Protein AF-0000000078808191 (afdb_homodimer)

Organism: NCBI:txid997884

Sequence (2114 aa):
MYYLKSNYYIRGILFLRLLFIFCFLCGVTLVQAQNAVTVKGTVTSPEGELLIGVSVTVKGDKNIGTVTDMDGHFLLRVPSAKTTLRFSYIGYRDCDVVVGDNKELLVEMTEDIHSLDELVVVGYGTQKKATLTGAVSSVNNSQIITSTNSNLQQNIAGKMAGVKVITNSSEPGAFKSHIDIRGMGEPLVVIDGVVSDMATFNRLSANEIESVSALKDASAAVYGMRAGNGVLLITTKNGKTTGKAKIEYSGTYGWSHQTDLPEMMNAFEWASMINEVGLARYANPKGTYTPEQLEVFRNTPDFDLYSQYIKDFVPQTNHTIGVSGSVGKNQEVNYFINGSYFNEEGMFKSGSMDYERFNFRTNLTAKLGYGLTANVNIGYIKDEKNAPFQDAWNQIKWMWFTPPVNRETNEPLTSIYANGNPDYPAYMGAELNPVINSDSENGGGYKKNKSDRTSIQTSLNWDIPFVKGLSAKFMYNYSRYNALYKGWNPAYTLYTYKDEQYIPKTYMSPSTLVQDVHWATTNGLQLSVNYKRQFGQHTIDVLGLFEQSQNRTEYQGAQRYYTFDLDELAAGNNDKTQVIGASFPDIIRRQGYVGRLNYNFAERYLLELAFRYDGSSMYTGSGQFGLFPGGSVGWRLSEESFFKSIKALSFIDNLKLRASYGVTADDGVAAYQWVSGYTYPSGYYYFGNDKMNAISDRGATNPKLTWIENKLMNFGLDWDMWNGLFGGTVETFVRNRTGIPARRNASIPGVTGMDLPQENLNSTRTSGWEITLTHSNKIGSVKYDFTGNFMYSNTKNIYTERAPSSSSYRNWRENVNNRNSGLWWAMEWGGVITPGMDISTLPNEEGTFQNSILTPGDFYHTDLNGDGYVDGEDIYPFFHKGYPKIQYGFTINLEWNNFDINLHFMGAGKKNVVYSEFLKTPYAFDGSAGALKFHTDRWRQDESGNWIAGTYPRYRDNSYSFNYRDDTWRIMDASYLRLKSVEIGYTIPQRLTRKAGVSHARIFANGFNLLTFSKLKNMDPEYPGWDVDNPETGSDTNWGYVYPTSQNFNIGLNLTFMYYLKSNYYIRGILFLRLLFIFCFLCGVTLVQAQNAVTVKGTVTSPEGELLIGVSVTVKGDKNIGTVTDMDGHFLLRVPSAKTTLRFSYIGYRDCDVVVGDNKELLVEMTEDIHSLDELVVVGYGTQKKATLTGAVSSVNNSQIITSTNSNLQQNIAGKMAGVKVITNSSEPGAFKSHIDIRGMGEPLVVIDGVVSDMATFNRLSANEIESVSALKDASAAVYGMRAGNGVLLITTKNGKTTGKAKIEYSGTYGWSHQTDLPEMMNAFEWASMINEVGLARYANPKGTYTPEQLEVFRNTPDFDLYSQYIKDFVPQTNHTIGVSGSVGKNQEVNYFINGSYFNEEGMFKSGSMDYERFNFRTNLTAKLGYGLTANVNIGYIKDEKNAPFQDAWNQIKWMWFTPPVNRETNEPLTSIYANGNPDYPAYMGAELNPVINSDSENGGGYKKNKSDRTSIQTSLNWDIPFVKGLSAKFMYNYSRYNALYKGWNPAYTLYTYKDEQYIPKTYMSPSTLVQDVHWATTNGLQLSVNYKRQFGQHTIDVLGLFEQSQNRTEYQGAQRYYTFDLDELAAGNNDKTQVIGASFPDIIRRQGYVGRLNYNFAERYLLELAFRYDGSSMYTGSGQFGLFPGGSVGWRLSEESFFKSIKALSFIDNLKLRASYGVTADDGVAAYQWVSGYTYPSGYYYFGNDKMNAISDRGATNPKLTWIENKLMNFGLDWDMWNGLFGGTVETFVRNRTGIPARRNASIPGVTGMDLPQENLNSTRTSGWEITLTHSNKIGSVKYDFTGNFMYSNTKNIYTERAPSSSSYRNWRENVNNRNSGLWWAMEWGGVITPGMDISTLPNEEGTFQNSILTPGDFYHTDLNGDGYVDGEDIYPFFHKGYPKIQYGFTINLEWNNFDINLHFMGAGKKNVVYSEFLKTPYAFDGSAGALKFHTDRWRQDESGNWIAGTYPRYRDNSYSFNYRDDTWRIMDASYLRLKSVEIGYTIPQRLTRKAGVSHARIFANGFNLLTFSKLKNMDPEYPGWDVDNPETGSDTNWGYVYPTSQNFNIGLNLTF

InterPro domains:
  IPR000531 TonB-dependent receptor-like, beta-barrel [PF00593] (415-830)
  IPR008969 Carboxypeptidase-like, regulatory domain superfamily [SSF49464] (37-118)
  IPR012910 TonB-dependent receptor, plug domain [PF07715] (129-231)
  IPR018247 EF-Hand 1, calcium-binding site [PS00018] (863-875)
  IPR023996 TonB-dependent outer membrane protein, SusC/RagA [TIGR04056] (38-1057)
  IPR023997 TonB-dependent outer membrane protein SusC/RagA, conserved site [TIGR04057] (208-237)
  IPR037066 TonB-dependent receptor, plug domain superfamily [G3DSA:2.170.130.10] (110-236)
  IPR039426 TonB-dependent receptor-like [PS52016] (128-1057)
  IPR039426 TonB-dependent receptor-like [PTHR30069] (17-899)

Secondary structure (DSSP, 8-state):
---S-----S-THHHHHHHHHHTT-----------PEEEEEEEE-TTS-B-TT-EEEETTEEEEEEE--TTSEEEEEES-TTPEEEEEETTEEEEEEE-TT-SEEEEEPPB-SS-TT-EEEETTEEEEGGG--S-EEEEEHHHHTTS--SSHHHHHTTTSTTEEEEE----TTT--EEEEETTS-PPEEEETTEEE-HHHHHTS-GGGEEEEEEE-SGGGGGG-TTGGG-EEEEEE-----BSSPEEEEEEEEEEEEE---PPBP-HHHHHHHHHHHHHT-SSS---SS-HHHHHHHHHSPPP-HHHHHB-S-EEEEEEEEEEEEEETTTT-EEEEEEEEEEEEE-SBTT---EEEEEEEEEEEEEEEETTEEEEEEEEEEEEEEEE-SS-HHHHHHHHHH--SEETTTTEE---SBGGG-TTSBBP-SSS--HHHHT-TTTTS-EEEEEEEEEEEEEEEEEE-TTSTTEEEEEEEEEEEEEEEEEEEE--EEEEEEETTEEEEEEESPSEEEEEEEEEEEEEEEEEEEEEEEEETTEEEEEEEEEEEEEEEEEEEEEEEEESS----GGGS-STT-B---BPPPEEEEEEEEEEEEEEEETTTEEEEEEEEEEEETTS-GGGGEEEEEEEEEEEEGGGSHHHHH-GGGTTEEEEEEEEEEEEEEE--S-TTTT--SEESS-SEEEETTEEEE--EE-----TT---EEEEEEEEEEEEEETTTTEEEEEEEEEEEEEEEEEEGGGTS-GGGSSPPPEEEEEEEEEEEEEEEEEEEEEETTEEEEEEEEEEEEEEEEEE---PPPSSHHHHHHH--TTEESSEEEEBPEEEE--TT--GGGSPEETTSTTTTT--TT-EEE--SSSSSEESGGG-EEEEE-SS-SEEEEEEEEEEETTEEEEEEEEEEES-EE---GGGT-SSGGGGTS--BGGGGSB-EE-TTS-EE--SBPPP--TT-GGGGS-BTTTSEE--EEEEEEEEEEEEPPHHHHGGGT-SEEEEEEEEEEEEEEES--SS-TT---B-TT-GGGT-BSGGG-SPPPEEEEEEEEEEE-/---S-----STTHHHHHHHHHHTT-----------PEEEEEEEE-TTS-B-TT-EEEETTEEEEEEE--TTSEEEEEES-TTPEEEEE-TTB--EEEE-TT-SEEEEEPPB-SS-TT-EEEETTEEEEGGG--S-EEEEEHHHHTTS--SSHHHHHTTTSTTEEEEE----TTT--EEEEETTS-PPEEEETTEEE-HHHHHTS-GGGEEEEEEE-SGGGGGG-TTGGG-EEEEEE-----BSSPEEEEEEEEEEEEE---PPBP-HHHHHHHHHHHHHT-SSS---SS-HHHHHHHHHSPPP-HHHHHB-S-EEEEEEEEEEEEEETTTT-EEEEEEEEEEEEE-SBTT---EEEEEEEEEEEEEEEETTEEEEEEEEEEEEEEEE-SS-HHHHHHHHHHS-SEETTTTEE---SBGGG-TTSBBP-SSS--HHHHT-TTTTS-EEEEEEEEEEEEEEEEEE-TTSTTEEEEEEEEEEEEEEEEEEEE--EEEEEEETTEEEEEEESPSEEEEEEEEEEEEEEEEEEEEEEEEETTEEEEEEEEEEEEEEEEEEEEEEEEESS----GGGS-STT-B---BPPPEEEEEEEEEEEEEEEETTTEEEEEEEEEEEETTS-GGGGEEEEEEEEEEEEGGGSHHHHH-GGGTTEEEEEEEEEEEEEEE--S-TTTT--SEESS-SEEEETTEEEE--EE-----TT---EEEEEEEEEEEEEETTTTEEEEEEEEEEEEEEEEEEGGGTS-GGGSSPPPEEEEEEEEEEEEEEEEEEEEEETTEEEEEEEEEEEEEEEEEE---PPPSSHHHHHHH--TTEESSEEEEBPEEEE--TT--GGGS-EETTSTTTTT--TT-EEE--SSSSSEESGGG-EEEEE-SS-SEEEEEEEEEEETTEEEEEEEEEEES-EE---GGGT-SSGGGGTS--BGGGGSB-EE-TTS-EE--SBPPP--TT-GGGGS-BTTTSEE--EEEEEEEEEEEEPPHHHHGGGT-SEEEEEEEEEEEEEEES--SS-TT---B-TTSGGGT-BSGGG-SPPPEEEEEEEEEEE-

Solvent-accessible surface area (backbone atoms only — not comparable to full-atom values): 105468 Å² total; per-residue (Å²): 145,86,66,91,69,76,74,64,70,87,60,78,61,64,64,56,56,57,59,62,61,62,41,55,69,79,72,87,84,90,84,86,84,76,60,65,41,70,37,33,31,38,33,22,35,81,85,64,43,61,35,55,54,29,35,37,22,37,65,98,40,75,86,44,59,36,50,19,38,92,76,3,35,34,70,41,68,35,62,43,48,82,38,33,33,30,36,42,37,93,65,30,36,70,42,78,44,66,45,47,98,49,56,64,43,80,45,69,37,47,67,38,82,74,50,61,71,42,71,39,74,48,72,98,48,71,40,36,55,67,76,51,44,56,53,69,34,65,46,43,33,81,60,33,58,62,36,85,58,78,40,38,60,64,27,49,47,38,70,32,61,47,43,46,56,43,56,53,38,53,47,51,75,61,74,43,60,48,53,23,36,62,79,56,36,62,45,32,33,24,52,71,84,36,82,51,54,66,72,59,54,34,64,43,59,61,86,51,34,42,34,40,27,36,28,69,36,38,54,16,36,74,70,28,68,44,16,64,16,10,25,38,38,36,34,60,55,48,24,77,46,63,60,69,36,36,40,38,38,42,36,38,45,32,39,32,30,71,71,46,73,72,55,64,37,42,36,30,60,45,50,50,52,51,21,45,26,28,48,61,35,84,76,77,53,42,54,81,63,50,74,68,53,46,51,50,33,60,70,46,79,74,59,65,65,61,73,70,34,44,45,72,65,27,56,34,40,39,40,37,43,35,38,28,19,16,37,50,97,78,53,35,32,20,29,21,43,37,42,35,42,40,40,33,48,34,54,44,61,65,60,31,26,28,21,40,39,40,41,39,38,39,25,38,36,37,52,50,54,88,46,30,34,40,36,41,41,40,39,41,39,39,36,39,29,38,28,23,44,58,52,61,35,56,39,47,43,38,53,47,36,36,34,37,45,37,80,90,76,71,39,69,44,80,55,74,19,29,90,66,36,83,90,33,40,21,54,50,84,49,97,52,44,46,62,42,34,42,17,36,88,64,48,15,13,27,29,39,42,38,38,38,40,40,38,44,35,41,34,42,36,34,39,44,82,90,41,86,43,33,32,36,37,42,38,42,37,43,35,41,38,40,36,40,37,41,36,32,40,44,46,40,66,29,17,44,66,54,96,93,37,77,48,78,48,77,40,62,72,67,21,36,40,38,42,37,41,37,41,33,42,35,44,35,42,37,42,34,40,37,42,41,49,72,58,89,56,37,35,41,40,38,41,42,36,40,39,39,38,40,38,39,38,41,40,44,34,42,38,29,36,35,92,58,100,52,97,40,73,39,49,29,29,60,66,65,24,53,64,37,58,38,49,63,75,46,73,47,43,39,39,33,41,35,41,37,40,38,38,32,43,70,80,28,44,36,40,35,40,36,37,34,44,38,35,40,64,58,33,45,79,82,46,19,50,49,79,32,46,31,34,30,35,25,41,32,51,48,70,36,68,71,48,65,66,36,71,91,50,63,51,47,68,36,35,33,43,29,34,33,36,18,34,22,37,31,74,91,60,73,70,56,50,49,58,72,51,65,38,66,54,42,64,69,44,69,59,82,92,43,50,36,59,26,74,34,76,64,60,56,51,35,61,74,36,53,61,24,37,29,41,29,38,38,41,37,41,39,41,26,24,62,84,52,34,37,32,37,38,40,36,40,39,38,34,44,37,36,26,39,72,41,45,59,52,51,56,42,71,78,73,69,84,57,72,58,41,55,34,62,64,19,29,36,36,37,37,39,40,36,38,36,42,37,36,42,54,68,59,90,70,33,37,39,38,39,40,38,28,36,29,40,35,49,50,28,28,54,39,63,81,55,49,84,59,93,40,72,64,49,32,66,73,65,54,53,55,68,28,68,59,42,64,33,72,28,30,45,59,61,47,63,39,47,87,87,59,68,65,85,78,48,54,30,41,62,92,31,72,77,43,67,72,64,48,65,24,32,53,47,55,43,46,73,77,69,78,51,47,31,52,87,80,25,54,43,76,81,47,47,45,49,72,55,33,26,42,32,16,35,37,40,37,38,35,44,83,53,36,36,38,39,42,32,35,32,32,38,31,71,22,41,46,67,66,37,60,60,70,58,35,51,57,27,80,81,54,66,31,18,34,39,38,76,58,71,42,24,20,42,59,50,98,88,65,47,78,39,87,40,88,37,56,39,66,58,54,82,87,57,49,68,72,68,51,68,21,60,72,53,49,35,56,28,32,35,41,26,40,42,26,37,32,44,35,40,44,57,58,46,89,73,30,46,69,41,55,28,69,40,40,34,44,35,41,37,37,29,54,73,44,75,49,53,81,43,73,74,45,57,59,65,41,61,35,45,31,80,89,49,48,84,60,60,45,74,24,58,57,67,22,52,46,46,53,54,26,36,43,35,40,36,42,38,40,29,64,140,73,67,93,63,78,78,74,74,72,74,71,61,59,59,60,57,58,59,63,63,62,40,57,69,80,71,83,89,84,83,87,84,75,63,66,40,71,38,32,30,37,34,21,35,81,84,62,42,61,36,56,54,29,34,36,25,37,65,97,40,76,86,44,59,38,49,19,37,91,75,3,36,34,69,40,70,35,63,44,49,80,39,33,33,32,35,43,38,95,67,30,36,69,42,77,42,65,45,47,97,49,55,66,43,80,43,69,36,48,69,38,82,74,51,59,71,40,73,40,75,45,72,98,48,71,38,37,56,69,76,51,43,57,53,68,34,66,46,43,34,81,60,33,59,63,37,86,60,78,40,38,62,65,26,49,47,37,68,32,63,47,42,46,56,42,57,56,38,53,46,52,75,60,74,44,61,46,54,23,35,63,80,56,37,61,44,33,33,25,52,72,84,37,82,52,54,67,71,59,54,34,64,44,59,59,86,48,35,41,33,42,27,36,26,69,36,37,54,14,34,74,68,29,67,44,17,64,18,11,26,40,39,37,34,59,54,47,25,77,45,64,60,69,38,37,39,38,38,42,38,37,45,33,39,32,32,72,72,46,73,72,55,64,36,43,36,31,61,46,52,50,51,52,20,46,27,28,47,62,34,83,76,77,54,42,53,83,63,51,75,68,52,47,52,49,33,61,70,45,80,75,60,66,66,62,74,70,34,44,44,71,64,27,56,34,40,39,38,36,44,35,38,28,20,16,38,50,96,78,52,35,31,19,31,21,41,36,41,35,44,39,39,33,48,35,54,45,62,67,59,31,25,29,20,40,38,39,40,39,36,39,25,40,37,38,52,50,52,87,47,30,33,41,36,40,40,39,39,38,39,40,38,40,31,39,28,24,46,56,51,61,34,56,40,47,43,42,54,48,37,34,33,36,44,36,81,89,75,71,40,70,45,79,52,73,19,30,89,64,36,82,90,32,40,21,56,48,82,52,99,52,43,47,63,43,36,42,16,35,87,65,48,14,14,26,30,38,40,38,37,38,41,40,37,44,36,41,34,41,35,32,40,44,80,90,41,86,44,34,30,38,36,42,36,42,37,43,35,41,38,42,34,40,39,40,36,32,40,46,47,40,65,30,17,44,66,55,96,92,36,77,48,77,48,77,39,61,74,64,21,36,40,38,40,36,42,37,42,35,41,38,44,36,42,37,44,34,39,36,40,42,48,71,58,90,55,37,34,42,39,38,38,41,37,41,39,40,40,38,39,39,39,42,41,44,32,40,35,27,36,35,93,59,99,52,99,41,73,39,50,30,30,51,66,67,27,49,62,34,60,39,48,64,74,47,74,48,44,39,39,34,41,37,42,36,40,38,38,31,42,69,80,27,45,36,38,35,42,37,38,35,43,39,36,40,65,60,32,44,79,81,45,20,51,50,77,33,49,29,35,29,35,27,39,30,53,46,68,34,69,72,47,64,68,36,68,91,51,64,50,48,68,35,36,34,43,28,34,30,36,18,34,23,37,32,76,92,62,74,70,57,50,48,59,72,52,66,38,66,54,44,65,70,44,70,59,81,91,43,51,36,60,25,73,35,77,63,59,56,51,34,62,75,35,53,64,24,37,27,40,31,39,37,41,38,41,38,40,28,23,62,86,53,35,38,32,37,37,40,36,38,40,38,35,43,36,37,25,40,72,40,44,59,52,54,56,43,73,79,74,71,83,58,71,59,40,56,34,59,63,19,29,37,37,38,38,40,40,38,37,37,40,37,35,42,54,68,59,89,69,35,38,39,38,39,41,37,28,35,28,39,36,51,47,29,29,54,37,61,81,56,48,82,60,91,41,72,65,49,34,65,72,67,53,55,54,68,27,69,58,42,66,33,72,27,30,45,60,60,48,65,39,49,85,88,60,68,67,86,78,48,55,30,39,62,93,30,74,76,44,67,71,66,51,65,26,32,54,46,55,43,45,72,77,69,79,50,49,29,52,86,81,25,55,44,74,80,48,48,44,48,71,57,33,26,41,31,18,36,36,40,38,40,36,46,84,51,34,37,37,38,42,32,34,31,32,37,30,72,22,40,45,69,66,36,60,60,72,57,34,49,58,28,80,82,54,66,30,19,32,40,40,78,57,72,43,25,19,41,59,49,98,88,66,48,78,38,87,40,88,37,56,40,65,56,54,82,86,58,50,68,72,66,52,67,21,59,71,52,50,35,57,29,30,35,42,24,40,42,26,35,31,44,33,39,45,57,58,46,87,76,29,46,66,40,55,28,68,40,40,32,44,34,40,36,37,29,52,74,45,75,50,51,80,42,73,75,46,58,59,66,38,62,31,47,30,79,89,48,50,84,60,61,45,74,20,59,56,65,21,53,45,45,54,53,27,37,41,34,40,36,43,37,40,29,64

pLDDT: mean 84.88, std 15.26, range [19.44, 98.0]

Structure (mmCIF, N/CA/C/O backbone):
data_AF-0000000078808191-model_v1
#
loop_
_entity.id
_entity.type
_entity.pdbx_description
1 polymer 'SusC/RagA family TonB-linked outer membrane protein'
#
loop_
_atom_site.group_PDB
_atom_site.id
_atom_site.type_symbol
_atom_site.label_atom_id
_atom_site.label_alt_id
_atom_site.label_comp_id
_atom_site.label_asym_id
_atom_site.label_entity_id
_atom_site.label_seq_id
_atom_site.pdbx_PDB_ins_code
_atom_site.Cartn_x
_atom_site.Cartn_y
_atom_site.Cartn_z
_atom_site.occupancy
_atom_site.B_iso_or_equiv
_atom_site.auth_seq_id
_atom_site.auth_comp_id
_atom_site.auth_asym_id
_atom_site.auth_atom_id
_atom_site.pdbx_PDB_model_num
ATOM 1 N N . MET A 1 1 ? -21.016 12.461 -26.781 1 19.44 1 MET A N 1
ATOM 2 C CA . MET A 1 1 ? -20.281 13.531 -26.109 1 19.44 1 MET A CA 1
ATOM 3 C C . MET A 1 1 ? -19.344 12.969 -25.047 1 19.44 1 MET A C 1
ATOM 5 O O . MET A 1 1 ? -19.734 12.781 -23.891 1 19.44 1 MET A O 1
ATOM 9 N N . TYR A 1 2 ? -18.406 12.18 -25.594 1 22.31 2 TYR A N 1
ATOM 10 C CA . TYR A 1 2 ? -17.156 11.484 -25.875 1 22.31 2 TYR A CA 1
ATOM 11 C C . TYR A 1 2 ? -15.961 12.414 -25.688 1 22.31 2 TYR A C 1
ATOM 13 O O . TYR A 1 2 ? -15.758 13.336 -26.484 1 22.31 2 TYR A O 1
ATOM 21 N N . TYR A 1 3 ? -15.523 12.703 -24.328 1 23.77 3 TYR A N 1
ATOM 22 C CA . TYR A 1 3 ? -14.516 13.086 -23.344 1 23.77 3 TYR A CA 1
ATOM 23 C C . TYR A 1 3 ? -13.125 12.664 -23.797 1 23.77 3 TYR A C 1
ATOM 25 O O . TYR A 1 3 ? -12.984 11.805 -24.672 1 23.77 3 TYR A O 1
ATOM 33 N N . LEU A 1 4 ? -12.07 13.391 -23.203 1 25.61 4 LEU A N 1
ATOM 34 C CA . LEU A 1 4 ? -10.648 13.219 -23.5 1 25.61 4 LEU A CA 1
ATOM 35 C C . LEU A 1 4 ? -10.305 11.75 -23.672 1 25.61 4 LEU A C 1
ATOM 37 O O . LEU A 1 4 ? -10.508 10.945 -22.75 1 25.61 4 LEU A O 1
ATOM 41 N N . LYS A 1 5 ? -10.609 11.125 -24.719 1 26.95 5 LYS A N 1
ATOM 42 C CA . LYS A 1 5 ? -10.258 9.758 -25.094 1 26.95 5 LYS A CA 1
ATOM 43 C C . LYS A 1 5 ? -8.844 9.406 -24.656 1 26.95 5 LYS A C 1
ATOM 45 O O . LYS A 1 5 ? -7.941 10.25 -24.719 1 26.95 5 LYS A O 1
ATOM 50 N N . SER A 1 6 ? -8.859 8.43 -23.859 1 28.42 6 SER A N 1
ATOM 51 C CA . SER A 1 6 ? -7.738 7.707 -23.266 1 28.42 6 SER A CA 1
ATOM 52 C C . SER A 1 6 ? -6.727 7.289 -24.312 1 28.42 6 SER A C 1
ATOM 54 O O . SER A 1 6 ? -6.758 6.152 -24.797 1 28.42 6 SER A O 1
ATOM 56 N N . ASN A 1 7 ? -6.496 8.211 -25.328 1 24.7 7 ASN A N 1
ATOM 57 C CA . ASN A 1 7 ? -5.492 7.613 -26.203 1 24.7 7 ASN A CA 1
ATOM 58 C C . ASN A 1 7 ? -4.281 7.125 -25.406 1 24.7 7 ASN A C 1
ATOM 60 O O . ASN A 1 7 ? -3.375 7.906 -25.109 1 24.7 7 ASN A O 1
ATOM 64 N N . TYR A 1 8 ? -4.594 6.359 -24.531 1 24.47 8 TYR A N 1
ATOM 65 C CA . TYR A 1 8 ? -3.496 5.742 -23.797 1 24.47 8 TYR A CA 1
ATOM 66 C C . TYR A 1 8 ? -2.486 5.113 -24.75 1 24.47 8 TYR A C 1
ATOM 68 O O . TYR A 1 8 ? -1.46 4.582 -24.312 1 24.47 8 TYR A O 1
ATOM 76 N N . TYR A 1 9 ? -2.863 4.793 -26.047 1 23.08 9 TYR A N 1
ATOM 77 C CA . TYR A 1 9 ? -2.01 3.811 -26.703 1 23.08 9 TYR A CA 1
ATOM 78 C C . TYR A 1 9 ? -0.671 4.426 -27.094 1 23.08 9 TYR A C 1
ATOM 80 O O . TYR A 1 9 ? 0.089 3.836 -27.859 1 23.08 9 TYR A O 1
ATOM 88 N N . ILE A 1 10 ? -0.546 5.684 -27.141 1 24.61 10 ILE A N 1
ATOM 89 C CA . ILE A 1 10 ? 0.774 6.02 -27.672 1 24.61 10 ILE A CA 1
ATOM 90 C C . ILE A 1 10 ? 1.852 5.469 -26.734 1 24.61 10 ILE A C 1
ATOM 92 O O . ILE A 1 10 ? 2.15 6.066 -25.703 1 24.61 10 ILE A O 1
ATOM 96 N N . ARG A 1 11 ? 2.053 4.191 -26.359 1 26.77 11 ARG A N 1
ATOM 97 C CA . ARG A 1 11 ? 2.682 3.082 -25.641 1 26.77 11 ARG A CA 1
ATOM 98 C C . ARG A 1 11 ? 4.199 3.131 -25.781 1 26.77 11 ARG A C 1
ATOM 100 O O . ARG A 1 11 ? 4.727 3.854 -26.641 1 26.77 11 ARG A O 1
ATOM 107 N N . GLY A 1 12 ? 4.977 1.916 -25.672 1 25.23 12 GLY A N 1
ATOM 108 C CA . GLY A 1 12 ? 6.254 1.308 -25.344 1 25.23 12 GLY A CA 1
ATOM 109 C C . GLY A 1 12 ? 7.297 1.488 -26.422 1 25.23 12 GLY A C 1
ATOM 110 O O . GLY A 1 12 ? 8.492 1.334 -26.172 1 25.23 12 GLY A O 1
ATOM 111 N N . ILE A 1 13 ? 6.855 1.775 -27.703 1 28.16 13 ILE A N 1
ATOM 112 C CA . ILE A 1 13 ? 7.84 1.6 -28.766 1 28.16 13 ILE A CA 1
ATOM 113 C C . ILE A 1 13 ? 8.742 2.826 -28.844 1 28.16 13 ILE A C 1
ATOM 115 O O . ILE A 1 13 ? 9.93 2.713 -29.156 1 28.16 13 ILE A O 1
ATOM 119 N N . LEU A 1 14 ? 8.141 3.957 -28.703 1 26.98 14 LEU A N 1
ATOM 120 C CA . LEU A 1 14 ? 9.023 5.062 -29.062 1 26.98 14 LEU A CA 1
ATOM 121 C C . LEU A 1 14 ? 10.18 5.18 -28.078 1 26.98 14 LEU A C 1
ATOM 123 O O . LEU A 1 14 ? 11.266 5.641 -28.438 1 26.98 14 LEU A O 1
ATOM 127 N N . PHE A 1 15 ? 9.922 4.77 -26.938 1 27.09 15 PHE A N 1
ATOM 128 C CA . PHE A 1 15 ? 11.008 4.945 -25.969 1 27.09 15 PHE A CA 1
ATOM 129 C C . PHE A 1 15 ? 12.203 4.078 -26.344 1 27.09 15 PHE A C 1
ATOM 131 O O . PHE A 1 15 ? 13.352 4.496 -26.188 1 27.09 15 PHE A O 1
ATOM 138 N N . LEU A 1 16 ? 11.984 2.891 -27.031 1 28.64 16 LEU A N 1
ATOM 139 C CA . LEU A 1 16 ? 13.125 2.059 -27.391 1 28.64 16 LEU A CA 1
ATOM 140 C C . LEU A 1 16 ? 13.953 2.721 -28.484 1 28.64 16 LEU A C 1
ATOM 142 O O . LEU A 1 16 ? 15.172 2.537 -28.562 1 28.64 16 LEU A O 1
ATOM 146 N N . ARG A 1 17 ? 13.336 3.525 -29.375 1 28.33 17 ARG A N 1
ATOM 147 C CA . ARG A 1 17 ? 14.156 4.078 -30.453 1 28.33 17 ARG A CA 1
ATOM 148 C C . ARG A 1 17 ? 15.141 5.109 -29.906 1 28.33 17 ARG A C 1
ATOM 150 O O . ARG A 1 17 ? 16.297 5.148 -30.328 1 28.33 17 ARG A O 1
ATOM 157 N N . LEU A 1 18 ? 14.617 5.883 -29.031 1 27.89 18 LEU A N 1
ATOM 158 C CA . LEU A 1 18 ? 15.531 6.973 -28.703 1 27.89 18 LEU A CA 1
ATOM 159 C C . LEU A 1 18 ? 16.688 6.465 -27.859 1 27.89 18 LEU A C 1
ATOM 161 O O . LEU A 1 18 ? 17.812 6.953 -27.984 1 27.89 18 LEU A O 1
ATOM 165 N N . LEU A 1 19 ? 16.438 5.418 -27.125 1 28.42 19 LEU A N 1
ATOM 166 C CA . LEU A 1 19 ? 17.578 4.977 -26.344 1 28.42 19 LEU A CA 1
ATOM 167 C C . LEU A 1 19 ? 18.656 4.371 -27.25 1 28.42 19 LEU A C 1
ATOM 169 O O . LEU A 1 19 ? 19.844 4.438 -26.938 1 28.42 19 LEU A O 1
ATOM 173 N N . PHE A 1 20 ? 18.266 3.865 -28.422 1 29.42 20 PHE A N 1
ATOM 174 C CA . PHE A 1 20 ? 19.297 3.303 -29.297 1 29.42 20 PHE A CA 1
ATOM 175 C C . PHE A 1 20 ? 20.234 4.395 -29.781 1 29.42 20 PHE A C 1
ATOM 177 O O . PHE A 1 20 ? 21.406 4.129 -30.062 1 29.42 20 PHE A O 1
ATOM 184 N N . ILE A 1 21 ? 19.688 5.566 -29.953 1 26.8 21 ILE A N 1
ATOM 185 C CA . ILE A 1 21 ? 20.594 6.512 -30.609 1 26.8 21 ILE A CA 1
ATOM 186 C C . ILE A 1 21 ? 21.719 6.906 -29.656 1 26.8 21 ILE A C 1
ATOM 188 O O . ILE A 1 21 ? 22.859 7.098 -30.062 1 26.8 21 ILE A O 1
ATOM 192 N N . PHE A 1 22 ? 21.391 6.836 -28.391 1 25.86 22 PHE A N 1
ATOM 193 C CA . PHE A 1 22 ? 22.297 7.586 -27.531 1 25.86 22 PHE A CA 1
ATOM 194 C C . PHE A 1 22 ? 23.562 6.785 -27.266 1 25.86 22 PHE A C 1
ATOM 196 O O . PHE A 1 22 ? 24.562 7.332 -26.781 1 25.86 22 PHE A O 1
ATOM 203 N N . CYS A 1 23 ? 23.562 5.512 -27.344 1 25.69 23 CYS A N 1
ATOM 204 C CA . CYS A 1 23 ? 24.75 4.816 -26.891 1 25.69 23 CYS A CA 1
ATOM 205 C C . CYS A 1 23 ? 25.938 5.109 -27.781 1 25.69 23 CYS A C 1
ATOM 207 O O . CYS A 1 23 ? 27.062 4.66 -27.516 1 25.69 23 CYS A O 1
ATOM 209 N N . PHE A 1 24 ? 25.828 5.625 -28.984 1 23.69 24 PHE A N 1
ATOM 210 C CA . PHE A 1 24 ? 26.984 5.555 -29.859 1 23.69 24 PHE A CA 1
ATOM 211 C C . PHE A 1 24 ? 28.031 6.59 -29.453 1 23.69 24 PHE A C 1
ATOM 213 O O . PHE A 1 24 ? 29.141 6.602 -30 1 23.69 24 PHE A O 1
ATOM 220 N N . LEU A 1 25 ? 27.719 7.691 -28.75 1 21.44 25 LEU A N 1
ATOM 221 C CA . LEU A 1 25 ? 28.672 8.766 -29.047 1 21.44 25 LEU A CA 1
ATOM 222 C C . LEU A 1 25 ? 29.828 8.758 -28.047 1 21.44 25 LEU A C 1
ATOM 224 O O . LEU A 1 25 ? 30.641 9.688 -28.031 1 21.44 25 LEU A O 1
ATOM 228 N N . CYS A 1 26 ? 29.984 8 -27 1 24.64 26 CYS A N 1
ATOM 229 C CA . CYS A 1 26 ? 30.875 8.5 -25.953 1 24.64 26 CYS A CA 1
ATOM 230 C C . CYS A 1 26 ? 32.312 8.117 -26.234 1 24.64 26 CYS A C 1
ATOM 232 O O . CYS A 1 26 ? 32.812 7.094 -25.75 1 24.64 26 CYS A O 1
ATOM 234 N N . GLY A 1 27 ? 33.031 8.281 -27.312 1 21.56 27 GLY A N 1
ATOM 235 C CA . GLY A 1 27 ? 34.406 7.859 -27.484 1 21.56 27 GLY A CA 1
ATOM 236 C C . GLY A 1 27 ? 35.375 8.711 -26.703 1 21.56 27 GLY A C 1
ATOM 237 O O . GLY A 1 27 ? 36.562 8.375 -26.594 1 21.56 27 GLY A O 1
ATOM 238 N N . VAL A 1 28 ? 35.312 10.023 -26.203 1 22.06 28 VAL A N 1
ATOM 239 C CA . VAL A 1 28 ? 36.531 10.75 -26.531 1 22.06 28 VAL A CA 1
ATOM 240 C C . VAL A 1 28 ? 37.625 10.43 -25.516 1 22.06 28 VAL A C 1
ATOM 242 O O . VAL A 1 28 ? 37.344 9.812 -24.484 1 22.06 28 VAL A O 1
ATOM 245 N N . THR A 1 29 ? 38.344 11.586 -24.578 1 22.33 29 THR A N 1
ATOM 246 C CA . THR A 1 29 ? 39.688 12.188 -24.609 1 22.33 29 THR A CA 1
ATOM 247 C C . THR A 1 29 ? 40.5 11.75 -23.406 1 22.33 29 THR A C 1
ATOM 249 O O . THR A 1 29 ? 40.031 11.852 -22.266 1 22.33 29 THR A O 1
ATOM 252 N N . LEU A 1 30 ? 41.5 10.922 -23.391 1 24.86 30 LEU A N 1
ATOM 253 C CA . LEU A 1 30 ? 42.562 10.43 -22.547 1 24.86 30 LEU A CA 1
ATOM 254 C C . LEU A 1 30 ? 43.5 11.562 -22.141 1 24.86 30 LEU A C 1
ATOM 256 O O . LEU A 1 30 ? 44.25 12.102 -22.984 1 24.86 30 LEU A O 1
ATOM 260 N N . VAL A 1 31 ? 43.281 12.508 -21.219 1 27.41 31 VAL A N 1
ATOM 261 C CA . VAL A 1 31 ? 44.25 13.547 -20.906 1 27.41 31 VAL A CA 1
ATOM 262 C C . VAL A 1 31 ? 45.375 12.953 -20.078 1 27.41 31 VAL A C 1
ATOM 264 O O . VAL A 1 31 ? 45.156 12.047 -19.266 1 27.41 31 VAL A O 1
ATOM 267 N N . GLN A 1 32 ? 46.719 13.484 -20.078 1 27.56 32 GLN A N 1
ATOM 268 C CA . GLN A 1 32 ? 48.125 13.32 -19.781 1 27.56 32 GLN A CA 1
ATOM 269 C C . GLN A 1 32 ? 48.438 13.586 -18.312 1 27.56 32 GLN A C 1
ATOM 271 O O . GLN A 1 32 ? 48.031 14.617 -17.766 1 27.56 32 GLN A O 1
ATOM 276 N N . ALA A 1 33 ? 48.875 12.672 -17.438 1 32 33 ALA A N 1
ATOM 277 C CA . ALA A 1 33 ? 49.188 12.523 -16.016 1 32 33 ALA A CA 1
ATOM 278 C C . ALA A 1 33 ? 50.5 13.211 -15.68 1 32 33 ALA A C 1
ATOM 280 O O . ALA A 1 33 ? 51.562 12.594 -15.773 1 32 33 ALA A O 1
ATOM 281 N N . GLN A 1 34 ? 50.938 14.359 -16.062 1 35.5 34 GLN A N 1
ATOM 282 C CA . GLN A 1 34 ? 52.312 14.688 -15.758 1 35.5 34 GLN A CA 1
ATOM 283 C C . GLN A 1 34 ? 52.531 14.805 -14.258 1 35.5 34 GLN A C 1
ATOM 285 O O . GLN A 1 34 ? 53.312 14.031 -13.672 1 35.5 34 GLN A O 1
ATOM 290 N N . ASN A 1 35 ? 53.125 15.969 -13.68 1 45.12 35 ASN A N 1
ATOM 291 C CA . ASN A 1 35 ? 53.969 16.359 -12.57 1 45.12 35 ASN A CA 1
ATOM 292 C C . ASN A 1 35 ? 53.188 16.531 -11.281 1 45.12 35 ASN A C 1
ATOM 294 O O . ASN A 1 35 ? 52.75 17.641 -10.961 1 45.12 35 ASN A O 1
ATOM 298 N N . ALA A 1 36 ? 52.906 15.516 -10.578 1 58.91 36 ALA A N 1
ATOM 299 C CA . ALA A 1 36 ? 52 15.555 -9.445 1 58.91 36 ALA A CA 1
ATOM 300 C C . ALA A 1 36 ? 52.75 15.703 -8.125 1 58.91 36 ALA A C 1
ATOM 302 O O . ALA A 1 36 ? 53.844 15.125 -7.957 1 58.91 36 ALA A O 1
ATOM 303 N N . VAL A 1 37 ? 52.562 16.703 -7.234 1 74.75 37 VAL A N 1
ATOM 304 C CA . VAL A 1 37 ? 53.156 16.938 -5.914 1 74.75 37 VAL A CA 1
ATOM 305 C C . VAL A 1 37 ? 52.156 16.531 -4.832 1 74.75 37 VAL A C 1
ATOM 307 O O . VAL A 1 37 ? 50.938 16.781 -4.961 1 74.75 37 VAL A O 1
ATOM 310 N N . THR A 1 38 ? 52.75 15.961 -3.736 1 78.69 38 THR A N 1
ATOM 311 C CA . THR A 1 38 ? 51.938 15.547 -2.615 1 78.69 38 THR A CA 1
ATOM 312 C C . THR A 1 38 ? 51.875 16.641 -1.55 1 78.69 38 THR A C 1
ATOM 314 O O . THR A 1 38 ? 52.906 17.109 -1.078 1 78.69 38 THR A O 1
ATOM 317 N N . VAL A 1 39 ? 50.812 17.109 -1.193 1 79.81 39 VAL A N 1
ATOM 318 C CA . VAL A 1 39 ? 50.594 18.141 -0.191 1 79.81 39 VAL A CA 1
ATOM 319 C C . VAL A 1 39 ? 49.906 17.531 1.037 1 79.81 39 VAL A C 1
ATOM 321 O O . VAL A 1 39 ? 48.938 16.781 0.913 1 79.81 39 VAL A O 1
ATOM 324 N N . LYS A 1 40 ? 50.562 17.844 2.242 1 82.38 40 LYS A N 1
ATOM 325 C CA . LYS A 1 40 ? 49.938 17.484 3.521 1 82.38 40 LYS A CA 1
ATOM 326 C C . LYS A 1 40 ? 49.469 18.734 4.27 1 82.38 40 LYS A C 1
ATOM 328 O O . LYS A 1 40 ? 50.094 19.797 4.137 1 82.38 40 LYS A O 1
ATOM 333 N N . GLY A 1 41 ? 48.344 18.641 5.004 1 81.94 41 GLY A N 1
ATOM 334 C CA . GLY A 1 41 ? 47.875 19.781 5.781 1 81.94 41 GLY A CA 1
ATOM 335 C C . GLY A 1 41 ? 46.906 19.406 6.863 1 81.94 41 GLY A C 1
ATOM 336 O O . GLY A 1 41 ? 46.5 18.25 6.977 1 81.94 41 GLY A O 1
ATOM 337 N N . THR A 1 42 ? 46.688 20.391 7.73 1 83.19 42 THR A N 1
ATOM 338 C CA . THR A 1 42 ? 45.719 20.328 8.82 1 83.19 42 THR A CA 1
ATOM 339 C C . THR A 1 42 ? 44.656 21.422 8.664 1 83.19 42 THR A C 1
ATOM 341 O O . THR A 1 42 ? 45 22.578 8.375 1 83.19 42 THR A O 1
ATOM 344 N N . VAL A 1 43 ? 43.469 21.062 8.734 1 82.75 43 VAL A N 1
ATOM 345 C CA . VAL A 1 43 ? 42.375 22.031 8.633 1 82.75 43 VAL A CA 1
ATOM 346 C C . VAL A 1 43 ? 41.719 22.234 10 1 82.75 43 VAL A C 1
ATOM 348 O O . VAL A 1 43 ? 41.344 21.266 10.664 1 82.75 43 VAL A O 1
ATOM 351 N N . THR A 1 44 ? 41.625 23.406 10.422 1 78.19 44 THR A N 1
ATOM 352 C CA . THR A 1 44 ? 41.094 23.734 11.742 1 78.19 44 THR A CA 1
ATOM 353 C C . THR A 1 44 ? 39.969 24.766 11.633 1 78.19 44 THR A C 1
ATOM 355 O O . THR A 1 44 ? 39.875 25.469 10.633 1 78.19 44 THR A O 1
ATOM 358 N N . SER A 1 45 ? 39.031 24.734 12.594 1 71.25 45 SER A N 1
ATOM 359 C CA . SER A 1 45 ? 38.062 25.812 12.797 1 71.25 45 SER A CA 1
ATOM 360 C C . SER A 1 45 ? 38.75 27.062 13.359 1 71.25 45 SER A C 1
ATOM 362 O O . SER A 1 45 ? 39.906 27.016 13.75 1 71.25 45 SER A O 1
ATOM 364 N N . PRO A 1 46 ? 38.031 28.172 13.273 1 65.19 46 PRO A N 1
ATOM 365 C CA . PRO A 1 46 ? 38.625 29.375 13.859 1 65.19 46 PRO A CA 1
ATOM 366 C C . PRO A 1 46 ? 38.969 29.203 15.328 1 65.19 46 PRO A C 1
ATOM 368 O O . PRO A 1 46 ? 39.875 29.891 15.836 1 65.19 46 PRO A O 1
ATOM 371 N N . GLU A 1 47 ? 38.312 28.328 15.914 1 60.28 47 GLU A N 1
ATOM 372 C CA . GLU A 1 47 ? 38.562 28.078 17.328 1 60.28 47 GLU A CA 1
ATOM 373 C C . GLU A 1 47 ? 39.719 27.078 17.5 1 60.28 47 GLU A C 1
ATOM 375 O O . GLU A 1 47 ? 40.031 26.688 18.625 1 60.28 47 GLU A O 1
ATOM 380 N N . GLY A 1 48 ? 40.25 26.656 16.516 1 64.75 48 GLY A N 1
ATOM 381 C CA . GLY A 1 48 ? 41.406 25.766 16.578 1 64.75 48 GLY A CA 1
ATOM 382 C C . GLY A 1 48 ? 41.031 24.297 16.594 1 64.75 48 GLY A C 1
ATOM 383 O O . GLY A 1 48 ? 41.875 23.438 16.828 1 64.75 48 GLY A O 1
ATOM 384 N N . GLU A 1 49 ? 39.906 24.094 16.516 1 68.12 49 GLU A N 1
ATOM 385 C CA . GLU A 1 49 ? 39.469 22.703 16.516 1 68.12 49 GLU A CA 1
ATOM 386 C C . GLU A 1 49 ? 39.75 22.031 15.164 1 68.12 49 GLU A C 1
ATOM 388 O O . GLU A 1 49 ? 39.531 22.641 14.109 1 68.12 49 GLU A O 1
ATOM 393 N N . LEU A 1 50 ? 40.25 20.781 15.273 1 71.94 50 LEU A N 1
ATOM 394 C CA . LEU A 1 50 ? 40.531 20.016 14.062 1 71.94 50 LEU A CA 1
ATOM 395 C C . LEU A 1 50 ? 39.219 19.641 13.359 1 71.94 50 LEU A C 1
ATOM 397 O O . LEU A 1 50 ? 38.281 19.156 13.992 1 71.94 50 LEU A O 1
ATOM 401 N N . LEU A 1 51 ? 39.094 20.078 12.133 1 72.06 51 LEU A N 1
ATOM 402 C CA . LEU A 1 51 ? 37.875 19.797 11.359 1 72.06 51 LEU A CA 1
ATOM 403 C C . LEU A 1 51 ? 38 18.484 10.609 1 72.06 51 LEU A C 1
ATOM 405 O O . LEU A 1 51 ? 38.875 18.328 9.742 1 72.06 51 LEU A O 1
ATOM 409 N N . ILE A 1 52 ? 37.188 17.641 11.047 1 68.25 52 ILE A N 1
ATOM 410 C CA . ILE A 1 52 ? 37.125 16.312 10.438 1 68.25 52 ILE A CA 1
ATOM 411 C C . ILE A 1 52 ? 36.188 16.328 9.25 1 68.25 52 ILE A C 1
ATOM 413 O O . ILE A 1 52 ? 35.094 16.922 9.312 1 68.25 52 ILE A O 1
ATOM 417 N N . GLY A 1 53 ? 36.562 15.719 8.102 1 68.31 53 GLY A N 1
ATOM 418 C CA . GLY A 1 53 ? 35.656 15.516 6.977 1 68.31 53 GLY A CA 1
ATOM 419 C C . GLY A 1 53 ? 35.594 16.703 6.047 1 68.31 53 GLY A C 1
ATOM 420 O O . GLY A 1 53 ? 34.625 16.844 5.277 1 68.31 53 GLY A O 1
ATOM 421 N N . VAL A 1 54 ? 36.562 17.656 6.168 1 75.38 54 VAL A N 1
ATOM 422 C CA . VAL A 1 54 ? 36.625 18.797 5.25 1 75.38 54 VAL A CA 1
ATOM 423 C C . VAL A 1 54 ? 37 18.297 3.854 1 75.38 54 VAL A C 1
ATOM 425 O O . VAL A 1 54 ? 38.031 17.625 3.688 1 75.38 54 VAL A O 1
ATOM 428 N N . SER A 1 55 ? 36.25 18.625 2.945 1 78.31 55 SER A N 1
ATOM 429 C CA . SER A 1 55 ? 36.594 18.312 1.563 1 78.31 55 SER A CA 1
ATOM 430 C C . SER A 1 55 ? 37.719 19.203 1.053 1 78.31 55 SER A C 1
ATOM 432 O O . SER A 1 55 ? 37.594 20.422 1.068 1 78.31 55 SER A O 1
ATOM 434 N N . VAL A 1 56 ? 38.844 18.609 0.686 1 80.5 56 VAL A N 1
ATOM 435 C CA . VAL A 1 56 ? 40 19.297 0.093 1 80.5 56 VAL A CA 1
ATOM 436 C C . VAL A 1 56 ? 40.125 18.891 -1.372 1 80.5 56 VAL A C 1
ATOM 438 O O . VAL A 1 56 ? 40.469 17.75 -1.675 1 80.5 56 VAL A O 1
ATOM 441 N N . THR A 1 57 ? 39.812 19.734 -2.266 1 79.44 57 THR A N 1
ATOM 442 C CA . THR A 1 57 ? 39.844 19.438 -3.691 1 79.44 57 THR A CA 1
ATOM 443 C C . THR A 1 57 ? 40.719 20.469 -4.434 1 79.44 57 THR A C 1
ATOM 445 O O . THR A 1 57 ? 40.938 21.562 -3.934 1 79.44 57 THR A O 1
ATOM 448 N N . VAL A 1 58 ? 41.438 20.078 -5.598 1 77.62 58 VAL A N 1
ATOM 449 C CA . VAL A 1 58 ? 42.125 21.031 -6.473 1 77.62 58 VAL A CA 1
ATOM 450 C C . VAL A 1 58 ? 41.125 21.953 -7.141 1 77.62 58 VAL A C 1
ATOM 452 O O . VAL A 1 58 ? 40.125 21.484 -7.723 1 77.62 58 VAL A O 1
ATOM 455 N N . LYS A 1 59 ? 41.312 23.281 -6.938 1 73.56 59 LYS A N 1
ATOM 456 C CA . LYS A 1 59 ? 40.406 24.25 -7.543 1 73.56 59 LYS A CA 1
ATOM 457 C C . LYS A 1 59 ? 40.375 24.094 -9.062 1 73.56 59 LYS A C 1
ATOM 459 O O . LYS A 1 59 ? 41.406 24.141 -9.727 1 73.56 59 LYS A O 1
ATOM 464 N N . GLY A 1 60 ? 39.188 23.828 -9.695 1 64.38 60 GLY A N 1
ATOM 465 C CA . GLY A 1 60 ? 39 23.656 -11.125 1 64.38 60 GLY A CA 1
ATOM 466 C C . GLY A 1 60 ? 38.969 22.188 -11.539 1 64.38 60 GLY A C 1
ATOM 467 O O . GLY A 1 60 ? 38.656 21.875 -12.688 1 64.38 60 GLY A O 1
ATOM 468 N N . ASP A 1 61 ? 39.5 21.281 -10.688 1 60.5 61 ASP A N 1
ATOM 469 C CA . ASP A 1 61 ? 39.5 19.844 -10.953 1 60.5 61 ASP A CA 1
ATOM 470 C C . ASP A 1 61 ? 39.031 19.047 -9.727 1 60.5 61 ASP A C 1
ATOM 472 O O . ASP A 1 61 ? 39.844 18.656 -8.898 1 60.5 61 ASP A O 1
ATOM 476 N N . LYS A 1 62 ? 37.812 18.797 -9.617 1 58.25 62 LYS A N 1
ATOM 477 C CA . LYS A 1 62 ? 37.188 18.188 -8.445 1 58.25 62 LYS A CA 1
ATOM 478 C C . LYS A 1 62 ? 37.5 16.688 -8.375 1 58.25 62 LYS A C 1
ATOM 480 O O . LYS A 1 62 ? 37.219 16.031 -7.375 1 58.25 62 LYS A O 1
ATOM 485 N N . ASN A 1 63 ? 38.125 16.219 -9.461 1 60.81 63 ASN A N 1
ATOM 486 C CA . ASN A 1 63 ? 38.438 14.789 -9.461 1 60.81 63 ASN A CA 1
ATOM 487 C C . ASN A 1 63 ? 39.688 14.5 -8.602 1 60.81 63 ASN A C 1
ATOM 489 O O . ASN A 1 63 ? 39.938 13.352 -8.234 1 60.81 63 ASN A O 1
ATOM 493 N N . ILE A 1 64 ? 40.469 15.531 -8.375 1 72.94 64 ILE A N 1
ATOM 494 C CA . ILE A 1 64 ? 41.625 15.414 -7.492 1 72.94 64 ILE A CA 1
ATOM 495 C C . ILE A 1 64 ? 41.281 16.031 -6.129 1 72.94 64 ILE A C 1
ATOM 497 O O . ILE A 1 64 ? 41.25 17.25 -5.988 1 72.94 64 ILE A O 1
ATOM 501 N N . GLY A 1 65 ? 40.938 15.219 -5.191 1 74.75 65 GLY A N 1
ATOM 502 C CA . GLY A 1 65 ? 40.594 15.711 -3.869 1 74.75 65 GLY A CA 1
ATOM 503 C C . GLY A 1 65 ? 40.656 14.641 -2.793 1 74.75 65 GLY A C 1
ATOM 504 O O . GLY A 1 65 ? 40.906 13.469 -3.092 1 74.75 65 GLY A O 1
ATOM 505 N N . THR A 1 66 ? 40.688 15.148 -1.52 1 75.94 66 THR A N 1
ATOM 506 C CA . THR A 1 66 ? 40.656 14.328 -0.316 1 75.94 66 THR A CA 1
ATOM 507 C C . THR A 1 66 ? 39.781 14.953 0.758 1 75.94 66 THR A C 1
ATOM 509 O O . THR A 1 66 ? 39.219 16.031 0.547 1 75.94 66 THR A O 1
ATOM 512 N N . VAL A 1 67 ? 39.562 14.281 1.758 1 76.25 67 VAL A N 1
ATOM 513 C CA . VAL A 1 67 ? 38.875 14.812 2.936 1 76.25 67 VAL A CA 1
ATOM 514 C C . VAL A 1 67 ? 39.812 14.703 4.152 1 76.25 67 VAL A C 1
ATOM 516 O O . VAL A 1 67 ? 40.656 13.828 4.211 1 76.25 67 VAL A O 1
ATOM 519 N N . THR A 1 68 ? 39.625 15.672 5.07 1 78.38 68 THR A N 1
ATOM 520 C CA . THR A 1 68 ? 40.438 15.617 6.277 1 78.38 68 THR A CA 1
ATOM 521 C C . THR A 1 68 ? 40.062 14.406 7.129 1 78.38 68 THR A C 1
ATOM 523 O O . THR A 1 68 ? 38.906 13.992 7.156 1 78.38 68 THR A O 1
ATOM 526 N N . ASP A 1 69 ? 41.062 13.82 7.73 1 70.75 69 ASP A N 1
ATOM 527 C CA . ASP A 1 69 ? 40.875 12.641 8.578 1 70.75 69 ASP A CA 1
ATOM 528 C C . ASP A 1 69 ? 40.406 13.039 9.969 1 70.75 69 ASP A C 1
ATOM 530 O O . ASP A 1 69 ? 40.031 14.195 10.203 1 70.75 69 ASP A O 1
ATOM 534 N N . MET A 1 70 ? 40.375 12.109 10.898 1 66.75 70 MET A N 1
ATOM 535 C CA . MET A 1 70 ? 39.844 12.281 12.242 1 66.75 70 MET A CA 1
ATOM 536 C C . MET A 1 70 ? 40.656 13.312 13.023 1 66.75 70 MET A C 1
ATOM 538 O O . MET A 1 70 ? 40.156 13.859 14.016 1 66.75 70 MET A O 1
ATOM 542 N N . ASP A 1 71 ? 41.812 13.477 12.648 1 69.44 71 ASP A N 1
ATOM 543 C CA . ASP A 1 71 ? 42.688 14.453 13.305 1 69.44 71 ASP A CA 1
ATOM 544 C C . ASP A 1 71 ? 42.75 15.75 12.508 1 69.44 71 ASP A C 1
ATOM 546 O O . ASP A 1 71 ? 43.656 16.578 12.727 1 69.44 71 ASP A O 1
ATOM 550 N N . GLY A 1 72 ? 41.906 15.891 11.523 1 72.81 72 GLY A N 1
ATOM 551 C CA . GLY A 1 72 ? 41.812 17.094 10.711 1 72.81 72 GLY A CA 1
ATOM 552 C C . GLY A 1 72 ? 42.938 17.188 9.68 1 72.81 72 GLY A C 1
ATOM 553 O O . GLY A 1 72 ? 43.156 18.25 9.102 1 72.81 72 GLY A O 1
ATOM 554 N N . HIS A 1 73 ? 43.688 16.141 9.516 1 78.56 73 HIS A N 1
ATOM 555 C CA . HIS A 1 73 ? 44.781 16.141 8.562 1 78.56 73 HIS A CA 1
ATOM 556 C C . HIS A 1 73 ? 44.312 15.695 7.18 1 78.56 73 HIS A C 1
ATOM 558 O O . HIS A 1 73 ? 43.375 14.93 7.055 1 78.56 73 HIS A O 1
ATOM 564 N N . PHE A 1 74 ? 44.969 16.359 6.098 1 79.19 74 PHE A N 1
ATOM 565 C CA . PHE A 1 74 ? 44.719 15.859 4.746 1 79.19 74 PHE A CA 1
ATOM 566 C C . PHE A 1 74 ? 46.031 15.641 4.004 1 79.19 74 PHE A C 1
ATOM 568 O O . PHE A 1 74 ? 47.031 16.25 4.34 1 79.19 74 PHE A O 1
ATOM 575 N N . LEU A 1 75 ? 46.031 14.57 3.182 1 79.56 75 LEU A N 1
ATOM 576 C CA . LEU A 1 75 ? 47.125 14.273 2.234 1 79.56 75 LEU A CA 1
ATOM 577 C C . LEU A 1 75 ? 46.562 14.188 0.812 1 79.56 75 LEU A C 1
ATOM 579 O O . LEU A 1 75 ? 45.625 13.438 0.553 1 79.56 75 LEU A O 1
ATOM 583 N N . LEU A 1 76 ? 47.031 15.07 -0.114 1 77.19 76 LEU A N 1
ATOM 584 C CA . LEU A 1 76 ? 46.5 15.117 -1.479 1 77.19 76 LEU A CA 1
ATOM 585 C C . LEU A 1 76 ? 47.625 15.328 -2.477 1 77.19 76 LEU A C 1
ATOM 587 O O . LEU A 1 76 ? 48.469 16.219 -2.305 1 77.19 76 LEU A O 1
ATOM 591 N N . ARG A 1 77 ? 47.656 14.469 -3.451 1 75.38 77 ARG A N 1
ATOM 592 C CA . ARG A 1 77 ? 48.562 14.664 -4.559 1 75.38 77 ARG A CA 1
ATOM 593 C C . ARG A 1 77 ? 48 15.609 -5.602 1 75.38 77 ARG A C 1
ATOM 595 O O . ARG A 1 77 ? 46.938 15.344 -6.168 1 75.38 77 ARG A O 1
ATOM 602 N N . VAL A 1 78 ? 48.656 16.672 -5.824 1 76.44 78 VAL A N 1
ATOM 603 C CA . VAL A 1 78 ? 48.156 17.703 -6.719 1 76.44 78 VAL A CA 1
ATOM 604 C C . VAL A 1 78 ? 49.094 17.844 -7.922 1 76.44 78 VAL A C 1
ATOM 606 O O . VAL A 1 78 ? 50.281 17.516 -7.836 1 76.44 78 VAL A O 1
ATOM 609 N N . PRO A 1 79 ? 48.656 18.188 -9.094 1 75.19 79 PRO A N 1
ATOM 610 C CA . PRO A 1 79 ? 49.438 18.234 -10.328 1 75.19 79 PRO A CA 1
ATOM 611 C C . PRO A 1 79 ? 50.656 19.156 -10.211 1 75.19 79 PRO A C 1
ATOM 613 O O . PRO A 1 79 ? 51.719 18.875 -10.812 1 75.19 79 PRO A O 1
ATOM 616 N N . SER A 1 80 ? 50.688 20.328 -9.508 1 76.69 80 SER A N 1
ATOM 617 C CA . SER A 1 80 ? 51.812 21.234 -9.359 1 76.69 80 SER A CA 1
ATOM 618 C C . SER A 1 80 ? 51.719 22.047 -8.078 1 76.69 80 SER A C 1
ATOM 620 O O . SER A 1 80 ? 50.625 22.125 -7.469 1 76.69 80 SER A O 1
ATOM 622 N N . ALA A 1 81 ? 52.781 22.609 -7.688 1 72.88 81 ALA A N 1
ATOM 623 C CA . ALA A 1 81 ? 52.844 23.469 -6.508 1 72.88 81 ALA A CA 1
ATOM 624 C C . ALA A 1 81 ? 52 24.719 -6.695 1 72.88 81 ALA A C 1
ATOM 626 O O . ALA A 1 81 ? 51.656 25.406 -5.723 1 72.88 81 ALA A O 1
ATOM 627 N N . LYS A 1 82 ? 51.656 24.969 -7.832 1 74.5 82 LYS A N 1
ATOM 628 C CA . LYS A 1 82 ? 50.844 26.141 -8.125 1 74.5 82 LYS A CA 1
ATOM 629 C C . LYS A 1 82 ? 49.344 25.828 -8.016 1 74.5 82 LYS A C 1
ATOM 631 O O . LYS A 1 82 ? 48.5 26.688 -8.227 1 74.5 82 LYS A O 1
ATOM 636 N N . THR A 1 83 ? 49.188 24.688 -7.582 1 77.06 83 THR A N 1
ATOM 637 C CA . THR A 1 83 ? 47.781 24.234 -7.516 1 77.06 83 THR A CA 1
ATOM 638 C C . THR A 1 83 ? 47.062 24.891 -6.352 1 77.06 83 THR A C 1
ATOM 640 O O . THR A 1 83 ? 47.625 25.094 -5.281 1 77.06 83 THR A O 1
ATOM 643 N N . THR A 1 84 ? 45.875 25.328 -6.523 1 81.06 84 THR A N 1
ATOM 644 C CA . THR A 1 84 ? 45 25.859 -5.48 1 81.06 84 THR A CA 1
ATOM 645 C C . THR A 1 84 ? 44.031 24.766 -4.988 1 81.06 84 THR A C 1
ATOM 647 O O . THR A 1 84 ? 43.344 24.141 -5.789 1 81.06 84 THR A O 1
ATOM 650 N N . LEU A 1 85 ? 44.125 24.656 -3.639 1 81.5 85 LEU A N 1
ATOM 651 C CA . LEU A 1 85 ? 43.219 23.703 -3.002 1 81.5 85 LEU A CA 1
ATOM 652 C C . LEU A 1 85 ? 42 24.406 -2.463 1 81.5 85 LEU A C 1
ATOM 654 O O . LEU A 1 85 ? 42.094 25.5 -1.904 1 81.5 85 LEU A O 1
ATOM 658 N N . ARG A 1 86 ? 40.906 23.828 -2.674 1 79.88 86 ARG A N 1
ATOM 659 C CA . ARG A 1 86 ? 39.656 24.312 -2.074 1 79.88 86 ARG A CA 1
ATOM 660 C C . ARG A 1 86 ? 39.25 23.406 -0.915 1 79.88 86 ARG A C 1
ATOM 662 O O . ARG A 1 86 ? 39.125 22.188 -1.071 1 79.88 86 ARG A O 1
ATOM 669 N N . PHE A 1 87 ? 39 24.047 0.211 1 79.12 87 PHE A N 1
ATOM 670 C CA . PHE A 1 87 ? 38.5 23.406 1.42 1 79.12 87 PHE A CA 1
ATOM 671 C C . PHE A 1 87 ? 37.031 23.719 1.628 1 79.12 87 PHE A C 1
ATOM 673 O O . PHE A 1 87 ? 36.625 24.891 1.694 1 79.12 87 PHE A O 1
ATOM 680 N N . SER A 1 88 ? 36.219 22.703 1.578 1 73.69 88 SER A N 1
ATOM 681 C CA . SER A 1 88 ? 34.781 22.875 1.734 1 73.69 88 SER A CA 1
ATOM 682 C C . SER A 1 88 ? 34.219 22.016 2.869 1 73.69 88 SER A C 1
ATOM 684 O O . SER A 1 88 ? 34.594 20.844 2.986 1 73.69 88 SER A O 1
ATOM 686 N N . TYR A 1 89 ? 33.594 22.672 3.799 1 67.69 89 TYR A N 1
ATOM 687 C CA . TYR A 1 89 ? 33 22 4.945 1 67.69 89 TYR A CA 1
ATOM 688 C C . TYR A 1 89 ? 31.672 22.641 5.328 1 67.69 89 TYR A C 1
ATOM 690 O O . TYR A 1 89 ? 31.562 23.859 5.348 1 67.69 89 TYR A O 1
ATOM 698 N N . ILE A 1 90 ? 30.641 21.844 5.5 1 56.09 90 ILE A N 1
ATOM 699 C CA . ILE A 1 90 ? 29.328 22.344 5.855 1 56.09 90 ILE A CA 1
ATOM 700 C C . ILE A 1 90 ? 29.422 23.25 7.078 1 56.09 90 ILE A C 1
ATOM 702 O O . ILE A 1 90 ? 30.031 22.875 8.086 1 56.09 90 ILE A O 1
ATOM 706 N N . GLY A 1 91 ? 28.875 24.438 7.133 1 56.56 91 GLY A N 1
ATOM 707 C CA . GLY A 1 91 ? 28.906 25.438 8.188 1 56.56 91 GLY A CA 1
ATOM 708 C C . GLY A 1 91 ? 30.094 26.375 8.094 1 56.56 91 GLY A C 1
ATOM 709 O O . GLY A 1 91 ? 30.234 27.297 8.898 1 56.56 91 GLY A O 1
ATOM 710 N N . TYR A 1 92 ? 31.078 26.047 7.152 1 64.31 92 TYR A N 1
ATOM 711 C CA . TYR A 1 92 ? 32.25 26.891 7.008 1 64.31 92 TYR A CA 1
ATOM 712 C C . TYR A 1 92 ? 32.375 27.453 5.594 1 64.31 92 TYR A C 1
ATOM 714 O O . TYR A 1 92 ? 31.875 26.844 4.641 1 64.31 92 TYR A O 1
ATOM 722 N N . ARG A 1 93 ? 32.938 28.594 5.406 1 64.88 93 ARG A N 1
ATOM 723 C CA . ARG A 1 93 ? 33.219 29.203 4.105 1 64.88 93 ARG A CA 1
ATOM 724 C C . ARG A 1 93 ? 34.312 28.453 3.367 1 64.88 93 ARG A C 1
ATOM 726 O O . ARG A 1 93 ? 35.344 28.094 3.963 1 64.88 93 ARG A O 1
ATOM 733 N N . ASP A 1 94 ? 33.969 28.125 2.113 1 69 94 ASP A N 1
ATOM 734 C CA . ASP A 1 94 ? 35.062 27.547 1.323 1 69 94 ASP A CA 1
ATOM 735 C C . ASP A 1 94 ? 36.312 28.391 1.394 1 69 94 ASP A C 1
ATOM 737 O O . ASP A 1 94 ? 36.219 29.625 1.418 1 69 94 ASP A O 1
ATOM 741 N N . CYS A 1 95 ? 37.438 27.812 1.651 1 71.81 95 CYS A N 1
ATOM 742 C CA . CYS A 1 95 ? 38.719 28.469 1.7 1 71.81 95 CYS A CA 1
ATOM 743 C C . CYS A 1 95 ? 39.656 27.938 0.609 1 71.81 95 CYS A C 1
ATOM 745 O O . CYS A 1 95 ? 39.781 26.734 0.451 1 71.81 95 CYS A O 1
ATOM 747 N N . ASP A 1 96 ? 40.062 28.766 -0.334 1 76.94 96 ASP A N 1
ATOM 748 C CA . ASP A 1 96 ? 41.062 28.422 -1.351 1 76.94 96 ASP A CA 1
ATOM 749 C C . ASP A 1 96 ? 42.469 28.719 -0.872 1 76.94 96 ASP A C 1
ATOM 751 O O . ASP A 1 96 ? 42.75 29.828 -0.429 1 76.94 96 ASP A O 1
ATOM 755 N N . VAL A 1 97 ? 43.312 27.734 -0.879 1 79.75 97 VAL A N 1
ATOM 756 C CA . VAL A 1 97 ? 44.719 27.906 -0.455 1 79.75 97 VAL A CA 1
ATOM 757 C C . VAL A 1 97 ? 45.656 27.422 -1.561 1 79.75 97 VAL A C 1
ATOM 759 O O . VAL A 1 97 ? 45.531 26.297 -2.049 1 79.75 97 VAL A O 1
ATOM 762 N N . VAL A 1 98 ? 46.5 28.266 -2.053 1 77.75 98 VAL A N 1
ATOM 763 C CA . VAL A 1 98 ? 47.531 27.859 -3.016 1 77.75 98 VAL A CA 1
ATOM 764 C C . VAL A 1 98 ? 48.562 27 -2.324 1 77.75 98 VAL A C 1
ATOM 766 O O . VAL A 1 98 ? 49.062 27.359 -1.259 1 77.75 98 VAL A O 1
ATOM 769 N N . VAL A 1 99 ? 48.875 25.828 -2.76 1 78.81 99 VAL A N 1
ATOM 770 C CA . VAL A 1 99 ? 49.812 24.859 -2.186 1 78.81 99 VAL A CA 1
ATOM 771 C C . VAL A 1 99 ? 51.188 25.516 -2.035 1 78.81 99 VAL A C 1
ATOM 773 O O . VAL A 1 99 ? 51.781 25.453 -0.962 1 78.81 99 VAL A O 1
ATOM 776 N N . GLY A 1 100 ? 51.656 26.375 -2.885 1 72.12 100 GLY A N 1
ATOM 777 C CA . GLY A 1 100 ? 52.969 26.984 -2.865 1 72.12 100 GLY A CA 1
ATOM 778 C C . GLY A 1 100 ? 54.062 26 -2.576 1 72.12 100 GLY A C 1
ATOM 779 O O . GLY A 1 100 ? 53.906 24.797 -2.809 1 72.12 100 GLY A O 1
ATOM 780 N N . ASP A 1 101 ? 55.25 26.391 -2.115 1 67.19 101 ASP A N 1
ATOM 781 C CA . ASP A 1 101 ? 56.406 25.562 -1.811 1 67.19 101 ASP A CA 1
ATOM 782 C C . ASP A 1 101 ? 56.281 24.922 -0.429 1 67.19 101 ASP 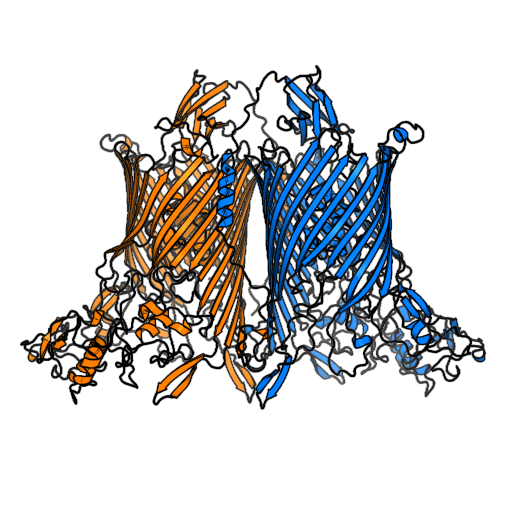A C 1
ATOM 784 O O . ASP A 1 101 ? 57.188 24.25 0.042 1 67.19 101 ASP A O 1
ATOM 788 N N . ASN A 1 102 ? 55.094 24.953 0.094 1 62.41 102 ASN A N 1
ATOM 789 C CA . ASN A 1 102 ? 54.938 24.422 1.44 1 62.41 102 ASN A CA 1
ATOM 790 C C . ASN A 1 102 ? 54.375 23 1.412 1 62.41 102 ASN A C 1
ATOM 792 O O . ASN A 1 102 ? 53.344 22.734 0.788 1 62.41 102 ASN A O 1
ATOM 796 N N . LYS A 1 103 ? 54.969 22.078 2.004 1 65.25 103 LYS A N 1
ATOM 797 C CA . LYS A 1 103 ? 54.594 20.656 2.062 1 65.25 103 LYS A CA 1
ATOM 798 C C . LYS A 1 103 ? 53.562 20.391 3.15 1 65.25 103 LYS A C 1
ATOM 800 O O . LYS A 1 103 ? 52.938 19.328 3.182 1 65.25 103 LYS A O 1
ATOM 805 N N . GLU A 1 104 ? 53.469 21.297 4.055 1 74.62 104 GLU A N 1
ATOM 806 C CA . GLU A 1 104 ? 52.5 21.172 5.121 1 74.62 104 GLU A CA 1
ATOM 807 C C . GLU A 1 104 ? 51.594 22.391 5.195 1 74.62 104 GLU A C 1
ATOM 809 O O . GLU A 1 104 ? 52.031 23.5 5.484 1 74.62 104 GLU A O 1
ATOM 814 N N . LEU A 1 105 ? 50.375 22.328 4.875 1 78.69 105 LEU A N 1
ATOM 815 C CA . LEU A 1 105 ? 49.406 23.422 4.863 1 78.69 105 LEU A CA 1
ATOM 816 C C . LEU A 1 105 ? 48.594 23.438 6.152 1 78.69 105 LEU A C 1
ATOM 818 O O . LEU A 1 105 ? 48.125 22.391 6.613 1 78.69 105 LEU A O 1
ATOM 822 N N . LEU A 1 106 ? 48.562 24.547 6.898 1 77.94 106 LEU A N 1
ATOM 823 C CA . LEU A 1 106 ? 47.594 24.797 7.973 1 77.94 106 LEU A CA 1
ATOM 824 C C . LEU A 1 106 ? 46.438 25.688 7.488 1 77.94 106 LEU A C 1
ATOM 826 O O . LEU A 1 106 ? 46.656 26.859 7.148 1 77.94 106 LEU A O 1
ATOM 830 N N . VAL A 1 107 ? 45.312 25.172 7.336 1 78.69 107 VAL A N 1
ATOM 831 C CA . VAL A 1 107 ? 44.188 25.891 6.797 1 78.69 107 VAL A CA 1
ATOM 832 C C . VAL A 1 107 ? 43.156 26.109 7.902 1 78.69 107 VAL A C 1
ATOM 834 O O . VAL A 1 107 ? 42.688 25.156 8.539 1 78.69 107 VAL A O 1
ATOM 837 N N . GLU A 1 108 ? 42.75 27.266 8.242 1 74.31 108 GLU A N 1
ATOM 838 C CA . GLU A 1 108 ? 41.688 27.656 9.148 1 74.31 108 GLU A CA 1
ATOM 839 C C . GLU A 1 108 ? 40.406 28.016 8.375 1 74.31 108 GLU A C 1
ATOM 841 O O . GLU A 1 108 ? 40.438 28.938 7.555 1 74.31 108 GLU A O 1
ATOM 846 N N . MET A 1 109 ? 39.344 27.25 8.594 1 71.12 109 MET A N 1
ATOM 847 C CA . MET A 1 109 ? 38.094 27.531 7.875 1 71.12 109 MET A CA 1
ATOM 848 C C . MET A 1 109 ? 37.219 28.469 8.68 1 71.12 109 MET A C 1
ATOM 850 O O . MET A 1 109 ? 37.156 28.391 9.914 1 71.12 109 MET A O 1
ATOM 854 N N . THR A 1 110 ? 36.656 29.453 8.055 1 63.09 110 THR A N 1
ATOM 855 C CA . THR A 1 110 ? 35.75 30.406 8.695 1 63.09 110 THR A CA 1
ATOM 856 C C . THR A 1 110 ? 34.312 29.938 8.586 1 63.09 110 THR A C 1
ATOM 858 O O . THR A 1 110 ? 33.875 29.438 7.535 1 63.09 110 THR A O 1
ATOM 861 N N . GLU A 1 111 ? 33.562 29.891 9.625 1 54 111 GLU A N 1
ATOM 862 C CA . GLU A 1 111 ? 32.156 29.484 9.648 1 54 111 GLU A CA 1
ATOM 863 C C . GLU A 1 111 ? 31.328 30.328 8.695 1 54 111 GLU A C 1
ATOM 865 O O . GLU A 1 111 ? 31.562 31.531 8.555 1 54 111 GLU A O 1
ATOM 870 N N . ASP A 1 112 ? 30.578 29.672 7.801 1 48.97 112 ASP A N 1
ATOM 871 C CA . ASP A 1 112 ? 29.703 30.344 6.832 1 48.97 112 ASP A CA 1
ATOM 872 C C . ASP A 1 112 ? 28.422 30.828 7.484 1 48.97 112 ASP A C 1
ATOM 874 O O . ASP A 1 112 ? 27.438 30.094 7.562 1 48.97 112 ASP A O 1
ATOM 878 N N . ILE A 1 113 ? 28.391 31.641 8.344 1 45.53 113 ILE A N 1
ATOM 879 C CA . ILE A 1 113 ? 27.156 32.062 9.008 1 45.53 113 ILE A CA 1
ATOM 880 C C . ILE A 1 113 ? 26.125 32.469 7.961 1 45.53 113 ILE A C 1
ATOM 882 O O . ILE A 1 113 ? 24.938 32.188 8.109 1 45.53 113 ILE A O 1
ATOM 886 N N . HIS A 1 114 ? 26.203 33.5 7.125 1 52.47 114 HIS A N 1
ATOM 887 C CA . HIS A 1 114 ? 25.219 34.094 6.227 1 52.47 114 HIS A CA 1
ATOM 888 C C . HIS A 1 114 ? 25.75 34.188 4.805 1 52.47 114 HIS A C 1
ATOM 890 O O . HIS A 1 114 ? 26.172 35.281 4.379 1 52.47 114 HIS A O 1
ATOM 896 N N . SER A 1 115 ? 26.016 33.031 4.316 1 57.78 115 SER A N 1
ATOM 897 C CA . SER A 1 115 ? 26.812 33.188 3.107 1 57.78 115 SER A CA 1
ATOM 898 C C . SER A 1 115 ? 25.938 33.469 1.89 1 57.78 115 SER A C 1
ATOM 900 O O . SER A 1 115 ? 24.891 32.844 1.718 1 57.78 115 SER A O 1
ATOM 902 N N . LEU A 1 116 ? 25.969 34.625 1.338 1 64.88 116 LEU A N 1
ATOM 903 C CA . LEU A 1 116 ? 25.422 34.969 0.026 1 64.88 116 LEU A CA 1
ATOM 904 C C . LEU A 1 116 ? 25.594 33.812 -0.954 1 64.88 116 LEU A C 1
ATOM 906 O O . LEU A 1 116 ? 24.922 33.75 -1.986 1 64.88 116 LEU A O 1
ATOM 910 N N . ASP A 1 117 ? 26.25 32.781 -0.531 1 67.12 117 ASP A N 1
ATOM 911 C CA . ASP A 1 117 ? 26.5 31.641 -1.415 1 67.12 117 ASP A CA 1
ATOM 912 C C . ASP A 1 117 ? 25.656 30.422 -1.03 1 67.12 117 ASP A C 1
ATOM 914 O O . ASP A 1 117 ? 25.797 29.359 -1.619 1 67.12 117 ASP A O 1
ATOM 918 N N . GLU A 1 118 ? 24.781 30.719 -0.144 1 77.75 118 GLU A N 1
ATOM 919 C CA . GLU A 1 118 ? 23.859 29.641 0.232 1 77.75 118 GLU A CA 1
ATOM 920 C C . GLU A 1 118 ? 22.953 29.266 -0.929 1 77.75 118 GLU A C 1
ATOM 922 O O . GLU A 1 118 ? 22.484 30.141 -1.663 1 77.75 118 GLU A O 1
ATOM 927 N N . LEU A 1 119 ? 22.828 27.984 -1.128 1 76.88 119 LEU A N 1
ATOM 928 C CA . LEU A 1 119 ? 21.953 27.516 -2.195 1 76.88 119 LEU A CA 1
ATOM 929 C C . LEU A 1 119 ? 20.531 27.328 -1.691 1 76.88 119 LEU A C 1
ATOM 931 O O . LEU A 1 119 ? 20.312 26.797 -0.595 1 76.88 119 LEU A O 1
ATOM 935 N N . VAL A 1 120 ? 19.672 27.828 -2.418 1 81.75 120 VAL A N 1
ATOM 936 C CA . VAL A 1 120 ? 18.25 27.688 -2.107 1 81.75 120 VAL A CA 1
ATOM 937 C C . VAL A 1 120 ? 17.547 26.922 -3.225 1 81.75 120 VAL A C 1
ATOM 939 O O . VAL A 1 120 ? 17.844 27.125 -4.406 1 81.75 120 VAL A O 1
ATOM 942 N N . VAL A 1 121 ? 16.766 26 -2.768 1 79.56 121 VAL A N 1
ATOM 943 C CA . VAL A 1 121 ? 16.031 25.203 -3.75 1 79.56 121 VAL A CA 1
ATOM 944 C C . VAL A 1 121 ? 14.867 26.031 -4.309 1 79.56 121 VAL A C 1
ATOM 946 O O . VAL A 1 121 ? 14.07 26.578 -3.549 1 79.56 121 VAL A O 1
ATOM 949 N N . VAL A 1 122 ? 14.875 26.062 -5.523 1 79.38 122 VAL A N 1
ATOM 950 C CA . VAL A 1 122 ? 13.797 26.75 -6.215 1 79.38 122 VAL A CA 1
ATOM 951 C C . VAL A 1 122 ? 13.188 25.844 -7.273 1 79.38 122 VAL A C 1
ATOM 953 O O . VAL A 1 122 ? 13.367 24.625 -7.227 1 79.38 122 VAL A O 1
ATOM 956 N N . GLY A 1 123 ? 12.445 26.219 -8.164 1 68.81 123 GLY A N 1
ATOM 957 C CA . GLY A 1 123 ? 11.797 25.469 -9.242 1 68.81 123 GLY A CA 1
ATOM 958 C C . GLY A 1 123 ? 12.391 24.094 -9.453 1 68.81 123 GLY A C 1
ATOM 959 O O . GLY A 1 123 ? 12.375 23.25 -8.547 1 68.81 123 GLY A O 1
ATOM 960 N N . TYR A 1 124 ? 12.883 23.797 -10.406 1 75.19 124 TYR A N 1
ATOM 961 C CA . TYR A 1 124 ? 13.469 22.516 -10.805 1 75.19 124 TYR A CA 1
ATOM 962 C C . TYR A 1 124 ? 14.992 22.578 -10.758 1 75.19 124 TYR A C 1
ATOM 964 O O . TYR A 1 124 ? 15.672 22.047 -11.633 1 75.19 124 TYR A O 1
ATOM 972 N N . GLY A 1 125 ? 15.43 23.406 -9.531 1 76.12 125 GLY A N 1
ATOM 973 C CA . GLY A 1 125 ? 16.875 23.5 -9.328 1 76.12 125 GLY A CA 1
ATOM 974 C C . GLY A 1 125 ? 17.25 24.281 -8.078 1 76.12 125 GLY A C 1
ATOM 975 O O . GLY A 1 125 ? 16.438 24.422 -7.164 1 76.12 125 GLY A O 1
ATOM 976 N N . THR A 1 126 ? 18.516 24.5 -7.996 1 80.12 126 THR A N 1
ATOM 977 C CA . THR A 1 126 ? 19.047 25.312 -6.891 1 80.12 126 THR A CA 1
ATOM 978 C C . THR A 1 126 ? 19.688 26.594 -7.41 1 80.12 126 THR A C 1
ATOM 980 O O . THR A 1 126 ? 20.156 26.641 -8.555 1 80.12 126 THR A O 1
ATOM 983 N N . GLN A 1 127 ? 19.578 27.594 -6.645 1 84.25 127 GLN A N 1
ATOM 984 C CA . GLN A 1 127 ? 20.203 28.875 -6.953 1 84.25 127 GLN A CA 1
ATOM 985 C C . GLN A 1 127 ? 20.844 29.484 -5.715 1 84.25 127 GLN A C 1
ATOM 987 O O . GLN A 1 127 ? 20.422 29.219 -4.59 1 84.25 127 GLN A O 1
ATOM 992 N N . LYS A 1 128 ? 21.812 30.25 -6.012 1 85.69 128 LYS A N 1
ATOM 993 C CA . LYS A 1 128 ? 22.406 31.016 -4.922 1 85.69 128 LYS A CA 1
ATOM 994 C C . LYS A 1 128 ? 21.484 32.125 -4.453 1 85.69 128 LYS A C 1
ATOM 996 O O . LYS A 1 128 ? 20.797 32.75 -5.27 1 85.69 128 LYS A O 1
ATOM 1001 N N . LYS A 1 129 ? 21.531 32.375 -3.26 1 85.56 129 LYS A N 1
ATOM 1002 C CA . LYS A 1 129 ? 20.719 33.438 -2.686 1 85.56 129 LYS A CA 1
ATOM 1003 C C . LYS A 1 129 ? 21.062 34.781 -3.299 1 85.56 129 LYS A C 1
ATOM 1005 O O . LYS A 1 129 ? 20.172 35.594 -3.541 1 85.56 129 LYS A O 1
ATOM 1010 N N . ALA A 1 130 ? 22.312 35 -3.57 1 86.69 130 ALA A N 1
ATOM 1011 C CA . ALA A 1 130 ? 22.766 36.281 -4.09 1 86.69 130 ALA A CA 1
ATOM 1012 C C . ALA A 1 130 ? 22.188 36.562 -5.477 1 86.69 130 ALA A C 1
ATOM 1014 O O . ALA A 1 130 ? 21.953 37.688 -5.844 1 86.69 130 ALA A O 1
ATOM 1015 N N . THR A 1 131 ? 21.984 35.562 -6.27 1 88.44 131 THR A N 1
ATOM 1016 C CA . THR A 1 131 ? 21.547 35.781 -7.648 1 88.44 131 THR A CA 1
ATOM 1017 C C . THR A 1 131 ? 20.078 35.375 -7.82 1 88.44 131 THR A C 1
ATOM 1019 O O . THR A 1 131 ? 19.594 35.25 -8.945 1 88.44 131 THR A O 1
ATOM 1022 N N . LEU A 1 132 ? 19.5 35.125 -6.742 1 89.75 132 LEU A N 1
ATOM 1023 C CA . LEU A 1 132 ? 18.078 34.781 -6.781 1 89.75 132 LEU A CA 1
ATOM 1024 C C . LEU A 1 132 ? 17.219 36 -7.016 1 89.75 132 LEU A C 1
ATOM 1026 O O . LEU A 1 132 ? 17.359 37 -6.316 1 89.75 132 LEU A O 1
ATOM 1030 N N . THR A 1 133 ? 16.344 35.969 -7.977 1 92.06 133 THR A N 1
ATOM 1031 C CA . THR A 1 133 ? 15.5 37.125 -8.266 1 92.06 133 THR A CA 1
ATOM 1032 C C . THR A 1 133 ? 14.102 36.906 -7.695 1 92.06 133 THR A C 1
ATOM 1034 O O . THR A 1 133 ? 13.344 37.875 -7.512 1 92.06 133 THR A O 1
ATOM 1037 N N . GLY A 1 134 ? 13.719 35.719 -7.402 1 90.62 134 GLY A N 1
ATOM 1038 C CA . GLY A 1 134 ? 12.398 35.438 -6.863 1 90.62 134 GLY A CA 1
ATOM 1039 C C . GLY A 1 134 ? 12.305 35.656 -5.367 1 90.62 134 GLY A C 1
ATOM 1040 O O . GLY A 1 134 ? 13.32 35.75 -4.68 1 90.62 134 GLY A O 1
ATOM 1041 N N . ALA A 1 135 ? 11.086 35.812 -4.906 1 93.75 135 ALA A N 1
ATOM 1042 C CA . ALA A 1 135 ? 10.836 35.938 -3.471 1 93.75 135 ALA A CA 1
ATOM 1043 C C . ALA A 1 135 ? 10.758 34.562 -2.816 1 93.75 135 ALA A C 1
ATOM 1045 O O . ALA A 1 135 ? 9.789 33.812 -3.029 1 93.75 135 ALA A O 1
ATOM 1046 N N . VAL A 1 136 ? 11.703 34.25 -2.021 1 92.12 136 VAL A N 1
ATOM 1047 C CA . VAL A 1 136 ? 11.773 32.906 -1.404 1 92.12 136 VAL A CA 1
ATOM 1048 C C . VAL A 1 136 ? 12.156 33.062 0.067 1 92.12 136 VAL A C 1
ATOM 1050 O O . VAL A 1 136 ? 13.016 33.875 0.418 1 92.12 136 VAL A O 1
ATOM 1053 N N . SER A 1 137 ? 11.469 32.406 0.903 1 93.25 137 SER A N 1
ATOM 1054 C CA . SER A 1 137 ? 11.867 32.219 2.289 1 93.25 137 SER A CA 1
ATOM 1055 C C . SER A 1 137 ? 12.148 30.734 2.561 1 93.25 137 SER A C 1
ATOM 1057 O O . SER A 1 137 ? 11.469 29.859 2.025 1 93.25 137 SER A O 1
ATOM 1059 N N . SER A 1 138 ? 13.125 30.453 3.326 1 91.75 138 SER A N 1
ATOM 1060 C CA . SER A 1 138 ? 13.492 29.062 3.543 1 91.75 138 SER A CA 1
ATOM 1061 C C . SER A 1 138 ? 13.953 28.828 4.98 1 91.75 138 SER A C 1
ATOM 1063 O O . SER A 1 138 ? 14.422 29.75 5.645 1 91.75 138 SER A O 1
ATOM 1065 N N . VAL A 1 139 ? 13.727 27.578 5.43 1 92.56 139 VAL A N 1
ATOM 1066 C CA . VAL A 1 139 ? 14.258 27.094 6.699 1 92.56 139 VAL A CA 1
ATOM 1067 C C . VAL A 1 139 ? 14.992 25.766 6.488 1 92.56 139 VAL A C 1
ATOM 1069 O O . VAL A 1 139 ? 14.625 24.984 5.613 1 92.56 139 VAL A O 1
ATOM 1072 N N . ASN A 1 140 ? 15.977 25.625 7.289 1 91.56 140 ASN A N 1
ATOM 1073 C CA . ASN A 1 140 ? 16.734 24.375 7.219 1 91.56 140 ASN A CA 1
ATOM 1074 C C . ASN A 1 140 ? 16.391 23.438 8.367 1 91.56 140 ASN A C 1
ATOM 1076 O O . ASN A 1 140 ? 15.578 23.781 9.234 1 91.56 140 ASN A O 1
ATOM 1080 N N . ASN A 1 141 ? 16.969 22.312 8.352 1 89.69 141 ASN A N 1
ATOM 1081 C CA . ASN A 1 141 ? 16.656 21.281 9.328 1 89.69 141 ASN A CA 1
ATOM 1082 C C . ASN A 1 141 ? 16.906 21.766 10.758 1 89.69 141 ASN A C 1
ATOM 1084 O O . ASN A 1 141 ? 16.125 21.469 11.656 1 89.69 141 ASN A O 1
ATOM 1088 N N . SER A 1 142 ? 18 22.422 11 1 86.31 142 SER A N 1
ATOM 1089 C CA . SER A 1 142 ? 18.359 22.859 12.344 1 86.31 142 SER A CA 1
ATOM 1090 C C . SER A 1 142 ? 17.297 23.797 12.914 1 86.31 142 SER A C 1
ATOM 1092 O O . SER A 1 142 ? 17.094 23.844 14.133 1 86.31 142 SER A O 1
ATOM 1094 N N . GLN A 1 143 ? 16.641 24.5 12.07 1 89.69 143 GLN A N 1
ATOM 1095 C CA . GLN A 1 143 ? 15.57 25.391 12.508 1 89.69 143 GLN A CA 1
ATOM 1096 C C . GLN A 1 143 ? 14.266 24.609 12.695 1 89.69 143 GLN A C 1
ATOM 1098 O O . GLN A 1 143 ? 13.477 24.922 13.594 1 89.69 143 GLN A O 1
ATOM 1103 N N . ILE A 1 144 ? 14.062 23.594 11.914 1 90.5 144 ILE A N 1
ATOM 1104 C CA . ILE A 1 144 ? 12.812 22.859 11.898 1 90.5 144 ILE A CA 1
ATOM 1105 C C . ILE A 1 144 ? 12.695 22 13.164 1 90.5 144 ILE A C 1
ATOM 1107 O O . ILE A 1 144 ? 11.625 21.938 13.773 1 90.5 144 ILE A O 1
ATOM 1111 N N . ILE A 1 145 ? 13.781 21.453 13.602 1 88.75 145 ILE A N 1
ATOM 1112 C CA . ILE A 1 145 ? 13.742 20.438 14.641 1 88.75 145 ILE A CA 1
ATOM 1113 C C . ILE A 1 145 ? 13.625 21.094 16.016 1 88.75 145 ILE A C 1
ATOM 1115 O O . ILE A 1 145 ? 13.375 20.422 17.016 1 88.75 145 ILE A O 1
ATOM 1119 N N . THR A 1 146 ? 13.773 22.469 16.109 1 84.56 146 THR A N 1
ATOM 1120 C CA . THR A 1 146 ? 13.734 23.156 17.391 1 84.56 146 THR A CA 1
ATOM 1121 C C . THR A 1 146 ? 12.312 23.219 17.938 1 84.56 146 THR A C 1
ATOM 1123 O O . THR A 1 146 ? 12.102 23.516 19.109 1 84.56 146 THR A O 1
ATOM 1126 N N . SER A 1 147 ? 11.391 22.953 17.094 1 81.88 147 SER A N 1
ATOM 1127 C CA . SER A 1 147 ? 10 22.797 17.516 1 81.88 147 SER A CA 1
ATOM 1128 C C . SER A 1 147 ? 9.547 21.344 17.391 1 81.88 147 SER A C 1
ATOM 1130 O O . SER A 1 147 ? 9.625 20.75 16.312 1 81.88 147 SER A O 1
ATOM 1132 N N . THR A 1 148 ? 9.164 20.828 18.484 1 77.25 148 THR A N 1
ATOM 1133 C CA . THR A 1 148 ? 8.766 19.422 18.484 1 77.25 148 THR A CA 1
ATOM 1134 C C . THR A 1 148 ? 7.25 19.297 18.438 1 77.25 148 THR A C 1
ATOM 1136 O O . THR A 1 148 ? 6.562 19.594 19.422 1 77.25 148 THR A O 1
ATOM 1139 N N . ASN A 1 149 ? 6.746 18.922 17.344 1 79.5 149 ASN A N 1
ATOM 1140 C CA . ASN A 1 149 ? 5.32 18.703 17.141 1 79.5 149 ASN A CA 1
ATOM 1141 C C . ASN A 1 149 ? 5.059 17.609 16.125 1 79.5 149 ASN A C 1
ATOM 1143 O O . ASN A 1 149 ? 5.906 17.328 15.273 1 79.5 149 ASN A O 1
ATOM 1147 N N . SER A 1 150 ? 3.916 16.969 16.344 1 77 150 SER A N 1
ATOM 1148 C CA . SER A 1 150 ? 3.539 15.93 15.398 1 77 150 SER A CA 1
ATOM 1149 C C . SER A 1 150 ? 3.217 16.516 14.023 1 77 150 SER A C 1
ATOM 1151 O O . SER A 1 150 ? 3.365 15.828 13.008 1 77 150 SER A O 1
ATOM 1153 N N . ASN A 1 151 ? 2.688 17.656 13.938 1 85.69 151 ASN A N 1
ATOM 1154 C CA . ASN A 1 151 ? 2.328 18.359 12.719 1 85.69 151 ASN A CA 1
ATOM 1155 C C . ASN A 1 151 ? 3.473 19.234 12.219 1 85.69 151 ASN A C 1
ATOM 1157 O O . ASN A 1 151 ? 3.803 20.25 12.836 1 85.69 151 ASN A O 1
ATOM 1161 N N . LEU A 1 152 ? 3.949 18.953 11.125 1 89.06 152 LEU A N 1
ATOM 1162 C CA . LEU A 1 152 ? 5.121 19.641 10.586 1 89.06 152 LEU A CA 1
ATOM 1163 C C . LEU A 1 152 ? 4.828 21.109 10.359 1 89.06 152 LEU A C 1
ATOM 1165 O O . LEU A 1 152 ? 5.734 21.953 10.43 1 89.06 152 LEU A O 1
ATOM 1169 N N . GLN A 1 153 ? 3.615 21.484 10.094 1 89 153 GLN A N 1
ATOM 1170 C CA . GLN A 1 153 ? 3.252 22.875 9.922 1 89 153 GLN A CA 1
ATOM 1171 C C . GLN A 1 153 ? 3.635 23.703 11.148 1 89 153 GLN A C 1
ATOM 1173 O O . GLN A 1 153 ? 4.062 24.859 11.023 1 89 153 GLN A O 1
ATOM 1178 N N . GLN A 1 154 ? 3.545 23.078 12.258 1 88.62 154 GLN A N 1
ATOM 1179 C CA . GLN A 1 154 ? 3.838 23.781 13.508 1 88.62 154 GLN A CA 1
ATOM 1180 C C . GLN A 1 154 ? 5.34 23.969 13.688 1 88.62 154 GLN A C 1
ATOM 1182 O O . GLN A 1 154 ? 5.773 24.922 14.352 1 88.62 154 GLN A O 1
ATOM 1187 N N . ASN A 1 155 ? 6.078 23.156 13.039 1 89.88 155 ASN A N 1
ATOM 1188 C CA . ASN A 1 155 ? 7.531 23.25 13.141 1 89.88 155 ASN A CA 1
ATOM 1189 C C . ASN A 1 155 ? 8.062 24.469 12.383 1 89.88 155 ASN A C 1
ATOM 1191 O O . ASN A 1 155 ? 9.148 24.969 12.68 1 89.88 155 ASN A O 1
ATOM 1195 N N . ILE A 1 156 ? 7.297 24.938 11.469 1 91.44 156 ILE A N 1
ATOM 1196 C CA . ILE A 1 156 ? 7.812 26.031 10.648 1 91.44 156 ILE A CA 1
ATOM 1197 C C . ILE A 1 156 ? 7.027 27.297 10.945 1 91.44 156 ILE A C 1
ATOM 1199 O O . ILE A 1 156 ? 7.332 28.359 10.398 1 91.44 156 ILE A O 1
ATOM 1203 N N . ALA A 1 157 ? 6.086 27.266 11.805 1 90.62 157 ALA A N 1
ATOM 1204 C CA . ALA A 1 157 ? 5.219 28.391 12.109 1 90.62 157 ALA A CA 1
ATOM 1205 C C . ALA A 1 157 ? 6.02 29.562 12.656 1 90.62 157 ALA A C 1
ATOM 1207 O O . ALA A 1 157 ? 6.766 29.422 13.625 1 90.62 157 ALA A O 1
ATOM 1208 N N . GLY A 1 158 ? 5.91 30.703 12 1 92.5 158 GLY A N 1
ATOM 1209 C CA . GLY A 1 158 ? 6.523 31.938 12.453 1 92.5 158 GLY A CA 1
ATOM 1210 C C . GLY A 1 158 ? 7.984 32.062 12.062 1 92.5 158 GLY A C 1
ATOM 1211 O O . GLY A 1 158 ? 8.625 33.062 12.344 1 92.5 158 GLY A O 1
ATOM 1212 N N . LYS A 1 159 ? 8.445 31.094 11.375 1 94.19 159 LYS A N 1
ATOM 1213 C CA . LYS A 1 159 ? 9.883 31.078 11.102 1 94.19 159 LYS A CA 1
ATOM 1214 C C . LYS A 1 159 ? 10.172 31.562 9.68 1 94.19 159 LYS A C 1
ATOM 1216 O O . LYS A 1 159 ? 11.312 31.906 9.352 1 94.19 159 LYS A O 1
ATOM 1221 N N . MET A 1 160 ? 9.211 31.594 8.906 1 93.5 160 MET A N 1
ATOM 1222 C CA . MET A 1 160 ? 9.367 32.031 7.52 1 93.5 160 MET A CA 1
ATOM 1223 C C . MET A 1 160 ? 8.484 33.219 7.223 1 93.5 160 MET A C 1
ATOM 1225 O O . MET A 1 160 ? 7.262 33.156 7.379 1 93.5 160 MET A O 1
ATOM 1229 N N . ALA A 1 161 ? 9.109 34.219 6.711 1 93.12 161 ALA A N 1
ATOM 1230 C CA . ALA A 1 161 ? 8.336 35.406 6.355 1 93.12 161 ALA A CA 1
ATOM 1231 C C . ALA A 1 161 ? 7.293 35.094 5.285 1 93.12 161 ALA A C 1
ATOM 1233 O O . ALA A 1 161 ? 7.582 34.375 4.328 1 93.12 161 ALA A O 1
ATOM 1234 N N . GLY A 1 162 ? 6.145 35.562 5.562 1 94.25 162 GLY A N 1
ATOM 1235 C CA . GLY A 1 162 ? 5.09 35.406 4.574 1 94.25 162 GLY A CA 1
ATOM 1236 C C . GLY A 1 162 ? 4.285 34.125 4.742 1 94.25 162 GLY A C 1
ATOM 1237 O O . GLY A 1 162 ? 3.244 33.969 4.102 1 94.25 162 GLY A O 1
ATOM 1238 N N . VAL A 1 163 ? 4.746 33.281 5.5 1 93.69 163 VAL A N 1
ATOM 1239 C CA . VAL A 1 163 ? 4.023 32.031 5.73 1 93.69 163 VAL A CA 1
ATOM 1240 C C . VAL A 1 163 ? 3.232 32.125 7.035 1 93.69 163 VAL A C 1
ATOM 1242 O O . VAL A 1 163 ? 3.811 32.344 8.102 1 93.69 163 VAL A O 1
ATOM 1245 N N . LYS A 1 164 ? 1.994 31.969 6.852 1 91.31 164 LYS A N 1
ATOM 1246 C CA . LYS A 1 164 ? 1.087 32.031 7.996 1 91.31 164 LYS A CA 1
ATOM 1247 C C . LYS A 1 164 ? 0.599 30.625 8.375 1 91.31 164 LYS A C 1
ATOM 1249 O O . LYS A 1 164 ? 0.04 29.906 7.539 1 91.31 164 LYS A O 1
ATOM 1254 N N . VAL A 1 165 ? 0.83 30.266 9.602 1 90.19 165 VAL A N 1
ATOM 1255 C CA . VAL A 1 165 ? 0.337 29 10.125 1 90.19 165 VAL A CA 1
ATOM 1256 C C . VAL A 1 165 ? -0.552 29.25 11.344 1 90.19 165 VAL A C 1
ATOM 1258 O O . VAL A 1 165 ? -0.154 29.953 12.273 1 90.19 165 VAL A O 1
ATOM 1261 N N . ILE A 1 166 ? -1.708 28.781 11.312 1 85.56 166 ILE A N 1
ATOM 1262 C CA . ILE A 1 166 ? -2.65 28.922 12.414 1 85.56 166 ILE A CA 1
ATOM 1263 C C . ILE A 1 166 ? -3.076 27.531 12.914 1 85.56 166 ILE A C 1
ATOM 1265 O O . ILE A 1 166 ? -3.525 26.703 12.125 1 85.56 166 ILE A O 1
ATOM 1269 N N . THR A 1 167 ? -2.896 27.266 14.188 1 81.69 167 THR A N 1
ATOM 1270 C CA . THR A 1 167 ? -3.318 26 14.773 1 81.69 167 THR A CA 1
ATOM 1271 C C . THR A 1 167 ? -4.746 26.109 15.305 1 81.69 167 THR A C 1
ATOM 1273 O O . THR A 1 167 ? -5.043 26.938 16.156 1 81.69 167 THR A O 1
ATOM 1276 N N . ASN A 1 168 ? -5.578 25.188 14.891 1 76.62 168 ASN A N 1
ATOM 1277 C CA . ASN A 1 168 ? -6.977 25.234 15.297 1 76.62 168 ASN A CA 1
ATOM 1278 C C . ASN A 1 168 ? -7.266 24.25 16.438 1 76.62 168 ASN A C 1
ATOM 1280 O O . ASN A 1 168 ? -8.258 24.391 17.156 1 76.62 168 ASN A O 1
ATOM 1284 N N . SER A 1 169 ? -6.496 23.266 16.516 1 84.06 169 SER A N 1
ATOM 1285 C CA . SER A 1 169 ? -6.711 22.25 17.547 1 84.06 169 SER A CA 1
ATOM 1286 C C . SER A 1 169 ? -5.449 21.422 17.781 1 84.06 169 SER A C 1
ATOM 1288 O O . SER A 1 169 ? -4.648 21.219 16.875 1 84.06 169 SER A O 1
ATOM 1290 N N . SER A 1 170 ? -5.305 21.078 18.984 1 88.19 170 SER A N 1
ATOM 1291 C CA . SER A 1 170 ? -4.195 20.188 19.312 1 88.19 170 SER A CA 1
ATOM 1292 C C . SER A 1 170 ? -4.672 18.75 19.453 1 88.19 170 SER A C 1
ATOM 1294 O O . SER A 1 170 ? -3.998 17.922 20.078 1 88.19 170 SER A O 1
ATOM 1296 N N . GLU A 1 171 ? -5.922 18.484 18.969 1 91 171 GLU A N 1
ATOM 1297 C CA . GLU A 1 171 ? -6.414 17.109 19.016 1 91 171 GLU A CA 1
ATOM 1298 C C . GLU A 1 171 ? -5.453 16.156 18.312 1 91 171 GLU A C 1
ATOM 1300 O O . GLU A 1 171 ? -5.074 16.375 17.156 1 91 171 GLU A O 1
ATOM 1305 N N . PRO A 1 172 ? -5.098 15.133 19.016 1 92.75 172 PRO A N 1
ATOM 1306 C CA . PRO A 1 172 ? -4.129 14.211 18.422 1 92.75 172 PRO A CA 1
ATOM 1307 C C . PRO A 1 172 ? -4.598 13.648 17.078 1 92.75 172 PRO A C 1
ATOM 1309 O O . PRO A 1 172 ? -5.707 13.117 16.984 1 92.75 172 PRO A O 1
ATOM 1312 N N . GLY A 1 173 ? -3.756 13.797 16.109 1 92.31 173 GLY A N 1
ATOM 1313 C CA . GLY A 1 173 ? -3.99 13.172 14.812 1 92.31 173 GLY A CA 1
ATOM 1314 C C . GLY A 1 173 ? -4.984 13.93 13.953 1 92.31 173 GLY A C 1
ATOM 1315 O O . GLY A 1 173 ? -5.344 13.477 12.867 1 92.31 173 GLY A O 1
ATOM 1316 N N . ALA A 1 174 ? -5.5 15.031 14.328 1 87.69 174 ALA A N 1
ATOM 1317 C CA . ALA A 1 174 ? -6.492 15.773 13.562 1 87.69 174 ALA A CA 1
ATOM 1318 C C . ALA A 1 174 ? -5.828 16.656 12.516 1 87.69 174 ALA A C 1
ATOM 1320 O O . ALA A 1 174 ? -6.414 16.938 11.469 1 87.69 174 ALA A O 1
ATOM 1321 N N . PHE A 1 175 ? -4.609 17.062 12.805 1 84.62 175 PHE A N 1
ATOM 1322 C CA . PHE A 1 175 ? -3.846 17.922 11.914 1 84.62 175 PHE A CA 1
ATOM 1323 C C . PHE A 1 175 ? -4.691 19.109 11.461 1 84.62 175 PHE A C 1
ATOM 1325 O O . PHE A 1 175 ? -4.73 19.422 10.266 1 84.62 175 PHE A O 1
ATOM 1332 N N . LYS A 1 176 ? -5.438 19.609 12.266 1 79.75 176 LYS A N 1
ATOM 1333 C CA . LYS A 1 176 ? -6.273 20.766 11.969 1 79.75 176 LYS A CA 1
ATOM 1334 C C . LYS A 1 176 ? -5.473 22.062 12.047 1 79.75 176 LYS A C 1
ATOM 1336 O O . LYS A 1 176 ? -5.43 22.703 13.102 1 79.75 176 LYS A O 1
ATOM 1341 N N . SER A 1 177 ? -4.828 22.438 11.055 1 82.19 177 SER A N 1
ATOM 1342 C CA . SER A 1 177 ? -4.066 23.672 10.906 1 82.19 177 SER A CA 1
ATOM 1343 C C . SER A 1 177 ? -4.281 24.281 9.523 1 82.19 177 SER A C 1
ATOM 1345 O O . SER A 1 177 ? -4.715 23.609 8.594 1 82.19 177 SER A O 1
ATOM 1347 N N . HIS A 1 178 ? -4.152 25.531 9.531 1 84.69 178 HIS A N 1
ATOM 1348 C CA . HIS A 1 178 ? -4.215 26.266 8.281 1 84.69 178 HIS A CA 1
ATOM 1349 C C . HIS A 1 178 ? -2.861 26.875 7.934 1 84.69 178 HIS A C 1
ATOM 1351 O O . HIS A 1 178 ? -2.182 27.422 8.805 1 84.69 178 HIS A O 1
ATOM 1357 N N . ILE A 1 179 ? -2.494 26.672 6.711 1 90.88 179 ILE A N 1
ATOM 1358 C CA . ILE A 1 179 ? -1.256 27.297 6.246 1 90.88 179 ILE A CA 1
ATOM 1359 C C . ILE A 1 179 ? -1.513 28.047 4.945 1 90.88 179 ILE A C 1
ATOM 1361 O O . ILE A 1 179 ? -2.242 27.562 4.074 1 90.88 179 ILE A O 1
ATOM 1365 N N . ASP A 1 180 ? -1.041 29.25 4.867 1 92.94 180 ASP A N 1
ATOM 1366 C CA . ASP A 1 180 ? -1.094 29.984 3.609 1 92.94 180 ASP A CA 1
ATOM 1367 C C . ASP A 1 180 ? 0.144 30.875 3.436 1 92.94 180 ASP A C 1
ATOM 1369 O O . ASP A 1 180 ? 0.946 31.016 4.359 1 92.94 180 ASP A O 1
ATOM 1373 N N . ILE A 1 181 ? 0.383 31.266 2.312 1 95.31 181 ILE A N 1
ATOM 1374 C CA . ILE A 1 181 ? 1.457 32.188 1.978 1 95.31 181 ILE A CA 1
ATOM 1375 C C . ILE A 1 181 ? 0.869 33.562 1.619 1 95.31 181 ILE A C 1
ATOM 1377 O O . ILE A 1 181 ? 0.112 33.688 0.653 1 95.31 181 ILE A O 1
ATOM 1381 N N . ARG A 1 182 ? 1.194 34.594 2.445 1 95.94 182 ARG A N 1
ATOM 1382 C CA . ARG A 1 182 ? 0.851 35.969 2.201 1 95.94 182 ARG A CA 1
ATOM 1383 C C . ARG A 1 182 ? -0.661 36.188 2.188 1 95.94 182 ARG A C 1
ATOM 1385 O O . ARG A 1 182 ? -1.173 37.031 1.474 1 95.94 182 ARG A O 1
ATOM 1392 N N . GLY A 1 183 ? -1.359 35.219 2.848 1 91.88 183 GLY A N 1
ATOM 1393 C CA . GLY A 1 183 ? -2.807 35.312 2.941 1 91.88 183 GLY A CA 1
ATOM 1394 C C . GLY A 1 183 ? -3.518 34.938 1.657 1 91.88 183 GLY A C 1
ATOM 1395 O O . GLY A 1 183 ? -4.691 35.25 1.469 1 91.88 183 GLY A O 1
ATOM 1396 N N . MET A 1 184 ? -2.889 34.25 0.808 1 93.25 184 MET A N 1
ATOM 1397 C CA . MET A 1 184 ? -3.414 34 -0.531 1 93.25 184 MET A CA 1
ATOM 1398 C C . MET A 1 184 ? -4.109 32.625 -0.602 1 93.25 184 MET A C 1
ATOM 1400 O O . MET A 1 184 ? -4.629 32.25 -1.651 1 93.25 184 MET A O 1
ATOM 1404 N N . GLY A 1 185 ? -4.121 31.938 0.48 1 90 185 GLY A N 1
ATOM 1405 C CA . GLY A 1 185 ? -4.727 30.609 0.501 1 90 185 GLY A CA 1
ATOM 1406 C C . GLY A 1 185 ? -3.721 29.5 0.681 1 90 185 GLY A C 1
ATOM 1407 O O . GLY A 1 185 ? -2.531 29.75 0.879 1 90 185 GLY A O 1
ATOM 1408 N N . GLU A 1 186 ? -4.215 28.266 0.591 1 90.62 186 GLU A N 1
ATOM 1409 C CA . GLU A 1 186 ? -3.355 27.109 0.804 1 90.62 186 GLU A CA 1
ATOM 1410 C C . GLU A 1 186 ? -2.354 26.953 -0.335 1 90.62 186 GLU A C 1
ATOM 1412 O O . GLU A 1 186 ? -2.732 26.938 -1.508 1 90.62 186 GLU A O 1
ATOM 1417 N N . PRO A 1 187 ? -1.161 26.781 -0.033 1 94.25 187 PRO A N 1
ATOM 1418 C CA . PRO A 1 187 ? -0.142 26.672 -1.078 1 94.25 187 PRO A CA 1
ATOM 1419 C C . PRO A 1 187 ? -0.07 25.266 -1.674 1 94.25 187 PRO A C 1
ATOM 1421 O O . PRO A 1 187 ? -0.576 24.312 -1.077 1 94.25 187 PRO A O 1
ATOM 1424 N N . LEU A 1 188 ? 0.52 25.188 -2.865 1 93.69 188 LEU A N 1
ATOM 1425 C CA . LEU A 1 188 ? 0.866 23.891 -3.447 1 93.69 188 LEU A CA 1
ATOM 1426 C C . LEU A 1 188 ? 2.033 23.25 -2.699 1 93.69 188 LEU A C 1
ATOM 1428 O O . LEU A 1 188 ? 2.994 23.938 -2.34 1 93.69 188 LEU A O 1
ATOM 1432 N N . VAL A 1 189 ? 1.99 22.016 -2.445 1 94.75 189 VAL A N 1
ATOM 1433 C CA . VAL A 1 189 ? 3.061 21.312 -1.755 1 94.75 189 VAL A CA 1
ATOM 1434 C C . VAL A 1 189 ? 3.85 20.469 -2.752 1 94.75 189 VAL A C 1
ATOM 1436 O O . VAL A 1 189 ? 3.27 19.672 -3.494 1 94.75 189 VAL A O 1
ATOM 1439 N N . VAL A 1 190 ? 5.105 20.656 -2.748 1 94.75 190 VAL A N 1
ATOM 1440 C CA . VAL A 1 190 ? 6.008 19.875 -3.602 1 94.75 190 VAL A CA 1
ATOM 1441 C C . VAL A 1 190 ? 7.074 19.203 -2.746 1 94.75 190 VAL A C 1
ATOM 1443 O O . VAL A 1 190 ? 7.789 19.859 -1.993 1 94.75 190 VAL A O 1
ATOM 1446 N N . ILE A 1 191 ? 7.223 17.938 -2.797 1 95.25 191 ILE A N 1
ATOM 1447 C CA . ILE A 1 191 ? 8.234 17.188 -2.062 1 95.25 191 ILE A CA 1
ATOM 1448 C C . ILE A 1 191 ? 9.234 16.578 -3.041 1 95.25 191 ILE A C 1
ATOM 1450 O O . ILE A 1 191 ? 8.875 15.75 -3.875 1 95.25 191 ILE A O 1
ATOM 1454 N N . ASP A 1 192 ? 10.414 16.984 -2.977 1 93.5 192 ASP A N 1
ATOM 1455 C CA . ASP A 1 192 ? 11.508 16.516 -3.828 1 93.5 192 ASP A CA 1
ATOM 1456 C C . ASP A 1 192 ? 11.148 16.656 -5.305 1 93.5 192 ASP A C 1
ATOM 1458 O O . ASP A 1 192 ? 11.336 15.727 -6.086 1 93.5 192 ASP A O 1
ATOM 1462 N N . GLY A 1 193 ? 10.5 17.75 -5.645 1 89.25 193 GLY A N 1
ATOM 1463 C CA . GLY A 1 193 ? 10.25 18.109 -7.031 1 89.25 193 GLY A CA 1
ATOM 1464 C C . GLY A 1 193 ? 8.938 17.562 -7.555 1 89.25 193 GLY A C 1
ATOM 1465 O O . GLY A 1 193 ? 8.578 17.781 -8.719 1 89.25 193 GLY A O 1
ATOM 1466 N N . VAL A 1 194 ? 8.211 16.922 -6.688 1 89.81 194 VAL A N 1
ATOM 1467 C CA . VAL A 1 194 ? 6.941 16.344 -7.113 1 89.81 194 VAL A CA 1
ATOM 1468 C C . VAL A 1 194 ? 5.797 16.953 -6.309 1 89.81 194 VAL A C 1
ATOM 1470 O O . VAL A 1 194 ? 5.891 17.078 -5.086 1 89.81 194 VAL A O 1
ATOM 1473 N N . VAL A 1 195 ? 4.715 17.266 -7.023 1 90.88 195 VAL A N 1
ATOM 1474 C CA . VAL A 1 195 ? 3.531 17.812 -6.359 1 90.88 195 VAL A CA 1
ATOM 1475 C C . VAL A 1 195 ? 2.926 16.75 -5.438 1 90.88 195 VAL A C 1
ATOM 1477 O O . VAL A 1 195 ? 2.74 15.602 -5.836 1 90.88 195 VAL A O 1
ATOM 1480 N N . SER A 1 196 ? 2.676 17.094 -4.262 1 92.44 196 SER A N 1
ATOM 1481 C CA . SER A 1 196 ? 2.098 16.234 -3.236 1 92.44 196 SER A CA 1
ATOM 1482 C C . SER A 1 196 ? 0.927 16.906 -2.537 1 92.44 196 SER A C 1
ATOM 1484 O O . SER A 1 196 ? 0.505 18 -2.938 1 92.44 196 SER A O 1
ATOM 1486 N N . ASP A 1 197 ? 0.351 16.234 -1.613 1 90.69 197 ASP A N 1
ATOM 1487 C CA . ASP A 1 197 ? -0.797 16.797 -0.913 1 90.69 197 ASP A CA 1
ATOM 1488 C C . ASP A 1 197 ? -0.411 17.266 0.489 1 90.69 197 ASP A C 1
ATOM 1490 O O . ASP A 1 197 ? 0.62 16.859 1.024 1 90.69 197 ASP A O 1
ATOM 1494 N N . MET A 1 198 ? -1.213 18.109 1.037 1 90.88 198 MET A N 1
ATOM 1495 C CA . MET A 1 198 ? -0.994 18.703 2.352 1 90.88 198 MET A CA 1
ATOM 1496 C C . MET A 1 198 ? -1.005 17.641 3.441 1 90.88 198 MET A C 1
ATOM 1498 O O . MET A 1 198 ? -0.264 17.734 4.422 1 90.88 198 MET A O 1
ATOM 1502 N N . ALA A 1 199 ? -1.792 16.641 3.307 1 92.19 199 ALA A N 1
ATOM 1503 C CA . ALA A 1 199 ? -1.889 15.586 4.312 1 92.19 199 ALA A CA 1
ATOM 1504 C C . ALA A 1 199 ? -0.56 14.852 4.465 1 92.19 199 ALA A C 1
ATOM 1506 O O . ALA A 1 199 ? -0.157 14.508 5.578 1 92.19 199 ALA A O 1
ATOM 1507 N N . THR A 1 200 ? 0.064 14.602 3.375 1 94.19 200 THR A N 1
ATOM 1508 C CA . THR A 1 200 ? 1.37 13.953 3.42 1 94.19 200 THR A CA 1
ATOM 1509 C C . THR A 1 200 ? 2.406 14.867 4.066 1 94.19 200 THR A C 1
ATOM 1511 O O . THR A 1 200 ? 3.17 14.438 4.93 1 94.19 200 THR A O 1
ATOM 1514 N N . PHE A 1 201 ? 2.334 16.062 3.686 1 93.5 201 PHE A N 1
ATOM 1515 C CA . PHE A 1 201 ? 3.27 17.031 4.238 1 93.5 201 PHE A CA 1
ATOM 1516 C C . PHE A 1 201 ? 3.148 17.109 5.754 1 93.5 201 PHE A C 1
ATOM 1518 O O . PHE A 1 201 ? 4.152 17.062 6.465 1 93.5 201 PHE A O 1
ATOM 1525 N N . ASN A 1 202 ? 2.02 17.188 6.223 1 94.06 202 ASN A N 1
ATOM 1526 C CA . ASN A 1 202 ? 1.771 17.328 7.652 1 94.06 202 ASN A CA 1
ATOM 1527 C C . ASN A 1 202 ? 2.318 16.125 8.43 1 94.06 202 ASN A C 1
ATOM 1529 O O . ASN A 1 202 ? 2.617 16.234 9.625 1 94.06 202 ASN A O 1
ATOM 1533 N N . ARG A 1 203 ? 2.539 15.039 7.781 1 95.62 203 ARG A N 1
ATOM 1534 C CA . ARG A 1 203 ? 2.854 13.797 8.484 1 95.62 203 ARG A CA 1
ATOM 1535 C C . ARG A 1 203 ? 4.316 13.414 8.289 1 95.62 203 ARG A C 1
ATOM 1537 O O . ARG A 1 203 ? 4.75 12.352 8.734 1 95.62 203 ARG A O 1
ATOM 1544 N N . LEU A 1 204 ? 5.055 14.25 7.641 1 95.56 204 LEU A N 1
ATOM 1545 C CA . LEU A 1 204 ? 6.488 14 7.535 1 95.56 204 LEU A CA 1
ATOM 1546 C C . LEU A 1 204 ? 7.172 14.195 8.883 1 95.56 204 LEU A C 1
ATOM 1548 O O . LEU A 1 204 ? 6.727 15 9.703 1 95.56 204 LEU A O 1
ATOM 1552 N N . SER A 1 205 ? 8.227 13.461 9.047 1 94.25 205 SER A N 1
ATOM 1553 C CA . SER A 1 205 ? 9.062 13.672 10.219 1 94.25 205 SER A CA 1
ATOM 1554 C C . SER A 1 205 ? 10.047 14.82 10 1 94.25 205 SER A C 1
ATOM 1556 O O . SER A 1 205 ? 10.633 14.945 8.922 1 94.25 205 SER A O 1
ATOM 1558 N N . ALA A 1 206 ? 10.203 15.594 10.953 1 92.81 206 ALA A N 1
ATOM 1559 C CA . ALA A 1 206 ? 11.109 16.734 10.859 1 92.81 206 ALA A CA 1
ATOM 1560 C C . ALA A 1 206 ? 12.531 16.266 10.555 1 92.81 206 ALA A C 1
ATOM 1562 O O . ALA A 1 206 ? 13.266 16.938 9.812 1 92.81 206 ALA A O 1
ATOM 1563 N N . ASN A 1 207 ? 12.891 15.148 11.047 1 91.88 207 ASN A N 1
ATOM 1564 C CA . ASN A 1 207 ? 14.266 14.672 10.945 1 91.88 207 ASN A CA 1
ATOM 1565 C C . ASN A 1 207 ? 14.586 14.164 9.547 1 91.88 207 ASN A C 1
ATOM 1567 O O . ASN A 1 207 ? 15.75 13.977 9.195 1 91.88 207 ASN A O 1
ATOM 1571 N N . GLU A 1 208 ? 13.68 13.984 8.75 1 93.62 208 GLU A N 1
ATOM 1572 C CA . GLU A 1 208 ? 13.977 13.523 7.398 1 93.62 208 GLU A CA 1
ATOM 1573 C C . GLU A 1 208 ? 14.016 14.695 6.418 1 93.62 208 GLU A C 1
ATOM 1575 O O . GLU A 1 208 ? 14.312 14.508 5.234 1 93.62 208 GLU A O 1
ATOM 1580 N N . ILE A 1 209 ? 13.719 15.859 6.879 1 95 209 ILE A N 1
ATOM 1581 C CA . ILE A 1 209 ? 13.641 17.047 6.031 1 95 209 ILE A CA 1
ATOM 1582 C C . ILE A 1 209 ? 14.977 17.781 6.062 1 95 209 ILE A C 1
ATOM 1584 O O . ILE A 1 209 ? 15.531 18.031 7.137 1 95 209 ILE A O 1
ATOM 1588 N N . GLU A 1 210 ? 15.469 18.094 4.965 1 93.19 210 GLU A N 1
ATOM 1589 C CA . GLU A 1 210 ? 16.672 18.922 4.844 1 93.19 210 GLU A CA 1
ATOM 1590 C C . GLU A 1 210 ? 16.328 20.406 4.906 1 93.19 210 GLU A C 1
ATOM 1592 O O . GLU A 1 210 ? 17 21.188 5.594 1 93.19 210 GLU A O 1
ATOM 1597 N N . SER A 1 211 ? 15.297 20.766 4.125 1 92.69 211 SER A N 1
ATOM 1598 C CA . SER A 1 211 ? 14.891 22.172 4.098 1 92.69 211 SER A CA 1
ATOM 1599 C C . SER A 1 211 ? 13.461 22.328 3.602 1 92.69 211 SER A C 1
ATOM 1601 O O . SER A 1 211 ? 12.906 21.406 2.996 1 92.69 211 SER A O 1
ATOM 1603 N N . VAL A 1 212 ? 12.828 23.391 3.93 1 94.06 212 VAL A N 1
ATOM 1604 C CA . VAL A 1 212 ? 11.531 23.828 3.42 1 94.06 212 VAL A CA 1
ATOM 1605 C C . VAL A 1 212 ? 11.648 25.234 2.852 1 94.06 212 VAL A C 1
ATOM 1607 O O . VAL A 1 212 ? 12.172 26.141 3.514 1 94.06 212 VAL A O 1
ATOM 1610 N N . SER A 1 213 ? 11.211 25.438 1.622 1 94 213 SER A N 1
ATOM 1611 C CA . SER A 1 213 ? 11.219 26.75 0.976 1 94 213 SER A CA 1
ATOM 1612 C C . SER A 1 213 ? 9.82 27.156 0.535 1 94 213 SER A C 1
ATOM 1614 O O . SER A 1 213 ? 9.047 26.328 0.066 1 94 213 SER A O 1
ATOM 1616 N N . ALA A 1 214 ? 9.531 28.344 0.726 1 94.88 214 ALA A N 1
ATOM 1617 C CA . ALA A 1 214 ? 8.273 28.906 0.24 1 94.88 214 ALA A CA 1
ATOM 1618 C C . ALA A 1 214 ? 8.516 29.859 -0.931 1 94.88 214 ALA A C 1
ATOM 1620 O O . ALA A 1 214 ? 9.227 30.859 -0.795 1 94.88 214 ALA A O 1
ATOM 1621 N N . LEU A 1 215 ? 8.008 29.484 -2.045 1 93.94 215 LEU A N 1
ATOM 1622 C CA . LEU A 1 215 ? 8.008 30.375 -3.199 1 93.94 215 LEU A CA 1
ATOM 1623 C C . LEU A 1 215 ? 6.766 31.266 -3.207 1 93.94 215 LEU A C 1
ATOM 1625 O O . LEU A 1 215 ? 5.641 30.75 -3.234 1 93.94 215 LEU A O 1
ATOM 1629 N N . LYS A 1 216 ? 6.926 32.625 -3.291 1 93.62 216 LYS A N 1
ATOM 1630 C CA . LYS A 1 216 ? 5.824 33.531 -2.924 1 93.62 216 LYS A CA 1
ATOM 1631 C C . LYS A 1 216 ? 5.398 34.375 -4.102 1 93.62 216 LYS A C 1
ATOM 1633 O O . LYS A 1 216 ? 4.363 35.062 -4.047 1 93.62 216 LYS A O 1
ATOM 1638 N N . ASP A 1 217 ? 6.234 34.344 -5.07 1 89.81 217 ASP A N 1
ATOM 1639 C CA . ASP A 1 217 ? 5.945 35.188 -6.219 1 89.81 217 ASP A CA 1
ATOM 1640 C C . ASP A 1 217 ? 5.961 34.375 -7.52 1 89.81 217 ASP A C 1
ATOM 1642 O O . ASP A 1 217 ? 5.578 33.219 -7.535 1 89.81 217 ASP A O 1
ATOM 1646 N N . ALA A 1 218 ? 6.297 35.062 -8.641 1 82.44 218 ALA A N 1
ATOM 1647 C CA . ALA A 1 218 ? 6.238 34.438 -9.961 1 82.44 218 ALA A CA 1
ATOM 1648 C C . ALA A 1 218 ? 7.168 33.25 -10.047 1 82.44 218 ALA A C 1
ATOM 1650 O O . ALA A 1 218 ? 7.016 32.375 -10.93 1 82.44 218 ALA A O 1
ATOM 1651 N N . SER A 1 219 ? 8.039 33.188 -9.148 1 80.38 219 SER A N 1
ATOM 1652 C CA . SER A 1 219 ? 8.922 32.031 -9.125 1 80.38 219 SER A CA 1
ATOM 1653 C C . SER A 1 219 ? 8.141 30.734 -8.891 1 80.38 219 SER A C 1
ATOM 1655 O O . SER A 1 219 ? 8.586 29.656 -9.273 1 80.38 219 SER A O 1
ATOM 1657 N N . ALA A 1 220 ? 7.043 30.766 -8.25 1 79.75 220 ALA A N 1
ATOM 1658 C CA . ALA A 1 220 ? 6.184 29.609 -7.996 1 79.75 220 ALA A CA 1
ATOM 1659 C C . ALA A 1 220 ? 5.5 29.156 -9.273 1 79.75 220 ALA A C 1
ATOM 1661 O O . ALA A 1 220 ? 5.043 28 -9.359 1 79.75 220 ALA A O 1
ATOM 1662 N N . ALA A 1 221 ? 5.516 30 -10.203 1 78.31 221 ALA A N 1
ATOM 1663 C CA . ALA A 1 221 ? 4.754 29.734 -11.414 1 78.31 221 ALA A CA 1
ATOM 1664 C C . ALA A 1 221 ? 5.348 28.562 -12.203 1 78.31 221 ALA A C 1
ATOM 1666 O O . ALA A 1 221 ? 4.664 27.938 -13.008 1 78.31 221 ALA A O 1
ATOM 1667 N N . VAL A 1 222 ? 6.512 28.297 -11.875 1 79.69 222 VAL A N 1
ATOM 1668 C CA . VAL A 1 222 ? 7.176 27.203 -12.594 1 79.69 222 VAL A CA 1
ATOM 1669 C C . VAL A 1 222 ? 6.496 25.875 -12.266 1 79.69 222 VAL A C 1
ATOM 1671 O O . VAL A 1 222 ? 6.566 24.938 -13.047 1 79.69 222 VAL A O 1
ATOM 1674 N N . TYR A 1 223 ? 5.801 25.875 -11.211 1 81.5 223 TYR A N 1
ATOM 1675 C CA . TYR A 1 223 ? 5.117 24.641 -10.828 1 81.5 223 TYR A CA 1
ATOM 1676 C C . TYR A 1 223 ? 3.686 24.625 -11.359 1 81.5 223 TYR A C 1
ATOM 1678 O O . TYR A 1 223 ? 2.988 23.609 -11.25 1 81.5 223 TYR A O 1
ATOM 1686 N N . GLY A 1 224 ? 3.375 25.703 -11.883 1 75.94 224 GLY A N 1
ATOM 1687 C CA . GLY A 1 224 ? 2.152 25.734 -12.664 1 75.94 224 GLY A CA 1
ATOM 1688 C C . GLY A 1 224 ? 0.9 25.859 -11.82 1 75.94 224 GLY A C 1
ATOM 1689 O O . GLY A 1 224 ? 0.814 26.734 -10.961 1 75.94 224 GLY A O 1
ATOM 1690 N N . MET A 1 225 ? -0.053 24.875 -12.148 1 78.81 225 MET A N 1
ATOM 1691 C CA . MET A 1 225 ? -1.418 24.953 -11.633 1 78.81 225 MET A CA 1
ATOM 1692 C C . MET A 1 225 ? -1.426 24.906 -10.102 1 78.81 225 MET A C 1
ATOM 1694 O O . MET A 1 225 ? -0.69 24.125 -9.5 1 78.81 225 MET A O 1
ATOM 1698 N N . ARG A 1 226 ? -2.188 25.75 -9.438 1 76.38 226 ARG A N 1
ATOM 1699 C CA . ARG A 1 226 ? -2.443 25.812 -8.008 1 76.38 226 ARG A CA 1
ATOM 1700 C C . ARG A 1 226 ? -1.296 26.5 -7.273 1 76.38 226 ARG A C 1
ATOM 1702 O O . ARG A 1 226 ? -1.281 26.562 -6.043 1 76.38 226 ARG A O 1
ATOM 1709 N N . ALA A 1 227 ? -0.316 26.969 -8.055 1 87 227 ALA A N 1
ATOM 1710 C CA . ALA A 1 227 ? 0.794 27.672 -7.422 1 87 227 ALA A CA 1
ATOM 1711 C C . ALA A 1 227 ? 0.454 29.141 -7.203 1 87 227 ALA A C 1
ATOM 1713 O O . ALA A 1 227 ? 1.301 29.922 -6.766 1 87 227 ALA A O 1
ATOM 1714 N N . GLY A 1 228 ? -0.695 29.5 -7.559 1 87.19 228 GLY A N 1
ATOM 1715 C CA . GLY A 1 228 ? -1.12 30.875 -7.383 1 87.19 228 GLY A CA 1
ATOM 1716 C C . GLY A 1 228 ? -1.117 31.328 -5.934 1 87.19 228 GLY A C 1
ATOM 1717 O O . GLY A 1 228 ? -0.995 32.5 -5.648 1 87.19 228 GLY A O 1
ATOM 1718 N N . ASN A 1 229 ? -1.21 30.375 -5.094 1 91.94 229 ASN A N 1
ATOM 1719 C CA . ASN A 1 229 ? -1.176 30.672 -3.666 1 91.94 229 ASN A CA 1
ATOM 1720 C C . ASN A 1 229 ? 0.229 30.516 -3.094 1 91.94 229 ASN A C 1
ATOM 1722 O O . ASN A 1 229 ? 0.428 30.641 -1.884 1 91.94 229 ASN A O 1
ATOM 1726 N N . GLY A 1 230 ? 1.189 30.25 -3.957 1 93.25 230 GLY A N 1
ATOM 1727 C CA . GLY A 1 230 ? 2.547 29.953 -3.521 1 93.25 230 GLY A CA 1
ATOM 1728 C C . GLY A 1 230 ? 2.852 28.469 -3.463 1 93.25 230 GLY A C 1
ATOM 1729 O O . GLY A 1 230 ? 1.959 27.641 -3.643 1 93.25 230 GLY A O 1
ATOM 1730 N N . VAL A 1 231 ? 4.098 28.188 -3.311 1 93.88 231 VAL A N 1
ATOM 1731 C CA . VAL A 1 231 ? 4.52 26.797 -3.275 1 93.88 231 VAL A CA 1
ATOM 1732 C C . VAL A 1 231 ? 5.375 26.547 -2.037 1 93.88 231 VAL A C 1
ATOM 1734 O O . VAL A 1 231 ? 6.219 27.359 -1.68 1 93.88 231 VAL A O 1
ATOM 1737 N N . LEU A 1 232 ? 5.09 25.469 -1.347 1 94.88 232 LEU A N 1
ATOM 1738 C CA . LEU A 1 232 ? 5.973 24.938 -0.314 1 94.88 232 LEU A CA 1
ATOM 1739 C C . LEU A 1 232 ? 6.805 23.781 -0.854 1 94.88 232 LEU A C 1
ATOM 1741 O O . LEU A 1 232 ? 6.266 22.719 -1.163 1 94.88 232 LEU A O 1
ATOM 1745 N N . LEU A 1 233 ? 8.055 24.016 -0.888 1 94.88 233 LEU A N 1
ATOM 1746 C CA . LEU A 1 233 ? 8.984 23.016 -1.39 1 94.88 233 LEU A CA 1
ATOM 1747 C C . LEU A 1 233 ? 9.688 22.297 -0.24 1 94.88 233 LEU A C 1
ATOM 1749 O O . LEU A 1 233 ? 10.375 22.938 0.561 1 94.88 233 LEU A O 1
ATOM 1753 N N . ILE A 1 234 ? 9.547 21.031 -0.176 1 95.75 234 ILE A N 1
ATOM 1754 C CA . ILE A 1 234 ? 10.219 20.219 0.838 1 95.75 234 ILE A CA 1
ATOM 1755 C C . ILE A 1 234 ? 11.328 19.391 0.19 1 95.75 234 ILE A C 1
ATOM 1757 O O . ILE A 1 234 ? 11.109 18.734 -0.828 1 95.75 234 ILE A O 1
ATOM 1761 N N . THR A 1 235 ? 12.422 19.516 0.703 1 94.25 235 THR A N 1
ATOM 1762 C CA . THR A 1 235 ? 13.547 18.688 0.301 1 94.25 235 THR A CA 1
ATOM 1763 C C . THR A 1 235 ? 13.922 17.703 1.409 1 94.25 235 THR A C 1
ATOM 1765 O O . THR A 1 235 ? 14.211 18.109 2.537 1 94.25 235 THR A O 1
ATOM 1768 N N . THR A 1 236 ? 13.953 16.469 1.146 1 95.19 236 THR A N 1
ATOM 1769 C CA . THR A 1 236 ? 14.312 15.469 2.145 1 95.19 236 THR A CA 1
ATOM 1770 C C . THR A 1 236 ? 15.82 15.203 2.121 1 95.19 236 THR A C 1
ATOM 1772 O O . THR A 1 236 ? 16.5 15.547 1.152 1 95.19 236 THR A O 1
ATOM 1775 N N . LYS A 1 237 ? 16.281 14.633 3.131 1 93.31 237 LYS A N 1
ATOM 1776 C CA . LYS A 1 237 ? 17.719 14.375 3.273 1 93.31 237 LYS A CA 1
ATOM 1777 C C . LYS A 1 237 ? 18.172 13.281 2.309 1 93.31 237 LYS A C 1
ATOM 1779 O O . LYS A 1 237 ? 17.422 12.359 2.002 1 93.31 237 LYS A O 1
ATOM 1784 N N . ASN A 1 238 ? 19.391 13.312 1.733 1 87.81 238 ASN A N 1
ATOM 1785 C CA . ASN A 1 238 ? 19.938 12.336 0.79 1 87.81 238 ASN A CA 1
ATOM 1786 C C . ASN A 1 238 ? 21.297 11.828 1.231 1 87.81 238 ASN A C 1
ATOM 1788 O O . ASN A 1 238 ? 21.891 10.961 0.58 1 87.81 238 ASN A O 1
ATOM 1792 N N . GLY A 1 239 ? 21.875 12 2.232 1 76.06 239 GLY A N 1
ATOM 1793 C CA . GLY A 1 239 ? 23.141 11.508 2.752 1 76.06 239 GLY A CA 1
ATOM 1794 C C . GLY A 1 239 ? 24.344 12.125 2.066 1 76.06 239 GLY A C 1
ATOM 1795 O O . GLY A 1 239 ? 24.766 11.68 0.995 1 76.06 239 GLY A O 1
ATOM 1796 N N . LYS A 1 240 ? 24.906 13.141 2.221 1 67.12 240 LYS A N 1
ATOM 1797 C CA . LYS A 1 240 ? 26 13.797 1.506 1 67.12 240 LYS A CA 1
ATOM 1798 C C . LYS A 1 240 ? 27.281 13.766 2.322 1 67.12 240 LYS A C 1
ATOM 1800 O O . LYS A 1 240 ? 28.328 14.227 1.859 1 67.12 240 LYS A O 1
ATOM 1805 N N . THR A 1 241 ? 27.109 13.164 3.375 1 58.19 241 THR A N 1
ATOM 1806 C CA . THR A 1 241 ? 28.297 13.234 4.223 1 58.19 241 THR A CA 1
ATOM 1807 C C . THR A 1 241 ? 29.344 12.234 3.756 1 58.19 241 THR A C 1
ATOM 1809 O O . THR A 1 241 ? 29.078 11.039 3.668 1 58.19 241 THR A O 1
ATOM 1812 N N . THR A 1 242 ? 30.406 12.867 3.303 1 60.94 242 THR A N 1
ATOM 1813 C CA . THR A 1 242 ? 31.516 12.047 2.832 1 60.94 242 THR A CA 1
ATOM 1814 C C . THR A 1 242 ? 32.25 11.398 4.004 1 60.94 242 THR A C 1
ATOM 1816 O O . THR A 1 242 ? 32.312 11.961 5.098 1 60.94 242 THR A O 1
ATOM 1819 N N . GLY A 1 243 ? 32.625 10.195 3.92 1 59.88 243 GLY A N 1
ATOM 1820 C CA . GLY A 1 243 ? 33.375 9.453 4.938 1 59.88 243 GLY A CA 1
ATOM 1821 C C . GLY A 1 243 ? 32.594 8.281 5.496 1 59.88 243 GLY A C 1
ATOM 1822 O O . GLY A 1 243 ? 31.922 7.547 4.746 1 59.88 243 GLY A O 1
ATOM 1823 N N . LYS A 1 244 ? 32.688 8.242 6.84 1 69.56 244 LYS A N 1
ATOM 1824 C CA . LYS A 1 244 ? 32.031 7.156 7.562 1 69.56 244 LYS A CA 1
ATOM 1825 C C . LYS A 1 244 ? 30.531 7.391 7.66 1 69.56 244 LYS A C 1
ATOM 1827 O O . LYS A 1 244 ? 30.078 8.531 7.641 1 69.56 244 LYS A O 1
ATOM 1832 N N . ALA A 1 245 ? 29.859 6.406 7.723 1 85.88 245 ALA A N 1
ATOM 1833 C CA . ALA A 1 245 ? 28.406 6.473 7.898 1 85.88 245 ALA A CA 1
ATOM 1834 C C . ALA A 1 245 ? 28.047 7.211 9.18 1 85.88 245 ALA A C 1
ATOM 1836 O O . ALA A 1 245 ? 28.719 7.062 10.203 1 85.88 245 ALA A O 1
ATOM 1837 N N . LYS A 1 246 ? 27.141 8.039 9.109 1 89.06 246 LYS A N 1
ATOM 1838 C CA . LYS A 1 246 ? 26.641 8.789 10.25 1 89.06 246 LYS A CA 1
ATOM 1839 C C . LYS A 1 246 ? 25.312 8.219 10.742 1 89.06 246 LYS A C 1
ATOM 1841 O O . LYS A 1 246 ? 24.359 8.117 9.977 1 89.06 246 LYS A O 1
ATOM 1846 N N . ILE A 1 247 ? 25.297 7.793 11.977 1 91.94 247 ILE A N 1
ATOM 1847 C CA . ILE A 1 247 ? 24.078 7.336 12.617 1 91.94 247 ILE A CA 1
ATOM 1848 C C . ILE A 1 247 ? 23.562 8.398 13.586 1 91.94 247 ILE A C 1
ATOM 1850 O O . ILE A 1 247 ? 24.297 8.805 14.5 1 91.94 247 ILE A O 1
ATOM 1854 N N . GLU A 1 248 ? 22.391 8.805 13.43 1 93.31 248 GLU A N 1
ATOM 1855 C CA . GLU A 1 248 ? 21.812 9.844 14.273 1 93.31 248 GLU A CA 1
ATOM 1856 C C . GLU A 1 248 ? 20.562 9.344 14.984 1 93.31 248 GLU A C 1
ATOM 1858 O O . GLU A 1 248 ? 19.719 8.695 14.367 1 93.31 248 GLU A O 1
ATOM 1863 N N . TYR A 1 249 ? 20.5 9.555 16.234 1 94.75 249 TYR A N 1
ATOM 1864 C CA . TYR A 1 249 ? 19.312 9.266 17.031 1 94.75 249 TYR A CA 1
ATOM 1865 C C . TYR A 1 249 ? 18.781 10.539 17.672 1 94.75 249 TYR A C 1
ATOM 1867 O O . TYR A 1 249 ? 19.531 11.336 18.219 1 94.75 249 TYR A O 1
ATOM 1875 N N . SER A 1 250 ? 17.484 10.711 17.547 1 95.88 250 SER A N 1
ATOM 1876 C CA . SER A 1 250 ? 16.766 11.781 18.234 1 95.88 250 SER A CA 1
ATOM 1877 C C . SER A 1 250 ? 15.555 11.242 18.969 1 95.88 250 SER A C 1
ATOM 1879 O O . SER A 1 250 ? 14.664 10.641 18.375 1 95.88 250 SER A O 1
ATOM 1881 N N . GLY A 1 251 ? 15.531 11.398 20.266 1 95.5 251 GLY A N 1
ATOM 1882 C CA . GLY A 1 251 ? 14.422 10.953 21.078 1 95.5 251 GLY A CA 1
ATOM 1883 C C . GLY A 1 251 ? 13.898 12.023 22.031 1 95.5 251 GLY A C 1
ATOM 1884 O O . GLY A 1 251 ? 14.68 12.797 22.578 1 95.5 251 GLY A O 1
ATOM 1885 N N . THR A 1 252 ? 12.617 12.117 22.109 1 95.31 252 THR A N 1
ATOM 1886 C CA . THR A 1 252 ? 12 13.039 23.047 1 95.31 252 THR A CA 1
ATOM 1887 C C . THR A 1 252 ? 10.883 12.344 23.828 1 95.31 252 THR A C 1
ATOM 1889 O O . THR A 1 252 ? 10.219 11.453 23.297 1 95.31 252 THR A O 1
ATOM 1892 N N . TYR A 1 253 ? 10.727 12.617 25.062 1 95.81 253 TYR A N 1
ATOM 1893 C CA . TYR A 1 253 ? 9.602 12.281 25.922 1 95.81 253 TYR A CA 1
ATOM 1894 C C . TYR A 1 253 ? 9.039 13.531 26.609 1 95.81 253 TYR A C 1
ATOM 1896 O O . TYR A 1 253 ? 9.805 14.383 27.062 1 95.81 253 TYR A O 1
ATOM 1904 N N . GLY A 1 254 ? 7.715 13.633 26.5 1 94.62 254 GLY A N 1
ATOM 1905 C CA . GLY A 1 254 ? 7.168 14.844 27.078 1 94.62 254 GLY A CA 1
ATOM 1906 C C . GLY A 1 254 ? 5.734 14.688 27.562 1 94.62 254 GLY A C 1
ATOM 1907 O O . GLY A 1 254 ? 5.199 13.578 27.578 1 94.62 254 GLY A O 1
ATOM 1908 N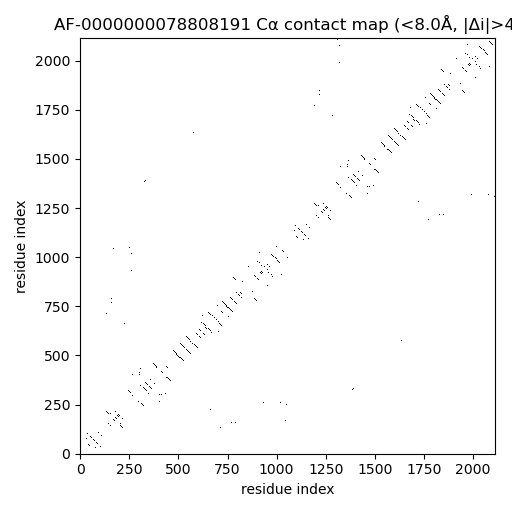 N . TRP A 1 255 ? 5.207 15.797 28.031 1 94.38 255 TRP A N 1
ATOM 1909 C CA . TRP A 1 255 ? 3.848 15.891 28.547 1 94.38 255 TRP A CA 1
ATOM 1910 C C . TRP A 1 255 ? 3.156 17.141 28.031 1 94.38 255 TRP A C 1
ATOM 1912 O O . TRP A 1 255 ? 3.777 18.203 27.922 1 94.38 255 TRP A O 1
ATOM 1922 N N . SER A 1 256 ? 1.917 16.953 27.719 1 92 256 SER A N 1
ATOM 1923 C CA . SER A 1 256 ? 1.128 18.094 27.25 1 92 256 SER A CA 1
ATOM 1924 C C . SER A 1 256 ? 0.039 18.453 28.266 1 92 256 SER A C 1
ATOM 1926 O O . SER A 1 256 ? -0.427 17.594 29.016 1 92 256 SER A O 1
ATOM 1928 N N . HIS A 1 257 ? -0.252 19.672 28.297 1 90.75 257 HIS A N 1
ATOM 1929 C CA . HIS A 1 257 ? -1.282 20.234 29.172 1 90.75 257 HIS A CA 1
ATOM 1930 C C . HIS A 1 257 ? -2.207 21.172 28.406 1 90.75 257 HIS A C 1
ATOM 1932 O O . HIS A 1 257 ? -1.741 22.016 27.641 1 90.75 257 HIS A O 1
ATOM 1938 N N . GLN A 1 258 ? -3.521 21.031 28.734 1 84.31 258 GLN A N 1
ATOM 1939 C CA . GLN A 1 258 ? -4.477 21.891 28.031 1 84.31 258 GLN A CA 1
ATOM 1940 C C . GLN A 1 258 ? -4.57 23.25 28.703 1 84.31 258 GLN A C 1
ATOM 1942 O O . GLN A 1 258 ? -4.609 23.344 29.938 1 84.31 258 GLN A O 1
ATOM 1947 N N . THR A 1 259 ? -4.527 24.359 28.062 1 75.94 259 THR A N 1
ATOM 1948 C CA . THR A 1 259 ? -4.426 25.672 28.688 1 75.94 259 THR A CA 1
ATOM 1949 C C . THR A 1 259 ? -5.785 26.359 28.703 1 75.94 259 THR A C 1
ATOM 1951 O O . THR A 1 259 ? -6.051 27.188 29.578 1 75.94 259 THR A O 1
ATOM 1954 N N . ASP A 1 260 ? -6.652 26.219 27.844 1 75.69 260 ASP A N 1
ATOM 1955 C CA . ASP A 1 260 ? -7.742 27.172 27.703 1 75.69 260 ASP A CA 1
ATOM 1956 C C . ASP A 1 260 ? -9.102 26.484 27.781 1 75.69 260 ASP A C 1
ATOM 1958 O O . ASP A 1 260 ? -9.906 26.578 26.844 1 75.69 260 ASP A O 1
ATOM 1962 N N . LEU A 1 261 ? -9.391 25.953 28.969 1 81.62 261 LEU A N 1
ATOM 1963 C CA . LEU A 1 261 ? -10.727 25.422 29.234 1 81.62 261 LEU A CA 1
ATOM 1964 C C . LEU A 1 261 ? -11.344 26.125 30.438 1 81.62 261 LEU A C 1
ATOM 1966 O O . LEU A 1 261 ? -10.992 25.812 31.578 1 81.62 261 LEU A O 1
ATOM 1970 N N . PRO A 1 262 ? -12.305 27 30.141 1 87.12 262 PRO A N 1
ATOM 1971 C CA . PRO A 1 262 ? -12.891 27.75 31.25 1 87.12 262 PRO A CA 1
ATOM 1972 C C . PRO A 1 262 ? -13.562 26.859 32.281 1 87.12 262 PRO A C 1
ATOM 1974 O O . PRO A 1 262 ? -14.148 25.828 31.922 1 87.12 262 PRO A O 1
ATOM 1977 N N . GLU A 1 263 ? -13.547 27.359 33.5 1 88.19 263 GLU A N 1
ATOM 1978 C CA . GLU A 1 263 ? -14.188 26.625 34.594 1 88.19 263 GLU A CA 1
ATOM 1979 C C . GLU A 1 263 ? -15.695 26.828 34.594 1 88.19 263 GLU A C 1
ATOM 1981 O O . GLU A 1 263 ? -16.188 27.828 34.094 1 88.19 263 GLU A O 1
ATOM 1986 N N . MET A 1 264 ? -16.391 25.875 35.156 1 91.31 264 MET A N 1
ATOM 1987 C CA . MET A 1 264 ? -17.859 25.953 35.25 1 91.31 264 MET A CA 1
ATOM 1988 C C . MET A 1 264 ? -18.281 26.531 36.594 1 91.31 264 MET A C 1
ATOM 1990 O O . MET A 1 264 ? -17.547 26.453 37.594 1 91.31 264 MET A O 1
ATOM 1994 N N . MET A 1 265 ? -19.531 27.062 36.562 1 93.44 265 MET A N 1
ATOM 1995 C CA . MET A 1 265 ? -20.109 27.547 37.812 1 93.44 265 MET A CA 1
ATOM 1996 C C . MET A 1 265 ? -20.438 26.391 38.75 1 93.44 265 MET A C 1
ATOM 1998 O O . MET A 1 265 ? -20.766 25.297 38.281 1 93.44 265 MET A O 1
ATOM 2002 N N . ASN A 1 266 ? -20.266 26.688 40.062 1 92.88 266 ASN A N 1
ATOM 2003 C CA . ASN A 1 266 ? -20.766 25.719 41.031 1 92.88 266 ASN A CA 1
ATOM 2004 C C . ASN A 1 266 ? -22.281 25.875 41.219 1 92.88 266 ASN A C 1
ATOM 2006 O O . ASN A 1 266 ? -22.922 26.672 40.562 1 92.88 266 ASN A O 1
ATOM 2010 N N . ALA A 1 267 ? -22.859 25.062 42.094 1 93.19 267 ALA A N 1
ATOM 2011 C CA . ALA A 1 267 ? -24.297 25 42.281 1 93.19 267 ALA A CA 1
ATOM 2012 C C . ALA A 1 267 ? -24.859 26.344 42.75 1 93.19 267 ALA A C 1
ATOM 2014 O O . ALA A 1 267 ? -25.891 26.812 42.25 1 93.19 267 ALA A O 1
ATOM 2015 N N . PHE A 1 268 ? -24.219 26.984 43.719 1 93.75 268 PHE A N 1
ATOM 2016 C CA . PHE A 1 268 ? -24.703 28.234 44.281 1 93.75 268 PHE A CA 1
ATOM 2017 C C . PHE A 1 268 ? -24.609 29.359 43.219 1 93.75 268 PHE A C 1
ATOM 2019 O O . PHE A 1 268 ? -25.562 30.109 43.062 1 93.75 268 PHE A O 1
ATOM 2026 N N . GLU A 1 269 ? -23.438 29.453 42.594 1 92.81 269 GLU A N 1
ATOM 2027 C CA . GLU A 1 269 ? -23.25 30.484 41.594 1 92.81 269 GLU A CA 1
ATOM 2028 C C . GLU A 1 269 ? -24.297 30.375 40.469 1 92.81 269 GLU A C 1
ATOM 2030 O O . GLU A 1 269 ? -24.875 31.375 40.062 1 92.81 269 GLU A O 1
ATOM 2035 N N . TRP A 1 270 ? -24.516 29.141 40.062 1 94.12 270 TRP A N 1
ATOM 2036 C CA . TRP A 1 270 ? -25.453 28.875 38.969 1 94.12 270 TRP A CA 1
ATOM 2037 C C . TRP A 1 270 ? -26.875 29.172 39.406 1 94.12 270 TRP A C 1
ATOM 2039 O O . TRP A 1 270 ? -27.609 29.859 38.688 1 94.12 270 TRP A O 1
ATOM 2049 N N . ALA A 1 271 ? -27.312 28.734 40.562 1 92.88 271 ALA A N 1
ATOM 2050 C CA . ALA A 1 271 ? -28.656 28.938 41.062 1 92.88 271 ALA A CA 1
ATOM 2051 C C . ALA A 1 271 ? -28.938 30.422 41.281 1 92.88 271 ALA A C 1
ATOM 2053 O O . ALA A 1 271 ? -30.047 30.906 41.031 1 92.88 271 ALA A O 1
ATOM 2054 N N . SER A 1 272 ? -27.938 31.078 41.781 1 91.31 272 SER A N 1
ATOM 2055 C CA . SER A 1 272 ? -28.062 32.531 42 1 91.31 272 SER A CA 1
ATOM 2056 C C . SER A 1 272 ? -28.281 33.25 40.688 1 91.31 272 SER A C 1
ATOM 2058 O O . SER A 1 272 ? -29.094 34.188 40.594 1 91.31 272 SER A O 1
ATOM 2060 N N . MET A 1 273 ? -27.516 32.844 39.75 1 91.88 273 MET A N 1
ATOM 2061 C CA . MET A 1 273 ? -27.656 33.469 38.438 1 91.88 273 MET A CA 1
ATOM 2062 C C . MET A 1 273 ? -29.047 33.188 37.875 1 91.88 273 MET A C 1
ATOM 2064 O O . MET A 1 273 ? -29.672 34.094 37.344 1 91.88 273 MET A O 1
ATOM 2068 N N . ILE A 1 274 ? -29.594 31.984 38.031 1 91.25 274 ILE A N 1
ATOM 2069 C CA . ILE A 1 274 ? -30.922 31.625 37.562 1 91.25 274 ILE A CA 1
ATOM 2070 C C . ILE A 1 274 ? -31.969 32.5 38.25 1 91.25 274 ILE A C 1
ATOM 2072 O O . ILE A 1 274 ? -32.906 32.969 37.625 1 91.25 274 ILE A O 1
ATOM 2076 N N . ASN A 1 275 ? -31.797 32.688 39.5 1 90.62 275 ASN A N 1
ATOM 2077 C CA . ASN A 1 275 ? -32.719 33.562 40.25 1 90.62 275 ASN A CA 1
ATOM 2078 C C . ASN A 1 275 ? -32.688 35 39.75 1 90.62 275 ASN A C 1
ATOM 2080 O O . ASN A 1 275 ? -33.719 35.625 39.625 1 90.62 275 ASN A O 1
ATOM 2084 N N . GLU A 1 276 ? -31.562 35.406 39.5 1 88.94 276 GLU A N 1
ATOM 2085 C CA . GLU A 1 276 ? -31.406 36.781 39.031 1 88.94 276 GLU A CA 1
ATOM 2086 C C . GLU A 1 276 ? -32.125 37 37.719 1 88.94 276 GLU A C 1
ATOM 2088 O O . GLU A 1 276 ? -32.781 38.031 37.5 1 88.94 276 GLU A O 1
ATOM 2093 N N . VAL A 1 277 ? -32 36.062 36.875 1 89.81 277 VAL A N 1
ATOM 2094 C CA . VAL A 1 277 ? -32.688 36.188 35.562 1 89.81 277 VAL A CA 1
ATOM 2095 C C . VAL A 1 277 ? -34.188 36.188 35.781 1 89.81 277 VAL A C 1
ATOM 2097 O O . VAL A 1 277 ? -34.906 36.969 35.125 1 89.81 277 VAL A O 1
ATOM 2100 N N . GLY A 1 278 ? -34.625 35.375 36.688 1 87.25 278 GLY A N 1
ATOM 2101 C CA . GLY A 1 278 ? -36.031 35.344 37 1 87.25 278 GLY A CA 1
ATOM 2102 C C . GLY A 1 278 ? -36.531 36.656 37.594 1 87.25 278 GLY A C 1
ATOM 2103 O O . GLY A 1 278 ? -37.656 37.094 37.281 1 87.25 278 GLY A O 1
ATOM 2104 N N . LEU A 1 279 ? -35.75 37.25 38.344 1 85.31 279 LEU A N 1
ATOM 2105 C CA . LEU A 1 279 ? -36.125 38.5 39.031 1 85.31 279 LEU A CA 1
ATOM 2106 C C . LEU A 1 279 ? -36.031 39.688 38.062 1 85.31 279 LEU A C 1
ATOM 2108 O O . LEU A 1 279 ? -36.656 40.719 38.312 1 85.31 279 LEU A O 1
ATOM 2112 N N . ALA A 1 280 ? -35.281 39.531 37.031 1 83.69 280 ALA A N 1
ATOM 2113 C CA . ALA A 1 280 ? -35.062 40.625 36.094 1 83.69 280 ALA A CA 1
ATOM 2114 C C . ALA A 1 280 ? -36.188 40.656 35.031 1 83.69 280 ALA A C 1
ATOM 2116 O O . ALA A 1 280 ? -36.281 41.562 34.25 1 83.69 280 ALA A O 1
ATOM 2117 N N . ARG A 1 281 ? -37.031 39.719 35.156 1 82.88 281 ARG A N 1
ATOM 2118 C CA . ARG A 1 281 ? -38.156 39.719 34.219 1 82.88 281 ARG A CA 1
ATOM 2119 C C . ARG A 1 281 ? -39.125 40.844 34.531 1 82.88 281 ARG A C 1
ATOM 2121 O O . ARG A 1 281 ? -39.344 41.219 35.688 1 82.88 281 ARG A O 1
ATOM 2128 N N . TYR A 1 282 ? -39.562 41.406 33.5 1 76.25 282 TYR A N 1
ATOM 2129 C CA . TYR A 1 282 ? -40.5 42.5 33.656 1 76.25 282 TYR A CA 1
ATOM 2130 C C . TYR A 1 282 ? -41.875 42 34.125 1 76.25 282 TYR A C 1
ATOM 2132 O O . TYR A 1 282 ? -42.469 42.594 35.031 1 76.25 282 TYR A O 1
ATOM 2140 N N . ALA A 1 283 ? -42.188 41 33.375 1 75.62 283 ALA A N 1
ATOM 2141 C CA . ALA A 1 283 ? -43.469 40.406 33.781 1 75.62 283 ALA A CA 1
ATOM 2142 C C . ALA A 1 283 ? -43.312 39.344 34.812 1 75.62 283 ALA A C 1
ATOM 2144 O O . ALA A 1 283 ? -42.562 38.375 34.594 1 75.62 283 ALA A O 1
ATOM 2145 N N . ASN A 1 284 ? -43.812 39.438 36 1 81.88 284 ASN A N 1
ATOM 2146 C CA . ASN A 1 284 ? -43.875 38.438 37.062 1 81.88 284 ASN A CA 1
ATOM 2147 C C . ASN A 1 284 ? -42.469 38.094 37.562 1 81.88 284 ASN A C 1
ATOM 2149 O O . ASN A 1 284 ? -42.062 36.938 37.5 1 81.88 284 ASN A O 1
ATOM 2153 N N . PRO A 1 285 ? -41.688 39.062 38.062 1 83.88 285 PRO A N 1
ATOM 2154 C CA . PRO A 1 285 ? -40.375 38.781 38.594 1 83.88 285 PRO A CA 1
ATOM 2155 C C . PRO A 1 285 ? -40.406 37.781 39.781 1 83.88 285 PRO A C 1
ATOM 2157 O O . PRO A 1 285 ? -41.062 38.062 40.781 1 83.88 285 PRO A O 1
ATOM 2160 N N . LYS A 1 286 ? -39.875 36.531 39.469 1 85.44 286 LYS A N 1
ATOM 2161 C CA . LYS A 1 286 ? -39.844 35.5 40.5 1 85.44 286 LYS A CA 1
ATOM 2162 C C . LYS A 1 286 ? -38.531 34.688 40.406 1 85.44 286 LYS A C 1
ATOM 2164 O O . LYS A 1 286 ? -38.125 34.344 39.312 1 85.44 286 LYS A O 1
ATOM 2169 N N . GLY A 1 287 ? -38 34.5 41.562 1 85.88 287 GLY A N 1
ATOM 2170 C CA . GLY A 1 287 ? -36.875 33.625 41.625 1 85.88 287 GLY A CA 1
ATOM 2171 C C . GLY A 1 287 ? -37.25 32.156 41.562 1 85.88 287 GLY A C 1
ATOM 2172 O O . GLY A 1 287 ? -38.312 31.766 42.125 1 85.88 287 GLY A O 1
ATOM 2173 N N . THR A 1 288 ? -36.438 31.359 40.906 1 88.06 288 THR A N 1
ATOM 2174 C CA . THR A 1 288 ? -36.719 29.938 40.781 1 88.06 288 THR A CA 1
ATOM 2175 C C . THR A 1 288 ? -36.438 29.203 42.094 1 88.06 288 THR A C 1
ATOM 2177 O O . THR A 1 288 ? -37.156 28.266 42.438 1 88.06 288 THR A O 1
ATOM 2180 N N . TYR A 1 289 ? -35.438 29.672 42.812 1 92 289 TYR A N 1
ATOM 2181 C CA . TYR A 1 289 ? -35.031 29 44.062 1 92 289 TYR A CA 1
ATOM 2182 C C . TYR A 1 289 ? -35.281 29.891 45.281 1 92 289 TYR A C 1
ATOM 2184 O O . TYR A 1 289 ? -35.094 31.109 45.219 1 92 289 TYR A O 1
ATOM 2192 N N . THR A 1 290 ? -35.594 29.219 46.344 1 90.06 290 THR A N 1
ATOM 2193 C CA . THR A 1 290 ? -35.844 29.938 47.594 1 90.06 290 THR A CA 1
ATOM 2194 C C . THR A 1 290 ? -34.531 30.234 48.312 1 90.06 290 THR A C 1
ATOM 2196 O O . THR A 1 290 ? -33.531 29.609 48.062 1 90.06 290 THR A O 1
ATOM 2199 N N . PRO A 1 291 ? -34.594 31.188 49.188 1 89.12 291 PRO A N 1
ATOM 2200 C CA . PRO A 1 291 ? -33.406 31.484 49.969 1 89.12 291 PRO A CA 1
ATOM 2201 C C . PRO A 1 291 ? -32.875 30.266 50.719 1 89.12 291 PRO A C 1
ATOM 2203 O O . PRO A 1 291 ? -31.656 30.094 50.875 1 89.12 291 PRO A O 1
ATOM 2206 N N . GLU A 1 292 ? -33.781 29.375 51.156 1 91.5 292 GLU A N 1
ATOM 2207 C CA . GLU A 1 292 ? -33.375 28.156 51.844 1 91.5 292 GLU A CA 1
ATOM 2208 C C . GLU A 1 292 ? -32.625 27.203 50.906 1 91.5 292 GLU A C 1
ATOM 2210 O O . GLU A 1 292 ? -31.625 26.609 51.281 1 91.5 292 GLU A O 1
ATOM 2215 N N . GLN A 1 293 ? -33.125 27.156 49.75 1 91.12 293 GLN A N 1
ATOM 2216 C CA . GLN A 1 293 ? -32.469 26.312 48.75 1 91.12 293 GLN A CA 1
ATOM 2217 C C . GLN A 1 293 ? -31.094 26.844 48.375 1 91.12 293 GLN A C 1
ATOM 2219 O O . GLN A 1 293 ? -30.156 26.078 48.219 1 91.12 293 GLN A O 1
ATOM 2224 N N . LEU A 1 294 ? -31.016 28.078 48.188 1 92.19 294 LEU A N 1
ATOM 2225 C CA . LEU A 1 294 ? -29.75 28.703 47.844 1 92.19 294 LEU A CA 1
ATOM 2226 C C . LEU A 1 294 ? -28.703 28.453 48.938 1 92.19 294 LEU A C 1
ATOM 2228 O O . LEU A 1 294 ? -27.516 28.281 48.656 1 92.19 294 LEU A O 1
ATOM 2232 N N . GLU A 1 295 ? -29.203 28.438 50.188 1 92.31 295 GLU A N 1
ATOM 2233 C CA . GLU A 1 295 ? -28.281 28.172 51.281 1 92.31 295 GLU A CA 1
ATOM 2234 C C . GLU A 1 295 ? -27.781 26.734 51.25 1 92.31 295 GLU A C 1
ATOM 2236 O O . GLU A 1 295 ? -26.641 26.469 51.625 1 92.31 295 GLU A O 1
ATOM 2241 N N . VAL A 1 296 ? -28.609 25.906 50.812 1 92.31 296 VAL A N 1
ATOM 2242 C CA . VAL A 1 296 ? -28.203 24.516 50.656 1 92.31 296 VAL A CA 1
ATOM 2243 C C . VAL A 1 296 ? -27.125 24.406 49.562 1 92.31 296 VAL A C 1
ATOM 2245 O O . VAL A 1 296 ? -26.125 23.703 49.75 1 92.31 296 VAL A O 1
ATOM 2248 N N . PHE A 1 297 ? -27.391 25.094 48.469 1 93.75 297 PHE A N 1
ATOM 2249 C CA . PHE A 1 297 ? -26.438 25.078 47.375 1 93.75 297 PHE A CA 1
ATOM 2250 C C . PHE A 1 297 ? -25.094 25.672 47.812 1 93.75 297 PHE A C 1
ATOM 2252 O O . PHE A 1 297 ? -24.031 25.188 47.406 1 93.75 297 PHE A O 1
ATOM 2259 N N . ARG A 1 298 ? -25.125 26.625 48.531 1 91.94 298 ARG A N 1
ATOM 2260 C CA . ARG A 1 298 ? -23.922 27.297 49.062 1 91.94 298 ARG A CA 1
ATOM 2261 C C . ARG A 1 298 ? -23.094 26.375 49.938 1 91.94 298 ARG A C 1
ATOM 2263 O O . ARG A 1 298 ? -21.875 26.422 49.906 1 91.94 298 ARG A O 1
ATOM 2270 N N . ASN A 1 299 ? -23.766 25.469 50.656 1 91.75 299 ASN A N 1
ATOM 2271 C CA . ASN A 1 299 ? -23.109 24.625 51.625 1 91.75 299 ASN A CA 1
ATOM 2272 C C . ASN A 1 299 ? -22.766 23.25 51.031 1 91.75 299 ASN A C 1
ATOM 2274 O O . ASN A 1 299 ? -22.156 22.422 51.719 1 91.75 299 ASN A O 1
ATOM 2278 N N . THR A 1 300 ? -23.156 23.078 49.844 1 89.44 300 THR A N 1
ATOM 2279 C CA . THR A 1 300 ? -22.828 21.828 49.156 1 89.44 300 THR A CA 1
ATOM 2280 C C . THR A 1 300 ? -21.469 21.922 48.5 1 89.44 300 THR A C 1
ATOM 2282 O O . THR A 1 300 ? -21.172 22.891 47.781 1 89.44 300 THR A O 1
ATOM 2285 N N . PRO A 1 301 ? -20.625 20.875 48.781 1 87.31 301 PRO A N 1
ATOM 2286 C CA . PRO A 1 301 ? -19.312 20.875 48.125 1 87.31 301 PRO A CA 1
ATOM 2287 C C . PRO A 1 301 ? -19.406 20.875 46.625 1 87.31 301 PRO A C 1
ATOM 2289 O O . PRO A 1 301 ? -20.266 20.203 46.062 1 87.31 301 PRO A O 1
ATOM 2292 N N . ASP A 1 302 ? -18.516 21.641 45.938 1 86.19 302 ASP A N 1
ATOM 2293 C CA . ASP A 1 302 ? -18.484 21.766 44.469 1 86.19 302 ASP A CA 1
ATOM 2294 C C . ASP A 1 302 ? -18.141 20.438 43.812 1 86.19 302 ASP A C 1
ATOM 2296 O O . ASP A 1 302 ? -17.203 19.75 44.25 1 86.19 302 ASP A O 1
ATOM 2300 N N . PHE A 1 303 ? -18.953 20 42.938 1 86.5 303 PHE A N 1
ATOM 2301 C CA . PHE A 1 303 ? -18.625 18.828 42.125 1 86.5 303 PHE A CA 1
ATOM 2302 C C . PHE A 1 303 ? -17.797 19.234 40.906 1 86.5 303 PHE A C 1
ATOM 2304 O O . PHE A 1 303 ? -18.281 19.953 40.031 1 86.5 303 PHE A O 1
ATOM 2311 N N . ASP A 1 304 ? -16.531 18.75 40.812 1 84.81 304 ASP A N 1
ATOM 2312 C CA . ASP A 1 304 ? -15.633 19.078 39.719 1 84.81 304 ASP A CA 1
ATOM 2313 C C . ASP A 1 304 ? -15.742 18.062 38.562 1 84.81 304 ASP A C 1
ATOM 2315 O O . ASP A 1 304 ? -14.969 17.109 38.5 1 84.81 304 ASP A O 1
ATOM 2319 N N . LEU A 1 305 ? -16.609 18.344 37.719 1 84.94 305 LEU A N 1
ATOM 2320 C CA . LEU A 1 305 ? -16.844 17.469 36.594 1 84.94 305 LEU A CA 1
ATOM 2321 C C . LEU A 1 305 ? -15.609 17.391 35.719 1 84.94 305 LEU A C 1
ATOM 2323 O O . LEU A 1 305 ? -15.312 16.344 35.125 1 84.94 305 LEU A O 1
ATOM 2327 N N . TYR A 1 306 ? -14.859 18.453 35.594 1 84.62 306 TYR A N 1
ATOM 2328 C CA . TYR A 1 306 ? -13.68 18.531 34.719 1 84.62 306 TYR A CA 1
ATOM 2329 C C . TYR A 1 306 ? -12.648 17.484 35.125 1 84.62 306 TYR A C 1
ATOM 2331 O O . TYR A 1 306 ? -12.125 16.766 34.281 1 84.62 306 TYR A O 1
ATOM 2339 N N . SER A 1 307 ? -12.383 17.375 36.281 1 86.06 307 SER A N 1
ATOM 2340 C CA . SER A 1 307 ? -11.336 16.484 36.781 1 86.06 307 SER A CA 1
ATOM 2341 C C . SER A 1 307 ? -11.742 15.023 36.656 1 86.06 307 SER A C 1
ATOM 2343 O O . SER A 1 307 ? -10.898 14.125 36.75 1 86.06 307 SER A O 1
ATOM 2345 N N . GLN A 1 308 ? -13.039 14.836 36.375 1 83.06 308 GLN A N 1
ATOM 2346 C CA . GLN A 1 308 ? -13.5 13.453 36.281 1 83.06 308 GLN A CA 1
ATOM 2347 C C . GLN A 1 308 ? -13.195 12.875 34.906 1 83.06 308 GLN A C 1
ATOM 2349 O O . GLN A 1 308 ? -13.109 11.656 34.719 1 83.06 308 GLN A O 1
ATOM 2354 N N . TYR A 1 309 ? -13.023 13.703 34 1 86.12 309 TYR A N 1
ATOM 2355 C CA . TYR A 1 309 ? -12.898 13.031 32.719 1 86.12 309 TYR A CA 1
ATOM 2356 C C . TYR A 1 309 ? -11.75 13.617 31.906 1 86.12 309 TYR A C 1
ATOM 2358 O O . TYR A 1 309 ? -11.305 13.023 30.922 1 86.12 309 TYR A O 1
ATOM 2366 N N . ILE A 1 310 ? -11.141 14.719 32.312 1 89.5 310 ILE A N 1
ATOM 2367 C CA . ILE A 1 310 ? -10.023 15.289 31.562 1 89.5 310 ILE A CA 1
ATOM 2368 C C . ILE A 1 310 ? -8.719 15.047 32.344 1 89.5 310 ILE A C 1
ATOM 2370 O O . ILE A 1 310 ? -8.664 15.219 33.562 1 89.5 310 ILE A O 1
ATOM 2374 N N . LYS A 1 311 ? -7.625 14.758 31.547 1 90.88 311 LYS A N 1
ATOM 2375 C CA . LYS A 1 311 ? -6.301 14.578 32.125 1 90.88 311 LYS A CA 1
ATOM 2376 C C . LYS A 1 311 ? -5.602 15.914 32.344 1 90.88 311 LYS A C 1
ATOM 2378 O O . LYS A 1 311 ? -5.766 16.844 31.547 1 90.88 311 LYS A O 1
ATOM 2383 N N . ASP A 1 312 ? -4.824 15.922 33.406 1 88.69 312 ASP A N 1
ATOM 2384 C CA . ASP A 1 312 ? -4.008 17.125 33.594 1 88.69 312 ASP A CA 1
ATOM 2385 C C . ASP A 1 312 ? -2.801 17.125 32.656 1 88.69 312 ASP A C 1
ATOM 2387 O O . ASP A 1 312 ? -2.432 18.156 32.125 1 88.69 312 ASP A O 1
ATOM 2391 N N . PHE A 1 313 ? -2.225 15.961 32.594 1 92.81 313 PHE A N 1
ATOM 2392 C CA . PHE A 1 313 ? -1.055 15.82 31.734 1 92.81 313 PHE A CA 1
ATOM 2393 C C . PHE A 1 313 ? -1.187 14.602 30.828 1 92.81 313 PHE A C 1
ATOM 2395 O O . PHE A 1 313 ? -1.675 13.555 31.266 1 92.81 313 PHE A O 1
ATOM 2402 N N . VAL A 1 314 ? -0.821 14.797 29.672 1 93.88 314 VAL A N 1
ATOM 2403 C CA . VAL A 1 314 ? -0.929 13.75 28.656 1 93.88 314 VAL A CA 1
ATOM 2404 C C . VAL A 1 314 ? 0.459 13.398 28.125 1 93.88 314 VAL A C 1
ATOM 2406 O O . VAL A 1 314 ? 1.174 14.266 27.609 1 93.88 314 VAL A O 1
ATOM 2409 N N . PRO A 1 315 ? 0.848 12.18 28.125 1 93.44 315 PRO A N 1
ATOM 2410 C CA . PRO A 1 315 ? 2.182 11.797 27.656 1 93.44 315 PRO A CA 1
ATOM 2411 C C . PRO A 1 315 ? 2.283 11.781 26.125 1 93.44 315 PRO A C 1
ATOM 2413 O O . PRO A 1 315 ? 1.289 11.531 25.438 1 93.44 315 PRO A O 1
ATOM 2416 N N . GLN A 1 316 ? 3.471 12.023 25.609 1 94.38 316 GLN A N 1
ATOM 2417 C CA . GLN A 1 316 ? 3.82 11.914 24.203 1 94.38 316 GLN A CA 1
ATOM 2418 C C . GLN A 1 316 ? 5.277 11.508 24.016 1 94.38 316 GLN A C 1
ATOM 2420 O O . GLN A 1 316 ? 6.117 11.789 24.875 1 94.38 316 GLN A O 1
ATOM 2425 N N . THR A 1 317 ? 5.609 10.844 22.984 1 95.44 317 THR A N 1
ATOM 2426 C CA . THR A 1 317 ? 6.984 10.445 22.703 1 95.44 317 THR A CA 1
ATOM 2427 C C . THR A 1 317 ? 7.262 10.477 21.203 1 95.44 317 THR A C 1
ATOM 2429 O O . THR A 1 317 ? 6.34 10.328 20.391 1 95.44 317 THR A O 1
ATOM 2432 N N . ASN A 1 318 ? 8.484 10.773 20.797 1 95.44 318 ASN A N 1
ATOM 2433 C CA . ASN A 1 318 ? 8.977 10.797 19.422 1 95.44 318 ASN A CA 1
ATOM 2434 C C . ASN A 1 318 ? 10.391 10.219 19.328 1 95.44 318 ASN A C 1
ATOM 2436 O O . ASN A 1 318 ? 11.289 10.633 20.047 1 95.44 318 ASN A O 1
ATOM 2440 N N . HIS A 1 319 ? 10.617 9.297 18.5 1 96.5 319 HIS A N 1
ATOM 2441 C CA . HIS A 1 319 ? 11.914 8.648 18.312 1 96.5 319 HIS A CA 1
ATOM 2442 C C . HIS A 1 319 ? 12.25 8.523 16.828 1 96.5 319 HIS A C 1
ATOM 2444 O O . HIS A 1 319 ? 11.414 8.102 16.031 1 96.5 319 HIS A O 1
ATOM 2450 N N . THR A 1 320 ? 13.43 8.945 16.453 1 96.25 320 THR A N 1
ATOM 2451 C CA . THR A 1 320 ? 13.906 8.836 15.078 1 96.25 320 THR A CA 1
ATOM 2452 C C . THR A 1 320 ? 15.32 8.273 15.039 1 96.25 320 THR A C 1
ATOM 2454 O O . THR A 1 320 ? 16.172 8.672 15.836 1 96.25 320 THR A O 1
ATOM 2457 N N . ILE A 1 321 ? 15.586 7.395 14.195 1 95.06 321 ILE A N 1
ATOM 2458 C CA . ILE A 1 321 ? 16.922 6.887 13.891 1 95.06 321 ILE A CA 1
ATOM 2459 C C . ILE A 1 321 ? 17.203 7.047 12.398 1 95.06 321 ILE A C 1
ATOM 2461 O O . ILE A 1 321 ? 16.391 6.664 11.562 1 95.06 321 ILE A O 1
ATOM 2465 N N . GLY A 1 322 ? 18.297 7.707 12.102 1 93.12 322 GLY A N 1
ATOM 2466 C CA . GLY A 1 322 ? 18.688 7.922 10.719 1 93.12 322 GLY A CA 1
ATOM 2467 C C . GLY A 1 322 ? 20.125 7.516 10.445 1 93.12 322 GLY A C 1
ATOM 2468 O O . GLY A 1 322 ? 21 7.699 11.297 1 93.12 322 GLY A O 1
ATOM 2469 N N . VAL A 1 323 ? 20.375 6.973 9.281 1 92.75 323 VAL A N 1
ATOM 2470 C CA . VAL A 1 323 ? 21.703 6.617 8.805 1 92.75 323 VAL A CA 1
ATOM 2471 C C . VAL A 1 323 ? 21.969 7.289 7.453 1 92.75 323 VAL A C 1
ATOM 2473 O O . VAL A 1 323 ? 21.109 7.238 6.555 1 92.75 323 VAL A O 1
ATOM 2476 N N . SER A 1 324 ? 23.016 7.941 7.363 1 92.06 324 SER A N 1
ATOM 2477 C CA . SER A 1 324 ? 23.391 8.578 6.102 1 92.06 324 SER A CA 1
ATOM 2478 C C . SER A 1 324 ? 24.875 8.391 5.809 1 92.06 324 SER A C 1
ATOM 2480 O O . SER A 1 324 ? 25.688 8.242 6.727 1 92.06 324 SER A O 1
ATOM 2482 N N . GLY A 1 325 ? 25.172 8.344 4.508 1 88.62 325 GLY A N 1
ATOM 2483 C CA . GLY A 1 325 ? 26.562 8.219 4.125 1 88.62 325 GLY A CA 1
ATOM 2484 C C . GLY A 1 325 ? 26.797 8.438 2.641 1 88.62 325 GLY A C 1
ATOM 2485 O O . GLY A 1 325 ? 25.844 8.5 1.859 1 88.62 325 GLY A O 1
ATOM 2486 N N . SER A 1 326 ? 27.969 8.703 2.344 1 87.25 326 SER A N 1
ATOM 2487 C CA . SER A 1 326 ? 28.469 8.82 0.979 1 87.25 326 SER A CA 1
ATOM 2488 C C . SER A 1 326 ? 29.75 8.008 0.78 1 87.25 326 SER A C 1
ATOM 2490 O O . SER A 1 326 ? 30.656 8.062 1.612 1 87.25 326 SER A O 1
ATOM 2492 N N . VAL A 1 327 ? 29.734 7.254 -0.229 1 82.56 327 VAL A N 1
ATOM 2493 C CA . VAL A 1 327 ? 30.875 6.375 -0.427 1 82.56 327 VAL A CA 1
ATOM 2494 C C . VAL A 1 327 ? 31.438 6.566 -1.834 1 82.56 327 VAL A C 1
ATOM 2496 O O . VAL A 1 327 ? 30.688 6.816 -2.781 1 82.56 327 VAL A O 1
ATOM 2499 N N . GLY A 1 328 ? 32.719 6.441 -1.892 1 76.31 328 GLY A N 1
ATOM 2500 C CA . GLY A 1 328 ? 33.406 6.57 -3.154 1 76.31 328 GLY A CA 1
ATOM 2501 C C . GLY A 1 328 ? 34.188 7.867 -3.271 1 76.31 328 GLY A C 1
ATOM 2502 O O . GLY A 1 328 ? 33.906 8.844 -2.574 1 76.31 328 GLY A O 1
ATOM 2503 N N . LYS A 1 329 ? 35.156 7.98 -4.168 1 64.5 329 LYS A N 1
ATOM 2504 C CA . LYS A 1 329 ? 36.062 9.133 -4.336 1 64.5 329 LYS A CA 1
ATOM 2505 C C . LYS A 1 329 ? 35.281 10.359 -4.801 1 64.5 329 LYS A C 1
ATOM 2507 O O . LYS A 1 329 ? 35.562 11.477 -4.375 1 64.5 329 LYS A O 1
ATOM 2512 N N . ASN A 1 330 ? 34.25 10.117 -5.641 1 67.69 330 ASN A N 1
ATOM 2513 C CA . ASN A 1 330 ? 33.438 11.219 -6.148 1 67.69 330 ASN A CA 1
ATOM 2514 C C . ASN A 1 330 ? 31.969 11.086 -5.727 1 67.69 330 ASN A C 1
ATOM 2516 O O . ASN A 1 330 ? 31.062 11.367 -6.512 1 67.69 330 ASN A O 1
ATOM 2520 N N . GLN A 1 331 ? 31.75 10.547 -4.449 1 76 331 GLN A N 1
ATOM 2521 C CA . GLN A 1 331 ? 30.391 10.367 -3.951 1 76 331 GLN A CA 1
ATOM 2522 C C . GLN A 1 331 ? 29.562 9.539 -4.926 1 76 331 GLN A C 1
ATOM 2524 O O . GLN A 1 331 ? 28.484 9.961 -5.34 1 76 331 GLN A O 1
ATOM 2529 N N . GLU A 1 332 ? 30.156 8.531 -5.27 1 82.56 332 GLU A N 1
ATOM 2530 C CA . GLU A 1 332 ? 29.531 7.664 -6.266 1 82.56 332 GLU A CA 1
ATOM 2531 C C . GLU A 1 332 ? 28.172 7.164 -5.797 1 82.56 332 GLU A C 1
ATOM 2533 O O . GLU A 1 332 ? 27.25 6.98 -6.602 1 82.56 332 GLU A O 1
ATOM 2538 N N . VAL A 1 333 ? 28.125 7.031 -4.418 1 89.31 333 VAL A N 1
ATOM 2539 C CA . VAL A 1 333 ? 26.844 6.602 -3.879 1 89.31 333 VAL A CA 1
ATOM 2540 C C . VAL A 1 333 ? 26.531 7.379 -2.6 1 89.31 333 VAL A C 1
ATOM 2542 O O . VAL A 1 333 ? 27.359 7.438 -1.688 1 89.31 333 VAL A O 1
ATOM 2545 N N . ASN A 1 334 ? 25.406 7.965 -2.57 1 92.19 334 ASN A N 1
ATOM 2546 C CA . ASN A 1 334 ? 24.828 8.57 -1.374 1 92.19 334 ASN A CA 1
ATOM 2547 C C . ASN A 1 334 ? 23.578 7.836 -0.917 1 92.19 334 ASN A C 1
ATOM 2549 O O . ASN A 1 334 ? 22.75 7.422 -1.741 1 92.19 334 ASN A O 1
ATOM 2553 N N . TYR A 1 335 ? 23.531 7.617 0.367 1 91.94 335 TYR A N 1
ATOM 2554 C CA . TYR A 1 335 ? 22.344 6.914 0.848 1 91.94 335 TYR A CA 1
ATOM 2555 C C . TYR A 1 335 ? 21.828 7.527 2.148 1 91.94 335 TYR A C 1
ATOM 2557 O O . TYR A 1 335 ? 22.609 8.102 2.914 1 91.94 335 TYR A O 1
ATOM 2565 N N . PHE A 1 336 ? 20.609 7.43 2.408 1 95 336 PHE A N 1
ATOM 2566 C CA . PHE A 1 336 ? 19.906 7.875 3.602 1 95 336 PHE A CA 1
ATOM 2567 C C . PHE A 1 336 ? 18.797 6.891 3.973 1 95 336 PHE A C 1
ATOM 2569 O O . PHE A 1 336 ? 17.953 6.559 3.139 1 95 336 PHE A O 1
ATOM 2576 N N . ILE A 1 337 ? 18.859 6.355 5.129 1 94.5 337 ILE A N 1
ATOM 2577 C CA . ILE A 1 337 ? 17.828 5.492 5.707 1 94.5 337 ILE A CA 1
ATOM 2578 C C . ILE A 1 337 ? 17.312 6.102 7.008 1 94.5 337 ILE A C 1
ATOM 2580 O O . ILE A 1 337 ? 18.094 6.441 7.898 1 94.5 337 ILE A O 1
ATOM 2584 N N . ASN A 1 338 ? 15.977 6.188 7.109 1 96.12 338 ASN A N 1
ATOM 2585 C CA . ASN A 1 338 ? 15.414 6.848 8.281 1 96.12 338 ASN A CA 1
ATOM 2586 C C . ASN A 1 338 ? 14.148 6.152 8.766 1 96.12 338 ASN A C 1
ATOM 2588 O O . ASN A 1 338 ? 13.328 5.711 7.953 1 96.12 338 ASN A O 1
ATOM 2592 N N . GLY A 1 339 ? 14.008 5.922 10.047 1 95.44 339 GLY A N 1
ATOM 2593 C CA . GLY A 1 339 ? 12.805 5.453 10.711 1 95.44 339 GLY A CA 1
ATOM 2594 C C . GLY A 1 339 ? 12.383 6.324 11.883 1 95.44 339 GLY A C 1
ATOM 2595 O O . GLY A 1 339 ? 13.227 6.758 12.672 1 95.44 339 GLY A O 1
ATOM 2596 N N . SER A 1 340 ? 11.078 6.621 11.938 1 96.62 340 SER A N 1
ATOM 2597 C CA . SER A 1 340 ? 10.57 7.457 13.023 1 96.62 340 SER A CA 1
ATOM 2598 C C . SER A 1 340 ? 9.281 6.879 13.602 1 96.62 340 SER A C 1
ATOM 2600 O O . SER A 1 340 ? 8.469 6.301 12.875 1 96.62 340 SER A O 1
ATOM 2602 N N . TYR A 1 341 ? 9.102 7.008 14.883 1 96.44 341 TYR A N 1
ATOM 2603 C CA . TYR A 1 341 ? 7.891 6.621 15.609 1 96.44 341 TYR A CA 1
ATOM 2604 C C . TYR A 1 341 ? 7.398 7.762 16.484 1 96.44 341 TYR A C 1
ATOM 2606 O O . TYR A 1 341 ? 8.172 8.352 17.25 1 96.44 341 TYR A O 1
ATOM 2614 N N . PHE A 1 342 ? 6.125 8.062 16.375 1 96.44 342 PHE A N 1
ATOM 2615 C CA . PHE A 1 342 ? 5.488 9.109 17.172 1 96.44 342 PHE A CA 1
ATOM 2616 C C . PHE A 1 342 ? 4.215 8.586 17.828 1 96.44 342 PHE A C 1
ATOM 2618 O O . PHE A 1 342 ? 3.457 7.832 17.203 1 96.44 342 PHE A O 1
ATOM 2625 N N . ASN A 1 343 ? 3.982 8.914 19.109 1 96.75 343 ASN A N 1
ATOM 2626 C CA . ASN A 1 343 ? 2.766 8.57 19.844 1 96.75 343 ASN A CA 1
ATOM 2627 C C . ASN A 1 343 ? 2.34 9.695 20.781 1 96.75 343 ASN A C 1
ATOM 2629 O O . ASN A 1 343 ? 3.182 10.32 21.438 1 96.75 343 ASN A O 1
ATOM 2633 N N . GLU A 1 344 ? 1.022 9.977 20.781 1 94 344 GLU A N 1
ATOM 2634 C CA . GLU A 1 344 ? 0.457 10.969 21.703 1 94 344 GLU A CA 1
ATOM 2635 C C . GLU A 1 344 ? -0.949 10.57 22.141 1 94 344 GLU A C 1
ATOM 2637 O O . GLU A 1 344 ? -1.751 10.102 21.328 1 94 344 GLU A O 1
ATOM 2642 N N . GLU A 1 345 ? -1.211 10.789 23.391 1 94.69 345 GLU A N 1
ATOM 2643 C CA . GLU A 1 345 ? -2.547 10.523 23.922 1 94.69 345 GLU A CA 1
ATOM 2644 C C . GLU A 1 345 ? -3.406 11.789 23.891 1 94.69 345 GLU A C 1
ATOM 2646 O O . GLU A 1 345 ? -2.908 12.875 23.609 1 94.69 345 GLU A O 1
ATOM 2651 N N . GLY A 1 346 ? -4.719 11.547 24.062 1 93.75 346 GLY A N 1
ATOM 2652 C CA . GLY A 1 346 ? -5.648 12.664 24.141 1 93.75 346 GLY A CA 1
ATOM 2653 C C . GLY A 1 346 ? -5.973 13.062 25.578 1 93.75 346 GLY A C 1
ATOM 2654 O O . GLY A 1 346 ? -5.473 12.453 26.531 1 93.75 346 GLY A O 1
ATOM 2655 N N . MET A 1 347 ? -6.773 13.977 25.719 1 91.88 347 MET A N 1
ATOM 2656 C CA . MET A 1 347 ? -6.98 14.625 27.016 1 91.88 347 MET A CA 1
ATOM 2657 C C . MET A 1 347 ? -7.938 13.805 27.875 1 91.88 347 MET A C 1
ATOM 2659 O O . MET A 1 347 ? -8.023 14.023 29.094 1 91.88 347 MET A O 1
ATOM 2663 N N . PHE A 1 348 ? -8.641 12.867 27.344 1 93.06 348 PHE A N 1
ATOM 2664 C CA . PHE A 1 348 ? -9.664 12.172 28.109 1 93.06 348 PHE A CA 1
ATOM 2665 C C . PHE A 1 348 ? -9.031 11.117 29.031 1 93.06 348 PHE A C 1
ATOM 2667 O O . PHE A 1 348 ? -8.133 10.383 28.594 1 93.06 348 PHE A O 1
ATOM 2674 N N . LYS A 1 349 ? -9.5 10.977 30.156 1 92.06 349 LYS A N 1
ATOM 2675 C CA . LYS A 1 349 ? -8.969 10.07 31.172 1 92.06 349 LYS A CA 1
ATOM 2676 C C . LYS A 1 349 ? -9.203 8.609 30.781 1 92.06 349 LYS A C 1
ATOM 2678 O O . LYS A 1 349 ? -8.492 7.719 31.234 1 92.06 349 LYS A O 1
ATOM 2683 N N . SER A 1 350 ? -10.234 8.391 29.938 1 90.94 350 SER A N 1
ATOM 2684 C CA . SER A 1 350 ? -10.547 7.031 29.516 1 90.94 350 SER A CA 1
ATOM 2685 C C . SER A 1 350 ? -9.406 6.43 28.703 1 90.94 350 SER A C 1
ATOM 2687 O O . SER A 1 350 ? -9.328 5.207 28.531 1 90.94 350 SER A O 1
ATOM 2689 N N . GLY A 1 351 ? -8.586 7.332 28.109 1 91.88 351 GLY A N 1
ATOM 2690 C CA . GLY A 1 351 ? -7.52 6.855 27.25 1 91.88 351 GLY A CA 1
ATOM 2691 C C . GLY A 1 351 ? -8 6.449 25.875 1 91.88 351 GLY A C 1
ATOM 2692 O O . GLY A 1 351 ? -7.258 5.84 25.109 1 91.88 351 GLY A O 1
ATOM 2693 N N . SER A 1 352 ? -9.219 6.789 25.594 1 94.62 352 SER A N 1
ATOM 2694 C CA . SER A 1 352 ? -9.852 6.336 24.359 1 94.62 352 SER A CA 1
ATOM 2695 C C . SER A 1 352 ? -9.398 7.172 23.172 1 94.62 352 SER A C 1
ATOM 2697 O O . SER A 1 352 ? -9.781 6.902 22.031 1 94.62 352 SER A O 1
ATOM 2699 N N . MET A 1 353 ? -8.586 8.141 23.359 1 95.19 353 MET A N 1
ATOM 2700 C CA . MET A 1 353 ? -8.078 8.969 22.266 1 95.19 353 MET A CA 1
ATOM 2701 C C . MET A 1 353 ? -6.559 8.914 22.203 1 95.19 353 MET A C 1
ATOM 2703 O O . MET A 1 353 ? -5.883 9.148 23.203 1 95.19 353 MET A O 1
ATOM 2707 N N . ASP A 1 354 ? -6.047 8.617 21.094 1 96.38 354 ASP A N 1
ATOM 2708 C CA . ASP A 1 354 ? -4.602 8.609 20.875 1 96.38 354 ASP A CA 1
ATOM 2709 C C . ASP A 1 354 ? -4.262 8.609 19.391 1 96.38 354 ASP A C 1
ATOM 2711 O O . ASP A 1 354 ? -5.145 8.453 18.547 1 96.38 354 ASP A O 1
ATOM 2715 N N . TYR A 1 355 ? -3.062 8.93 19.094 1 96.69 355 TYR A N 1
ATOM 2716 C CA . TYR A 1 355 ? -2.535 8.953 17.734 1 96.69 355 TYR A CA 1
ATOM 2717 C C . TYR A 1 355 ? -1.146 8.328 17.672 1 96.69 355 TYR A C 1
ATOM 2719 O O . TYR A 1 355 ? -0.29 8.625 18.516 1 96.69 355 TYR A O 1
ATOM 2727 N N . GLU A 1 356 ? -0.933 7.52 16.734 1 97 356 GLU A N 1
ATOM 2728 C CA . GLU A 1 356 ? 0.372 6.914 16.484 1 97 356 GLU A CA 1
ATOM 2729 C C . GLU A 1 356 ? 0.757 7.016 15.008 1 97 356 GLU A C 1
ATOM 2731 O O . GLU A 1 356 ? -0.104 6.934 14.133 1 97 356 GLU A O 1
ATOM 2736 N N . ARG A 1 357 ? 2.055 7.184 14.711 1 96.94 357 ARG A N 1
ATOM 2737 C CA . ARG A 1 357 ? 2.539 7.316 13.344 1 96.94 357 ARG A CA 1
ATOM 2738 C C . ARG A 1 357 ? 3.914 6.676 13.18 1 96.94 357 ARG A C 1
ATOM 2740 O O . ARG A 1 357 ? 4.781 6.832 14.047 1 96.94 357 ARG A O 1
ATOM 2747 N N . PHE A 1 358 ? 4.141 5.957 12.164 1 96.38 358 PHE A N 1
ATOM 2748 C CA . PHE A 1 358 ? 5.426 5.406 11.742 1 96.38 358 PHE A CA 1
ATOM 2749 C C . PHE A 1 358 ? 5.844 5.977 10.398 1 96.38 358 PHE A C 1
ATOM 2751 O O . PHE A 1 358 ? 5.051 6 9.453 1 96.38 358 PHE A O 1
ATOM 2758 N N . ASN A 1 359 ? 7.027 6.512 10.312 1 96.75 359 ASN A N 1
ATOM 2759 C CA . ASN A 1 359 ? 7.621 6.977 9.062 1 96.75 359 ASN A CA 1
ATOM 2760 C C . ASN A 1 359 ? 8.852 6.148 8.688 1 96.75 359 ASN A C 1
ATOM 2762 O O . ASN A 1 359 ? 9.672 5.828 9.547 1 96.75 359 ASN A O 1
ATOM 2766 N N . PHE A 1 360 ? 8.938 5.797 7.504 1 96.31 360 PHE A N 1
ATOM 2767 C CA . PHE A 1 360 ? 10.117 5.148 6.941 1 96.31 360 PHE A CA 1
ATOM 2768 C C . PHE A 1 360 ? 10.523 5.805 5.625 1 96.31 360 PHE A C 1
ATOM 2770 O O . PHE A 1 360 ? 9.664 6.109 4.789 1 96.31 360 PHE A O 1
ATOM 2777 N N . ARG A 1 361 ? 11.82 6.074 5.441 1 96.56 361 ARG A N 1
ATOM 2778 C CA . ARG A 1 361 ? 12.297 6.676 4.203 1 96.56 361 ARG A CA 1
ATOM 2779 C C . ARG A 1 361 ? 13.68 6.152 3.838 1 96.56 361 ARG A C 1
ATOM 2781 O O . ARG A 1 361 ? 14.539 5.992 4.707 1 96.56 361 ARG A O 1
ATOM 2788 N N . THR A 1 362 ? 13.914 5.945 2.615 1 95.88 362 THR A N 1
ATOM 2789 C CA . THR A 1 362 ? 15.227 5.648 2.061 1 95.88 362 THR A CA 1
ATOM 2790 C C . THR A 1 362 ? 15.453 6.414 0.76 1 95.88 362 THR A C 1
ATOM 2792 O O . THR A 1 362 ? 14.578 6.438 -0.111 1 95.88 362 THR A O 1
ATOM 2795 N N . ASN A 1 363 ? 16.5 7.094 0.675 1 96.06 363 ASN A N 1
ATOM 2796 C CA . ASN A 1 363 ? 16.953 7.789 -0.525 1 96.06 363 ASN A CA 1
ATOM 2797 C C . ASN A 1 363 ? 18.328 7.289 -0.983 1 96.06 363 ASN A C 1
ATOM 2799 O O . ASN A 1 363 ? 19.25 7.152 -0.174 1 96.06 363 ASN A O 1
ATOM 2803 N N . LEU A 1 364 ? 18.438 6.984 -2.217 1 94.38 364 LEU A N 1
ATOM 2804 C CA . LEU A 1 364 ? 19.656 6.441 -2.799 1 94.38 364 LEU A CA 1
ATOM 2805 C C . LEU A 1 364 ? 20.016 7.184 -4.082 1 94.38 364 LEU A C 1
ATOM 2807 O O . LEU A 1 364 ? 19.172 7.352 -4.965 1 94.38 364 LEU A O 1
ATOM 2811 N N . THR A 1 365 ? 21.203 7.711 -4.148 1 93.56 365 THR A N 1
ATOM 2812 C CA . THR A 1 365 ? 21.797 8.281 -5.355 1 93.56 365 THR A CA 1
ATOM 2813 C C . THR A 1 365 ? 23.016 7.496 -5.793 1 93.56 365 THR A C 1
ATOM 2815 O O . THR A 1 365 ? 23.953 7.309 -5.008 1 93.56 365 THR A O 1
ATOM 2818 N N . ALA A 1 366 ? 23.062 7.082 -7.012 1 91.38 366 ALA A N 1
ATOM 2819 C CA . ALA A 1 366 ? 24.188 6.301 -7.535 1 91.38 366 ALA A CA 1
ATOM 2820 C C . ALA A 1 366 ? 24.672 6.867 -8.867 1 91.38 366 ALA A C 1
ATOM 2822 O O . ALA A 1 366 ? 23.891 7.02 -9.805 1 91.38 366 ALA A O 1
ATOM 2823 N N . LYS A 1 367 ? 25.906 7.16 -8.914 1 89.88 367 LYS A N 1
ATOM 2824 C CA . LYS A 1 367 ? 26.516 7.523 -10.188 1 89.88 367 LYS A CA 1
ATOM 2825 C C . LYS A 1 367 ? 26.875 6.281 -10.992 1 89.88 367 LYS A C 1
ATOM 2827 O O . LYS A 1 367 ? 27.703 5.469 -10.562 1 89.88 367 LYS A O 1
ATOM 2832 N N . LEU A 1 368 ? 26.328 6.152 -12.164 1 88.12 368 LEU A N 1
ATOM 2833 C CA . LEU A 1 368 ? 26.406 4.914 -12.93 1 88.12 368 LEU A CA 1
ATOM 2834 C C . LEU A 1 368 ? 27.516 4.988 -13.969 1 88.12 368 LEU A C 1
ATOM 2836 O O . LEU A 1 368 ? 27.844 3.986 -14.617 1 88.12 368 LEU A O 1
ATOM 2840 N N . GLY A 1 369 ? 28.094 6.113 -14.188 1 81.31 369 GLY A N 1
ATOM 2841 C CA . GLY A 1 369 ? 29.094 6.305 -15.219 1 81.31 369 GLY A CA 1
ATOM 2842 C C . GLY A 1 369 ? 28.562 7.016 -16.453 1 81.31 369 GLY A C 1
ATOM 2843 O O . GLY A 1 369 ? 27.344 7.141 -16.609 1 81.31 369 GLY A O 1
ATOM 2844 N N . TYR A 1 370 ? 29.406 7.531 -17.219 1 81.69 370 TYR A N 1
ATOM 2845 C CA . TYR A 1 370 ? 29.094 8.211 -18.469 1 81.69 370 TYR A CA 1
ATOM 2846 C C . TYR A 1 370 ? 28.156 9.391 -18.234 1 81.69 370 TYR A C 1
ATOM 2848 O O . TYR A 1 370 ? 27.25 9.641 -19.047 1 81.69 370 TYR A O 1
ATOM 2856 N N . GLY A 1 371 ? 28.281 9.883 -17.078 1 88 371 GLY A N 1
ATOM 2857 C CA . GLY A 1 371 ? 27.484 11.055 -16.75 1 88 371 GLY A CA 1
ATOM 2858 C C . GLY A 1 371 ? 26.078 10.711 -16.266 1 88 371 GLY A C 1
ATOM 2859 O O . GLY A 1 371 ? 25.266 11.609 -16.016 1 88 371 GLY A O 1
ATOM 2860 N N . LEU A 1 372 ? 25.766 9.43 -16.094 1 91.81 372 LEU A N 1
ATOM 2861 C CA . LEU A 1 372 ? 24.422 9.008 -15.68 1 91.81 372 LEU A CA 1
ATOM 2862 C C . LEU A 1 372 ? 24.344 8.883 -14.156 1 91.81 372 LEU A C 1
ATOM 2864 O O . LEU A 1 372 ? 25.203 8.266 -13.539 1 91.81 372 LEU A O 1
ATOM 2868 N N . THR A 1 373 ? 23.328 9.531 -13.586 1 93.25 373 THR A N 1
ATOM 2869 C CA . THR A 1 373 ? 23.062 9.43 -12.156 1 93.25 373 THR A CA 1
ATOM 2870 C C . THR A 1 373 ? 21.641 8.961 -11.891 1 93.25 373 THR A C 1
ATOM 2872 O O . THR A 1 373 ? 20.688 9.562 -12.383 1 93.25 373 THR A O 1
ATOM 2875 N N . ALA A 1 374 ? 21.516 7.895 -11.102 1 93.94 374 ALA A N 1
ATOM 2876 C CA . ALA A 1 374 ? 20.188 7.387 -10.727 1 93.94 374 ALA A CA 1
ATOM 2877 C C . ALA A 1 374 ? 19.828 7.809 -9.312 1 93.94 374 ALA A C 1
ATOM 2879 O O . ALA A 1 374 ? 20.672 7.809 -8.414 1 93.94 374 ALA A O 1
ATOM 2880 N N . ASN A 1 375 ? 18.625 8.219 -9.148 1 94.88 375 ASN A N 1
ATOM 2881 C CA . ASN A 1 375 ? 18.094 8.555 -7.832 1 94.88 375 ASN A CA 1
ATOM 2882 C C . ASN A 1 375 ? 16.812 7.762 -7.535 1 94.88 375 ASN A C 1
ATOM 2884 O O . ASN A 1 375 ? 15.938 7.648 -8.391 1 94.88 375 ASN A O 1
ATOM 2888 N N . VAL A 1 376 ? 16.75 7.176 -6.375 1 95.81 376 VAL A N 1
ATOM 2889 C CA . VAL A 1 376 ? 15.562 6.48 -5.898 1 95.81 376 VAL A CA 1
ATOM 2890 C C . VAL A 1 376 ? 15.188 6.988 -4.512 1 95.81 376 VAL A C 1
ATOM 2892 O O . VAL A 1 376 ? 15.961 6.855 -3.562 1 95.81 376 VAL A O 1
ATOM 2895 N N . ASN A 1 377 ? 14.008 7.562 -4.383 1 96.69 377 ASN A N 1
ATOM 2896 C CA . ASN A 1 377 ? 13.453 8.023 -3.113 1 96.69 377 ASN A CA 1
ATOM 2897 C C . ASN A 1 377 ? 12.164 7.289 -2.764 1 96.69 377 ASN A C 1
ATOM 2899 O O . ASN A 1 377 ? 11.18 7.363 -3.508 1 96.69 377 ASN A O 1
ATOM 2903 N N . ILE A 1 378 ? 12.164 6.637 -1.665 1 96.25 378 ILE A N 1
ATOM 2904 C CA . ILE A 1 378 ? 10.984 5.895 -1.23 1 96.25 378 ILE A CA 1
ATOM 2905 C C . ILE A 1 378 ? 10.547 6.383 0.15 1 96.25 378 ILE A C 1
ATOM 2907 O O . ILE A 1 378 ? 11.367 6.5 1.062 1 96.25 378 ILE A O 1
ATOM 2911 N N . GLY A 1 379 ? 9.281 6.684 0.295 1 96.5 379 GLY A N 1
ATOM 2912 C CA . GLY A 1 379 ? 8.688 7.047 1.57 1 96.5 379 GLY A CA 1
ATOM 2913 C C . GLY A 1 379 ? 7.449 6.23 1.904 1 96.5 379 GLY A C 1
ATOM 2914 O O . GLY A 1 379 ? 6.648 5.918 1.022 1 96.5 379 GLY A O 1
ATOM 2915 N N . TYR A 1 380 ? 7.34 5.832 3.152 1 96.12 380 TYR A N 1
ATOM 2916 C CA . TYR A 1 380 ? 6.168 5.133 3.662 1 96.12 380 TYR A CA 1
ATOM 2917 C C . TYR A 1 380 ? 5.723 5.715 5 1 96.12 380 TYR A C 1
ATOM 2919 O O . TYR A 1 380 ? 6.523 5.816 5.934 1 96.12 380 TYR A O 1
ATOM 2927 N N . ILE A 1 381 ? 4.484 6.109 5.125 1 97.44 381 ILE A N 1
ATOM 2928 C CA . ILE A 1 381 ? 3.896 6.637 6.352 1 97.44 381 ILE A CA 1
ATOM 2929 C C . ILE A 1 381 ? 2.668 5.812 6.73 1 97.44 381 ILE A C 1
ATOM 2931 O O . ILE A 1 381 ? 1.778 5.598 5.902 1 97.44 381 ILE A O 1
ATOM 2935 N N . LYS A 1 382 ? 2.596 5.336 7.891 1 96.62 382 LYS A N 1
ATOM 2936 C CA . LYS A 1 382 ? 1.437 4.652 8.453 1 96.62 382 LYS A CA 1
ATOM 2937 C C . LYS A 1 382 ? 0.989 5.316 9.758 1 96.62 382 LYS A C 1
ATOM 2939 O O . LYS A 1 382 ? 1.803 5.547 10.656 1 96.62 382 LYS A O 1
ATOM 2944 N N . ASP A 1 383 ? -0.261 5.629 9.852 1 96.75 383 ASP A N 1
ATOM 2945 C CA . ASP A 1 383 ? -0.717 6.234 11.094 1 96.75 383 ASP A CA 1
ATOM 2946 C C . ASP A 1 383 ? -2.111 5.738 11.469 1 96.75 383 ASP A C 1
ATOM 2948 O O . ASP A 1 383 ? -2.826 5.188 10.633 1 96.75 383 ASP A O 1
ATOM 2952 N N . GLU A 1 384 ? -2.461 5.867 12.703 1 97.06 384 GLU A N 1
ATOM 2953 C CA . GLU A 1 384 ? -3.738 5.461 13.281 1 97.06 384 GLU A CA 1
ATOM 2954 C C . GLU A 1 384 ? -4.203 6.457 14.344 1 97.06 384 GLU A C 1
ATOM 2956 O O . GLU A 1 384 ? -3.441 6.812 15.242 1 97.06 384 GLU A O 1
ATOM 2961 N N . LYS A 1 385 ? -5.375 6.918 14.195 1 97.5 385 LYS A N 1
ATOM 2962 C CA . LYS A 1 385 ? -6.035 7.77 15.18 1 97.5 385 LYS A CA 1
ATOM 2963 C C . LYS A 1 385 ? -7.227 7.055 15.805 1 97.5 385 LYS A C 1
ATOM 2965 O O . LYS A 1 385 ? -8.109 6.559 15.102 1 97.5 385 LYS A O 1
ATOM 2970 N N . ASN A 1 386 ? -7.215 6.98 17.078 1 97.19 386 ASN A N 1
ATOM 2971 C CA . ASN A 1 386 ? -8.336 6.469 17.844 1 97.19 386 ASN A CA 1
ATOM 2972 C C . ASN A 1 386 ? -9.031 7.578 18.641 1 97.19 386 ASN A C 1
ATOM 2974 O O . ASN A 1 386 ? -8.367 8.461 19.188 1 97.19 386 ASN A O 1
ATOM 2978 N N . ALA A 1 387 ? -10.328 7.555 18.609 1 96.31 387 ALA A N 1
ATOM 2979 C CA . ALA A 1 387 ? -11.133 8.523 19.344 1 96.31 387 ALA A CA 1
ATOM 2980 C C . ALA A 1 387 ? -12.484 7.934 19.734 1 96.31 387 ALA A C 1
ATOM 2982 O O . ALA A 1 387 ? -12.922 6.938 19.156 1 96.31 387 ALA A O 1
ATOM 2983 N N . PRO A 1 388 ? -13.094 8.492 20.75 1 94.81 388 PRO A N 1
ATOM 2984 C CA . PRO A 1 388 ? -14.492 8.125 20.984 1 94.81 388 PRO A CA 1
ATOM 2985 C C . PRO A 1 388 ? -15.391 8.445 19.797 1 94.81 388 PRO A C 1
ATOM 2987 O O . PRO A 1 388 ? -15.008 9.242 18.922 1 94.81 388 PRO A O 1
ATOM 2990 N N . PHE A 1 389 ? -16.516 7.824 19.797 1 94.69 389 PHE A N 1
ATOM 2991 C CA . PHE A 1 389 ? -17.406 8.031 18.656 1 94.69 389 PHE A CA 1
ATOM 2992 C C . PHE A 1 389 ? -17.844 9.484 18.578 1 94.69 389 PHE A C 1
ATOM 2994 O O . PHE A 1 389 ? -17.891 10.07 17.484 1 94.69 389 PHE A O 1
ATOM 3001 N N . GLN A 1 390 ? -18.172 10.023 19.766 1 91.38 390 GLN A N 1
ATOM 3002 C CA . GLN A 1 390 ? -18.547 11.438 19.781 1 91.38 390 GLN A CA 1
ATOM 3003 C C . GLN A 1 390 ? -17.312 12.328 19.672 1 91.38 390 GLN A C 1
ATOM 3005 O O . GLN A 1 390 ? -16.328 12.125 20.391 1 91.38 390 GLN A O 1
ATOM 3010 N N . ASP A 1 391 ? -17.422 13.305 18.891 1 90.62 391 ASP A N 1
ATOM 3011 C CA . ASP A 1 391 ? -16.281 14.203 18.656 1 90.62 391 ASP A CA 1
ATOM 3012 C C . ASP A 1 391 ? -15.953 14.984 19.922 1 90.62 391 ASP A C 1
ATOM 3014 O O . ASP A 1 391 ? -16.812 15.18 20.797 1 90.62 391 ASP A O 1
ATOM 3018 N N . ALA A 1 392 ? -14.75 15.469 19.984 1 88.44 392 ALA A N 1
ATOM 3019 C CA . ALA A 1 392 ? -14.281 16.203 21.172 1 88.44 392 ALA A CA 1
ATOM 3020 C C . ALA A 1 392 ? -15.125 17.453 21.406 1 88.44 392 ALA A C 1
ATOM 3022 O O . ALA A 1 392 ? -15.391 17.812 22.547 1 88.44 392 ALA A O 1
ATOM 3023 N N . TRP A 1 393 ? -15.453 18.109 20.312 1 86.56 393 TRP A N 1
ATOM 3024 C CA . TRP A 1 393 ? -16.25 19.312 20.484 1 86.56 393 TRP A CA 1
ATOM 3025 C C . TRP A 1 393 ? -17.578 19 21.156 1 86.56 393 TRP A C 1
ATOM 3027 O O . TRP A 1 393 ? -18.047 19.781 22 1 86.56 393 TRP A O 1
ATOM 3037 N N . ASN A 1 394 ? -18.156 17.906 20.812 1 87.44 394 ASN A N 1
ATOM 3038 C CA . ASN A 1 394 ? -19.422 17.5 21.406 1 87.44 394 ASN A CA 1
ATOM 3039 C C . ASN A 1 394 ? -19.25 17.141 22.891 1 87.44 394 ASN A C 1
ATOM 3041 O O . ASN A 1 394 ? -20.141 17.422 23.703 1 87.44 394 ASN A O 1
ATOM 3045 N N . GLN A 1 395 ? -18.266 16.594 23.188 1 87.56 395 GLN A N 1
ATOM 3046 C CA . GLN A 1 395 ? -17.984 16.234 24.562 1 87.56 395 GLN A CA 1
ATOM 3047 C C . GLN A 1 395 ? -17.797 17.484 25.438 1 87.56 395 GLN A C 1
ATOM 3049 O O . GLN A 1 395 ? -18.281 17.547 26.562 1 87.56 395 GLN A O 1
ATOM 3054 N N . ILE A 1 396 ? -17.078 18.391 24.922 1 86.88 396 ILE A N 1
ATOM 3055 C CA . ILE A 1 396 ? -16.859 19.641 25.656 1 86.88 396 ILE A CA 1
ATOM 3056 C C . ILE A 1 396 ? -18.188 20.391 25.797 1 86.88 396 ILE A C 1
ATOM 3058 O O . ILE A 1 396 ? -18.484 20.938 26.859 1 86.88 396 ILE A O 1
ATOM 3062 N N . LYS A 1 397 ? -18.875 20.375 24.734 1 88.38 397 LYS A N 1
ATOM 3063 C CA . LYS A 1 397 ? -20.203 21 24.797 1 88.38 397 LYS A CA 1
ATOM 3064 C C . LYS A 1 397 ? -21.047 20.375 25.891 1 88.38 397 LYS A C 1
ATOM 3066 O O . LYS A 1 397 ? -21.688 21.078 26.672 1 88.38 397 LYS A O 1
ATOM 3071 N N . TRP A 1 398 ? -21.062 19.109 26 1 87.69 398 TRP A N 1
ATOM 3072 C CA . TRP A 1 398 ? -21.922 18.422 26.953 1 87.69 398 TRP A CA 1
ATOM 3073 C C . TRP A 1 398 ? -21.391 18.609 28.375 1 87.69 398 TRP A C 1
ATOM 3075 O O . TRP A 1 398 ? -22.172 18.641 29.328 1 87.69 398 TRP A O 1
ATOM 3085 N N . MET A 1 399 ? -20.156 18.734 28.5 1 87.75 399 MET A N 1
ATOM 3086 C CA . MET A 1 399 ? -19.609 19.094 29.812 1 87.75 399 MET A CA 1
ATOM 3087 C C . MET A 1 399 ? -20.141 20.453 30.266 1 87.75 399 MET A C 1
ATOM 3089 O O . MET A 1 399 ? -20.594 20.594 31.406 1 87.75 399 MET A O 1
ATOM 3093 N N . TRP A 1 400 ? -20.125 21.375 29.359 1 89.06 400 TRP A N 1
ATOM 3094 C CA . TRP A 1 400 ? -20.609 22.703 29.703 1 89.06 400 TRP A CA 1
ATOM 3095 C C . TRP A 1 400 ? -22.125 22.719 29.859 1 89.06 400 TRP A C 1
ATOM 3097 O O . TRP A 1 400 ? -22.672 23.531 30.609 1 89.06 400 TRP A O 1
ATOM 3107 N N . PHE A 1 401 ? -22.688 21.859 29.203 1 89.56 401 PHE A N 1
ATOM 3108 C CA . PHE A 1 401 ? -24.141 21.781 29.203 1 89.56 401 PHE A CA 1
ATOM 3109 C C . PHE A 1 401 ? -24.656 21.203 30.516 1 89.56 401 PHE A C 1
ATOM 3111 O O . PHE A 1 401 ? -25.812 21.406 30.891 1 89.56 401 PHE A O 1
ATOM 3118 N N . THR A 1 402 ? -23.875 20.531 31.219 1 88.69 402 THR A N 1
ATOM 3119 C CA . THR A 1 402 ? -24.281 19.875 32.438 1 88.69 402 THR A CA 1
ATOM 3120 C C . THR A 1 402 ? -24.453 20.906 33.562 1 88.69 402 THR A C 1
ATOM 3122 O O . THR A 1 402 ? -23.469 21.484 34.031 1 88.69 402 THR A O 1
ATOM 3125 N N . PRO A 1 403 ? -25.672 21.016 34.031 1 89 403 PRO A N 1
ATOM 3126 C CA . PRO A 1 403 ? -25.875 21.953 35.125 1 89 403 PRO A CA 1
ATOM 3127 C C . PRO A 1 403 ? -25.391 21.406 36.469 1 89 403 PRO A C 1
ATOM 3129 O O . PRO A 1 403 ? -25.469 20.203 36.719 1 89 403 PRO A O 1
ATOM 3132 N N . PRO A 1 404 ? -24.906 22.297 37.312 1 89.94 404 PRO A N 1
ATOM 3133 C CA . PRO A 1 404 ? -24.453 21.844 38.625 1 89.94 404 PRO A CA 1
ATOM 3134 C C . PRO A 1 404 ? -25.594 21.484 39.562 1 89.94 404 PRO A C 1
ATOM 3136 O O . PRO A 1 404 ? -25.391 20.875 40.625 1 89.94 404 PRO A O 1
ATOM 3139 N N . VAL A 1 405 ? -26.828 21.859 39.156 1 88.38 405 VAL A N 1
ATOM 3140 C CA . VAL A 1 405 ? -28.031 21.5 39.875 1 88.38 405 VAL A CA 1
ATOM 3141 C C . VAL A 1 405 ? -28.969 20.703 38.969 1 88.38 405 VAL A C 1
ATOM 3143 O O . VAL A 1 405 ? -29.297 21.156 37.875 1 88.38 405 VAL A O 1
ATOM 3146 N N . ASN A 1 406 ? -29.375 19.547 39.5 1 81.31 406 ASN A N 1
ATOM 3147 C CA . ASN A 1 406 ? -30.359 18.781 38.75 1 81.31 406 ASN A CA 1
ATOM 3148 C C . ASN A 1 406 ? -31.719 19.484 38.719 1 81.31 406 ASN A C 1
ATOM 3150 O O . ASN A 1 406 ? -32.344 19.719 39.75 1 81.31 406 ASN A O 1
ATOM 3154 N N . ARG A 1 407 ? -32.188 19.734 37.625 1 77.62 407 ARG A N 1
ATOM 3155 C CA . ARG A 1 407 ? -33.406 20.547 37.5 1 77.62 407 ARG A CA 1
ATOM 3156 C C . ARG A 1 407 ? -34.625 19.75 37.875 1 77.62 407 ARG A C 1
ATOM 3158 O O . ARG A 1 407 ? -35.656 20.328 38.219 1 77.62 407 ARG A O 1
ATOM 3165 N N . GLU A 1 408 ? -34.5 18.484 37.719 1 74.56 408 GLU A N 1
ATOM 3166 C CA . GLU A 1 408 ? -35.656 17.641 38.031 1 74.56 408 GLU A CA 1
ATOM 3167 C C . GLU A 1 408 ? -35.844 17.469 39.531 1 74.56 408 GLU A C 1
ATOM 3169 O O . GLU A 1 408 ? -36.969 17.438 40.031 1 74.56 408 GLU A O 1
ATOM 3174 N N . THR A 1 409 ? -34.75 17.344 40.219 1 77.62 409 THR A N 1
ATOM 3175 C CA . THR A 1 409 ? -34.812 17.062 41.656 1 77.62 409 THR A CA 1
ATOM 3176 C C . THR A 1 409 ? -34.469 18.312 42.469 1 77.62 409 THR A C 1
ATOM 3178 O O . THR A 1 409 ? -34.719 18.344 43.656 1 77.62 409 THR A O 1
ATOM 3181 N N . ASN A 1 410 ? -33.844 19.312 41.812 1 83.31 410 ASN A N 1
ATOM 3182 C CA . ASN A 1 410 ? -33.375 20.531 42.469 1 83.31 410 ASN A CA 1
ATOM 3183 C C . ASN A 1 410 ? -32.312 20.219 43.5 1 83.31 410 ASN A C 1
ATOM 3185 O O . ASN A 1 410 ? -32.281 20.812 44.594 1 83.31 410 ASN A O 1
ATOM 3189 N N . GLU A 1 411 ? -31.547 19.156 43.219 1 83.44 411 GLU A N 1
ATOM 3190 C CA . GLU A 1 411 ? -30.406 18.781 44.062 1 83.44 411 GLU A CA 1
ATOM 3191 C C . GLU A 1 411 ? -29.078 19.016 43.312 1 83.44 411 GLU A C 1
ATOM 3193 O O . GLU A 1 411 ? -29.016 18.906 42.094 1 83.44 411 GLU A O 1
ATOM 3198 N N . PRO A 1 412 ? -28.125 19.375 44.062 1 87.38 412 PRO A N 1
ATOM 3199 C CA . PRO A 1 412 ? -26.828 19.562 43.438 1 87.38 412 PRO A CA 1
ATOM 3200 C C . PRO A 1 412 ? -26.266 18.281 42.844 1 87.38 412 PRO A C 1
ATOM 3202 O O . PRO A 1 412 ? -26.5 17.188 43.375 1 87.38 412 PRO A O 1
ATOM 3205 N N . LEU A 1 413 ? -25.609 18.406 41.719 1 85.5 413 LEU A N 1
ATOM 3206 C CA . LEU A 1 413 ? -24.906 17.281 41.125 1 85.5 413 LEU A CA 1
ATOM 3207 C C . LEU A 1 413 ? -23.734 16.844 42 1 85.5 413 LEU A C 1
ATOM 3209 O O . LEU A 1 413 ? -22.906 17.656 42.375 1 85.5 413 LEU A O 1
ATOM 3213 N N . THR A 1 414 ? -23.688 15.547 42.312 1 82.38 414 THR A N 1
ATOM 3214 C CA . THR A 1 414 ? -22.625 15.094 43.219 1 82.38 414 THR A CA 1
ATOM 3215 C C . THR A 1 414 ? -21.812 13.961 42.562 1 82.38 414 THR A C 1
ATOM 3217 O O . THR A 1 414 ? -20.734 13.625 43.031 1 82.38 414 THR A O 1
ATOM 3220 N N . SER A 1 415 ? -22.375 13.438 41.5 1 85.88 415 SER A N 1
ATOM 3221 C CA . SER A 1 415 ? -21.719 12.297 40.875 1 85.88 415 SER A CA 1
ATOM 3222 C C . SER A 1 415 ? -22.125 12.164 39.406 1 85.88 415 SER A C 1
ATOM 3224 O O . SER A 1 415 ? -23.172 12.672 39 1 85.88 415 SER A O 1
ATOM 3226 N N . ILE A 1 416 ? -21.266 11.461 38.719 1 88 416 ILE A N 1
ATOM 3227 C CA . ILE A 1 416 ? -21.594 11.172 37.344 1 88 416 ILE A CA 1
ATOM 3228 C C . ILE A 1 416 ? -22.469 9.922 37.25 1 88 416 ILE A C 1
ATOM 3230 O O . ILE A 1 416 ? -22.891 9.531 36.156 1 88 416 ILE A O 1
ATOM 3234 N N . TYR A 1 417 ? -22.734 9.344 38.438 1 90.38 417 TYR A N 1
ATOM 3235 C CA . TYR A 1 417 ? -23.594 8.164 38.562 1 90.38 417 TYR A CA 1
ATOM 3236 C C . TYR A 1 417 ? -24.859 8.484 39.344 1 90.38 417 TYR A C 1
ATOM 3238 O O . TYR A 1 417 ? -24.844 9.32 40.25 1 90.38 417 TYR A O 1
ATOM 3246 N N . ALA A 1 418 ? -25.875 7.801 38.938 1 89.19 418 ALA A N 1
ATOM 3247 C CA . ALA A 1 418 ? -27.125 7.977 39.656 1 89.19 418 ALA A CA 1
ATOM 3248 C C . ALA A 1 418 ? -27 7.496 41.094 1 89.19 418 ALA A C 1
ATOM 3250 O O . ALA A 1 418 ? -26.656 6.34 41.344 1 89.19 418 ALA A O 1
ATOM 3251 N N . ASN A 1 419 ? -27.219 8.328 41.969 1 87.69 419 ASN A N 1
ATOM 3252 C CA . ASN A 1 419 ? -27.141 8.055 43.406 1 87.69 419 ASN A CA 1
ATOM 3253 C C . ASN A 1 419 ? -25.766 7.523 43.812 1 87.69 419 ASN A C 1
ATOM 3255 O O . ASN A 1 419 ? -25.656 6.727 44.75 1 87.69 419 ASN A O 1
ATOM 3259 N N . GLY A 1 420 ? -24.734 7.883 42.906 1 87.62 420 GLY A N 1
ATOM 3260 C CA . GLY A 1 420 ? -23.344 7.523 43.219 1 87.62 420 GLY A CA 1
ATOM 3261 C C . GLY A 1 420 ? -23.031 6.074 42.906 1 87.62 420 GLY A C 1
ATOM 3262 O O . GLY A 1 420 ? -21.922 5.605 43.156 1 87.62 420 GLY A O 1
ATOM 3263 N N . ASN A 1 421 ? -23.969 5.324 42.312 1 91.94 421 ASN A N 1
ATOM 3264 C CA . ASN A 1 421 ? -23.766 3.918 42 1 91.94 421 ASN A CA 1
ATOM 3265 C C . ASN A 1 421 ? -23.109 3.754 40.625 1 91.94 421 ASN A C 1
ATOM 3267 O O . ASN A 1 421 ? -23.719 4.047 39.594 1 91.94 421 ASN A O 1
ATOM 3271 N N . PRO A 1 422 ? -21.938 3.23 40.594 1 88.31 422 PRO A N 1
ATOM 3272 C CA . PRO A 1 422 ? -21.172 3.152 39.344 1 88.31 422 PRO A CA 1
ATOM 3273 C C . PRO A 1 422 ? -21.844 2.275 38.281 1 88.31 422 PRO A C 1
ATOM 3275 O O . PRO A 1 422 ? -21.5 2.35 37.094 1 88.31 422 PRO A O 1
ATOM 3278 N N . ASP A 1 423 ? -22.75 1.444 38.625 1 89.38 423 ASP A N 1
ATOM 3279 C CA . ASP A 1 423 ? -23.438 0.583 37.656 1 89.38 423 ASP A CA 1
ATOM 3280 C C . ASP A 1 423 ? -24.469 1.368 36.844 1 89.38 423 ASP A C 1
ATOM 3282 O O . ASP A 1 423 ? -24.938 0.894 35.812 1 89.38 423 ASP A O 1
ATOM 3286 N N . TYR A 1 424 ? -24.75 2.492 37.406 1 92 424 TYR A N 1
ATOM 3287 C CA . TYR A 1 424 ? -25.812 3.277 36.781 1 92 424 TYR A CA 1
ATOM 3288 C C . TYR A 1 424 ? -25.312 4.672 36.438 1 92 424 TYR A C 1
ATOM 3290 O O . TYR A 1 424 ? -25.469 5.617 37.188 1 92 424 TYR A O 1
ATOM 3298 N N . PRO A 1 425 ? -24.812 4.789 35.188 1 90.19 425 PRO A N 1
ATOM 3299 C CA . PRO A 1 425 ? -24.422 6.141 34.75 1 90.19 425 PRO A CA 1
ATOM 3300 C C . PRO A 1 425 ? -25.594 7.121 34.781 1 90.19 425 PRO A C 1
ATOM 3302 O O . PRO A 1 425 ? -26.703 6.773 34.406 1 90.19 425 PRO A O 1
ATOM 3305 N N . ALA A 1 426 ? -25.375 8.273 35.219 1 87.81 426 ALA A N 1
ATOM 3306 C CA . ALA A 1 426 ? -26.453 9.211 35.5 1 87.81 426 ALA A CA 1
ATOM 3307 C C . ALA A 1 426 ? -26.875 9.969 34.25 1 87.81 426 ALA A C 1
ATOM 3309 O O . ALA A 1 426 ? -26.031 10.258 33.375 1 87.81 426 ALA A O 1
ATOM 3310 N N . TYR A 1 427 ? -28.141 10.203 34.156 1 86.19 427 TYR A N 1
ATOM 3311 C CA . TYR A 1 427 ? -28.625 11.258 33.281 1 86.19 427 TYR A CA 1
ATOM 3312 C C . TYR A 1 427 ? -28.266 12.633 33.812 1 86.19 427 TYR A C 1
ATOM 3314 O O . TYR A 1 427 ? -28.672 12.992 34.938 1 86.19 427 TYR A O 1
ATOM 3322 N N . MET A 1 428 ? -27.547 13.406 33.156 1 79.12 428 MET A N 1
ATOM 3323 C CA . MET A 1 428 ? -27.031 14.656 33.719 1 79.12 428 MET A CA 1
ATOM 3324 C C . MET A 1 428 ? -27.641 15.852 33 1 79.12 428 MET A C 1
ATOM 3326 O O . MET A 1 428 ? -27.062 16.938 32.969 1 79.12 428 MET A O 1
ATOM 3330 N N . GLY A 1 429 ? -28.812 15.695 32.438 1 67.81 429 GLY A N 1
ATOM 3331 C CA . GLY A 1 429 ? -29.516 16.812 31.844 1 67.81 429 GLY A CA 1
ATOM 3332 C C . GLY A 1 429 ? -29.422 16.844 30.328 1 67.81 429 GLY A C 1
ATOM 3333 O O . GLY A 1 429 ? -30.078 17.656 29.672 1 67.81 429 GLY A O 1
ATOM 3334 N N . ALA A 1 430 ? -28.562 16.016 29.844 1 64.38 430 ALA A N 1
ATOM 3335 C CA . ALA A 1 430 ? -28.438 15.992 28.391 1 64.38 430 ALA A CA 1
ATOM 3336 C C . ALA A 1 430 ? -28.359 14.555 27.875 1 64.38 430 ALA A C 1
ATOM 3338 O O . ALA A 1 430 ? -28.297 13.609 28.656 1 64.38 430 ALA A O 1
ATOM 3339 N N . GLU A 1 431 ? -28.547 14.445 26.594 1 62.41 431 GLU A N 1
ATOM 3340 C CA . GLU A 1 431 ? -28.578 13.148 25.906 1 62.41 431 GLU A CA 1
ATOM 3341 C C . GLU A 1 431 ? -27.219 12.461 25.969 1 62.41 431 GLU A C 1
ATOM 3343 O O . GLU A 1 431 ? -27.078 11.289 25.594 1 62.41 431 GLU A O 1
ATOM 3348 N N . LEU A 1 432 ? -26.281 13.211 26.5 1 75.44 432 LEU A N 1
ATOM 3349 C CA . LEU A 1 432 ? -24.953 12.609 26.562 1 75.44 432 LEU A CA 1
ATOM 3350 C C . LEU A 1 432 ? -24.328 12.758 27.938 1 75.44 432 LEU A C 1
ATOM 3352 O O . LEU A 1 432 ? -24.469 13.805 28.578 1 75.44 432 LEU A O 1
ATOM 3356 N N . ASN A 1 433 ? -23.953 11.633 28.531 1 81.75 433 ASN A N 1
ATOM 3357 C CA . ASN A 1 433 ? -23.016 11.656 29.641 1 81.75 433 ASN A CA 1
ATOM 3358 C C . ASN A 1 433 ? -21.578 11.75 29.156 1 81.75 433 ASN A C 1
ATOM 3360 O O . ASN A 1 433 ? -21.031 10.781 28.625 1 81.75 433 ASN A O 1
ATOM 3364 N N . PRO A 1 434 ? -21 12.883 29.359 1 82.69 434 PRO A N 1
ATOM 3365 C CA . PRO A 1 434 ? -19.688 13.102 28.734 1 82.69 434 PRO A CA 1
ATOM 3366 C C . PRO A 1 434 ? -18.641 12.078 29.203 1 82.69 434 PRO A C 1
ATOM 3368 O O . PRO A 1 434 ? -17.75 11.719 28.438 1 82.69 434 PRO A O 1
ATOM 3371 N N . VAL A 1 435 ? -18.719 11.609 30.375 1 83.25 435 VAL A N 1
ATOM 3372 C CA . VAL A 1 435 ? -17.719 10.672 30.891 1 83.25 435 VAL A CA 1
ATOM 3373 C C . VAL A 1 435 ? -17.891 9.312 30.219 1 83.25 435 VAL A C 1
ATOM 3375 O O . VAL A 1 435 ? -16.922 8.703 29.766 1 83.25 435 VAL A O 1
ATOM 3378 N N . ILE A 1 436 ? -19.094 8.906 30.062 1 81.94 436 ILE A N 1
ATOM 3379 C CA . ILE A 1 436 ? -19.375 7.617 29.438 1 81.94 436 ILE A CA 1
ATOM 3380 C C . ILE A 1 436 ? -19.094 7.703 27.938 1 81.94 436 ILE A C 1
ATOM 3382 O O . ILE A 1 436 ? -18.5 6.793 27.359 1 81.94 436 ILE A O 1
ATOM 3386 N N . ASN A 1 437 ? -19.453 8.758 27.359 1 87.88 437 ASN A N 1
ATOM 3387 C CA . ASN A 1 437 ? -19.328 8.906 25.906 1 87.88 437 ASN A CA 1
ATOM 3388 C C . ASN A 1 437 ? -17.875 9.094 25.484 1 87.88 437 ASN A C 1
ATOM 3390 O O . ASN A 1 437 ? -17.531 8.906 24.328 1 87.88 437 ASN A O 1
ATOM 3394 N N . SER A 1 438 ? -17.062 9.477 26.484 1 90.88 438 SER A N 1
ATOM 3395 C CA . SER A 1 438 ? -15.648 9.648 26.156 1 90.88 438 SER A CA 1
ATOM 3396 C C . SER A 1 438 ? -14.883 8.344 26.328 1 90.88 438 SER A C 1
ATOM 3398 O O . SER A 1 438 ? -13.68 8.273 26.047 1 90.88 438 SER A O 1
ATOM 3400 N N . ASP A 1 439 ? -15.555 7.336 26.719 1 90.69 439 ASP A N 1
ATOM 3401 C CA . ASP A 1 439 ? -14.945 6.027 26.938 1 90.69 439 ASP A CA 1
ATOM 3402 C C . ASP A 1 439 ? -15.375 5.035 25.859 1 90.69 439 ASP A C 1
ATOM 3404 O O . ASP A 1 439 ? -16.484 4.5 25.922 1 90.69 439 ASP A O 1
ATOM 3408 N N . SER A 1 440 ? -14.492 4.676 25.062 1 90.88 440 SER A N 1
ATOM 3409 C CA . SER A 1 440 ? -14.797 3.807 23.922 1 90.88 440 SER A CA 1
ATOM 3410 C C . SER A 1 440 ? -15.117 2.389 24.391 1 90.88 440 SER A C 1
ATOM 3412 O O . SER A 1 440 ? -15.797 1.64 23.672 1 90.88 440 SER A O 1
ATOM 3414 N N . GLU A 1 441 ? -14.648 1.973 25.531 1 83.38 441 GLU A N 1
ATOM 3415 C CA . GLU A 1 441 ? -14.789 0.598 26 1 83.38 441 GLU A CA 1
ATOM 3416 C C . GLU A 1 441 ? -16.078 0.42 26.797 1 83.38 441 GLU A C 1
ATOM 3418 O O . GLU A 1 441 ? -16.594 -0.692 26.922 1 83.38 441 GLU A O 1
ATOM 3423 N N . ASN A 1 442 ? -16.547 1.517 27.344 1 81.69 442 ASN A N 1
ATOM 3424 C CA . ASN A 1 442 ? -17.688 1.404 28.234 1 81.69 442 ASN A CA 1
ATOM 3425 C C . ASN A 1 442 ? -18.875 2.232 27.734 1 81.69 442 ASN A C 1
ATOM 3427 O O . ASN A 1 442 ? -19.406 3.068 28.469 1 81.69 442 ASN A O 1
ATOM 3431 N N . GLY A 1 443 ? -19.203 1.968 26.484 1 79.62 443 GLY A N 1
ATOM 3432 C CA . GLY A 1 443 ? -20.469 2.518 26.016 1 79.62 443 GLY A CA 1
ATOM 3433 C C . GLY A 1 443 ? -20.312 3.682 25.062 1 79.62 443 GLY A C 1
ATOM 3434 O O . GLY A 1 443 ? -21.219 3.998 24.297 1 79.62 443 GLY A O 1
ATOM 3435 N N . GLY A 1 444 ? -19.203 4.379 25 1 88.06 444 GLY A N 1
ATOM 3436 C CA . GLY A 1 444 ? -19.062 5.566 24.172 1 88.06 444 GLY A CA 1
ATOM 3437 C C . GLY A 1 444 ? -18.781 5.25 22.719 1 88.06 444 GLY A C 1
ATOM 3438 O O . GLY A 1 444 ? -18.906 6.117 21.844 1 88.06 444 GLY A O 1
ATOM 3439 N N . GLY A 1 445 ? -18.438 3.984 22.453 1 94.56 445 GLY A N 1
ATOM 3440 C CA . GLY A 1 445 ? -18.078 3.652 21.078 1 94.56 445 GLY A CA 1
ATOM 3441 C C . GLY A 1 445 ? -16.75 4.254 20.656 1 94.56 445 GLY A C 1
ATOM 3442 O O . GLY A 1 445 ? -16.031 4.82 21.469 1 94.56 445 GLY A O 1
ATOM 3443 N N . TYR A 1 446 ? -16.406 4.09 19.391 1 96.56 446 TYR A N 1
ATOM 3444 C CA . TYR A 1 446 ? -15.102 4.594 18.953 1 96.56 446 TYR A CA 1
ATOM 3445 C C . TYR A 1 446 ? -15.148 4.977 17.469 1 96.56 446 TYR A C 1
ATOM 3447 O O . TYR A 1 446 ? -16.078 4.598 16.75 1 96.56 446 TYR A O 1
ATOM 3455 N N . LYS A 1 447 ? -14.227 5.781 17.078 1 96.56 447 LYS A N 1
ATOM 3456 C CA . LYS A 1 447 ? -13.805 6.047 15.711 1 96.56 447 LYS A CA 1
ATOM 3457 C C . LYS A 1 447 ? -12.328 5.695 15.516 1 96.56 447 LYS A C 1
ATOM 3459 O O . LYS A 1 447 ? -11.461 6.227 16.203 1 96.56 447 LYS A O 1
ATOM 3464 N N . LYS A 1 448 ? -12.094 4.852 14.656 1 96.25 448 LYS A N 1
ATOM 3465 C CA . LYS A 1 448 ? -10.734 4.469 14.312 1 96.25 448 LYS A CA 1
ATOM 3466 C C . LYS A 1 448 ? -10.406 4.84 12.867 1 96.25 448 LYS A C 1
ATOM 3468 O O . LYS A 1 448 ? -11.133 4.461 11.945 1 96.25 448 LYS A O 1
ATOM 3473 N N . ASN A 1 449 ? -9.352 5.629 12.695 1 96.5 449 ASN A N 1
ATOM 3474 C CA . ASN A 1 449 ? -8.859 6 11.375 1 96.5 449 ASN A CA 1
ATOM 3475 C C . ASN A 1 449 ? -7.449 5.461 11.133 1 96.5 449 ASN A C 1
ATOM 3477 O O . ASN A 1 449 ? -6.508 5.848 11.82 1 96.5 449 ASN A O 1
ATOM 3481 N N . LYS A 1 450 ? -7.34 4.598 10.203 1 95.94 450 LYS A N 1
ATOM 3482 C CA . LYS A 1 450 ? -6.043 4.062 9.797 1 95.94 450 LYS A CA 1
ATOM 3483 C C . LYS A 1 450 ? -5.703 4.473 8.367 1 95.94 450 LYS A C 1
ATOM 3485 O O . LYS A 1 450 ? -6.57 4.469 7.488 1 95.94 450 LYS A O 1
ATOM 3490 N N . SER A 1 451 ? -4.496 4.883 8.141 1 95.88 451 SER A N 1
ATOM 3491 C CA . SER A 1 451 ? -4.102 5.238 6.781 1 95.88 451 SER A CA 1
ATOM 3492 C C . SER A 1 451 ? -2.643 4.887 6.516 1 95.88 451 SER A C 1
ATOM 3494 O O . SER A 1 451 ? -1.857 4.73 7.457 1 95.88 451 SER A O 1
ATOM 3496 N N . ASP A 1 452 ? -2.311 4.672 5.344 1 95.38 452 ASP A N 1
ATOM 3497 C CA . ASP A 1 452 ? -0.923 4.527 4.914 1 95.38 452 ASP A CA 1
ATOM 3498 C C . ASP A 1 452 ? -0.684 5.234 3.582 1 95.38 452 ASP A C 1
ATOM 3500 O O . ASP A 1 452 ? -1.594 5.34 2.756 1 95.38 452 ASP A O 1
ATOM 3504 N N . ARG A 1 453 ? 0.508 5.746 3.381 1 96.06 453 ARG A N 1
ATOM 3505 C CA . ARG A 1 453 ? 0.934 6.48 2.195 1 96.06 453 ARG A CA 1
ATOM 3506 C C . ARG A 1 453 ? 2.277 5.969 1.687 1 96.06 453 ARG A C 1
ATOM 3508 O O . ARG A 1 453 ? 3.25 5.91 2.441 1 96.06 453 ARG A O 1
ATOM 3515 N N . THR A 1 454 ? 2.258 5.578 0.442 1 94.69 454 THR A N 1
ATOM 3516 C CA . THR A 1 454 ? 3.479 5.145 -0.226 1 94.69 454 THR A CA 1
ATOM 3517 C C . THR A 1 454 ? 3.889 6.137 -1.309 1 94.69 454 THR A C 1
ATOM 3519 O O . THR A 1 454 ? 3.047 6.613 -2.074 1 94.69 454 THR A O 1
ATOM 3522 N N . SER A 1 455 ? 5.156 6.477 -1.318 1 95.94 455 SER A N 1
ATOM 3523 C CA . SER A 1 455 ? 5.715 7.312 -2.377 1 95.94 455 SER A CA 1
ATOM 3524 C C . SER A 1 455 ? 6.98 6.695 -2.959 1 95.94 455 SER A C 1
ATOM 3526 O O . SER A 1 455 ? 7.938 6.422 -2.23 1 95.94 455 SER A O 1
ATOM 3528 N N . ILE A 1 456 ? 7.008 6.469 -4.215 1 95.56 456 ILE A N 1
ATOM 3529 C CA . ILE A 1 456 ? 8.172 5.965 -4.941 1 95.56 456 ILE A CA 1
ATOM 3530 C C . ILE A 1 456 ? 8.547 6.941 -6.055 1 95.56 456 ILE A C 1
ATOM 3532 O O . ILE A 1 456 ? 7.754 7.188 -6.965 1 95.56 456 ILE A O 1
ATOM 3536 N N . GLN A 1 457 ? 9.695 7.48 -5.941 1 96.62 457 GLN A N 1
ATOM 3537 C CA . GLN A 1 457 ? 10.219 8.398 -6.949 1 96.62 457 GLN A CA 1
ATOM 3538 C C . GLN A 1 457 ? 11.539 7.902 -7.527 1 96.62 457 GLN A C 1
ATOM 3540 O O . GLN A 1 457 ? 12.484 7.645 -6.785 1 96.62 457 GLN A O 1
ATOM 3545 N N . THR A 1 458 ? 11.641 7.785 -8.797 1 95.06 458 THR A N 1
ATOM 3546 C CA . THR A 1 458 ? 12.852 7.383 -9.492 1 95.06 458 THR A CA 1
ATOM 3547 C C . THR A 1 458 ? 13.234 8.406 -10.562 1 95.06 458 THR A C 1
ATOM 3549 O O . THR A 1 458 ? 12.359 8.945 -11.25 1 95.06 458 THR A O 1
ATOM 3552 N N . SER A 1 459 ? 14.469 8.711 -10.625 1 95.38 459 SER A N 1
ATOM 3553 C CA . SER A 1 459 ? 14.922 9.633 -11.656 1 95.38 459 SER A CA 1
ATOM 3554 C C . SER A 1 459 ? 16.266 9.195 -12.242 1 95.38 459 SER A C 1
ATOM 3556 O O . SER A 1 459 ? 17.031 8.5 -11.578 1 95.38 459 SER A O 1
ATOM 3558 N N . LEU A 1 460 ? 16.469 9.523 -13.445 1 95.06 460 LEU A N 1
ATOM 3559 C CA . LEU A 1 460 ? 17.719 9.352 -14.188 1 95.06 460 LEU A CA 1
ATOM 3560 C C . LEU A 1 460 ? 18.188 10.672 -14.781 1 95.06 460 LEU A C 1
ATOM 3562 O O . LEU A 1 460 ? 17.484 11.273 -15.594 1 95.06 460 LEU A O 1
ATOM 3566 N N . ASN A 1 461 ? 19.312 11.094 -14.297 1 95.12 461 ASN A N 1
ATOM 3567 C CA . ASN A 1 461 ? 19.938 12.305 -14.82 1 95.12 461 ASN A CA 1
ATOM 3568 C C . ASN A 1 461 ? 21.125 11.969 -15.719 1 95.12 461 ASN A C 1
ATOM 3570 O O . ASN A 1 461 ? 22 11.18 -15.344 1 95.12 461 ASN A O 1
ATOM 3574 N N . TRP A 1 462 ? 21.172 12.609 -16.859 1 96.25 462 TRP A N 1
ATOM 3575 C CA . TRP A 1 462 ? 22.25 12.367 -17.812 1 96.25 462 TRP A CA 1
ATOM 3576 C C . TRP A 1 462 ? 22.984 13.664 -18.141 1 96.25 462 TRP A C 1
ATOM 3578 O O . TRP A 1 462 ? 22.469 14.508 -18.891 1 96.25 462 TRP A O 1
ATOM 3588 N N . ASP A 1 463 ? 24.109 13.758 -17.562 1 94.69 463 ASP A N 1
ATOM 3589 C CA . ASP A 1 463 ? 25.016 14.805 -18.031 1 94.69 463 ASP A CA 1
ATOM 3590 C C . ASP A 1 463 ? 25.672 14.414 -19.344 1 94.69 463 ASP A C 1
ATOM 3592 O O . ASP A 1 463 ? 26.656 13.672 -19.359 1 94.69 463 ASP A O 1
ATOM 3596 N N . ILE A 1 464 ? 25.156 14.977 -20.359 1 93.88 464 ILE A N 1
ATOM 3597 C CA . ILE A 1 464 ? 25.578 14.562 -21.703 1 93.88 464 ILE A CA 1
ATOM 3598 C C . ILE A 1 464 ? 27.047 14.961 -21.922 1 93.88 464 ILE A C 1
ATOM 3600 O O . ILE A 1 464 ? 27.359 16.141 -21.969 1 93.88 464 ILE A O 1
ATOM 3604 N N . PRO A 1 465 ? 27.984 14.016 -22.047 1 87.81 465 PRO A N 1
ATOM 3605 C CA . PRO A 1 465 ? 29.422 14.289 -22.031 1 87.81 465 PRO A CA 1
ATOM 3606 C C . PRO A 1 465 ? 29.891 14.992 -23.297 1 87.81 465 PRO A C 1
ATOM 3608 O O . PRO A 1 465 ? 30.922 15.68 -23.281 1 87.81 465 PRO A O 1
ATOM 3611 N N . PHE A 1 466 ? 29.203 14.906 -24.391 1 88.38 466 PHE A N 1
ATOM 3612 C CA . PHE A 1 466 ? 29.719 15.43 -25.656 1 88.38 466 PHE A CA 1
ATOM 3613 C C . PHE A 1 466 ? 29.312 16.875 -25.844 1 88.38 466 PHE A C 1
ATOM 3615 O O . PHE A 1 466 ? 29.75 17.531 -26.781 1 88.38 466 PHE A O 1
ATOM 3622 N N . VAL A 1 467 ? 28.453 17.344 -25.094 1 93.25 467 VAL A N 1
ATOM 3623 C CA . VAL A 1 467 ? 28.062 18.75 -25.109 1 93.25 467 VAL A CA 1
ATOM 3624 C C . VAL A 1 467 ? 28.172 19.344 -23.719 1 93.25 467 VAL A C 1
ATOM 3626 O O . VAL A 1 467 ? 27.344 19.062 -22.844 1 93.25 467 VAL A O 1
ATOM 3629 N N . LYS A 1 468 ? 29.078 20.172 -23.547 1 92.25 468 LYS A N 1
ATOM 3630 C CA . LYS A 1 468 ? 29.312 20.75 -22.234 1 92.25 468 LYS A CA 1
ATOM 3631 C C . LYS A 1 468 ? 28.094 21.547 -21.766 1 92.25 468 LYS A C 1
ATOM 3633 O O . LYS A 1 468 ? 27.562 22.391 -22.484 1 92.25 468 LYS A O 1
ATOM 3638 N N . GLY A 1 469 ? 27.625 21.219 -20.594 1 94.19 469 GLY A N 1
ATOM 3639 C CA . GLY A 1 469 ? 26.562 21.953 -19.953 1 94.19 469 GLY A CA 1
ATOM 3640 C C . GLY A 1 469 ? 25.188 21.406 -20.25 1 94.19 469 GLY A C 1
ATOM 3641 O O . GLY A 1 469 ? 24.188 21.844 -19.656 1 94.19 469 GLY A O 1
ATOM 3642 N N . LEU A 1 470 ? 25.094 20.5 -21.141 1 96.31 470 LEU A N 1
ATOM 3643 C CA . LEU A 1 470 ? 23.797 19.922 -21.5 1 96.31 470 LEU A CA 1
ATOM 3644 C C . LEU A 1 470 ? 23.484 18.703 -20.656 1 96.31 470 LEU A C 1
ATOM 3646 O O . LEU A 1 470 ? 24.344 17.828 -20.469 1 96.31 470 LEU A O 1
ATOM 3650 N N . SER A 1 471 ? 22.328 18.672 -20.094 1 96.25 471 SER A N 1
ATOM 3651 C CA . SER A 1 471 ? 21.891 17.516 -19.328 1 96.25 471 SER A CA 1
ATOM 3652 C C . SER A 1 471 ? 20.422 17.203 -19.578 1 96.25 471 SER A C 1
ATOM 3654 O O . SER A 1 471 ? 19.656 18.062 -20 1 96.25 471 SER A O 1
ATOM 3656 N N . ALA A 1 472 ? 20.016 15.977 -19.422 1 97.06 472 ALA A N 1
ATOM 3657 C CA . ALA A 1 472 ? 18.625 15.5 -19.531 1 97.06 472 ALA A CA 1
ATOM 3658 C C . ALA A 1 472 ? 18.219 14.727 -18.281 1 97.06 472 ALA A C 1
ATOM 3660 O O . ALA A 1 472 ? 19.047 14.078 -17.641 1 97.06 472 ALA A O 1
ATOM 3661 N N . LYS A 1 473 ? 16.938 14.828 -17.922 1 96.06 473 LYS A N 1
ATOM 3662 C CA . LYS A 1 473 ? 16.453 14.156 -16.719 1 96.06 473 LYS A CA 1
ATOM 3663 C C . LYS A 1 473 ? 15.102 13.492 -16.969 1 96.06 473 LYS A C 1
ATOM 3665 O O . LYS A 1 473 ? 14.211 14.086 -17.594 1 96.06 473 LYS A O 1
ATOM 3670 N N . PHE A 1 474 ? 15.023 12.266 -16.641 1 96.25 474 PHE A N 1
ATOM 3671 C CA . PHE A 1 474 ? 13.781 11.516 -16.578 1 96.25 474 PHE A CA 1
ATOM 3672 C C . PHE A 1 474 ? 13.367 11.281 -15.133 1 96.25 474 PHE A C 1
ATOM 3674 O O . PHE A 1 474 ? 14.18 10.867 -14.305 1 96.25 474 PHE A O 1
ATOM 3681 N N . MET A 1 475 ? 12.086 11.578 -14.805 1 96.25 475 MET A N 1
ATOM 3682 C CA . MET A 1 475 ? 11.602 11.32 -13.453 1 96.25 475 MET A CA 1
ATOM 3683 C C . MET A 1 475 ? 10.195 10.727 -13.477 1 96.25 475 MET A C 1
ATOM 3685 O O . MET A 1 475 ? 9.336 11.195 -14.219 1 96.25 475 MET A O 1
ATOM 3689 N N . TYR A 1 476 ? 9.953 9.664 -12.766 1 96 476 TYR A N 1
ATOM 3690 C CA . TYR A 1 476 ? 8.648 9.047 -12.57 1 96 476 TYR A CA 1
ATOM 3691 C C . TYR A 1 476 ? 8.305 8.945 -11.094 1 96 476 TYR A C 1
ATOM 3693 O O . TYR A 1 476 ? 9.156 8.609 -10.266 1 96 476 TYR A O 1
ATOM 3701 N N . ASN A 1 477 ? 7.09 9.344 -10.805 1 96.38 477 ASN A N 1
ATOM 3702 C CA . ASN A 1 477 ? 6.625 9.281 -9.43 1 96.38 477 ASN A CA 1
ATOM 3703 C C . ASN A 1 477 ? 5.309 8.516 -9.312 1 96.38 477 ASN A C 1
ATOM 3705 O O . ASN A 1 477 ? 4.406 8.695 -10.133 1 96.38 477 ASN A O 1
ATOM 3709 N N . TYR A 1 478 ? 5.219 7.605 -8.383 1 95.56 478 TYR A N 1
ATOM 3710 C CA . TYR A 1 478 ? 4.012 6.855 -8.039 1 95.56 478 TYR A CA 1
ATOM 3711 C C . TYR A 1 478 ? 3.672 7.004 -6.566 1 95.56 478 TYR A C 1
ATOM 3713 O O . TYR A 1 478 ? 4.523 6.785 -5.699 1 95.56 478 TYR A O 1
ATOM 3721 N N . SER A 1 479 ? 2.465 7.391 -6.277 1 95.56 479 SER A N 1
ATOM 3722 C CA . SER A 1 479 ? 1.995 7.473 -4.898 1 95.56 479 SER A CA 1
ATOM 3723 C C . SER A 1 479 ? 0.704 6.684 -4.707 1 95.56 479 SER A C 1
ATOM 3725 O O . SER A 1 479 ? -0.154 6.664 -5.59 1 95.56 479 SER A O 1
ATOM 3727 N N . ARG A 1 480 ? 0.597 6.035 -3.584 1 95.44 480 ARG A N 1
ATOM 3728 C CA . ARG A 1 480 ? -0.575 5.246 -3.217 1 95.44 480 ARG A CA 1
ATOM 3729 C C . ARG A 1 480 ? -1.048 5.594 -1.809 1 95.44 480 ARG A C 1
ATOM 3731 O O . ARG A 1 480 ? -0.242 5.668 -0.878 1 95.44 480 ARG A O 1
ATOM 3738 N N . TYR A 1 481 ? -2.373 5.875 -1.702 1 95.06 481 TYR A N 1
ATOM 3739 C CA . TYR A 1 481 ? -3.018 6.184 -0.431 1 95.06 481 TYR A CA 1
ATOM 3740 C C . TYR A 1 481 ? -4.129 5.188 -0.127 1 95.06 481 TYR A C 1
ATOM 3742 O O . TYR A 1 481 ? -4.926 4.848 -1.007 1 95.06 481 TYR A O 1
ATOM 3750 N N . ASN A 1 482 ? -4.086 4.66 1.05 1 95.19 482 ASN A N 1
ATOM 3751 C CA . ASN A 1 482 ? -5.164 3.824 1.565 1 95.19 482 ASN A CA 1
ATOM 3752 C C . ASN A 1 482 ? -5.641 4.305 2.934 1 95.19 482 ASN A C 1
ATOM 3754 O O . ASN A 1 482 ? -4.832 4.723 3.766 1 95.19 482 ASN A O 1
ATOM 3758 N N . ALA A 1 483 ? -6.91 4.258 3.127 1 95.62 483 ALA A N 1
ATOM 3759 C CA . ALA A 1 483 ? -7.453 4.629 4.43 1 95.62 483 ALA A CA 1
ATOM 3760 C C . ALA A 1 483 ? -8.656 3.762 4.797 1 95.62 483 ALA A C 1
ATOM 3762 O O . ALA A 1 483 ? -9.43 3.363 3.924 1 95.62 483 ALA A O 1
ATOM 3763 N N . LEU A 1 484 ? -8.773 3.408 6.055 1 94.44 484 LEU A N 1
ATOM 3764 C CA . LEU A 1 484 ? -9.891 2.682 6.648 1 94.44 484 LEU A CA 1
ATOM 3765 C C . LEU A 1 484 ? -10.484 3.457 7.816 1 94.44 484 LEU A C 1
ATOM 3767 O O . LEU A 1 484 ? -9.766 3.848 8.742 1 94.44 484 LEU A O 1
ATOM 3771 N N . TYR A 1 485 ? -11.75 3.768 7.738 1 94.5 485 TYR A N 1
ATOM 3772 C CA . TYR A 1 485 ? -12.508 4.355 8.836 1 94.5 485 TYR A CA 1
ATOM 3773 C C . TYR A 1 485 ? -13.484 3.346 9.422 1 94.5 485 TYR A C 1
ATOM 3775 O O . TYR A 1 485 ? -14.25 2.715 8.695 1 94.5 485 TYR A O 1
ATOM 3783 N N . LYS A 1 486 ? -13.438 3.154 10.695 1 93.69 486 LYS A N 1
ATOM 3784 C CA . LYS A 1 486 ? -14.375 2.316 11.43 1 93.69 486 LYS A CA 1
ATOM 3785 C C . LYS A 1 486 ? -15.016 3.09 12.578 1 93.69 486 LYS A C 1
ATOM 3787 O O . LYS A 1 486 ? -14.32 3.527 13.5 1 93.69 486 LYS A O 1
ATOM 3792 N N . GLY A 1 487 ? -16.281 3.295 12.508 1 95 487 GLY A N 1
ATOM 3793 C CA . GLY A 1 487 ? -17.047 3.986 13.539 1 95 487 GLY A CA 1
ATOM 3794 C C . GLY A 1 487 ? -18.094 3.111 14.195 1 95 487 GLY A C 1
ATOM 3795 O O . GLY A 1 487 ? -19.047 2.682 13.547 1 95 487 GLY A O 1
ATOM 3796 N N . TRP A 1 488 ? -17.875 2.836 15.461 1 95.38 488 TRP A N 1
ATOM 3797 C CA . TRP A 1 488 ? -18.781 2.033 16.281 1 95.38 488 TRP A CA 1
ATOM 3798 C C . TRP A 1 488 ? -19.578 2.914 17.234 1 95.38 488 TRP A C 1
ATOM 3800 O O . TRP A 1 488 ? -19 3.617 18.062 1 95.38 488 TRP A O 1
ATOM 3810 N N . ASN A 1 489 ? -20.844 2.924 17.062 1 93.56 489 ASN A N 1
ATOM 3811 C CA . ASN A 1 489 ? -21.766 3.678 17.906 1 93.56 489 ASN A CA 1
ATOM 3812 C C . ASN A 1 489 ? -22.75 2.756 18.625 1 93.56 489 ASN A C 1
ATOM 3814 O O . ASN A 1 489 ? -23.891 2.576 18.188 1 93.56 489 ASN A O 1
ATOM 3818 N N . PRO A 1 490 ? -22.359 2.312 19.797 1 93.56 490 PRO A N 1
ATOM 3819 C CA . PRO A 1 490 ? -23.219 1.389 20.547 1 93.56 490 PRO A CA 1
ATOM 3820 C C . PRO A 1 490 ? -24.359 2.102 21.281 1 93.56 490 PRO A C 1
ATOM 3822 O O . PRO A 1 490 ? -24.203 3.248 21.703 1 93.56 490 PRO A O 1
ATOM 3825 N N . ALA A 1 491 ? -25.469 1.365 21.422 1 91.06 491 ALA A N 1
ATOM 3826 C CA . ALA A 1 491 ? -26.531 1.841 22.297 1 91.06 491 ALA A CA 1
ATOM 3827 C C . ALA A 1 491 ? -26.078 1.822 23.766 1 91.06 491 ALA A C 1
ATOM 3829 O O . ALA A 1 491 ? -25.328 0.938 24.172 1 91.06 491 ALA A O 1
ATOM 3830 N N . TYR A 1 492 ? -26.484 2.92 24.562 1 88.38 492 TYR A N 1
ATOM 3831 C CA . TYR A 1 492 ? -26.172 2.941 25.984 1 88.38 492 TYR A CA 1
ATOM 3832 C C . TYR A 1 492 ? -27.359 3.465 26.797 1 88.38 492 TYR A C 1
ATOM 3834 O O . TYR A 1 492 ? -28.25 4.129 26.25 1 88.38 492 TYR A O 1
ATOM 3842 N N . THR A 1 493 ? -27.375 3.186 28.031 1 89.75 493 THR A N 1
ATOM 3843 C CA . THR A 1 493 ? -28.5 3.559 28.891 1 89.75 493 THR A CA 1
ATOM 3844 C C . THR A 1 493 ? -28.016 4.438 30.031 1 89.75 493 THR A C 1
ATOM 3846 O O . THR A 1 493 ? -27 4.152 30.672 1 89.75 493 THR A O 1
ATOM 3849 N N . LEU A 1 494 ? -28.719 5.559 30.281 1 89.75 494 LEU A N 1
ATOM 3850 C CA . LEU A 1 494 ? -28.531 6.434 31.438 1 89.75 494 LEU A CA 1
ATOM 3851 C C . LEU A 1 494 ? -29.672 6.297 32.406 1 89.75 494 LEU A C 1
ATOM 3853 O O . LEU A 1 494 ? -30.781 5.895 32.031 1 89.75 494 LEU A O 1
ATOM 3857 N N . TYR A 1 495 ? -29.359 6.746 33.688 1 90.62 495 TYR A N 1
ATOM 3858 C CA . TYR A 1 495 ? -30.344 6.504 34.75 1 90.62 495 TYR A CA 1
ATOM 3859 C C . TYR A 1 495 ? -30.578 7.766 35.562 1 90.62 495 TYR A C 1
ATOM 3861 O O . TYR A 1 495 ? -29.656 8.531 35.844 1 90.62 495 TYR A O 1
ATOM 3869 N N . THR A 1 496 ? -31.812 8.016 35.875 1 88.12 496 THR A N 1
ATOM 3870 C CA . THR A 1 496 ? -32.219 8.977 36.906 1 88.12 496 THR A CA 1
ATOM 3871 C C . THR A 1 496 ? -32.688 8.258 38.156 1 88.12 496 THR A C 1
ATOM 3873 O O . THR A 1 496 ? -33.406 7.27 38.062 1 88.12 496 THR A O 1
ATOM 3876 N N . TYR A 1 497 ? -32.094 8.695 39.312 1 89.31 497 TYR A N 1
ATOM 3877 C CA . TYR A 1 497 ? -32.531 8.109 40.562 1 89.31 497 TYR A CA 1
ATOM 3878 C C . TYR A 1 497 ? -33.594 8.961 41.219 1 89.31 497 TYR A C 1
ATOM 3880 O O . TYR A 1 497 ? -33.344 10.117 41.594 1 89.31 497 TYR A O 1
ATOM 3888 N N . LYS A 1 498 ? -34.781 8.461 41.281 1 86.44 498 LYS A N 1
ATOM 3889 C CA . LYS A 1 498 ? -35.906 9.156 41.875 1 86.44 498 LYS A CA 1
ATOM 3890 C C . LYS A 1 498 ? -36.844 8.172 42.594 1 86.44 498 LYS A C 1
ATOM 3892 O O . LYS A 1 498 ? -37.125 7.09 42.094 1 86.44 498 LYS A O 1
ATOM 3897 N N . ASP A 1 499 ? -37.312 8.469 43.812 1 87.56 499 ASP A N 1
ATOM 3898 C CA . ASP A 1 499 ? -38.25 7.68 44.625 1 87.56 499 ASP A CA 1
ATOM 3899 C C . ASP A 1 499 ? -37.719 6.258 44.812 1 87.56 499 ASP A C 1
ATOM 3901 O O . ASP A 1 499 ? -38.469 5.293 44.656 1 87.56 499 ASP A O 1
ATOM 3905 N N . GLU A 1 500 ? -36.438 6.109 44.969 1 89.62 500 GLU A N 1
ATOM 3906 C CA . GLU A 1 500 ? -35.75 4.852 45.25 1 89.62 500 GLU A CA 1
ATOM 3907 C C . GLU A 1 500 ? -35.781 3.912 44.062 1 89.62 500 GLU A C 1
ATOM 3909 O O . GLU A 1 500 ? -35.781 2.689 44.219 1 89.62 500 GLU A O 1
ATOM 3914 N N . GLN A 1 501 ? -35.906 4.559 42.938 1 92.94 501 GLN A N 1
ATOM 3915 C CA . GLN A 1 501 ? -35.938 3.77 41.688 1 92.94 501 GLN A CA 1
ATOM 3916 C C . GLN A 1 501 ? -34.938 4.34 40.656 1 92.94 501 GLN A C 1
ATOM 3918 O O . GLN A 1 501 ? -34.75 5.555 40.594 1 92.94 501 GLN A O 1
ATOM 3923 N N . TYR A 1 502 ? -34.281 3.428 39.875 1 94.31 502 TYR A N 1
ATOM 3924 C CA . TYR A 1 502 ? -33.469 3.818 38.75 1 94.31 502 TYR A CA 1
ATOM 3925 C C . TYR A 1 502 ? -34.312 3.846 37.469 1 94.31 502 TYR A C 1
ATOM 3927 O O . TYR A 1 502 ? -34.781 2.805 37 1 94.31 502 TYR A O 1
ATOM 3935 N N . ILE A 1 503 ? -34.562 4.906 36.938 1 91.81 503 ILE A N 1
ATOM 3936 C CA . ILE A 1 503 ? -35.344 5.066 35.719 1 91.81 503 ILE A CA 1
ATOM 3937 C C . ILE A 1 503 ? -34.406 5.117 34.5 1 91.81 503 ILE A C 1
ATOM 3939 O O . ILE A 1 503 ? -33.625 6.07 34.344 1 91.81 503 ILE A O 1
ATOM 3943 N N . PRO A 1 504 ? -34.438 4.074 33.625 1 92.06 504 PRO A N 1
ATOM 3944 C CA . PRO A 1 504 ? -33.5 4.023 32.5 1 92.06 504 PRO A CA 1
ATOM 3945 C C . PRO A 1 504 ? -34 4.824 31.281 1 92.06 504 PRO A C 1
ATOM 3947 O O . PRO A 1 504 ? -35.219 4.91 31.062 1 92.06 504 PRO A O 1
ATOM 3950 N N . LYS A 1 505 ? -33.094 5.383 30.531 1 88.88 505 LYS A N 1
ATOM 3951 C CA . LYS A 1 505 ? -33.312 5.957 29.203 1 88.88 505 LYS A CA 1
ATOM 3952 C C . LYS A 1 505 ? -32.188 5.543 28.234 1 88.88 505 LYS A C 1
ATOM 3954 O O . LYS A 1 505 ? -31.016 5.824 28.469 1 88.88 505 LYS A O 1
ATOM 3959 N N . THR A 1 506 ? -32.625 4.914 27.109 1 90.12 506 THR A N 1
ATOM 3960 C CA . THR A 1 506 ? -31.641 4.395 26.172 1 90.12 506 THR A CA 1
ATOM 3961 C C . THR A 1 506 ? -31.422 5.379 25.031 1 90.12 506 THR A C 1
ATOM 3963 O O . THR A 1 506 ? -32.375 5.977 24.516 1 90.12 506 THR A O 1
ATOM 3966 N N . TYR A 1 507 ? -30.203 5.523 24.766 1 85.81 507 TYR A N 1
ATOM 3967 C CA . TYR A 1 507 ? -29.812 6.434 23.688 1 85.81 507 TYR A CA 1
ATOM 3968 C C . TYR A 1 507 ? -29.078 5.691 22.578 1 85.81 507 TYR A C 1
ATOM 3970 O O . TYR A 1 507 ? -28.547 4.598 22.812 1 85.81 507 TYR A O 1
ATOM 3978 N N . MET A 1 508 ? -29.016 6.203 21.281 1 86.31 508 MET A N 1
ATOM 3979 C CA . MET A 1 508 ? -28.297 5.719 20.109 1 86.31 508 MET A CA 1
ATOM 3980 C C . MET A 1 508 ? -28.703 4.293 19.766 1 86.31 508 MET A C 1
ATOM 3982 O O . MET A 1 508 ? -27.844 3.438 19.531 1 86.31 508 MET A O 1
ATOM 3986 N N . SER A 1 509 ? -29.828 3.887 19.922 1 87.88 509 SER A N 1
ATOM 3987 C CA . SER A 1 509 ? -30.375 2.568 19.609 1 87.88 509 SER A CA 1
ATOM 3988 C C . SER A 1 509 ? -31.094 2.576 18.266 1 87.88 509 SER A C 1
ATOM 3990 O O . SER A 1 509 ? -31.875 3.484 17.969 1 87.88 509 SER A O 1
ATOM 3992 N N . PRO A 1 510 ? -30.797 1.605 17.438 1 87.81 510 PRO A N 1
ATOM 3993 C CA . PRO A 1 510 ? -29.891 0.467 17.625 1 87.81 510 PRO A CA 1
ATOM 3994 C C . PRO A 1 510 ? -28.422 0.842 17.422 1 87.81 510 PRO A C 1
ATOM 3996 O O . PRO A 1 510 ? -28.125 1.873 16.812 1 87.81 510 PRO A O 1
ATOM 3999 N N . SER A 1 511 ? -27.531 0.014 17.953 1 91.44 511 SER A N 1
ATOM 4000 C CA . SER A 1 511 ? -26.109 0.189 17.719 1 91.44 511 SER A CA 1
ATOM 4001 C C . SER A 1 511 ? -25.797 0.17 16.219 1 91.44 511 SER A C 1
ATOM 4003 O O . SER A 1 511 ? -26.422 -0.558 15.461 1 91.44 511 SER A O 1
ATOM 4005 N N . THR A 1 512 ? -24.875 0.919 15.844 1 89.88 512 THR A N 1
ATOM 4006 C CA . THR A 1 512 ? -24.531 1.011 14.43 1 89.88 512 THR A CA 1
ATOM 4007 C C . THR A 1 512 ? -23.016 0.944 14.25 1 89.88 512 THR A C 1
ATOM 4009 O O . THR A 1 512 ? -22.266 1.367 15.125 1 89.88 512 THR A O 1
ATOM 4012 N N . LEU A 1 513 ? -22.547 0.373 13.141 1 90.38 513 LEU A N 1
ATOM 4013 C CA . LEU A 1 513 ? -21.156 0.382 12.734 1 90.38 513 LEU A CA 1
ATOM 4014 C C . LEU A 1 513 ? -21.016 0.875 11.297 1 90.38 513 LEU A C 1
ATOM 4016 O O . LEU A 1 513 ? -21.734 0.417 10.406 1 90.38 513 LEU A O 1
ATOM 4020 N N . VAL A 1 514 ? -20.219 1.878 11.117 1 89.94 514 VAL A N 1
ATOM 4021 C CA . VAL A 1 514 ? -19.891 2.377 9.789 1 89.94 514 VAL A CA 1
ATOM 4022 C C . VAL A 1 514 ? -18.438 2.035 9.469 1 89.94 514 VAL A C 1
ATOM 4024 O O . VAL A 1 514 ? -17.547 2.24 10.289 1 89.94 514 VAL A O 1
ATOM 4027 N N . GLN A 1 515 ? -18.156 1.474 8.32 1 89.81 515 GLN A N 1
ATOM 4028 C CA . GLN A 1 515 ? -16.812 1.192 7.852 1 89.81 515 GLN A CA 1
ATOM 4029 C C . GLN A 1 515 ? -16.609 1.697 6.426 1 89.81 515 GLN A C 1
ATOM 4031 O O . GLN A 1 515 ? -17.328 1.298 5.512 1 89.81 515 GLN A O 1
ATOM 4036 N N . ASP A 1 516 ? -15.617 2.631 6.246 1 90.88 516 ASP A N 1
ATOM 4037 C CA . ASP A 1 516 ? -15.289 3.215 4.949 1 90.88 516 ASP A CA 1
ATOM 4038 C C . ASP A 1 516 ? -13.859 2.859 4.535 1 90.88 516 ASP A C 1
ATOM 4040 O O . ASP A 1 516 ? -12.945 2.879 5.363 1 90.88 516 ASP A O 1
ATOM 4044 N N . VAL A 1 517 ? -13.766 2.479 3.283 1 91.12 517 VAL A N 1
ATOM 4045 C CA . VAL A 1 517 ? -12.445 2.256 2.707 1 91.12 517 VAL A CA 1
ATOM 4046 C C . VAL A 1 517 ? -12.195 3.268 1.591 1 91.12 517 VAL A C 1
ATOM 4048 O O . VAL A 1 517 ? -13.031 3.441 0.701 1 91.12 517 VAL A O 1
ATOM 4051 N N . HIS A 1 518 ? -11.047 3.973 1.632 1 93.25 518 HIS A N 1
ATOM 4052 C CA . HIS A 1 518 ? -10.625 4.953 0.635 1 93.25 518 HIS A CA 1
ATOM 4053 C C . HIS A 1 518 ? -9.297 4.559 -0.004 1 93.25 518 HIS A C 1
ATOM 4055 O O . HIS A 1 518 ? -8.398 4.062 0.679 1 93.25 518 HIS A O 1
ATOM 4061 N N . TRP A 1 519 ? -9.18 4.742 -1.258 1 92.62 519 TRP A N 1
ATOM 4062 C CA . TRP A 1 519 ? -7.883 4.551 -1.896 1 92.62 519 TRP A CA 1
ATOM 4063 C C . TRP A 1 519 ? -7.688 5.543 -3.041 1 92.62 519 TRP A C 1
ATOM 4065 O O . TRP A 1 519 ? -8.656 5.965 -3.674 1 92.62 519 TRP A O 1
ATOM 4075 N N . ALA A 1 520 ? -6.469 5.949 -3.275 1 95.06 520 ALA A N 1
ATOM 4076 C CA . ALA A 1 520 ? -6.098 6.895 -4.324 1 95.06 520 ALA A CA 1
ATOM 4077 C C . ALA A 1 520 ? -4.719 6.578 -4.891 1 95.06 520 ALA A C 1
ATOM 4079 O O . ALA A 1 520 ? -3.854 6.059 -4.18 1 95.06 520 ALA A O 1
ATOM 4080 N N . THR A 1 521 ? -4.547 6.789 -6.156 1 94.25 521 THR A N 1
ATOM 4081 C CA . THR A 1 521 ? -3.262 6.641 -6.828 1 94.25 521 THR A CA 1
ATOM 4082 C C . THR A 1 521 ? -2.904 7.902 -7.605 1 94.25 521 THR A C 1
ATOM 4084 O O . THR A 1 521 ? -3.779 8.547 -8.188 1 94.25 521 THR A O 1
ATOM 4087 N N . THR A 1 522 ? -1.651 8.266 -7.594 1 95.69 522 THR A N 1
ATOM 4088 C CA . THR A 1 522 ? -1.126 9.367 -8.398 1 95.69 522 THR A CA 1
ATOM 4089 C C . THR A 1 522 ? 0.067 8.898 -9.227 1 95.69 522 THR A C 1
ATOM 4091 O O . THR A 1 522 ? 1.016 8.32 -8.695 1 95.69 522 THR A O 1
ATOM 4094 N N . ASN A 1 523 ? 0.017 9.094 -10.477 1 95.44 523 ASN A N 1
ATOM 4095 C CA . ASN A 1 523 ? 1.118 8.875 -11.406 1 95.44 523 ASN A CA 1
ATOM 4096 C C . ASN A 1 523 ? 1.639 10.188 -11.992 1 95.44 523 ASN A C 1
ATOM 4098 O O . ASN A 1 523 ? 0.853 11.047 -12.383 1 95.44 523 ASN A O 1
ATOM 4102 N N . GLY A 1 524 ? 2.951 10.352 -11.953 1 95.56 524 GLY A N 1
ATOM 4103 C CA . GLY A 1 524 ? 3.57 11.539 -12.523 1 95.56 524 GLY A CA 1
ATOM 4104 C C . GLY A 1 524 ? 4.797 11.227 -13.359 1 95.56 524 GLY A C 1
ATOM 4105 O O . GLY A 1 524 ? 5.582 10.344 -13.023 1 95.56 524 GLY A O 1
ATOM 4106 N N . LEU A 1 525 ? 4.926 11.953 -14.477 1 96.44 525 LEU A N 1
ATOM 4107 C CA . LEU A 1 525 ? 6.059 11.828 -15.391 1 96.44 525 LEU A CA 1
ATOM 4108 C C . LEU A 1 525 ? 6.648 13.195 -15.711 1 96.44 525 LEU A C 1
ATOM 4110 O O . LEU A 1 525 ? 5.91 14.164 -15.938 1 96.44 525 LEU A O 1
ATOM 4114 N N . GLN A 1 526 ? 7.969 13.312 -15.68 1 96.06 526 GLN A N 1
ATOM 4115 C CA . GLN A 1 526 ? 8.688 14.516 -16.078 1 96.06 526 GLN A CA 1
ATOM 4116 C C . GLN A 1 526 ? 9.852 14.18 -17 1 96.06 526 GLN A C 1
ATOM 4118 O O . GLN A 1 526 ? 10.641 13.273 -16.719 1 96.06 526 GLN A O 1
ATOM 4123 N N . LEU A 1 527 ? 9.961 14.859 -18.078 1 97.06 527 LEU A N 1
ATOM 4124 C CA . LEU A 1 527 ? 11.094 14.844 -19 1 97.06 527 LEU A CA 1
ATOM 4125 C C . LEU A 1 527 ? 11.68 16.234 -19.172 1 97.06 527 LEU A C 1
ATOM 4127 O O . LEU A 1 527 ? 10.969 17.188 -19.516 1 97.06 527 LEU A O 1
ATOM 4131 N N . SER A 1 528 ? 12.93 16.359 -18.906 1 96 528 SER A N 1
ATOM 4132 C CA . SER A 1 528 ? 13.484 17.703 -19 1 96 528 SER A CA 1
ATOM 4133 C C . SER A 1 528 ? 14.852 17.688 -19.688 1 96 528 SER A C 1
ATOM 4135 O O . SER A 1 528 ? 15.547 16.672 -19.672 1 96 528 SER A O 1
ATOM 4137 N N . VAL A 1 529 ? 15.18 18.781 -20.266 1 96.94 529 VAL A N 1
ATOM 4138 C CA . VAL A 1 529 ? 16.484 19.094 -20.844 1 96.94 529 VAL A CA 1
ATOM 4139 C C . VAL A 1 529 ? 16.984 20.422 -20.297 1 96.94 529 VAL A C 1
ATOM 4141 O O . VAL A 1 529 ? 16.203 21.391 -20.172 1 96.94 529 VAL A O 1
ATOM 4144 N N . ASN A 1 530 ? 18.188 20.438 -19.859 1 95.88 530 ASN A N 1
ATOM 4145 C CA . ASN A 1 530 ? 18.781 21.625 -19.266 1 95.88 530 ASN A CA 1
ATOM 4146 C C . ASN A 1 530 ? 20.109 21.969 -19.922 1 95.88 530 ASN A C 1
ATOM 4148 O O . ASN A 1 530 ? 20.906 21.078 -20.234 1 95.88 530 ASN A O 1
ATOM 4152 N N . TYR A 1 531 ? 20.312 23.172 -20.219 1 96.38 531 TYR A N 1
ATOM 4153 C CA . TYR A 1 531 ? 21.578 23.688 -20.734 1 96.38 531 TYR A CA 1
ATOM 4154 C C . TYR A 1 531 ? 22.125 24.797 -19.844 1 96.38 531 TYR A C 1
ATOM 4156 O O . TYR A 1 531 ? 21.531 25.891 -19.766 1 96.38 531 TYR A O 1
ATOM 4164 N N . LYS A 1 532 ? 23.172 24.562 -19.172 1 94.75 532 LYS A N 1
ATOM 4165 C CA . LYS A 1 532 ? 23.812 25.516 -18.281 1 94.75 532 LYS A CA 1
ATOM 4166 C C . LYS A 1 532 ? 25.266 25.734 -18.656 1 94.75 532 LYS A C 1
ATOM 4168 O O . LYS A 1 532 ? 26.062 24.781 -18.641 1 94.75 532 LYS A O 1
ATOM 4173 N N . ARG A 1 533 ? 25.641 26.969 -18.938 1 94.44 533 ARG A N 1
ATOM 4174 C CA . ARG A 1 533 ? 27.016 27.25 -19.359 1 94.44 533 ARG A CA 1
ATOM 4175 C C . ARG A 1 533 ? 27.391 28.688 -19.062 1 94.44 533 ARG A C 1
ATOM 4177 O O . ARG A 1 533 ? 26.531 29.578 -19.031 1 94.44 533 ARG A O 1
ATOM 4184 N N . GLN A 1 534 ? 28.594 28.875 -18.797 1 93.38 534 GLN A N 1
ATOM 4185 C CA . GLN A 1 534 ? 29.141 30.203 -18.609 1 93.38 534 GLN A CA 1
ATOM 4186 C C . GLN A 1 534 ? 30.031 30.609 -19.766 1 93.38 534 GLN A C 1
ATOM 4188 O O . GLN A 1 534 ? 30.922 29.844 -20.156 1 93.38 534 GLN A O 1
ATOM 4193 N N . PHE A 1 535 ? 29.766 31.75 -20.391 1 94.19 535 PHE A N 1
ATOM 4194 C CA . PHE A 1 535 ? 30.562 32.344 -21.453 1 94.19 535 PHE A CA 1
ATOM 4195 C C . PHE A 1 535 ? 31.141 33.688 -21 1 94.19 535 PHE A C 1
ATOM 4197 O O . PHE A 1 535 ? 30.484 34.719 -21.094 1 94.19 535 PHE A O 1
ATOM 4204 N N . GLY A 1 536 ? 32.406 33.75 -20.641 1 93.31 536 GLY A N 1
ATOM 4205 C CA . GLY A 1 536 ? 32.906 34.969 -20.047 1 93.31 536 GLY A CA 1
ATOM 4206 C C . GLY A 1 536 ? 32.156 35.375 -18.797 1 93.31 536 GLY A C 1
ATOM 4207 O O . GLY A 1 536 ? 32.094 34.625 -17.828 1 93.31 536 GLY A O 1
ATOM 4208 N N . GLN A 1 537 ? 31.531 36.562 -19 1 93.88 537 GLN A N 1
ATOM 4209 C CA . GLN A 1 537 ? 30.781 37.062 -17.844 1 93.88 537 GLN A CA 1
ATOM 4210 C C . GLN A 1 537 ? 29.312 36.688 -17.938 1 93.88 537 GLN A C 1
ATOM 4212 O O . GLN A 1 537 ? 28.516 37.031 -17.062 1 93.88 537 GLN A O 1
ATOM 4217 N N . HIS A 1 538 ? 28.969 36 -19 1 95.81 538 HIS A N 1
ATOM 4218 C CA . HIS A 1 538 ? 27.594 35.562 -19.234 1 95.81 538 HIS A CA 1
ATOM 4219 C C . HIS A 1 538 ? 27.359 34.156 -18.703 1 95.81 538 HIS A C 1
ATOM 4221 O O . HIS A 1 538 ? 28.141 33.25 -18.984 1 95.81 538 HIS A O 1
ATOM 4227 N N . THR A 1 539 ? 26.406 34 -17.859 1 94.94 539 THR A N 1
ATOM 4228 C CA . THR A 1 539 ? 25.953 32.688 -17.453 1 94.94 539 THR A CA 1
ATOM 4229 C C . THR A 1 539 ? 24.531 32.438 -17.922 1 94.94 539 THR A C 1
ATOM 4231 O O . THR A 1 539 ? 23.641 33.281 -17.734 1 94.94 539 THR A O 1
ATOM 4234 N N . ILE A 1 540 ? 24.344 31.25 -18.578 1 95.44 540 ILE A N 1
ATOM 4235 C CA . ILE A 1 540 ? 23.031 30.906 -19.094 1 95.44 540 ILE A CA 1
ATOM 4236 C C . ILE A 1 540 ? 22.578 29.562 -18.531 1 95.44 540 ILE A C 1
ATOM 4238 O O . ILE A 1 540 ? 23.391 28.641 -18.422 1 95.44 540 ILE A O 1
ATOM 4242 N N . ASP A 1 541 ? 21.344 29.484 -18.078 1 94.56 541 ASP A N 1
ATOM 4243 C CA . ASP A 1 541 ? 20.688 28.266 -17.641 1 94.56 541 ASP A CA 1
ATOM 4244 C C . ASP A 1 541 ? 19.297 28.141 -18.25 1 94.56 541 ASP A C 1
ATOM 4246 O O . ASP A 1 541 ? 18.375 28.875 -17.875 1 94.56 541 ASP A O 1
ATOM 4250 N N . VAL A 1 542 ? 19.109 27.234 -19.203 1 95.31 542 VAL A N 1
ATOM 4251 C CA . VAL A 1 542 ? 17.859 27.062 -19.938 1 95.31 542 VAL A CA 1
ATOM 4252 C C . VAL A 1 542 ? 17.266 25.703 -19.625 1 95.31 542 VAL A C 1
ATOM 4254 O O . VAL A 1 542 ? 17.969 24.688 -19.688 1 95.31 542 VAL A O 1
ATOM 4257 N N . LEU A 1 543 ? 15.992 25.672 -19.328 1 95.5 543 LEU A N 1
ATOM 4258 C CA . LEU A 1 543 ? 15.305 24.438 -19.016 1 95.5 543 LEU A CA 1
ATOM 4259 C C . LEU A 1 543 ? 14.086 24.234 -19.906 1 95.5 543 LEU A C 1
ATOM 4261 O O . LEU A 1 543 ? 13.305 25.172 -20.109 1 95.5 543 LEU A O 1
ATOM 4265 N N . GLY A 1 544 ? 13.938 23.031 -20.531 1 96.19 544 GLY A N 1
ATOM 4266 C CA . GLY A 1 544 ? 12.703 22.516 -21.125 1 96.19 544 GLY A CA 1
ATOM 4267 C C . GLY A 1 544 ? 12.148 21.312 -20.375 1 96.19 544 GLY A C 1
ATOM 4268 O O . GLY A 1 544 ? 12.867 20.344 -20.125 1 96.19 544 GLY A O 1
ATOM 4269 N N . LEU A 1 545 ? 10.875 21.422 -19.969 1 95.81 545 LE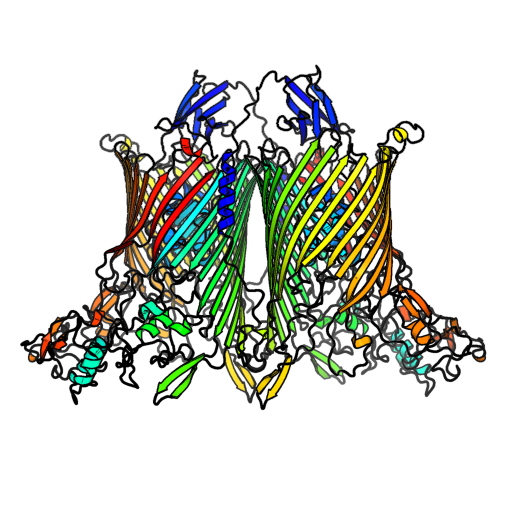U A N 1
ATOM 4270 C CA . LEU A 1 545 ? 10.289 20.375 -19.156 1 95.81 545 LEU A CA 1
ATOM 4271 C C . LEU A 1 545 ? 8.898 20 -19.656 1 95.81 545 LEU A C 1
ATOM 4273 O O . LEU A 1 545 ? 8.094 20.875 -19.969 1 95.81 545 LEU A O 1
ATOM 4277 N N . PHE A 1 546 ? 8.664 18.766 -19.891 1 96.31 546 PHE A N 1
ATOM 4278 C CA . PHE A 1 546 ? 7.352 18.172 -20.094 1 96.31 546 PHE A CA 1
ATOM 4279 C C . PHE A 1 546 ? 6.883 17.438 -18.844 1 96.31 546 PHE A C 1
ATOM 4281 O O . PHE A 1 546 ? 7.633 16.641 -18.266 1 96.31 546 PHE A O 1
ATOM 4288 N N . GLU A 1 547 ? 5.668 17.688 -18.453 1 94.56 547 GLU A N 1
ATOM 4289 C CA . GLU A 1 547 ? 5.148 17.016 -17.266 1 94.56 547 GLU A CA 1
ATOM 4290 C C . GLU A 1 547 ? 3.717 16.547 -17.484 1 94.56 547 GLU A C 1
ATOM 4292 O O . GLU A 1 547 ? 2.926 17.203 -18.156 1 94.56 547 GLU A O 1
ATOM 4297 N N . GLN A 1 548 ? 3.375 15.43 -16.922 1 95.56 548 GLN A N 1
ATOM 4298 C CA . GLN A 1 548 ? 2.037 14.844 -16.938 1 95.56 548 GLN A CA 1
ATOM 4299 C C . GLN A 1 548 ? 1.71 14.172 -15.609 1 95.56 548 GLN A C 1
ATOM 4301 O O . GLN A 1 548 ? 2.582 13.562 -14.984 1 95.56 548 GLN A O 1
ATOM 4306 N N . SER A 1 549 ? 0.445 14.297 -15.164 1 94.25 549 SER A N 1
ATOM 4307 C CA . SER A 1 549 ? 0.038 13.648 -13.914 1 94.25 549 SER A CA 1
ATOM 4308 C C . SER A 1 549 ? -1.413 13.188 -13.984 1 94.25 549 SER A C 1
ATOM 4310 O O . SER A 1 549 ? -2.223 13.766 -14.711 1 94.25 549 SER A O 1
ATOM 4312 N N . GLN A 1 550 ? -1.745 12.156 -13.281 1 95.56 550 GLN A N 1
ATOM 4313 C CA . GLN A 1 550 ? -3.1 11.641 -13.117 1 95.56 550 GLN A CA 1
ATOM 4314 C C . GLN A 1 550 ? -3.367 11.25 -11.664 1 95.56 550 GLN A C 1
ATOM 4316 O O . GLN A 1 550 ? -2.572 10.531 -11.055 1 95.56 550 GLN A O 1
ATOM 4321 N N . ASN A 1 551 ? -4.445 11.727 -11.172 1 93.44 551 ASN A N 1
ATOM 4322 C CA . ASN A 1 551 ? -4.918 11.344 -9.852 1 93.44 551 ASN A CA 1
ATOM 4323 C C . ASN A 1 551 ? -6.266 10.633 -9.922 1 93.44 551 ASN A C 1
ATOM 4325 O O . ASN A 1 551 ? -7.188 11.102 -10.586 1 93.44 551 ASN A O 1
ATOM 4329 N N . ARG A 1 552 ? -6.332 9.508 -9.297 1 93.56 552 ARG A N 1
ATOM 4330 C CA . ARG A 1 552 ? -7.57 8.742 -9.219 1 93.56 552 ARG A CA 1
ATOM 4331 C C . ARG A 1 552 ? -7.941 8.453 -7.77 1 93.56 552 ARG A C 1
ATOM 4333 O O . ARG A 1 552 ? -7.129 7.914 -7.012 1 93.56 552 ARG A O 1
ATOM 4340 N N . THR A 1 553 ? -9.125 8.836 -7.344 1 92.25 553 THR A N 1
ATOM 4341 C CA . THR A 1 553 ? -9.602 8.609 -5.984 1 92.25 553 THR A CA 1
ATOM 4342 C C . THR A 1 553 ? -10.945 7.891 -5.996 1 92.25 553 THR A C 1
ATOM 4344 O O . THR A 1 553 ? -11.812 8.188 -6.828 1 92.25 553 THR A O 1
ATOM 4347 N N . GLU A 1 554 ? -11.117 6.953 -5.094 1 89.88 554 GLU A N 1
ATOM 4348 C CA . GLU A 1 554 ? -12.352 6.191 -4.949 1 89.88 554 GLU A CA 1
ATOM 4349 C C . GLU A 1 554 ? -12.625 5.848 -3.486 1 89.88 554 GLU A C 1
ATOM 4351 O O . GLU A 1 554 ? -11.703 5.852 -2.664 1 89.88 554 GLU A O 1
ATOM 4356 N N . TYR A 1 555 ? -13.836 5.59 -3.074 1 87.12 555 TYR A N 1
ATOM 4357 C CA . TYR A 1 555 ? -14.172 5.109 -1.737 1 87.12 555 TYR A CA 1
ATOM 4358 C C . TYR A 1 555 ? -15.391 4.207 -1.774 1 87.12 555 TYR A C 1
ATOM 4360 O O . TYR A 1 555 ? -16.188 4.262 -2.717 1 87.12 555 TYR A O 1
ATOM 4368 N N . GLN A 1 556 ? -15.5 3.346 -0.842 1 85.69 556 GLN A N 1
ATOM 4369 C CA . GLN A 1 556 ? -16.625 2.441 -0.59 1 85.69 556 GLN A CA 1
ATOM 4370 C C . GLN A 1 556 ? -16.938 2.369 0.9 1 85.69 556 GLN A C 1
ATOM 4372 O O . GLN A 1 556 ? -16.047 2.23 1.73 1 85.69 556 GLN A O 1
ATOM 4377 N N . GLY A 1 557 ? -18.156 2.633 1.189 1 84.62 557 GLY A N 1
ATOM 4378 C CA . GLY A 1 557 ? -18.578 2.574 2.58 1 84.62 557 GLY A CA 1
ATOM 4379 C C . GLY A 1 557 ? -19.688 1.566 2.824 1 84.62 557 GLY A C 1
ATOM 4380 O O . GLY A 1 557 ? -20.438 1.219 1.906 1 84.62 557 GLY A O 1
ATOM 4381 N N . ALA A 1 558 ? -19.734 1.038 4.105 1 81.75 558 ALA A N 1
ATOM 4382 C CA . ALA A 1 558 ? -20.766 0.118 4.555 1 81.75 558 ALA A CA 1
ATOM 4383 C C . ALA A 1 558 ? -21.25 0.468 5.961 1 81.75 558 ALA A C 1
ATOM 4385 O O . ALA A 1 558 ? -20.453 0.935 6.789 1 81.75 558 ALA A O 1
ATOM 4386 N N . GLN A 1 559 ? -22.484 0.359 6.211 1 83.38 559 GLN A N 1
ATOM 4387 C CA . GLN A 1 559 ? -23.078 0.541 7.535 1 83.38 559 GLN A CA 1
ATOM 4388 C C . GLN A 1 559 ? -24.047 -0.583 7.863 1 83.38 559 GLN A C 1
ATOM 4390 O O . GLN A 1 559 ? -24.797 -1.03 6.996 1 83.38 559 GLN A O 1
ATOM 4395 N N . ARG A 1 560 ? -23.969 -1.043 9.055 1 82 560 ARG A N 1
ATOM 4396 C CA . ARG A 1 560 ? -24.922 -2.049 9.516 1 82 560 ARG A CA 1
ATOM 4397 C C . ARG A 1 560 ? -25.469 -1.699 10.898 1 82 560 ARG A C 1
ATOM 4399 O O . ARG A 1 560 ? -24.891 -0.866 11.602 1 82 560 ARG A O 1
ATOM 4406 N N . TYR A 1 561 ? -26.594 -2.293 11.219 1 83.31 561 TYR A N 1
ATOM 4407 C CA . TYR A 1 561 ? -27.234 -2.172 12.523 1 83.31 561 TYR A CA 1
ATOM 4408 C C . TYR A 1 561 ? -27.125 -3.473 13.312 1 83.31 561 TYR A C 1
ATOM 4410 O O . TYR A 1 561 ? -26.953 -4.547 12.727 1 83.31 561 TYR A O 1
ATOM 4418 N N . TYR A 1 562 ? -27.203 -3.352 14.617 1 83.44 562 TYR A N 1
ATOM 4419 C CA . TYR A 1 562 ? -26.844 -4.527 15.398 1 83.44 562 TYR A CA 1
ATOM 4420 C C . TYR A 1 562 ? -27.906 -4.848 16.438 1 83.44 562 TYR A C 1
ATOM 4422 O O . TYR A 1 562 ? -28.453 -3.945 17.078 1 83.44 562 TYR A O 1
ATOM 4430 N N . THR A 1 563 ? -28.109 -6.105 16.562 1 76.75 563 THR A N 1
ATOM 4431 C CA . THR A 1 563 ? -28.922 -6.637 17.656 1 76.75 563 THR A CA 1
ATOM 4432 C C . THR A 1 563 ? -28.047 -6.957 18.859 1 76.75 563 THR A C 1
ATOM 4434 O O . THR A 1 563 ? -28.453 -6.762 20 1 76.75 563 THR A O 1
ATOM 4437 N N . PHE A 1 564 ? -26.844 -7.496 18.516 1 80.81 564 PHE A N 1
ATOM 4438 C CA . PHE A 1 564 ? -25.812 -7.723 19.516 1 80.81 564 PHE A CA 1
ATOM 4439 C C . PHE A 1 564 ? -24.625 -6.805 19.281 1 80.81 564 PHE A C 1
ATOM 4441 O O . PHE A 1 564 ? -24.172 -6.645 18.141 1 80.81 564 PHE A O 1
ATOM 4448 N N . ASP A 1 565 ? -24.203 -6.336 20.344 1 82.19 565 ASP A N 1
ATOM 4449 C CA . ASP A 1 565 ? -23.141 -5.34 20.203 1 82.19 565 ASP A CA 1
ATOM 4450 C C . ASP A 1 565 ? -21.781 -6.004 19.969 1 82.19 565 ASP A C 1
ATOM 4452 O O . ASP A 1 565 ? -21.016 -6.18 20.922 1 82.19 565 ASP A O 1
ATOM 4456 N N . LEU A 1 566 ? -21.531 -6.359 18.797 1 84.56 566 LEU A N 1
ATOM 4457 C CA . LEU A 1 566 ? -20.234 -6.801 18.328 1 84.56 566 LEU A CA 1
ATOM 4458 C C . LEU A 1 566 ? -19.688 -5.852 17.266 1 84.56 566 LEU A C 1
ATOM 4460 O O . LEU A 1 566 ? -20.266 -5.738 16.172 1 84.56 566 LEU A O 1
ATOM 4464 N N . ASP A 1 567 ? -18.656 -5.215 17.469 1 87.88 567 ASP A N 1
ATOM 4465 C CA . ASP A 1 567 ? -18.188 -4.109 16.641 1 87.88 567 ASP A CA 1
ATOM 4466 C C . ASP A 1 567 ? -17.453 -4.625 15.398 1 87.88 567 ASP A C 1
ATOM 4468 O O . ASP A 1 567 ? -16.359 -4.176 15.086 1 87.88 567 ASP A O 1
ATOM 4472 N N . GLU A 1 568 ? -18.109 -5.566 14.695 1 87.62 568 GLU A N 1
ATOM 4473 C CA . GLU A 1 568 ? -17.625 -6.074 13.414 1 87.62 568 GLU A CA 1
ATOM 4474 C C . GLU A 1 568 ? -18.719 -6.043 12.352 1 87.62 568 GLU A C 1
ATOM 4476 O O . GLU A 1 568 ? -19.859 -6.43 12.625 1 87.62 568 GLU A O 1
ATOM 4481 N N . LEU A 1 569 ? -18.359 -5.629 11.211 1 83.88 569 LEU A N 1
ATOM 4482 C CA . LEU A 1 569 ? -19.328 -5.48 10.133 1 83.88 569 LEU A CA 1
ATOM 4483 C C . LEU A 1 569 ? -20.031 -6.805 9.852 1 83.88 569 LEU A C 1
ATOM 4485 O O . LEU A 1 569 ? -21.219 -6.816 9.508 1 83.88 569 LEU A O 1
ATOM 4489 N N . ALA A 1 570 ? -19.297 -7.898 9.93 1 78.88 570 ALA A N 1
ATOM 4490 C CA . ALA A 1 570 ? -19.828 -9.227 9.617 1 78.88 570 ALA A CA 1
ATOM 4491 C C . ALA A 1 570 ? -20.938 -9.609 10.586 1 78.88 570 ALA A C 1
ATOM 4493 O O . ALA A 1 570 ? -21.781 -10.461 10.281 1 78.88 570 ALA A O 1
ATOM 4494 N N . ALA A 1 571 ? -20.938 -8.945 11.672 1 80.69 571 ALA A N 1
ATOM 4495 C CA . ALA A 1 571 ? -21.906 -9.297 12.711 1 80.69 571 ALA A CA 1
ATOM 4496 C C . ALA A 1 571 ? -23.203 -8.508 12.547 1 80.69 571 ALA A C 1
ATOM 4498 O O . ALA A 1 571 ? -24.188 -8.75 13.258 1 80.69 571 ALA A O 1
ATOM 4499 N N . GLY A 1 572 ? -23.219 -7.562 11.664 1 78.44 572 GLY A N 1
ATOM 4500 C CA . GLY A 1 572 ? -24.391 -6.711 11.5 1 78.44 572 GLY A CA 1
ATOM 4501 C C . GLY A 1 572 ? -25.562 -7.422 10.852 1 78.44 572 GLY A C 1
ATOM 4502 O O . GLY A 1 572 ? -25.391 -8.438 10.172 1 78.44 572 GLY A O 1
ATOM 4503 N N . ASN A 1 573 ? -26.719 -6.871 11.109 1 74.38 573 ASN A N 1
ATOM 4504 C CA . ASN A 1 573 ? -27.938 -7.434 10.539 1 74.38 573 ASN A CA 1
ATOM 4505 C C . ASN A 1 573 ? -27.984 -7.254 9.023 1 74.38 573 ASN A C 1
ATOM 4507 O O . ASN A 1 573 ? -27.484 -6.262 8.5 1 74.38 573 ASN A O 1
ATOM 4511 N N . ASN A 1 574 ? -28.453 -8.281 8.227 1 63.22 574 ASN A N 1
ATOM 4512 C CA . ASN A 1 574 ? -28.453 -8.289 6.77 1 63.22 574 ASN A CA 1
ATOM 4513 C C . ASN A 1 574 ? -29.547 -7.402 6.203 1 63.22 574 ASN A C 1
ATOM 4515 O O . ASN A 1 574 ? -29.469 -6.945 5.062 1 63.22 574 ASN A O 1
ATOM 4519 N N . ASP A 1 575 ? -30.781 -7.379 6.727 1 54.72 575 ASP A N 1
ATOM 4520 C CA . ASP A 1 575 ? -31.922 -6.676 6.125 1 54.72 575 ASP A CA 1
ATOM 4521 C C . ASP A 1 575 ? -31.719 -5.164 6.176 1 54.72 575 ASP A C 1
ATOM 4523 O O . ASP A 1 575 ? -32.25 -4.43 5.352 1 54.72 575 ASP A O 1
ATOM 4527 N N . LYS A 1 576 ? -31.266 -4.664 7.188 1 52.62 576 LYS A N 1
ATOM 4528 C CA . LYS A 1 576 ? -31.266 -3.211 7.34 1 52.62 576 LYS A CA 1
ATOM 4529 C C . LYS A 1 576 ? -29.906 -2.625 6.941 1 52.62 576 LYS A C 1
ATOM 4531 O O . LYS A 1 576 ? -29.391 -1.725 7.605 1 52.62 576 LYS A O 1
ATOM 4536 N N . THR A 1 577 ? -29.359 -3.314 5.984 1 52.5 577 THR A N 1
ATOM 4537 C CA . THR A 1 577 ? -28.062 -2.828 5.527 1 52.5 577 THR A CA 1
ATOM 4538 C C . THR A 1 577 ? -28.234 -1.607 4.629 1 52.5 577 THR A C 1
ATOM 4540 O O . THR A 1 577 ? -29.047 -1.615 3.705 1 52.5 577 THR A O 1
ATOM 4543 N N . GLN A 1 578 ? -28.453 -0.417 5.141 1 49.59 578 GLN A N 1
ATOM 4544 C CA . GLN A 1 578 ? -28.484 0.777 4.305 1 49.59 578 GLN A CA 1
ATOM 4545 C C . GLN A 1 578 ? -27.219 0.87 3.436 1 49.59 578 GLN A C 1
ATOM 4547 O O . GLN A 1 578 ? -26.188 0.308 3.777 1 49.59 578 GLN A O 1
ATOM 4552 N N . VAL A 1 579 ? -27.594 1.483 2.217 1 49.09 579 VAL A N 1
ATOM 4553 C CA . VAL A 1 579 ? -26.703 1.861 1.128 1 49.09 579 VAL A CA 1
ATOM 4554 C C . VAL A 1 579 ? -25.438 2.506 1.696 1 49.09 579 VAL A C 1
ATOM 4556 O O . VAL A 1 579 ? -25.5 3.576 2.307 1 49.09 579 VAL A O 1
ATOM 4559 N N . ILE A 1 580 ? -24.5 1.772 1.85 1 54.59 580 ILE A N 1
ATOM 4560 C CA . ILE A 1 580 ? -23.094 2.152 2.02 1 54.59 580 ILE A CA 1
ATOM 4561 C C . ILE A 1 580 ? -22.641 2.975 0.82 1 54.59 580 ILE A C 1
ATOM 4563 O O . ILE A 1 580 ? -22.984 2.674 -0.322 1 54.59 580 ILE A O 1
ATOM 4567 N N . GLY A 1 581 ? -22.484 4.215 0.877 1 64.12 581 GLY A N 1
ATOM 4568 C CA . GLY A 1 581 ? -21.969 5.203 -0.056 1 64.12 581 GLY A CA 1
ATOM 4569 C C . GLY A 1 581 ? -20.781 4.707 -0.857 1 64.12 581 GLY A C 1
ATOM 4570 O O . GLY A 1 581 ? -19.969 3.928 -0.354 1 64.12 581 GLY A O 1
ATOM 4571 N N . ALA A 1 582 ? -20.906 4.652 -2.168 1 71 582 ALA A N 1
ATOM 4572 C CA . ALA A 1 582 ? -19.766 4.5 -3.068 1 71 582 ALA A CA 1
ATOM 4573 C C . ALA A 1 582 ? -19.625 5.703 -3.998 1 71 582 ALA A C 1
ATOM 4575 O O . ALA A 1 582 ? -20.625 6.371 -4.301 1 71 582 ALA A O 1
ATOM 4576 N N . SER A 1 583 ? -18.391 6.02 -4.234 1 67.94 583 SER A N 1
ATOM 4577 C CA . SER A 1 583 ? -18.172 7.133 -5.148 1 67.94 583 SER A CA 1
ATOM 4578 C C . SER A 1 583 ? -17.906 6.641 -6.57 1 67.94 583 SER A C 1
ATOM 4580 O O . SER A 1 583 ? -17.5 5.496 -6.773 1 67.94 583 SER A O 1
ATOM 4582 N N . PHE A 1 584 ? -18.297 7.48 -7.508 1 76.19 584 PHE A N 1
ATOM 4583 C CA . PHE A 1 584 ? -17.656 7.375 -8.812 1 76.19 584 PHE A CA 1
ATOM 4584 C C . PHE A 1 584 ? -16.172 7.691 -8.711 1 76.19 584 PHE A C 1
ATOM 4586 O O . PHE A 1 584 ? -15.75 8.484 -7.867 1 76.19 584 PHE A O 1
ATOM 4593 N N . PRO A 1 585 ? -15.414 7.023 -9.562 1 79 585 PRO A N 1
ATOM 4594 C CA . PRO A 1 585 ? -14.008 7.418 -9.57 1 79 585 PRO A CA 1
ATOM 4595 C C . PRO A 1 585 ? -13.805 8.875 -9.961 1 79 585 PRO A C 1
ATOM 4597 O O . PRO A 1 585 ? -14.406 9.352 -10.93 1 79 585 PRO A O 1
ATOM 4600 N N . ASP A 1 586 ? -13.07 9.562 -9.141 1 84.88 586 ASP A N 1
ATOM 4601 C CA . ASP A 1 586 ? -12.625 10.914 -9.469 1 84.88 586 ASP A CA 1
ATOM 4602 C C . ASP A 1 586 ? -11.242 10.891 -10.125 1 84.88 586 ASP A C 1
ATOM 4604 O O . ASP A 1 586 ? -10.242 10.602 -9.469 1 84.88 586 ASP A O 1
ATOM 4608 N N . ILE A 1 587 ? -11.227 11.172 -11.43 1 90.12 587 ILE A N 1
ATOM 4609 C CA . ILE A 1 587 ? -9.977 11.133 -12.18 1 90.12 587 ILE A CA 1
ATOM 4610 C C . ILE A 1 587 ? -9.625 12.531 -12.68 1 90.12 587 ILE A C 1
ATOM 4612 O O . ILE A 1 587 ? -10.406 13.156 -13.398 1 90.12 587 ILE A O 1
ATOM 4616 N N . ILE A 1 588 ? -8.516 13.039 -12.336 1 91.81 588 ILE A N 1
ATOM 4617 C CA . ILE A 1 588 ? -8.016 14.336 -12.797 1 91.81 588 ILE A CA 1
ATOM 4618 C C . ILE A 1 588 ? -6.691 14.148 -13.531 1 91.81 588 ILE A C 1
ATOM 4620 O O . ILE A 1 588 ? -5.762 13.531 -13.008 1 91.81 588 ILE A O 1
ATOM 4624 N N . ARG A 1 589 ? -6.625 14.664 -14.711 1 93.62 589 ARG A N 1
ATOM 4625 C CA . ARG A 1 589 ? -5.43 14.586 -15.547 1 93.62 589 ARG A CA 1
ATOM 4626 C C . ARG A 1 589 ? -4.898 15.977 -15.883 1 93.62 589 ARG A C 1
ATOM 4628 O O . ARG A 1 589 ? -5.68 16.906 -16.125 1 93.62 589 ARG A O 1
ATOM 4635 N N . ARG A 1 590 ? -3.639 16.141 -15.836 1 94.25 590 ARG A N 1
ATOM 4636 C CA . ARG A 1 590 ? -2.971 17.406 -16.141 1 94.25 590 ARG A CA 1
ATOM 4637 C C . ARG A 1 590 ? -1.74 17.172 -17.016 1 94.25 590 ARG A C 1
ATOM 4639 O O . ARG A 1 590 ? -1.085 16.141 -16.906 1 94.25 590 ARG A O 1
ATOM 4646 N N . GLN A 1 591 ? -1.462 18.094 -17.875 1 94.62 591 GLN A N 1
ATOM 4647 C CA . GLN A 1 591 ? -0.293 18.078 -18.75 1 94.62 591 GLN A CA 1
ATOM 4648 C C . GLN A 1 591 ? 0.3 19.484 -18.891 1 94.62 591 GLN A C 1
ATOM 4650 O O . GLN A 1 591 ? -0.43 20.469 -18.875 1 94.62 591 GLN A O 1
ATOM 4655 N N . GLY A 1 592 ? 1.665 19.609 -18.953 1 93.56 592 GLY A N 1
ATOM 4656 C CA . GLY A 1 592 ? 2.275 20.922 -19.047 1 93.56 592 GLY A CA 1
ATOM 4657 C C . GLY A 1 592 ? 3.594 20.922 -19.797 1 93.56 592 GLY A C 1
ATOM 4658 O O . GLY A 1 592 ? 4.34 19.938 -19.75 1 93.56 592 GLY A O 1
ATOM 4659 N N . TYR A 1 593 ? 3.834 21.969 -20.5 1 95.62 593 TYR A N 1
ATOM 4660 C CA . TYR A 1 593 ? 5.113 22.297 -21.125 1 95.62 593 TYR A CA 1
ATOM 4661 C C . TYR A 1 593 ? 5.719 23.547 -20.469 1 95.62 593 TYR A C 1
ATOM 4663 O O . TYR A 1 593 ? 5.074 24.594 -20.406 1 95.62 593 TYR A O 1
ATOM 4671 N N . VAL A 1 594 ? 6.914 23.422 -20.016 1 94.56 594 VAL A N 1
ATOM 4672 C CA . VAL A 1 594 ? 7.531 24.5 -19.25 1 94.56 594 VAL A CA 1
ATOM 4673 C C . VAL A 1 594 ? 8.844 24.922 -19.906 1 94.56 594 VAL A C 1
ATOM 4675 O O . VAL A 1 594 ? 9.609 24.062 -20.359 1 94.56 594 VAL A O 1
ATOM 4678 N N . GLY A 1 595 ? 9.07 26.156 -20.031 1 94.25 595 GLY A N 1
ATOM 4679 C CA . GLY A 1 595 ? 10.336 26.75 -20.422 1 94.25 595 GLY A CA 1
ATOM 4680 C C . GLY A 1 595 ? 10.836 27.781 -19.438 1 94.25 595 GLY A C 1
ATOM 4681 O O . GLY A 1 595 ? 10.047 28.562 -18.875 1 94.25 595 GLY A O 1
ATOM 4682 N N . ARG A 1 596 ? 12.133 27.781 -19.125 1 93.81 596 ARG A N 1
ATOM 4683 C CA . ARG A 1 596 ? 12.727 28.75 -18.219 1 93.81 596 ARG A CA 1
ATOM 4684 C C . ARG A 1 596 ? 14.117 29.172 -18.688 1 93.81 596 ARG A C 1
ATOM 4686 O O . ARG A 1 596 ? 14.898 28.328 -19.141 1 93.81 596 ARG A O 1
ATOM 4693 N N . LEU A 1 597 ? 14.414 30.406 -18.656 1 94.62 597 LEU A N 1
ATOM 4694 C CA . LEU A 1 597 ? 15.719 30.984 -18.969 1 94.62 597 LEU A CA 1
ATOM 4695 C C . LEU A 1 597 ? 16.234 31.828 -17.812 1 94.62 597 LEU A C 1
ATOM 4697 O O . LEU A 1 597 ? 15.57 32.75 -17.375 1 94.62 597 LEU A O 1
ATOM 4701 N N . ASN A 1 598 ? 17.297 31.484 -17.266 1 93.75 598 ASN A N 1
ATOM 4702 C CA . ASN A 1 598 ? 18.016 32.281 -16.297 1 93.75 598 ASN A CA 1
ATOM 4703 C C . ASN A 1 598 ? 19.297 32.875 -16.891 1 93.75 598 ASN A C 1
ATOM 4705 O O . ASN A 1 598 ? 20.156 32.125 -17.359 1 93.75 598 ASN A O 1
ATOM 4709 N N . TYR A 1 599 ? 19.375 34.125 -16.891 1 95.38 599 TYR A N 1
ATOM 4710 C CA . TYR A 1 599 ? 20.516 34.844 -17.453 1 95.38 599 TYR A CA 1
ATOM 4711 C C . TYR A 1 599 ? 21.156 35.75 -16.406 1 95.38 599 TYR A C 1
ATOM 4713 O O . TYR A 1 599 ? 20.469 36.5 -15.695 1 95.38 599 TYR A O 1
ATOM 4721 N N . ASN A 1 600 ? 22.422 35.594 -16.25 1 94.62 600 ASN A N 1
ATOM 4722 C CA . ASN A 1 600 ? 23.234 36.375 -15.312 1 94.62 600 ASN A CA 1
ATOM 4723 C C . ASN A 1 600 ? 24.438 37 -16.016 1 94.62 600 ASN A C 1
ATOM 4725 O O . ASN A 1 600 ? 25.203 36.281 -16.672 1 94.62 600 ASN A O 1
ATOM 4729 N N . PHE A 1 601 ? 24.562 38.312 -15.922 1 96.25 601 PHE A N 1
ATOM 4730 C CA . PHE A 1 601 ? 25.734 39 -16.438 1 96.25 601 PHE A CA 1
ATOM 4731 C C . PHE A 1 601 ? 26.594 39.531 -15.305 1 96.25 601 PHE A C 1
ATOM 4733 O O . PHE A 1 601 ? 26.219 40.469 -14.609 1 96.25 601 PHE A O 1
ATOM 4740 N N . ALA A 1 602 ? 27.766 38.906 -15.07 1 94 602 ALA A N 1
ATOM 4741 C CA . ALA A 1 602 ? 28.781 39.312 -14.102 1 94 602 ALA A CA 1
ATOM 4742 C C . ALA A 1 602 ? 28.234 39.281 -12.68 1 94 602 ALA A C 1
ATOM 4744 O O . ALA A 1 602 ? 28.672 40.062 -11.836 1 94 602 ALA A O 1
ATOM 4745 N N . GLU A 1 603 ? 27.109 38.594 -12.445 1 92 603 GLU A N 1
ATOM 4746 C CA . GLU A 1 603 ? 26.406 38.531 -11.164 1 92 603 GLU A CA 1
ATOM 4747 C C . GLU A 1 603 ? 25.906 39.906 -10.75 1 92 603 GLU A C 1
ATOM 4749 O O . GLU A 1 603 ? 25.875 40.219 -9.562 1 92 603 GLU A O 1
ATOM 4754 N N . ARG A 1 604 ? 25.688 40.75 -11.727 1 94.94 604 ARG A N 1
ATOM 4755 C CA . ARG A 1 604 ? 25.25 42.125 -11.523 1 94.94 604 ARG A CA 1
ATOM 4756 C C . ARG A 1 604 ? 23.844 42.312 -12.07 1 94.94 604 ARG A C 1
ATOM 4758 O O . ARG A 1 604 ? 22.984 42.906 -11.383 1 94.94 604 ARG A O 1
ATOM 4765 N N . TYR A 1 605 ? 23.625 41.906 -13.266 1 97.44 605 TYR A N 1
ATOM 4766 C CA . TYR A 1 605 ? 22.312 41.969 -13.906 1 97.44 605 TYR A CA 1
ATOM 4767 C C . TYR A 1 605 ? 21.703 40.562 -14.055 1 97.44 605 TYR A C 1
ATOM 4769 O O . TYR A 1 605 ? 22.297 39.688 -14.68 1 97.44 605 TYR A O 1
ATOM 4777 N N . LEU A 1 606 ? 20.594 40.438 -13.5 1 97.12 606 LEU A N 1
ATOM 4778 C CA . LEU A 1 606 ? 19.953 39.156 -13.445 1 97.12 606 LEU A CA 1
ATOM 4779 C C . LEU A 1 606 ? 18.609 39.188 -14.164 1 97.12 606 LEU A C 1
ATOM 4781 O O . LEU A 1 606 ? 17.859 40.156 -14.047 1 97.12 606 LEU A O 1
ATOM 4785 N N . LEU A 1 607 ? 18.312 38.125 -14.945 1 95.94 607 LEU A N 1
ATOM 4786 C CA . LEU A 1 607 ? 17.062 38 -15.68 1 95.94 607 LEU A CA 1
ATOM 4787 C C . LEU A 1 607 ? 16.562 36.562 -15.641 1 95.94 607 LEU A C 1
ATOM 4789 O O . LEU A 1 607 ? 17.328 35.625 -15.828 1 95.94 607 LEU A O 1
ATOM 4793 N N . GLU A 1 608 ? 15.344 36.406 -15.297 1 94 608 GLU A N 1
ATOM 4794 C CA . GLU A 1 608 ? 14.672 35.094 -15.398 1 94 608 GLU A CA 1
ATOM 4795 C C . GLU A 1 608 ? 13.383 35.219 -16.203 1 94 608 GLU A C 1
ATOM 4797 O O . GLU A 1 608 ? 12.539 36.062 -15.906 1 94 608 GLU A O 1
ATOM 4802 N N . LEU A 1 609 ? 13.25 34.406 -17.219 1 94.38 609 LEU A N 1
ATOM 4803 C CA . LEU A 1 609 ? 12.023 34.281 -18 1 94.38 609 LEU A CA 1
ATOM 4804 C C . LEU A 1 609 ? 11.5 32.844 -17.953 1 94.38 609 LEU A C 1
ATOM 4806 O O . LEU A 1 609 ? 12.273 31.906 -17.984 1 94.38 609 LEU A O 1
ATOM 4810 N N . ALA A 1 610 ? 10.195 32.75 -17.75 1 92.31 610 ALA A N 1
ATOM 4811 C CA . ALA A 1 610 ? 9.594 31.438 -17.734 1 92.31 610 ALA A CA 1
ATOM 4812 C C . ALA A 1 610 ? 8.188 31.453 -18.328 1 92.31 610 ALA A C 1
ATOM 4814 O O . ALA A 1 610 ? 7.543 32.5 -18.359 1 92.31 610 ALA A O 1
ATOM 4815 N N . PHE A 1 611 ? 7.715 30.359 -18.812 1 93.81 611 PHE A N 1
ATOM 4816 C CA . PHE A 1 611 ? 6.332 30.188 -19.25 1 93.81 611 PHE A CA 1
ATOM 4817 C C . PHE A 1 611 ? 5.871 28.75 -19.047 1 93.81 611 PHE A C 1
ATOM 4819 O O . PHE A 1 611 ? 6.688 27.844 -18.984 1 93.81 611 PHE A O 1
ATOM 4826 N N . ARG A 1 612 ? 4.621 28.562 -18.953 1 94.19 612 ARG A N 1
ATOM 4827 C CA . ARG A 1 612 ? 3.988 27.25 -18.922 1 94.19 612 ARG A CA 1
ATOM 4828 C C . ARG A 1 612 ? 2.781 27.188 -19.844 1 94.19 612 ARG A C 1
ATOM 4830 O O . ARG A 1 612 ? 2.029 28.156 -19.953 1 94.19 612 ARG A O 1
ATOM 4837 N N . TYR A 1 613 ? 2.697 26.188 -20.562 1 95.19 613 TYR A N 1
ATOM 4838 C CA . TYR A 1 613 ? 1.506 25.812 -21.312 1 95.19 613 TYR A CA 1
ATOM 4839 C C . TYR A 1 613 ? 0.847 24.578 -20.719 1 95.19 613 TYR A C 1
ATOM 4841 O O . TYR A 1 613 ? 1.253 23.453 -21.016 1 95.19 613 TYR A O 1
ATOM 4849 N N . ASP A 1 614 ? -0.305 24.844 -19.984 1 94.69 614 ASP A N 1
ATOM 4850 C CA . ASP A 1 614 ? -0.883 23.781 -19.156 1 94.69 614 ASP A CA 1
ATOM 4851 C C . ASP A 1 614 ? -2.252 23.359 -19.688 1 94.69 614 ASP A C 1
ATOM 4853 O O . ASP A 1 614 ? -3.014 24.188 -20.188 1 94.69 614 ASP A O 1
ATOM 4857 N N . GLY A 1 615 ? -2.514 22.078 -19.547 1 93.56 615 GLY A N 1
ATOM 4858 C CA . GLY A 1 615 ? -3.824 21.516 -19.828 1 93.56 615 GLY A CA 1
ATOM 4859 C C . GLY A 1 615 ? -4.418 20.781 -18.625 1 93.56 615 GLY A C 1
ATOM 4860 O O . GLY A 1 615 ? -3.693 20.188 -17.844 1 93.56 615 GLY A O 1
ATOM 4861 N N . SER A 1 616 ? -5.816 20.859 -18.5 1 92.5 616 SER A N 1
ATOM 4862 C CA . SER A 1 616 ? -6.539 20.203 -17.422 1 92.5 616 SER A CA 1
ATOM 4863 C C . SER A 1 616 ? -7.777 19.484 -17.953 1 92.5 616 SER A C 1
ATOM 4865 O O . SER A 1 616 ? -8.461 19.984 -18.828 1 92.5 616 SER A O 1
ATOM 4867 N N . SER A 1 617 ? -8.055 18.328 -17.391 1 90 617 SER A N 1
ATOM 4868 C CA . SER A 1 617 ? -9.25 17.578 -17.766 1 90 617 SER A CA 1
ATOM 4869 C C . SER A 1 617 ? -10.516 18.234 -17.234 1 90 617 SER A C 1
ATOM 4871 O O . SER A 1 617 ? -11.625 17.859 -17.594 1 90 617 SER A O 1
ATOM 4873 N N . MET A 1 618 ? -10.43 19.25 -16.438 1 87.69 618 MET A N 1
ATOM 4874 C CA . MET A 1 618 ? -11.578 19.938 -15.867 1 87.69 618 MET A CA 1
ATOM 4875 C C . MET A 1 618 ? -12.281 20.781 -16.922 1 87.69 618 MET A C 1
ATOM 4877 O O . MET A 1 618 ? -13.445 21.141 -16.766 1 87.69 618 MET A O 1
ATOM 4881 N N . TYR A 1 619 ? -11.5 21.062 -17.875 1 88.12 619 TYR A N 1
ATOM 4882 C CA . TYR A 1 619 ? -12.031 21.922 -18.938 1 88.12 619 TYR A CA 1
ATOM 4883 C C . TYR A 1 619 ? -12.07 21.188 -20.266 1 88.12 619 TYR A C 1
ATOM 4885 O O . TYR A 1 619 ? -11.531 20.078 -20.391 1 88.12 619 TYR A O 1
ATOM 4893 N N . THR A 1 620 ? -12.852 21.734 -21.219 1 85.81 620 THR A N 1
ATOM 4894 C CA . THR A 1 620 ? -12.945 21.125 -22.531 1 85.81 620 THR A CA 1
ATOM 4895 C C . THR A 1 620 ? -12.758 22.172 -23.625 1 85.81 620 THR A C 1
ATOM 4897 O O . THR A 1 620 ? -12.641 23.359 -23.344 1 85.81 620 THR A O 1
ATOM 4900 N N . GLY A 1 621 ? -12.508 21.609 -24.781 1 81.5 621 GLY A N 1
ATOM 4901 C CA . GLY A 1 621 ? -12.445 22.469 -25.953 1 81.5 621 GLY A CA 1
ATOM 4902 C C . GLY A 1 621 ? -11.234 23.391 -25.969 1 81.5 621 GLY A C 1
ATOM 4903 O O . GLY A 1 621 ? -10.141 22.969 -25.594 1 81.5 621 GLY A O 1
ATOM 4904 N N . SER A 1 622 ? -11.461 24.594 -26.344 1 78.81 622 SER A N 1
ATOM 4905 C CA . SER A 1 622 ? -10.383 25.547 -26.5 1 78.81 622 SER A CA 1
ATOM 4906 C C . SER A 1 622 ? -9.898 26.078 -25.156 1 78.81 622 SER A C 1
ATOM 4908 O O . SER A 1 622 ? -8.781 26.578 -25.047 1 78.81 622 SER A O 1
ATOM 4910 N N . GLY A 1 623 ? -10.688 25.984 -24.156 1 84.12 623 GLY A N 1
ATOM 4911 C CA . GLY A 1 623 ? -10.312 26.453 -22.828 1 84.12 623 GLY A CA 1
ATOM 4912 C C . GLY A 1 623 ? -9.547 25.422 -22.016 1 84.12 623 GLY A C 1
ATOM 4913 O O . GLY A 1 623 ? -9.094 25.719 -20.906 1 84.12 623 GLY A O 1
ATOM 4914 N N . GLN A 1 624 ? -9.305 24.328 -22.641 1 89.12 624 GLN A N 1
ATOM 4915 C CA . GLN A 1 624 ? -8.664 23.25 -21.922 1 89.12 624 GLN A CA 1
ATOM 4916 C C . GLN A 1 624 ? -7.191 23.562 -21.656 1 89.12 624 GLN A C 1
ATOM 4918 O O . GLN A 1 624 ? -6.641 23.156 -20.625 1 89.12 624 GLN A O 1
ATOM 4923 N N . PHE A 1 625 ? -6.535 24.234 -22.625 1 93 625 PHE A N 1
ATOM 4924 C CA . PHE A 1 625 ? -5.133 24.594 -22.469 1 93 625 PHE A CA 1
ATOM 4925 C C . PHE A 1 625 ? -4.973 26.109 -22.312 1 93 625 PHE A C 1
ATOM 4927 O O . PHE A 1 625 ? -5.762 26.875 -22.859 1 93 625 PHE A O 1
ATOM 4934 N N . GLY A 1 626 ? -3.98 26.609 -21.516 1 92.75 626 GLY A N 1
ATOM 4935 C CA . GLY A 1 626 ? -3.668 28.016 -21.328 1 92.75 626 GLY A CA 1
ATOM 4936 C C . GLY A 1 626 ? -2.18 28.297 -21.266 1 92.75 626 GLY A C 1
ATOM 4937 O O . GLY A 1 626 ? -1.396 27.438 -20.859 1 92.75 626 GLY A O 1
ATOM 4938 N N . LEU A 1 627 ? -1.783 29.438 -21.703 1 94.31 627 LEU A N 1
ATOM 4939 C CA . LEU A 1 627 ? -0.406 29.906 -21.625 1 94.31 627 LEU A CA 1
ATOM 4940 C C . LEU A 1 627 ? -0.23 30.891 -20.469 1 94.31 627 LEU A C 1
ATOM 4942 O O . LEU A 1 627 ? -0.961 31.875 -20.359 1 94.31 627 LEU A O 1
ATOM 4946 N N . PHE A 1 628 ? 0.738 30.734 -19.688 1 94.12 628 PHE A N 1
ATOM 4947 C CA . PHE A 1 628 ? 0.965 31.531 -18.484 1 94.12 628 PHE A CA 1
ATOM 4948 C C . PHE A 1 628 ? 2.43 31.938 -18.375 1 94.12 628 PHE A C 1
ATOM 4950 O O . PHE A 1 628 ? 3.246 31.188 -17.828 1 94.12 628 PHE A O 1
ATOM 4957 N N . PRO A 1 629 ? 2.803 33.062 -18.703 1 94 629 PRO A N 1
ATOM 4958 C CA . PRO A 1 629 ? 4.188 33.531 -18.703 1 94 629 PRO A CA 1
ATOM 4959 C C . PRO A 1 629 ? 4.559 34.25 -17.406 1 94 629 PRO A C 1
ATOM 4961 O O . PRO A 1 629 ? 3.676 34.656 -16.625 1 94 629 PRO A O 1
ATOM 4964 N N . GLY A 1 630 ? 5.789 34.406 -17.141 1 92.44 630 GLY A N 1
ATOM 4965 C CA . GLY A 1 630 ? 6.324 35.188 -16.031 1 92.44 630 GLY A CA 1
ATOM 4966 C C . GLY A 1 630 ? 7.793 35.531 -16.188 1 92.44 630 GLY A C 1
ATOM 4967 O O . GLY A 1 630 ? 8.477 34.938 -17.031 1 92.44 630 GLY A O 1
ATOM 4968 N N . GLY A 1 631 ? 8.242 36.469 -15.406 1 93.38 631 GLY A N 1
ATOM 4969 C CA . GLY A 1 631 ? 9.633 36.875 -15.43 1 93.38 631 GLY A CA 1
ATOM 4970 C C . GLY A 1 631 ? 10.031 37.688 -14.219 1 93.38 631 GLY A C 1
ATOM 4971 O O . GLY A 1 631 ? 9.18 38.156 -13.461 1 93.38 631 GLY A O 1
ATOM 4972 N N . SER A 1 632 ? 11.312 37.844 -14.031 1 95.25 632 SER A N 1
ATOM 4973 C CA . SER A 1 632 ? 11.867 38.625 -12.953 1 95.25 632 SER A CA 1
ATOM 4974 C C . SER A 1 632 ? 13.203 39.25 -13.352 1 95.25 632 SER A C 1
ATOM 4976 O O . SER A 1 632 ? 13.898 38.719 -14.219 1 95.25 632 SER A O 1
ATOM 4978 N N . VAL A 1 633 ? 13.539 40.375 -12.789 1 96.62 633 VAL A N 1
ATOM 4979 C CA . VAL A 1 633 ? 14.797 41.094 -13.008 1 96.62 633 VAL A CA 1
ATOM 4980 C C . VAL A 1 633 ? 15.445 41.406 -11.664 1 96.62 633 VAL A C 1
ATOM 4982 O O . VAL A 1 633 ? 14.75 41.562 -10.656 1 96.62 633 VAL A O 1
ATOM 4985 N N . GLY A 1 634 ? 16.672 41.375 -11.633 1 97.12 634 GLY A N 1
ATOM 4986 C CA . GLY A 1 634 ? 17.453 41.781 -10.469 1 97.12 634 GLY A CA 1
ATOM 4987 C C . GLY A 1 634 ? 18.672 42.594 -10.82 1 97.12 634 GLY A C 1
ATOM 4988 O O . GLY A 1 634 ? 19.297 42.406 -11.867 1 97.12 634 GLY A O 1
ATOM 4989 N N . TRP A 1 635 ? 18.984 43.562 -9.984 1 97.94 635 TRP A N 1
ATOM 4990 C CA . TRP A 1 635 ? 20.125 44.438 -10.117 1 97.94 635 TRP A CA 1
ATOM 4991 C C . TRP A 1 635 ? 20.906 44.562 -8.805 1 97.94 635 TRP A C 1
ATOM 4993 O O . TRP A 1 635 ? 20.391 45.094 -7.816 1 97.94 635 TRP A O 1
ATOM 5003 N N . ARG A 1 636 ? 22.062 43.969 -8.844 1 97.31 636 ARG A N 1
ATOM 5004 C CA . ARG A 1 636 ? 22.922 44.094 -7.676 1 97.31 636 ARG A CA 1
ATOM 5005 C C . ARG A 1 636 ? 23.766 45.344 -7.73 1 97.31 636 ARG A C 1
ATOM 5007 O O . ARG A 1 636 ? 24.891 45.344 -8.227 1 97.31 636 ARG A O 1
ATOM 5014 N N . LEU A 1 637 ? 23.359 46.375 -7.09 1 96.5 637 LEU A N 1
ATOM 5015 C CA . LEU A 1 637 ? 23.984 47.688 -7.094 1 96.5 637 LEU A CA 1
ATOM 5016 C C . LEU A 1 637 ? 25.359 47.625 -6.457 1 96.5 637 LEU A C 1
ATOM 5018 O O . LEU A 1 637 ? 26.266 48.344 -6.867 1 96.5 637 LEU A O 1
ATOM 5022 N N . SER A 1 638 ? 25.5 46.844 -5.508 1 94.38 638 SER A N 1
ATOM 5023 C CA . SER A 1 638 ? 26.766 46.75 -4.773 1 94.38 638 SER A CA 1
ATOM 5024 C C . SER A 1 638 ? 27.891 46.25 -5.676 1 94.38 638 SER A C 1
ATOM 5026 O O . SER A 1 638 ? 29.062 46.406 -5.355 1 94.38 638 SER A O 1
ATOM 5028 N N . GLU A 1 639 ? 27.547 45.594 -6.754 1 93.56 639 GLU A N 1
ATOM 5029 C CA . GLU A 1 639 ? 28.547 45.031 -7.645 1 93.56 639 GLU A CA 1
ATOM 5030 C C . GLU A 1 639 ? 28.953 46.031 -8.734 1 93.56 639 GLU A C 1
ATOM 5032 O O . GLU A 1 639 ? 29.875 45.781 -9.508 1 93.56 639 GLU A O 1
ATOM 5037 N N . GLU A 1 640 ? 28.344 47.219 -8.766 1 95.38 640 GLU A N 1
ATOM 5038 C CA . GLU A 1 640 ? 28.703 48.25 -9.727 1 95.38 640 GLU A CA 1
ATOM 5039 C C . GLU A 1 640 ? 30.031 48.906 -9.359 1 95.38 640 GLU A C 1
ATOM 5041 O O . GLU A 1 640 ? 30.328 49.125 -8.18 1 95.38 640 GLU A O 1
ATOM 5046 N N . SER A 1 641 ? 30.703 49.375 -10.398 1 93 641 SER A N 1
ATOM 5047 C CA . SER A 1 641 ? 32 50.031 -10.18 1 93 641 SER A CA 1
ATOM 5048 C C . SER A 1 641 ? 31.844 51.344 -9.43 1 93 641 SER A C 1
ATOM 5050 O O . SER A 1 641 ? 32.656 51.688 -8.562 1 93 641 SER A O 1
ATOM 5052 N N . PHE A 1 642 ? 30.906 52.031 -9.766 1 94.69 642 PHE A N 1
ATOM 5053 C CA . PHE A 1 642 ? 30.703 53.312 -9.102 1 94.69 642 PHE A CA 1
ATOM 5054 C C . PHE A 1 642 ? 30.359 53.125 -7.629 1 94.69 642 PHE A C 1
ATOM 5056 O O . PHE A 1 642 ? 30.766 53.906 -6.777 1 94.69 642 PHE A O 1
ATOM 5063 N N . PHE A 1 643 ? 29.656 52.094 -7.309 1 94.69 643 PHE A N 1
ATOM 5064 C CA . PHE A 1 643 ? 29.281 51.812 -5.93 1 94.69 643 PHE A CA 1
ATOM 5065 C C . PHE A 1 643 ? 30.5 51.375 -5.125 1 94.69 643 PHE A C 1
ATOM 5067 O O . PHE A 1 643 ? 30.688 51.812 -3.992 1 94.69 643 PHE A O 1
ATOM 5074 N N . LYS A 1 644 ? 31.266 50.562 -5.699 1 92 644 LYS A N 1
ATOM 5075 C CA . LYS A 1 644 ? 32.469 50.031 -5.035 1 92 644 LYS A CA 1
ATOM 5076 C C . LYS A 1 644 ? 33.5 51.125 -4.84 1 92 644 LYS A C 1
ATOM 5078 O O . LYS A 1 644 ? 34.344 51.031 -3.943 1 92 644 LYS A O 1
ATOM 5083 N N . SER A 1 645 ? 33.469 52.188 -5.672 1 92.19 645 SER A N 1
ATOM 5084 C CA . SER A 1 645 ? 34.438 53.281 -5.602 1 92.19 645 SER A CA 1
ATOM 5085 C C . SER A 1 645 ? 34.125 54.25 -4.461 1 92.19 645 SER A C 1
ATOM 5087 O O . SER A 1 645 ? 35 54.969 -4.012 1 92.19 645 SER A O 1
ATOM 5089 N N . ILE A 1 646 ? 32.938 54.188 -3.998 1 95.06 646 ILE A N 1
ATOM 5090 C CA . ILE A 1 646 ? 32.531 55.062 -2.916 1 95.06 646 ILE A CA 1
ATOM 5091 C C . ILE A 1 646 ? 32.906 54.438 -1.571 1 95.06 646 ILE A C 1
ATOM 5093 O O . ILE A 1 646 ? 32.188 53.562 -1.082 1 95.06 646 ILE A O 1
ATOM 5097 N N . LYS A 1 647 ? 33.875 54.938 -0.921 1 90.62 647 LYS A N 1
ATOM 5098 C CA . LYS A 1 647 ? 34.375 54.375 0.324 1 90.62 647 LYS A CA 1
ATOM 5099 C C . LYS A 1 647 ? 33.344 54.438 1.438 1 90.62 647 LYS A C 1
ATOM 5101 O O . LYS A 1 647 ? 33.312 53.594 2.32 1 90.62 647 LYS A O 1
ATOM 5106 N N . ALA A 1 648 ? 32.531 55.469 1.382 1 91.69 648 ALA A N 1
ATOM 5107 C CA . ALA A 1 648 ? 31.516 55.688 2.416 1 91.69 648 ALA A CA 1
ATOM 5108 C C . ALA A 1 648 ? 30.469 54.562 2.414 1 91.69 648 ALA A C 1
ATOM 5110 O O . ALA A 1 648 ? 29.781 54.344 3.412 1 91.69 648 ALA A O 1
ATOM 5111 N N . LEU A 1 649 ? 30.375 53.781 1.349 1 94.38 649 LEU A N 1
ATOM 5112 C CA . LEU A 1 649 ? 29.375 52.75 1.231 1 94.38 649 LEU A CA 1
ATOM 5113 C C . LEU A 1 649 ? 30 51.375 1.407 1 94.38 649 LEU A C 1
ATOM 5115 O O . LEU A 1 649 ? 29.344 50.344 1.188 1 94.38 649 LEU A O 1
ATOM 5119 N N . SER A 1 650 ? 31.172 51.312 1.913 1 92 650 SER A N 1
ATOM 5120 C CA . SER A 1 650 ? 31.891 50.031 2.027 1 92 650 SER A CA 1
ATOM 5121 C C . SER A 1 650 ? 31.281 49.156 3.096 1 92 650 SER A C 1
ATOM 5123 O O . SER A 1 650 ? 31.547 47.938 3.123 1 92 650 SER A O 1
ATOM 5125 N N . PHE A 1 651 ? 30.422 49.719 3.986 1 92.06 651 PHE A N 1
ATOM 5126 C CA . PHE A 1 651 ? 29.781 48.906 5.031 1 92.06 651 PHE A CA 1
ATOM 5127 C C . PHE A 1 651 ? 28.656 48.062 4.457 1 92.06 651 PHE A C 1
ATOM 5129 O O . PHE A 1 651 ? 28.188 47.125 5.109 1 92.06 651 PHE A O 1
ATOM 5136 N N . ILE A 1 652 ? 28.312 48.312 3.174 1 95.25 652 ILE A N 1
ATOM 5137 C CA . ILE A 1 652 ? 27.266 47.531 2.508 1 95.25 652 ILE A CA 1
ATOM 5138 C C . ILE A 1 652 ? 27.906 46.438 1.66 1 95.25 652 ILE A C 1
ATOM 5140 O O . ILE A 1 652 ? 28.578 46.719 0.666 1 95.25 652 ILE A O 1
ATOM 5144 N N . ASP A 1 653 ? 27.672 45.188 2.045 1 90.88 653 ASP A N 1
ATOM 5145 C CA . ASP A 1 653 ? 28.25 44.062 1.341 1 90.88 653 ASP A CA 1
ATOM 5146 C C . ASP A 1 653 ? 27.391 43.688 0.13 1 90.88 653 ASP A C 1
ATOM 5148 O O . ASP A 1 653 ? 27.922 43.156 -0.865 1 90.88 653 ASP A O 1
ATOM 5152 N N . ASN A 1 654 ? 26.188 43.844 0.29 1 94 654 ASN A N 1
ATOM 5153 C CA . ASN A 1 654 ? 25.25 43.5 -0.779 1 94 654 ASN A CA 1
ATOM 5154 C C . ASN A 1 654 ? 24.031 44.406 -0.781 1 94 654 ASN A C 1
ATOM 5156 O O . ASN A 1 654 ? 23.469 44.688 0.276 1 94 654 ASN A O 1
ATOM 5160 N N . LEU A 1 655 ? 23.703 44.906 -1.854 1 96.5 655 LEU A N 1
ATOM 5161 C CA . LEU A 1 655 ? 22.484 45.688 -2.096 1 96.5 655 LEU A CA 1
ATOM 5162 C C . LEU A 1 655 ? 21.875 45.312 -3.434 1 96.5 655 LEU A C 1
ATOM 5164 O O . LEU A 1 655 ? 22.438 45.594 -4.492 1 96.5 655 LEU A O 1
ATOM 5168 N N . LYS A 1 656 ? 20.719 44.688 -3.377 1 97.06 656 LYS A N 1
ATOM 5169 C CA . LYS A 1 656 ? 20.094 44.156 -4.582 1 97.06 656 LYS A CA 1
ATOM 5170 C C . LYS A 1 656 ? 18.641 44.594 -4.684 1 97.06 656 LYS A C 1
ATOM 5172 O O . LYS A 1 656 ? 17.891 44.531 -3.705 1 97.06 656 LYS A O 1
ATOM 5177 N N . LEU A 1 657 ? 18.281 45.125 -5.84 1 97.62 657 LEU A N 1
ATOM 5178 C CA . LEU A 1 657 ? 16.891 45.375 -6.184 1 97.62 657 LEU A CA 1
ATOM 5179 C C . LEU A 1 657 ? 16.328 44.312 -7.109 1 97.62 657 LEU A C 1
ATOM 5181 O O . LEU A 1 657 ? 17.031 43.844 -8.016 1 97.62 657 LEU A O 1
ATOM 5185 N N . ARG A 1 658 ? 15.164 43.906 -6.824 1 96.5 658 ARG A N 1
ATOM 5186 C CA . ARG A 1 658 ? 14.57 42.906 -7.711 1 96.5 658 ARG A CA 1
ATOM 5187 C C . ARG A 1 658 ? 13.078 43.188 -7.906 1 96.5 658 ARG A C 1
ATOM 5189 O O . ARG A 1 658 ? 12.43 43.781 -7.047 1 96.5 658 ARG A O 1
ATOM 5196 N N . ALA A 1 659 ? 12.531 42.688 -9 1 97.12 659 ALA A N 1
ATOM 5197 C CA . ALA A 1 659 ? 11.117 42.812 -9.359 1 97.12 659 ALA A CA 1
ATOM 5198 C C . ALA A 1 659 ? 10.672 41.594 -10.172 1 97.12 659 ALA A C 1
ATOM 5200 O O . ALA A 1 659 ? 11.453 41.031 -10.953 1 97.12 659 ALA A O 1
ATOM 5201 N N . SER A 1 660 ? 9.484 41.188 -9.93 1 96 660 SER A N 1
ATOM 5202 C CA . SER A 1 660 ? 8.961 40.031 -10.672 1 96 660 SER A CA 1
ATOM 5203 C C . SER A 1 660 ? 7.496 40.25 -11.047 1 96 660 SER A C 1
ATOM 5205 O O . SER A 1 660 ? 6.77 40.969 -10.352 1 96 660 SER A O 1
ATOM 5207 N N . TYR A 1 661 ? 7.094 39.625 -12.148 1 95.25 661 TYR A N 1
ATOM 5208 C CA . TYR A 1 661 ? 5.715 39.562 -12.625 1 95.25 661 TYR A CA 1
ATOM 5209 C C . TYR A 1 661 ? 5.426 38.219 -13.289 1 95.25 661 TYR A C 1
ATOM 5211 O O . TYR A 1 661 ? 6.266 37.688 -14.016 1 95.25 661 TYR A O 1
ATOM 5219 N N . GLY A 1 662 ? 4.301 37.688 -12.953 1 93.62 662 GLY A N 1
ATOM 5220 C CA . GLY A 1 662 ? 3.949 36.438 -13.586 1 93.62 662 GLY A CA 1
ATOM 5221 C C . GLY A 1 662 ? 2.477 36.094 -13.469 1 93.62 662 GLY A C 1
ATOM 5222 O O . GLY A 1 662 ? 1.774 36.625 -12.609 1 93.62 662 GLY A O 1
ATOM 5223 N N . VAL A 1 663 ? 2.012 35.156 -14.367 1 93.81 663 VAL A N 1
ATOM 5224 C CA . VAL A 1 663 ? 0.633 34.688 -14.391 1 93.81 663 VAL A CA 1
ATOM 5225 C C . VAL A 1 663 ? 0.597 33.188 -14.094 1 93.81 663 VAL A C 1
ATOM 5227 O O . VAL A 1 663 ? 1.393 32.438 -14.648 1 93.81 663 VAL A O 1
ATOM 5230 N N . THR A 1 664 ? -0.212 32.812 -13.188 1 91.88 664 THR A N 1
ATOM 5231 C CA . THR A 1 664 ? -0.452 31.406 -12.906 1 91.88 664 THR A CA 1
ATOM 5232 C C . THR A 1 664 ? -1.937 31.078 -13.031 1 91.88 664 THR A C 1
ATOM 5234 O O . THR A 1 664 ? -2.775 31.984 -13.102 1 91.88 664 THR A O 1
ATOM 5237 N N . ALA A 1 665 ? -2.17 29.75 -13.117 1 89.5 665 ALA A N 1
ATOM 5238 C CA . ALA A 1 665 ? -3.559 29.344 -13.297 1 89.5 665 ALA A CA 1
ATOM 5239 C C . ALA A 1 665 ? -3.984 28.359 -12.211 1 89.5 665 ALA A C 1
ATOM 5241 O O . ALA A 1 665 ? -3.139 27.734 -11.562 1 89.5 665 ALA A O 1
ATOM 5242 N N . ASP A 1 666 ? -5.301 28.281 -12 1 89.75 666 ASP A N 1
ATOM 5243 C CA . ASP A 1 666 ? -5.934 27.344 -11.086 1 89.75 666 ASP A CA 1
ATOM 5244 C C . ASP A 1 666 ? -7.117 26.641 -11.742 1 89.75 666 ASP A C 1
ATOM 5246 O O . ASP A 1 666 ? -7.949 27.281 -12.391 1 89.75 666 ASP A O 1
ATOM 5250 N N . ASP A 1 667 ? -7.148 25.344 -11.57 1 85.31 667 ASP A N 1
ATOM 5251 C CA . ASP A 1 667 ? -8.25 24.578 -12.141 1 85.31 667 ASP A CA 1
ATOM 5252 C C . ASP A 1 667 ? -9.195 24.078 -11.047 1 85.31 667 ASP A C 1
ATOM 5254 O O . ASP A 1 667 ? -9.828 23.031 -11.195 1 85.31 667 ASP A O 1
ATOM 5258 N N . GLY A 1 668 ? -9.141 24.672 -9.914 1 77.38 668 GLY A N 1
ATOM 5259 C CA . GLY A 1 668 ? -9.93 24.234 -8.773 1 77.38 668 GLY A CA 1
ATOM 5260 C C . GLY A 1 668 ? -11.422 24.453 -8.969 1 77.38 668 GLY A C 1
ATOM 5261 O O . GLY A 1 668 ? -12.062 25.141 -8.18 1 77.38 668 GLY A O 1
ATOM 5262 N N . VAL A 1 669 ? -12.086 23.953 -9.969 1 73.38 669 VAL A N 1
ATOM 5263 C CA . VAL A 1 669 ? -13.523 24 -10.211 1 73.38 669 VAL A CA 1
ATOM 5264 C C . VAL A 1 669 ? -14.102 22.578 -10.172 1 73.38 669 VAL A C 1
ATOM 5266 O O . VAL A 1 669 ? -13.352 21.594 -10.148 1 73.38 669 VAL A O 1
ATOM 5269 N N . ALA A 1 670 ? -15.398 22.594 -9.984 1 70.25 670 ALA A N 1
ATOM 5270 C CA . ALA A 1 670 ? -16.047 21.297 -10.008 1 70.25 670 ALA A CA 1
ATOM 5271 C C . ALA A 1 670 ? -15.852 20.609 -11.352 1 70.25 670 ALA A C 1
ATOM 5273 O O . ALA A 1 670 ? -15.867 21.266 -12.398 1 70.25 670 ALA A O 1
ATOM 5274 N N . ALA A 1 671 ? -15.719 19.406 -11.312 1 66.88 671 ALA A N 1
ATOM 5275 C CA . ALA A 1 671 ? -15.422 18.625 -12.516 1 66.88 671 ALA A CA 1
ATOM 5276 C C . ALA A 1 671 ? -16.656 18.516 -13.414 1 66.88 671 ALA A C 1
ATOM 5278 O O . ALA A 1 671 ? -17.781 18.484 -12.93 1 66.88 671 ALA A O 1
ATOM 5279 N N . TYR A 1 672 ? -16.5 18.484 -14.664 1 69.69 672 TYR A N 1
ATOM 5280 C CA . TYR A 1 672 ? -17.422 18.078 -15.719 1 69.69 672 TYR A CA 1
ATOM 5281 C C . TYR A 1 672 ? -18.594 19.047 -15.82 1 69.69 672 TYR A C 1
ATOM 5283 O O . TYR A 1 672 ? -19.734 18.641 -16.062 1 69.69 672 TYR A O 1
ATOM 5291 N N . GLN A 1 673 ? -18.375 20.266 -15.469 1 71.25 673 GLN A N 1
ATOM 5292 C CA . GLN A 1 673 ? -19.422 21.281 -15.586 1 71.25 673 GLN A CA 1
ATOM 5293 C C . GLN A 1 673 ? -19.828 21.469 -17.047 1 71.25 673 GLN A C 1
ATOM 5295 O O . GLN A 1 673 ? -20.891 22.031 -17.312 1 71.25 673 GLN A O 1
ATOM 5300 N N . TRP A 1 674 ? -19.125 20.922 -17.922 1 73.75 674 TRP A N 1
ATOM 5301 C CA . TRP A 1 674 ? -19.391 21.109 -19.344 1 73.75 674 TRP A CA 1
ATOM 5302 C C . TRP A 1 674 ? -20.172 19.922 -19.922 1 73.75 674 TRP A C 1
ATOM 5304 O O . TRP A 1 674 ? -20.594 19.953 -21.078 1 73.75 674 TRP A O 1
ATOM 5314 N N . VAL A 1 675 ? -20.219 18.891 -19.172 1 73.69 675 VAL A N 1
ATOM 5315 C CA . VAL A 1 675 ? -20.922 17.703 -19.656 1 73.69 675 VAL A CA 1
ATOM 5316 C C . VAL A 1 675 ? -22.422 17.859 -19.422 1 73.69 675 VAL A C 1
ATOM 5318 O O . VAL A 1 675 ? -22.859 18.078 -18.297 1 73.69 675 VAL A O 1
ATOM 5321 N N . SER A 1 676 ? -23.062 17.938 -20.594 1 67.31 676 SER A N 1
ATOM 5322 C CA . SER A 1 676 ? -24.516 17.922 -20.484 1 67.31 676 SER A CA 1
ATOM 5323 C C . SER A 1 676 ? -25.031 16.516 -20.172 1 67.31 676 SER A C 1
ATOM 5325 O O . SER A 1 676 ? -24.344 15.523 -20.438 1 67.31 676 SER A O 1
ATOM 5327 N N . GLY A 1 677 ? -25.828 16.422 -19.328 1 70.31 677 GLY A N 1
ATOM 5328 C CA . GLY A 1 677 ? -26.406 15.117 -19.078 1 70.31 677 GLY A CA 1
ATOM 5329 C C . GLY A 1 677 ? -27.234 15.062 -17.812 1 70.31 677 GLY A C 1
ATOM 5330 O O . GLY A 1 677 ? -27.922 16.031 -17.469 1 70.31 677 GLY A O 1
ATOM 5331 N N . TYR A 1 678 ? -27.297 13.852 -17.391 1 72.19 678 TYR A N 1
ATOM 5332 C CA . TYR A 1 678 ? -28.141 13.578 -16.234 1 72.19 678 TYR A CA 1
ATOM 5333 C C . TYR A 1 678 ? -27.281 13.195 -15.023 1 72.19 678 TYR A C 1
ATOM 5335 O O . TYR A 1 678 ? -26.188 12.648 -15.172 1 72.19 678 TYR A O 1
ATOM 5343 N N . THR A 1 679 ? -27.641 13.797 -13.906 1 71.88 679 THR A N 1
ATOM 5344 C CA . THR A 1 679 ? -27.078 13.336 -12.641 1 71.88 679 THR A CA 1
ATOM 5345 C C . THR A 1 679 ? -27.766 12.055 -12.18 1 71.88 679 THR A C 1
ATOM 5347 O O . THR A 1 679 ? -29 12 -12.109 1 71.88 679 THR A O 1
ATOM 5350 N N . TYR A 1 680 ? -27.047 11.109 -12.148 1 74.38 680 TYR A N 1
ATOM 5351 C CA . TYR A 1 680 ? -27.531 9.828 -11.648 1 74.38 680 TYR A CA 1
ATOM 5352 C C . TYR A 1 680 ? -26.547 9.227 -10.648 1 74.38 680 TYR A C 1
ATOM 5354 O O . TYR A 1 680 ? -25.344 9.156 -10.914 1 74.38 680 TYR A O 1
ATOM 5362 N N . PRO A 1 681 ? -27.031 8.742 -9.578 1 72.75 681 PRO A N 1
ATOM 5363 C CA . PRO A 1 681 ? -28.391 8.883 -9.047 1 72.75 681 PRO A CA 1
ATOM 5364 C C . PRO A 1 681 ? -28.672 10.281 -8.5 1 72.75 681 PRO A C 1
ATOM 5366 O O . PRO A 1 681 ? -27.75 10.945 -7.996 1 72.75 681 PRO A O 1
ATOM 5369 N N . SER A 1 682 ? -29.656 10.797 -8.797 1 72.81 682 SER A N 1
ATOM 5370 C CA . SER A 1 682 ? -30.125 12.055 -8.234 1 72.81 682 SER A CA 1
ATOM 5371 C C . SER A 1 682 ? -31.312 11.836 -7.301 1 72.81 682 SER A C 1
ATOM 5373 O O . SER A 1 682 ? -32.469 11.992 -7.703 1 72.81 682 SER A O 1
ATOM 5375 N N . GLY A 1 683 ? -31.078 11.508 -6.125 1 66.94 683 GLY A N 1
ATOM 5376 C CA . GLY A 1 683 ? -32.156 11.203 -5.199 1 66.94 683 GLY A CA 1
ATOM 5377 C C . GLY A 1 683 ? -32.875 9.898 -5.516 1 66.94 683 GLY A C 1
ATOM 5378 O O . GLY A 1 683 ? -32.281 9 -6.125 1 66.94 683 GLY A O 1
ATOM 5379 N N . TYR A 1 684 ? -34 9.539 -4.84 1 71.12 684 TYR A N 1
ATOM 5380 C CA . TYR A 1 684 ? -34.75 8.305 -5.082 1 71.12 684 TYR A CA 1
ATOM 5381 C C . TYR A 1 684 ? -36.25 8.555 -5.102 1 71.12 684 TYR A C 1
ATOM 5383 O O . TYR A 1 684 ? -36.719 9.578 -4.59 1 71.12 684 TYR A O 1
ATOM 5391 N N . TYR A 1 685 ? -36.906 7.852 -5.938 1 69.75 685 TYR A N 1
ATOM 5392 C CA . TYR A 1 685 ? -38.375 7.84 -5.922 1 69.75 685 TYR A CA 1
ATOM 5393 C C . TYR A 1 685 ? -38.906 6.441 -5.613 1 69.75 685 TYR A C 1
ATOM 5395 O O . TYR A 1 685 ? -38.25 5.445 -5.93 1 69.75 685 TYR A O 1
ATOM 5403 N N . TYR A 1 686 ? -39.906 6.332 -4.863 1 68.62 686 TYR A N 1
ATOM 5404 C CA . TYR A 1 686 ? -40.562 5.059 -4.578 1 68.62 686 TYR A CA 1
ATOM 5405 C C . TYR A 1 686 ? -41.594 4.703 -5.664 1 68.62 686 TYR A C 1
ATOM 5407 O O . TYR A 1 686 ? -42.469 5.496 -5.969 1 68.62 686 TYR A O 1
ATOM 5415 N N . PHE A 1 687 ? -41.281 3.775 -6.359 1 69.38 687 PHE A N 1
ATOM 5416 C CA . PHE A 1 687 ? -42.312 3.211 -7.242 1 69.38 687 PHE A CA 1
ATOM 5417 C C . PHE A 1 687 ? -42.906 1.947 -6.637 1 69.38 687 PHE A C 1
ATOM 5419 O O . PHE A 1 687 ? -42.312 0.872 -6.715 1 69.38 687 PHE A O 1
ATOM 5426 N N . GLY A 1 688 ? -44.031 2.096 -6.137 1 66.38 688 GLY A N 1
ATOM 5427 C CA . GLY A 1 688 ? -44.531 1.035 -5.277 1 66.38 688 GLY A CA 1
ATOM 5428 C C . GLY A 1 688 ? -43.688 0.831 -4.031 1 66.38 688 GLY A C 1
ATOM 5429 O O . GLY A 1 688 ? -43.469 1.771 -3.264 1 66.38 688 GLY A O 1
ATOM 5430 N N . ASN A 1 689 ? -43.281 -0.353 -3.906 1 63.84 689 ASN A N 1
ATOM 5431 C CA . ASN A 1 689 ? -42.469 -0.671 -2.736 1 63.84 689 ASN A CA 1
ATOM 5432 C C . ASN A 1 689 ? -41 -0.674 -3.07 1 63.84 689 ASN A C 1
ATOM 5434 O O . ASN A 1 689 ? -40.156 -0.926 -2.201 1 63.84 689 ASN A O 1
ATOM 5438 N N . ASP A 1 690 ? -40.781 -0.277 -4.379 1 62.41 690 ASP A N 1
ATOM 5439 C CA . ASP A 1 690 ? -39.406 -0.348 -4.766 1 62.41 690 ASP A CA 1
ATOM 5440 C C . ASP A 1 690 ? -38.75 1.041 -4.789 1 62.41 690 ASP A C 1
ATOM 5442 O O . ASP A 1 690 ? -39.312 1.971 -5.383 1 62.41 690 ASP A O 1
ATOM 5446 N N . LYS A 1 691 ? -37.719 1.271 -4.055 1 69.88 691 LYS A N 1
ATOM 5447 C CA . LYS A 1 691 ? -36.938 2.5 -4.062 1 69.88 691 LYS A CA 1
ATOM 5448 C C . LYS A 1 691 ? -35.969 2.533 -5.254 1 69.88 691 LYS A C 1
ATOM 5450 O O . LYS A 1 691 ? -35.062 1.696 -5.359 1 69.88 691 LYS A O 1
ATOM 5455 N N . MET A 1 692 ? -36.281 3.379 -6.238 1 69.69 692 MET A N 1
ATOM 5456 C CA . MET A 1 692 ? -35.469 3.469 -7.438 1 69.69 692 MET A CA 1
ATOM 5457 C C . MET A 1 692 ? -34.75 4.805 -7.496 1 69.69 692 MET A C 1
ATOM 5459 O O . MET A 1 692 ? -35.281 5.832 -7.09 1 69.69 692 MET A O 1
ATOM 5463 N N . ASN A 1 693 ? -33.438 4.734 -8 1 74 693 ASN A N 1
ATOM 5464 C CA . ASN A 1 693 ? -32.688 5.969 -8.18 1 74 693 ASN A CA 1
ATOM 5465 C C . ASN A 1 693 ? -33.344 6.887 -9.203 1 74 693 ASN A C 1
ATOM 5467 O O . ASN A 1 693 ? -33.938 6.414 -10.18 1 74 693 ASN A O 1
ATOM 5471 N N . ALA A 1 694 ? -33.344 8.055 -8.898 1 76.44 694 ALA A N 1
ATOM 5472 C CA . ALA A 1 694 ? -33.906 9.047 -9.812 1 76.44 694 ALA A CA 1
ATOM 5473 C C . ALA A 1 694 ? -32.812 9.648 -10.703 1 76.44 694 ALA A C 1
ATOM 5475 O O . ALA A 1 694 ? -31.625 9.531 -10.414 1 76.44 694 ALA A O 1
ATOM 5476 N N . ILE A 1 695 ? -33.156 10.047 -11.859 1 78.5 695 ILE A N 1
ATOM 5477 C CA . ILE A 1 695 ? -32.312 10.789 -12.789 1 78.5 695 ILE A CA 1
ATOM 5478 C C . ILE A 1 695 ? -32.781 12.234 -12.891 1 78.5 695 ILE A C 1
ATOM 5480 O O . ILE A 1 695 ? -34 12.484 -12.922 1 78.5 695 ILE A O 1
ATOM 5484 N N . SER A 1 696 ? -31.938 13.117 -12.641 1 76.25 696 SER A N 1
ATOM 5485 C CA . SER A 1 696 ? -32.312 14.523 -12.812 1 76.25 696 SER A CA 1
ATOM 5486 C C . SER A 1 696 ? -31.422 15.195 -13.859 1 76.25 696 SER A C 1
ATOM 5488 O O . SER A 1 696 ? -30.312 14.75 -14.125 1 76.25 696 SER A O 1
ATOM 5490 N N . ASP A 1 697 ? -32.031 16.172 -14.5 1 73.94 697 ASP A N 1
ATOM 5491 C CA . ASP A 1 697 ? -31.281 16.953 -15.461 1 73.94 697 ASP A CA 1
ATOM 5492 C C . ASP A 1 697 ? -30.219 17.812 -14.766 1 73.94 697 ASP A C 1
ATOM 5494 O O . ASP A 1 697 ? -30.469 18.359 -13.688 1 73.94 697 ASP A O 1
ATOM 5498 N N . ARG A 1 698 ? -28.953 17.766 -15.156 1 72.88 698 ARG A N 1
ATOM 5499 C CA . ARG A 1 698 ? -27.875 18.516 -14.539 1 72.88 698 ARG A CA 1
ATOM 5500 C C . ARG A 1 698 ? -28.031 20.016 -14.812 1 72.88 698 ARG A C 1
ATOM 5502 O O . ARG A 1 698 ? -27.391 20.844 -14.156 1 72.88 698 ARG A O 1
ATOM 5509 N N . GLY A 1 699 ? -29.047 20.438 -15.602 1 70.38 699 GLY A N 1
ATOM 5510 C CA . GLY A 1 699 ? -29.25 21.844 -15.914 1 70.38 699 GLY A CA 1
ATOM 5511 C C . GLY A 1 699 ? -28.375 22.328 -17.062 1 70.38 699 GLY A C 1
ATOM 5512 O O . GLY A 1 699 ? -27.891 21.516 -17.859 1 70.38 699 GLY A O 1
ATOM 5513 N N . ALA A 1 700 ? -28.141 23.672 -17.109 1 74.62 700 ALA A N 1
ATOM 5514 C CA . ALA A 1 700 ? -27.375 24.281 -18.188 1 74.62 700 ALA A CA 1
ATOM 5515 C C . ALA A 1 700 ? -25.875 24.062 -17.984 1 74.62 700 ALA A C 1
ATOM 5517 O O . ALA A 1 700 ? -25.391 24.141 -16.844 1 74.62 700 ALA A O 1
ATOM 5518 N N . THR A 1 701 ? -25.25 23.625 -18.969 1 79.81 701 THR A N 1
ATOM 5519 C CA . THR A 1 701 ? -23.812 23.422 -18.953 1 79.81 701 THR A CA 1
ATOM 5520 C C . THR A 1 701 ? -23.094 24.641 -19.547 1 79.81 701 THR A C 1
ATOM 5522 O O . THR A 1 701 ? -23.688 25.406 -20.297 1 79.81 701 THR A O 1
ATOM 5525 N N . ASN A 1 702 ? -21.906 24.969 -19.078 1 82.5 702 ASN A N 1
ATOM 5526 C CA . ASN A 1 702 ? -21.078 26.031 -19.609 1 82.5 702 ASN A CA 1
ATOM 5527 C C . ASN A 1 702 ? -19.75 25.5 -20.141 1 82.5 702 ASN A C 1
ATOM 5529 O O . ASN A 1 702 ? -18.75 25.438 -19.422 1 82.5 702 ASN A O 1
ATOM 5533 N N . PRO A 1 703 ? -19.656 25.156 -21.328 1 83.25 703 PRO A N 1
ATOM 5534 C CA . PRO A 1 703 ? -18.422 24.656 -21.922 1 83.25 703 PRO A CA 1
ATOM 5535 C C . PRO A 1 703 ? -17.344 25.734 -22.047 1 83.25 703 PRO A C 1
ATOM 5537 O O . PRO A 1 703 ? -16.203 25.438 -22.391 1 83.25 703 PRO A O 1
ATOM 5540 N N . LYS A 1 704 ? -17.656 26.953 -21.625 1 84.81 704 LYS A N 1
ATOM 5541 C CA . LYS A 1 704 ? -16.703 28.047 -21.766 1 84.81 704 LYS A CA 1
ATOM 5542 C C . LYS A 1 704 ? -15.977 28.328 -20.453 1 84.81 704 LYS A C 1
ATOM 5544 O O . LYS A 1 704 ? -15.086 29.172 -20.391 1 84.81 704 LYS A O 1
ATOM 5549 N N . LEU A 1 705 ? -16.406 27.641 -19.5 1 87.25 705 LEU A N 1
ATOM 5550 C CA . LEU A 1 705 ? -15.688 27.766 -18.234 1 87.25 705 LEU A CA 1
ATOM 5551 C C . LEU A 1 705 ? -14.211 27.438 -18.406 1 87.25 705 LEU A C 1
ATOM 5553 O O . LEU A 1 705 ? -13.867 26.453 -19.078 1 87.25 705 LEU A O 1
ATOM 5557 N N . THR A 1 706 ? -13.391 28.297 -17.875 1 88.25 706 THR A N 1
ATOM 5558 C CA . THR A 1 706 ? -11.961 28.109 -18.062 1 88.25 706 THR A CA 1
ATOM 5559 C C . THR A 1 706 ? -11.188 28.516 -16.812 1 88.25 706 THR A C 1
ATOM 5561 O O . THR A 1 706 ? -11.75 28.516 -15.711 1 88.25 706 THR A O 1
ATOM 5564 N N . TRP A 1 707 ? -9.953 28.875 -16.938 1 90.75 707 TRP A N 1
ATOM 5565 C CA . TRP A 1 707 ? -8.977 28.984 -15.867 1 90.75 707 TRP A CA 1
ATOM 5566 C C . TRP A 1 707 ? -9.266 30.203 -14.984 1 90.75 707 TRP A C 1
ATOM 5568 O O . TRP A 1 707 ? -9.68 31.25 -15.484 1 90.75 707 TRP A O 1
ATOM 5578 N N . ILE A 1 708 ? -9.07 30.016 -13.672 1 93.06 708 ILE A N 1
ATOM 5579 C CA . ILE A 1 708 ? -8.852 31.141 -12.773 1 93.06 708 ILE A CA 1
ATOM 5580 C C . ILE A 1 708 ? -7.422 31.656 -12.93 1 93.06 708 ILE A C 1
ATOM 5582 O O . ILE A 1 708 ? -6.461 30.891 -12.797 1 93.06 708 ILE A O 1
ATOM 5586 N N . GLU A 1 709 ? -7.234 32.875 -13.109 1 93.5 709 GLU A N 1
ATOM 5587 C CA . GLU A 1 709 ? -5.906 33.406 -13.367 1 93.5 709 GLU A CA 1
ATOM 5588 C C . GLU A 1 709 ? -5.426 34.281 -12.195 1 93.5 709 GLU A C 1
ATOM 5590 O O . GLU A 1 709 ? -6.195 35.062 -11.641 1 93.5 709 GLU A O 1
ATOM 5595 N N . ASN A 1 710 ? -4.219 34.094 -11.836 1 94.56 710 ASN A N 1
ATOM 5596 C CA . ASN A 1 710 ? -3.541 34.875 -10.82 1 94.56 710 ASN A CA 1
ATOM 5597 C C . ASN A 1 710 ? -2.393 35.688 -11.422 1 94.56 710 ASN A C 1
ATOM 5599 O O . ASN A 1 710 ? -1.438 35.125 -11.945 1 94.56 710 ASN A O 1
ATOM 5603 N N . LYS A 1 711 ? -2.486 36.906 -11.367 1 95.19 711 LYS A N 1
ATOM 5604 C CA . LYS A 1 711 ? -1.395 37.812 -11.766 1 95.19 711 LYS A CA 1
ATOM 5605 C C . LYS A 1 711 ? -0.631 38.312 -10.547 1 95.19 711 LYS A C 1
ATOM 5607 O O . LYS A 1 711 ? -1.174 39.062 -9.742 1 95.19 711 LYS A O 1
ATOM 5612 N N . LEU A 1 712 ? 0.582 37.969 -10.469 1 95.56 712 LEU A N 1
ATOM 5613 C CA . LEU A 1 712 ? 1.395 38.25 -9.289 1 95.56 712 LEU A CA 1
ATOM 5614 C C . LEU A 1 712 ? 2.482 39.25 -9.617 1 95.56 712 LEU A C 1
ATOM 5616 O O . LEU A 1 712 ? 3.203 39.125 -10.609 1 95.56 712 LEU A O 1
ATOM 5620 N N . MET A 1 713 ? 2.598 40.25 -8.844 1 96 713 MET A N 1
ATOM 5621 C CA . MET A 1 713 ? 3.67 41.219 -8.922 1 96 713 MET A CA 1
ATOM 5622 C C . MET A 1 713 ? 4.391 41.375 -7.582 1 96 713 MET A C 1
ATOM 5624 O O . MET A 1 713 ? 3.756 41.344 -6.523 1 96 713 MET A O 1
ATOM 5628 N N . ASN A 1 714 ? 5.699 41.5 -7.629 1 97.38 714 ASN A N 1
ATOM 5629 C CA . ASN A 1 714 ? 6.512 41.594 -6.422 1 97.38 714 ASN A CA 1
ATOM 5630 C C . ASN A 1 714 ? 7.699 42.531 -6.625 1 97.38 714 ASN A C 1
ATOM 5632 O O . ASN A 1 714 ? 8.328 42.531 -7.684 1 97.38 714 ASN A O 1
ATOM 5636 N N . PHE A 1 715 ? 7.996 43.406 -5.656 1 98 715 PHE A N 1
ATOM 5637 C CA . PHE A 1 715 ? 9.188 44.25 -5.59 1 98 715 PHE A CA 1
ATOM 5638 C C . PHE A 1 715 ? 9.953 44 -4.297 1 98 715 PHE A C 1
ATOM 5640 O O . PHE A 1 715 ? 9.352 43.875 -3.229 1 98 715 PHE A O 1
ATOM 5647 N N . GLY A 1 716 ? 11.234 43.844 -4.441 1 97.38 716 GLY A N 1
ATOM 5648 C CA . GLY A 1 716 ? 12.016 43.531 -3.258 1 97.38 716 GLY A CA 1
ATOM 5649 C C . GLY A 1 716 ? 13.336 44.281 -3.193 1 97.38 716 GLY A C 1
ATOM 5650 O O . GLY A 1 716 ? 13.93 44.594 -4.23 1 97.38 716 GLY A O 1
ATOM 5651 N N . LEU A 1 717 ? 13.805 44.5 -2.006 1 97.62 717 LEU A N 1
ATOM 5652 C CA . LEU A 1 717 ? 15.117 45.062 -1.67 1 97.62 717 LEU A CA 1
ATOM 5653 C C . LEU A 1 717 ? 15.844 44.188 -0.671 1 97.62 717 LEU A C 1
ATOM 5655 O O . LEU A 1 717 ? 15.305 43.875 0.393 1 97.62 717 LEU A O 1
ATOM 5659 N N . ASP A 1 718 ? 16.984 43.75 -1.078 1 96.88 718 ASP A N 1
ATOM 5660 C CA . ASP A 1 718 ? 17.828 42.938 -0.205 1 96.88 718 ASP A CA 1
ATOM 5661 C C . ASP A 1 718 ? 19.109 43.688 0.168 1 96.88 718 ASP A C 1
ATOM 5663 O O . ASP A 1 718 ? 19.703 44.375 -0.677 1 96.88 718 ASP A O 1
ATOM 5667 N N . TRP A 1 719 ? 19.516 43.562 1.435 1 95.69 719 TRP A N 1
ATOM 5668 C CA . TRP A 1 719 ? 20.766 44.219 1.817 1 95.69 719 TRP A CA 1
ATOM 5669 C C . TRP A 1 719 ? 21.516 43.375 2.861 1 95.69 719 TRP A C 1
ATOM 5671 O O . TRP A 1 719 ? 20.891 42.594 3.588 1 95.69 719 TRP A O 1
ATOM 5681 N N . ASP A 1 720 ? 22.719 43.406 2.848 1 94.69 720 ASP A N 1
ATOM 5682 C CA . ASP A 1 720 ? 23.641 42.906 3.855 1 94.69 720 ASP A CA 1
ATOM 5683 C C . ASP A 1 720 ? 24.688 43.938 4.215 1 94.69 720 ASP A C 1
ATOM 5685 O O . ASP A 1 720 ? 25.297 44.562 3.328 1 94.69 720 ASP A O 1
ATOM 5689 N N . MET A 1 721 ? 24.906 44.094 5.555 1 95.25 721 MET A N 1
ATOM 5690 C CA . MET A 1 721 ? 25.812 45.156 5.992 1 95.25 721 MET A CA 1
ATOM 5691 C C . MET A 1 721 ? 26.797 44.656 7.039 1 95.25 721 MET A C 1
ATOM 5693 O O . MET A 1 721 ? 26.469 43.75 7.809 1 95.25 721 MET A O 1
ATOM 5697 N N . TRP A 1 722 ? 28 45.281 7.078 1 92.75 722 TRP A N 1
ATOM 5698 C CA . TRP A 1 722 ? 29.062 45.031 8.047 1 92.75 722 TRP A CA 1
ATOM 5699 C C . TRP A 1 722 ? 29.422 43.531 8.094 1 92.75 722 TRP A C 1
ATOM 5701 O O . TRP A 1 722 ? 29.469 42.938 9.164 1 92.75 722 TRP A O 1
ATOM 5711 N N . ASN A 1 723 ? 29.531 42.969 6.91 1 84.06 723 ASN A N 1
ATOM 5712 C CA . ASN A 1 723 ? 29.953 41.594 6.707 1 84.06 723 ASN A CA 1
ATOM 5713 C C . ASN A 1 723 ? 29 40.625 7.371 1 84.06 723 ASN A C 1
ATOM 5715 O O . ASN A 1 723 ? 29.438 39.75 8.125 1 84.06 723 ASN A O 1
ATOM 5719 N N . GLY A 1 724 ? 27.75 40.906 7.152 1 79.88 724 GLY A N 1
ATOM 5720 C CA . GLY A 1 724 ? 26.766 39.938 7.605 1 79.88 724 GLY A CA 1
ATOM 5721 C C . GLY A 1 724 ? 26.219 40.281 8.984 1 79.88 724 GLY A C 1
ATOM 5722 O O . GLY A 1 724 ? 25.344 39.562 9.492 1 79.88 724 GLY A O 1
ATOM 5723 N N . LEU A 1 725 ? 26.688 41.312 9.68 1 89.62 725 LEU A N 1
ATOM 5724 C CA . LEU A 1 725 ? 26.203 41.688 11.008 1 89.62 725 LEU A CA 1
ATOM 5725 C C . LEU A 1 725 ? 24.719 42 10.977 1 89.62 725 LEU A C 1
ATOM 5727 O O . LEU A 1 725 ? 23.969 41.625 11.875 1 89.62 725 LEU A O 1
ATOM 5731 N N . PHE A 1 726 ? 24.375 42.688 9.945 1 94.31 726 PHE A N 1
ATOM 5732 C CA . PHE A 1 726 ? 22.984 43.125 9.82 1 94.31 726 PHE A CA 1
ATOM 5733 C C . PHE A 1 726 ? 22.5 42.969 8.383 1 94.31 726 PHE A C 1
ATOM 5735 O O . PHE A 1 726 ? 23.156 43.469 7.453 1 94.31 726 PHE A O 1
ATOM 5742 N N . GLY A 1 727 ? 21.453 42.25 8.203 1 94.62 727 GLY A N 1
ATOM 5743 C CA . GLY A 1 727 ? 20.859 42.062 6.891 1 94.62 727 GLY A CA 1
ATOM 5744 C C . GLY A 1 727 ? 19.344 42.031 6.922 1 94.62 727 GLY A C 1
ATOM 5745 O O . GLY A 1 727 ? 18.734 42.031 7.996 1 94.62 727 GLY A O 1
ATOM 5746 N N . GLY A 1 728 ? 18.766 42.094 5.715 1 94.62 728 GLY A N 1
ATOM 5747 C CA . GLY A 1 728 ? 17.312 42.031 5.676 1 94.62 728 GLY A CA 1
ATOM 5748 C C . GLY A 1 728 ? 16.75 42.094 4.27 1 94.62 728 GLY A C 1
ATOM 5749 O O . GLY A 1 728 ? 17.516 42.188 3.299 1 94.62 728 GLY A O 1
ATOM 5750 N N . THR A 1 729 ? 15.508 41.844 4.199 1 96.19 729 THR A N 1
ATOM 5751 C CA . THR A 1 729 ? 14.734 41.906 2.965 1 96.19 729 THR A CA 1
ATOM 5752 C C . THR A 1 729 ? 13.398 42.625 3.209 1 96.19 729 THR A C 1
ATOM 5754 O O . THR A 1 729 ? 12.734 42.375 4.219 1 96.19 729 THR A O 1
ATOM 5757 N N . VAL A 1 730 ? 13.078 43.562 2.367 1 97.12 730 VAL A N 1
ATOM 5758 C CA . VAL A 1 730 ? 11.75 44.188 2.361 1 97.12 730 VAL A CA 1
ATOM 5759 C C . VAL A 1 730 ? 11.086 43.969 1.007 1 97.12 730 VAL A C 1
ATOM 5761 O O . VAL A 1 730 ? 11.734 44.062 -0.038 1 97.12 730 VAL A O 1
ATOM 5764 N N . GLU A 1 731 ? 9.867 43.531 1.082 1 97.56 731 GLU A N 1
ATOM 5765 C CA . GLU A 1 731 ? 9.141 43.25 -0.155 1 97.56 731 GLU A CA 1
ATOM 5766 C C . GLU A 1 731 ? 7.715 43.781 -0.087 1 97.56 731 GLU A C 1
ATOM 5768 O O . GLU A 1 731 ? 7.117 43.844 0.991 1 97.56 731 GLU A O 1
ATOM 5773 N N . THR A 1 732 ? 7.234 44.188 -1.222 1 97.69 732 THR A N 1
ATOM 5774 C CA . THR A 1 732 ? 5.816 44.469 -1.411 1 97.69 732 THR A CA 1
ATOM 5775 C C . THR A 1 732 ? 5.246 43.656 -2.561 1 97.69 732 THR A C 1
ATOM 5777 O O . THR A 1 732 ? 5.949 43.344 -3.527 1 97.69 732 THR A O 1
ATOM 5780 N N . PHE A 1 733 ? 4.027 43.219 -2.424 1 97.31 733 PHE A N 1
ATOM 5781 C CA . PHE A 1 733 ? 3.461 42.312 -3.398 1 97.31 733 PHE A CA 1
ATOM 5782 C C . PHE A 1 733 ? 2 42.656 -3.678 1 97.31 733 PHE A C 1
ATOM 5784 O O . PHE A 1 733 ? 1.335 43.281 -2.852 1 97.31 733 PHE A O 1
ATOM 5791 N N . VAL A 1 734 ? 1.492 42.188 -4.852 1 97.38 734 VAL A N 1
ATOM 5792 C CA . VAL A 1 734 ? 0.097 42.281 -5.262 1 97.38 734 VAL A CA 1
ATOM 5793 C C . VAL A 1 734 ? -0.288 41.062 -6.102 1 97.38 734 VAL A C 1
ATOM 5795 O O . VAL A 1 734 ? 0.467 40.656 -6.984 1 97.38 734 VAL A O 1
ATOM 5798 N N . ARG A 1 735 ? -1.386 40.438 -5.773 1 96.25 735 ARG A N 1
ATOM 5799 C CA . ARG A 1 735 ? -1.979 39.406 -6.598 1 96.25 735 ARG A CA 1
ATOM 5800 C C . ARG A 1 735 ? -3.375 39.781 -7.07 1 96.25 735 ARG A C 1
ATOM 5802 O O . ARG A 1 735 ? -4.254 40.062 -6.25 1 96.25 735 ARG A O 1
ATOM 5809 N N . ASN A 1 736 ? -3.541 39.844 -8.305 1 96.75 736 ASN A N 1
ATOM 5810 C CA . ASN A 1 736 ? -4.871 39.969 -8.891 1 96.75 736 ASN A CA 1
ATOM 5811 C C . ASN A 1 736 ? -5.406 38.625 -9.367 1 96.75 736 ASN A C 1
ATOM 5813 O O . ASN A 1 736 ? -4.859 38.031 -10.297 1 96.75 736 ASN A O 1
ATOM 5817 N N . ARG A 1 737 ? -6.371 38.094 -8.727 1 94.5 737 ARG A N 1
ATOM 5818 C CA . ARG A 1 737 ? -7.016 36.812 -9.078 1 94.5 737 ARG A CA 1
ATOM 5819 C C . ARG A 1 737 ? -8.312 37.062 -9.844 1 94.5 737 ARG A C 1
ATOM 5821 O O . ARG A 1 737 ? -9.234 37.688 -9.328 1 94.5 737 ARG A O 1
ATOM 5828 N N . THR A 1 738 ? -8.43 36.625 -11.016 1 95.62 738 THR A N 1
ATOM 5829 C CA . THR A 1 738 ? -9.602 36.844 -11.859 1 95.62 738 THR A CA 1
ATOM 5830 C C . THR A 1 738 ? -10.188 35.531 -12.344 1 95.62 738 THR A C 1
ATOM 5832 O O . THR A 1 738 ? -9.492 34.5 -12.375 1 95.62 738 THR A O 1
ATOM 5835 N N . GLY A 1 739 ? -11.461 35.594 -12.688 1 93.81 739 GLY A N 1
ATOM 5836 C CA . GLY A 1 739 ? -12.148 34.438 -13.234 1 93.81 739 GLY A CA 1
ATOM 5837 C C . GLY A 1 739 ? -12.602 33.438 -12.18 1 93.81 739 GLY A C 1
ATOM 5838 O O . GLY A 1 739 ? -12.695 32.25 -12.438 1 93.81 739 GLY A O 1
ATOM 5839 N N . ILE A 1 740 ? -12.82 33.875 -10.984 1 93.06 740 ILE A N 1
ATOM 5840 C CA . ILE A 1 740 ? -13.367 33 -9.945 1 93.06 740 ILE A CA 1
ATOM 5841 C C . ILE A 1 740 ? -14.797 32.594 -10.305 1 93.06 740 ILE A C 1
ATOM 5843 O O . ILE A 1 740 ? -15.648 33.438 -10.539 1 93.06 740 ILE A O 1
ATOM 5847 N N . PRO A 1 741 ? -15.039 31.328 -10.336 1 90.25 741 PRO A N 1
ATOM 5848 C CA . PRO A 1 741 ? -16.344 30.875 -10.805 1 90.25 741 PRO A CA 1
ATOM 5849 C C . PRO A 1 741 ? -17.5 31.391 -9.938 1 90.25 741 PRO A C 1
ATOM 5851 O O . PRO A 1 741 ? -17.375 31.422 -8.711 1 90.25 741 PRO A O 1
ATOM 5854 N N . ALA A 1 742 ? -18.453 31.859 -10.484 1 89.38 742 ALA A N 1
ATOM 5855 C CA . ALA A 1 742 ? -19.703 32.281 -9.844 1 89.38 742 ALA A CA 1
ATOM 5856 C C . ALA A 1 742 ? -20.891 32.125 -10.781 1 89.38 742 ALA A C 1
ATOM 5858 O O . ALA A 1 742 ? -20.719 31.891 -11.984 1 89.38 742 ALA A O 1
ATOM 5859 N N . ARG A 1 743 ? -22.156 32.125 -10.258 1 84.44 743 ARG A N 1
ATOM 5860 C CA . ARG A 1 743 ? -23.391 32 -11.023 1 84.44 743 ARG A CA 1
ATOM 5861 C C . ARG A 1 743 ? -24.062 33.375 -11.164 1 84.44 743 ARG A C 1
ATOM 5863 O O . ARG A 1 743 ? -24.062 34.156 -10.227 1 84.44 743 ARG A O 1
ATOM 5870 N N . ARG A 1 744 ? -24.641 33.594 -12.258 1 79.12 744 ARG A N 1
ATOM 5871 C CA . ARG A 1 744 ? -25.312 34.844 -12.516 1 79.12 744 ARG A CA 1
ATOM 5872 C C . ARG A 1 744 ? -26.656 34.906 -11.781 1 79.12 744 ARG A C 1
ATOM 5874 O O . ARG A 1 744 ? -27.312 35.969 -11.766 1 79.12 744 ARG A O 1
ATOM 5881 N N . ASN A 1 745 ? -27.078 33.75 -11.242 1 65.31 745 ASN A N 1
ATOM 5882 C CA . ASN A 1 745 ? -28.344 33.719 -10.531 1 65.31 745 ASN A CA 1
ATOM 5883 C C . ASN A 1 745 ? -28.422 34.812 -9.477 1 65.31 745 ASN A C 1
ATOM 5885 O O . ASN A 1 745 ? -29.5 35.25 -9.102 1 65.31 745 ASN A O 1
ATOM 5889 N N . ALA A 1 746 ? -27.344 35.219 -9.055 1 59.06 746 ALA A N 1
ATOM 5890 C CA . ALA A 1 746 ? -27.359 36.281 -8.055 1 59.06 746 ALA A CA 1
ATOM 5891 C C . ALA A 1 746 ? -27.953 37.594 -8.625 1 59.06 746 ALA A C 1
ATOM 5893 O O . ALA A 1 746 ? -28.562 38.375 -7.898 1 59.06 746 ALA A O 1
ATOM 5894 N N . SER A 1 747 ? -27.75 37.812 -9.984 1 56.81 747 SER A N 1
ATOM 5895 C CA . SER A 1 747 ? -28.203 39.062 -10.625 1 56.81 747 SER A CA 1
ATOM 5896 C C . SER A 1 747 ? -29.531 38.844 -11.344 1 56.81 747 SER A C 1
ATOM 5898 O O . SER A 1 747 ? -30.219 39.812 -11.664 1 56.81 747 SER A O 1
ATOM 5900 N N . ILE A 1 748 ? -29.734 37.438 -11.734 1 59.34 748 ILE A N 1
ATOM 5901 C CA . ILE A 1 748 ? -30.984 37.219 -12.477 1 59.34 748 ILE A CA 1
ATOM 5902 C C . ILE A 1 748 ? -32.031 36.656 -11.539 1 59.34 748 ILE A C 1
ATOM 5904 O O . ILE A 1 748 ? -31.828 35.594 -10.914 1 59.34 748 ILE A O 1
ATOM 5908 N N . PRO A 1 749 ? -32.969 37.375 -11.125 1 52.44 749 PRO A N 1
ATOM 5909 C CA . PRO A 1 749 ? -34.031 36.906 -10.242 1 52.44 749 PRO A CA 1
ATOM 5910 C C . PRO A 1 749 ? -34.469 35.469 -10.547 1 52.44 749 PRO A C 1
ATOM 5912 O O . PRO A 1 749 ? -34.312 35 -11.68 1 52.44 749 PRO A O 1
ATOM 5915 N N . GLY A 1 750 ? -34.594 34.562 -9.531 1 52.09 750 GLY A N 1
ATOM 5916 C CA . GLY A 1 750 ? -35 33.188 -9.391 1 52.09 750 GLY A CA 1
ATOM 5917 C C . GLY A 1 750 ? -36.031 32.75 -10.422 1 52.09 750 GLY A C 1
ATOM 5918 O O . GLY A 1 750 ? -36.688 31.719 -10.242 1 52.09 750 GLY A O 1
ATOM 5919 N N . VAL A 1 751 ? -36.281 33.531 -11.367 1 50.38 751 VAL A N 1
ATOM 5920 C CA . VAL A 1 751 ? -37.406 33.125 -12.195 1 50.38 751 VAL A CA 1
ATOM 5921 C C . VAL A 1 751 ? -37.062 31.891 -13.016 1 50.38 751 VAL A C 1
ATOM 5923 O O . VAL A 1 751 ? -37.938 31.203 -13.523 1 50.38 751 VAL A O 1
ATOM 5926 N N . THR A 1 752 ? -35.906 31.766 -13.25 1 51.41 752 THR A N 1
ATOM 5927 C CA . THR A 1 752 ? -35.688 30.719 -14.258 1 51.41 752 THR A CA 1
ATOM 5928 C C . THR A 1 752 ? -35.688 29.344 -13.602 1 51.41 752 THR A C 1
ATOM 5930 O O . THR A 1 752 ? -35.688 28.328 -14.297 1 51.41 752 THR A O 1
ATOM 5933 N N . GLY A 1 753 ? -36.281 29.141 -12.453 1 58.19 753 GLY A N 1
ATOM 5934 C CA . GLY A 1 753 ? -36.438 27.844 -11.805 1 58.19 753 GLY A CA 1
ATOM 5935 C C . GLY A 1 753 ? -35.219 26.969 -11.938 1 58.19 753 GLY A C 1
ATOM 5936 O O . GLY A 1 753 ? -35.188 25.828 -11.469 1 58.19 753 GLY A O 1
ATOM 5937 N N . MET A 1 754 ? -34.219 27.328 -12.867 1 61.47 754 MET A N 1
ATOM 5938 C CA . MET A 1 754 ? -33.062 26.453 -13.039 1 61.47 754 MET A CA 1
ATOM 5939 C C . MET A 1 754 ? -31.781 27.125 -12.547 1 61.47 754 MET A C 1
ATOM 5941 O O . MET A 1 754 ? -31.656 28.344 -12.641 1 61.47 754 MET A O 1
ATOM 5945 N N . ASP A 1 755 ? -30.938 26.453 -11.898 1 67.69 755 ASP A N 1
ATOM 5946 C CA . ASP A 1 755 ? -29.625 26.969 -11.516 1 67.69 755 ASP A CA 1
ATOM 5947 C C . ASP A 1 755 ? -28.75 27.219 -12.742 1 67.69 755 ASP A C 1
ATOM 5949 O O . ASP A 1 755 ? -28.641 26.359 -13.617 1 67.69 755 ASP A O 1
ATOM 5953 N N . LEU A 1 756 ? -28.328 28.5 -13 1 76.69 756 LEU A N 1
ATOM 5954 C CA . LEU A 1 756 ? -27.438 28.844 -14.102 1 76.69 756 LEU A CA 1
ATOM 5955 C C . LEU A 1 756 ? -26.047 28.25 -13.867 1 76.69 756 LEU A C 1
ATOM 5957 O O . LEU A 1 756 ? -25.641 28.047 -12.727 1 76.69 756 LEU A O 1
ATOM 5961 N N . PRO A 1 757 ? -25.391 27.938 -14.922 1 81 757 PRO A N 1
ATOM 5962 C CA . PRO A 1 757 ? -24.047 27.375 -14.766 1 81 757 PRO A CA 1
ATOM 5963 C C . PRO A 1 757 ? -23.031 28.391 -14.242 1 81 757 PRO A C 1
ATOM 5965 O O . PRO A 1 757 ? -23.266 29.594 -14.336 1 81 757 PRO A O 1
ATOM 5968 N N . GLN A 1 758 ? -21.953 27.969 -13.695 1 85.81 758 GLN A N 1
ATOM 5969 C CA . GLN A 1 758 ? -20.875 28.844 -13.242 1 85.81 758 GLN A CA 1
ATOM 5970 C C . GLN A 1 758 ? -20.141 29.469 -14.422 1 85.81 758 GLN A C 1
ATOM 5972 O O . GLN A 1 758 ? -20 28.859 -15.477 1 85.81 758 GLN A O 1
ATOM 5977 N N . GLU A 1 759 ? -19.75 30.719 -14.258 1 88.75 759 GLU A N 1
ATOM 5978 C CA . GLU A 1 759 ? -18.938 31.484 -15.195 1 88.75 759 GLU A CA 1
ATOM 5979 C C . GLU A 1 759 ? -17.75 32.125 -14.492 1 88.75 759 GLU A C 1
ATOM 5981 O O . GLU A 1 759 ? -17.734 32.25 -13.266 1 88.75 759 GLU A O 1
ATOM 5986 N N . ASN A 1 760 ? -16.781 32.438 -15.312 1 91.75 760 ASN A N 1
ATOM 5987 C CA . ASN A 1 760 ? -15.625 33.156 -14.766 1 91.75 760 ASN A CA 1
ATOM 5988 C C . ASN A 1 760 ? -15.953 34.625 -14.492 1 91.75 760 ASN A C 1
ATOM 5990 O O . ASN A 1 760 ? -15.633 35.5 -15.305 1 91.75 760 ASN A O 1
ATOM 5994 N N . LEU A 1 761 ? -16.406 34.906 -13.32 1 92.62 761 LEU A N 1
ATOM 5995 C CA . LEU A 1 761 ? -16.969 36.25 -13.141 1 92.62 761 LEU A CA 1
ATOM 5996 C C . LEU A 1 761 ? -16.219 37 -12.062 1 92.62 761 LEU A C 1
ATOM 5998 O O . LEU A 1 761 ? -15.766 38.125 -12.297 1 92.62 761 LEU A O 1
ATOM 6002 N N . ASN A 1 762 ? -15.961 36.5 -10.93 1 94.62 762 ASN A N 1
ATOM 6003 C CA . ASN A 1 762 ? -15.492 37.25 -9.758 1 94.62 762 ASN A CA 1
ATOM 6004 C C . ASN A 1 762 ? -13.992 37.5 -9.828 1 94.62 762 ASN A C 1
ATOM 6006 O O . ASN A 1 762 ? -13.273 36.844 -10.57 1 94.62 762 ASN A O 1
ATOM 6010 N N . SER A 1 763 ? -13.594 38.469 -9.078 1 96.75 763 SER A N 1
ATOM 6011 C CA . SER A 1 763 ? -12.188 38.812 -9.016 1 96.75 763 SER A CA 1
ATOM 6012 C C . SER A 1 763 ? -11.828 39.406 -7.656 1 96.75 763 SER A C 1
ATOM 6014 O O . SER A 1 763 ? -12.664 40.062 -7.02 1 96.75 763 SER A O 1
ATOM 6016 N N . THR A 1 764 ? -10.633 39.219 -7.191 1 96.5 764 THR A N 1
ATOM 6017 C CA . THR A 1 764 ? -10.109 39.719 -5.934 1 96.5 764 THR A CA 1
ATOM 6018 C C . THR A 1 764 ? -8.672 40.219 -6.109 1 96.5 764 THR A C 1
ATOM 6020 O O . THR A 1 764 ? -8 39.875 -7.078 1 96.5 764 THR A O 1
ATOM 6023 N N . ARG A 1 765 ? -8.273 41.094 -5.234 1 97.62 765 ARG A N 1
ATOM 6024 C CA . ARG A 1 765 ? -6.91 41.594 -5.168 1 97.62 765 ARG A CA 1
ATOM 6025 C C . ARG A 1 765 ? -6.336 41.438 -3.764 1 97.62 765 ARG A C 1
ATOM 6027 O O . ARG A 1 765 ? -6.945 41.906 -2.789 1 97.62 765 ARG A O 1
ATOM 6034 N N . THR A 1 766 ? -5.262 40.781 -3.59 1 96.69 766 THR A N 1
ATOM 6035 C CA . THR A 1 766 ? -4.531 40.688 -2.332 1 96.69 766 THR A CA 1
ATOM 6036 C C . THR A 1 766 ? -3.209 41.438 -2.408 1 96.69 766 THR A C 1
ATOM 6038 O O . THR A 1 766 ? -2.43 41.25 -3.344 1 96.69 766 THR A O 1
ATOM 6041 N N . SER A 1 767 ? -2.957 42.312 -1.468 1 97.31 767 SER A N 1
ATOM 6042 C CA . SER A 1 767 ? -1.725 43.094 -1.456 1 97.31 767 SER A CA 1
ATOM 6043 C C . SER A 1 767 ? -1.187 43.25 -0.039 1 97.31 767 SER A C 1
ATOM 6045 O O . SER A 1 767 ? -1.924 43.094 0.934 1 97.31 767 SER A O 1
ATOM 6047 N N . GLY A 1 768 ? 0.117 43.5 0.052 1 97.31 768 GLY A N 1
ATOM 6048 C CA . GLY A 1 768 ? 0.75 43.688 1.351 1 97.31 768 GLY A CA 1
ATOM 6049 C C . GLY A 1 768 ? 2.248 43.906 1.259 1 97.31 768 GLY A C 1
ATOM 6050 O O . GLY A 1 768 ? 2.758 44.281 0.207 1 97.31 768 GLY A O 1
ATOM 6051 N N . TRP A 1 769 ? 2.906 43.906 2.369 1 96.56 769 TRP A N 1
ATOM 6052 C CA . TRP A 1 769 ? 4.359 44 2.432 1 96.56 769 TRP A CA 1
ATOM 6053 C C . TRP A 1 769 ? 4.93 43.094 3.523 1 96.56 769 TRP A C 1
ATOM 6055 O O . TRP A 1 769 ? 4.199 42.656 4.418 1 96.56 769 TRP A O 1
ATOM 6065 N N . GLU A 1 770 ? 6.148 42.781 3.42 1 97.31 770 GLU A N 1
ATOM 6066 C CA . GLU A 1 770 ? 6.832 41.906 4.383 1 97.31 770 GLU A CA 1
ATOM 6067 C C . GLU A 1 770 ? 8.266 42.375 4.605 1 97.31 770 GLU A C 1
ATOM 6069 O O . GLU A 1 770 ? 8.883 42.969 3.721 1 97.31 770 GLU A O 1
ATOM 6074 N N . ILE A 1 771 ? 8.773 42.094 5.773 1 97.12 771 ILE A N 1
ATOM 6075 C CA . ILE A 1 771 ? 10.133 42.469 6.16 1 97.12 771 ILE A CA 1
ATOM 6076 C C . ILE A 1 771 ? 10.789 41.312 6.918 1 97.12 771 ILE A C 1
ATOM 6078 O O . ILE A 1 771 ? 10.133 40.625 7.711 1 97.12 771 ILE A O 1
ATOM 6082 N N . THR A 1 772 ? 11.953 41 6.598 1 97.44 772 THR A N 1
ATOM 6083 C CA . THR A 1 772 ? 12.797 40.094 7.352 1 97.44 772 THR A CA 1
ATOM 6084 C C . THR A 1 772 ? 14.102 40.781 7.762 1 97.44 772 THR A C 1
ATOM 6086 O O . THR A 1 772 ? 14.773 41.375 6.934 1 97.44 772 THR A O 1
ATOM 6089 N N . LEU A 1 773 ? 14.445 40.688 8.984 1 97 773 LEU A N 1
ATOM 6090 C CA . LEU A 1 773 ? 15.688 41.25 9.508 1 97 773 LEU A CA 1
ATOM 6091 C C . LEU A 1 773 ? 16.547 40.156 10.156 1 97 773 LEU A C 1
ATOM 6093 O O . LEU A 1 773 ? 16.016 39.281 10.82 1 97 773 LEU A O 1
ATOM 6097 N N . THR A 1 774 ? 17.766 40.25 9.938 1 94.94 774 THR A N 1
ATOM 6098 C CA . THR A 1 774 ? 18.703 39.312 10.539 1 94.94 774 THR A CA 1
ATOM 6099 C C . THR A 1 774 ? 19.875 40.062 11.188 1 94.94 774 THR A C 1
ATOM 6101 O O . THR A 1 774 ? 20.328 41.062 10.68 1 94.94 774 THR A O 1
ATOM 6104 N N . HIS A 1 775 ? 20.297 39.625 12.305 1 95.38 775 HIS A N 1
ATOM 6105 C CA . HIS A 1 775 ? 21.453 40.125 13.031 1 95.38 775 HIS A CA 1
ATOM 6106 C C . HIS A 1 775 ? 22.25 39 13.672 1 95.38 775 HIS A C 1
ATOM 6108 O O . HIS A 1 775 ? 21.688 38.188 14.414 1 95.38 775 HIS A O 1
ATOM 6114 N N . SER A 1 776 ? 23.406 38.875 13.352 1 92.75 776 SER A N 1
ATOM 6115 C CA . SER A 1 776 ? 24.266 37.875 13.93 1 92.75 776 SER A CA 1
ATOM 6116 C C . SER A 1 776 ? 25.578 38.469 14.43 1 92.75 776 SER A C 1
ATOM 6118 O O . SER A 1 776 ? 26.172 39.312 13.758 1 92.75 776 SER A O 1
ATOM 6120 N N . ASN A 1 777 ? 25.969 38.062 15.617 1 91.31 777 ASN A N 1
ATOM 6121 C CA . ASN A 1 777 ? 27.203 38.594 16.188 1 91.31 777 ASN A CA 1
ATOM 6122 C C . ASN A 1 777 ? 27.766 37.688 17.266 1 91.31 777 ASN A C 1
ATOM 6124 O O . ASN A 1 777 ? 27.125 36.719 17.656 1 91.31 777 ASN A O 1
ATOM 6128 N N . LYS A 1 778 ? 28.953 37.875 17.594 1 90.56 778 LYS A N 1
ATOM 6129 C CA . LYS A 1 778 ? 29.641 37.156 18.672 1 90.56 778 LYS A CA 1
ATOM 6130 C C . LYS A 1 778 ? 30.266 38.125 19.656 1 90.56 778 LYS A C 1
ATOM 6132 O O . LYS A 1 778 ? 30.953 39.062 19.266 1 90.56 778 LYS A O 1
ATOM 6137 N N . ILE A 1 779 ? 29.984 38.062 20.906 1 92.25 779 ILE A N 1
ATOM 6138 C CA . ILE A 1 779 ? 30.578 38.844 21.984 1 92.25 779 ILE A CA 1
ATOM 6139 C C . ILE A 1 779 ? 31.312 37.938 22.953 1 92.25 779 ILE A C 1
ATOM 6141 O O . ILE A 1 779 ? 30.688 37.188 23.719 1 92.25 779 ILE A O 1
ATOM 6145 N N . GLY A 1 780 ? 32.5 38 23.062 1 89.12 780 GLY A N 1
ATOM 6146 C CA . GLY A 1 780 ? 33.281 37.031 23.844 1 89.12 780 GLY A CA 1
ATOM 6147 C C . GLY A 1 780 ? 33.062 35.594 23.391 1 89.12 780 GLY A C 1
ATOM 6148 O O . GLY A 1 780 ? 33.25 35.281 22.219 1 89.12 780 GLY A O 1
ATOM 6149 N N . SER A 1 781 ? 32.531 34.875 24.375 1 88.69 781 SER A N 1
ATOM 6150 C CA . SER A 1 781 ? 32.312 33.469 24.062 1 88.69 781 SER A CA 1
ATOM 6151 C C . SER A 1 781 ? 30.844 33.219 23.719 1 88.69 781 SER A C 1
ATOM 6153 O O . SER A 1 781 ? 30.453 32.062 23.438 1 88.69 781 SER A O 1
ATOM 6155 N N . VAL A 1 782 ? 30.125 34.281 23.656 1 92.69 782 VAL A N 1
ATOM 6156 C CA . VAL A 1 782 ? 28.703 34.125 23.406 1 92.69 782 VAL A CA 1
ATOM 6157 C C . VAL A 1 782 ? 28.391 34.469 21.953 1 92.69 782 VAL A C 1
ATOM 6159 O O . VAL A 1 782 ? 28.656 35.594 21.5 1 92.69 782 VAL A O 1
ATOM 6162 N N . LYS A 1 783 ? 28.016 33.562 21.25 1 92.75 783 LYS A N 1
ATOM 6163 C CA . LYS A 1 783 ? 27.484 33.781 19.906 1 92.75 783 LYS A CA 1
ATOM 6164 C C . LYS A 1 783 ? 25.953 33.938 19.938 1 92.75 783 LYS A C 1
ATOM 6166 O O . LYS A 1 783 ? 25.266 33.156 20.625 1 92.75 783 LYS A O 1
ATOM 6171 N N . TYR A 1 784 ? 25.438 34.906 19.297 1 92.38 784 TYR A N 1
ATOM 6172 C CA . TYR A 1 784 ? 23.984 35.062 19.266 1 92.38 784 TYR A CA 1
ATOM 6173 C C . TYR A 1 784 ? 23.5 35.438 17.875 1 92.38 784 TYR A C 1
ATOM 6175 O O . TYR A 1 784 ? 24.234 36.062 17.109 1 92.38 784 TYR A O 1
ATOM 6183 N N . ASP A 1 785 ? 22.406 35 17.531 1 93.88 785 ASP A N 1
ATOM 6184 C CA . ASP A 1 785 ? 21.734 35.25 16.266 1 93.88 785 ASP A CA 1
ATOM 6185 C C . ASP A 1 785 ? 20.281 35.688 16.516 1 93.88 785 ASP A C 1
ATOM 6187 O O . ASP A 1 785 ? 19.594 35.125 17.359 1 93.88 785 ASP A O 1
ATOM 6191 N N . PHE A 1 786 ? 19.891 36.75 15.789 1 95 786 PHE A N 1
ATOM 6192 C CA . PHE A 1 786 ? 18.516 37.219 15.828 1 95 786 PHE A CA 1
ATOM 6193 C C . PHE A 1 786 ? 17.922 37.25 14.43 1 95 786 PHE A C 1
ATOM 6195 O O . PHE A 1 786 ? 18.547 37.781 13.5 1 95 786 PHE A O 1
ATOM 6202 N N . THR A 1 787 ? 16.797 36.656 14.25 1 96 787 THR A N 1
ATOM 6203 C CA . THR A 1 787 ? 16.016 36.75 13.016 1 96 787 THR A CA 1
ATOM 6204 C C . THR A 1 787 ? 14.586 37.156 13.305 1 96 787 THR A C 1
ATOM 6206 O O . THR A 1 787 ? 13.898 36.562 14.125 1 96 787 THR A O 1
ATOM 6209 N N . GLY A 1 788 ? 14.117 38.219 12.68 1 96.12 788 GLY A N 1
ATOM 6210 C CA . GLY A 1 788 ? 12.75 38.688 12.82 1 96.12 788 GLY A CA 1
ATOM 6211 C C . GLY A 1 788 ? 12.039 38.844 11.484 1 96.12 788 GLY A C 1
ATOM 6212 O O . GLY A 1 788 ? 12.656 39.25 10.492 1 96.12 788 GLY A O 1
ATOM 6213 N N . ASN A 1 789 ? 10.789 38.531 11.492 1 97 789 ASN A N 1
ATOM 6214 C CA . ASN A 1 789 ? 9.984 38.75 10.289 1 97 789 ASN A CA 1
ATOM 6215 C C . ASN A 1 789 ? 8.625 39.344 10.625 1 97 789 ASN A C 1
ATOM 6217 O O . ASN A 1 789 ? 8.125 39.156 11.742 1 97 789 ASN A O 1
ATOM 6221 N N . PHE A 1 790 ? 8.102 40.062 9.695 1 97.12 790 PHE A N 1
ATOM 6222 C CA . PHE A 1 790 ? 6.82 40.75 9.805 1 97.12 790 PHE A CA 1
ATOM 6223 C C . PHE A 1 790 ? 6.113 40.781 8.453 1 97.12 790 PHE A C 1
ATOM 6225 O O . PHE A 1 790 ? 6.75 41 7.422 1 97.12 790 PHE A O 1
ATOM 6232 N N . MET A 1 791 ? 4.785 40.562 8.508 1 97.25 791 MET A N 1
ATOM 6233 C CA . MET A 1 791 ? 4.02 40.625 7.266 1 97.25 791 MET A CA 1
ATOM 6234 C C . MET A 1 791 ? 2.645 41.25 7.504 1 97.25 791 MET A C 1
ATOM 6236 O O . MET A 1 791 ? 2 40.969 8.516 1 97.25 791 MET A O 1
ATOM 6240 N N . TYR A 1 792 ? 2.234 42.031 6.609 1 97 792 TYR A N 1
ATOM 6241 C CA . TYR A 1 792 ? 0.871 42.562 6.512 1 97 792 TYR A CA 1
ATOM 6242 C C . TYR A 1 792 ? 0.265 42.219 5.152 1 97 792 TYR A C 1
ATOM 6244 O O . TYR A 1 792 ? 0.914 42.406 4.121 1 97 792 TYR A O 1
ATOM 6252 N N . SER A 1 793 ? -0.903 41.719 5.145 1 96.12 793 SER A N 1
ATOM 6253 C CA . SER A 1 793 ? -1.599 41.406 3.902 1 96.12 793 SER A CA 1
ATOM 6254 C C . SER A 1 793 ? -3.1 41.625 4.031 1 96.12 793 SER A C 1
ATOM 6256 O O . SER A 1 793 ? -3.686 41.375 5.086 1 96.12 793 SER A O 1
ATOM 6258 N N . ASN A 1 794 ? -3.672 42.094 3.008 1 94.81 794 ASN A N 1
ATOM 6259 C CA . ASN A 1 794 ? -5.109 42.344 2.947 1 94.81 794 ASN A CA 1
ATOM 6260 C C . ASN A 1 794 ? -5.684 41.969 1.581 1 94.81 794 ASN A C 1
ATOM 6262 O O . ASN A 1 794 ? -4.984 42.062 0.57 1 94.81 794 ASN A O 1
ATOM 6266 N N . THR A 1 795 ? -6.914 41.531 1.59 1 95.44 795 THR A N 1
ATOM 6267 C CA . THR A 1 795 ? -7.59 41.156 0.355 1 95.44 795 THR A CA 1
ATOM 6268 C C . THR A 1 795 ? -8.805 42.062 0.108 1 95.44 795 THR A C 1
ATOM 6270 O O . THR A 1 795 ? -9.594 42.312 1.02 1 95.44 795 THR A O 1
ATOM 6273 N N . LYS A 1 796 ? -8.938 42.531 -1.067 1 96.12 796 LYS A N 1
ATOM 6274 C CA . LYS A 1 796 ? -10.055 43.344 -1.531 1 96.12 796 LYS A CA 1
ATOM 6275 C C . LYS A 1 796 ? -10.852 42.625 -2.611 1 96.12 796 LYS A C 1
ATOM 6277 O O . LYS A 1 796 ? -10.273 41.969 -3.496 1 96.12 796 LYS A O 1
ATOM 6282 N N . ASN A 1 797 ? -12.172 42.719 -2.471 1 95.69 797 ASN A N 1
ATOM 6283 C CA . ASN A 1 797 ? -13.016 42.281 -3.578 1 95.69 797 ASN A CA 1
ATOM 6284 C C . ASN A 1 797 ? -13.062 43.312 -4.691 1 95.69 797 ASN A C 1
ATOM 6286 O O . ASN A 1 797 ? -13.344 44.5 -4.441 1 95.69 797 ASN A O 1
ATOM 6290 N N . ILE A 1 798 ? -12.773 42.906 -5.832 1 97.19 798 ILE A N 1
ATOM 6291 C CA . ILE A 1 798 ? -12.812 43.812 -6.957 1 97.19 798 ILE A CA 1
ATOM 6292 C C . ILE A 1 798 ? -14.172 43.719 -7.66 1 97.19 798 ILE A C 1
ATOM 6294 O O . ILE A 1 798 ? -14.836 44.75 -7.871 1 97.19 798 ILE A O 1
ATOM 6298 N N . TYR A 1 799 ? -14.547 42.5 -7.988 1 95.44 799 TYR A N 1
ATOM 6299 C CA . TYR A 1 799 ? -15.867 42.25 -8.562 1 95.44 799 TYR A CA 1
ATOM 6300 C C . TYR A 1 799 ? -16.484 41 -7.992 1 95.44 799 TYR A C 1
ATOM 6302 O O . TYR A 1 799 ? -15.859 39.906 -8.008 1 95.44 799 TYR A O 1
ATOM 6310 N N . THR A 1 800 ? -17.609 41.125 -7.516 1 93.19 800 THR A N 1
ATOM 6311 C CA . THR A 1 800 ? -18.453 40 -7.066 1 93.19 800 THR A CA 1
ATOM 6312 C C . THR A 1 800 ? -19.844 40.094 -7.695 1 93.19 800 THR A C 1
ATOM 6314 O O . THR A 1 800 ? -20.516 41.125 -7.582 1 93.19 800 THR A O 1
ATOM 6317 N N . GLU A 1 801 ? -20.188 39 -8.344 1 91 801 GLU A N 1
ATOM 6318 C CA . GLU A 1 801 ? -21.5 38.969 -8.961 1 91 801 GLU A CA 1
ATOM 6319 C C . GLU A 1 801 ? -22.609 39.062 -7.91 1 91 801 GLU A C 1
ATOM 6321 O O . GLU A 1 801 ? -22.641 38.281 -6.965 1 91 801 GLU A O 1
ATOM 6326 N N . ARG A 1 802 ? -23.438 40.094 -8.039 1 88.25 802 ARG A N 1
ATOM 6327 C CA . ARG A 1 802 ? -24.516 40.281 -7.078 1 88.25 802 ARG A CA 1
ATOM 6328 C C . ARG A 1 802 ? -25.688 41.031 -7.715 1 88.25 802 ARG A C 1
ATOM 6330 O O . ARG A 1 802 ? -25.516 41.719 -8.727 1 88.25 802 ARG A O 1
ATOM 6337 N N . ALA A 1 803 ? -26.859 41.031 -7.113 1 84.06 803 ALA A N 1
ATOM 6338 C CA . ALA A 1 803 ? -28.047 41.781 -7.527 1 84.06 803 ALA A CA 1
ATOM 6339 C C . ALA A 1 803 ? -27.938 43.25 -7.07 1 84.06 803 ALA A C 1
ATOM 6341 O O . ALA A 1 803 ? -27.297 43.531 -6.066 1 84.06 803 ALA A O 1
ATOM 6342 N N . PRO A 1 804 ? -28.547 44.062 -7.836 1 83.25 804 PRO A N 1
ATOM 6343 C CA . PRO A 1 804 ? -28.562 45.469 -7.375 1 83.25 804 PRO A CA 1
ATOM 6344 C C . PRO A 1 804 ? -29.312 45.625 -6.055 1 83.25 804 PRO A C 1
ATOM 6346 O O . PRO A 1 804 ? -30.312 44.938 -5.809 1 83.25 804 PRO A O 1
ATOM 6349 N N . SER A 1 805 ? -28.688 46.5 -5.273 1 86.5 805 SER A N 1
ATOM 6350 C CA . SER A 1 805 ? -29.312 46.75 -3.98 1 86.5 805 SER A CA 1
ATOM 6351 C C . SER A 1 805 ? -30.594 47.562 -4.133 1 86.5 805 SER A C 1
ATOM 6353 O O . SER A 1 805 ? -30.719 48.344 -5.07 1 86.5 805 SER A O 1
ATOM 6355 N N . SER A 1 806 ? -31.516 47.469 -3.225 1 86.25 806 SER A N 1
ATOM 6356 C CA . SER A 1 806 ? -32.844 48.094 -3.275 1 86.25 806 SER A CA 1
ATOM 6357 C C . SER A 1 806 ? -32.781 49.562 -2.793 1 86.25 806 SER A C 1
ATOM 6359 O O . SER A 1 806 ? -33.688 50.344 -3.053 1 86.25 806 SER A O 1
ATOM 6361 N N . SER A 1 807 ? -31.781 49.875 -2.016 1 87.62 807 SER A N 1
ATOM 6362 C CA . SER A 1 807 ? -31.609 51.25 -1.493 1 87.62 807 SER A CA 1
ATOM 6363 C C . SER A 1 807 ? -30.141 51.625 -1.4 1 87.62 807 SER A C 1
ATOM 6365 O O . SER A 1 807 ? -29.266 50.781 -1.521 1 87.62 807 SER A O 1
ATOM 6367 N N . SER A 1 808 ? -30.016 52.906 -1.244 1 87.69 808 SER A N 1
ATOM 6368 C CA . SER A 1 808 ? -28.656 53.406 -1.107 1 87.69 808 SER A CA 1
ATOM 6369 C C . SER A 1 808 ? -28 52.906 0.17 1 87.69 808 SER A C 1
ATOM 6371 O O . SER A 1 808 ? -26.797 52.594 0.19 1 87.69 808 SER A O 1
ATOM 6373 N N . TYR A 1 809 ? -28.75 52.781 1.146 1 84.56 809 TYR A N 1
ATOM 6374 C CA . TYR A 1 809 ? -28.203 52.281 2.402 1 84.56 809 TYR A CA 1
ATOM 6375 C C . TYR A 1 809 ? -27.812 50.812 2.273 1 84.56 809 TYR A C 1
ATOM 6377 O O . TYR A 1 809 ? -26.75 50.406 2.727 1 84.56 809 TYR A O 1
ATOM 6385 N N . ARG A 1 810 ? -28.641 50.094 1.712 1 86.94 810 ARG A N 1
ATOM 6386 C CA . ARG A 1 810 ? -28.344 48.688 1.526 1 86.94 810 ARG A CA 1
ATOM 6387 C C . ARG A 1 810 ? -27.141 48.5 0.615 1 86.94 810 ARG A C 1
ATOM 6389 O O . ARG A 1 810 ? -26.359 47.562 0.797 1 86.94 810 ARG A O 1
ATOM 6396 N N . ASN A 1 811 ? -27.109 49.312 -0.365 1 90.69 811 ASN A N 1
ATOM 6397 C CA . ASN A 1 811 ? -25.938 49.25 -1.231 1 90.69 811 ASN A CA 1
ATOM 6398 C C . ASN A 1 811 ? -24.641 49.531 -0.46 1 90.69 811 ASN A C 1
ATOM 6400 O O . ASN A 1 811 ? -23.625 48.875 -0.692 1 90.69 811 ASN A O 1
ATOM 6404 N N . TRP A 1 812 ? -24.781 50.469 0.328 1 90.19 812 TRP A N 1
ATOM 6405 C CA . TRP A 1 812 ? -23.609 50.812 1.139 1 90.19 812 TRP A CA 1
ATOM 6406 C C . TRP A 1 812 ? -23.234 49.656 2.064 1 90.19 812 TRP A C 1
ATOM 6408 O O . TRP A 1 812 ? -22.062 49.344 2.232 1 90.19 812 TRP A O 1
ATOM 6418 N N . ARG A 1 813 ? -24.125 48.969 2.621 1 88.56 813 ARG A N 1
ATOM 6419 C CA . ARG A 1 813 ? -23.906 47.938 3.611 1 88.56 813 ARG A CA 1
ATOM 6420 C C . ARG A 1 813 ? -23.547 46.625 2.941 1 88.56 813 ARG A C 1
ATOM 6422 O O . ARG A 1 813 ? -22.641 45.906 3.393 1 88.56 813 ARG A O 1
ATOM 6429 N N . GLU A 1 814 ? -24.172 46.344 1.878 1 87.81 814 GLU A N 1
ATOM 6430 C CA . GLU A 1 814 ? -24.125 45 1.352 1 87.81 814 GLU A CA 1
ATOM 6431 C C . GLU A 1 814 ? -23.219 44.906 0.129 1 87.81 814 GLU A C 1
ATOM 6433 O O . GLU A 1 814 ? -22.812 43.812 -0.269 1 87.81 814 GLU A O 1
ATOM 6438 N N . ASN A 1 815 ? -22.984 46.031 -0.493 1 90.56 815 ASN A N 1
ATOM 6439 C CA . ASN A 1 815 ? -22.125 46.031 -1.671 1 90.56 815 ASN A CA 1
ATOM 6440 C C . ASN A 1 815 ? -20.672 45.75 -1.297 1 90.56 815 ASN A C 1
ATOM 6442 O O . ASN A 1 815 ? -20.016 46.562 -0.665 1 90.56 815 ASN A O 1
ATOM 6446 N N . VAL A 1 816 ? -20.172 44.594 -1.754 1 91.44 816 VAL A N 1
ATOM 6447 C CA . VAL A 1 816 ? -18.828 44.188 -1.374 1 91.44 816 VAL A CA 1
ATOM 6448 C C . VAL A 1 816 ? -17.844 44.5 -2.492 1 91.44 816 VAL A C 1
ATOM 6450 O O . VAL A 1 816 ? -16.641 44.344 -2.34 1 91.44 816 VAL A O 1
ATOM 6453 N N . ASN A 1 817 ? -18.312 45 -3.637 1 93.88 817 ASN A N 1
ATOM 6454 C CA . ASN A 1 817 ? -17.453 45.281 -4.773 1 93.88 817 ASN A CA 1
ATOM 6455 C C . ASN A 1 817 ? -16.516 46.469 -4.488 1 93.88 817 ASN A C 1
ATOM 6457 O O . ASN A 1 817 ? -16.953 47.5 -3.969 1 93.88 817 ASN A O 1
ATOM 6461 N N . ASN A 1 818 ? -15.312 46.25 -4.816 1 95.12 818 ASN A N 1
ATOM 6462 C CA . ASN A 1 818 ? -14.25 47.25 -4.613 1 95.12 818 ASN A CA 1
ATOM 6463 C C . ASN A 1 818 ? -14.125 47.625 -3.143 1 95.12 818 ASN A C 1
ATOM 6465 O O . ASN A 1 818 ? -14.023 48.812 -2.816 1 95.12 818 ASN A O 1
ATOM 6469 N N . ARG A 1 819 ? -14.227 46.625 -2.346 1 94.12 819 ARG A N 1
ATOM 6470 C CA . ARG A 1 819 ? -14.125 46.812 -0.901 1 94.12 819 ARG A CA 1
ATOM 6471 C C . ARG A 1 819 ? -13.289 45.719 -0.268 1 94.12 819 ARG A C 1
ATOM 6473 O O . ARG A 1 819 ? -13.219 44.594 -0.791 1 94.12 819 ARG A O 1
ATOM 6480 N N . ASN A 1 820 ? -12.719 46.156 0.882 1 92.69 820 ASN A N 1
ATOM 6481 C CA . ASN A 1 820 ? -11.938 45.156 1.609 1 92.69 820 ASN A CA 1
ATOM 6482 C C . ASN A 1 820 ? -12.812 44 2.062 1 92.69 820 ASN A C 1
ATOM 6484 O O . ASN A 1 820 ? -13.961 44.188 2.457 1 92.69 820 ASN A O 1
ATOM 6488 N N . SER A 1 821 ? -12.281 42.812 1.954 1 88.69 821 SER A N 1
ATOM 6489 C CA . SER A 1 821 ? -12.984 41.625 2.432 1 88.69 821 SER A CA 1
ATOM 6490 C C . SER A 1 821 ? -12.891 41.5 3.947 1 88.69 821 SER A C 1
ATOM 6492 O O . SER A 1 821 ? -11.984 42.062 4.566 1 88.69 821 SER A O 1
ATOM 6494 N N . GLY A 1 822 ? -13.836 40.875 4.523 1 85.19 822 GLY A N 1
ATOM 6495 C CA . GLY A 1 822 ? -13.797 40.5 5.93 1 85.19 822 GLY A CA 1
ATOM 6496 C C . GLY A 1 822 ? -14.172 41.656 6.859 1 85.19 822 GLY A C 1
ATOM 6497 O O . GLY A 1 822 ? -13.633 41.75 7.961 1 85.19 822 GLY A O 1
ATOM 6498 N N . LEU A 1 823 ? -14.938 42.562 6.43 1 88.31 823 LEU A N 1
ATOM 6499 C CA . LEU A 1 823 ? -15.414 43.625 7.309 1 88.31 823 LEU A CA 1
ATOM 6500 C C . LEU A 1 823 ? -16.453 43.094 8.289 1 88.31 823 LEU A C 1
ATOM 6502 O O . LEU A 1 823 ? -17.312 42.312 7.914 1 88.31 823 LEU A O 1
ATOM 6506 N N . TRP A 1 824 ? -16.297 43.531 9.523 1 89.12 824 TRP A N 1
ATOM 6507 C CA . TRP A 1 824 ? -17.266 43.156 10.562 1 89.12 824 TRP A CA 1
ATOM 6508 C C . TRP A 1 824 ? -18.172 44.312 10.906 1 89.12 824 TRP A C 1
ATOM 6510 O O . TRP A 1 824 ? -17.719 45.344 11.453 1 89.12 824 TRP A O 1
ATOM 6520 N N . TRP A 1 825 ? -19.422 44.188 10.539 1 90.81 825 TRP A N 1
ATOM 6521 C CA . TRP A 1 825 ? -20.438 45.188 10.797 1 90.81 825 TRP A CA 1
ATOM 6522 C C . TRP A 1 825 ? -21.062 45 12.172 1 90.81 825 TRP A C 1
ATOM 6524 O O . TRP A 1 825 ? -21.516 43.906 12.516 1 90.81 825 TRP A O 1
ATOM 6534 N N . ALA A 1 826 ? -21.016 46.125 12.977 1 92.38 826 ALA A N 1
ATOM 6535 C CA . ALA A 1 826 ? -21.516 46.062 14.344 1 92.38 826 ALA A CA 1
ATOM 6536 C C . ALA A 1 826 ? -22.078 47.406 14.797 1 92.38 826 ALA A C 1
ATOM 6538 O O . ALA A 1 826 ? -21.891 48.406 14.125 1 92.38 826 ALA A O 1
ATOM 6539 N N . MET A 1 827 ? -22.844 47.281 15.891 1 93.62 827 MET A N 1
ATOM 6540 C CA . MET A 1 827 ? -23.297 48.5 16.562 1 93.62 827 MET A CA 1
ATOM 6541 C C . MET A 1 827 ? -22.203 49.031 17.484 1 93.62 827 MET A C 1
ATOM 6543 O O . MET A 1 827 ? -21.312 48.281 17.906 1 93.62 827 MET A O 1
ATOM 6547 N N . GLU A 1 828 ? -22.297 50.281 17.656 1 95.25 828 GLU A N 1
ATOM 6548 C CA . GLU A 1 828 ? -21.312 50.875 18.547 1 95.25 828 GLU A CA 1
ATOM 6549 C C . GLU A 1 828 ? -21.797 50.875 20 1 95.25 828 GLU A C 1
ATOM 6551 O O . GLU A 1 828 ? -22.859 51.438 20.297 1 95.25 828 GLU A O 1
ATOM 6556 N N . TRP A 1 829 ? -21.047 50.219 20.812 1 95.19 829 TRP A N 1
ATOM 6557 C CA . TRP A 1 829 ? -21.359 50.188 22.25 1 95.19 829 TRP A CA 1
ATOM 6558 C C . TRP A 1 829 ? -21.234 51.562 22.891 1 95.19 829 TRP A C 1
ATOM 6560 O O . TRP A 1 829 ? -20.188 52.219 22.75 1 95.19 829 TRP A O 1
ATOM 6570 N N . GLY A 1 830 ? -22.234 52 23.484 1 93.5 830 GLY A N 1
ATOM 6571 C CA . GLY A 1 830 ? -22.25 53.312 24.125 1 93.5 830 GLY A CA 1
ATOM 6572 C C . GLY A 1 830 ? -21.875 53.25 25.594 1 93.5 830 GLY A C 1
ATOM 6573 O O . GLY A 1 830 ? -21.453 54.25 26.172 1 93.5 830 GLY A O 1
ATOM 6574 N N . GLY A 1 831 ? -22.109 52.125 26.156 1 93.25 831 GLY A N 1
ATOM 6575 C CA . GLY A 1 831 ? -21.797 51.969 27.578 1 93.25 831 GLY A CA 1
ATOM 6576 C C . GLY A 1 831 ? -22.812 51.125 28.328 1 93.25 831 GLY A C 1
ATOM 6577 O O . GLY A 1 831 ? -23.641 50.469 27.719 1 93.25 831 GLY A O 1
ATOM 6578 N N . VAL A 1 832 ? -22.672 51.062 29.656 1 94.56 832 VAL A N 1
ATOM 6579 C CA . VAL A 1 832 ? -23.578 50.375 30.562 1 94.56 832 VAL A CA 1
ATOM 6580 C C . VAL A 1 832 ? -24.406 51.375 31.359 1 94.56 832 VAL A C 1
ATOM 6582 O O . VAL A 1 832 ? -23.875 52.375 31.812 1 94.56 832 VAL A O 1
ATOM 6585 N N . ILE A 1 833 ? -25.656 51.062 31.5 1 95.12 833 ILE A N 1
ATOM 6586 C CA . ILE A 1 833 ? -26.531 51.906 32.312 1 95.12 833 ILE A CA 1
ATOM 6587 C C . ILE A 1 833 ? -26.156 51.75 33.781 1 95.12 833 ILE A C 1
ATOM 6589 O O . ILE A 1 833 ? -26.125 50.625 34.312 1 95.12 833 ILE A O 1
ATOM 6593 N N . THR A 1 834 ? -25.844 52.844 34.438 1 94.62 834 THR A N 1
ATOM 6594 C CA . THR A 1 834 ? -25.469 52.844 35.844 1 94.62 834 THR A CA 1
ATOM 6595 C C . THR A 1 834 ? -26.594 53.406 36.719 1 94.62 834 THR A C 1
ATOM 6597 O O . THR A 1 834 ? -27.469 54.125 36.219 1 94.62 834 THR A O 1
ATOM 6600 N N . PRO A 1 835 ? -26.562 53 38 1 92.94 835 PRO A N 1
ATOM 6601 C CA . PRO A 1 835 ? -27.594 53.594 38.875 1 92.94 835 PRO A CA 1
ATOM 6602 C C . PRO A 1 835 ? -27.578 55.094 38.875 1 92.94 835 PRO A C 1
ATOM 6604 O O . PRO A 1 835 ? -26.516 55.719 38.969 1 92.94 835 PRO A O 1
ATOM 6607 N N . GLY A 1 836 ? -28.719 55.812 38.719 1 90.88 836 GLY A N 1
ATOM 6608 C CA . GLY A 1 836 ? -28.844 57.25 38.75 1 90.88 836 GLY A CA 1
ATOM 6609 C C . GLY A 1 836 ? -28.781 57.875 37.344 1 90.88 836 GLY A C 1
ATOM 6610 O O . GLY A 1 836 ? -29.078 59.031 37.188 1 90.88 836 GLY A O 1
ATOM 6611 N N . MET A 1 837 ? -28.391 57.031 36.438 1 93.81 837 MET A N 1
ATOM 6612 C CA . MET A 1 837 ? -28.344 57.531 35.062 1 93.81 837 MET A CA 1
ATOM 6613 C C . MET A 1 837 ? -29.75 57.812 34.531 1 93.81 837 MET A C 1
ATOM 6615 O O . MET A 1 837 ? -30.672 57.062 34.781 1 93.81 837 MET A O 1
ATOM 6619 N N . ASP A 1 838 ? -29.906 58.969 33.812 1 92.88 838 ASP A N 1
ATOM 6620 C CA . ASP A 1 838 ? -31.188 59.312 33.188 1 92.88 838 ASP A CA 1
ATOM 6621 C C . ASP A 1 838 ? -31.375 58.594 31.859 1 92.88 838 ASP A C 1
ATOM 6623 O O . ASP A 1 838 ? -30.906 59.031 30.828 1 92.88 838 ASP A O 1
ATOM 6627 N N . ILE A 1 839 ? -32.094 57.531 31.859 1 93.06 839 ILE A N 1
ATOM 6628 C CA . ILE A 1 839 ? -32.312 56.625 30.734 1 93.06 839 ILE A CA 1
ATOM 6629 C C . ILE A 1 839 ? -33.125 57.312 29.641 1 93.06 839 ILE A C 1
ATOM 6631 O O . ILE A 1 839 ? -33 56.969 28.469 1 93.06 839 ILE A O 1
ATOM 6635 N N . SER A 1 840 ? -33.875 58.375 30.016 1 88.5 840 SER A N 1
ATOM 6636 C CA . SER A 1 840 ? -34.75 59.062 29.062 1 88.5 840 SER A CA 1
ATOM 6637 C C . SER A 1 840 ? -33.906 59.875 28.062 1 88.5 840 SER A C 1
ATOM 6639 O O . SER A 1 840 ? -34.406 60.219 26.984 1 88.5 840 SER A O 1
ATOM 6641 N N . THR A 1 841 ? -32.688 60.125 28.422 1 89.81 841 THR A N 1
ATOM 6642 C CA . THR A 1 841 ? -31.828 60.938 27.547 1 89.81 841 THR A CA 1
ATOM 6643 C C . THR A 1 841 ? -31.109 60.031 26.547 1 89.81 841 THR A C 1
ATOM 6645 O O . THR A 1 841 ? -30.5 60.531 25.594 1 89.81 841 THR A O 1
ATOM 6648 N N . LEU A 1 842 ? -31.203 58.75 26.734 1 93.5 842 LEU A N 1
ATOM 6649 C CA . LEU A 1 842 ? -30.531 57.781 25.844 1 93.5 842 LEU A CA 1
ATOM 6650 C C . LEU A 1 842 ? -31.391 57.531 24.594 1 93.5 842 LEU A C 1
ATOM 6652 O O . LEU A 1 842 ? -32.625 57.625 24.656 1 93.5 842 LEU A O 1
ATOM 6656 N N . PRO A 1 843 ? -30.688 57.281 23.469 1 93.38 843 PRO A N 1
ATOM 6657 C CA . PRO A 1 843 ? -31.469 56.875 22.312 1 93.38 843 PRO A CA 1
ATOM 6658 C C . PRO A 1 843 ? -32.312 55.625 22.578 1 93.38 843 PRO A C 1
ATOM 6660 O O . PRO A 1 843 ? -31.906 54.75 23.359 1 93.38 843 PRO A O 1
ATOM 6663 N N . ASN A 1 844 ? -33.469 55.594 21.844 1 92.44 844 ASN A N 1
ATOM 6664 C CA . ASN A 1 844 ? -34.375 54.469 22.016 1 92.44 844 ASN A CA 1
ATOM 6665 C C . ASN A 1 844 ? -33.781 53.188 21.406 1 92.44 844 ASN A C 1
ATOM 6667 O O . ASN A 1 844 ? -33.594 53.125 20.203 1 92.44 844 ASN A O 1
ATOM 6671 N N . GLU A 1 845 ? -33.531 52.219 22.312 1 90.44 845 GLU A N 1
ATOM 6672 C CA . GLU A 1 845 ? -33.031 50.938 21.859 1 90.44 845 GLU A CA 1
ATOM 6673 C C . GLU A 1 845 ? -34.156 50.094 21.281 1 90.44 845 GLU A C 1
ATOM 6675 O O . GLU A 1 845 ? -35.188 49.906 21.906 1 90.44 845 GLU A O 1
ATOM 6680 N N . GLU A 1 846 ? -33.906 49.625 20.094 1 85.12 846 GLU A N 1
ATOM 6681 C CA . GLU A 1 846 ? -34.938 48.75 19.484 1 85.12 846 GLU A CA 1
ATOM 6682 C C . GLU A 1 846 ? -35.25 47.562 20.391 1 85.12 846 GLU A C 1
ATOM 6684 O O . GLU A 1 846 ? -34.344 46.906 20.922 1 85.12 846 GLU A O 1
ATOM 6689 N N . GLY A 1 847 ? -36.438 47.281 20.562 1 78.38 847 GLY A N 1
ATOM 6690 C CA . GLY A 1 847 ? -36.875 46.125 21.328 1 78.38 847 GLY A CA 1
ATOM 6691 C C . GLY A 1 847 ? -37.031 46.438 22.797 1 78.38 847 GLY A C 1
ATOM 6692 O O . GLY A 1 847 ? -37.375 45.531 23.594 1 78.38 847 GLY A O 1
ATOM 6693 N N . THR A 1 848 ? -36.875 47.75 23.312 1 81.69 848 THR A N 1
ATOM 6694 C CA . THR A 1 848 ? -36.906 48.031 24.75 1 81.69 848 THR A CA 1
ATOM 6695 C C . THR A 1 848 ? -38.125 48.875 25.109 1 81.69 848 THR A C 1
ATOM 6697 O O . THR A 1 848 ? -38.219 49.406 26.219 1 81.69 848 THR A O 1
ATOM 6700 N N . PHE A 1 849 ? -39.125 49.062 24.234 1 79.31 849 PHE A N 1
ATOM 6701 C CA . PHE A 1 849 ? -40.312 49.875 24.469 1 79.31 849 PHE A CA 1
ATOM 6702 C C . PHE A 1 849 ? -39.938 51.25 24.938 1 79.31 849 PHE A C 1
ATOM 6704 O O . PHE A 1 849 ? -40.375 51.688 26.016 1 79.31 849 PHE A O 1
ATOM 6711 N N . GLN A 1 850 ? -39.281 51.969 24.094 1 83.75 850 GLN A N 1
ATOM 6712 C CA . GLN A 1 850 ? -38.812 53.312 24.359 1 83.75 850 GLN A CA 1
ATOM 6713 C C . GLN A 1 850 ? -37.969 53.375 25.641 1 83.75 850 GLN A C 1
ATOM 6715 O O . GLN A 1 850 ? -38.219 54.188 26.516 1 83.75 850 GLN A O 1
ATOM 6720 N N . ASN A 1 851 ? -37.156 52.312 25.906 1 90.44 851 ASN A N 1
ATOM 6721 C CA . ASN A 1 851 ? -36.188 52.219 26.984 1 90.44 851 ASN A CA 1
ATOM 6722 C C . ASN A 1 851 ? -36.844 51.938 28.328 1 90.44 851 ASN A C 1
ATOM 6724 O O . ASN A 1 851 ? -36.219 52.094 29.391 1 90.44 851 ASN A O 1
ATOM 6728 N N . SER A 1 852 ? -38.125 51.594 28.266 1 85.19 852 SER A N 1
ATOM 6729 C CA . SER A 1 852 ? -38.875 51.469 29.516 1 85.19 852 SER A CA 1
ATOM 6730 C C . SER A 1 852 ? -38.438 50.25 30.312 1 85.19 852 SER A C 1
ATOM 6732 O O . SER A 1 852 ? -38.594 50.219 31.531 1 85.19 852 SER A O 1
ATOM 6734 N N . ILE A 1 853 ? -37.844 49.344 29.656 1 86.12 853 ILE A N 1
ATOM 6735 C CA . ILE A 1 853 ? -37.531 48.125 30.375 1 86.12 853 ILE A CA 1
ATOM 6736 C C . ILE A 1 853 ? -36.031 48.125 30.766 1 86.12 853 ILE A C 1
ATOM 6738 O O . ILE A 1 853 ? -35.562 47.156 31.375 1 86.12 853 ILE A O 1
ATOM 6742 N N . LEU A 1 854 ? -35.281 49.062 30.406 1 90.69 854 LEU A N 1
ATOM 6743 C CA . LEU A 1 854 ? -33.844 49.125 30.703 1 90.69 854 LEU A CA 1
ATOM 6744 C C . LEU A 1 854 ? -33.594 49.438 32.188 1 90.69 854 LEU A C 1
ATOM 6746 O O . LEU A 1 854 ? -34.344 50.219 32.781 1 90.69 854 LEU A O 1
ATOM 6750 N N . THR A 1 855 ? -32.688 48.719 32.781 1 88.5 855 THR A N 1
ATOM 6751 C CA . THR A 1 855 ? -32.281 48.906 34.156 1 88.5 855 THR A CA 1
ATOM 6752 C C . THR A 1 855 ? -30.75 49 34.25 1 88.5 855 THR A C 1
ATOM 6754 O O . THR A 1 855 ? -30.047 48.719 33.281 1 88.5 855 THR A O 1
ATOM 6757 N N . PRO A 1 856 ? -30.266 49.469 35.469 1 91.38 856 PRO A N 1
ATOM 6758 C CA . PRO A 1 856 ? -28.812 49.406 35.625 1 91.38 856 PRO A CA 1
ATOM 6759 C C . PRO A 1 856 ? -28.219 48.062 35.281 1 91.38 856 PRO A C 1
ATOM 6761 O O . PRO A 1 856 ? -28.797 47.031 35.625 1 91.38 856 PRO A O 1
ATOM 6764 N N . GLY A 1 857 ? -27.062 48.094 34.562 1 92.62 857 GLY A N 1
ATOM 6765 C CA . GLY A 1 857 ? -26.422 46.875 34.156 1 92.62 857 GLY A CA 1
ATOM 6766 C C . GLY A 1 857 ? -26.688 46.531 32.688 1 92.62 857 GLY A C 1
ATOM 6767 O O . GLY A 1 857 ? -25.984 45.719 32.094 1 92.62 857 GLY A O 1
ATOM 6768 N N . ASP A 1 858 ? -27.734 47.094 32.125 1 92.25 858 ASP A N 1
ATOM 6769 C CA . ASP A 1 858 ? -28.016 46.906 30.703 1 92.25 858 ASP A CA 1
ATOM 6770 C C . ASP A 1 858 ? -27.125 47.781 29.812 1 92.25 858 ASP A C 1
ATOM 6772 O O . ASP A 1 858 ? -26.672 48.844 30.25 1 92.25 858 ASP A O 1
ATOM 6776 N N . PHE A 1 859 ? -26.938 47.281 28.609 1 92.38 859 PHE A N 1
ATOM 6777 C CA . PHE A 1 859 ? -26.125 48.031 27.656 1 92.38 859 PHE A CA 1
ATOM 6778 C C . PHE A 1 859 ? -26.984 49 26.859 1 92.38 859 PHE A C 1
ATOM 6780 O O . PHE A 1 859 ? -28.188 48.781 26.688 1 92.38 859 PHE A O 1
ATOM 6787 N N . TYR A 1 860 ? -26.438 50.094 26.531 1 92.69 860 TYR A N 1
ATOM 6788 C CA . TYR A 1 860 ? -27.016 50.969 25.516 1 92.69 860 TYR A CA 1
ATOM 6789 C C . TYR A 1 860 ? -26.031 51.219 24.391 1 92.69 860 TYR A C 1
ATOM 6791 O O . TYR A 1 860 ? -24.828 50.969 24.531 1 92.69 860 TYR A O 1
ATOM 6799 N N . HIS A 1 861 ? -26.562 51.625 23.25 1 94.75 861 HIS A N 1
ATOM 6800 C CA . HIS A 1 861 ? -25.75 51.781 22.047 1 94.75 861 HIS A CA 1
ATOM 6801 C C . HIS A 1 861 ? -25.844 53.188 21.5 1 94.75 861 HIS A C 1
ATOM 6803 O O . HIS A 1 861 ? -26.75 53.938 21.844 1 94.75 861 HIS A O 1
ATOM 6809 N N . THR A 1 862 ? -24.844 53.469 20.625 1 94.81 862 THR A N 1
ATOM 6810 C CA . THR A 1 862 ? -24.766 54.812 20.047 1 94.81 862 THR A CA 1
ATOM 6811 C C . THR A 1 862 ? -25.672 54.906 18.828 1 94.81 862 THR A C 1
ATOM 6813 O O . THR A 1 862 ? -25.688 54.031 17.969 1 94.81 862 THR A O 1
ATOM 6816 N N . ASP A 1 863 ? -26.422 55.875 18.828 1 95.06 863 ASP A N 1
ATOM 6817 C CA . ASP A 1 863 ? -27.188 56.219 17.625 1 95.06 863 ASP A CA 1
ATOM 6818 C C . ASP A 1 863 ? -26.297 56.875 16.562 1 95.06 863 ASP A C 1
ATOM 6820 O O . ASP A 1 863 ? -26.031 58.062 16.625 1 95.06 863 ASP A O 1
ATOM 6824 N N . LEU A 1 864 ? -25.938 56.188 15.656 1 92.94 864 LEU A N 1
ATOM 6825 C CA . LEU A 1 864 ? -24.922 56.625 14.703 1 92.94 864 LEU A CA 1
ATOM 6826 C C . LEU A 1 864 ? -25.516 57.5 13.609 1 92.94 864 LEU A C 1
ATOM 6828 O O . LEU A 1 864 ? -24.844 58.375 13.07 1 92.94 864 LEU A O 1
ATOM 6832 N N . ASN A 1 865 ? -26.781 57.281 13.289 1 90.12 865 ASN A N 1
ATOM 6833 C CA . ASN A 1 865 ? -27.375 58.062 12.211 1 90.12 865 ASN A CA 1
ATOM 6834 C C . ASN A 1 865 ? -28.109 59.281 12.75 1 90.12 865 ASN A C 1
ATOM 6836 O O . ASN A 1 865 ? -28.562 60.125 11.969 1 90.12 865 ASN A O 1
ATOM 6840 N N . GLY A 1 866 ? -28.391 59.438 14.031 1 91.19 866 GLY A N 1
ATOM 6841 C CA . GLY A 1 866 ? -28.875 60.656 14.68 1 91.19 866 GLY A CA 1
ATOM 6842 C C . GLY A 1 866 ? -30.391 60.75 14.688 1 91.19 866 GLY A C 1
ATOM 6843 O O . GLY A 1 866 ? -30.953 61.812 14.906 1 91.19 866 GLY A O 1
ATOM 6844 N N . ASP A 1 867 ? -31.078 59.656 14.453 1 91.31 867 ASP A N 1
ATOM 6845 C CA . ASP A 1 867 ? -32.531 59.75 14.344 1 91.31 867 ASP A CA 1
ATOM 6846 C C . ASP A 1 867 ? -33.188 59.469 15.695 1 91.31 867 ASP A C 1
ATOM 6848 O O . ASP A 1 867 ? -34.438 59.406 15.781 1 91.31 867 ASP A O 1
ATOM 6852 N N . GLY A 1 868 ? -32.375 59.219 16.688 1 92 868 GLY A N 1
ATOM 6853 C CA . GLY A 1 868 ? -32.906 59.031 18.031 1 92 868 GLY A CA 1
ATOM 6854 C C . GLY A 1 868 ? -33.188 57.562 18.359 1 92 868 GLY A C 1
ATOM 6855 O O . GLY A 1 868 ? -33.5 57.219 19.5 1 92 868 GLY A O 1
ATOM 6856 N N . TYR A 1 869 ? -33.031 56.656 17.297 1 92.06 869 TYR A N 1
ATOM 6857 C CA . TYR A 1 869 ? -33.25 55.219 17.484 1 92.06 869 TYR A CA 1
ATOM 6858 C C . TYR A 1 869 ? -31.984 54.438 17.203 1 92.06 869 TYR A C 1
ATOM 6860 O O . TYR A 1 869 ? -31.188 54.812 16.328 1 92.06 869 TYR A O 1
ATOM 6868 N N . VAL A 1 870 ? -31.766 53.438 18.062 1 93.44 870 VAL A N 1
ATOM 6869 C CA . VAL A 1 870 ? -30.719 52.469 17.766 1 93.44 870 VAL A CA 1
ATOM 6870 C C . VAL A 1 870 ? -31.328 51.219 17.156 1 93.44 870 VAL A C 1
ATOM 6872 O O . VAL A 1 870 ? -31.984 50.438 17.859 1 93.44 870 VAL A O 1
ATOM 6875 N N . ASP A 1 871 ? -31.141 50.969 15.883 1 89.19 871 ASP A N 1
ATOM 6876 C CA . ASP A 1 871 ? -31.719 49.844 15.156 1 89.19 871 ASP A CA 1
ATOM 6877 C C . ASP A 1 871 ? -30.781 49.375 14.039 1 89.19 871 ASP A C 1
ATOM 6879 O O . ASP A 1 871 ? -29.562 49.531 14.125 1 89.19 871 ASP A O 1
ATOM 6883 N N . GLY A 1 872 ? -31.25 48.656 13.086 1 87.62 872 GLY A N 1
ATOM 6884 C CA . GLY A 1 872 ? -30.469 48.062 12.008 1 87.62 872 GLY A CA 1
ATOM 6885 C C . GLY A 1 872 ? -29.766 49.094 11.148 1 87.62 872 GLY A C 1
ATOM 6886 O O . GLY A 1 872 ? -28.844 48.75 10.398 1 87.62 872 GLY A O 1
ATOM 6887 N N . GLU A 1 873 ? -30.172 50.25 11.258 1 88.12 873 GLU A N 1
ATOM 6888 C CA . GLU A 1 873 ? -29.562 51.312 10.461 1 88.12 873 GLU A CA 1
ATOM 6889 C C . GLU A 1 873 ? -28.359 51.938 11.18 1 88.12 873 GLU A C 1
ATOM 6891 O O . GLU A 1 873 ? -27.672 52.781 10.633 1 88.12 873 GLU A O 1
ATOM 6896 N N . ASP A 1 874 ? -28.078 51.5 12.406 1 91.94 874 ASP A N 1
ATOM 6897 C CA . ASP A 1 874 ? -26.938 51.969 13.18 1 91.94 874 ASP A CA 1
ATOM 6898 C C . ASP A 1 874 ? -25.812 50.969 13.172 1 91.94 874 ASP A C 1
ATOM 6900 O O . ASP A 1 874 ? -25.109 50.781 14.172 1 91.94 874 ASP A O 1
ATOM 6904 N N . ILE A 1 875 ? -25.641 50.219 12.141 1 92.31 875 ILE A N 1
ATOM 6905 C CA . ILE A 1 875 ? -24.594 49.188 11.992 1 92.31 875 ILE A CA 1
ATOM 6906 C C . ILE A 1 875 ? -23.5 49.719 11.062 1 92.31 875 ILE A C 1
ATOM 6908 O O . ILE A 1 875 ? -23.781 50.125 9.93 1 92.3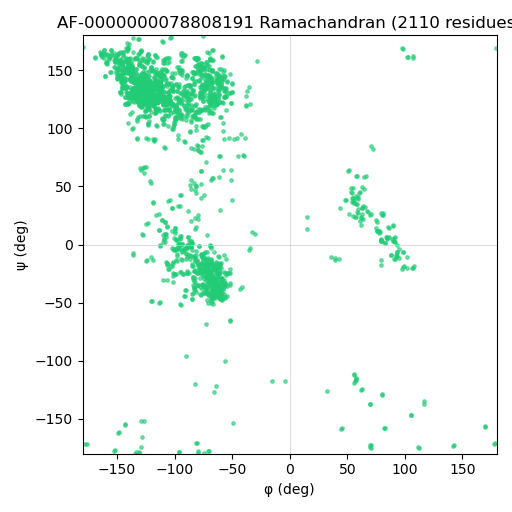1 875 ILE A O 1
ATOM 6912 N N . TYR A 1 876 ? -22.219 49.781 11.539 1 92.38 876 TYR A N 1
ATOM 6913 C CA . TYR A 1 876 ? -21.078 50.25 10.781 1 92.38 876 TYR A CA 1
ATOM 6914 C C . TYR A 1 876 ? -19.953 49.219 10.797 1 92.38 876 TYR A C 1
ATOM 6916 O O . TYR A 1 876 ? -19.922 48.344 11.648 1 92.38 876 TYR A O 1
ATOM 6924 N N . PRO A 1 877 ? -19.031 49.312 9.812 1 91.94 877 PRO A N 1
ATOM 6925 C CA . PRO A 1 877 ? -17.891 48.406 9.82 1 91.94 877 PRO A CA 1
ATOM 6926 C C . PRO A 1 877 ? -16.766 48.875 10.742 1 91.94 877 PRO A C 1
ATOM 6928 O O . PRO A 1 877 ? -16.141 49.906 10.484 1 91.94 877 PRO A O 1
ATOM 6931 N N . PHE A 1 878 ? -16.516 48.156 11.891 1 89.69 878 PHE A N 1
ATOM 6932 C CA . PHE A 1 878 ? -15.555 48.625 12.891 1 89.69 878 PHE A CA 1
ATOM 6933 C C . PHE A 1 878 ? -14.32 47.719 12.891 1 89.69 878 PHE A C 1
ATOM 6935 O O . PHE A 1 878 ? -13.234 48.125 13.281 1 89.69 878 PHE A O 1
ATOM 6942 N N . PHE A 1 879 ? -14.5 46.5 12.57 1 89.38 879 PHE A N 1
ATOM 6943 C CA . PHE A 1 879 ? -13.445 45.531 12.789 1 89.38 879 PHE A CA 1
ATOM 6944 C C . PHE A 1 879 ? -13.266 44.656 11.555 1 89.38 879 PHE A C 1
ATOM 6946 O O . PHE A 1 879 ? -13.891 44.875 10.523 1 89.38 879 PHE A O 1
ATOM 6953 N N . HIS A 1 880 ? -12.305 43.719 11.75 1 84.62 880 HIS A N 1
ATOM 6954 C CA . HIS A 1 880 ? -12 42.781 10.688 1 84.62 880 HIS A CA 1
ATOM 6955 C C . HIS A 1 880 ? -12.367 41.344 11.117 1 84.62 880 HIS A C 1
ATOM 6957 O O . HIS A 1 880 ? -12.141 40.969 12.266 1 84.62 880 HIS A O 1
ATOM 6963 N N . LYS A 1 881 ? -12.938 40.625 10.148 1 81.81 881 LYS A N 1
ATOM 6964 C CA . LYS A 1 881 ? -13.281 39.219 10.367 1 81.81 881 LYS A CA 1
ATOM 6965 C C . LYS A 1 881 ? -12.344 38.281 9.602 1 81.81 881 LYS A C 1
ATOM 6967 O O . LYS A 1 881 ? -11.789 38.688 8.57 1 81.81 881 LYS A O 1
ATOM 6972 N N . GLY A 1 882 ? -12.102 37.062 10.156 1 79.81 882 GLY A N 1
ATOM 6973 C CA . GLY A 1 882 ? -11.305 36.062 9.445 1 79.81 882 GLY A CA 1
ATOM 6974 C C . GLY A 1 882 ? -9.898 35.906 10.008 1 79.81 882 GLY A C 1
ATOM 6975 O O . GLY A 1 882 ? -9.68 36.094 11.203 1 79.81 882 GLY A O 1
ATOM 6976 N N . TYR A 1 883 ? -8.992 35.625 9.141 1 84.38 883 TYR A N 1
ATOM 6977 C CA . TYR A 1 883 ? -7.613 35.375 9.539 1 84.38 883 TYR A CA 1
ATOM 6978 C C . TYR A 1 883 ? -6.898 36.688 9.844 1 84.38 883 TYR A C 1
ATOM 6980 O O . TYR A 1 883 ? -7.277 37.75 9.32 1 84.38 883 TYR A O 1
ATOM 6988 N N . PRO A 1 884 ? -5.863 36.531 10.672 1 90.12 884 PRO A N 1
ATOM 6989 C CA . PRO A 1 884 ? -5.125 37.781 10.992 1 90.12 884 PRO A CA 1
ATOM 6990 C C . PRO A 1 884 ? -4.5 38.406 9.758 1 90.12 884 PRO A C 1
ATOM 6992 O O . PRO A 1 884 ? -4.012 37.719 8.867 1 90.12 884 PRO A O 1
ATOM 6995 N N . LYS A 1 885 ? -4.477 39.688 9.711 1 93.75 885 LYS A N 1
ATOM 6996 C CA . LYS A 1 885 ? -3.877 40.438 8.602 1 93.75 885 LYS A CA 1
ATOM 6997 C C . LYS A 1 885 ? -2.389 40.656 8.836 1 93.75 885 LYS A C 1
ATOM 6999 O O . LYS A 1 885 ? -1.646 40.969 7.902 1 93.75 885 LYS A O 1
ATOM 7004 N N . ILE A 1 886 ? -2.043 40.625 10.125 1 95.19 886 ILE A N 1
ATOM 7005 C CA . ILE A 1 886 ? -0.642 40.812 10.492 1 95.19 886 ILE A CA 1
ATOM 7006 C C . ILE A 1 886 ? -0.111 39.5 11.125 1 95.19 886 ILE A C 1
ATOM 7008 O O . ILE A 1 886 ? -0.785 38.906 11.945 1 95.19 886 ILE A O 1
ATOM 7012 N N . GLN A 1 887 ? 0.989 39.125 10.742 1 94.69 887 GLN A N 1
ATOM 7013 C CA . GLN A 1 887 ? 1.731 38.031 11.359 1 94.69 887 GLN A CA 1
ATOM 7014 C C . GLN A 1 887 ? 3.203 38.406 11.539 1 94.69 887 GLN A C 1
ATOM 7016 O O . GLN A 1 887 ? 3.799 39.031 10.664 1 94.69 887 GLN A O 1
ATOM 7021 N N . TYR A 1 888 ? 3.795 38.031 12.609 1 95.5 888 TYR A N 1
ATOM 7022 C CA . TYR A 1 888 ? 5.207 38.281 12.844 1 95.5 888 TYR A CA 1
ATOM 7023 C C . TYR A 1 888 ? 5.828 37.25 13.75 1 95.5 888 TYR A C 1
ATOM 7025 O O . TYR A 1 888 ? 5.113 36.469 14.383 1 95.5 888 TYR A O 1
ATOM 7033 N N . GLY A 1 889 ? 7.035 37.125 13.703 1 96.25 889 GLY A N 1
ATOM 7034 C CA . GLY A 1 889 ? 7.797 36.219 14.531 1 96.25 889 GLY A CA 1
ATOM 7035 C C . GLY A 1 889 ? 9.258 36.594 14.664 1 96.25 889 GLY A C 1
ATOM 7036 O O . GLY A 1 889 ? 9.789 37.312 13.828 1 96.25 889 GLY A O 1
ATOM 7037 N N . PHE A 1 890 ? 9.883 36.188 15.688 1 96.38 890 PHE A N 1
ATOM 7038 C CA . PHE A 1 890 ? 11.32 36.375 15.797 1 96.38 890 PHE A CA 1
ATOM 7039 C C . PHE A 1 890 ? 11.961 35.219 16.578 1 96.38 890 PHE A C 1
ATOM 7041 O O . PHE A 1 890 ? 11.328 34.656 17.469 1 96.38 890 PHE A O 1
ATOM 7048 N N . THR A 1 891 ? 13.109 34.875 16.25 1 97 891 THR A N 1
ATOM 7049 C CA . THR A 1 891 ? 13.891 33.781 16.828 1 97 891 THR A CA 1
ATOM 7050 C C . THR A 1 891 ? 15.227 34.312 17.359 1 97 891 THR A C 1
ATOM 7052 O O . THR A 1 891 ? 15.891 35.125 16.703 1 97 891 THR A O 1
ATOM 7055 N N . ILE A 1 892 ? 15.586 33.938 18.531 1 96.81 892 ILE A N 1
ATOM 7056 C CA . ILE A 1 892 ? 16.859 34.25 19.156 1 96.81 892 ILE A CA 1
ATOM 7057 C C . ILE A 1 892 ? 17.625 32.969 19.453 1 96.81 892 ILE A C 1
ATOM 7059 O O . ILE A 1 892 ? 17.109 32.062 20.094 1 96.81 892 ILE A O 1
ATOM 7063 N N . ASN A 1 893 ? 18.766 32.875 18.969 1 95.94 893 ASN A N 1
ATOM 7064 C CA . ASN A 1 893 ? 19.672 31.781 19.281 1 95.94 893 ASN A CA 1
ATOM 7065 C C . ASN A 1 893 ? 20.891 32.281 20.062 1 95.94 893 ASN A C 1
ATOM 7067 O O . ASN A 1 893 ? 21.516 33.281 19.688 1 95.94 893 ASN A O 1
ATOM 7071 N N . LEU A 1 894 ? 21.188 31.609 21.109 1 96.06 894 LEU A N 1
ATOM 7072 C CA . LEU A 1 894 ? 22.359 31.891 21.938 1 96.06 894 LEU A CA 1
ATOM 7073 C C . LEU A 1 894 ? 23.203 30.641 22.141 1 96.06 894 LEU A C 1
ATOM 7075 O O . LEU A 1 894 ? 22.656 29.562 22.391 1 96.06 894 LEU A O 1
ATOM 7079 N N . GLU A 1 895 ? 24.406 30.812 21.891 1 94.06 895 GLU A N 1
ATOM 7080 C CA . GLU A 1 895 ? 25.344 29.734 22.172 1 94.06 895 GLU A CA 1
ATOM 7081 C C . GLU A 1 895 ? 26.453 30.219 23.109 1 94.06 895 GLU A C 1
ATOM 7083 O O . GLU A 1 895 ? 27.062 31.25 22.875 1 94.06 895 GLU A O 1
ATOM 7088 N N . TRP A 1 896 ? 26.703 29.547 24.203 1 93.56 896 TRP A N 1
ATOM 7089 C CA . TRP A 1 896 ? 27.75 29.875 25.188 1 93.56 896 TRP A CA 1
ATOM 7090 C C . TRP A 1 896 ? 28.422 28.625 25.703 1 93.56 896 TRP A C 1
ATOM 7092 O O . TRP A 1 896 ? 27.844 27.875 26.5 1 93.56 896 TRP A O 1
ATOM 7102 N N . ASN A 1 897 ? 29.797 28.734 25.562 1 76.69 897 ASN A N 1
ATOM 7103 C CA . ASN A 1 897 ? 30.547 27.547 25.953 1 76.69 897 ASN A CA 1
ATOM 7104 C C . ASN A 1 897 ? 29.766 26.266 25.688 1 76.69 897 ASN A C 1
ATOM 7106 O O . ASN A 1 897 ? 29.188 26.109 24.625 1 76.69 897 ASN A O 1
ATOM 7110 N N . ASN A 1 898 ? 29.125 25.141 25.609 1 90.56 898 ASN A N 1
ATOM 7111 C CA . ASN A 1 898 ? 28.422 23.906 25.281 1 90.56 898 ASN A CA 1
ATOM 7112 C C . ASN A 1 898 ? 26.922 24.031 25.562 1 90.56 898 ASN A C 1
ATOM 7114 O O . ASN A 1 898 ? 26.172 23.078 25.359 1 90.56 898 ASN A O 1
ATOM 7118 N N . PHE A 1 899 ? 26.5 25.234 25.906 1 95.56 899 PHE A N 1
ATOM 7119 C CA . PHE A 1 899 ? 25.078 25.484 26.094 1 95.56 899 PHE A CA 1
ATOM 7120 C C . PHE A 1 899 ? 24.5 26.219 24.891 1 95.56 899 PHE A C 1
ATOM 7122 O O . PHE A 1 899 ? 25.141 27.094 24.297 1 95.56 899 PHE A O 1
ATOM 7129 N N . ASP A 1 900 ? 23.375 25.812 24.547 1 95.06 900 ASP A N 1
ATOM 7130 C CA . ASP A 1 900 ? 22.656 26.547 23.5 1 95.06 900 ASP A CA 1
ATOM 7131 C C . ASP A 1 900 ? 21.219 26.828 23.922 1 95.06 900 ASP A C 1
ATOM 7133 O O . ASP A 1 900 ? 20.594 26.016 24.625 1 95.06 900 ASP A O 1
ATOM 7137 N N . ILE A 1 901 ? 20.719 27.984 23.578 1 96.75 901 ILE A N 1
ATOM 7138 C CA . ILE A 1 901 ? 19.344 28.406 23.875 1 96.75 901 ILE A CA 1
ATOM 7139 C C . ILE A 1 901 ? 18.672 28.906 22.594 1 96.75 901 ILE A C 1
ATOM 7141 O O . ILE A 1 901 ? 19.266 29.703 21.844 1 96.75 901 ILE A O 1
ATOM 7145 N N . ASN A 1 902 ? 17.547 28.359 22.328 1 96.75 902 ASN A N 1
ATOM 7146 C CA . ASN A 1 902 ? 16.703 28.828 21.234 1 96.75 902 ASN A CA 1
ATOM 7147 C C . ASN A 1 902 ? 15.359 29.344 21.734 1 96.75 902 ASN A C 1
ATOM 7149 O O . ASN A 1 902 ? 14.617 28.625 22.406 1 96.75 902 ASN A O 1
ATOM 7153 N N . LEU A 1 903 ? 15.078 30.609 21.484 1 97.25 903 LEU A N 1
ATOM 7154 C CA . LEU A 1 903 ? 13.805 31.234 21.812 1 97.25 903 LEU A CA 1
ATOM 7155 C C . LEU A 1 903 ? 13.062 31.641 20.531 1 97.25 903 LEU A C 1
ATOM 7157 O O . LEU A 1 903 ? 13.586 32.406 19.734 1 97.25 903 LEU A O 1
ATOM 7161 N N . HIS A 1 904 ? 11.891 31.141 20.391 1 96.88 904 HIS A N 1
ATOM 7162 C CA . HIS A 1 904 ? 11.094 31.484 19.219 1 96.88 904 HIS A CA 1
ATOM 7163 C C . HIS A 1 904 ? 9.75 32.094 19.641 1 96.88 904 HIS A C 1
ATOM 7165 O O . HIS A 1 904 ? 8.984 31.453 20.375 1 96.88 904 HIS A O 1
ATOM 7171 N N . PHE A 1 905 ? 9.484 33.281 19.172 1 96.88 905 PHE A N 1
ATOM 7172 C CA . PHE A 1 905 ? 8.227 34 19.406 1 96.88 905 PHE A CA 1
ATOM 7173 C C . PHE A 1 905 ? 7.422 34.125 18.125 1 96.88 905 PHE A C 1
ATOM 7175 O O . PHE A 1 905 ? 7.988 34.281 17.047 1 96.88 905 PHE A O 1
ATOM 7182 N N . MET A 1 906 ? 6.137 34.031 18.234 1 95.38 906 MET A N 1
ATOM 7183 C CA . MET A 1 906 ? 5.223 34.25 17.109 1 95.38 906 MET A CA 1
ATOM 7184 C C . MET A 1 906 ? 4.008 35.062 17.531 1 95.38 906 MET A C 1
ATOM 7186 O O . MET A 1 906 ? 3.518 34.906 18.656 1 95.38 906 MET A O 1
ATOM 7190 N N . GLY A 1 907 ? 3.557 35.906 16.672 1 94.81 907 GLY A N 1
ATOM 7191 C CA . GLY A 1 907 ? 2.387 36.688 17 1 94.81 907 GLY A CA 1
ATOM 7192 C C . GLY A 1 907 ? 1.524 37 15.789 1 94.81 907 GLY A C 1
ATOM 7193 O O . GLY A 1 907 ? 1.915 36.719 14.656 1 94.81 907 GLY A O 1
ATOM 7194 N N . ALA A 1 908 ? 0.334 37.438 16.047 1 93.88 908 ALA A N 1
ATOM 7195 C CA . ALA A 1 908 ? -0.629 37.875 15.039 1 93.88 908 ALA A CA 1
ATOM 7196 C C . ALA A 1 908 ? -1.352 39.156 15.484 1 93.88 908 ALA A C 1
ATOM 7198 O O . ALA A 1 908 ? -1.521 39.375 16.688 1 93.88 908 ALA A O 1
ATOM 7199 N N . GLY A 1 909 ? -1.666 40 14.516 1 93.44 909 GLY A N 1
ATOM 7200 C CA . GLY A 1 909 ? -2.393 41.219 14.773 1 93.44 909 GLY A CA 1
ATOM 7201 C C . GLY A 1 909 ? -3.529 41.469 13.797 1 93.44 909 GLY A C 1
ATOM 7202 O O . GLY A 1 909 ? -3.605 40.812 12.75 1 93.44 909 GLY A O 1
ATOM 7203 N N . LYS A 1 910 ? -4.469 42.344 14.242 1 92.06 910 LYS A N 1
ATOM 7204 C CA . LYS A 1 910 ? -5.656 42.688 13.469 1 92.06 910 LYS A CA 1
ATOM 7205 C C . LYS A 1 910 ? -6.559 41.5 13.266 1 92.06 910 LYS A C 1
ATOM 7207 O O . LYS A 1 910 ? -6.922 41.156 12.133 1 92.06 910 LYS A O 1
ATOM 7212 N N . LYS A 1 911 ? -6.766 40.875 14.305 1 89.56 911 LYS A N 1
ATOM 7213 C CA . LYS A 1 911 ? -7.668 39.75 14.398 1 89.56 911 LYS A CA 1
ATOM 7214 C C . LYS A 1 911 ? -8.719 39.969 15.484 1 89.56 911 LYS A C 1
ATOM 7216 O O . LYS A 1 911 ? -8.398 40.438 16.578 1 89.56 911 LYS A O 1
ATOM 7221 N N . ASN A 1 912 ? -9.906 39.688 15.133 1 89.44 912 ASN A N 1
ATOM 7222 C CA . ASN A 1 912 ? -11 39.844 16.094 1 89.44 912 ASN A CA 1
ATOM 7223 C C . ASN A 1 912 ? -11.836 38.562 16.188 1 89.44 912 ASN A C 1
ATOM 7225 O O . ASN A 1 912 ? -11.844 37.75 15.273 1 89.44 912 ASN A O 1
ATOM 7229 N N . VAL A 1 913 ? -12.445 38.406 17.359 1 85.69 913 VAL A N 1
ATOM 7230 C CA . VAL A 1 913 ? -13.289 37.25 17.594 1 85.69 913 VAL A CA 1
ATOM 7231 C C . VAL A 1 913 ? -14.523 37.656 18.391 1 85.69 913 VAL A C 1
ATOM 7233 O O . VAL A 1 913 ? -14.539 38.688 19.031 1 85.69 913 VAL A O 1
ATOM 7236 N N . VAL A 1 914 ? -15.578 36.875 18.25 1 84.56 914 VAL A N 1
ATOM 7237 C CA . VAL A 1 914 ? -16.766 37 19.078 1 84.56 914 VAL A CA 1
ATOM 7238 C C . VAL A 1 914 ? -17.109 35.688 19.734 1 84.56 914 VAL A C 1
ATOM 7240 O O . VAL A 1 914 ? -16.953 34.625 19.125 1 84.56 914 VAL A O 1
ATOM 7243 N N . TYR A 1 915 ? -17.516 35.75 21.016 1 82.88 915 TYR A N 1
ATOM 7244 C CA . TYR A 1 915 ? -17.922 34.562 21.75 1 82.88 915 TYR A CA 1
ATOM 7245 C C . TYR A 1 915 ? -19.344 34.188 21.422 1 82.88 915 TYR A C 1
ATOM 7247 O O . TYR A 1 915 ? -20.172 35.031 21.109 1 82.88 915 TYR A O 1
ATOM 7255 N N . SER A 1 916 ? -19.594 32.875 21.453 1 82.5 916 SER A N 1
ATOM 7256 C CA . SER A 1 916 ? -20.938 32.375 21.188 1 82.5 916 SER A CA 1
ATOM 7257 C C . SER A 1 916 ? -21.391 31.391 22.266 1 82.5 916 SER A C 1
ATOM 7259 O O . SER A 1 916 ? -20.562 30.859 23.016 1 82.5 916 SER A O 1
ATOM 7261 N N . GLU A 1 917 ? -22.688 31.266 22.375 1 85.38 917 GLU A N 1
ATOM 7262 C CA . GLU A 1 917 ? -23.359 30.297 23.234 1 85.38 917 GLU A CA 1
ATOM 7263 C C . GLU A 1 917 ? -22.906 30.438 24.688 1 85.38 917 GLU A C 1
ATOM 7265 O O . GLU A 1 917 ? -22.969 31.516 25.266 1 85.38 917 GLU A O 1
ATOM 7270 N N . PHE A 1 918 ? -22.172 29.422 25.203 1 88.12 918 PHE A N 1
ATOM 7271 C CA . PHE A 1 918 ? -21.812 29.438 26.625 1 88.12 918 PHE A CA 1
ATOM 7272 C C . PHE A 1 918 ? -20.844 30.562 26.922 1 88.12 918 PHE A C 1
ATOM 7274 O O . PHE A 1 918 ? -20.828 31.109 28.031 1 88.12 918 PHE A O 1
ATOM 7281 N N . LEU A 1 919 ? -20.125 30.891 25.969 1 88 919 LEU A N 1
ATOM 7282 C CA . LEU A 1 919 ? -19.141 31.953 26.172 1 88 919 LEU A CA 1
ATOM 7283 C C . LEU A 1 919 ? -19.812 33.312 26.125 1 88 919 LEU A C 1
ATOM 7285 O O . LEU A 1 919 ? -19.297 34.281 26.688 1 88 919 LEU A O 1
ATOM 7289 N N . LYS A 1 920 ? -20.859 33.344 25.5 1 86.5 920 LYS A N 1
ATOM 7290 C CA . LYS A 1 920 ? -21.578 34.594 25.297 1 86.5 920 LYS A CA 1
ATOM 7291 C C . LYS A 1 920 ? -22.484 34.875 26.5 1 86.5 920 LYS A C 1
ATOM 7293 O O . LYS A 1 920 ? -22.562 36.031 26.938 1 86.5 920 LYS A O 1
ATOM 7298 N N . THR A 1 921 ? -23.141 33.844 26.969 1 86.81 921 THR A N 1
ATOM 7299 C CA . THR A 1 921 ? -24.109 34.062 28.047 1 86.81 921 THR A CA 1
ATOM 7300 C C . THR A 1 921 ? -24.125 32.875 29 1 86.81 921 THR A C 1
ATOM 7302 O O . THR A 1 921 ? -23.984 31.719 28.562 1 86.81 921 THR A O 1
ATOM 7305 N N . PRO A 1 922 ? -24.281 33.188 30.25 1 83.06 922 PRO A N 1
ATOM 7306 C CA . PRO A 1 922 ? -24.422 32.062 31.188 1 83.06 922 PRO A CA 1
ATOM 7307 C C . PRO A 1 922 ? -25.812 31.438 31.156 1 83.06 922 PRO A C 1
ATOM 7309 O O . PRO A 1 922 ? -26.016 30.344 31.703 1 83.06 922 PRO A O 1
ATOM 7312 N N . TYR A 1 923 ? -26.766 32.094 30.625 1 84.12 923 TYR A N 1
ATOM 7313 C CA . TYR A 1 923 ? -28.125 31.578 30.516 1 84.12 923 TYR A CA 1
ATOM 7314 C C . TYR A 1 923 ? -28.359 30.906 29.172 1 84.12 923 TYR A C 1
ATOM 7316 O O . TYR A 1 923 ? -29.344 31.172 28.5 1 84.12 923 TYR A O 1
ATOM 7324 N N . ALA A 1 924 ? -27.359 30.172 28.812 1 83.06 924 ALA A N 1
ATOM 7325 C CA . ALA A 1 924 ? -27.438 29.469 27.531 1 83.06 924 ALA A CA 1
ATOM 7326 C C . ALA A 1 924 ? -28.562 28.438 27.547 1 83.06 924 ALA A C 1
ATOM 7328 O O . ALA A 1 924 ? -28.812 27.781 28.562 1 83.06 924 ALA A O 1
ATOM 7329 N N . PHE A 1 925 ? -29.266 28.281 26.484 1 84 925 PHE A N 1
ATOM 7330 C CA . PHE A 1 925 ? -30.328 27.297 26.266 1 84 925 PHE A CA 1
ATOM 7331 C C . PHE A 1 925 ? -31.438 27.469 27.297 1 84 925 PHE A C 1
ATOM 7333 O O . PHE A 1 925 ? -31.891 26.5 27.906 1 84 925 PHE A O 1
ATOM 7340 N N . ASP A 1 926 ? -31.75 28.625 27.609 1 79.44 926 ASP A N 1
ATOM 7341 C CA . ASP A 1 926 ? -32.844 29.062 28.453 1 79.44 926 ASP A CA 1
ATOM 7342 C C . ASP A 1 926 ? -32.656 28.594 29.891 1 79.44 926 ASP A C 1
ATOM 7344 O O . ASP A 1 926 ? -33.625 28.156 30.547 1 79.44 926 ASP A O 1
ATOM 7348 N N . GLY A 1 927 ? -31.422 28.516 30.25 1 79 927 GLY A N 1
ATOM 7349 C CA . GLY A 1 927 ? -31.109 28.203 31.641 1 79 927 GLY A CA 1
ATOM 7350 C C . GLY A 1 927 ? -31.125 26.719 31.938 1 79 927 GLY A C 1
ATOM 7351 O O . GLY A 1 927 ? -31.016 26.312 33.094 1 79 927 GLY A O 1
ATOM 7352 N N . SER A 1 928 ? -31.281 25.969 30.922 1 82.81 928 SER A N 1
ATOM 7353 C CA . SER A 1 928 ? -31.328 24.516 31.125 1 82.81 928 SER A CA 1
ATOM 7354 C C . SER A 1 928 ? -29.922 23.922 31.203 1 82.81 928 SER A C 1
ATOM 7356 O O . SER A 1 928 ? -29.75 22.781 31.625 1 82.81 928 SER A O 1
ATOM 7358 N N . ALA A 1 929 ? -28.969 24.719 30.875 1 90.38 929 ALA A N 1
ATOM 7359 C CA . ALA A 1 929 ? -27.594 24.234 30.797 1 90.38 929 ALA A CA 1
ATOM 7360 C C . ALA A 1 929 ? -26.734 24.812 31.922 1 90.38 929 ALA A C 1
ATOM 7362 O O . ALA A 1 929 ? -27.219 25.594 32.75 1 90.38 929 ALA A O 1
ATOM 7363 N N . GLY A 1 930 ? -25.516 24.312 31.953 1 90.75 930 GLY A N 1
ATOM 7364 C CA . GLY A 1 930 ? -24.547 24.891 32.875 1 90.75 930 GLY A CA 1
ATOM 7365 C C . GLY A 1 930 ? -24.109 26.281 32.469 1 90.75 930 GLY A C 1
ATOM 7366 O O . GLY A 1 930 ? -24.688 26.891 31.562 1 90.75 930 GLY A O 1
ATOM 7367 N N . ALA A 1 931 ? -23.219 26.812 33.219 1 92.5 931 ALA A N 1
ATOM 7368 C CA . ALA A 1 931 ? -22.672 28.125 32.906 1 92.5 931 ALA A CA 1
ATOM 7369 C C . ALA A 1 931 ? -21.203 28.219 33.312 1 92.5 931 ALA A C 1
ATOM 7371 O O . ALA A 1 931 ? -20.734 27.453 34.156 1 92.5 931 ALA A O 1
ATOM 7372 N N . LEU A 1 932 ? -20.578 29.141 32.688 1 93.81 932 LEU A N 1
ATOM 7373 C CA . LEU A 1 932 ? -19.156 29.281 32.938 1 93.81 932 LEU A CA 1
ATOM 7374 C C . LEU A 1 932 ? -18.875 30.297 34.031 1 93.81 932 LEU A C 1
ATOM 7376 O O . LEU A 1 932 ? -19.562 31.312 34.125 1 93.81 932 LEU A O 1
ATOM 7380 N N . LYS A 1 933 ? -17.844 30.078 34.75 1 93.31 933 LYS A N 1
ATOM 7381 C CA . LYS A 1 933 ? -17.562 30.781 36 1 93.31 933 LYS A CA 1
ATOM 7382 C C . LYS A 1 933 ? -17.219 32.25 35.719 1 93.31 933 LYS A C 1
ATOM 7384 O O . LYS A 1 933 ? -17.531 33.125 36.531 1 93.31 933 LYS A O 1
ATOM 7389 N N . PHE A 1 934 ? -16.641 32.562 34.625 1 92.94 934 PHE A N 1
ATOM 7390 C CA . PHE A 1 934 ? -16.203 33.938 34.406 1 92.94 934 PHE A CA 1
ATOM 7391 C C . PHE A 1 934 ? -17.391 34.875 34.25 1 92.94 934 PHE A C 1
ATOM 7393 O O . PHE A 1 934 ? -17.25 36.094 34.406 1 92.94 934 PHE A O 1
ATOM 7400 N N . HIS A 1 935 ? -18.562 34.344 34.062 1 94.06 935 HIS A N 1
ATOM 7401 C CA . HIS A 1 935 ? -19.781 35.156 34 1 94.06 935 HIS A CA 1
ATOM 7402 C C . HIS A 1 935 ? -20.203 35.656 35.375 1 94.06 935 HIS A C 1
ATOM 7404 O O . HIS A 1 935 ? -21.109 36.5 35.5 1 94.06 935 HIS A O 1
ATOM 7410 N N . THR A 1 936 ? -19.625 35.156 36.375 1 94.38 936 THR A N 1
ATOM 7411 C CA . THR A 1 936 ? -19.938 35.688 37.688 1 94.38 936 THR A CA 1
ATOM 7412 C C . THR A 1 936 ? -19.547 37.156 37.812 1 94.38 936 THR A C 1
ATOM 7414 O O . THR A 1 936 ? -20.047 37.844 38.688 1 94.38 936 THR A O 1
ATOM 7417 N N . ASP A 1 937 ? -18.703 37.562 36.906 1 94.62 937 ASP A N 1
ATOM 7418 C CA . ASP A 1 937 ? -18.328 38.969 36.875 1 94.62 937 ASP A CA 1
ATOM 7419 C C . ASP A 1 937 ? -19.328 39.781 36.062 1 94.62 937 ASP A C 1
ATOM 7421 O O . ASP A 1 937 ? -18.969 40.531 35.156 1 94.62 937 ASP A O 1
ATOM 7425 N N . ARG A 1 938 ? -20.594 39.656 36.469 1 93.5 938 ARG A N 1
ATOM 7426 C CA . ARG A 1 938 ? -21.703 40.375 35.812 1 93.5 938 ARG A CA 1
ATOM 7427 C C . ARG A 1 938 ? -22.266 41.469 36.719 1 93.5 938 ARG A C 1
ATOM 7429 O O . ARG A 1 938 ? -22.078 41.406 37.938 1 93.5 938 ARG A O 1
ATOM 7436 N N . TRP A 1 939 ? -22.922 42.375 35.969 1 93.62 939 TRP A N 1
ATOM 7437 C CA . TRP A 1 939 ? -23.734 43.312 36.75 1 93.62 939 TRP A CA 1
ATOM 7438 C C . TRP A 1 939 ? -24.859 42.594 37.469 1 93.62 939 TRP A C 1
ATOM 7440 O O . TRP A 1 939 ? -25.562 41.781 36.875 1 93.62 939 TRP A O 1
ATOM 7450 N N . ARG A 1 940 ? -24.953 42.844 38.75 1 91.81 940 ARG A N 1
ATOM 7451 C CA . ARG A 1 940 ? -25.953 42.156 39.562 1 91.81 940 ARG A CA 1
ATOM 7452 C C . ARG A 1 940 ? -26.312 42.969 40.812 1 91.81 940 ARG A C 1
ATOM 7454 O O . ARG A 1 940 ? -25.672 43.969 41.094 1 91.81 940 ARG A O 1
ATOM 7461 N N . GLN A 1 941 ? -27.391 42.5 41.406 1 88 941 GLN A N 1
ATOM 7462 C CA . GLN A 1 941 ? -27.781 43.094 42.688 1 88 941 GLN A CA 1
ATOM 7463 C C . GLN A 1 941 ? -27.453 42.156 43.844 1 88 941 GLN A C 1
ATOM 7465 O O . GLN A 1 941 ? -27.562 40.938 43.719 1 88 941 GLN A O 1
ATOM 7470 N N . ASP A 1 942 ? -26.969 42.719 44.844 1 83.31 942 ASP A N 1
ATOM 7471 C CA . ASP A 1 942 ? -26.734 41.906 46.031 1 83.31 942 ASP A CA 1
ATOM 7472 C C . ASP A 1 942 ? -28.047 41.594 46.75 1 83.31 942 ASP A C 1
ATOM 7474 O O . ASP A 1 942 ? -29.125 41.906 46.25 1 83.31 942 ASP A O 1
ATOM 7478 N N . GLU A 1 943 ? -27.984 40.875 47.812 1 73.62 943 GLU A N 1
ATOM 7479 C CA . GLU A 1 943 ? -29.156 40.406 48.531 1 73.62 943 GLU A CA 1
ATOM 7480 C C . GLU A 1 943 ? -29.969 41.562 49.094 1 73.62 943 GLU A C 1
ATOM 7482 O O . GLU A 1 943 ? -31.172 41.438 49.312 1 73.62 943 GLU A O 1
ATOM 7487 N N . SER A 1 944 ? -29.312 42.812 49.25 1 80.94 944 SER A N 1
ATOM 7488 C CA . SER A 1 944 ? -29.984 43.969 49.812 1 80.94 944 SER A CA 1
ATOM 7489 C C . SER A 1 944 ? -30.531 44.844 48.688 1 80.94 944 SER A C 1
ATOM 7491 O O . SER A 1 944 ? -31.156 45.906 48.938 1 80.94 944 SER A O 1
ATOM 7493 N N . GLY A 1 945 ? -30.328 44.438 47.469 1 80.25 945 GLY A N 1
ATOM 7494 C CA . GLY A 1 945 ? -30.859 45.156 46.312 1 80.25 945 GLY A CA 1
ATOM 7495 C C . GLY A 1 945 ? -29.906 46.188 45.75 1 80.25 945 GLY A C 1
ATOM 7496 O O . GLY A 1 945 ? -30.234 46.938 44.844 1 80.25 945 GLY A O 1
ATOM 7497 N N . ASN A 1 946 ? -28.688 46.219 46.281 1 89.69 946 ASN A N 1
ATOM 7498 C CA . ASN A 1 946 ? -27.688 47.156 45.781 1 89.69 946 ASN A CA 1
ATOM 7499 C C . ASN A 1 946 ? -27.016 46.625 44.531 1 89.69 946 ASN A C 1
ATOM 7501 O O . ASN A 1 946 ? -26.75 45.406 44.438 1 89.69 946 ASN A O 1
ATOM 7505 N N . TRP A 1 947 ? -26.797 47.469 43.656 1 92.88 947 TRP A N 1
ATOM 7506 C CA . TRP A 1 947 ? -26.188 47.094 42.406 1 92.88 947 TRP A CA 1
ATOM 7507 C C . TRP A 1 947 ? -24.688 46.875 42.562 1 92.88 947 TRP A C 1
ATOM 7509 O O . TRP A 1 947 ? -24.016 47.688 43.219 1 92.88 947 TRP A O 1
ATOM 7519 N N . ILE A 1 948 ? -24.188 45.812 42.031 1 93.88 948 ILE A N 1
ATOM 7520 C CA . ILE A 1 948 ? -22.766 45.531 41.969 1 93.88 948 ILE A CA 1
ATOM 7521 C C . ILE A 1 948 ? -22.328 45.531 40.5 1 93.88 948 ILE A C 1
ATOM 7523 O O . ILE A 1 948 ? -22.875 44.781 39.688 1 93.88 948 ILE A O 1
ATOM 7527 N N . ALA A 1 949 ? -21.344 46.375 40.219 1 94.06 949 ALA A N 1
ATOM 7528 C CA . ALA A 1 949 ? -20.844 46.5 38.844 1 94.06 949 ALA A CA 1
ATOM 7529 C C . ALA A 1 949 ? -20.047 45.25 38.438 1 94.06 949 ALA A C 1
ATOM 7531 O O . ALA A 1 949 ? -19.359 44.656 39.281 1 94.06 949 ALA A O 1
ATOM 7532 N N . GLY A 1 950 ? -20.141 44.844 37.188 1 93.81 950 GLY A N 1
ATOM 7533 C CA . GLY A 1 950 ? -19.359 43.781 36.594 1 93.81 950 GLY A CA 1
ATOM 7534 C C . GLY A 1 950 ? -18.906 44.062 35.188 1 93.81 950 GLY A C 1
ATOM 7535 O O . GLY A 1 950 ? -19.281 45.094 34.594 1 93.81 950 GLY A O 1
ATOM 7536 N N . THR A 1 951 ? -17.984 43.219 34.719 1 92.19 951 THR A N 1
ATOM 7537 C CA . THR A 1 951 ? -17.484 43.312 33.344 1 92.19 951 THR A CA 1
ATOM 7538 C C . THR A 1 951 ? -18.594 43.031 32.344 1 92.19 951 THR A C 1
ATOM 7540 O O . THR A 1 951 ? -18.672 43.656 31.297 1 92.19 951 THR A O 1
ATOM 7543 N N . TYR A 1 952 ? -19.422 42.031 32.688 1 92.44 952 TYR A N 1
ATOM 7544 C CA . TYR A 1 952 ? -20.5 41.594 31.812 1 92.44 952 TYR A CA 1
ATOM 7545 C C . TYR A 1 952 ? -21.812 42.281 32.219 1 92.44 952 TYR A C 1
ATOM 7547 O O . TYR A 1 952 ? -22 42.656 33.375 1 92.44 952 TYR A O 1
ATOM 7555 N N . PRO A 1 953 ? -22.719 42.438 31.203 1 91.69 953 PRO A N 1
ATOM 7556 C CA . PRO A 1 953 ? -24.016 43.062 31.531 1 91.69 953 PRO A CA 1
ATOM 7557 C C . PRO A 1 953 ? -24.859 42.156 32.438 1 91.69 953 PRO A C 1
ATOM 7559 O O . PRO A 1 953 ? -24.547 41 32.656 1 91.69 953 PRO A O 1
ATOM 7562 N N . ARG A 1 954 ? -25.891 42.844 32.938 1 90.38 954 ARG A N 1
ATOM 7563 C CA . ARG A 1 954 ? -26.875 42.031 33.656 1 90.38 954 ARG A CA 1
ATOM 7564 C C . ARG A 1 954 ? -27.516 41 32.75 1 90.38 954 ARG A C 1
ATOM 7566 O O . ARG A 1 954 ? -27.828 41.281 31.578 1 90.38 954 ARG A O 1
ATOM 7573 N N . TYR A 1 955 ? -27.672 39.812 33.312 1 86.56 955 TYR A N 1
ATOM 7574 C CA . TYR A 1 955 ? -28.234 38.75 32.469 1 86.56 955 TYR A CA 1
ATOM 7575 C C . TYR A 1 955 ? -29.766 38.75 32.562 1 86.56 955 TYR A C 1
ATOM 7577 O O . TYR A 1 955 ? -30.328 39 33.625 1 86.56 955 TYR A O 1
ATOM 7585 N N . ARG A 1 956 ? -30.297 38.594 31.391 1 83.62 956 ARG A N 1
ATOM 7586 C CA . ARG A 1 956 ? -31.734 38.5 31.203 1 83.62 956 ARG A CA 1
ATOM 7587 C C . ARG A 1 956 ? -32.125 37.281 30.375 1 83.62 956 ARG A C 1
ATOM 7589 O O . ARG A 1 956 ? -31.25 36.594 29.828 1 83.62 956 ARG A O 1
ATOM 7596 N N . ASP A 1 957 ? -33.438 37.062 30.453 1 79.12 957 ASP A N 1
ATOM 7597 C CA . ASP A 1 957 ? -33.906 36 29.578 1 79.12 957 ASP A CA 1
ATOM 7598 C C . ASP A 1 957 ? -33.594 36.312 28.125 1 79.12 957 ASP A C 1
ATOM 7600 O O . ASP A 1 957 ? -33.406 37.469 27.75 1 79.12 957 ASP A O 1
ATOM 7604 N N . ASN A 1 958 ? -33.281 35.312 27.328 1 68.88 958 ASN A N 1
ATOM 7605 C CA . ASN A 1 958 ? -32.781 35.438 25.953 1 68.88 958 ASN A CA 1
ATOM 7606 C C . ASN A 1 958 ? -33.75 36.219 25.078 1 68.88 958 ASN A C 1
ATOM 7608 O O . ASN A 1 958 ? -33.406 36.656 23.984 1 68.88 958 ASN A O 1
ATOM 7612 N N . SER A 1 959 ? -34.875 36.469 25.609 1 65.31 959 SER A N 1
ATOM 7613 C CA . SER A 1 959 ? -35.875 37.25 24.859 1 65.31 959 SER A CA 1
ATOM 7614 C C . SER A 1 959 ? -35.469 38.719 24.828 1 65.31 959 SER A C 1
ATOM 7616 O O . SER A 1 959 ? -35.969 39.469 23.953 1 65.31 959 SER A O 1
ATOM 7618 N N . TYR A 1 960 ? -34.594 39.062 25.719 1 73.19 960 TYR A N 1
ATOM 7619 C CA . TYR A 1 960 ? -34.094 40.438 25.734 1 73.19 960 TYR A CA 1
ATOM 7620 C C . TYR A 1 960 ? -32.75 40.531 24.984 1 73.19 960 TYR A C 1
ATOM 7622 O O . TYR A 1 960 ? -31.703 40.281 25.578 1 73.19 960 TYR A O 1
ATOM 7630 N N . SER A 1 961 ? -32.688 40.844 23.797 1 71.31 961 SER A N 1
ATOM 7631 C CA . SER A 1 961 ? -31.562 40.688 22.891 1 71.31 961 SER A CA 1
ATOM 7632 C C . SER A 1 961 ? -30.609 41.875 22.953 1 71.31 961 SER A C 1
ATOM 7634 O O . SER A 1 961 ? -29.469 41.781 22.516 1 71.31 961 SER A O 1
ATOM 7636 N N . PHE A 1 962 ? -31.031 43 23.609 1 78.94 962 PHE A N 1
ATOM 7637 C CA . PHE A 1 962 ? -30.25 44.25 23.5 1 78.94 962 PHE A CA 1
ATOM 7638 C C . PHE A 1 962 ? -28.922 44.094 24.219 1 78.94 962 PHE A C 1
ATOM 7640 O O . PHE A 1 962 ? -27.938 44.75 23.859 1 78.94 962 PHE A O 1
ATOM 7647 N N . ASN A 1 963 ? -28.828 43.188 25.25 1 86.25 963 ASN A N 1
ATOM 7648 C CA . ASN A 1 963 ? -27.578 42.938 25.938 1 86.25 963 ASN A CA 1
ATOM 7649 C C . ASN A 1 963 ? -26.688 41.969 25.188 1 86.25 963 ASN A C 1
ATOM 7651 O O . ASN A 1 963 ? -25.516 41.781 25.531 1 86.25 963 ASN A O 1
ATOM 7655 N N . TYR A 1 964 ? -27.203 41.406 24.109 1 82.81 964 TYR A N 1
ATOM 7656 C CA . TYR A 1 964 ? -26.469 40.312 23.438 1 82.81 964 TYR A CA 1
ATOM 7657 C C . TYR A 1 964 ? -26.25 40.656 21.969 1 82.81 964 TYR A C 1
ATOM 7659 O O . TYR A 1 964 ? -25.891 39.781 21.172 1 82.81 964 TYR A O 1
ATOM 7667 N N . ARG A 1 965 ? -26.375 41.844 21.609 1 83.12 965 ARG A N 1
ATOM 7668 C CA . ARG A 1 965 ? -26.156 42.25 20.219 1 83.12 965 ARG A CA 1
ATOM 7669 C C . ARG A 1 965 ? -24.672 42.281 19.875 1 83.12 965 ARG A C 1
ATOM 7671 O O . ARG A 1 965 ? -23.828 42.375 20.766 1 83.12 965 ARG A O 1
ATOM 7678 N N . ASP A 1 966 ? -24.422 42.125 18.594 1 83.56 966 ASP A N 1
ATOM 7679 C CA . ASP A 1 966 ? -23.047 42.281 18.125 1 83.56 966 ASP A CA 1
ATOM 7680 C C . ASP A 1 966 ? -22.641 43.75 18.141 1 83.56 966 ASP A C 1
ATOM 7682 O O . ASP A 1 966 ? -23.141 44.562 17.344 1 83.56 966 ASP A O 1
ATOM 7686 N N . ASP A 1 967 ? -21.906 44.125 19.078 1 91.56 967 ASP A N 1
ATOM 7687 C CA . ASP A 1 967 ? -21.469 45.531 19.219 1 91.56 967 ASP A CA 1
ATOM 7688 C C . ASP A 1 967 ? -19.953 45.594 19.438 1 91.56 967 ASP A C 1
ATOM 7690 O O . ASP A 1 967 ? -19.266 44.562 19.422 1 91.56 967 ASP A O 1
ATOM 7694 N N . THR A 1 968 ? -19.422 46.719 19.516 1 94.12 968 THR A N 1
ATOM 7695 C CA . THR A 1 968 ? -17.984 46.938 19.562 1 94.12 968 THR A CA 1
ATOM 7696 C C . THR A 1 968 ? -17.406 46.406 20.891 1 94.12 968 THR A C 1
ATOM 7698 O O . THR A 1 968 ? -16.203 46.219 21.016 1 94.12 968 THR A O 1
ATOM 7701 N N . TRP A 1 969 ? -18.312 46.156 21.875 1 92.56 969 TRP A N 1
ATOM 7702 C CA . TRP A 1 969 ? -17.844 45.562 23.109 1 92.56 969 TRP A CA 1
ATOM 7703 C C . TRP A 1 969 ? -17.734 44.031 22.969 1 92.56 969 TRP A C 1
ATOM 7705 O O . TRP A 1 969 ? -16.812 43.438 23.516 1 92.56 969 TRP A O 1
ATOM 7715 N N . ARG A 1 970 ? -18.578 43.438 22.297 1 89.44 970 ARG A N 1
ATOM 7716 C CA . ARG A 1 970 ? -18.641 42 22.156 1 89.44 970 ARG A CA 1
ATOM 7717 C C . ARG A 1 970 ? -17.547 41.5 21.219 1 89.44 970 ARG A C 1
ATOM 7719 O O . ARG A 1 970 ? -17.062 40.375 21.359 1 89.44 970 ARG A O 1
ATOM 7726 N N . ILE A 1 971 ? -17.25 42.25 20.219 1 90 971 ILE A N 1
ATOM 7727 C CA . ILE A 1 971 ? -16.156 41.906 19.312 1 90 971 ILE A CA 1
ATOM 7728 C C . ILE A 1 971 ? -14.82 42.219 19.969 1 90 971 ILE A C 1
ATOM 7730 O O . ILE A 1 971 ? -14.516 43.375 20.281 1 90 971 ILE A O 1
ATOM 7734 N N . MET A 1 972 ? -14.039 41.188 20.203 1 89.44 972 MET A N 1
ATOM 7735 C CA . MET A 1 972 ? -12.836 41.344 21.016 1 89.44 972 MET A CA 1
ATOM 7736 C C . MET A 1 972 ? -11.586 41.25 20.156 1 89.44 972 MET A C 1
ATOM 7738 O O . MET A 1 972 ? -11.57 40.562 19.125 1 89.44 972 MET A O 1
ATOM 7742 N N . ASP A 1 973 ? -10.602 41.906 20.578 1 91.94 973 ASP A N 1
ATOM 7743 C CA . ASP A 1 973 ? -9.297 41.844 19.938 1 91.94 973 ASP A CA 1
ATOM 7744 C C . ASP A 1 973 ? -8.578 40.531 20.281 1 91.94 973 ASP A C 1
ATOM 7746 O O . ASP A 1 973 ? -8.375 40.25 21.453 1 91.94 973 ASP A O 1
ATOM 7750 N N . ALA A 1 974 ? -8.211 39.812 19.312 1 91.12 974 ALA A N 1
ATOM 7751 C CA . ALA A 1 974 ? -7.543 38.531 19.5 1 91.12 974 ALA A CA 1
ATOM 7752 C C . ALA A 1 974 ? -6.086 38.594 19.062 1 91.12 974 ALA A C 1
ATOM 7754 O O . ALA A 1 974 ? -5.492 37.562 18.703 1 91.12 974 ALA A O 1
ATOM 7755 N N . SER A 1 975 ? -5.477 39.719 18.984 1 94.38 975 SER A N 1
ATOM 7756 C CA . SER A 1 975 ? -4.043 39.844 18.75 1 94.38 975 SER A CA 1
ATOM 7757 C C . SER A 1 975 ? -3.238 39.219 19.875 1 94.38 975 SER A C 1
ATOM 7759 O O . SER A 1 975 ? -3.672 39.219 21.031 1 94.38 975 SER A O 1
ATOM 7761 N N . TYR A 1 976 ? -2.102 38.656 19.531 1 94.56 976 TYR A N 1
ATOM 7762 C CA . TYR A 1 976 ? -1.326 38.031 20.594 1 94.56 976 TYR A CA 1
ATOM 7763 C C . TYR A 1 976 ? 0.146 37.938 20.203 1 94.56 976 TYR A C 1
ATOM 7765 O O . TYR A 1 976 ? 0.507 38.156 19.047 1 94.56 976 TYR A O 1
ATOM 7773 N N . LEU A 1 977 ? 0.963 37.75 21.109 1 96.88 977 LEU A N 1
ATOM 7774 C CA . LEU A 1 977 ? 2.355 37.344 21.031 1 96.88 977 LEU A CA 1
ATOM 7775 C C . LEU A 1 977 ? 2.592 36.094 21.906 1 96.88 977 LEU A C 1
ATOM 7777 O O . LEU A 1 977 ? 2.234 36.094 23.094 1 96.88 977 LEU A O 1
ATOM 7781 N N . ARG A 1 978 ? 3.127 35.094 21.359 1 95.62 978 ARG A N 1
ATOM 7782 C CA . ARG A 1 978 ? 3.305 33.812 22.078 1 95.62 978 ARG A CA 1
ATOM 7783 C C . ARG A 1 978 ? 4.758 33.375 22.031 1 95.62 978 ARG A C 1
ATOM 7785 O O . ARG A 1 978 ? 5.406 33.469 20.984 1 95.62 978 ARG A O 1
ATOM 7792 N N . LEU A 1 979 ? 5.273 33 23.188 1 96.38 979 LEU A N 1
ATOM 7793 C CA . LEU A 1 979 ? 6.496 32.219 23.188 1 96.38 979 LEU A CA 1
ATOM 7794 C C . LEU A 1 979 ? 6.215 30.797 22.719 1 96.38 979 LEU A C 1
ATOM 7796 O O . LEU A 1 979 ? 5.902 29.922 23.531 1 96.38 979 LEU A O 1
ATOM 7800 N N . LYS A 1 980 ? 6.375 30.625 21.484 1 94.38 980 LYS A N 1
ATOM 7801 C CA . LYS A 1 980 ? 5.945 29.406 20.812 1 94.38 980 LYS A CA 1
ATOM 7802 C C . LYS A 1 980 ? 6.848 28.234 21.172 1 94.38 980 LYS A C 1
ATOM 7804 O O . LYS A 1 980 ? 6.387 27.094 21.25 1 94.38 980 LYS A O 1
ATOM 7809 N N . SER A 1 981 ? 8.133 28.5 21.234 1 95.06 981 SER A N 1
ATOM 7810 C CA . SER A 1 981 ? 9.047 27.422 21.562 1 95.06 981 SER A CA 1
ATOM 7811 C C . SER A 1 981 ? 10.281 27.938 22.297 1 95.06 981 SER A C 1
ATOM 7813 O O . SER A 1 981 ? 10.75 29.047 22.031 1 95.06 981 SER A O 1
ATOM 7815 N N . VAL A 1 982 ? 10.703 27.188 23.203 1 96.06 982 VAL A N 1
ATOM 7816 C CA . VAL A 1 982 ? 11.961 27.391 23.922 1 96.06 982 VAL A CA 1
ATOM 7817 C C . VAL A 1 982 ? 12.742 26.078 23.984 1 96.06 982 VAL A C 1
ATOM 7819 O O . VAL A 1 982 ? 12.164 25.016 24.25 1 96.06 982 VAL A O 1
ATOM 7822 N N . GLU A 1 983 ? 13.953 26.141 23.641 1 96.5 983 GLU A N 1
ATOM 7823 C CA . GLU A 1 983 ? 14.805 24.969 23.766 1 96.5 983 GLU A CA 1
ATOM 7824 C C . GLU A 1 983 ? 16.141 25.312 24.438 1 96.5 983 GLU A C 1
ATOM 7826 O O . GLU A 1 983 ? 16.797 26.281 24.047 1 96.5 983 GLU A O 1
ATOM 7831 N N . ILE A 1 984 ? 16.5 24.609 25.469 1 97.12 984 ILE A N 1
ATOM 7832 C CA . ILE A 1 984 ? 17.797 24.719 26.125 1 97.12 984 ILE A CA 1
ATOM 7833 C C . ILE A 1 984 ? 18.547 23.391 26.016 1 97.12 984 ILE A C 1
ATOM 7835 O O . ILE A 1 984 ? 18.031 22.344 26.391 1 97.12 984 ILE A O 1
ATOM 7839 N N . GLY A 1 985 ? 19.703 23.531 25.484 1 96.75 985 GLY A N 1
ATOM 7840 C CA . GLY A 1 985 ? 20.469 22.312 25.281 1 96.75 985 GLY A CA 1
ATOM 7841 C C . GLY A 1 985 ? 21.891 22.406 25.797 1 96.75 985 GLY A C 1
ATOM 7842 O O . GLY A 1 985 ? 22.422 23.5 25.984 1 96.75 985 GLY A O 1
ATOM 7843 N N . TYR A 1 986 ? 22.422 21.25 26.109 1 97.12 986 TYR A N 1
ATOM 7844 C CA . TYR A 1 986 ? 23.812 21.094 26.5 1 97.12 986 TYR A CA 1
ATOM 7845 C C . TYR A 1 986 ? 24.484 19.969 25.703 1 97.12 986 TYR A C 1
ATOM 7847 O O . TYR A 1 986 ? 24.031 18.828 25.734 1 97.12 986 TYR A O 1
ATOM 7855 N N . THR A 1 987 ? 25.5 20.375 25.078 1 95.38 987 THR A N 1
ATOM 7856 C CA . THR A 1 987 ? 26.281 19.391 24.328 1 95.38 987 THR A CA 1
ATOM 7857 C C . THR A 1 987 ? 27.406 18.828 25.188 1 95.38 987 THR A C 1
ATOM 7859 O O . THR A 1 987 ? 28.328 19.562 25.594 1 95.38 987 THR A O 1
ATOM 7862 N N . ILE A 1 988 ? 27.391 17.594 25.391 1 94.88 988 ILE A N 1
ATOM 7863 C CA . ILE A 1 988 ? 28.422 16.938 26.188 1 94.88 988 ILE A CA 1
ATOM 7864 C C . ILE A 1 988 ? 29.75 16.969 25.438 1 94.88 988 ILE A C 1
ATOM 7866 O O . ILE A 1 988 ? 29.828 16.594 24.266 1 94.88 988 ILE A O 1
ATOM 7870 N N . PRO A 1 989 ? 30.781 17.453 26.078 1 91.06 989 PRO A N 1
ATOM 7871 C CA . PRO A 1 989 ? 32.094 17.516 25.406 1 91.06 989 PRO A CA 1
ATOM 7872 C C . PRO A 1 989 ? 32.531 16.156 24.859 1 91.06 989 PRO A C 1
ATOM 7874 O O . PRO A 1 989 ? 32.344 15.133 25.5 1 91.06 989 PRO A O 1
ATOM 7877 N N . GLN A 1 990 ? 33.094 16.25 23.75 1 86.38 990 GLN A N 1
ATOM 7878 C CA . GLN A 1 990 ? 33.469 15.055 23.016 1 86.38 990 GLN A CA 1
ATOM 7879 C C . GLN A 1 990 ? 34.438 14.203 23.828 1 86.38 990 GLN A C 1
ATOM 7881 O O . GLN A 1 990 ? 34.5 12.984 23.672 1 86.38 990 GLN A O 1
ATOM 7886 N N . ARG A 1 991 ? 35.312 14.844 24.656 1 83.69 991 ARG A N 1
ATOM 7887 C CA . ARG A 1 991 ? 36.281 14.117 25.469 1 83.69 991 ARG A CA 1
ATOM 7888 C C . ARG A 1 991 ? 35.594 13.07 26.344 1 83.69 991 ARG A C 1
ATOM 7890 O O . ARG A 1 991 ? 36.188 12.023 26.625 1 83.69 991 ARG A O 1
ATOM 7897 N N . LEU A 1 992 ? 34.375 13.289 26.609 1 87.25 992 LEU A N 1
ATOM 7898 C CA . LEU A 1 992 ? 33.625 12.398 27.5 1 87.25 992 LEU A CA 1
ATOM 7899 C C . LEU A 1 992 ? 32.875 11.336 26.719 1 87.25 992 LEU A C 1
ATOM 7901 O O . LEU A 1 992 ? 32.562 10.273 27.25 1 87.25 992 LEU A O 1
ATOM 7905 N N . THR A 1 993 ? 32.625 11.695 25.453 1 87 993 THR A N 1
ATOM 7906 C CA . THR A 1 993 ? 31.703 10.805 24.734 1 87 993 THR A CA 1
ATOM 7907 C C . THR A 1 993 ? 32.469 9.969 23.703 1 87 993 THR A C 1
ATOM 7909 O O . THR A 1 993 ? 31.969 8.945 23.234 1 87 993 THR A O 1
ATOM 7912 N N . ARG A 1 994 ? 33.625 10.328 23.406 1 80.94 994 ARG A N 1
ATOM 7913 C CA . ARG A 1 994 ? 34.406 9.688 22.359 1 80.94 994 ARG A CA 1
ATOM 7914 C C . ARG A 1 994 ? 34.656 8.227 22.688 1 80.94 994 ARG A C 1
ATOM 7916 O O . ARG A 1 994 ? 34.688 7.375 21.797 1 80.94 994 ARG A O 1
ATOM 7923 N N . LYS A 1 995 ? 34.906 8.016 23.984 1 79.69 995 LYS A N 1
ATOM 7924 C CA . LYS A 1 995 ? 35.188 6.645 24.391 1 79.69 995 LYS A CA 1
ATOM 7925 C C . LYS A 1 995 ? 34 5.723 24.109 1 79.69 995 LYS A C 1
ATOM 7927 O O . LYS A 1 995 ? 34.188 4.523 23.891 1 79.69 995 LYS A O 1
ATOM 7932 N N . ALA A 1 996 ? 32.906 6.359 24.062 1 81.69 996 ALA A N 1
ATOM 7933 C CA . ALA A 1 996 ? 31.719 5.562 23.828 1 81.69 996 ALA A CA 1
ATOM 7934 C C . ALA A 1 996 ? 31.359 5.543 22.344 1 81.69 996 ALA A C 1
ATOM 7936 O O . ALA A 1 996 ? 30.312 5.016 21.969 1 81.69 996 ALA A O 1
ATOM 7937 N N . GLY A 1 997 ? 32.188 6.074 21.516 1 80.56 997 GLY A N 1
ATOM 7938 C CA . GLY A 1 997 ? 31.938 6.098 20.078 1 80.56 997 GLY A CA 1
ATOM 7939 C C . GLY A 1 997 ? 30.906 7.129 19.672 1 80.56 997 GLY A C 1
ATOM 7940 O O . GLY A 1 997 ? 30.391 7.098 18.547 1 80.56 997 GLY A O 1
ATOM 7941 N N . VAL A 1 998 ? 30.578 7.992 20.625 1 88.94 998 VAL A N 1
ATOM 7942 C CA . VAL A 1 998 ? 29.594 9.039 20.359 1 88.94 998 VAL A CA 1
ATOM 7943 C C . VAL A 1 998 ? 30.312 10.336 19.969 1 88.94 998 VAL A C 1
ATOM 7945 O O . VAL A 1 998 ? 31.062 10.891 20.766 1 88.94 998 VAL A O 1
ATOM 7948 N N . SER A 1 999 ? 30.078 10.719 18.766 1 84.62 999 SER A N 1
ATOM 7949 C CA . SER A 1 999 ? 30.75 11.93 18.281 1 84.62 999 SER A CA 1
ATOM 7950 C C . SER A 1 999 ? 30.047 13.188 18.781 1 84.62 999 SER A C 1
ATOM 7952 O O . SER A 1 999 ? 30.672 14.234 18.922 1 84.62 999 SER A O 1
ATOM 7954 N N . HIS A 1 1000 ? 28.75 13.07 18.875 1 90.25 1000 HIS A N 1
ATOM 7955 C CA . HIS A 1 1000 ? 27.953 14.211 19.328 1 90.25 1000 HIS A CA 1
ATOM 7956 C C . HIS A 1 1000 ? 26.812 13.758 20.25 1 90.25 1000 HIS A C 1
ATOM 7958 O O . HIS A 1 1000 ? 26.062 12.844 19.906 1 90.25 1000 HIS A O 1
ATOM 7964 N N . ALA A 1 1001 ? 26.797 14.234 21.375 1 94.31 1001 ALA A N 1
ATOM 7965 C CA . ALA A 1 1001 ? 25.719 13.961 22.344 1 94.31 1001 ALA A CA 1
ATOM 7966 C C . ALA A 1 1001 ? 25.172 15.258 22.922 1 94.31 1001 ALA A C 1
ATOM 7968 O O . ALA A 1 1001 ? 25.906 16.047 23.5 1 94.31 1001 ALA A O 1
ATOM 7969 N N . ARG A 1 1002 ? 23.922 15.469 22.766 1 95.75 1002 ARG A N 1
ATOM 7970 C CA . ARG A 1 1002 ? 23.266 16.672 23.25 1 95.75 1002 ARG A CA 1
ATOM 7971 C C . ARG A 1 1002 ? 22 16.328 24.031 1 95.75 1002 ARG A C 1
ATOM 7973 O O . ARG A 1 1002 ? 21.156 15.57 23.562 1 95.75 1002 ARG A O 1
ATOM 7980 N N . ILE A 1 1003 ? 21.922 16.766 25.281 1 96.56 1003 ILE A N 1
ATOM 7981 C CA . ILE A 1 1003 ? 20.688 16.688 26.062 1 96.56 1003 ILE A CA 1
ATOM 7982 C C . ILE A 1 1003 ? 19.969 18.031 26.047 1 96.56 1003 ILE A C 1
ATOM 7984 O O . ILE A 1 1003 ? 20.625 19.078 26.094 1 96.56 1003 ILE A O 1
ATOM 7988 N N . PHE A 1 1004 ? 18.688 17.938 25.906 1 96.38 1004 PHE A N 1
ATOM 7989 C CA . PHE A 1 1004 ? 18 19.219 25.828 1 96.38 1004 PHE A CA 1
ATOM 7990 C C . PHE A 1 1004 ? 16.609 19.141 26.453 1 96.38 1004 PHE A C 1
ATOM 7992 O O . PHE A 1 1004 ? 16.094 18.047 26.672 1 96.38 1004 PHE A O 1
ATOM 7999 N N . ALA A 1 1005 ? 16.078 20.266 26.828 1 96.75 1005 ALA A N 1
ATOM 8000 C CA . ALA A 1 1005 ? 14.695 20.484 27.25 1 96.75 1005 ALA A CA 1
ATOM 8001 C C . ALA A 1 1005 ? 13.992 21.453 26.312 1 96.75 1005 ALA A C 1
ATOM 8003 O O . ALA A 1 1005 ? 14.594 22.438 25.859 1 96.75 1005 ALA A O 1
ATOM 8004 N N . ASN A 1 1006 ? 12.805 21.141 26.016 1 95.56 1006 ASN A N 1
ATOM 8005 C CA . ASN A 1 1006 ? 12.047 21.953 25.078 1 95.56 1006 ASN A CA 1
ATOM 8006 C C . ASN A 1 1006 ? 10.641 22.25 25.594 1 95.56 1006 ASN A C 1
ATOM 8008 O O . ASN A 1 1006 ? 10 21.391 26.188 1 95.56 1006 ASN A O 1
ATOM 8012 N N . GLY A 1 1007 ? 10.164 23.453 25.438 1 94.75 1007 GLY A N 1
ATOM 8013 C CA . GLY A 1 1007 ? 8.805 23.875 25.734 1 94.75 1007 GLY A CA 1
ATOM 8014 C C . GLY A 1 1007 ? 8.102 24.469 24.531 1 94.75 1007 GLY A C 1
ATOM 8015 O O . GLY A 1 1007 ? 8.719 25.188 23.719 1 94.75 1007 GLY A O 1
ATOM 8016 N N . PHE A 1 1008 ? 6.836 24.156 24.375 1 93.12 1008 PHE A N 1
ATOM 8017 C CA . PHE A 1 1008 ? 6.043 24.656 23.25 1 93.12 1008 PHE A CA 1
ATOM 8018 C C . PHE A 1 1008 ? 4.762 25.312 23.75 1 93.12 1008 PHE A C 1
ATOM 8020 O O . PHE A 1 1008 ? 4.051 24.766 24.594 1 93.12 1008 PHE A O 1
ATOM 8027 N N . ASN A 1 1009 ? 4.426 26.469 23.234 1 91.62 1009 ASN A N 1
ATOM 8028 C CA . ASN A 1 1009 ? 3.26 27.266 23.609 1 91.62 1009 ASN A CA 1
ATOM 8029 C C . ASN A 1 1009 ? 3.273 27.594 25.109 1 91.62 1009 ASN A C 1
ATOM 8031 O O . ASN A 1 1009 ? 2.299 27.344 25.812 1 91.62 1009 ASN A O 1
ATOM 8035 N N . LEU A 1 1010 ? 4.285 28.25 25.562 1 92 1010 LEU A N 1
ATOM 8036 C CA . LEU A 1 1010 ? 4.52 28.359 27 1 92 1010 LEU A CA 1
ATOM 8037 C C . LEU A 1 1010 ? 3.836 29.609 27.562 1 92 1010 LEU A C 1
ATOM 8039 O O . LEU A 1 1010 ? 3.299 29.578 28.672 1 92 1010 LEU A O 1
ATOM 8043 N N . LEU A 1 1011 ? 4.004 30.719 26.797 1 93 1011 LEU A N 1
ATOM 8044 C CA . LEU A 1 1011 ? 3.484 31.984 27.281 1 93 1011 LEU A CA 1
ATOM 8045 C C . LEU A 1 1011 ? 2.764 32.75 26.172 1 93 1011 LEU A C 1
ATOM 8047 O O . LEU A 1 1011 ? 3.291 32.875 25.062 1 93 1011 LEU A O 1
ATOM 8051 N N . THR A 1 1012 ? 1.576 33.156 26.422 1 93.31 1012 THR A N 1
ATOM 8052 C CA . THR A 1 1012 ? 0.807 33.906 25.438 1 93.31 1012 THR A CA 1
ATOM 8053 C C . THR A 1 1012 ? 0.405 35.281 26.016 1 93.31 1012 THR A C 1
ATOM 8055 O O . THR A 1 1012 ? -0.233 35.344 27.062 1 93.31 1012 THR A O 1
ATOM 8058 N N . PHE A 1 1013 ? 0.829 36.312 25.375 1 96.06 1013 PHE A N 1
ATOM 8059 C CA . PHE A 1 1013 ? 0.408 37.656 25.688 1 96.06 1013 PHE A CA 1
ATOM 8060 C C . PHE A 1 1013 ? -0.731 38.125 24.781 1 96.06 1013 PHE A C 1
ATOM 8062 O O . PHE A 1 1013 ? -0.543 38.25 23.578 1 96.06 1013 PHE A O 1
ATOM 8069 N N . SER A 1 1014 ? -1.905 38.25 25.312 1 94.69 1014 SER A N 1
ATOM 8070 C CA . SER A 1 1014 ? -3.09 38.625 24.547 1 94.69 1014 SER A CA 1
ATOM 8071 C C . SER A 1 1014 ? -4.105 39.344 25.438 1 94.69 1014 SER A C 1
ATOM 8073 O O . SER A 1 1014 ? -4.125 39.125 26.641 1 94.69 1014 SER A O 1
ATOM 8075 N N . LYS A 1 1015 ? -4.898 40.188 24.844 1 92.38 1015 LYS A N 1
ATOM 8076 C CA . LYS A 1 1015 ? -6.004 40.812 25.547 1 92.38 1015 LYS A CA 1
ATOM 8077 C C . LYS A 1 1015 ? -7.211 39.875 25.641 1 92.38 1015 LYS A C 1
ATOM 8079 O O . LYS A 1 1015 ? -8.133 40.125 26.438 1 92.38 1015 LYS A O 1
ATOM 8084 N N . LEU A 1 1016 ? -7.223 38.906 24.859 1 89.81 1016 LEU A N 1
ATOM 8085 C CA . LEU A 1 1016 ? -8.328 37.969 24.875 1 89.81 1016 LEU A CA 1
ATOM 8086 C C . LEU A 1 1016 ? -8.242 37.062 26.109 1 89.81 1016 LEU A C 1
ATOM 8088 O O . LEU A 1 1016 ? -7.215 36.438 26.344 1 89.81 1016 LEU A O 1
ATOM 8092 N N . LYS A 1 1017 ? -9.352 36.969 26.781 1 86.94 1017 LYS A N 1
ATOM 8093 C CA . LYS A 1 1017 ? -9.391 36.188 28 1 86.94 1017 LYS A CA 1
ATOM 8094 C C . LYS A 1 1017 ? -10.242 34.938 27.812 1 86.94 1017 LYS A C 1
ATOM 8096 O O . LYS A 1 1017 ? -11.125 34.906 26.953 1 86.94 1017 LYS A O 1
ATOM 8101 N N . ASN A 1 1018 ? -9.93 33.844 28.531 1 86.06 1018 ASN A N 1
ATOM 8102 C CA . ASN A 1 1018 ? -10.727 32.625 28.688 1 86.06 1018 ASN A CA 1
ATOM 8103 C C . ASN A 1 1018 ? -10.594 31.719 27.484 1 86.06 1018 ASN A C 1
ATOM 8105 O O . ASN A 1 1018 ? -11.008 30.562 27.531 1 86.06 1018 ASN A O 1
ATOM 8109 N N . MET A 1 1019 ? -10.141 32.219 26.391 1 85.25 1019 MET A N 1
ATOM 8110 C CA . MET A 1 1019 ? -9.914 31.391 25.219 1 85.25 1019 MET A CA 1
ATOM 8111 C C . MET A 1 1019 ? -8.539 31.656 24.609 1 85.25 1019 MET A C 1
ATOM 8113 O O . MET A 1 1019 ? -7.969 32.719 24.812 1 85.25 1019 MET A O 1
ATOM 8117 N N . ASP A 1 1020 ? -8.102 30.734 23.859 1 88.12 1020 ASP A N 1
ATOM 8118 C CA . ASP A 1 1020 ? -6.84 30.906 23.141 1 88.12 1020 ASP A CA 1
ATOM 8119 C C . ASP A 1 1020 ? -7.031 31.797 21.906 1 88.12 1020 ASP A C 1
ATOM 8121 O O . ASP A 1 1020 ? -7.926 31.547 21.094 1 88.12 1020 ASP A O 1
ATOM 8125 N N . PRO A 1 1021 ? -6.25 32.781 21.75 1 88.06 1021 PRO A N 1
ATOM 8126 C CA . PRO A 1 1021 ? -6.441 33.719 20.641 1 88.06 1021 PRO A CA 1
ATOM 8127 C C . PRO A 1 1021 ? -6.148 33.094 19.281 1 88.06 1021 PRO A C 1
ATOM 8129 O O . PRO A 1 1021 ? -6.574 33.625 18.25 1 88.06 1021 PRO A O 1
ATOM 8132 N N . GLU A 1 1022 ? -5.367 32.031 19.125 1 80.31 1022 GLU A N 1
ATOM 8133 C CA . GLU A 1 1022 ? -5.102 31.375 17.844 1 80.31 1022 GLU A CA 1
ATOM 8134 C C . GLU A 1 1022 ? -6.328 30.625 17.344 1 80.31 1022 GLU A C 1
ATOM 8136 O O . GLU A 1 1022 ? -6.469 30.375 16.141 1 80.31 1022 GLU A O 1
ATOM 8141 N N . TYR A 1 1023 ? -7.172 30.047 18.281 1 63.16 1023 TYR A N 1
ATOM 8142 C CA . TYR A 1 1023 ? -8.273 29.125 18.078 1 63.16 1023 TYR A CA 1
ATOM 8143 C C . TYR A 1 1023 ? -9.445 29.797 17.375 1 63.16 1023 TYR A C 1
ATOM 8145 O O . TYR A 1 1023 ? -10.477 30.062 18 1 63.16 1023 TYR A O 1
ATOM 8153 N N . PRO A 1 1024 ? -9.234 30.359 16.266 1 51.28 1024 PRO A N 1
ATOM 8154 C CA . PRO A 1 1024 ? -10.523 31.016 16.047 1 51.28 1024 PRO A CA 1
ATOM 8155 C C . PRO A 1 1024 ? -11.641 30.047 15.68 1 51.28 1024 PRO A C 1
ATOM 8157 O O . PRO A 1 1024 ? -11.469 29.219 14.781 1 51.28 1024 PRO A O 1
ATOM 8160 N N . GLY A 1 1025 ? -12.156 29.234 16.484 1 48.84 1025 GLY A N 1
ATOM 8161 C CA . GLY A 1 1025 ? -13.438 28.578 16.297 1 48.84 1025 GLY A CA 1
ATOM 8162 C C . GLY A 1 1025 ? -13.953 28.672 14.875 1 48.84 1025 GLY A C 1
ATOM 8163 O O . GLY A 1 1025 ? -15.156 28.516 14.633 1 48.84 1025 GLY A O 1
ATOM 8164 N N . TRP A 1 1026 ? -13.078 29.078 13.977 1 48.06 1026 TRP A N 1
ATOM 8165 C CA . TRP A 1 1026 ? -13.57 29.375 12.633 1 48.06 1026 TRP A CA 1
ATOM 8166 C C . TRP A 1 1026 ? -13.703 28.109 11.805 1 48.06 1026 TRP A C 1
ATOM 8168 O O . TRP A 1 1026 ? -12.914 27.172 11.961 1 48.06 1026 TRP A O 1
ATOM 8178 N N . ASP A 1 1027 ? -14.703 27.844 11.227 1 46.09 1027 ASP A N 1
ATOM 8179 C CA . ASP A 1 1027 ? -14.828 26.797 10.219 1 46.09 1027 ASP A CA 1
ATOM 8180 C C . ASP A 1 1027 ? -13.703 26.891 9.188 1 46.09 1027 ASP A C 1
ATOM 8182 O O . ASP A 1 1027 ? -13.625 27.844 8.422 1 46.09 1027 ASP A O 1
ATOM 8186 N N . VAL A 1 1028 ? -12.672 26.281 9.367 1 41.25 1028 VAL A N 1
ATOM 8187 C CA . VAL A 1 1028 ? -11.547 26.266 8.438 1 41.25 1028 VAL A CA 1
ATOM 8188 C C . VAL A 1 1028 ? -12.062 26.156 7.004 1 41.25 1028 VAL A C 1
ATOM 8190 O O . VAL A 1 1028 ? -11.359 26.516 6.055 1 41.25 1028 VAL A O 1
ATOM 8193 N N . ASP A 1 1029 ? -13.094 25.438 6.73 1 42.19 1029 ASP A N 1
ATOM 8194 C CA . ASP A 1 1029 ? -13.477 25.125 5.355 1 42.19 1029 ASP A CA 1
ATOM 8195 C C . ASP A 1 1029 ? -14.18 26.312 4.699 1 42.19 1029 ASP A C 1
ATOM 8197 O O . ASP A 1 1029 ? -14.25 26.391 3.473 1 42.19 1029 ASP A O 1
ATOM 8201 N N . ASN A 1 1030 ? -14.898 27.188 5.488 1 43.31 1030 ASN A N 1
ATOM 8202 C CA . ASN A 1 1030 ? -15.508 28.391 4.914 1 43.31 1030 ASN A CA 1
ATOM 8203 C C . ASN A 1 1030 ? -15.117 29.641 5.688 1 43.31 1030 ASN A C 1
ATOM 8205 O O . ASN A 1 1030 ? -15.938 30.219 6.395 1 43.31 1030 ASN A O 1
ATOM 8209 N N . PRO A 1 1031 ? -13.844 30 5.66 1 43.53 1031 PRO A N 1
ATOM 8210 C CA . PRO A 1 1031 ? -13.328 31.094 6.508 1 43.53 1031 PRO A CA 1
ATOM 8211 C C . PRO A 1 1031 ? -14.141 32.375 6.375 1 43.53 1031 PRO A C 1
ATOM 8213 O O . PRO A 1 1031 ? -14.117 33.219 7.273 1 43.53 1031 PRO A O 1
ATOM 8216 N N . GLU A 1 1032 ? -14.625 32.562 5.195 1 42.38 1032 GLU A N 1
ATOM 8217 C CA . GLU A 1 1032 ? -15.328 33.844 4.973 1 42.38 1032 GLU A CA 1
ATOM 8218 C C . GLU A 1 1032 ? -16.578 33.938 5.844 1 42.38 1032 GLU A C 1
ATOM 8220 O O . GLU A 1 1032 ? -17.141 35.031 6.027 1 42.38 1032 GLU A O 1
ATOM 8225 N N . THR A 1 1033 ? -17.062 32.812 5.941 1 41.91 1033 THR A N 1
ATOM 8226 C CA . THR A 1 1033 ? -18.344 33 6.621 1 41.91 1033 THR A CA 1
ATOM 8227 C C . THR A 1 1033 ? -18.125 33.156 8.125 1 41.91 1033 THR A C 1
ATOM 8229 O O . THR A 1 1033 ? -19.062 33.531 8.844 1 41.91 1033 THR A O 1
ATOM 8232 N N . GLY A 1 1034 ? -17.062 33.5 8.578 1 40.66 1034 GLY A N 1
ATOM 8233 C CA . GLY A 1 1034 ? -16.938 33.719 10.016 1 40.66 1034 GLY A CA 1
ATOM 8234 C C . GLY A 1 1034 ? -17.703 32.688 10.828 1 40.66 1034 GLY A C 1
ATOM 8235 O O . GLY A 1 1034 ? -17.984 32.906 12.008 1 40.66 1034 GLY A O 1
ATOM 8236 N N . SER A 1 1035 ? -18.531 31.922 10.133 1 41.41 1035 SER A N 1
ATOM 8237 C CA . SER A 1 1035 ? -19.453 31.141 10.961 1 41.41 1035 SER A CA 1
ATOM 8238 C C . SER A 1 1035 ? -18.688 30.219 11.906 1 41.41 1035 SER A C 1
ATOM 8240 O O . SER A 1 1035 ? -17.547 29.828 11.633 1 41.41 1035 SER A O 1
ATOM 8242 N N . ASP A 1 1036 ? -19.312 30.172 13.078 1 46.44 1036 ASP A N 1
ATOM 8243 C CA . ASP A 1 1036 ? -18.891 29.625 14.359 1 46.44 1036 ASP A CA 1
ATOM 8244 C C . ASP A 1 1036 ? -18.547 28.141 14.234 1 46.44 1036 ASP A C 1
ATOM 8246 O O . ASP A 1 1036 ? -19.359 27.344 13.758 1 46.44 1036 ASP A O 1
ATOM 8250 N N . THR A 1 1037 ? -17.109 27.812 14.086 1 52.03 1037 THR A N 1
ATOM 8251 C CA . THR A 1 1037 ? -16.25 26.656 14.289 1 52.03 1037 THR A CA 1
ATOM 8252 C C . THR A 1 1037 ? -16.562 25.969 15.617 1 52.03 1037 THR A C 1
ATOM 8254 O O . THR A 1 1037 ? -15.688 25.828 16.469 1 52.03 1037 THR A O 1
ATOM 8257 N N . ASN A 1 1038 ? -17.25 25.422 15.883 1 63.22 1038 ASN A N 1
ATOM 8258 C CA . ASN A 1 1038 ? -17.844 24.594 16.922 1 63.22 1038 ASN A CA 1
ATOM 8259 C C . ASN A 1 1038 ? -18.125 25.391 18.188 1 63.22 1038 ASN A C 1
ATOM 8261 O O . ASN A 1 1038 ? -17.906 24.922 19.297 1 63.22 1038 ASN A O 1
ATOM 8265 N N . TRP A 1 1039 ? -18.453 26.812 18.031 1 70.12 1039 TRP A N 1
ATOM 8266 C CA . TRP A 1 1039 ? -18.969 27.688 19.078 1 70.12 1039 TRP A CA 1
ATOM 8267 C C . TRP A 1 1039 ? -18.062 27.672 20.297 1 70.12 1039 TRP A C 1
ATOM 8269 O O . TRP A 1 1039 ? -18.547 27.734 21.438 1 70.12 1039 TRP A O 1
ATOM 8279 N N . GLY A 1 1040 ? -16.766 27.328 20.047 1 75.19 1040 GLY A N 1
ATOM 8280 C CA . GLY A 1 1040 ? -15.82 27.375 21.141 1 75.19 1040 GLY A CA 1
ATOM 8281 C C . GLY A 1 1040 ? -15.57 26.016 21.766 1 75.19 1040 GLY A C 1
ATOM 8282 O O . GLY A 1 1040 ? -14.664 25.859 22.594 1 75.19 1040 GLY A O 1
ATOM 8283 N N . TYR A 1 1041 ? -16.375 25 21.297 1 82.25 1041 TYR A N 1
ATOM 8284 C CA . TYR A 1 1041 ? -16.234 23.656 21.844 1 82.25 1041 TYR A CA 1
ATOM 8285 C C . TYR A 1 1041 ? -15.078 22.922 21.188 1 82.25 1041 TYR A C 1
ATOM 8287 O O . TYR A 1 1041 ? -15.18 21.734 20.891 1 82.25 1041 TYR A O 1
ATOM 8295 N N . VAL A 1 1042 ? -14 23.516 21.016 1 81.06 1042 VAL A N 1
ATOM 8296 C CA . VAL A 1 1042 ? -12.938 22.844 20.266 1 81.06 1042 VAL A CA 1
ATOM 8297 C C . VAL A 1 1042 ? -11.922 22.234 21.234 1 81.06 1042 VAL A C 1
ATOM 8299 O O . VAL A 1 1042 ? -11.734 22.75 22.344 1 81.06 1042 VAL A O 1
ATOM 8302 N N . TYR A 1 1043 ? -11.32 21.109 20.859 1 88.88 1043 TYR A N 1
ATOM 8303 C CA . TYR A 1 1043 ? -10.188 20.578 21.609 1 88.88 1043 TYR A CA 1
ATOM 8304 C C . TYR A 1 1043 ? -9.125 21.641 21.828 1 88.88 1043 TYR A C 1
ATOM 8306 O O . TYR A 1 1043 ? -8.641 22.234 20.859 1 88.88 1043 TYR A O 1
ATOM 8314 N N . PRO A 1 1044 ? -8.758 21.953 22.953 1 87.44 1044 PRO A N 1
ATOM 8315 C CA . PRO A 1 1044 ? -7.914 23.109 23.25 1 87.44 1044 PRO A CA 1
ATOM 8316 C C . PRO A 1 1044 ? -6.484 22.938 22.734 1 87.44 1044 PRO A C 1
ATOM 8318 O O . PRO A 1 1044 ? -6.043 21.812 22.484 1 87.44 1044 PRO A O 1
ATOM 8321 N N . THR A 1 1045 ? -5.855 24.125 22.594 1 86.75 1045 THR A N 1
ATOM 8322 C CA . THR A 1 1045 ? -4.422 24.109 22.328 1 86.75 1045 THR A CA 1
ATOM 8323 C C . THR A 1 1045 ? -3.648 23.594 23.531 1 86.75 1045 THR A C 1
ATOM 8325 O O . THR A 1 1045 ? -4.078 23.797 24.672 1 86.75 1045 THR A O 1
ATOM 8328 N N . SER A 1 1046 ? -2.539 22.984 23.234 1 88.62 1046 SER A N 1
ATOM 8329 C CA . SER A 1 1046 ? -1.807 22.375 24.344 1 88.62 1046 SER A CA 1
ATOM 8330 C C . SER A 1 1046 ? -0.43 23 24.516 1 88.62 1046 SER A C 1
ATOM 8332 O O . SER A 1 1046 ? 0.183 23.438 23.531 1 88.62 1046 SER A O 1
ATOM 8334 N N . GLN A 1 1047 ? -0.078 23.094 25.781 1 91.81 1047 GLN A N 1
ATOM 8335 C CA . GLN A 1 1047 ? 1.315 23.344 26.141 1 91.81 1047 GLN A CA 1
ATOM 8336 C C . GLN A 1 1047 ? 2.088 22.031 26.25 1 91.81 1047 GLN A C 1
ATOM 8338 O O . GLN A 1 1047 ? 1.559 21.031 26.75 1 91.81 1047 GLN A O 1
ATOM 8343 N N . ASN A 1 1048 ? 3.271 22.109 25.703 1 93.12 1048 ASN A N 1
ATOM 8344 C CA . ASN A 1 1048 ? 4.078 20.891 25.734 1 93.12 1048 ASN A CA 1
ATOM 8345 C C . ASN A 1 1048 ? 5.414 21.141 26.438 1 93.12 1048 ASN A C 1
ATOM 8347 O O . ASN A 1 1048 ? 6.031 22.188 26.266 1 93.12 1048 ASN A O 1
ATOM 8351 N N . PHE A 1 1049 ? 5.844 20.109 27.219 1 95.19 1049 PHE A N 1
ATOM 8352 C CA . PHE A 1 1049 ? 7.156 20.047 27.844 1 95.19 1049 PHE A CA 1
ATOM 8353 C C . PHE A 1 1049 ? 7.875 18.766 27.469 1 95.19 1049 PHE A C 1
ATOM 8355 O O . PHE A 1 1049 ? 7.379 17.656 27.734 1 95.19 1049 PHE A O 1
ATOM 8362 N N . ASN A 1 1050 ? 8.984 18.953 26.922 1 95.88 1050 ASN A N 1
ATOM 8363 C CA . ASN A 1 1050 ? 9.703 17.781 26.422 1 95.88 1050 ASN A CA 1
ATOM 8364 C C . ASN A 1 1050 ? 11.133 17.75 26.938 1 95.88 1050 ASN A C 1
ATOM 8366 O O . ASN A 1 1050 ? 11.758 18.797 27.141 1 95.88 1050 ASN A O 1
ATOM 8370 N N . ILE A 1 1051 ? 11.648 16.531 27.156 1 97 1051 ILE A N 1
ATOM 8371 C CA . ILE A 1 1051 ? 13.062 16.234 27.359 1 97 1051 ILE A CA 1
ATOM 8372 C C . ILE A 1 1051 ? 13.562 15.328 26.234 1 97 1051 ILE A C 1
ATOM 8374 O O . ILE A 1 1051 ? 12.844 14.43 25.781 1 97 1051 ILE A O 1
ATOM 8378 N N . GLY A 1 1052 ? 14.727 15.727 25.828 1 96.25 1052 GLY A N 1
ATOM 8379 C CA . GLY A 1 1052 ? 15.164 14.961 24.656 1 96.25 1052 GLY A CA 1
ATOM 8380 C C . GLY A 1 1052 ? 16.656 14.664 24.688 1 96.25 1052 GLY A C 1
ATOM 8381 O O . GLY A 1 1052 ? 17.391 15.195 25.516 1 96.25 1052 GLY A O 1
ATOM 8382 N N . LEU A 1 1053 ? 17.031 13.773 23.812 1 96.12 1053 LEU A N 1
ATOM 8383 C CA . LEU A 1 1053 ? 18.391 13.297 23.625 1 96.12 1053 LEU A CA 1
ATOM 8384 C C . LEU A 1 1053 ? 18.719 13.164 22.141 1 96.12 1053 LEU A C 1
ATOM 8386 O O . LEU A 1 1053 ? 17.938 12.609 21.375 1 96.12 1053 LEU A O 1
ATOM 8390 N N . ASN A 1 1054 ? 19.859 13.82 21.75 1 95.25 1054 ASN A N 1
ATOM 8391 C CA . ASN A 1 1054 ? 20.422 13.641 20.422 1 95.25 1054 ASN A CA 1
ATOM 8392 C C . ASN A 1 1054 ? 21.781 12.922 20.469 1 95.25 1054 ASN A C 1
ATOM 8394 O O . ASN A 1 1054 ? 22.688 13.352 21.188 1 95.25 1054 ASN A O 1
ATOM 8398 N N . LEU A 1 1055 ? 21.875 11.914 19.719 1 95.12 1055 LEU A N 1
ATOM 8399 C CA . LEU A 1 1055 ? 23.125 11.164 19.641 1 95.12 1055 LEU A CA 1
ATOM 8400 C C . LEU A 1 1055 ? 23.562 11 18.188 1 95.12 1055 LEU A C 1
ATOM 8402 O O . LEU A 1 1055 ? 22.734 10.781 17.297 1 95.12 1055 LEU A O 1
ATOM 8406 N N . THR A 1 1056 ? 24.781 11.219 17.953 1 91.06 1056 THR A N 1
ATOM 8407 C CA . THR A 1 1056 ? 25.391 10.922 16.672 1 91.06 1056 THR A CA 1
ATOM 8408 C C . THR A 1 1056 ? 26.594 9.984 16.844 1 91.06 1056 THR A C 1
ATOM 8410 O O . THR A 1 1056 ? 27.422 10.195 17.734 1 91.06 1056 THR A O 1
ATOM 8413 N N . PHE A 1 1057 ? 26.656 9.117 16.078 1 90 1057 PHE A N 1
ATOM 8414 C CA . PHE A 1 1057 ? 27.75 8.156 16.109 1 90 1057 PHE A CA 1
ATOM 8415 C C . PHE A 1 1057 ? 28.547 8.195 14.812 1 90 1057 PHE A C 1
ATOM 8417 O O . PHE A 1 1057 ? 27.984 8.469 13.75 1 90 1057 PHE A O 1
ATOM 8424 N N . MET B 1 1 ? -15.312 -14.133 26.859 1 20.09 1 MET B N 1
ATOM 8425 C CA . MET B 1 1 ? -14.133 -14.945 27.172 1 20.09 1 MET B CA 1
ATOM 8426 C C . MET B 1 1 ? -12.859 -14.242 26.734 1 20.09 1 MET B C 1
ATOM 8428 O O . MET B 1 1 ? -12.68 -13.953 25.547 1 20.09 1 MET B O 1
ATOM 8432 N N . TYR B 1 2 ? -12.047 -13.594 27.672 1 21.52 2 TYR B N 1
ATOM 8433 C CA . TYR B 1 2 ? -11.102 -12.5 27.797 1 21.52 2 TYR B CA 1
ATOM 8434 C C . TYR B 1 2 ? -9.695 -12.945 27.406 1 21.52 2 TYR B C 1
ATOM 8436 O O . TYR B 1 2 ? -8.75 -12.141 27.438 1 21.52 2 TYR B O 1
ATOM 8444 N N . TYR B 1 3 ? -9.312 -14.188 27.312 1 22.59 3 TYR B N 1
ATOM 8445 C CA . TYR B 1 3 ? -8.016 -14.453 27.922 1 22.59 3 TYR B CA 1
ATOM 8446 C C . TYR B 1 3 ? -6.883 -13.867 27.078 1 22.59 3 TYR B C 1
ATOM 8448 O O . TYR B 1 3 ? -5.82 -13.531 27.609 1 22.59 3 TYR B O 1
ATOM 8456 N N . LEU B 1 4 ? -6.555 -14.344 25.875 1 25.31 4 LEU B N 1
ATOM 8457 C CA . LEU B 1 4 ? -5.164 -13.938 25.672 1 25.31 4 LEU B CA 1
ATOM 8458 C C . LEU B 1 4 ? -5.023 -12.422 25.766 1 25.31 4 LEU B C 1
ATOM 8460 O O . LEU B 1 4 ? -5.539 -11.695 24.922 1 25.31 4 LEU B O 1
ATOM 8464 N N . LYS B 1 5 ? -5.258 -11.703 26.875 1 26.67 5 LYS B N 1
ATOM 8465 C CA . LYS B 1 5 ? -5.102 -10.281 27.172 1 26.67 5 LYS B CA 1
ATOM 8466 C C . LYS B 1 5 ? -3.855 -9.711 26.516 1 26.67 5 LYS B C 1
ATOM 8468 O O . LYS B 1 5 ? -2.816 -10.375 26.453 1 26.67 5 LYS B O 1
ATOM 8473 N N . SER B 1 6 ? -4.086 -8.664 25.828 1 28.25 6 SER B N 1
ATOM 8474 C CA . SER B 1 6 ? -3.336 -7.746 24.984 1 28.25 6 SER B CA 1
ATOM 8475 C C . SER B 1 6 ? -2.217 -7.062 25.766 1 28.25 6 SER B C 1
ATOM 8477 O O . SER B 1 6 ? -2.326 -5.887 26.109 1 28.25 6 SER B O 1
ATOM 8479 N N . ASN B 1 7 ? -1.641 -7.781 26.844 1 24.98 7 ASN B N 1
ATOM 8480 C CA . ASN B 1 7 ? -0.654 -6.953 27.531 1 24.98 7 ASN B CA 1
ATOM 8481 C C . ASN B 1 7 ? 0.355 -6.355 26.547 1 24.98 7 ASN B C 1
ATOM 8483 O O . ASN B 1 7 ? 1.303 -7.027 26.141 1 24.98 7 ASN B O 1
ATOM 8487 N N . TYR B 1 8 ? -0.08 -5.594 25.75 1 25.19 8 TYR B N 1
ATOM 8488 C CA . TYR B 1 8 ? 0.759 -4.855 24.812 1 25.19 8 TYR B CA 1
ATOM 8489 C C . TYR B 1 8 ? 1.832 -4.062 25.547 1 25.19 8 TYR B C 1
ATOM 8491 O O . TYR B 1 8 ? 2.684 -3.428 24.922 1 25.19 8 TYR B O 1
ATOM 8499 N N . TYR B 1 9 ? 1.659 -3.627 26.859 1 25.09 9 TYR B N 1
ATOM 8500 C CA . TYR B 1 9 ? 2.4 -2.465 27.328 1 25.09 9 TYR B CA 1
ATOM 8501 C C . TYR B 1 9 ? 3.865 -2.811 27.578 1 25.09 9 TYR B C 1
ATOM 8503 O O . TYR B 1 9 ? 4.625 -1.997 28.109 1 25.09 9 TYR B O 1
ATOM 8511 N N . ILE B 1 10 ? 4.262 -4 27.797 1 23.91 10 ILE B N 1
ATOM 8512 C CA . ILE B 1 10 ? 5.523 -4.047 28.531 1 23.91 10 ILE B CA 1
ATOM 8513 C C . ILE B 1 10 ? 6.586 -3.246 27.781 1 23.91 10 ILE B C 1
ATOM 8515 O O . ILE B 1 10 ? 7.254 -2.391 28.359 1 23.91 10 ILE B O 1
ATOM 8519 N N . ARG B 1 11 ? 7.605 -3.881 26.938 1 26.81 11 ARG B N 1
ATOM 8520 C CA . ARG B 1 11 ? 9.055 -3.834 26.766 1 26.81 11 ARG B CA 1
ATOM 8521 C C . ARG B 1 11 ? 9.453 -2.75 25.766 1 26.81 11 ARG B C 1
ATOM 8523 O O . ARG B 1 11 ? 9.688 -3.037 24.594 1 26.81 11 ARG B O 1
ATOM 8530 N N . GLY B 1 12 ? 8.805 -1.816 25.641 1 26.61 12 GLY B N 1
ATOM 8531 C CA . GLY B 1 12 ? 9.547 -0.764 24.969 1 26.61 12 GLY B CA 1
ATOM 8532 C C . GLY B 1 12 ? 10.805 -0.36 25.719 1 26.61 12 GLY B C 1
ATOM 8533 O O . GLY B 1 12 ? 11.734 0.2 25.125 1 26.61 12 GLY B O 1
ATOM 8534 N N . ILE B 1 13 ? 10.805 -0.513 27.078 1 29.36 13 ILE B N 1
ATOM 8535 C CA . ILE B 1 13 ? 11.883 0 27.906 1 29.36 13 ILE B CA 1
ATOM 8536 C C . ILE B 1 13 ? 13.109 -0.906 27.781 1 29.36 13 ILE B C 1
ATOM 8538 O O . ILE B 1 13 ? 14.242 -0.454 27.953 1 29.36 13 ILE B O 1
ATOM 8542 N N . LEU B 1 14 ? 12.891 -2.189 27.641 1 27.62 14 LEU B N 1
ATOM 8543 C CA . LEU B 1 14 ? 14.086 -3.027 27.734 1 27.62 14 LEU B CA 1
ATOM 8544 C C . LEU B 1 14 ? 15.016 -2.768 26.547 1 27.62 14 LEU B C 1
ATOM 8546 O O . LEU B 1 14 ? 16.234 -2.895 26.688 1 27.62 14 LEU B O 1
ATOM 8550 N N . PHE B 1 15 ? 14.5 -2.359 25.5 1 27.62 15 PHE B N 1
ATOM 8551 C CA . PHE B 1 15 ? 15.383 -2.188 24.359 1 27.62 15 PHE B CA 1
ATOM 8552 C C . PHE B 1 15 ? 16.344 -1.021 24.578 1 27.62 15 PHE B C 1
ATOM 8554 O O . PHE B 1 15 ? 17.516 -1.097 24.219 1 27.62 15 PHE B O 1
ATOM 8561 N N . LEU B 1 16 ? 15.969 0.005 25.359 1 29.25 16 LEU B N 1
ATOM 8562 C CA . LEU B 1 16 ? 16.891 1.114 25.578 1 29.25 16 LEU B CA 1
ATOM 8563 C C . LEU B 1 16 ? 18.047 0.685 26.469 1 29.25 16 LEU B C 1
ATOM 8565 O O . LEU B 1 16 ? 19.156 1.197 26.328 1 29.25 16 LEU B O 1
ATOM 8569 N N . ARG B 1 17 ? 17.859 -0.232 27.406 1 28.78 17 ARG B N 1
ATOM 8570 C CA . ARG B 1 17 ? 18.953 -0.594 28.297 1 28.78 17 ARG B CA 1
ATOM 8571 C C . ARG B 1 17 ? 20.062 -1.326 27.531 1 28.78 17 ARG B C 1
ATOM 8573 O O . ARG B 1 17 ? 21.25 -1.101 27.781 1 28.78 17 ARG B O 1
ATOM 8580 N N . LEU B 1 18 ? 19.625 -2.186 26.672 1 28.41 18 LEU B N 1
ATOM 8581 C CA . LEU B 1 18 ? 20.703 -3 26.109 1 28.41 18 LEU B CA 1
ATOM 8582 C C . LEU B 1 18 ? 21.562 -2.182 25.156 1 28.41 18 LEU B C 1
ATOM 8584 O O . LEU B 1 18 ? 22.781 -2.381 25.094 1 28.41 18 LEU B O 1
ATOM 8588 N N . LEU B 1 19 ? 20.969 -1.185 24.562 1 28.83 19 LEU B N 1
ATOM 8589 C CA . LEU B 1 19 ? 21.828 -0.448 23.656 1 28.83 19 LEU B CA 1
ATOM 8590 C C . LEU B 1 19 ? 22.859 0.375 24.422 1 28.83 19 LEU B C 1
ATOM 8592 O O . LEU B 1 19 ? 23.969 0.607 23.938 1 28.83 19 LEU B O 1
ATOM 8596 N N . PHE B 1 20 ? 22.578 0.744 25.656 1 29.78 20 PHE B N 1
ATOM 8597 C CA . PHE B 1 20 ? 23.578 1.508 26.391 1 29.78 20 PHE B CA 1
ATOM 8598 C C . PHE B 1 20 ? 24.812 0.66 26.672 1 29.78 20 PHE B C 1
ATOM 8600 O O . PHE B 1 20 ? 25.922 1.19 26.828 1 29.78 20 PHE B O 1
ATOM 8607 N N . ILE B 1 21 ? 24.609 -0.616 26.828 1 26.94 21 ILE B N 1
ATOM 8608 C CA . ILE B 1 21 ? 25.797 -1.349 27.266 1 26.94 21 ILE B CA 1
ATOM 8609 C C . ILE B 1 21 ? 26.812 -1.425 26.125 1 26.94 21 ILE B C 1
ATOM 8611 O O . ILE B 1 21 ? 28.016 -1.402 26.375 1 26.94 21 ILE B O 1
ATOM 8615 N N . PHE B 1 22 ? 26.297 -1.354 24.938 1 26.02 22 PHE B N 1
ATOM 8616 C CA . PHE B 1 22 ? 27.203 -1.837 23.906 1 26.02 22 PHE B CA 1
ATOM 8617 C C . PHE B 1 22 ? 28.219 -0.768 23.547 1 26.02 22 PHE B C 1
ATOM 8619 O O . PHE B 1 22 ? 29.25 -1.065 22.922 1 26.02 22 PHE B O 1
ATOM 8626 N N . CYS B 1 23 ? 27.953 0.465 23.734 1 25.91 23 CYS B N 1
ATOM 8627 C CA . CYS B 1 23 ? 28.891 1.432 23.156 1 25.91 23 CYS B CA 1
ATOM 8628 C C . CYS B 1 23 ? 30.234 1.38 23.859 1 25.91 23 CYS B C 1
ATOM 8630 O O . CYS B 1 23 ? 31.172 2.09 23.469 1 25.91 23 CYS B O 1
ATOM 8632 N N . PHE B 1 24 ? 30.422 0.783 25 1 23.66 24 PHE B N 1
ATOM 8633 C CA . PHE B 1 24 ? 31.656 1.079 25.719 1 23.66 24 PHE B CA 1
ATOM 8634 C C . PHE B 1 24 ? 32.844 0.343 25.094 1 23.66 24 PHE B C 1
ATOM 8636 O O . PHE B 1 24 ? 34 0.569 25.469 1 23.66 24 PHE B O 1
ATOM 8643 N N . LEU B 1 25 ? 32.688 -0.787 24.375 1 21.62 25 LEU B N 1
ATOM 8644 C CA . LEU B 1 25 ? 33.875 -1.633 24.453 1 21.62 25 LEU B CA 1
ATOM 8645 C C . LEU B 1 25 ? 34.844 -1.331 23.297 1 21.62 25 LEU B C 1
ATOM 8647 O O . LEU B 1 25 ? 35.812 -2.057 23.094 1 21.62 25 LEU B O 1
ATOM 8651 N N . CYS B 1 26 ? 34.656 -0.518 22.312 1 25.42 26 CYS B N 1
ATOM 8652 C CA . CYS B 1 26 ? 35.469 -0.755 21.109 1 25.42 26 CYS B CA 1
ATOM 8653 C C . CYS B 1 26 ? 36.812 -0.074 21.219 1 25.42 26 CYS B C 1
ATOM 8655 O O . CYS B 1 26 ? 37.031 0.976 20.625 1 25.42 26 CYS B O 1
ATOM 8657 N N . GLY B 1 27 ? 37.656 -0.104 22.234 1 21.09 27 GLY B N 1
ATOM 8658 C CA . GLY B 1 27 ? 38.906 0.63 22.25 1 21.09 27 GLY B CA 1
ATOM 8659 C C . GLY B 1 27 ? 39.938 0.088 21.25 1 21.09 27 GLY B C 1
ATOM 8660 O O . GLY B 1 27 ? 40.688 0.849 20.672 1 21.09 27 GLY B O 1
ATOM 8661 N N . VAL B 1 28 ? 40.406 -1.204 21.016 1 21.86 28 VAL B N 1
ATOM 8662 C CA . VAL B 1 28 ? 41.844 -1.345 21.219 1 21.86 28 VAL B CA 1
ATOM 8663 C C . VAL B 1 28 ? 42.594 -1.067 19.922 1 21.86 28 VAL B C 1
ATOM 8665 O O . VAL B 1 28 ? 43.531 -0.26 19.891 1 21.86 28 VAL B O 1
ATOM 8668 N N . THR B 1 29 ? 43.094 -2.125 18.859 1 22.84 29 THR B N 1
ATOM 8669 C CA . THR B 1 29 ? 44.469 -2.506 18.656 1 22.84 29 THR B CA 1
ATOM 8670 C C . THR B 1 29 ? 45.031 -1.899 17.375 1 22.84 29 THR B C 1
ATOM 8672 O O . THR B 1 29 ? 44.438 -2.062 16.297 1 22.84 29 THR B O 1
ATOM 8675 N N . LEU B 1 30 ? 45.812 -0.874 17.266 1 25.31 30 LEU B N 1
ATOM 8676 C CA . LEU B 1 30 ? 46.625 -0.176 16.266 1 25.31 30 LEU B CA 1
ATOM 8677 C C . LEU B 1 30 ? 47.719 -1.087 15.734 1 25.31 30 LEU B C 1
ATOM 8679 O O . LEU B 1 30 ? 48.656 -1.427 16.453 1 25.31 30 LEU B O 1
ATOM 8683 N N . VAL B 1 31 ? 47.562 -2.084 14.852 1 27.3 31 VAL B N 1
ATOM 8684 C CA . VAL B 1 31 ? 48.719 -2.889 14.391 1 27.3 31 VAL B CA 1
ATOM 8685 C C . VAL B 1 31 ? 49.562 -2.08 13.414 1 27.3 31 VAL B C 1
ATOM 8687 O O . VAL B 1 31 ? 49.031 -1.27 12.648 1 27.3 31 VAL B O 1
ATOM 8690 N N . GLN B 1 32 ? 50.969 -2.26 13.219 1 27.81 32 GLN B N 1
ATOM 8691 C CA . GLN B 1 32 ? 52.25 -1.792 12.727 1 27.81 32 GLN B CA 1
ATOM 8692 C C . GLN B 1 32 ? 52.375 -2.02 11.227 1 27.81 32 GLN B C 1
ATOM 8694 O O . GLN B 1 32 ? 52.156 -3.129 10.734 1 27.81 32 GLN B O 1
ATOM 8699 N N . ALA B 1 33 ? 52.5 -1.051 10.289 1 32 33 ALA B N 1
ATOM 8700 C CA . ALA B 1 33 ? 52.562 -0.866 8.844 1 32 33 ALA B CA 1
ATOM 8701 C C . ALA B 1 33 ? 53.938 -1.242 8.305 1 32 33 ALA B C 1
ATOM 8703 O O . ALA B 1 33 ? 54.812 -0.388 8.195 1 32 33 ALA B O 1
ATOM 8704 N N . GLN B 1 34 ? 54.688 -2.203 8.641 1 36.03 34 GLN B N 1
ATOM 8705 C CA . GLN B 1 34 ? 56.031 -2.191 8.133 1 36.03 34 GLN B CA 1
ATOM 8706 C C . GLN B 1 34 ? 56.062 -2.318 6.617 1 36.03 34 GLN B C 1
ATOM 8708 O O . GLN B 1 34 ? 56.594 -1.438 5.926 1 36.03 34 GLN B O 1
ATOM 8713 N N . ASN B 1 35 ? 56.75 -3.365 5.973 1 45.47 35 ASN B N 1
ATOM 8714 C CA . ASN B 1 35 ? 57.531 -3.59 4.75 1 45.47 35 ASN B CA 1
ATOM 8715 C C . ASN B 1 35 ? 56.594 -3.936 3.576 1 45.47 35 ASN B C 1
ATOM 8717 O O . ASN B 1 35 ? 56.375 -5.113 3.285 1 45.47 35 ASN B O 1
ATOM 8721 N N . ALA B 1 36 ? 56 -3 2.891 1 59.94 36 ALA B N 1
ATOM 8722 C CA . ALA B 1 36 ? 54.969 -3.238 1.888 1 59.94 36 ALA B CA 1
ATOM 8723 C C . ALA B 1 36 ? 55.562 -3.246 0.48 1 59.94 36 ALA B C 1
ATOM 8725 O O . ALA B 1 36 ? 56.438 -2.447 0.168 1 59.94 36 ALA B O 1
ATOM 8726 N N . VAL B 1 37 ? 55.469 -4.266 -0.406 1 75.56 37 VAL B N 1
ATOM 8727 C CA . VAL B 1 37 ? 55.906 -4.398 -1.794 1 75.56 37 VAL B CA 1
ATOM 8728 C C . VAL B 1 37 ? 54.688 -4.23 -2.725 1 75.56 37 VAL B C 1
ATOM 8730 O O . VAL B 1 37 ? 53.594 -4.723 -2.436 1 75.56 37 VAL B O 1
ATOM 8733 N N . THR B 1 38 ? 55.031 -3.564 -3.891 1 79.06 38 THR B N 1
ATOM 8734 C CA . THR B 1 38 ? 54 -3.363 -4.887 1 79.06 38 THR B CA 1
ATOM 8735 C C . THR B 1 38 ? 54.031 -4.465 -5.941 1 79.06 38 THR B C 1
ATOM 8737 O O . THR B 1 38 ? 55.062 -4.703 -6.555 1 79.06 38 THR B O 1
ATOM 8740 N N . VAL B 1 39 ? 53.062 -5.156 -6.148 1 80.12 39 VAL B N 1
ATOM 8741 C CA . VAL B 1 39 ? 52.906 -6.242 -7.117 1 80.12 39 VAL B CA 1
ATOM 8742 C C . VAL B 1 39 ? 51.969 -5.824 -8.234 1 80.12 39 VAL B C 1
ATOM 8744 O O . VAL B 1 39 ? 50.875 -5.293 -7.977 1 80.12 39 VAL B O 1
ATOM 8747 N N . LYS B 1 40 ? 52.5 -6 -9.523 1 82.81 40 LYS B N 1
ATOM 8748 C CA . LYS B 1 40 ? 51.656 -5.824 -10.703 1 82.81 40 LYS B CA 1
ATOM 8749 C C . LYS B 1 40 ? 51.375 -7.16 -11.398 1 82.81 40 LYS B C 1
ATOM 8751 O O . LYS B 1 40 ? 52.219 -8.062 -11.359 1 82.81 40 LYS B O 1
ATOM 8756 N N . GLY B 1 41 ? 50.156 -7.332 -11.961 1 82.31 41 GLY B N 1
ATOM 8757 C CA . GLY B 1 41 ? 49.875 -8.562 -12.68 1 82.31 41 GLY B CA 1
ATOM 8758 C C . GLY B 1 41 ? 48.688 -8.445 -13.609 1 82.31 41 GLY B C 1
ATOM 8759 O O . GLY B 1 41 ? 48.031 -7.402 -13.664 1 82.31 41 GLY B O 1
ATOM 8760 N N . THR B 1 42 ? 48.594 -9.453 -14.453 1 83.56 42 THR B N 1
ATOM 8761 C CA . THR B 1 42 ? 47.5 -9.633 -15.398 1 83.56 42 TH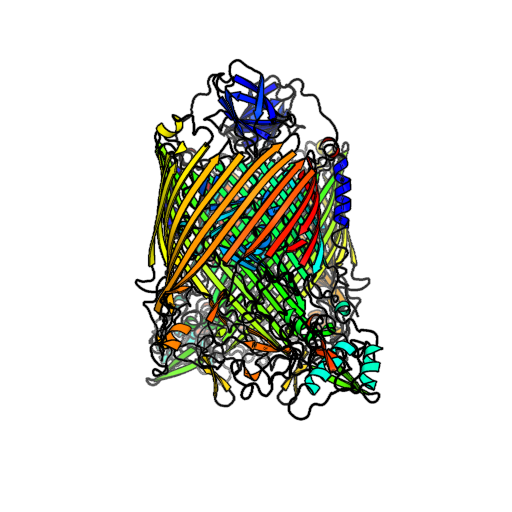R B CA 1
ATOM 8762 C C . THR B 1 42 ? 46.75 -10.93 -15.109 1 83.56 42 THR B C 1
ATOM 8764 O O . THR B 1 42 ? 47.344 -11.969 -14.867 1 83.56 42 THR B O 1
ATOM 8767 N N . VAL B 1 43 ? 45.5 -10.844 -15.016 1 83 43 VAL B N 1
ATOM 8768 C CA . VAL B 1 43 ? 44.656 -12.016 -14.773 1 83 43 VAL B CA 1
ATOM 8769 C C . VAL B 1 43 ? 43.906 -12.391 -16.047 1 83 43 VAL B C 1
ATOM 8771 O O . VAL B 1 43 ? 43.219 -11.547 -16.641 1 83 43 VAL B O 1
ATOM 8774 N N . THR B 1 44 ? 44 -13.578 -16.453 1 78.44 44 THR B N 1
ATOM 8775 C CA . THR B 1 44 ? 43.375 -14.031 -17.688 1 78.44 44 THR B CA 1
ATOM 8776 C C . THR B 1 44 ? 42.531 -15.273 -17.438 1 78.44 44 THR B C 1
ATOM 8778 O O . THR B 1 44 ? 42.719 -15.977 -16.438 1 78.44 44 THR B O 1
ATOM 8781 N N . SER B 1 45 ? 41.5 -15.477 -18.281 1 71.25 45 SER B N 1
ATOM 8782 C CA . SER B 1 45 ? 40.781 -16.75 -18.344 1 71.25 45 SER B CA 1
ATOM 8783 C C . SER B 1 45 ? 41.656 -17.828 -19 1 71.25 45 SER B C 1
ATOM 8785 O O . SER B 1 45 ? 42.719 -17.531 -19.547 1 71.25 45 SER B O 1
ATOM 8787 N N . PRO B 1 46 ? 41.188 -19.062 -18.812 1 65.31 46 PRO B N 1
ATOM 8788 C CA . PRO B 1 46 ? 41.938 -20.109 -19.484 1 65.31 46 PRO B CA 1
ATOM 8789 C C . PRO B 1 46 ? 42.062 -19.906 -20.984 1 65.31 46 PRO B C 1
ATOM 8791 O O . PRO B 1 46 ? 43 -20.391 -21.625 1 65.31 46 PRO B O 1
ATOM 8794 N N . GLU B 1 47 ? 41.156 -19.203 -21.469 1 60.22 47 GLU B N 1
ATOM 8795 C CA . GLU B 1 47 ? 41.188 -18.938 -22.906 1 60.22 47 GLU B CA 1
ATOM 8796 C C . GLU B 1 47 ? 42.031 -17.719 -23.234 1 60.22 47 GLU B C 1
ATOM 8798 O O . GLU B 1 47 ? 42.094 -17.297 -24.391 1 60.22 47 GLU B O 1
ATOM 8803 N N . GLY B 1 48 ? 42.594 -17.172 -22.312 1 64.81 48 GLY B N 1
ATOM 8804 C CA . GLY B 1 48 ? 43.5 -16.062 -22.516 1 64.81 48 GLY B CA 1
ATOM 8805 C C . GLY B 1 48 ? 42.812 -14.703 -22.484 1 64.81 48 GLY B C 1
ATOM 8806 O O . GLY B 1 48 ? 43.438 -13.688 -22.828 1 64.81 48 GLY B O 1
ATOM 8807 N N . GLU B 1 49 ? 41.688 -14.75 -22.25 1 68.25 49 GLU B N 1
ATOM 8808 C CA . GLU B 1 49 ? 40.969 -13.477 -22.188 1 68.25 49 GLU B CA 1
ATOM 8809 C C . GLU B 1 49 ? 41.25 -12.734 -20.891 1 68.25 49 GLU B C 1
ATOM 8811 O O . GLU B 1 49 ? 41.312 -13.352 -19.828 1 68.25 49 GLU B O 1
ATOM 8816 N N . LEU B 1 50 ? 41.438 -11.414 -21.062 1 72 50 LEU B N 1
ATOM 8817 C CA . LEU B 1 50 ? 41.688 -10.578 -19.891 1 72 50 LEU B CA 1
ATOM 8818 C C . LEU B 1 50 ? 40.469 -10.477 -19.016 1 72 50 LEU B C 1
ATOM 8820 O O . LEU B 1 50 ? 39.344 -10.227 -19.516 1 72 50 LEU B O 1
ATOM 8824 N N . LEU B 1 51 ? 40.562 -10.906 -17.781 1 72.12 51 LEU B N 1
ATOM 8825 C CA . LEU B 1 51 ? 39.438 -10.891 -16.859 1 72.12 51 LEU B CA 1
ATOM 8826 C C . LEU B 1 51 ? 39.375 -9.555 -16.109 1 72.12 51 LEU B C 1
ATOM 8828 O O . LEU B 1 51 ? 40.312 -9.203 -15.375 1 72.12 51 LEU B O 1
ATOM 8832 N N . ILE B 1 52 ? 38.344 -8.914 -16.438 1 68.06 52 ILE B N 1
ATOM 8833 C CA . ILE B 1 52 ? 38.094 -7.617 -15.82 1 68.06 52 ILE B CA 1
ATOM 8834 C C . ILE B 1 52 ? 37.344 -7.809 -14.508 1 68.06 52 ILE B C 1
ATOM 8836 O O . ILE B 1 52 ? 36.406 -8.633 -14.43 1 68.06 52 ILE B O 1
ATOM 8840 N N . GLY B 1 53 ? 37.719 -7.105 -13.422 1 68.25 53 GLY B N 1
ATOM 8841 C CA . GLY B 1 53 ? 36.938 -7.074 -12.188 1 68.25 53 GLY B CA 1
ATOM 8842 C C . GLY B 1 53 ? 37.25 -8.234 -11.258 1 68.25 53 GLY B C 1
ATOM 8843 O O . GLY B 1 53 ? 36.469 -8.562 -10.367 1 68.25 53 GLY B O 1
ATOM 8844 N N . VAL B 1 54 ? 38.406 -8.945 -11.516 1 75.5 54 VAL B N 1
ATOM 8845 C CA . VAL B 1 54 ? 38.844 -10.016 -10.625 1 75.5 54 VAL B CA 1
ATOM 8846 C C . VAL B 1 54 ? 39.281 -9.43 -9.297 1 75.5 54 VAL B C 1
ATOM 8848 O O . VAL B 1 54 ? 40.125 -8.531 -9.258 1 75.5 54 VAL B O 1
ATOM 8851 N N . SER B 1 55 ? 38.719 -9.891 -8.289 1 78.38 55 SER B N 1
ATOM 8852 C CA . SER B 1 55 ? 39.188 -9.477 -6.965 1 78.38 55 SER B CA 1
ATOM 8853 C C . SER B 1 55 ? 40.531 -10.086 -6.621 1 78.38 55 SER B C 1
ATOM 8855 O O . SER B 1 55 ? 40.688 -11.305 -6.625 1 78.38 55 SER B O 1
ATOM 8857 N N . VAL B 1 56 ? 41.562 -9.25 -6.402 1 80.56 56 VAL B N 1
ATOM 8858 C CA . VAL B 1 56 ? 42.875 -9.656 -5.977 1 80.56 56 VAL B CA 1
ATOM 8859 C C . VAL B 1 56 ? 43.125 -9.188 -4.543 1 80.56 56 VAL B C 1
ATOM 8861 O O . VAL B 1 56 ? 43.25 -7.988 -4.281 1 80.56 56 VAL B O 1
ATOM 8864 N N . THR B 1 57 ? 43.156 -10.07 -3.611 1 79.62 57 THR B N 1
ATOM 8865 C CA . THR B 1 57 ? 43.312 -9.727 -2.203 1 79.62 57 THR B CA 1
ATOM 8866 C C . THR B 1 57 ? 44.469 -10.523 -1.591 1 79.62 57 THR B C 1
ATOM 8868 O O . THR B 1 57 ? 44.875 -11.562 -2.125 1 79.62 57 THR B O 1
ATOM 8871 N N . VAL B 1 58 ? 45.25 -9.961 -0.538 1 77.75 58 VAL B N 1
ATOM 8872 C CA . VAL B 1 58 ? 46.25 -10.711 0.23 1 77.75 58 VAL B CA 1
ATOM 8873 C C . VAL B 1 58 ? 45.562 -11.812 1.021 1 77.75 58 VAL B C 1
ATOM 8875 O O . VAL B 1 58 ? 44.594 -11.562 1.736 1 77.75 58 VAL B O 1
ATOM 8878 N N . LYS B 1 59 ? 46 -13.07 0.792 1 73.75 59 LYS B N 1
ATOM 8879 C CA . LYS B 1 59 ? 45.406 -14.203 1.508 1 73.75 59 LYS B CA 1
ATOM 8880 C C . LYS B 1 59 ? 45.562 -14.023 3.018 1 73.75 59 LYS B C 1
ATOM 8882 O O . LYS B 1 59 ? 46.656 -13.836 3.533 1 73.75 59 LYS B O 1
ATOM 8887 N N . GLY B 1 60 ? 44.438 -14.023 3.797 1 64.44 60 GLY B N 1
ATOM 8888 C CA . GLY B 1 60 ? 44.406 -13.852 5.242 1 64.44 60 GLY B CA 1
ATOM 8889 C C . GLY B 1 60 ? 44.094 -12.422 5.668 1 64.44 60 GLY B C 1
ATOM 8890 O O . GLY B 1 60 ? 43.875 -12.156 6.852 1 64.44 60 GLY B O 1
ATOM 8891 N N . ASP B 1 61 ? 44.312 -11.445 4.766 1 61.12 61 ASP B N 1
ATOM 8892 C CA . ASP B 1 61 ? 44.031 -10.039 5.043 1 61.12 61 ASP B CA 1
ATOM 8893 C C . ASP B 1 61 ? 43.25 -9.398 3.896 1 61.12 61 ASP B C 1
ATOM 8895 O O . ASP B 1 61 ? 43.844 -8.836 2.973 1 61.12 61 ASP B O 1
ATOM 8899 N N . LYS B 1 62 ? 42 -9.406 3.943 1 58.94 62 LYS B N 1
ATOM 8900 C CA . LYS B 1 62 ? 41.094 -8.977 2.861 1 58.94 62 LYS B CA 1
ATOM 8901 C C . LYS B 1 62 ? 41.062 -7.449 2.768 1 58.94 62 LYS B C 1
ATOM 8903 O O . LYS B 1 62 ? 40.5 -6.898 1.813 1 58.94 62 LYS B O 1
ATOM 8908 N N . ASN B 1 63 ? 41.688 -6.832 3.771 1 61.62 63 ASN B N 1
ATOM 8909 C CA . ASN B 1 63 ? 41.688 -5.375 3.74 1 61.62 63 ASN B CA 1
ATOM 8910 C C . ASN B 1 63 ? 42.688 -4.844 2.723 1 61.62 63 ASN B C 1
ATOM 8912 O O . ASN B 1 63 ? 42.625 -3.676 2.328 1 61.62 63 ASN B O 1
ATOM 8916 N N . ILE B 1 64 ? 43.656 -5.68 2.383 1 73.44 64 ILE B N 1
ATOM 8917 C CA . ILE B 1 64 ? 44.625 -5.328 1.351 1 73.44 64 ILE B CA 1
ATOM 8918 C C . ILE B 1 64 ? 44.25 -6.023 0.042 1 73.44 64 ILE B C 1
ATOM 8920 O O . ILE B 1 64 ? 44.469 -7.234 -0.104 1 73.44 64 ILE B O 1
ATOM 8924 N N . GLY B 1 65 ? 43.625 -5.324 -0.832 1 74.94 65 GLY B N 1
ATOM 8925 C CA . GLY B 1 65 ? 43.188 -5.914 -2.094 1 74.94 65 GLY B CA 1
ATOM 8926 C C . GLY B 1 65 ? 42.906 -4.883 -3.164 1 74.94 65 GLY B C 1
ATOM 8927 O O . GLY B 1 65 ? 42.906 -3.68 -2.896 1 74.94 65 GLY B O 1
ATOM 8928 N N . THR B 1 66 ? 42.844 -5.418 -4.438 1 76.31 66 THR B N 1
ATOM 8929 C CA . THR B 1 66 ? 42.5 -4.645 -5.621 1 76.31 66 THR B CA 1
ATOM 8930 C C . THR B 1 66 ? 41.625 -5.477 -6.566 1 76.31 66 THR B C 1
ATOM 8932 O O . THR B 1 66 ? 41.344 -6.641 -6.289 1 76.31 66 THR B O 1
ATOM 8935 N N . VAL B 1 67 ? 41.156 -4.895 -7.547 1 76.44 67 VAL B N 1
ATOM 8936 C CA . VAL B 1 67 ? 40.469 -5.594 -8.625 1 76.44 67 VAL B CA 1
ATOM 8937 C C . VAL B 1 67 ? 41.156 -5.316 -9.953 1 76.44 67 VAL B C 1
ATOM 8939 O O . VAL B 1 67 ? 41.781 -4.27 -10.125 1 76.44 67 VAL B O 1
ATOM 8942 N N . THR B 1 68 ? 41.062 -6.32 -10.836 1 78.56 68 THR B N 1
ATOM 8943 C CA . THR B 1 68 ? 41.688 -6.117 -12.141 1 78.56 68 THR B CA 1
ATOM 8944 C C . THR B 1 68 ? 40.938 -5.039 -12.93 1 78.56 68 THR B C 1
ATOM 8946 O O . THR B 1 68 ? 39.719 -4.887 -12.797 1 78.56 68 THR B O 1
ATOM 8949 N N . ASP B 1 69 ? 41.719 -4.25 -13.664 1 70.81 69 ASP B N 1
ATOM 8950 C CA . ASP B 1 69 ? 41.156 -3.164 -14.461 1 70.81 69 ASP B CA 1
ATOM 8951 C C . ASP B 1 69 ? 40.594 -3.688 -15.781 1 70.81 69 ASP B C 1
ATOM 8953 O O . ASP B 1 69 ? 40.469 -4.898 -15.969 1 70.81 69 ASP B O 1
ATOM 8957 N N . MET B 1 70 ? 40.219 -2.809 -16.688 1 66.69 70 MET B N 1
ATOM 8958 C CA . MET B 1 70 ? 39.562 -3.127 -17.953 1 66.69 70 MET B CA 1
ATOM 8959 C C . MET B 1 70 ? 40.469 -3.971 -18.844 1 66.69 70 MET B C 1
ATOM 8961 O O . MET B 1 70 ? 40 -4.633 -19.766 1 66.69 70 MET B O 1
ATOM 8965 N N . ASP B 1 71 ? 41.688 -3.859 -18.625 1 69.88 71 ASP B N 1
ATOM 8966 C CA . ASP B 1 71 ? 42.656 -4.641 -19.406 1 69.88 71 ASP B CA 1
ATOM 8967 C C . ASP B 1 71 ? 43.125 -5.875 -18.625 1 69.88 71 ASP B C 1
ATOM 8969 O O . ASP B 1 71 ? 44.125 -6.488 -18.969 1 69.88 71 ASP B O 1
ATOM 8973 N N . GLY B 1 72 ? 42.469 -6.176 -17.547 1 73.06 72 GLY B N 1
ATOM 8974 C CA . GLY B 1 72 ? 42.75 -7.352 -16.734 1 73.06 72 GLY B CA 1
ATOM 8975 C C . GLY B 1 72 ? 44 -7.18 -15.867 1 73.06 72 GLY B C 1
ATOM 8976 O O . GLY B 1 72 ? 44.531 -8.156 -15.328 1 73.06 72 GLY B O 1
ATOM 8977 N N . HIS B 1 73 ? 44.5 -5.984 -15.781 1 78.75 73 HIS B N 1
ATOM 8978 C CA . HIS B 1 73 ? 45.688 -5.719 -15 1 78.75 73 HIS B CA 1
ATOM 8979 C C . HIS B 1 73 ? 45.344 -5.352 -13.562 1 78.75 73 HIS B C 1
ATOM 8981 O O . HIS B 1 73 ? 44.281 -4.805 -13.305 1 78.75 73 HIS B O 1
ATOM 8987 N N . PHE B 1 74 ? 46.25 -5.84 -12.586 1 79.5 74 PHE B N 1
ATOM 8988 C CA . PHE B 1 74 ? 46.062 -5.379 -11.211 1 79.5 74 PHE B CA 1
ATOM 8989 C C . PHE B 1 74 ? 47.406 -4.855 -10.656 1 79.5 74 PHE B C 1
ATOM 8991 O O . PHE B 1 74 ? 48.469 -5.234 -11.133 1 79.5 74 PHE B O 1
ATOM 8998 N N . LEU B 1 75 ? 47.281 -3.789 -9.82 1 79.75 75 LEU B N 1
ATOM 8999 C CA . LEU B 1 75 ? 48.375 -3.238 -9.031 1 79.75 75 LEU B CA 1
ATOM 9000 C C . LEU B 1 75 ? 48.031 -3.234 -7.547 1 79.75 75 LEU B C 1
ATOM 9002 O O . LEU B 1 75 ? 46.969 -2.707 -7.156 1 79.75 75 LEU B O 1
ATOM 9006 N N . LEU B 1 76 ? 48.781 -3.98 -6.691 1 77.56 76 LEU B N 1
ATOM 9007 C CA . LEU B 1 76 ? 48.5 -4.109 -5.27 1 77.56 76 LEU B CA 1
ATOM 9008 C C . LEU B 1 76 ? 49.781 -4.035 -4.434 1 77.56 76 LEU B C 1
ATOM 9010 O O . LEU B 1 76 ? 50.75 -4.73 -4.723 1 77.56 76 LEU B O 1
ATOM 9014 N N . ARG B 1 77 ? 49.719 -3.186 -3.455 1 75.81 77 ARG B N 1
ATOM 9015 C CA . ARG B 1 77 ? 50.812 -3.145 -2.482 1 75.81 77 ARG B CA 1
ATOM 9016 C C . ARG B 1 77 ? 50.594 -4.172 -1.376 1 75.81 77 ARG B C 1
ATOM 9018 O O . ARG B 1 77 ? 49.562 -4.133 -0.675 1 75.81 77 ARG B O 1
ATOM 9025 N N . VAL B 1 78 ? 51.5 -5.059 -1.262 1 76.81 78 VAL B N 1
ATOM 9026 C CA . VAL B 1 78 ? 51.344 -6.156 -0.311 1 76.81 78 VAL B CA 1
ATOM 9027 C C . VAL B 1 78 ? 52.438 -6.062 0.753 1 76.81 78 VAL B C 1
ATOM 9029 O O . VAL B 1 78 ? 53.5 -5.496 0.51 1 76.81 78 VAL B O 1
ATOM 9032 N N . PRO B 1 79 ? 52.25 -6.5 1.967 1 75.5 79 PRO B N 1
ATOM 9033 C CA . PRO B 1 79 ? 53.188 -6.344 3.084 1 75.5 79 PRO B CA 1
ATOM 9034 C C . PRO B 1 79 ? 54.562 -6.965 2.799 1 75.5 79 PRO B C 1
ATOM 9036 O O . PRO B 1 79 ? 55.562 -6.449 3.26 1 75.5 79 PRO B O 1
ATOM 9039 N N . SER B 1 80 ? 54.75 -8.117 2.076 1 77 80 SER B N 1
ATOM 9040 C CA . SER B 1 80 ? 56.031 -8.75 1.763 1 77 80 SER B CA 1
ATOM 9041 C C . SER B 1 80 ? 55.938 -9.602 0.503 1 77 80 SER B C 1
ATOM 9043 O O . SER B 1 80 ? 54.812 -9.906 0.04 1 77 80 SER B O 1
ATOM 9045 N N . ALA B 1 81 ? 57.062 -9.93 -0.017 1 73.25 81 ALA B N 1
ATOM 9046 C CA . ALA B 1 81 ? 57.156 -10.789 -1.2 1 73.25 81 ALA B CA 1
ATOM 9047 C C . ALA B 1 81 ? 56.625 -12.188 -0.906 1 73.25 81 ALA B C 1
ATOM 9049 O O . ALA B 1 81 ? 56.281 -12.945 -1.826 1 73.25 81 ALA B O 1
ATOM 9050 N N . LYS B 1 82 ? 56.5 -12.461 0.268 1 74.94 82 LYS B N 1
ATOM 9051 C CA . LYS B 1 82 ? 56 -13.781 0.663 1 74.94 82 LYS B CA 1
ATOM 9052 C C . LYS B 1 82 ? 54.469 -13.789 0.753 1 74.94 82 LYS B C 1
ATOM 9054 O O . LYS B 1 82 ? 53.875 -14.82 1.065 1 74.94 82 LYS B O 1
ATOM 9059 N N . THR B 1 83 ? 54 -12.742 0.361 1 77.38 83 THR B N 1
ATOM 9060 C CA . THR B 1 83 ? 52.531 -12.602 0.485 1 77.38 83 THR B CA 1
ATOM 9061 C C . THR B 1 83 ? 51.812 -13.43 -0.578 1 77.38 83 THR B C 1
ATOM 9063 O O . THR B 1 83 ? 52.281 -13.523 -1.718 1 77.38 83 THR B O 1
ATOM 9066 N N . THR B 1 84 ? 50.781 -14.109 -0.262 1 81.19 84 THR B N 1
ATOM 9067 C CA . THR B 1 84 ? 49.938 -14.836 -1.184 1 81.19 84 THR B CA 1
ATOM 9068 C C . THR B 1 84 ? 48.688 -14 -1.533 1 81.19 84 THR B C 1
ATOM 9070 O O . THR B 1 84 ? 48 -13.516 -0.643 1 81.19 84 THR B O 1
ATOM 9073 N N . LEU B 1 85 ? 48.594 -13.898 -2.867 1 81.56 85 LEU B N 1
ATOM 9074 C CA . LEU B 1 85 ? 47.406 -13.188 -3.369 1 81.56 85 LEU B CA 1
ATOM 9075 C C . LEU B 1 85 ? 46.312 -14.164 -3.736 1 81.56 85 LEU B C 1
ATOM 9077 O O . LEU B 1 85 ? 46.562 -15.219 -4.309 1 81.56 85 LEU B O 1
ATOM 9081 N N . ARG B 1 86 ? 45.156 -13.828 -3.385 1 80.12 86 ARG B N 1
ATOM 9082 C CA . ARG B 1 86 ? 43.969 -14.578 -3.811 1 80.12 86 ARG B CA 1
ATOM 9083 C C . ARG B 1 86 ? 43.219 -13.828 -4.898 1 80.12 86 ARG B C 1
ATOM 9085 O O . ARG B 1 86 ? 42.844 -12.656 -4.723 1 80.12 86 ARG B O 1
ATOM 9092 N N . PHE B 1 87 ? 42.969 -14.523 -5.984 1 79.12 87 PHE B N 1
ATOM 9093 C CA . PHE B 1 87 ? 42.188 -14.039 -7.109 1 79.12 87 PHE B CA 1
ATOM 9094 C C . PHE B 1 87 ? 40.781 -14.672 -7.117 1 79.12 87 PHE B C 1
ATOM 9096 O O . PHE B 1 87 ? 40.656 -15.898 -7.137 1 79.12 87 PHE B O 1
ATOM 9103 N N . SER B 1 88 ? 39.781 -13.852 -6.957 1 73.81 88 SER B N 1
ATOM 9104 C CA . SER B 1 88 ? 38.406 -14.336 -6.918 1 73.81 88 SER B CA 1
ATOM 9105 C C . SER B 1 88 ? 37.562 -13.641 -7.965 1 73.81 88 SER B C 1
ATOM 9107 O O . SER B 1 88 ? 37.625 -12.422 -8.117 1 73.81 88 SER B O 1
ATOM 9109 N N . TYR B 1 89 ? 36.969 -14.453 -8.805 1 67.5 89 TYR B N 1
ATOM 9110 C CA . TYR B 1 89 ? 36.094 -13.945 -9.859 1 67.5 89 TYR B CA 1
ATOM 9111 C C . TYR B 1 89 ? 34.906 -14.867 -10.07 1 67.5 89 TYR B C 1
ATOM 9113 O O . TYR B 1 89 ? 35.062 -16.094 -10.078 1 67.5 89 TYR B O 1
ATOM 9121 N N . ILE B 1 90 ? 33.719 -14.32 -10.102 1 56.16 90 ILE B N 1
ATOM 9122 C CA . ILE B 1 90 ? 32.5 -15.102 -10.281 1 56.16 90 ILE B CA 1
ATOM 9123 C C . ILE B 1 90 ? 32.625 -15.992 -11.516 1 56.16 90 ILE B C 1
ATOM 9125 O O . ILE B 1 90 ? 33.031 -15.523 -12.586 1 56.16 90 ILE B O 1
ATOM 9129 N N . GLY B 1 91 ? 32.344 -17.297 -11.508 1 56.81 91 GLY B N 1
ATOM 9130 C CA . GLY B 1 91 ? 32.469 -18.281 -12.562 1 56.81 91 GLY B CA 1
ATOM 9131 C C . GLY B 1 91 ? 33.844 -18.938 -12.633 1 56.81 91 GLY B C 1
ATOM 9132 O O . GLY B 1 91 ? 34.062 -19.828 -13.461 1 56.81 91 GLY B O 1
ATOM 9133 N N . TYR B 1 92 ? 34.844 -18.375 -11.812 1 64.56 92 TYR B N 1
ATOM 9134 C CA . TYR B 1 92 ? 36.188 -18.938 -11.828 1 64.56 92 TYR B CA 1
ATOM 9135 C C . TYR B 1 92 ? 36.594 -19.438 -10.445 1 64.56 92 TYR B C 1
ATOM 9137 O O . TYR B 1 92 ? 36.094 -18.922 -9.43 1 64.56 92 TYR B O 1
ATOM 9145 N N . ARG B 1 93 ? 37.438 -20.406 -10.344 1 65.31 93 ARG B N 1
ATOM 9146 C CA . ARG B 1 93 ? 38 -20.906 -9.094 1 65.31 93 ARG B CA 1
ATOM 9147 C C . ARG B 1 93 ? 39 -19.922 -8.508 1 65.31 93 ARG B C 1
ATOM 9149 O O . ARG B 1 93 ? 39.812 -19.359 -9.234 1 65.31 93 ARG B O 1
ATOM 9156 N N . ASP B 1 94 ? 38.75 -19.641 -7.215 1 69.12 94 ASP B N 1
ATOM 9157 C CA . ASP B 1 94 ? 39.781 -18.812 -6.578 1 69.12 94 ASP B CA 1
ATOM 9158 C C . ASP B 1 94 ? 41.188 -19.375 -6.824 1 69.12 94 ASP B C 1
ATOM 9160 O O . ASP B 1 94 ? 41.375 -20.594 -6.852 1 69.12 94 ASP B O 1
ATOM 9164 N N . CYS B 1 95 ? 42.094 -18.578 -7.234 1 71.88 95 CYS B N 1
ATOM 9165 C CA . CYS B 1 95 ? 43.469 -18.938 -7.461 1 71.88 95 CYS B CA 1
ATOM 9166 C C . CYS B 1 95 ? 44.406 -18.188 -6.508 1 71.88 95 CYS B C 1
ATOM 9168 O O . CYS B 1 95 ? 44.281 -16.969 -6.363 1 71.88 95 CYS B O 1
ATOM 9170 N N . ASP B 1 96 ? 45.125 -18.891 -5.633 1 77.12 96 ASP B N 1
ATOM 9171 C CA . ASP B 1 96 ? 46.125 -18.297 -4.754 1 77.12 96 ASP B CA 1
ATOM 9172 C C . ASP B 1 96 ? 47.5 -18.297 -5.422 1 77.12 96 ASP B C 1
ATOM 9174 O O . ASP B 1 96 ? 47.969 -19.328 -5.906 1 77.12 96 ASP B O 1
ATOM 9178 N N . VAL B 1 97 ? 48.094 -17.156 -5.52 1 79.81 97 VAL B N 1
ATOM 9179 C CA . VAL B 1 97 ? 49.406 -17.031 -6.129 1 79.81 97 VAL B CA 1
ATOM 9180 C C . VAL B 1 97 ? 50.375 -16.328 -5.156 1 79.81 97 VAL B C 1
ATOM 9182 O O . VAL B 1 97 ? 50.062 -15.25 -4.648 1 79.81 97 VAL B O 1
ATOM 9185 N N . VAL B 1 98 ? 51.469 -16.938 -4.789 1 77.88 98 VAL B N 1
ATOM 9186 C CA . VAL B 1 98 ? 52.469 -16.297 -3.971 1 77.88 98 VAL B CA 1
ATOM 9187 C C . VAL B 1 98 ? 53.219 -15.242 -4.793 1 77.88 98 VAL B C 1
ATOM 9189 O O . VAL B 1 98 ? 53.625 -15.508 -5.918 1 77.88 98 VAL B O 1
ATOM 9192 N N . VAL B 1 99 ? 53.281 -14.039 -4.383 1 79.12 99 VAL B N 1
ATOM 9193 C CA . VAL B 1 99 ? 53.906 -12.914 -5.074 1 79.12 99 VAL B CA 1
ATOM 9194 C C . VAL B 1 99 ? 55.344 -13.242 -5.414 1 79.12 99 VAL B C 1
ATOM 9196 O O . VAL B 1 99 ? 55.781 -13.078 -6.559 1 79.12 99 VAL B O 1
ATOM 9199 N N . GLY B 1 100 ? 56.094 -13.953 -4.637 1 72.31 100 GLY B N 1
ATOM 9200 C CA . GLY B 1 100 ? 57.5 -14.266 -4.84 1 72.31 100 GLY B CA 1
ATOM 9201 C C . GLY B 1 100 ? 58.344 -13.062 -5.266 1 72.31 100 GLY B C 1
ATOM 9202 O O . GLY B 1 100 ? 57.938 -11.922 -5.008 1 72.31 100 GLY B O 1
ATOM 9203 N N . ASP B 1 101 ? 59.5 -13.195 -5.895 1 67.31 101 ASP B N 1
ATOM 9204 C CA . ASP B 1 101 ? 60.406 -12.141 -6.348 1 67.31 101 ASP B CA 1
ATOM 9205 C C . ASP B 1 101 ? 59.938 -11.578 -7.695 1 67.31 101 ASP B C 1
ATOM 9207 O O . ASP B 1 101 ? 60.625 -10.742 -8.281 1 67.31 101 ASP B O 1
ATOM 9211 N N . ASN B 1 102 ? 58.719 -11.906 -8.062 1 62.59 102 ASN B N 1
ATOM 9212 C CA . ASN B 1 102 ? 58.281 -11.453 -9.375 1 62.59 102 ASN B CA 1
ATOM 9213 C C . ASN B 1 102 ? 57.438 -10.18 -9.273 1 62.59 102 ASN B C 1
ATOM 9215 O O . ASN B 1 102 ? 56.469 -10.125 -8.508 1 62.59 102 ASN B O 1
ATOM 9219 N N . LYS B 1 103 ? 57.719 -9.172 -9.938 1 65.12 103 LYS B N 1
ATOM 9220 C CA . LYS B 1 103 ? 57.062 -7.867 -9.938 1 65.12 103 LYS B CA 1
ATOM 9221 C C . LYS B 1 103 ? 55.875 -7.863 -10.875 1 65.12 103 LYS B C 1
ATOM 9223 O O . LYS B 1 103 ? 55.031 -6.957 -10.812 1 65.12 103 LYS B O 1
ATOM 9228 N N . GLU B 1 104 ? 55.844 -8.781 -11.758 1 74.94 104 GLU B N 1
ATOM 9229 C CA . GLU B 1 104 ? 54.719 -8.891 -12.68 1 74.94 104 GLU B CA 1
ATOM 9230 C C . GLU B 1 104 ? 54.094 -10.289 -12.633 1 74.94 104 GLU B C 1
ATOM 9232 O O . GLU B 1 104 ? 54.75 -11.273 -12.992 1 74.94 104 GLU B O 1
ATOM 9237 N N . LEU B 1 105 ? 52.938 -10.477 -12.141 1 79.12 105 LEU B N 1
ATOM 9238 C CA . LEU B 1 105 ? 52.25 -11.75 -12 1 79.12 105 LEU B CA 1
ATOM 9239 C C . LEU B 1 105 ? 51.312 -11.977 -13.164 1 79.12 105 LEU B C 1
ATOM 9241 O O . LEU B 1 105 ? 50.562 -11.07 -13.555 1 79.12 105 LEU B O 1
ATOM 9245 N N . LEU B 1 106 ? 51.406 -13.086 -13.906 1 78.19 106 LEU B N 1
ATOM 9246 C CA . LEU B 1 106 ? 50.406 -13.562 -14.844 1 78.19 106 LEU B CA 1
ATOM 9247 C C . LEU B 1 106 ? 49.562 -14.664 -14.219 1 78.19 106 LEU B C 1
ATOM 9249 O O . LEU B 1 106 ? 50.062 -15.75 -13.922 1 78.19 106 LEU B O 1
ATOM 9253 N N . VAL B 1 107 ? 48.375 -14.398 -13.906 1 78.94 107 VAL B N 1
ATOM 9254 C CA . VAL B 1 107 ? 47.5 -15.344 -13.227 1 78.94 107 VAL B CA 1
ATOM 9255 C C . VAL B 1 107 ? 46.406 -15.812 -14.18 1 78.94 107 VAL B C 1
ATOM 9257 O O . VAL B 1 107 ? 45.688 -15 -14.75 1 78.94 107 VAL B O 1
ATOM 9260 N N . GLU B 1 108 ? 46.25 -17.031 -14.484 1 74.44 108 GLU B N 1
ATOM 9261 C CA . GLU B 1 108 ? 45.156 -17.656 -15.234 1 74.44 108 GLU B CA 1
ATOM 9262 C C . GLU B 1 108 ? 44.125 -18.281 -14.305 1 74.44 108 GLU B C 1
ATOM 9264 O O . GLU B 1 108 ? 44.469 -19.156 -13.5 1 74.44 108 GLU B O 1
ATOM 9269 N N . MET B 1 109 ? 42.906 -17.766 -14.359 1 71.25 109 MET B N 1
ATOM 9270 C CA . MET B 1 109 ? 41.875 -18.297 -13.477 1 71.25 109 MET B CA 1
ATOM 9271 C C . MET B 1 109 ? 41.125 -19.438 -14.164 1 71.25 109 MET B C 1
ATOM 9273 O O . MET B 1 109 ? 40.875 -19.391 -15.375 1 71.25 109 MET B O 1
ATOM 9277 N N . THR B 1 110 ? 40.875 -20.5 -13.477 1 63.38 110 THR B N 1
ATOM 9278 C CA . THR B 1 110 ? 40.125 -21.641 -13.992 1 63.38 110 THR B CA 1
ATOM 9279 C C . THR B 1 110 ? 38.625 -21.5 -13.688 1 63.38 110 THR B C 1
ATOM 9281 O O . THR B 1 110 ? 38.25 -21.078 -12.586 1 63.38 110 THR B O 1
ATOM 9284 N N . GLU B 1 111 ? 37.781 -21.641 -14.625 1 54.31 111 GLU B N 1
ATOM 9285 C CA . GLU B 1 111 ? 36.312 -21.547 -14.461 1 54.31 111 GLU B CA 1
ATOM 9286 C C . GLU B 1 111 ? 35.812 -22.531 -13.406 1 54.31 111 GLU B C 1
ATOM 9288 O O . GLU B 1 111 ? 36.344 -23.656 -13.305 1 54.31 111 GLU B O 1
ATOM 9293 N N . ASP B 1 112 ? 35.062 -22.047 -12.422 1 49.31 112 ASP B N 1
ATOM 9294 C CA . ASP B 1 112 ? 34.5 -22.859 -11.352 1 49.31 112 ASP B CA 1
ATOM 9295 C C . ASP B 1 112 ? 33.281 -23.641 -11.836 1 49.31 112 ASP B C 1
ATOM 9297 O O . ASP B 1 112 ? 32.156 -23.141 -11.789 1 49.31 112 ASP B O 1
ATOM 9301 N N . ILE B 1 113 ? 33.312 -24.469 -12.688 1 45.94 113 ILE B N 1
ATOM 9302 C CA . ILE B 1 113 ? 32.156 -25.172 -13.188 1 45.94 113 ILE B CA 1
ATOM 9303 C C . ILE B 1 113 ? 31.375 -25.781 -12.023 1 45.94 113 ILE B C 1
ATOM 9305 O O . ILE B 1 113 ? 30.141 -25.766 -12.023 1 45.94 113 ILE B O 1
ATOM 9309 N N . HIS B 1 114 ? 31.781 -26.719 -11.203 1 52.66 114 HIS B N 1
ATOM 9310 C CA . HIS B 1 114 ? 31.078 -27.484 -10.188 1 52.66 114 HIS B CA 1
ATOM 9311 C C . HIS B 1 114 ? 31.812 -27.453 -8.852 1 52.66 114 HIS B C 1
ATOM 9313 O O . HIS B 1 114 ? 32.5 -28.406 -8.5 1 52.66 114 HIS B O 1
ATOM 9319 N N . SER B 1 115 ? 31.859 -26.25 -8.383 1 58.09 115 SER B N 1
ATOM 9320 C CA . SER B 1 115 ? 32.844 -26.188 -7.297 1 58.09 115 SER B CA 1
ATOM 9321 C C . SER B 1 115 ? 32.219 -26.656 -5.98 1 58.09 115 SER B C 1
ATOM 9323 O O . SER B 1 115 ? 31.094 -26.281 -5.648 1 58.09 115 SER B O 1
ATOM 9325 N N . LEU B 1 116 ? 32.562 -27.766 -5.461 1 65.5 116 LEU B N 1
ATOM 9326 C CA . LEU B 1 116 ? 32.312 -28.203 -4.094 1 65.5 116 LEU B CA 1
ATOM 9327 C C . LEU B 1 116 ? 32.375 -27.031 -3.125 1 65.5 116 LEU B C 1
ATOM 9329 O O . LEU B 1 116 ? 31.844 -27.125 -2.01 1 65.5 116 LEU B O 1
ATOM 9333 N N . ASP B 1 117 ? 32.688 -25.875 -3.611 1 67.69 117 ASP B N 1
ATOM 9334 C CA . ASP B 1 117 ? 32.812 -24.703 -2.752 1 67.69 117 ASP B CA 1
ATOM 9335 C C . ASP B 1 117 ? 31.672 -23.719 -3 1 67.69 117 ASP B C 1
ATOM 9337 O O . ASP B 1 117 ? 31.641 -22.641 -2.416 1 67.69 117 ASP B O 1
ATOM 9341 N N . GLU B 1 118 ? 30.766 -24.203 -3.773 1 78.06 118 GLU B N 1
ATOM 9342 C CA . GLU B 1 118 ? 29.594 -23.375 -4.008 1 78.06 118 GLU B CA 1
ATOM 9343 C C . GLU B 1 118 ? 28.781 -23.188 -2.73 1 78.06 118 GLU B C 1
ATOM 9345 O O . GLU B 1 118 ? 28.625 -24.141 -1.952 1 78.06 118 GLU B O 1
ATOM 9350 N N . LEU B 1 119 ? 28.391 -21.984 -2.498 1 77.38 119 LEU B N 1
ATOM 9351 C CA . LEU B 1 119 ? 27.594 -21.688 -1.317 1 77.38 119 LEU B CA 1
ATOM 9352 C C . LEU B 1 119 ? 26.109 -21.844 -1.623 1 77.38 119 LEU B C 1
ATOM 9354 O O . LEU B 1 119 ? 25.625 -21.391 -2.676 1 77.38 119 LEU B O 1
ATOM 9358 N N . VAL B 1 120 ? 25.484 -22.516 -0.8 1 82.44 120 VAL B N 1
ATOM 9359 C CA . VAL B 1 120 ? 24.047 -22.703 -0.913 1 82.44 120 VAL B CA 1
ATOM 9360 C C . VAL B 1 120 ? 23.344 -22.078 0.298 1 82.44 120 VAL B C 1
ATOM 9362 O O . VAL B 1 120 ? 23.844 -22.188 1.425 1 82.44 120 VAL B O 1
ATOM 9365 N N . VAL B 1 121 ? 22.328 -21.375 -0.038 1 80.31 121 VAL B N 1
ATOM 9366 C CA . VAL B 1 121 ? 21.578 -20.75 1.046 1 80.31 121 VAL B CA 1
ATOM 9367 C C . VAL B 1 121 ? 20.719 -21.797 1.747 1 80.31 121 VAL B C 1
ATOM 9369 O O . VAL B 1 121 ? 19.969 -22.531 1.098 1 80.31 121 VAL B O 1
ATOM 9372 N N . VAL B 1 122 ? 20.922 -21.781 2.953 1 79.81 122 VAL B N 1
ATOM 9373 C CA . VAL B 1 122 ? 20.125 -22.688 3.781 1 79.81 122 VAL B CA 1
ATOM 9374 C C . VAL B 1 122 ? 19.5 -21.906 4.938 1 79.81 122 VAL B C 1
ATOM 9376 O O . VAL B 1 122 ? 19.5 -20.672 4.941 1 79.81 122 VAL B O 1
ATOM 9379 N N . GLY B 1 123 ? 18.844 -22.453 5.871 1 69.38 123 GLY B N 1
ATOM 9380 C CA . GLY B 1 123 ? 18.234 -21.875 7.051 1 69.38 123 GLY B CA 1
ATOM 9381 C C . GLY B 1 123 ? 18.516 -20.391 7.195 1 69.38 123 GLY B C 1
ATOM 9382 O O . GLY B 1 123 ? 18.188 -19.594 6.316 1 69.38 123 GLY B O 1
ATOM 9383 N N . TYR B 1 124 ? 19.094 -19.969 8.086 1 76 124 TYR B N 1
ATOM 9384 C CA . TYR B 1 124 ? 19.422 -18.594 8.414 1 76 124 TYR B CA 1
ATOM 9385 C C . TYR B 1 124 ? 20.906 -18.297 8.156 1 76 124 TYR B C 1
ATOM 9387 O O . TYR B 1 124 ? 21.547 -17.594 8.938 1 76 124 TYR B O 1
ATOM 9395 N N . GLY B 1 125 ? 21.359 -19.047 6.895 1 76.5 125 GLY B N 1
ATOM 9396 C CA . GLY B 1 125 ? 22.734 -18.828 6.504 1 76.5 125 GLY B CA 1
ATOM 9397 C C . GLY B 1 125 ? 23.109 -19.516 5.199 1 76.5 125 GLY B C 1
ATOM 9398 O O . GLY B 1 125 ? 22.219 -19.844 4.398 1 76.5 125 GLY B O 1
ATOM 9399 N N . THR B 1 126 ? 24.375 -19.453 4.945 1 80.5 126 THR B N 1
ATOM 9400 C CA . THR B 1 126 ? 24.906 -20.125 3.77 1 80.5 126 THR B CA 1
ATOM 9401 C C . THR B 1 126 ? 25.891 -21.219 4.176 1 80.5 126 THR B C 1
ATOM 9403 O O . THR B 1 126 ? 26.516 -21.156 5.238 1 80.5 126 THR B O 1
ATOM 9406 N N . GLN B 1 127 ? 25.906 -22.234 3.41 1 84.56 127 GLN B N 1
ATOM 9407 C CA . GLN B 1 127 ? 26.844 -23.344 3.609 1 84.56 127 GLN B CA 1
ATOM 9408 C C . GLN B 1 127 ? 27.438 -23.812 2.285 1 84.56 127 GLN B C 1
ATOM 9410 O O . GLN B 1 127 ? 26.812 -23.656 1.23 1 84.56 127 GLN B O 1
ATOM 9415 N N . LYS B 1 128 ? 28.594 -24.344 2.434 1 85.94 128 LYS B N 1
ATOM 9416 C CA . LYS B 1 128 ? 29.188 -24.969 1.262 1 85.94 128 LYS B CA 1
ATOM 9417 C C . LYS B 1 128 ? 28.484 -26.266 0.906 1 85.94 128 LYS B C 1
ATOM 9419 O O . LYS B 1 128 ? 28.062 -27.016 1.793 1 85.94 128 LYS B O 1
ATOM 9424 N N . LYS B 1 129 ? 28.422 -26.5 -0.288 1 85.81 129 LYS B N 1
ATOM 9425 C CA . LYS B 1 129 ? 27.797 -27.734 -0.761 1 85.81 129 LYS B CA 1
ATOM 9426 C C . LYS B 1 129 ? 28.516 -28.969 -0.218 1 85.81 129 LYS B C 1
ATOM 9428 O O . LYS B 1 129 ? 27.875 -29.953 0.132 1 85.81 129 LYS B O 1
ATOM 9433 N N . ALA B 1 130 ? 29.797 -28.891 -0.123 1 87 130 ALA B N 1
ATOM 9434 C CA . ALA B 1 130 ? 30.609 -30.031 0.314 1 87 130 ALA B CA 1
ATOM 9435 C C . ALA B 1 130 ? 30.297 -30.391 1.762 1 87 130 ALA B C 1
ATOM 9437 O O . ALA B 1 130 ? 30.359 -31.562 2.141 1 87 130 ALA B O 1
ATOM 9438 N N . THR B 1 131 ? 29.969 -29.484 2.592 1 88.75 131 THR B N 1
ATOM 9439 C CA . THR B 1 131 ? 29.781 -29.75 4.016 1 88.75 131 THR B CA 1
ATOM 9440 C C . THR B 1 131 ? 28.297 -29.688 4.387 1 88.75 131 THR B C 1
ATOM 9442 O O . THR B 1 131 ? 27.953 -29.656 5.57 1 88.75 131 THR B O 1
ATOM 9445 N N . LEU B 1 132 ? 27.531 -29.609 3.396 1 90 132 LEU B N 1
ATOM 9446 C CA . LEU B 1 132 ? 26.094 -29.578 3.633 1 90 132 LEU B CA 1
ATOM 9447 C C . LEU B 1 132 ? 25.578 -30.969 3.965 1 90 132 LEU B C 1
ATOM 9449 O O . LEU B 1 132 ? 25.844 -31.922 3.238 1 90 132 LEU B O 1
ATOM 9453 N N . THR B 1 133 ? 24.844 -31.094 5.027 1 92.25 133 THR B N 1
ATOM 9454 C CA . THR B 1 133 ? 24.328 -32.406 5.418 1 92.25 133 THR B CA 1
ATOM 9455 C C . THR B 1 133 ? 22.844 -32.5 5.047 1 92.25 133 THR B C 1
ATOM 9457 O O . THR B 1 133 ? 22.312 -33.625 4.957 1 92.25 133 THR B O 1
ATOM 9460 N N . GLY B 1 134 ? 22.172 -31.469 4.828 1 90.75 134 GLY B N 1
ATOM 9461 C CA . GLY B 1 134 ? 20.766 -31.484 4.48 1 90.75 134 GLY B CA 1
ATOM 9462 C C . GLY B 1 134 ? 20.516 -31.766 3.01 1 90.75 134 GLY B C 1
ATOM 9463 O O . GLY B 1 134 ? 21.422 -31.625 2.188 1 90.75 134 GLY B O 1
ATOM 9464 N N . ALA B 1 135 ? 19.312 -32.188 2.707 1 93.75 135 ALA B N 1
ATOM 9465 C CA . ALA B 1 135 ? 18.891 -32.375 1.32 1 93.75 135 ALA B CA 1
ATOM 9466 C C . ALA B 1 135 ? 18.422 -31.062 0.701 1 93.75 135 ALA B C 1
ATOM 9468 O O . ALA B 1 135 ? 17.359 -30.547 1.05 1 93.75 135 ALA B O 1
ATOM 9469 N N . VAL B 1 136 ? 19.172 -30.562 -0.217 1 92.25 136 VAL B N 1
ATOM 9470 C CA . VAL B 1 136 ? 18.859 -29.266 -0.818 1 92.25 136 VAL B CA 1
ATOM 9471 C C . VAL B 1 136 ? 19.062 -29.344 -2.33 1 92.25 136 VAL B C 1
ATOM 9473 O O . VAL B 1 136 ? 20.016 -29.953 -2.809 1 92.25 136 VAL B O 1
ATOM 9476 N N . SER B 1 137 ? 18.141 -28.875 -3.053 1 93.31 137 SER B N 1
ATOM 9477 C CA . SER B 1 137 ? 18.281 -28.609 -4.48 1 93.31 137 SER B CA 1
ATOM 9478 C C . SER B 1 137 ? 18.188 -27.109 -4.766 1 93.31 137 SER B C 1
ATOM 9480 O O . SER B 1 137 ? 17.422 -26.391 -4.129 1 93.31 137 SER B O 1
ATOM 9482 N N . SER B 1 138 ? 18.984 -26.641 -5.656 1 91.88 138 SER B N 1
ATOM 9483 C CA . SER B 1 138 ? 19 -25.203 -5.898 1 91.88 138 SER B CA 1
ATOM 9484 C C . SER B 1 138 ? 19.188 -24.891 -7.379 1 91.88 138 SER B C 1
ATOM 9486 O O . SER B 1 138 ? 19.766 -25.703 -8.117 1 91.88 138 SER B O 1
ATOM 9488 N N . VAL B 1 139 ? 18.625 -23.719 -7.777 1 92.75 139 VAL B N 1
ATOM 9489 C CA . VAL B 1 139 ? 18.859 -23.156 -9.102 1 92.75 139 VAL B CA 1
ATOM 9490 C C . VAL B 1 139 ? 19.297 -21.703 -8.969 1 92.75 139 VAL B C 1
ATOM 9492 O O . VAL B 1 139 ? 18.891 -21 -8.039 1 92.75 139 VAL B O 1
ATOM 9495 N N . ASN B 1 140 ? 20.125 -21.344 -9.891 1 91.75 140 ASN B N 1
ATOM 9496 C CA . ASN B 1 140 ? 20.578 -19.953 -9.898 1 91.75 140 ASN B CA 1
ATOM 9497 C C . ASN B 1 140 ? 19.875 -19.141 -10.984 1 91.75 140 ASN B C 1
ATOM 9499 O O . ASN B 1 140 ? 19.062 -19.672 -11.734 1 91.75 140 ASN B O 1
ATOM 9503 N N . ASN B 1 141 ? 20.203 -17.906 -11.031 1 89.88 141 ASN B N 1
ATOM 9504 C CA . ASN B 1 141 ? 19.516 -16.984 -11.938 1 89.88 141 ASN B CA 1
ATOM 9505 C C . ASN B 1 141 ? 19.688 -17.422 -13.391 1 89.88 141 ASN B C 1
ATOM 9507 O O . ASN B 1 141 ? 18.734 -17.328 -14.18 1 89.88 141 ASN B O 1
ATOM 9511 N N . SER B 1 142 ? 20.859 -17.828 -13.797 1 86.75 142 SER B N 1
ATOM 9512 C CA . SER B 1 142 ? 21.109 -18.203 -15.188 1 86.75 142 SER B CA 1
ATOM 9513 C C . SER B 1 142 ? 20.219 -19.359 -15.625 1 86.75 142 SER B C 1
ATOM 9515 O O . SER B 1 142 ? 19.875 -19.469 -16.797 1 86.75 142 SER B O 1
ATOM 9517 N N . GLN B 1 143 ? 19.859 -20.172 -14.703 1 89.94 143 GLN B N 1
ATOM 9518 C CA . GLN B 1 143 ? 18.969 -21.281 -15 1 89.94 143 GLN B CA 1
ATOM 9519 C C . GLN B 1 143 ? 17.516 -20.828 -14.992 1 89.94 143 GLN B C 1
ATOM 9521 O O . GLN B 1 143 ? 16.703 -21.312 -15.789 1 89.94 143 GLN B O 1
ATOM 9526 N N . ILE B 1 144 ? 17.188 -19.859 -14.18 1 90.88 144 ILE B N 1
ATOM 9527 C CA . ILE B 1 144 ? 15.82 -19.422 -13.977 1 90.88 144 ILE B CA 1
ATOM 9528 C C . ILE B 1 144 ? 15.344 -18.641 -15.203 1 90.88 144 ILE B C 1
ATOM 9530 O O . ILE B 1 144 ? 14.219 -18.812 -15.664 1 90.88 144 ILE B O 1
ATOM 9534 N N . ILE B 1 145 ? 16.203 -17.875 -15.789 1 89 145 ILE B N 1
ATOM 9535 C CA . ILE B 1 145 ? 15.797 -16.891 -16.797 1 89 145 ILE B CA 1
ATOM 9536 C C . ILE B 1 145 ? 15.641 -17.594 -18.141 1 89 145 ILE B C 1
ATOM 9538 O O . ILE B 1 145 ? 15.117 -17 -19.094 1 89 145 ILE B O 1
ATOM 9542 N N . THR B 1 146 ? 16.078 -18.875 -18.297 1 85.06 146 THR B N 1
ATOM 9543 C CA . THR B 1 146 ? 16.016 -19.594 -19.562 1 85.06 146 THR B CA 1
ATOM 9544 C C . THR B 1 146 ? 14.578 -19.969 -19.922 1 85.06 146 THR B C 1
ATOM 9546 O O . THR B 1 146 ? 14.289 -20.328 -21.062 1 85.06 146 THR B O 1
ATOM 9549 N N . SER B 1 147 ? 13.75 -19.906 -18.938 1 82.19 147 SER B N 1
ATOM 9550 C CA . SER B 1 147 ? 12.312 -20.078 -19.172 1 82.19 147 SER B CA 1
ATOM 9551 C C . SER B 1 147 ? 11.57 -18.75 -18.969 1 82.19 147 SER B C 1
ATOM 9553 O O . SER B 1 147 ? 11.633 -18.156 -17.891 1 82.19 147 SER B O 1
ATOM 9555 N N . THR B 1 148 ? 10.953 -18.344 -20 1 77.31 148 THR B N 1
ATOM 9556 C CA . THR B 1 148 ? 10.258 -17.062 -19.906 1 77.31 148 THR B CA 1
ATOM 9557 C C . THR B 1 148 ? 8.766 -17.281 -19.656 1 77.31 148 THR B C 1
ATOM 9559 O O . THR B 1 148 ? 8.047 -17.75 -20.531 1 77.31 148 THR B O 1
ATOM 9562 N N . ASN B 1 149 ? 8.352 -16.984 -18.5 1 79.56 149 ASN B N 1
ATOM 9563 C CA . ASN B 1 149 ? 6.949 -17.094 -18.094 1 79.56 149 ASN B CA 1
ATOM 9564 C C . ASN B 1 149 ? 6.59 -16.062 -17.031 1 79.56 149 ASN B C 1
ATOM 9566 O O . ASN B 1 149 ? 7.461 -15.594 -16.297 1 79.56 149 ASN B O 1
ATOM 9570 N N . SER B 1 150 ? 5.312 -15.719 -17.094 1 77.12 150 SER B N 1
ATOM 9571 C CA . SER B 1 150 ? 4.84 -14.773 -16.094 1 77.12 150 SER B CA 1
ATOM 9572 C C . SER B 1 150 ? 4.852 -15.391 -14.695 1 77.12 150 SER B C 1
ATOM 9574 O O . SER B 1 150 ? 4.98 -14.68 -13.695 1 77.12 150 SER B O 1
ATOM 9576 N N . ASN B 1 151 ? 4.605 -16.625 -14.555 1 85.88 151 ASN B N 1
ATOM 9577 C CA . ASN B 1 151 ? 4.582 -17.375 -13.305 1 85.88 151 ASN B CA 1
ATOM 9578 C C . ASN B 1 151 ? 5.949 -17.969 -12.984 1 85.88 151 ASN B C 1
ATOM 9580 O O . ASN B 1 151 ? 6.406 -18.891 -13.656 1 85.88 151 ASN B O 1
ATOM 9584 N N . LEU B 1 152 ? 6.488 -17.562 -11.961 1 89.12 152 LEU B N 1
ATOM 9585 C CA . LEU B 1 152 ? 7.844 -17.969 -11.594 1 89.12 152 LEU B CA 1
ATOM 9586 C C . LEU B 1 152 ? 7.918 -19.469 -11.359 1 89.12 152 LEU B C 1
ATOM 9588 O O . LEU B 1 152 ? 8.969 -20.078 -11.562 1 89.12 152 LEU B O 1
ATOM 9592 N N . GLN B 1 153 ? 6.867 -20.094 -10.93 1 89.25 153 GLN B N 1
ATOM 9593 C CA . GLN B 1 153 ? 6.859 -21.547 -10.734 1 89.25 153 GLN B CA 1
ATOM 9594 C C . GLN B 1 153 ? 7.246 -22.281 -12.016 1 89.25 153 GLN B C 1
ATOM 9596 O O . GLN B 1 153 ? 7.93 -23.297 -11.969 1 89.25 153 GLN B O 1
ATOM 9601 N N . GLN B 1 154 ? 6.871 -21.688 -13.102 1 88.81 154 GLN B N 1
ATOM 9602 C CA . GLN B 1 154 ? 7.148 -22.328 -14.383 1 88.81 154 GLN B CA 1
ATOM 9603 C C . GLN B 1 154 ? 8.617 -22.188 -14.766 1 88.81 154 GLN B C 1
ATOM 9605 O O . GLN B 1 154 ? 9.156 -23.016 -15.5 1 88.81 154 GLN B O 1
ATOM 9610 N N . ASN B 1 155 ? 9.242 -21.219 -14.211 1 90.06 155 ASN B N 1
ATOM 9611 C CA . ASN B 1 155 ? 10.648 -21 -14.508 1 90.06 155 ASN B CA 1
ATOM 9612 C C . ASN B 1 155 ? 11.531 -22.047 -13.844 1 90.06 155 ASN B C 1
ATOM 9614 O O . ASN B 1 155 ? 12.656 -22.312 -14.297 1 90.06 155 ASN B O 1
ATOM 9618 N N . ILE B 1 156 ? 11.023 -22.672 -12.852 1 91.62 156 ILE B N 1
ATOM 9619 C CA . ILE B 1 156 ? 11.867 -23.609 -12.125 1 91.62 156 ILE B CA 1
ATOM 9620 C C . ILE B 1 156 ? 11.359 -25.031 -12.336 1 91.62 156 ILE B C 1
ATOM 9622 O O . ILE B 1 156 ? 11.961 -26 -11.852 1 91.62 156 ILE B O 1
ATOM 9626 N N . ALA B 1 157 ? 10.312 -25.219 -13.055 1 90.81 157 ALA B N 1
ATOM 9627 C CA . ALA B 1 157 ? 9.688 -26.516 -13.258 1 90.81 157 ALA B CA 1
ATOM 9628 C C . ALA B 1 157 ? 10.648 -27.5 -13.922 1 90.81 157 ALA B C 1
ATOM 9630 O O . ALA B 1 157 ? 11.195 -27.203 -14.984 1 90.81 157 ALA B O 1
ATOM 9631 N N . GLY B 1 158 ? 10.875 -28.609 -13.281 1 92.75 158 GLY B N 1
ATOM 9632 C CA . GLY B 1 158 ? 11.688 -29.688 -13.828 1 92.75 158 GLY B CA 1
ATOM 9633 C C . GLY B 1 158 ? 13.172 -29.484 -13.633 1 92.75 158 GLY B C 1
ATOM 9634 O O . GLY B 1 158 ? 13.984 -30.328 -14.008 1 92.75 158 GLY B O 1
ATOM 9635 N N . LYS B 1 159 ? 13.5 -28.422 -13.008 1 94.31 159 LYS B N 1
ATOM 9636 C CA . LYS B 1 159 ? 14.922 -28.094 -12.93 1 94.31 159 LYS B CA 1
ATOM 9637 C C . LYS B 1 159 ? 15.508 -28.469 -11.57 1 94.31 159 LYS B C 1
ATOM 9639 O O . LYS B 1 159 ? 16.719 -28.531 -11.406 1 94.31 159 LYS B O 1
ATOM 9644 N N . MET B 1 160 ? 14.688 -28.703 -10.664 1 93.62 160 MET B N 1
ATOM 9645 C CA . MET B 1 160 ? 15.133 -29.078 -9.32 1 93.62 160 MET B CA 1
ATOM 9646 C C . MET B 1 160 ? 14.586 -30.438 -8.93 1 93.62 160 MET B C 1
ATOM 9648 O O . MET B 1 160 ? 13.367 -30.641 -8.914 1 93.62 160 MET B O 1
ATOM 9652 N N . ALA B 1 161 ? 15.477 -31.266 -8.516 1 93.31 161 ALA B N 1
ATOM 9653 C CA . ALA B 1 161 ? 15.039 -32.594 -8.078 1 93.31 161 ALA B CA 1
ATOM 9654 C C . ALA B 1 161 ? 14.109 -32.5 -6.875 1 93.31 161 ALA B C 1
ATOM 9656 O O . ALA B 1 161 ? 14.359 -31.703 -5.953 1 93.31 161 ALA B O 1
ATOM 9657 N N . GLY B 1 162 ? 13.07 -33.188 -6.992 1 94.25 162 GLY B N 1
ATOM 9658 C CA . GLY B 1 162 ? 12.156 -33.281 -5.867 1 94.25 162 GLY B CA 1
ATOM 9659 C C . GLY B 1 162 ? 11.07 -32.219 -5.902 1 94.25 162 GLY B C 1
ATOM 9660 O O . GLY B 1 162 ? 10.109 -32.281 -5.129 1 94.25 162 GLY B O 1
ATOM 9661 N N . VAL B 1 163 ? 11.211 -31.281 -6.707 1 93.88 163 VAL B N 1
ATOM 9662 C CA . VAL B 1 163 ? 10.203 -30.234 -6.816 1 93.88 163 VAL B CA 1
ATOM 9663 C C . VAL B 1 163 ? 9.289 -30.516 -8 1 93.88 163 VAL B C 1
ATOM 9665 O O . VAL B 1 163 ? 9.75 -30.609 -9.141 1 93.88 163 VAL B O 1
ATOM 9668 N N . LYS B 1 164 ? 8.078 -30.656 -7.656 1 91.31 164 LYS B N 1
ATOM 9669 C CA . LYS B 1 164 ? 7.059 -30.922 -8.664 1 91.31 164 LYS B CA 1
ATOM 9670 C C . LYS B 1 164 ? 6.227 -29.672 -8.953 1 91.31 164 LYS B C 1
ATOM 9672 O O . LYS B 1 164 ? 5.645 -29.078 -8.047 1 91.31 164 LYS B O 1
ATOM 9677 N N . VAL B 1 165 ? 6.203 -29.297 -10.188 1 90.12 165 VAL B N 1
ATOM 9678 C CA . VAL B 1 165 ? 5.379 -28.172 -10.625 1 90.12 165 VAL B CA 1
ATOM 9679 C C . VAL B 1 165 ? 4.41 -28.641 -11.711 1 90.12 165 VAL B C 1
ATOM 9681 O O . VAL B 1 165 ? 4.82 -29.25 -12.703 1 90.12 165 VAL B O 1
ATOM 9684 N N . ILE B 1 166 ? 3.188 -28.406 -11.523 1 85.12 166 ILE B N 1
ATOM 9685 C CA . ILE B 1 166 ? 2.154 -28.781 -12.492 1 85.12 166 ILE B CA 1
ATOM 9686 C C . ILE B 1 166 ? 1.376 -27.531 -12.906 1 85.12 166 ILE B C 1
ATOM 9688 O O . ILE B 1 166 ? 0.867 -26.797 -12.055 1 85.12 166 ILE B O 1
ATOM 9692 N N . THR B 1 167 ? 1.321 -27.266 -14.18 1 81.5 167 THR B N 1
ATOM 9693 C CA . THR B 1 167 ? 0.553 -26.141 -14.688 1 81.5 167 THR B CA 1
ATOM 9694 C C . THR B 1 167 ? -0.881 -26.547 -15 1 81.5 167 THR B C 1
ATOM 9696 O O . THR B 1 167 ? -1.106 -27.453 -15.805 1 81.5 167 THR B O 1
ATOM 9699 N N . ASN B 1 168 ? -1.839 -25.812 -14.469 1 76.38 168 ASN B N 1
ATOM 9700 C CA . ASN B 1 168 ? -3.238 -26.172 -14.68 1 76.38 168 ASN B CA 1
ATOM 9701 C C . ASN B 1 168 ? -3.887 -25.297 -15.75 1 76.38 168 ASN B C 1
ATOM 9703 O O . ASN B 1 168 ? -4.914 -25.672 -16.328 1 76.38 168 ASN B O 1
ATOM 9707 N N . SER B 1 169 ? -3.369 -24.172 -15.93 1 84 169 SER B N 1
ATOM 9708 C CA . SER B 1 169 ? -3.941 -23.25 -16.906 1 84 169 SER B CA 1
ATOM 9709 C C . SER B 1 169 ? -2.936 -22.172 -17.312 1 84 169 SER B C 1
ATOM 9711 O O . SER B 1 169 ? -2.08 -21.781 -16.516 1 84 169 SER B O 1
ATOM 9713 N N . SER B 1 170 ? -3.037 -21.828 -18.516 1 88.19 170 SER B N 1
ATOM 9714 C CA . SER B 1 170 ? -2.209 -20.719 -18.984 1 88.19 170 SER B CA 1
ATOM 9715 C C . SER B 1 170 ? -3.004 -19.422 -19.047 1 88.19 170 SER B C 1
ATOM 9717 O O . SER B 1 170 ? -2.617 -18.469 -19.734 1 88.19 170 SER B O 1
ATOM 9719 N N . GLU B 1 171 ? -4.203 -19.438 -18.391 1 91.06 171 GLU B N 1
ATOM 9720 C CA . GLU B 1 171 ? -4.992 -18.203 -18.344 1 91.06 171 GLU B CA 1
ATOM 9721 C C . GLU B 1 171 ? -4.176 -17.047 -17.766 1 91.06 171 GLU B C 1
ATOM 9723 O O . GLU B 1 171 ? -3.609 -17.172 -16.672 1 91.06 171 GLU B O 1
ATOM 9728 N N . PRO B 1 172 ? -4.156 -15.984 -18.5 1 92.81 172 PRO B N 1
ATOM 9729 C CA . PRO B 1 172 ? -3.342 -14.867 -18.016 1 92.81 172 PRO B CA 1
ATOM 9730 C C . PRO B 1 172 ? -3.736 -14.406 -16.625 1 92.81 172 PRO B C 1
ATOM 9732 O O . PRO B 1 172 ? -4.914 -14.133 -16.359 1 92.81 172 PRO B O 1
ATOM 9735 N N . GLY B 1 173 ? -2.756 -14.344 -15.766 1 92.38 173 GLY B N 1
ATOM 9736 C CA . GLY B 1 173 ? -2.945 -13.766 -14.445 1 92.38 173 GLY B CA 1
ATOM 9737 C C . GLY B 1 173 ? -3.621 -14.719 -13.477 1 92.38 173 GLY B C 1
ATOM 9738 O O . GLY B 1 173 ? -3.924 -14.344 -12.336 1 92.38 173 GLY B O 1
ATOM 9739 N N . ALA B 1 174 ? -3.928 -15.898 -13.789 1 87.75 174 ALA B N 1
ATOM 9740 C CA . ALA B 1 174 ? -4.621 -16.828 -12.906 1 87.75 174 ALA B CA 1
ATOM 9741 C C . ALA B 1 174 ? -3.643 -17.531 -11.977 1 87.75 174 ALA B C 1
ATOM 9743 O O . ALA B 1 174 ? -4.008 -17.922 -10.859 1 87.75 174 ALA B O 1
ATOM 9744 N N . PHE B 1 175 ? -2.422 -17.672 -12.43 1 84.75 175 PHE B N 1
ATOM 9745 C CA . PHE B 1 175 ? -1.374 -18.328 -11.664 1 84.75 175 PHE B CA 1
ATOM 9746 C C . PHE B 1 175 ? -1.867 -19.656 -11.109 1 84.75 175 PHE B C 1
ATOM 9748 O O . PHE B 1 175 ? -1.669 -19.953 -9.93 1 84.75 175 PHE B O 1
ATOM 9755 N N . LYS B 1 176 ? -2.582 -20.312 -11.82 1 79.75 176 LYS B N 1
ATOM 9756 C CA . LYS B 1 176 ? -3.094 -21.625 -11.422 1 79.75 176 LYS B CA 1
ATOM 9757 C C . LYS B 1 176 ? -2.043 -22.719 -11.633 1 79.75 176 LYS B C 1
ATOM 9759 O O . LYS B 1 176 ? -1.997 -23.344 -12.695 1 79.75 176 LYS B O 1
ATOM 9764 N N . SER B 1 177 ? -1.222 -22.922 -10.734 1 81.81 177 SER B N 1
ATOM 9765 C CA . SER B 1 177 ? -0.192 -23.953 -10.711 1 81.81 177 SER B CA 1
ATOM 9766 C C . SER B 1 177 ? -0.074 -24.594 -9.328 1 81.81 177 SER B C 1
ATOM 9768 O O . SER B 1 177 ? -0.54 -24.016 -8.336 1 81.81 177 SER B O 1
ATOM 9770 N N . HIS B 1 178 ? 0.343 -25.766 -9.367 1 84.69 178 HIS B N 1
ATOM 9771 C CA . HIS B 1 178 ? 0.62 -26.484 -8.133 1 84.69 178 HIS B CA 1
ATOM 9772 C C . HIS B 1 178 ? 2.109 -26.781 -7.984 1 84.69 178 HIS B C 1
ATOM 9774 O O . HIS B 1 178 ? 2.77 -27.156 -8.953 1 84.69 178 HIS B O 1
ATOM 9780 N N . ILE B 1 179 ? 2.584 -26.484 -6.824 1 90.75 179 ILE B N 1
ATOM 9781 C CA . ILE B 1 179 ? 3.98 -26.797 -6.543 1 90.75 179 ILE B CA 1
ATOM 9782 C C . ILE B 1 179 ? 4.078 -27.578 -5.227 1 90.75 179 ILE B C 1
ATOM 9784 O O . ILE B 1 179 ? 3.387 -27.25 -4.258 1 90.75 179 ILE B O 1
ATOM 9788 N N . ASP B 1 180 ? 4.812 -28.641 -5.242 1 92.88 180 ASP B N 1
ATOM 9789 C CA . ASP B 1 180 ? 5.098 -29.344 -3.998 1 92.88 180 ASP B CA 1
ATOM 9790 C C . ASP B 1 180 ? 6.512 -29.922 -4.008 1 92.88 180 ASP B C 1
ATOM 9792 O O . ASP B 1 180 ? 7.188 -29.906 -5.039 1 92.88 180 ASP B O 1
ATOM 9796 N N . ILE B 1 181 ? 6.98 -30.25 -2.928 1 95.31 181 ILE B N 1
ATOM 9797 C CA . ILE B 1 181 ? 8.266 -30.906 -2.756 1 95.31 181 ILE B CA 1
ATOM 9798 C C . ILE B 1 181 ? 8.047 -32.375 -2.34 1 95.31 181 ILE B C 1
ATOM 9800 O O . ILE B 1 181 ? 7.477 -32.625 -1.282 1 95.31 181 ILE B O 1
ATOM 9804 N N . ARG B 1 182 ? 8.492 -33.312 -3.215 1 96 182 ARG B N 1
ATOM 9805 C CA . ARG B 1 182 ? 8.5 -34.75 -2.945 1 96 182 ARG B CA 1
ATOM 9806 C C . ARG B 1 182 ? 7.086 -35.25 -2.732 1 96 182 ARG B C 1
ATOM 9808 O O . ARG B 1 182 ? 6.879 -36.219 -1.97 1 96 182 ARG B O 1
ATOM 9815 N N . GLY B 1 183 ? 6.102 -34.5 -3.279 1 92 183 GLY B N 1
ATOM 9816 C CA . GLY B 1 183 ? 4.715 -34.906 -3.176 1 92 183 GLY B CA 1
ATOM 9817 C C . GLY B 1 183 ? 4.121 -34.688 -1.802 1 92 183 GLY B C 1
ATOM 9818 O O . GLY B 1 183 ? 3.086 -35.25 -1.46 1 92 183 GLY B O 1
ATOM 9819 N N . MET B 1 184 ? 4.695 -33.844 -1.042 1 93.25 184 MET B N 1
ATOM 9820 C CA . MET B 1 184 ? 4.312 -33.688 0.36 1 93.25 184 MET B CA 1
ATOM 9821 C C . MET B 1 184 ? 3.35 -32.531 0.545 1 93.25 184 MET B C 1
ATOM 9823 O O . MET B 1 184 ? 2.898 -32.25 1.66 1 93.25 184 MET B O 1
ATOM 9827 N N . GLY B 1 185 ? 3.037 -31.859 -0.51 1 90.06 185 GLY B N 1
ATOM 9828 C CA . GLY B 1 185 ? 2.156 -30.703 -0.427 1 90.06 185 GLY B CA 1
ATOM 9829 C C . GLY B 1 185 ? 2.857 -29.391 -0.728 1 90.06 185 GLY B C 1
ATOM 9830 O O . GLY B 1 185 ? 4.031 -29.391 -1.099 1 90.06 185 GLY B O 1
ATOM 9831 N N . GLU B 1 186 ? 2.115 -28.312 -0.562 1 90.62 186 GLU B N 1
ATOM 9832 C CA . GLU B 1 186 ? 2.66 -26.984 -0.872 1 90.62 186 GLU B CA 1
ATOM 9833 C C . GLU B 1 186 ? 3.748 -26.594 0.124 1 90.62 186 GLU B C 1
ATOM 9835 O O . GLU B 1 186 ? 3.539 -26.656 1.337 1 90.62 186 GLU B O 1
ATOM 9840 N N . PRO B 1 187 ? 4.824 -26.172 -0.323 1 94.31 187 PRO B N 1
ATOM 9841 C CA . PRO B 1 187 ? 5.926 -25.812 0.577 1 94.31 187 PRO B CA 1
ATOM 9842 C C . PRO B 1 187 ? 5.762 -24.422 1.182 1 94.31 187 PRO B C 1
ATOM 9844 O O . PRO B 1 187 ? 4.984 -23.609 0.674 1 94.31 187 PRO B O 1
ATOM 9847 N N . LEU B 1 188 ? 6.477 -24.203 2.285 1 93.69 188 LEU B N 1
ATOM 9848 C CA . LEU B 1 188 ? 6.605 -22.859 2.834 1 93.69 188 LEU B CA 1
ATOM 9849 C C . LEU B 1 188 ? 7.484 -21.984 1.944 1 93.69 188 LEU B C 1
ATOM 9851 O O . LEU B 1 188 ? 8.516 -22.438 1.445 1 93.69 188 LEU B O 1
ATOM 9855 N N . VAL B 1 189 ? 7.129 -20.797 1.719 1 94.81 189 VAL B N 1
ATOM 9856 C CA . VAL B 1 189 ? 7.906 -19.875 0.896 1 94.81 189 VAL B CA 1
ATOM 9857 C C . VAL B 1 189 ? 8.617 -18.859 1.788 1 94.81 189 VAL B C 1
ATOM 9859 O O . VAL B 1 189 ? 7.98 -18.203 2.615 1 94.81 189 VAL B O 1
ATOM 9862 N N . VAL B 1 190 ? 9.867 -18.766 1.607 1 94.88 190 VAL B N 1
ATOM 9863 C CA . VAL B 1 190 ? 10.688 -17.797 2.34 1 94.88 190 VAL B CA 1
ATOM 9864 C C . VAL B 1 190 ? 11.445 -16.906 1.358 1 94.88 190 VAL B C 1
ATOM 9866 O O . VAL B 1 190 ? 12.18 -17.406 0.501 1 94.88 190 VAL B O 1
ATOM 9869 N N . ILE B 1 191 ? 11.32 -15.641 1.405 1 95.25 191 ILE B N 1
ATOM 9870 C CA . ILE B 1 191 ? 12.031 -14.695 0.552 1 95.25 191 ILE B CA 1
ATOM 9871 C C . ILE B 1 191 ? 13 -13.867 1.394 1 95.25 191 ILE B C 1
ATOM 9873 O O . ILE B 1 191 ? 12.578 -13.125 2.283 1 95.25 191 ILE B O 1
ATOM 9877 N N . ASP B 1 192 ? 14.219 -14 1.17 1 93.56 192 ASP B N 1
ATOM 9878 C CA . ASP B 1 192 ? 15.281 -13.289 1.871 1 93.56 192 ASP B CA 1
ATOM 9879 C C . ASP B 1 192 ? 15.172 -13.484 3.381 1 93.56 192 ASP B C 1
ATOM 9881 O O . ASP B 1 192 ? 15.25 -12.516 4.145 1 93.56 192 ASP B O 1
ATOM 9885 N N . GLY B 1 193 ? 14.836 -14.688 3.789 1 89.31 193 GLY B N 1
ATOM 9886 C CA . GLY B 1 193 ? 14.859 -15.062 5.195 1 89.31 193 GLY B CA 1
ATOM 9887 C C . GLY B 1 193 ? 13.539 -14.812 5.898 1 89.31 193 GLY B C 1
ATOM 9888 O O . GLY B 1 193 ? 13.398 -15.086 7.09 1 89.31 193 GLY B O 1
ATOM 9889 N N . VAL B 1 194 ? 12.578 -14.367 5.148 1 89.88 194 VAL B N 1
ATOM 9890 C CA . VAL B 1 194 ? 11.281 -14.078 5.75 1 89.88 194 VAL B CA 1
ATOM 9891 C C . VAL B 1 194 ? 10.203 -14.945 5.098 1 89.88 194 VAL B C 1
ATOM 9893 O O . VAL B 1 194 ? 10.164 -15.07 3.873 1 89.88 194 VAL B O 1
ATOM 9896 N N . VAL B 1 195 ? 9.32 -15.477 5.953 1 91 195 VAL B N 1
ATOM 9897 C CA . VAL B 1 195 ? 8.211 -16.281 5.453 1 91 195 VAL B CA 1
ATOM 9898 C C . VAL B 1 195 ? 7.266 -15.406 4.637 1 91 195 VAL B C 1
ATOM 9900 O O . VAL B 1 195 ? 6.883 -14.32 5.078 1 91 195 VAL B O 1
ATOM 9903 N N . SER B 1 196 ? 6.938 -15.805 3.496 1 92.5 196 SER B N 1
ATOM 9904 C CA . SER B 1 196 ? 6.047 -15.109 2.574 1 92.5 196 SER B CA 1
ATOM 9905 C C . SER B 1 196 ? 4.973 -16.047 2.031 1 92.5 196 SER B C 1
ATOM 9907 O O . SER B 1 196 ? 4.844 -17.188 2.492 1 92.5 196 SER B O 1
ATOM 9909 N N . ASP B 1 197 ? 4.156 -15.523 1.188 1 90.94 197 ASP B N 1
ATOM 9910 C CA . ASP B 1 197 ? 3.076 -16.344 0.645 1 90.94 197 ASP B CA 1
ATOM 9911 C C . ASP B 1 197 ? 3.359 -16.734 -0.805 1 90.94 197 ASP B C 1
ATOM 9913 O O . ASP B 1 197 ? 4.184 -16.109 -1.471 1 90.94 197 ASP B O 1
ATOM 9917 N N . MET B 1 198 ? 2.691 -17.75 -1.243 1 90.94 198 MET B N 1
ATOM 9918 C CA . MET B 1 198 ? 2.855 -18.312 -2.584 1 90.94 198 MET B CA 1
ATOM 9919 C C . MET B 1 198 ? 2.455 -17.297 -3.648 1 90.94 198 MET B C 1
ATOM 9921 O O . MET B 1 198 ? 3.059 -17.25 -4.723 1 90.94 198 MET B O 1
ATOM 9925 N N . ALA B 1 199 ? 1.497 -16.5 -3.398 1 92.12 199 ALA B N 1
ATOM 9926 C CA . ALA B 1 199 ? 1.031 -15.5 -4.363 1 92.12 199 ALA B CA 1
ATOM 9927 C C . ALA B 1 199 ? 2.129 -14.492 -4.688 1 92.12 199 ALA B C 1
ATOM 9929 O O . ALA B 1 199 ? 2.289 -14.086 -5.84 1 92.12 199 ALA B O 1
ATOM 9930 N N . THR B 1 200 ? 2.822 -14.086 -3.684 1 94.25 200 THR B N 1
ATOM 9931 C CA . THR B 1 200 ? 3.932 -13.164 -3.895 1 94.25 200 THR B CA 1
ATOM 9932 C C . THR B 1 200 ? 5.047 -13.836 -4.691 1 94.25 200 THR B C 1
ATOM 9934 O O . THR B 1 200 ? 5.57 -13.258 -5.645 1 94.25 200 THR B O 1
ATOM 9937 N N . PHE B 1 201 ? 5.301 -15.008 -4.328 1 93.62 201 PHE B N 1
ATOM 9938 C CA . PHE B 1 201 ? 6.344 -15.75 -5.02 1 93.62 201 PHE B CA 1
ATOM 9939 C C . PHE B 1 201 ? 6.035 -15.867 -6.508 1 93.62 201 PHE B C 1
ATOM 9941 O O . PHE B 1 201 ? 6.898 -15.617 -7.348 1 93.62 201 PHE B O 1
ATOM 9948 N N . ASN B 1 202 ? 4.898 -16.219 -6.812 1 94.12 202 ASN B N 1
ATOM 9949 C CA . ASN B 1 202 ? 4.492 -16.422 -8.195 1 94.12 202 ASN B CA 1
ATOM 9950 C C . ASN B 1 202 ? 4.645 -15.148 -9.023 1 94.12 202 ASN B C 1
ATOM 9952 O O . ASN B 1 202 ? 4.781 -15.211 -10.25 1 94.12 202 ASN B O 1
ATOM 9956 N N . ARG B 1 203 ? 4.711 -14.016 -8.398 1 95.69 203 ARG B N 1
ATOM 9957 C CA . ARG B 1 203 ? 4.645 -12.75 -9.109 1 95.69 203 ARG B CA 1
ATOM 9958 C C . ARG B 1 203 ? 5.996 -12.047 -9.109 1 95.69 203 ARG B C 1
ATOM 9960 O O . ARG B 1 203 ? 6.117 -10.922 -9.594 1 95.69 203 ARG B O 1
ATOM 9967 N N . LEU B 1 204 ? 6.984 -12.695 -8.578 1 95.56 204 LEU B N 1
ATOM 9968 C CA . LEU B 1 204 ? 8.328 -12.125 -8.664 1 95.56 204 LEU B CA 1
ATOM 9969 C C . LEU B 1 204 ? 8.844 -12.18 -10.102 1 95.56 204 LEU B C 1
ATOM 9971 O O . LEU B 1 204 ? 8.484 -13.078 -10.859 1 95.56 204 LEU B O 1
ATOM 9975 N N . SER B 1 205 ? 9.68 -11.227 -10.391 1 94.38 205 SER B N 1
ATOM 9976 C CA . SER B 1 205 ? 10.375 -11.266 -11.68 1 94.38 205 SER B CA 1
ATOM 9977 C C . SER B 1 205 ? 11.609 -12.164 -11.609 1 94.38 205 SER B C 1
ATOM 9979 O O . SER B 1 205 ? 12.352 -12.141 -10.625 1 94.38 205 SER B O 1
ATOM 9981 N N . ALA B 1 206 ? 11.805 -12.906 -12.586 1 92.94 206 ALA B N 1
ATOM 9982 C CA . ALA B 1 206 ? 12.945 -13.812 -12.633 1 92.94 206 ALA B CA 1
ATOM 9983 C C . ALA B 1 206 ? 14.258 -13.047 -12.516 1 92.94 206 ALA B C 1
ATOM 9985 O O . ALA B 1 206 ? 15.211 -13.523 -11.891 1 92.94 206 ALA B O 1
ATOM 9986 N N . ASN B 1 207 ? 14.281 -11.875 -13.031 1 92 207 ASN B N 1
ATOM 9987 C CA . ASN B 1 207 ? 15.523 -11.102 -13.109 1 92 207 ASN B CA 1
ATOM 9988 C C . ASN B 1 207 ? 15.906 -10.523 -11.75 1 92 207 ASN B C 1
ATOM 9990 O O . ASN B 1 207 ? 17.031 -10.07 -11.562 1 92 207 ASN B O 1
ATOM 9994 N N . GLU B 1 208 ? 15.102 -10.523 -10.852 1 93.69 208 GLU B N 1
ATOM 9995 C CA . GLU B 1 208 ? 15.469 -10 -9.539 1 93.69 208 GLU B CA 1
ATOM 9996 C C . GLU B 1 208 ? 15.898 -11.117 -8.594 1 93.69 208 GLU B C 1
ATOM 9998 O O . GLU B 1 208 ? 16.312 -10.852 -7.465 1 93.69 208 GLU B O 1
ATOM 10003 N N . ILE B 1 209 ? 15.812 -12.32 -9.031 1 95.06 209 ILE B N 1
ATOM 10004 C CA . ILE B 1 209 ? 16.125 -13.477 -8.195 1 95.06 209 ILE B CA 1
ATOM 10005 C C . ILE B 1 209 ? 17.578 -13.906 -8.422 1 95.06 209 ILE B C 1
ATOM 10007 O O . ILE B 1 209 ? 18.016 -14.047 -9.562 1 95.06 209 ILE B O 1
ATOM 10011 N N . GLU B 1 210 ? 18.25 -14.078 -7.398 1 93.19 210 GLU B N 1
ATOM 10012 C CA . GLU B 1 210 ? 19.609 -14.617 -7.457 1 93.19 210 GLU B CA 1
ATOM 10013 C C . GLU B 1 210 ? 19.609 -16.141 -7.492 1 93.19 210 GLU B C 1
ATOM 10015 O O . GLU B 1 210 ? 20.328 -16.75 -8.273 1 93.19 210 GLU B O 1
ATOM 10020 N N . SER B 1 211 ? 18.812 -16.703 -6.594 1 92.81 211 SER B N 1
ATOM 10021 C CA . SER B 1 211 ? 18.734 -18.156 -6.531 1 92.81 211 SER B CA 1
ATOM 10022 C C . SER B 1 211 ? 17.453 -18.625 -5.852 1 92.81 211 SER B C 1
ATOM 10024 O O . SER B 1 211 ? 16.781 -17.844 -5.164 1 92.81 211 SER B O 1
ATOM 10026 N N . VAL B 1 212 ? 17.031 -19.812 -6.105 1 94.19 212 VAL B N 1
ATOM 10027 C CA . VAL B 1 212 ? 15.953 -20.516 -5.434 1 94.19 212 VAL B CA 1
ATOM 10028 C C . VAL B 1 212 ? 16.469 -21.859 -4.906 1 94.19 212 VAL B C 1
ATOM 10030 O O . VAL B 1 212 ? 17.078 -22.641 -5.645 1 94.19 212 VAL B O 1
ATOM 10033 N N . SER B 1 213 ? 16.234 -22.141 -3.637 1 94.06 213 SER B N 1
ATOM 10034 C CA . SER B 1 213 ? 16.625 -23.406 -3.018 1 94.06 213 SER B CA 1
ATOM 10035 C C . SER B 1 213 ? 15.43 -24.109 -2.396 1 94.06 213 SER B C 1
ATOM 10037 O O . SER B 1 213 ? 14.555 -23.453 -1.815 1 94.06 213 SER B O 1
ATOM 10039 N N . ALA B 1 214 ? 15.391 -25.344 -2.557 1 95 214 ALA B N 1
ATOM 10040 C CA . ALA B 1 214 ? 14.375 -26.156 -1.912 1 95 214 ALA B CA 1
ATOM 10041 C C . ALA B 1 214 ? 14.977 -27.016 -0.799 1 95 214 ALA B C 1
ATO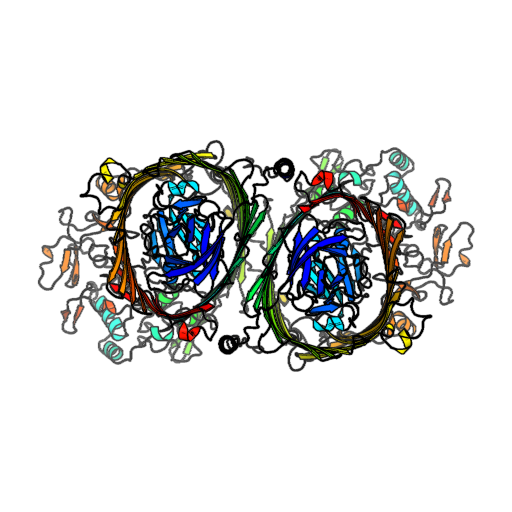M 10043 O O . ALA B 1 214 ? 15.867 -27.828 -1.046 1 95 214 ALA B O 1
ATOM 10044 N N . LEU B 1 215 ? 14.555 -26.734 0.387 1 94.06 215 LEU B N 1
ATOM 10045 C CA . LEU B 1 215 ? 14.906 -27.594 1.517 1 94.06 215 LEU B CA 1
ATOM 10046 C C . LEU B 1 215 ? 13.898 -28.719 1.679 1 94.06 215 LEU B C 1
ATOM 10048 O O . LEU B 1 215 ? 12.703 -28.469 1.859 1 94.06 215 LEU B O 1
ATOM 10052 N N . LYS B 1 216 ? 14.375 -30.031 1.729 1 93.75 216 LYS B N 1
ATOM 10053 C CA . LYS B 1 216 ? 13.453 -31.141 1.5 1 93.75 216 LYS B CA 1
ATOM 10054 C C . LYS B 1 216 ? 13.406 -32.062 2.709 1 93.75 216 LYS B C 1
ATOM 10056 O O . LYS B 1 216 ? 12.555 -32.969 2.779 1 93.75 216 LYS B O 1
ATOM 10061 N N . ASP B 1 217 ? 14.32 -31.797 3.561 1 90 217 ASP B N 1
ATOM 10062 C CA . ASP B 1 217 ? 14.391 -32.688 4.723 1 90 217 ASP B CA 1
ATOM 10063 C C . ASP B 1 217 ? 14.406 -31.875 6.02 1 90 217 ASP B C 1
ATOM 10065 O O . ASP B 1 217 ? 13.781 -30.812 6.109 1 90 217 ASP B O 1
ATOM 10069 N N . ALA B 1 218 ? 15.031 -32.438 7.078 1 82.62 218 ALA B N 1
ATOM 10070 C CA . ALA B 1 218 ? 15.016 -31.844 8.406 1 82.62 218 ALA B CA 1
ATOM 10071 C C . ALA B 1 218 ? 15.656 -30.453 8.383 1 82.62 218 ALA B C 1
ATOM 10073 O O . ALA B 1 218 ? 15.43 -29.656 9.289 1 82.62 218 ALA B O 1
ATOM 10074 N N . SER B 1 219 ? 16.359 -30.219 7.375 1 80.69 219 SER B N 1
ATOM 10075 C CA . SER B 1 219 ? 16.953 -28.891 7.25 1 80.69 219 SER B CA 1
ATOM 10076 C C . SER B 1 219 ? 15.891 -27.812 7.141 1 80.69 219 SER B C 1
ATOM 10078 O O . SER B 1 219 ? 16.125 -26.656 7.473 1 80.69 219 SER B O 1
ATOM 10080 N N . ALA B 1 220 ? 14.742 -28.109 6.652 1 80.12 220 ALA B N 1
ATOM 10081 C CA . ALA B 1 220 ? 13.625 -27.172 6.531 1 80.12 220 ALA B CA 1
ATOM 10082 C C . ALA B 1 220 ? 13.031 -26.859 7.898 1 80.12 220 ALA B C 1
ATOM 10084 O O . ALA B 1 220 ? 12.344 -25.844 8.062 1 80.12 220 ALA B O 1
ATOM 10085 N N . ALA B 1 221 ? 13.359 -27.656 8.805 1 78.5 221 ALA B N 1
ATOM 10086 C CA . ALA B 1 221 ? 12.727 -27.562 10.117 1 78.5 221 ALA B CA 1
ATOM 10087 C C . ALA B 1 221 ? 13.148 -26.281 10.828 1 78.5 221 ALA B C 1
ATOM 10089 O O . ALA B 1 221 ? 12.453 -25.797 11.734 1 78.5 221 ALA B O 1
ATOM 10090 N N . VAL B 1 222 ? 14.164 -25.75 10.359 1 80 222 VAL B N 1
ATOM 10091 C CA . VAL B 1 222 ? 14.664 -24.531 11 1 80 222 VAL B CA 1
ATOM 10092 C C . VAL B 1 222 ? 13.672 -23.391 10.789 1 80 222 VAL B C 1
ATOM 10094 O O . VAL B 1 222 ? 13.625 -22.438 11.578 1 80 222 VAL B O 1
ATOM 10097 N N . TYR B 1 223 ? 12.852 -23.562 9.828 1 81.75 223 TYR B N 1
ATOM 10098 C CA . TYR B 1 223 ? 11.867 -22.516 9.562 1 81.75 223 TYR B CA 1
ATOM 10099 C C . TYR B 1 223 ? 10.555 -22.812 10.281 1 81.75 223 TYR B C 1
ATOM 10101 O O . TYR B 1 223 ? 9.641 -21.984 10.273 1 81.75 223 TYR B O 1
ATOM 10109 N N . GLY B 1 224 ? 10.562 -23.922 10.836 1 76 224 GLY B N 1
ATOM 10110 C CA . GLY B 1 224 ? 9.5 -24.203 11.781 1 76 224 GLY B CA 1
ATOM 10111 C C . GLY B 1 224 ? 8.203 -24.625 11.117 1 76 224 GLY B C 1
ATOM 10112 O O . GLY B 1 224 ? 8.203 -25.516 10.258 1 76 224 GLY B O 1
ATOM 10113 N N . MET B 1 225 ? 7.105 -23.891 11.578 1 79.06 225 MET B N 1
ATOM 10114 C CA . MET B 1 225 ? 5.734 -24.266 11.242 1 79.06 225 MET B CA 1
ATOM 10115 C C . MET B 1 225 ? 5.516 -24.25 9.734 1 79.06 225 MET B C 1
ATOM 10117 O O . MET B 1 225 ? 5.992 -23.344 9.047 1 79.06 225 MET B O 1
ATOM 10121 N N . ARG B 1 226 ? 4.867 -25.25 9.172 1 76.38 226 ARG B N 1
ATOM 10122 C CA . ARG B 1 226 ? 4.441 -25.391 7.781 1 76.38 226 ARG B CA 1
ATOM 10123 C C . ARG B 1 226 ? 5.605 -25.812 6.895 1 76.38 226 ARG B C 1
ATOM 10125 O O . ARG B 1 226 ? 5.473 -25.859 5.668 1 76.38 226 ARG B O 1
ATOM 10132 N N . ALA B 1 227 ? 6.754 -26.047 7.52 1 87.19 227 ALA B N 1
ATOM 10133 C CA . ALA B 1 227 ? 7.898 -26.5 6.73 1 87.19 227 ALA B CA 1
ATOM 10134 C C . ALA B 1 227 ? 7.867 -28.016 6.535 1 87.19 227 ALA B C 1
ATOM 10136 O O . ALA B 1 227 ? 8.797 -28.594 5.973 1 87.19 227 ALA B O 1
ATOM 10137 N N . GLY B 1 228 ? 6.895 -28.594 7.035 1 87.38 228 GLY B N 1
ATOM 10138 C CA . GLY B 1 228 ? 6.77 -30.047 6.898 1 87.38 228 GLY B CA 1
ATOM 10139 C C . GLY B 1 228 ? 6.672 -30.5 5.453 1 87.38 228 GLY B C 1
ATOM 10140 O O . GLY B 1 228 ? 7.016 -31.641 5.133 1 87.38 228 GLY B O 1
ATOM 10141 N N . ASN B 1 229 ? 6.258 -29.625 4.648 1 92 229 ASN B N 1
ATOM 10142 C CA . ASN B 1 229 ? 6.16 -29.922 3.225 1 92 229 ASN B CA 1
ATOM 10143 C C . ASN B 1 229 ? 7.402 -29.453 2.467 1 92 229 ASN B C 1
ATOM 10145 O O . ASN B 1 229 ? 7.453 -29.547 1.239 1 92 229 ASN B O 1
ATOM 10149 N N . GLY B 1 230 ? 8.398 -28.969 3.201 1 93.38 230 GLY B N 1
ATOM 10150 C CA . GLY B 1 230 ? 9.586 -28.391 2.588 1 93.38 230 GLY B CA 1
ATOM 10151 C C . GLY B 1 230 ? 9.539 -26.875 2.51 1 93.38 230 GLY B C 1
ATOM 10152 O O . GLY B 1 230 ? 8.516 -26.266 2.824 1 93.38 230 GLY B O 1
ATOM 10153 N N . VAL B 1 231 ? 10.656 -26.328 2.188 1 93.94 231 VAL B N 1
ATOM 10154 C CA . VAL B 1 231 ? 10.75 -24.875 2.115 1 93.94 231 VAL B CA 1
ATOM 10155 C C . VAL B 1 231 ? 11.352 -24.453 0.774 1 93.94 231 VAL B C 1
ATOM 10157 O O . VAL B 1 231 ? 12.297 -25.078 0.294 1 93.94 231 VAL B O 1
ATOM 10160 N N . LEU B 1 232 ? 10.742 -23.5 0.15 1 94.88 232 LEU B N 1
ATOM 10161 C CA . LEU B 1 232 ? 11.328 -22.797 -0.987 1 94.88 232 LEU B CA 1
ATOM 10162 C C . LEU B 1 232 ? 11.953 -21.469 -0.552 1 94.88 232 LEU B C 1
ATOM 10164 O O . LEU B 1 232 ? 11.234 -20.547 -0.154 1 94.88 232 LEU B O 1
ATOM 10168 N N . LEU B 1 233 ? 13.219 -21.422 -0.695 1 94.94 233 LEU B N 1
ATOM 10169 C CA . LEU B 1 233 ? 13.961 -20.219 -0.309 1 94.94 233 LEU B CA 1
ATOM 10170 C C . LEU B 1 233 ? 14.32 -19.391 -1.534 1 94.94 233 LEU B C 1
ATOM 10172 O O . LEU B 1 233 ? 15.023 -19.875 -2.43 1 94.94 233 LEU B O 1
ATOM 10176 N N . ILE B 1 234 ? 13.891 -18.172 -1.562 1 95.75 234 ILE B N 1
ATOM 10177 C CA . ILE B 1 234 ? 14.227 -17.25 -2.645 1 95.75 234 ILE B CA 1
ATOM 10178 C C . ILE B 1 234 ? 15.203 -16.203 -2.143 1 95.75 234 ILE B C 1
ATOM 10180 O O . ILE B 1 234 ? 14.977 -15.586 -1.095 1 95.75 234 ILE B O 1
ATOM 10184 N N . THR B 1 235 ? 16.219 -16.078 -2.797 1 94.31 235 THR B N 1
ATOM 10185 C CA . THR B 1 235 ? 17.172 -15.008 -2.541 1 94.31 235 THR B CA 1
ATOM 10186 C C . THR B 1 235 ? 17.156 -13.984 -3.672 1 94.31 235 THR B C 1
ATOM 10188 O O . THR B 1 235 ? 17.375 -14.328 -4.836 1 94.31 235 THR B O 1
ATOM 10191 N N . THR B 1 236 ? 16.969 -12.773 -3.4 1 95.25 236 THR B N 1
ATOM 10192 C CA . THR B 1 236 ? 16.953 -11.734 -4.422 1 95.25 236 THR B CA 1
ATOM 10193 C C . THR B 1 236 ? 18.344 -11.141 -4.598 1 95.25 236 THR B C 1
ATOM 10195 O O . THR B 1 236 ? 19.203 -11.297 -3.734 1 95.25 236 THR B O 1
ATOM 10198 N N . LYS B 1 237 ? 18.531 -10.484 -5.648 1 93.31 237 LYS B N 1
ATOM 10199 C CA . LYS B 1 237 ? 19.828 -9.914 -5.98 1 93.31 237 LYS B CA 1
ATOM 10200 C C . LYS B 1 237 ? 20.156 -8.734 -5.07 1 93.31 237 LYS B C 1
ATOM 10202 O O . LYS B 1 237 ? 19.266 -8 -4.652 1 93.31 237 LYS B O 1
ATOM 10207 N N . ASN B 1 238 ? 21.422 -8.469 -4.664 1 87.88 238 ASN B N 1
ATOM 10208 C CA . ASN B 1 238 ? 21.859 -7.383 -3.791 1 87.88 238 ASN B CA 1
ATOM 10209 C C . ASN B 1 238 ? 23.016 -6.594 -4.406 1 87.88 238 ASN B C 1
ATOM 10211 O O . ASN B 1 238 ? 23.469 -5.605 -3.832 1 87.88 238 ASN B O 1
ATOM 10215 N N . GLY B 1 239 ? 23.469 -6.641 -5.473 1 76 239 GLY B N 1
ATOM 10216 C CA . GLY B 1 239 ? 24.531 -5.902 -6.148 1 76 239 GLY B CA 1
ATOM 10217 C C . GLY B 1 239 ? 25.906 -6.234 -5.641 1 76 239 GLY B C 1
ATOM 10218 O O . GLY B 1 239 ? 26.297 -5.812 -4.547 1 76 239 GLY B O 1
ATOM 10219 N N . LYS B 1 240 ? 26.656 -7.086 -5.918 1 67.19 240 LYS B N 1
ATOM 10220 C CA . LYS B 1 240 ? 27.953 -7.484 -5.371 1 67.19 240 LYS B CA 1
ATOM 10221 C C . LYS B 1 240 ? 29.078 -7.18 -6.348 1 67.19 240 LYS B C 1
ATOM 10223 O O . LYS B 1 240 ? 30.266 -7.391 -6.035 1 67.19 240 LYS B O 1
ATOM 10228 N N . THR B 1 241 ? 28.641 -6.633 -7.348 1 58.56 241 THR B N 1
ATOM 10229 C CA . THR B 1 241 ? 29.688 -6.441 -8.352 1 58.56 241 THR B CA 1
ATOM 10230 C C . THR B 1 241 ? 30.547 -5.227 -8.008 1 58.56 241 THR B C 1
ATOM 10232 O O . THR B 1 241 ? 30.031 -4.117 -7.875 1 58.56 241 THR B O 1
ATOM 10235 N N . THR B 1 242 ? 31.766 -5.59 -7.715 1 61.28 242 THR B N 1
ATOM 10236 C CA . THR B 1 242 ? 32.719 -4.527 -7.391 1 61.28 242 THR B CA 1
ATOM 10237 C C . THR B 1 242 ? 33.125 -3.756 -8.648 1 61.28 242 THR B C 1
ATOM 10239 O O . THR B 1 242 ? 33.156 -4.316 -9.742 1 61.28 242 THR B O 1
ATOM 10242 N N . GLY B 1 243 ? 33.219 -2.51 -8.602 1 60.19 243 GLY B N 1
ATOM 10243 C CA . GLY B 1 243 ? 33.625 -1.645 -9.703 1 60.19 243 GLY B CA 1
ATOM 10244 C C . GLY B 1 243 ? 32.5 -0.69 -10.133 1 60.19 243 GLY B C 1
ATOM 10245 O O . GLY B 1 243 ? 31.828 -0.111 -9.297 1 60.19 243 GLY B O 1
ATOM 10246 N N . LYS B 1 244 ? 32.438 -0.64 -11.484 1 69.69 244 LYS B N 1
ATOM 10247 C CA . LYS B 1 244 ? 31.469 0.259 -12.086 1 69.69 244 LYS B CA 1
ATOM 10248 C C . LYS B 1 244 ? 30.047 -0.311 -11.977 1 69.69 244 LYS B C 1
ATOM 10250 O O . LYS B 1 244 ? 29.875 -1.528 -11.914 1 69.69 244 LYS B O 1
ATOM 10255 N N . ALA B 1 245 ? 29.156 0.49 -11.93 1 85.94 245 ALA B N 1
ATOM 10256 C CA . ALA B 1 245 ? 27.75 0.094 -11.906 1 85.94 245 ALA B CA 1
ATOM 10257 C C . ALA B 1 245 ? 27.391 -0.73 -13.133 1 85.94 245 ALA B C 1
ATOM 10259 O O . ALA B 1 245 ? 27.859 -0.448 -14.242 1 85.94 245 ALA B O 1
ATOM 10260 N N . LYS B 1 246 ? 26.734 -1.732 -12.945 1 89.06 246 LYS B N 1
ATOM 10261 C CA . LYS B 1 246 ? 26.266 -2.598 -14.023 1 89.06 246 LYS B CA 1
ATOM 10262 C C . LYS B 1 246 ? 24.781 -2.352 -14.32 1 89.06 246 LYS B C 1
ATOM 10264 O O . LYS B 1 246 ? 23.938 -2.463 -13.43 1 89.06 246 LYS B O 1
ATOM 10269 N N . ILE B 1 247 ? 24.516 -1.95 -15.531 1 92 247 ILE B N 1
ATOM 10270 C CA . ILE B 1 247 ? 23.141 -1.79 -15.984 1 92 247 ILE B CA 1
ATOM 10271 C C . ILE B 1 247 ? 22.75 -2.953 -16.906 1 92 247 ILE B C 1
ATOM 10273 O O . ILE B 1 247 ? 23.422 -3.203 -17.906 1 92 247 ILE B O 1
ATOM 10277 N N . GLU B 1 248 ? 21.734 -3.607 -16.594 1 93.38 248 GLU B N 1
ATOM 10278 C CA . GLU B 1 248 ? 21.281 -4.762 -17.359 1 93.38 248 GLU B CA 1
ATOM 10279 C C . GLU B 1 248 ? 19.875 -4.562 -17.891 1 93.38 248 GLU B C 1
ATOM 10281 O O . GLU B 1 248 ? 18.984 -4.109 -17.156 1 93.38 248 GLU B O 1
ATOM 10286 N N . TYR B 1 249 ? 19.688 -4.801 -19.109 1 94.81 249 TYR B N 1
ATOM 10287 C CA . TYR B 1 249 ? 18.375 -4.801 -19.75 1 94.81 249 TYR B CA 1
ATOM 10288 C C . TYR B 1 249 ? 18.047 -6.172 -20.328 1 94.81 249 TYR B C 1
ATOM 10290 O O . TYR B 1 249 ? 18.875 -6.789 -20.984 1 94.81 249 TYR B O 1
ATOM 10298 N N . SER B 1 250 ? 16.859 -6.629 -20.031 1 95.94 250 SER B N 1
ATOM 10299 C CA . SER B 1 250 ? 16.312 -7.844 -20.625 1 95.94 250 SER B CA 1
ATOM 10300 C C . SER B 1 250 ? 14.914 -7.602 -21.188 1 95.94 250 SER B C 1
ATOM 10302 O O . SER B 1 250 ? 14 -7.199 -20.469 1 95.94 250 SER B O 1
ATOM 10304 N N . GLY B 1 251 ? 14.766 -7.777 -22.469 1 95.56 251 GLY B N 1
ATOM 10305 C CA . GLY B 1 251 ? 13.477 -7.602 -23.125 1 95.56 251 GLY B CA 1
ATOM 10306 C C . GLY B 1 251 ? 13.086 -8.773 -24 1 95.56 251 GLY B C 1
ATOM 10307 O O . GLY B 1 251 ? 13.938 -9.367 -24.672 1 95.56 251 GLY B O 1
ATOM 10308 N N . THR B 1 252 ? 11.852 -9.156 -23.906 1 95.38 252 THR B N 1
ATOM 10309 C CA . THR B 1 252 ? 11.328 -10.195 -24.781 1 95.38 252 THR B CA 1
ATOM 10310 C C . THR B 1 252 ? 9.992 -9.781 -25.375 1 95.38 252 THR B C 1
ATOM 10312 O O . THR B 1 252 ? 9.227 -9.039 -24.766 1 95.38 252 THR B O 1
ATOM 10315 N N . TYR B 1 253 ? 9.734 -10.102 -26.594 1 95.88 253 TYR B N 1
ATOM 10316 C CA . TYR B 1 253 ? 8.461 -10.039 -27.281 1 95.88 253 TYR B CA 1
ATOM 10317 C C . TYR B 1 253 ? 8.102 -11.391 -27.906 1 95.88 253 TYR B C 1
ATOM 10319 O O . TYR B 1 253 ? 8.961 -12.055 -28.484 1 95.88 253 TYR B O 1
ATOM 10327 N N . GLY B 1 254 ? 6.852 -11.789 -27.625 1 94.69 254 GLY B N 1
ATOM 10328 C CA . GLY B 1 254 ? 6.516 -13.102 -28.141 1 94.69 254 GLY B CA 1
ATOM 10329 C C . GLY B 1 254 ? 5.035 -13.273 -28.422 1 94.69 254 GLY B C 1
ATOM 10330 O O . GLY B 1 254 ? 4.27 -12.312 -28.344 1 94.69 254 GLY B O 1
ATOM 10331 N N . TRP B 1 255 ? 4.715 -14.477 -28.844 1 94.44 255 TRP B N 1
ATOM 10332 C CA . TRP B 1 255 ? 3.352 -14.883 -29.172 1 94.44 255 TRP B CA 1
ATOM 10333 C C . TRP B 1 255 ? 3.033 -16.25 -28.594 1 94.44 255 TRP B C 1
ATOM 10335 O O . TRP B 1 255 ? 3.883 -17.141 -28.578 1 94.44 255 TRP B O 1
ATOM 10345 N N . SER B 1 256 ? 1.832 -16.328 -28.094 1 92.06 256 SER B N 1
ATOM 10346 C CA . SER B 1 256 ? 1.387 -17.609 -27.547 1 92.06 256 SER B CA 1
ATOM 10347 C C . SER B 1 256 ? 0.28 -18.219 -28.406 1 92.06 256 SER B C 1
ATOM 10349 O O . SER B 1 256 ? -0.475 -17.5 -29.062 1 92.06 256 SER B O 1
ATOM 10351 N N . HIS B 1 257 ? 0.28 -19.484 -28.422 1 90.75 257 HIS B N 1
ATOM 10352 C CA . HIS B 1 257 ? -0.707 -20.281 -29.156 1 90.75 257 HIS B CA 1
ATOM 10353 C C . HIS B 1 257 ? -1.288 -21.391 -28.281 1 90.75 257 HIS B C 1
ATOM 10355 O O . HIS B 1 257 ? -0.548 -22.094 -27.609 1 90.75 257 HIS B O 1
ATOM 10361 N N . GLN B 1 258 ? -2.627 -21.547 -28.438 1 84.5 258 GLN B N 1
ATOM 10362 C CA . GLN B 1 258 ? -3.264 -22.594 -27.625 1 84.5 258 GLN B CA 1
ATOM 10363 C C . GLN B 1 258 ? -3.148 -23.953 -28.297 1 84.5 258 GLN B C 1
ATOM 10365 O O . GLN B 1 258 ? -3.344 -24.078 -29.5 1 84.5 258 GLN B O 1
ATOM 10370 N N . THR B 1 259 ? -2.756 -25.031 -27.703 1 75.88 259 THR B N 1
ATOM 10371 C CA . THR B 1 259 ? -2.449 -26.297 -28.344 1 75.88 259 THR B CA 1
ATOM 10372 C C . THR B 1 259 ? -3.6 -27.281 -28.172 1 75.88 259 THR B C 1
ATOM 10374 O O . THR B 1 259 ? -3.799 -28.172 -29.016 1 75.88 259 THR B O 1
ATOM 10377 N N . ASP B 1 260 ? -4.402 -27.297 -27.266 1 75.31 260 ASP B N 1
ATOM 10378 C CA . ASP B 1 260 ? -5.215 -28.469 -26.953 1 75.31 260 ASP B CA 1
ATOM 10379 C C . ASP B 1 260 ? -6.691 -28.094 -26.828 1 75.31 260 ASP B C 1
ATOM 10381 O O . ASP B 1 260 ? -7.328 -28.375 -25.812 1 75.31 260 ASP B O 1
ATOM 10385 N N . LEU B 1 261 ? -7.258 -27.672 -27.953 1 81.75 261 LEU B N 1
ATOM 10386 C CA . LEU B 1 261 ? -8.703 -27.469 -28.031 1 81.75 261 LEU B CA 1
ATOM 10387 C C . LEU B 1 261 ? -9.305 -28.297 -29.156 1 81.75 261 LEU B C 1
ATOM 10389 O O . LEU B 1 261 ? -9.195 -27.938 -30.328 1 81.75 261 LEU B O 1
ATOM 10393 N N . PRO B 1 262 ? -9.969 -29.375 -28.75 1 87.19 262 PRO B N 1
ATOM 10394 C CA . PRO B 1 262 ? -10.516 -30.266 -29.781 1 87.19 262 PRO B CA 1
ATOM 10395 C C . PRO B 1 262 ? -11.508 -29.562 -30.703 1 87.19 262 PRO B C 1
ATOM 10397 O O . PRO B 1 262 ? -12.25 -28.672 -30.25 1 87.19 262 PRO B O 1
ATOM 10400 N N . GLU B 1 263 ? -11.547 -30.078 -31.922 1 88.25 263 GLU B N 1
ATOM 10401 C CA . GLU B 1 263 ? -12.477 -29.531 -32.906 1 88.25 263 GLU B CA 1
ATOM 10402 C C . GLU B 1 263 ? -13.891 -30.062 -32.688 1 88.25 263 GLU B C 1
ATOM 10404 O O . GLU B 1 263 ? -14.07 -31.156 -32.125 1 88.25 263 GLU B O 1
ATOM 10409 N N . MET B 1 264 ? -14.852 -29.297 -33.125 1 91.44 264 MET B N 1
ATOM 10410 C CA . MET B 1 264 ? -16.25 -29.703 -33.031 1 91.44 264 MET B CA 1
ATOM 10411 C C . MET B 1 264 ? -16.719 -30.391 -34.312 1 91.44 264 MET B C 1
ATOM 10413 O O . MET B 1 264 ? -16.156 -30.156 -35.375 1 91.44 264 MET B O 1
ATOM 10417 N N . MET B 1 265 ? -17.797 -31.188 -34.094 1 93.44 265 MET B N 1
ATOM 10418 C CA . MET B 1 265 ? -18.422 -31.812 -35.25 1 93.44 265 MET B CA 1
ATOM 10419 C C . MET B 1 265 ? -19.125 -30.781 -36.125 1 93.44 265 MET B C 1
ATOM 10421 O O . MET B 1 265 ? -19.625 -29.766 -35.625 1 93.44 265 MET B O 1
ATOM 10425 N N . ASN B 1 266 ? -19.062 -31.047 -37.469 1 92.94 266 ASN B N 1
ATOM 10426 C CA . ASN B 1 266 ? -19.906 -30.234 -38.312 1 92.94 266 ASN B CA 1
ATOM 10427 C C . ASN B 1 266 ? -21.359 -30.719 -38.312 1 92.94 266 ASN B C 1
ATOM 10429 O O . ASN B 1 266 ? -21.703 -31.641 -37.594 1 92.94 266 ASN B O 1
ATOM 10433 N N . ALA B 1 267 ? -22.203 -30.078 -39.094 1 93.25 267 ALA B N 1
ATOM 10434 C CA . ALA B 1 267 ? -23.641 -30.359 -39.094 1 93.25 267 ALA B CA 1
ATOM 10435 C C . ALA B 1 267 ? -23.938 -31.797 -39.5 1 93.25 267 ALA B C 1
ATOM 10437 O O . ALA B 1 267 ? -24.766 -32.469 -38.875 1 93.25 267 ALA B O 1
ATOM 10438 N N . PHE B 1 268 ? -23.328 -32.281 -40.531 1 93.75 268 PHE B N 1
ATOM 10439 C CA . PHE B 1 268 ? -23.578 -33.625 -41.062 1 93.75 268 PHE B CA 1
ATOM 10440 C C . PHE B 1 268 ? -23.109 -34.688 -40.031 1 93.75 268 PHE B C 1
ATOM 10442 O O . PHE B 1 268 ? -23.828 -35.625 -39.75 1 93.75 268 PHE B O 1
ATOM 10449 N N . GLU B 1 269 ? -21.859 -34.5 -39.594 1 92.81 269 GLU B N 1
ATOM 10450 C CA . GLU B 1 269 ? -21.312 -35.438 -38.594 1 92.81 269 GLU B CA 1
ATOM 10451 C C . GLU B 1 269 ? -22.203 -35.531 -37.375 1 92.81 269 GLU B C 1
ATOM 10453 O O . GLU B 1 269 ? -22.469 -36.656 -36.875 1 92.81 269 GLU B O 1
ATOM 10458 N N . TRP B 1 270 ? -22.625 -34.406 -36.938 1 94.06 270 TRP B N 1
ATOM 10459 C CA . TRP B 1 270 ? -23.438 -34.312 -35.719 1 94.06 270 TRP B CA 1
ATOM 10460 C C . TRP B 1 270 ? -24.812 -34.938 -35.969 1 94.06 270 TRP B C 1
ATOM 10462 O O . TRP B 1 270 ? -25.266 -35.781 -35.156 1 94.06 270 TRP B O 1
ATOM 10472 N N . ALA B 1 271 ? -25.469 -34.625 -37.031 1 92.88 271 ALA B N 1
ATOM 10473 C CA . ALA B 1 271 ? -26.797 -35.156 -37.344 1 92.88 271 ALA B CA 1
ATOM 10474 C C . ALA B 1 271 ? -26.75 -36.656 -37.562 1 92.88 271 ALA B C 1
ATOM 10476 O O . ALA B 1 271 ? -27.688 -37.375 -37.156 1 92.88 271 ALA B O 1
ATOM 10477 N N . SER B 1 272 ? -25.719 -37.094 -38.188 1 91.25 272 SER B N 1
ATOM 10478 C CA . SER B 1 272 ? -25.547 -38.5 -38.406 1 91.25 272 SER B CA 1
ATOM 10479 C C . SER B 1 272 ? -25.406 -39.25 -37.062 1 91.25 272 SER B C 1
ATOM 10481 O O . SER B 1 272 ? -25.984 -40.344 -36.906 1 91.25 272 SER B O 1
ATOM 10483 N N . MET B 1 273 ? -24.641 -38.688 -36.25 1 91.81 273 MET B N 1
ATOM 10484 C CA . MET B 1 273 ? -24.469 -39.281 -34.938 1 91.81 273 MET B CA 1
ATOM 10485 C C . MET B 1 273 ? -25.797 -39.312 -34.188 1 91.81 273 MET B C 1
ATOM 10487 O O . MET B 1 273 ? -26.125 -40.344 -33.562 1 91.81 273 MET B O 1
ATOM 10491 N N . ILE B 1 274 ? -26.609 -38.281 -34.25 1 91.06 274 ILE B N 1
ATOM 10492 C CA . ILE B 1 274 ? -27.906 -38.219 -33.594 1 91.06 274 ILE B CA 1
ATOM 10493 C C . ILE B 1 274 ? -28.812 -39.312 -34.156 1 91.06 274 ILE B C 1
ATOM 10495 O O . ILE B 1 274 ? -29.547 -39.969 -33.406 1 91.06 274 ILE B O 1
ATOM 10499 N N . ASN B 1 275 ? -28.781 -39.469 -35.406 1 90.56 275 ASN B N 1
ATOM 10500 C CA . ASN B 1 275 ? -29.578 -40.531 -36.062 1 90.56 275 ASN B CA 1
ATOM 10501 C C . ASN B 1 275 ? -29.156 -41.906 -35.562 1 90.56 275 ASN B C 1
ATOM 10503 O O . ASN B 1 275 ? -30.016 -42.781 -35.344 1 90.56 275 ASN B O 1
ATOM 10507 N N . GLU B 1 276 ? -27.953 -42.062 -35.5 1 88.81 276 GLU B N 1
ATOM 10508 C CA . GLU B 1 276 ? -27.422 -43.375 -35.062 1 88.81 276 GLU B CA 1
ATOM 10509 C C . GLU B 1 276 ? -27.906 -43.719 -33.656 1 88.81 276 GLU B C 1
ATOM 10511 O O . GLU B 1 276 ? -28.266 -44.875 -33.375 1 88.81 276 GLU B O 1
ATOM 10516 N N . VAL B 1 277 ? -27.891 -42.781 -32.844 1 89.44 277 VAL B N 1
ATOM 10517 C CA . VAL B 1 277 ? -28.328 -43 -31.453 1 89.44 277 VAL B CA 1
ATOM 10518 C C . VAL B 1 277 ? -29.812 -43.344 -31.453 1 89.44 277 VAL B C 1
ATOM 10520 O O . VAL B 1 277 ? -30.25 -44.25 -30.719 1 89.44 277 VAL B O 1
ATOM 10523 N N . GLY B 1 278 ? -30.547 -42.656 -32.312 1 87 278 GLY B N 1
ATOM 10524 C CA . GLY B 1 278 ? -31.969 -42.969 -32.406 1 87 278 GLY B CA 1
ATOM 10525 C C . GLY B 1 278 ? -32.219 -44.375 -32.938 1 87 278 GLY B C 1
ATOM 10526 O O . GLY B 1 278 ? -33.156 -45.062 -32.5 1 87 278 GLY B O 1
ATOM 10527 N N . LEU B 1 279 ? -31.422 -44.781 -33.812 1 85.19 279 LEU B N 1
ATOM 10528 C CA . LEU B 1 279 ? -31.594 -46.094 -34.438 1 85.19 279 LEU B CA 1
ATOM 10529 C C . LEU B 1 279 ? -31.109 -47.219 -33.531 1 85.19 279 LEU B C 1
ATOM 10531 O O . LEU B 1 279 ? -31.516 -48.375 -33.719 1 85.19 279 LEU B O 1
ATOM 10535 N N . ALA B 1 280 ? -30.297 -46.906 -32.625 1 83.38 280 ALA B N 1
ATOM 10536 C CA . ALA B 1 280 ? -29.734 -47.906 -31.719 1 83.38 280 ALA B CA 1
ATOM 10537 C C . ALA B 1 280 ? -30.656 -48.156 -30.531 1 83.38 280 ALA B C 1
ATOM 10539 O O . ALA B 1 280 ? -30.422 -49.062 -29.734 1 83.38 280 ALA B O 1
ATOM 10540 N N . ARG B 1 281 ? -31.703 -47.438 -30.516 1 82.69 281 ARG B N 1
ATOM 10541 C CA . ARG B 1 281 ? -32.656 -47.656 -29.438 1 82.69 281 ARG B CA 1
ATOM 10542 C C . ARG B 1 281 ? -33.375 -49 -29.609 1 82.69 281 ARG B C 1
ATOM 10544 O O . ARG B 1 281 ? -33.656 -49.406 -30.734 1 82.69 281 ARG B O 1
ATOM 10551 N N . TYR B 1 282 ? -33.531 -49.594 -28.547 1 76 282 TYR B N 1
ATOM 10552 C CA . TYR B 1 282 ? -34.219 -50.875 -28.578 1 76 282 TYR B CA 1
ATOM 10553 C C . TYR B 1 282 ? -35.719 -50.688 -28.875 1 76 282 TYR B C 1
ATOM 10555 O O . TYR B 1 282 ? -36.281 -51.438 -29.672 1 76 282 TYR B O 1
ATOM 10563 N N . ALA B 1 283 ? -36.156 -49.812 -28.078 1 75.69 283 ALA B N 1
ATOM 10564 C CA . ALA B 1 283 ? -37.594 -49.531 -28.281 1 75.69 283 ALA B CA 1
ATOM 10565 C C . ALA B 1 283 ? -37.781 -48.438 -29.344 1 75.69 283 ALA B C 1
ATOM 10567 O O . ALA B 1 283 ? -37.25 -47.344 -29.219 1 75.69 283 ALA B O 1
ATOM 10568 N N . ASN B 1 284 ? -38.406 -48.656 -30.406 1 82.12 284 ASN B N 1
ATOM 10569 C CA . ASN B 1 284 ? -38.812 -47.719 -31.438 1 82.12 284 ASN B CA 1
ATOM 10570 C C . ASN B 1 284 ? -37.625 -47.094 -32.125 1 82.12 284 ASN B C 1
ATOM 10572 O O . ASN B 1 284 ? -37.469 -45.875 -32.094 1 82.12 284 ASN B O 1
ATOM 10576 N N . PRO B 1 285 ? -36.75 -47.875 -32.719 1 84 285 PRO B N 1
ATOM 10577 C CA . PRO B 1 285 ? -35.594 -47.312 -33.438 1 84 285 PRO B CA 1
ATOM 10578 C C . PRO B 1 285 ? -36 -46.406 -34.594 1 84 285 PRO B C 1
ATOM 10580 O O . PRO B 1 285 ? -36.719 -46.812 -35.5 1 84 285 PRO B O 1
ATOM 10583 N N . LYS B 1 286 ? -35.719 -45.062 -34.344 1 85.62 286 LYS B N 1
ATOM 10584 C CA . LYS B 1 286 ? -36.031 -44.062 -35.375 1 85.62 286 LYS B CA 1
ATOM 10585 C C . LYS B 1 286 ? -34.969 -42.969 -35.438 1 85.62 286 LYS B C 1
ATOM 10587 O O . LYS B 1 286 ? -34.5 -42.5 -34.406 1 85.62 286 LYS B O 1
ATOM 10592 N N . GLY B 1 287 ? -34.625 -42.688 -36.656 1 85.88 287 GLY B N 1
ATOM 10593 C CA . GLY B 1 287 ? -33.75 -41.562 -36.844 1 85.88 287 GLY B CA 1
ATOM 10594 C C . GLY B 1 287 ? -34.438 -40.219 -36.719 1 85.88 287 GLY B C 1
ATOM 10595 O O . GLY B 1 287 ? -35.625 -40.094 -37.125 1 85.88 287 GLY B O 1
ATOM 10596 N N . THR B 1 288 ? -33.75 -39.25 -36.188 1 87.94 288 THR B N 1
ATOM 10597 C CA . THR B 1 288 ? -34.312 -37.938 -36 1 87.94 288 THR B CA 1
ATOM 10598 C C . THR B 1 288 ? -34.375 -37.188 -37.312 1 87.94 288 THR B C 1
ATOM 10600 O O . THR B 1 288 ? -35.344 -36.438 -37.562 1 87.94 288 THR B O 1
ATOM 10603 N N . TYR B 1 289 ? -33.406 -37.406 -38.188 1 92 289 TYR B N 1
ATOM 10604 C CA . TYR B 1 289 ? -33.312 -36.688 -39.469 1 92 289 TYR B CA 1
ATOM 10605 C C . TYR B 1 289 ? -33.531 -37.656 -40.625 1 92 289 TYR B C 1
ATOM 10607 O O . TYR B 1 289 ? -33.062 -38.781 -40.625 1 92 289 TYR B O 1
ATOM 10615 N N . THR B 1 290 ? -34.156 -37.094 -41.656 1 90.12 290 THR B N 1
ATOM 10616 C CA . THR B 1 290 ? -34.406 -37.844 -42.875 1 90.12 290 THR B CA 1
ATOM 10617 C C . THR B 1 290 ? -33.156 -37.875 -43.75 1 90.12 290 THR B C 1
ATOM 10619 O O . THR B 1 290 ? -32.281 -37.031 -43.625 1 90.12 290 THR B O 1
ATOM 10622 N N . PRO B 1 291 ? -33.125 -38.844 -44.625 1 89.19 291 PRO B N 1
ATOM 10623 C CA . PRO B 1 291 ? -31.984 -38.844 -45.562 1 89.19 291 PRO B CA 1
ATOM 10624 C C . PRO B 1 291 ? -31.859 -37.562 -46.375 1 89.19 291 PRO B C 1
ATOM 10626 O O . PRO B 1 291 ? -30.734 -37.125 -46.688 1 89.19 291 PRO B O 1
ATOM 10629 N N . GLU B 1 292 ? -33 -36.906 -46.656 1 91.44 292 GLU B N 1
ATOM 10630 C CA . GLU B 1 292 ? -32.969 -35.656 -47.406 1 91.44 292 GLU B CA 1
ATOM 10631 C C . GLU B 1 292 ? -32.344 -34.531 -46.562 1 91.44 292 GLU B C 1
ATOM 10633 O O . GLU B 1 292 ? -31.547 -33.719 -47.062 1 91.44 292 GLU B O 1
ATOM 10638 N N . GLN B 1 293 ? -32.656 -34.594 -45.344 1 91.12 293 GLN B N 1
ATOM 10639 C CA . GLN B 1 293 ? -32.094 -33.594 -44.438 1 91.12 293 GLN B CA 1
ATOM 10640 C C . GLN B 1 293 ? -30.609 -33.781 -44.25 1 91.12 293 GLN B C 1
ATOM 10642 O O . GLN B 1 293 ? -29.844 -32.844 -44.219 1 91.12 293 GLN B O 1
ATOM 10647 N N . LEU B 1 294 ? -30.219 -34.969 -44.094 1 92.19 294 LEU B N 1
ATOM 10648 C CA . LEU B 1 294 ? -28.797 -35.281 -43.938 1 92.19 294 LEU B CA 1
ATOM 10649 C C . LEU B 1 294 ? -28 -34.844 -45.156 1 92.19 294 LEU B C 1
ATOM 10651 O O . LEU B 1 294 ? -26.859 -34.406 -45.031 1 92.19 294 LEU B O 1
ATOM 10655 N N . GLU B 1 295 ? -28.641 -34.938 -46.312 1 92.38 295 GLU B N 1
ATOM 10656 C CA . GLU B 1 295 ? -27.969 -34.5 -47.531 1 92.38 295 GLU B CA 1
ATOM 10657 C C . GLU B 1 295 ? -27.797 -32.969 -47.531 1 92.38 295 GLU B C 1
ATOM 10659 O O . GLU B 1 295 ? -26.797 -32.469 -48.031 1 92.38 295 GLU B O 1
ATOM 10664 N N . VAL B 1 296 ? -28.719 -32.375 -47 1 92.31 296 VAL B N 1
ATOM 10665 C CA . VAL B 1 296 ? -28.625 -30.906 -46.875 1 92.31 296 VAL B CA 1
ATOM 10666 C C . VAL B 1 296 ? -27.469 -30.547 -45.938 1 92.31 296 VAL B C 1
ATOM 10668 O O . VAL B 1 296 ? -26.688 -29.641 -46.25 1 92.31 296 VAL B O 1
ATOM 10671 N N . PHE B 1 297 ? -27.422 -31.25 -44.812 1 93.81 297 PHE B N 1
ATOM 10672 C CA . PHE B 1 297 ? -26.344 -31 -43.844 1 93.81 297 PHE B CA 1
ATOM 10673 C C . PHE B 1 297 ? -24.984 -31.281 -44.469 1 93.81 297 PHE B C 1
ATOM 10675 O O . PHE B 1 297 ? -24.016 -30.578 -44.219 1 93.81 297 PHE B O 1
ATOM 10682 N N . ARG B 1 298 ? -24.891 -32.25 -45.219 1 91.94 298 ARG B N 1
ATOM 10683 C CA . ARG B 1 298 ? -23.656 -32.625 -45.875 1 91.94 298 ARG B CA 1
ATOM 10684 C C . ARG B 1 298 ? -23.188 -31.562 -46.844 1 91.94 298 ARG B C 1
ATOM 10686 O O . ARG B 1 298 ? -21.984 -31.344 -47 1 91.94 298 ARG B O 1
ATOM 10693 N N . ASN B 1 299 ? -24.141 -30.844 -47.469 1 91.75 299 ASN B N 1
ATOM 10694 C CA . ASN B 1 299 ? -23.812 -29.875 -48.5 1 91.75 299 ASN B CA 1
ATOM 10695 C C . ASN B 1 299 ? -23.719 -28.469 -47.938 1 91.75 299 ASN B C 1
ATOM 10697 O O . ASN B 1 299 ? -23.406 -27.516 -48.688 1 91.75 299 ASN B O 1
ATOM 10701 N N . THR B 1 300 ? -23.969 -28.344 -46.719 1 89.5 300 THR B N 1
ATOM 10702 C CA . THR B 1 300 ? -23.844 -27.047 -46.062 1 89.5 300 THR B CA 1
ATOM 10703 C C . THR B 1 300 ? -22.422 -26.812 -45.594 1 89.5 300 THR B C 1
ATOM 10705 O O . THR B 1 300 ? -21.828 -27.688 -44.938 1 89.5 300 THR B O 1
ATOM 10708 N N . PRO B 1 301 ? -21.875 -25.594 -45.969 1 87.5 301 PRO B N 1
ATOM 10709 C CA . PRO B 1 301 ? -20.516 -25.297 -45.5 1 87.5 301 PRO B CA 1
ATOM 10710 C C . PRO B 1 301 ? -20.422 -25.297 -43.969 1 87.5 301 PRO B C 1
ATOM 10712 O O . PRO B 1 301 ? -21.328 -24.828 -43.281 1 87.5 301 PRO B O 1
ATOM 10715 N N . ASP B 1 302 ? -19.281 -25.828 -43.438 1 86.31 302 ASP B N 1
ATOM 10716 C CA . ASP B 1 302 ? -19.031 -25.922 -42 1 86.31 302 ASP B CA 1
ATOM 10717 C C . ASP B 1 302 ? -18.922 -24.531 -41.375 1 86.31 302 ASP B C 1
ATOM 10719 O O . ASP B 1 302 ? -18.219 -23.672 -41.906 1 86.31 302 ASP B O 1
ATOM 10723 N N . PHE B 1 303 ? -19.672 -24.266 -40.375 1 86.69 303 PHE B N 1
ATOM 10724 C CA . PHE B 1 303 ? -19.531 -23.047 -39.594 1 86.69 303 PHE B CA 1
ATOM 10725 C C . PHE B 1 303 ? -18.469 -23.234 -38.5 1 86.69 303 PHE B C 1
ATOM 10727 O O . PHE B 1 303 ? -18.641 -24.031 -37.594 1 86.69 303 PHE B O 1
ATOM 10734 N N . ASP B 1 304 ? -17.344 -22.469 -38.562 1 85.25 304 ASP B N 1
ATOM 10735 C CA . ASP B 1 304 ? -16.25 -22.562 -37.594 1 85.25 304 ASP B CA 1
ATOM 10736 C C . ASP B 1 304 ? -16.438 -21.578 -36.438 1 85.25 304 ASP B C 1
ATOM 10738 O O . ASP B 1 304 ? -15.891 -20.469 -36.469 1 85.25 304 ASP B O 1
ATOM 10742 N N . LEU B 1 305 ? -17.094 -22.047 -35.5 1 85.31 305 LEU B N 1
ATOM 10743 C CA . LEU B 1 305 ? -17.375 -21.219 -34.312 1 85.31 305 LEU B CA 1
ATOM 10744 C C . LEU B 1 305 ? -16.078 -20.844 -33.625 1 85.31 305 LEU B C 1
ATOM 10746 O O . LEU B 1 305 ? -15.953 -19.734 -33.062 1 85.31 305 LEU B O 1
ATOM 10750 N N . TYR B 1 306 ? -15.086 -21.703 -33.625 1 85.12 306 TYR B N 1
ATOM 10751 C CA . TYR B 1 306 ? -13.812 -21.484 -32.906 1 85.12 306 TYR B CA 1
ATOM 10752 C C . TYR B 1 306 ? -13.117 -20.234 -33.438 1 85.12 306 TYR B C 1
ATOM 10754 O O . TYR B 1 306 ? -12.664 -19.406 -32.656 1 85.12 306 TYR B O 1
ATOM 10762 N N . SER B 1 307 ? -13.039 -20.094 -34.625 1 86.44 307 SER B N 1
ATOM 10763 C CA . SER B 1 307 ? -12.297 -19 -35.25 1 86.44 307 SER B CA 1
ATOM 10764 C C . SER B 1 307 ? -13.008 -17.656 -35.062 1 86.44 307 SER B C 1
ATOM 10766 O O . SER B 1 307 ? -12.414 -16.609 -35.25 1 86.44 307 SER B O 1
ATOM 10768 N N . GLN B 1 308 ? -14.266 -17.781 -34.594 1 83.56 308 GLN B N 1
ATOM 10769 C CA . GLN B 1 308 ? -15.016 -16.547 -34.406 1 83.56 308 GLN B CA 1
ATOM 10770 C C . GLN B 1 308 ? -14.648 -15.867 -33.094 1 83.56 308 GLN B C 1
ATOM 10772 O O . GLN B 1 308 ? -14.82 -14.656 -32.938 1 83.56 308 GLN B O 1
ATOM 10777 N N . TYR B 1 309 ? -14.18 -16.578 -32.219 1 86.69 309 TYR B N 1
ATOM 10778 C CA . TYR B 1 309 ? -14.008 -15.852 -30.953 1 86.69 309 TYR B CA 1
ATOM 10779 C C . TYR B 1 309 ? -12.664 -16.172 -30.312 1 86.69 309 TYR B C 1
ATOM 10781 O O . TYR B 1 309 ? -12.234 -15.492 -29.391 1 86.69 309 TYR B O 1
ATOM 10789 N N . ILE B 1 310 ? -11.891 -17.109 -30.828 1 89.75 310 ILE B N 1
ATOM 10790 C CA . ILE B 1 310 ? -10.586 -17.422 -30.25 1 89.75 310 ILE B CA 1
ATOM 10791 C C . ILE B 1 310 ? -9.484 -16.922 -31.188 1 89.75 310 ILE B C 1
ATOM 10793 O O . ILE B 1 310 ? -9.562 -17.094 -32.406 1 89.75 310 ILE B O 1
ATOM 10797 N N . LYS B 1 311 ? -8.391 -16.375 -30.547 1 90.94 311 LYS B N 1
ATOM 10798 C CA . LYS B 1 311 ? -7.234 -15.922 -31.312 1 90.94 311 LYS B CA 1
ATOM 10799 C C . LYS B 1 311 ? -6.289 -17.078 -31.625 1 90.94 311 LYS B C 1
ATOM 10801 O O . LYS B 1 311 ? -6.137 -18 -30.828 1 90.94 311 LYS B O 1
ATOM 10806 N N . ASP B 1 312 ? -5.672 -16.938 -32.781 1 88.69 312 ASP B N 1
ATOM 10807 C CA . ASP B 1 312 ? -4.648 -17.922 -33.094 1 88.69 312 ASP B CA 1
ATOM 10808 C C . ASP B 1 312 ? -3.355 -17.641 -32.344 1 88.69 312 ASP B C 1
ATOM 10810 O O . ASP B 1 312 ? -2.695 -18.562 -31.844 1 88.69 312 ASP B O 1
ATOM 10814 N N . PHE B 1 313 ? -3.051 -16.375 -32.344 1 92.94 313 PHE B N 1
ATOM 10815 C CA . PHE B 1 313 ? -1.835 -15.961 -31.641 1 92.94 313 PHE B CA 1
ATOM 10816 C C . PHE B 1 313 ? -2.111 -14.789 -30.703 1 92.94 313 PHE B C 1
ATOM 10818 O O . PHE B 1 313 ? -2.877 -13.883 -31.062 1 92.94 313 PHE B O 1
ATOM 10825 N N . VAL B 1 314 ? -1.552 -14.867 -29.609 1 93.88 314 VAL B N 1
ATOM 10826 C CA . VAL B 1 314 ? -1.75 -13.859 -28.578 1 93.88 314 VAL B CA 1
ATOM 10827 C C . VAL B 1 314 ? -0.416 -13.203 -28.234 1 93.88 314 VAL B C 1
ATOM 10829 O O . VAL B 1 314 ? 0.537 -13.883 -27.844 1 93.88 314 VAL B O 1
ATOM 10832 N N . PRO B 1 315 ? -0.31 -11.914 -28.281 1 93.5 315 PRO B N 1
ATOM 10833 C CA . PRO B 1 315 ? 0.956 -11.242 -27.984 1 93.5 315 PRO B CA 1
ATOM 10834 C C . PRO B 1 315 ? 1.257 -11.18 -26.484 1 93.5 315 PRO B C 1
ATOM 10836 O O . PRO B 1 315 ? 0.335 -11.148 -25.672 1 93.5 315 PRO B O 1
ATOM 10839 N N . GLN B 1 316 ? 2.531 -11.156 -26.141 1 94.44 316 GLN B N 1
ATOM 10840 C CA . GLN B 1 316 ? 3.037 -10.953 -24.781 1 94.44 316 GLN B CA 1
ATOM 10841 C C . GLN B 1 316 ? 4.375 -10.227 -24.797 1 94.44 316 GLN B C 1
ATOM 10843 O O . GLN B 1 316 ? 5.133 -10.328 -25.766 1 94.44 316 GLN B O 1
ATOM 10848 N N . THR B 1 317 ? 4.688 -9.477 -23.812 1 95.5 317 THR B N 1
ATOM 10849 C CA . THR B 1 317 ? 5.965 -8.773 -23.703 1 95.5 317 THR B CA 1
ATOM 10850 C C . THR B 1 317 ? 6.441 -8.727 -22.266 1 95.5 317 THR B C 1
ATOM 10852 O O . THR B 1 317 ? 5.633 -8.773 -21.328 1 95.5 317 THR B O 1
ATOM 10855 N N . ASN B 1 318 ? 7.742 -8.742 -22.031 1 95.44 318 ASN B N 1
ATOM 10856 C CA . ASN B 1 318 ? 8.414 -8.641 -20.734 1 95.44 318 ASN B CA 1
ATOM 10857 C C . ASN B 1 318 ? 9.664 -7.766 -20.828 1 95.44 318 ASN B C 1
ATOM 10859 O O . ASN B 1 318 ? 10.523 -7.984 -21.672 1 95.44 318 ASN B O 1
ATOM 10863 N N . HIS B 1 319 ? 9.789 -6.781 -20.031 1 96.56 319 HIS B N 1
ATOM 10864 C CA . HIS B 1 319 ? 10.922 -5.859 -20 1 96.56 319 HIS B CA 1
ATOM 10865 C C . HIS B 1 319 ? 11.422 -5.637 -18.578 1 96.56 319 HIS B C 1
ATOM 10867 O O . HIS B 1 319 ? 10.625 -5.395 -17.672 1 96.56 319 HIS B O 1
ATOM 10873 N N . THR B 1 320 ? 12.711 -5.793 -18.375 1 96.31 320 THR B N 1
ATOM 10874 C CA . THR B 1 320 ? 13.328 -5.559 -17.078 1 96.31 320 THR B CA 1
ATOM 10875 C C . THR B 1 320 ? 14.578 -4.699 -17.219 1 96.31 320 THR B C 1
ATOM 10877 O O . THR B 1 320 ? 15.383 -4.902 -18.125 1 96.31 320 THR B O 1
ATOM 10880 N N . ILE B 1 321 ? 14.75 -3.756 -16.406 1 95.19 321 ILE B N 1
ATOM 10881 C CA . ILE B 1 321 ? 15.961 -2.957 -16.266 1 95.19 321 ILE B CA 1
ATOM 10882 C C . ILE B 1 321 ? 16.484 -3.025 -14.836 1 95.19 321 ILE B C 1
ATOM 10884 O O . ILE B 1 321 ? 15.719 -2.822 -13.891 1 95.19 321 ILE B O 1
ATOM 10888 N N . GLY B 1 322 ? 17.719 -3.43 -14.695 1 93.19 322 GLY B N 1
ATOM 10889 C CA . GLY B 1 322 ? 18.344 -3.525 -13.383 1 93.19 322 GLY B CA 1
ATOM 10890 C C . GLY B 1 322 ? 19.672 -2.812 -13.305 1 93.19 322 GLY B C 1
ATOM 10891 O O . GLY B 1 322 ? 20.438 -2.809 -14.266 1 93.19 322 GLY B O 1
ATOM 10892 N N . VAL B 1 323 ? 19.938 -2.195 -12.172 1 92.81 323 VAL B N 1
ATOM 10893 C CA . VAL B 1 323 ? 21.203 -1.549 -11.883 1 92.81 323 VAL B CA 1
ATOM 10894 C C . VAL B 1 323 ? 21.797 -2.123 -10.594 1 92.81 323 VAL B C 1
ATOM 10896 O O . VAL B 1 323 ? 21.078 -2.252 -9.586 1 92.81 323 VAL B O 1
ATOM 10899 N N . SER B 1 324 ? 22.969 -2.535 -10.656 1 92.19 324 SER B N 1
ATOM 10900 C CA . SER B 1 324 ? 23.641 -3.053 -9.469 1 92.19 324 SER B CA 1
ATOM 10901 C C . SER B 1 324 ? 25.078 -2.531 -9.375 1 92.19 324 SER B C 1
ATOM 10903 O O . SER B 1 324 ? 25.703 -2.219 -10.391 1 92.19 324 SER B O 1
ATOM 10905 N N . GLY B 1 325 ? 25.516 -2.4 -8.125 1 88.62 325 GLY B N 1
ATOM 10906 C CA . GLY B 1 325 ? 26.891 -1.949 -7.934 1 88.62 325 GLY B CA 1
ATOM 10907 C C . GLY B 1 325 ? 27.359 -2.086 -6.5 1 88.62 325 GLY B C 1
ATOM 10908 O O . GLY B 1 325 ? 26.562 -2.354 -5.598 1 88.62 325 GLY B O 1
ATOM 10909 N N . SER B 1 326 ? 28.594 -2.084 -6.363 1 87.31 326 SER B N 1
ATOM 10910 C CA . SER B 1 326 ? 29.297 -2.07 -5.078 1 87.31 326 SER B CA 1
ATOM 10911 C C . SER B 1 326 ? 30.375 -0.991 -5.043 1 87.31 326 SER B C 1
ATOM 10913 O O . SER B 1 326 ? 31.141 -0.846 -5.992 1 87.31 326 SER B O 1
ATOM 10915 N N . VAL B 1 327 ? 30.312 -0.234 -4.031 1 82.5 327 VAL B N 1
ATOM 10916 C CA . VAL B 1 327 ? 31.25 0.881 -3.977 1 82.5 327 VAL B CA 1
ATOM 10917 C C . VAL B 1 327 ? 32.031 0.839 -2.66 1 82.5 327 VAL B C 1
ATOM 10919 O O . VAL B 1 327 ? 31.484 0.437 -1.628 1 82.5 327 VAL B O 1
ATOM 10922 N N . GLY B 1 328 ? 33.25 1.248 -2.758 1 76.12 328 GLY B N 1
ATOM 10923 C CA . GLY B 1 328 ? 34.125 1.302 -1.604 1 76.12 328 GLY B CA 1
ATOM 10924 C C . GLY B 1 328 ? 35.188 0.207 -1.604 1 76.12 328 GLY B C 1
ATOM 10925 O O . GLY B 1 328 ? 35.031 -0.813 -2.277 1 76.12 328 GLY B O 1
ATOM 10926 N N . LYS B 1 329 ? 36.219 0.367 -0.835 1 64.06 329 LYS B N 1
ATOM 10927 C CA . LYS B 1 329 ? 37.375 -0.557 -0.803 1 64.06 329 LYS B CA 1
ATOM 10928 C C . LYS B 1 329 ? 36.938 -1.919 -0.259 1 64.06 329 LYS B C 1
ATOM 10930 O O . LYS B 1 329 ? 37.406 -2.955 -0.746 1 64.06 329 LYS B O 1
ATOM 10935 N N . ASN B 1 330 ? 36.031 -1.906 0.691 1 67.62 330 ASN B N 1
ATOM 10936 C CA . ASN B 1 330 ? 35.562 -3.152 1.288 1 67.62 330 ASN B CA 1
ATOM 10937 C C . ASN B 1 330 ? 34.062 -3.357 1.062 1 67.62 330 ASN B C 1
ATOM 10939 O O . ASN B 1 330 ? 33.344 -3.828 1.954 1 67.62 330 ASN B O 1
ATOM 10943 N N . GLN B 1 331 ? 33.594 -2.916 -0.163 1 76.62 331 GLN B N 1
ATOM 10944 C CA . GLN B 1 331 ? 32.156 -3.049 -0.472 1 76.62 331 GLN B CA 1
ATOM 10945 C C . GLN B 1 331 ? 31.312 -2.414 0.615 1 76.62 331 GLN B C 1
ATOM 10947 O O . GLN B 1 331 ? 30.406 -3.062 1.163 1 76.62 331 GLN B O 1
ATOM 10952 N N . GLU B 1 332 ? 31.688 -1.302 0.89 1 82.69 332 GLU B N 1
ATOM 10953 C CA . GLU B 1 332 ? 31.031 -0.575 1.974 1 82.69 332 GLU B CA 1
ATOM 10954 C C . GLU B 1 332 ? 29.547 -0.4 1.7 1 82.69 332 GLU B C 1
ATOM 10956 O O . GLU B 1 332 ? 28.734 -0.413 2.627 1 82.69 332 GLU B O 1
ATOM 10961 N N . VAL B 1 333 ? 29.281 -0.302 0.344 1 89.31 333 VAL B N 1
ATOM 10962 C CA . VAL B 1 333 ? 27.875 -0.181 -0.008 1 89.31 333 VAL B CA 1
ATOM 10963 C C . VAL B 1 333 ? 27.578 -1.024 -1.246 1 89.31 333 VAL B C 1
ATOM 10965 O O . VAL B 1 333 ? 28.266 -0.91 -2.264 1 89.31 333 VAL B O 1
ATOM 10968 N N . ASN B 1 334 ? 26.609 -1.858 -1.13 1 92.19 334 ASN B N 1
ATOM 10969 C CA . ASN B 1 334 ? 26.047 -2.6 -2.246 1 92.19 334 ASN B CA 1
ATOM 10970 C C . ASN B 1 334 ? 24.594 -2.174 -2.52 1 92.19 334 ASN B C 1
ATOM 10972 O O . ASN B 1 334 ? 23.828 -1.953 -1.587 1 92.19 334 ASN B O 1
ATOM 10976 N N . TYR B 1 335 ? 24.328 -1.985 -3.783 1 92.06 335 TYR B N 1
ATOM 10977 C CA . TYR B 1 335 ? 22.953 -1.575 -4.09 1 92.06 335 TYR B CA 1
ATOM 10978 C C . TYR B 1 335 ? 22.438 -2.305 -5.32 1 92.06 335 TYR B C 1
ATOM 10980 O O . TYR B 1 335 ? 23.203 -2.703 -6.191 1 92.06 335 TYR B O 1
ATOM 10988 N N . PHE B 1 336 ? 21.203 -2.49 -5.406 1 95.06 336 PHE B N 1
ATOM 10989 C CA . PHE B 1 336 ? 20.453 -3.102 -6.5 1 95.06 336 PHE B CA 1
ATOM 10990 C C . PHE B 1 336 ? 19.125 -2.396 -6.703 1 95.06 336 PHE B C 1
ATOM 10992 O O . PHE B 1 336 ? 18.344 -2.248 -5.762 1 95.06 336 PHE B O 1
ATOM 10999 N N . ILE B 1 337 ? 18.891 -1.875 -7.852 1 94.56 337 ILE B N 1
ATOM 11000 C CA . ILE B 1 337 ? 17.641 -1.269 -8.273 1 94.56 337 ILE B CA 1
ATOM 11001 C C . ILE B 1 337 ? 17.094 -2 -9.5 1 94.56 337 ILE B C 1
ATOM 11003 O O . ILE B 1 337 ? 17.797 -2.164 -10.492 1 94.56 337 ILE B O 1
ATOM 11007 N N . ASN B 1 338 ? 15.812 -2.383 -9.414 1 96.19 338 ASN B N 1
ATOM 11008 C CA . ASN B 1 338 ? 15.258 -3.172 -10.508 1 96.19 338 ASN B CA 1
ATOM 11009 C C . ASN B 1 338 ? 13.812 -2.783 -10.805 1 96.19 338 ASN B C 1
ATOM 11011 O O . ASN B 1 338 ? 13.031 -2.523 -9.883 1 96.19 338 ASN B O 1
ATOM 11015 N N . GLY B 1 339 ? 13.461 -2.613 -12.055 1 95.5 339 GLY B N 1
ATOM 11016 C CA . GLY B 1 339 ? 12.102 -2.436 -12.547 1 95.5 339 GLY B CA 1
ATOM 11017 C C . GLY B 1 339 ? 11.734 -3.396 -13.664 1 95.5 339 GLY B C 1
ATOM 11018 O O . GLY B 1 339 ? 12.539 -3.646 -14.562 1 95.5 339 GLY B O 1
ATOM 11019 N N . SER B 1 340 ? 10.523 -3.977 -13.547 1 96.69 340 SER B N 1
ATOM 11020 C CA . SER B 1 340 ? 10.07 -4.922 -14.555 1 96.69 340 SER B CA 1
ATOM 11021 C C . SER B 1 340 ? 8.617 -4.656 -14.953 1 96.69 340 SER B C 1
ATOM 11023 O O . SER B 1 340 ? 7.805 -4.262 -14.109 1 96.69 340 SER B O 1
ATOM 11025 N N . TYR B 1 341 ? 8.305 -4.84 -16.203 1 96.5 341 TYR B N 1
ATOM 11026 C CA . TYR B 1 341 ? 6.953 -4.742 -16.75 1 96.5 341 TYR B CA 1
ATOM 11027 C C . TYR B 1 341 ? 6.609 -5.973 -17.562 1 96.5 341 TYR B C 1
ATOM 11029 O O . TYR B 1 341 ? 7.387 -6.387 -18.438 1 96.5 341 TYR B O 1
ATOM 11037 N N . PHE B 1 342 ? 5.461 -6.547 -17.281 1 96.5 342 PHE B N 1
ATOM 11038 C CA . PHE B 1 342 ? 4.973 -7.719 -18 1 96.5 342 PHE B CA 1
ATOM 11039 C C . PHE B 1 342 ? 3.539 -7.504 -18.469 1 96.5 342 PHE B C 1
ATOM 11041 O O . PHE B 1 342 ? 2.723 -6.926 -17.75 1 96.5 342 PHE B O 1
ATOM 11048 N N . ASN B 1 343 ? 3.219 -7.902 -19.734 1 96.81 343 ASN B N 1
ATOM 11049 C CA . ASN B 1 343 ? 1.869 -7.848 -20.281 1 96.81 343 ASN B CA 1
ATOM 11050 C C . ASN B 1 343 ? 1.579 -9.055 -21.172 1 96.81 343 ASN B C 1
ATOM 11052 O O . ASN B 1 343 ? 2.441 -9.484 -21.938 1 96.81 343 ASN B O 1
ATOM 11056 N N . GLU B 1 344 ? 0.361 -9.625 -21 1 94.06 344 GLU B N 1
ATOM 11057 C CA . GLU B 1 344 ? -0.089 -10.734 -21.828 1 94.06 344 GLU B CA 1
ATOM 11058 C C . GLU B 1 344 ? -1.595 -10.664 -22.078 1 94.06 344 GLU B C 1
ATOM 11060 O O . GLU B 1 344 ? -2.365 -10.375 -21.156 1 94.06 344 GLU B O 1
ATOM 11065 N N . GLU B 1 345 ? -1.961 -10.961 -23.281 1 94.75 345 GLU B N 1
ATOM 11066 C CA . GLU B 1 345 ? -3.381 -11.008 -23.625 1 94.75 345 GLU B CA 1
ATOM 11067 C C . GLU B 1 345 ? -3.928 -12.43 -23.5 1 94.75 345 GLU B C 1
ATOM 11069 O O . GLU B 1 345 ? -3.166 -13.375 -23.312 1 94.75 345 GLU B O 1
ATOM 11074 N N . GLY B 1 346 ? -5.273 -12.492 -23.484 1 93.81 346 GLY B N 1
ATOM 11075 C CA . GLY B 1 346 ? -5.938 -13.789 -23.453 1 93.81 346 GLY B CA 1
ATOM 11076 C C . GLY B 1 346 ? -6.355 -14.273 -24.828 1 93.81 346 GLY B C 1
ATOM 11077 O O . GLY B 1 346 ? -6.129 -13.586 -25.828 1 93.81 346 GLY B O 1
ATOM 11078 N N . MET B 1 347 ? -6.945 -15.344 -24.891 1 91.88 347 MET B N 1
ATOM 11079 C CA . MET B 1 347 ? -7.176 -16.031 -26.141 1 91.88 347 MET B CA 1
ATOM 11080 C C . MET B 1 347 ? -8.398 -15.461 -26.859 1 91.88 347 MET B C 1
ATOM 11082 O O . MET B 1 347 ? -8.594 -15.719 -28.062 1 91.88 347 MET B O 1
ATOM 11086 N N . PHE B 1 348 ? -9.211 -14.688 -26.219 1 93.19 348 PHE B N 1
ATOM 11087 C CA . PHE B 1 348 ? -10.453 -14.242 -26.844 1 93.19 348 PHE B CA 1
ATOM 11088 C C . PHE B 1 348 ? -10.195 -13.094 -27.812 1 93.19 348 PHE B C 1
ATOM 11090 O O . PHE B 1 348 ? -9.445 -12.172 -27.5 1 93.19 348 PHE B O 1
ATOM 11097 N N . LYS B 1 349 ? -10.836 -13.062 -28.875 1 92.19 349 LYS B N 1
ATOM 11098 C CA . LYS B 1 349 ? -10.664 -12.07 -29.922 1 92.19 349 LYS B CA 1
ATOM 11099 C C . LYS B 1 349 ? -11.164 -10.703 -29.484 1 92.19 349 LYS B C 1
ATOM 11101 O O . LYS B 1 349 ? -10.727 -9.68 -30.016 1 92.19 349 LYS B O 1
ATOM 11106 N N . SER B 1 350 ? -12.094 -10.711 -28.5 1 91 350 SER B N 1
ATOM 11107 C CA . SER B 1 350 ? -12.648 -9.453 -28.016 1 91 350 SER B CA 1
ATOM 11108 C C . SER B 1 350 ? -11.57 -8.602 -27.359 1 91 350 SER B C 1
ATOM 11110 O O . SER B 1 350 ? -11.75 -7.391 -27.188 1 91 350 SER B O 1
ATOM 11112 N N . GLY B 1 351 ? -10.492 -9.289 -26.906 1 91.88 351 GLY B N 1
ATOM 11113 C CA . GLY B 1 351 ? -9.453 -8.578 -26.172 1 91.88 351 GLY B CA 1
ATOM 11114 C C . GLY B 1 351 ? -9.828 -8.273 -24.734 1 91.88 351 GLY B C 1
ATOM 11115 O O . GLY B 1 351 ? -9.141 -7.5 -24.062 1 91.88 351 GLY B O 1
ATOM 11116 N N . SER B 1 352 ? -10.891 -8.883 -24.312 1 94.81 352 SER B N 1
ATOM 11117 C CA . SER B 1 352 ? -11.438 -8.562 -23 1 94.81 352 SER B CA 1
ATOM 11118 C C . SER B 1 352 ? -10.648 -9.258 -21.891 1 94.81 352 SER B C 1
ATOM 11120 O O . SER B 1 352 ? -10.93 -9.062 -20.703 1 94.81 352 SER B O 1
ATOM 11122 N N . MET B 1 353 ? -9.672 -10.023 -22.219 1 95.31 353 MET B N 1
ATOM 11123 C CA . MET B 1 353 ? -8.844 -10.695 -21.219 1 95.31 353 MET B CA 1
ATOM 11124 C C . MET B 1 353 ? -7.383 -10.297 -21.359 1 95.31 353 MET B C 1
ATOM 11126 O O . MET B 1 353 ? -6.816 -10.391 -22.453 1 95.31 353 MET B O 1
ATOM 11130 N N . ASP B 1 354 ? -6.809 -9.875 -20.312 1 96.44 354 ASP B N 1
ATOM 11131 C CA . ASP B 1 354 ? -5.387 -9.547 -20.297 1 96.44 354 ASP B CA 1
ATOM 11132 C C . ASP B 1 354 ? -4.859 -9.445 -18.875 1 96.44 354 ASP B C 1
ATOM 11134 O O . ASP B 1 354 ? -5.633 -9.484 -17.922 1 96.44 354 ASP B O 1
ATOM 11138 N N . TYR B 1 355 ? -3.586 -9.492 -18.75 1 96.75 355 TYR B N 1
ATOM 11139 C CA . TYR B 1 355 ? -2.885 -9.375 -17.469 1 96.75 355 TYR B CA 1
ATOM 11140 C C . TYR B 1 355 ? -1.677 -8.461 -17.594 1 96.75 355 TYR B C 1
ATOM 11142 O O . TYR B 1 355 ? -0.896 -8.57 -18.547 1 96.75 355 TYR B O 1
ATOM 11150 N N . GLU B 1 356 ? -1.524 -7.594 -16.672 1 97 356 GLU B N 1
ATOM 11151 C CA . GLU B 1 356 ? -0.368 -6.707 -16.594 1 97 356 GLU B CA 1
ATOM 11152 C C . GLU B 1 356 ? 0.227 -6.703 -15.188 1 97 356 GLU B C 1
ATOM 11154 O O . GLU B 1 356 ? -0.501 -6.809 -14.203 1 97 356 GLU B O 1
ATOM 11159 N N . ARG B 1 357 ? 1.566 -6.582 -15.078 1 96.94 357 ARG B N 1
ATOM 11160 C CA . ARG B 1 357 ? 2.25 -6.586 -13.789 1 96.94 357 ARG B CA 1
ATOM 11161 C C . ARG B 1 357 ? 3.457 -5.652 -13.812 1 96.94 357 ARG B C 1
ATOM 11163 O O . ARG B 1 357 ? 4.211 -5.621 -14.781 1 96.94 357 ARG B O 1
ATOM 11170 N N . PHE B 1 358 ? 3.648 -4.871 -12.82 1 96.44 358 PHE B N 1
ATOM 11171 C CA . PHE B 1 358 ? 4.82 -4.039 -12.57 1 96.44 358 PHE B CA 1
ATOM 11172 C C . PHE B 1 358 ? 5.535 -4.48 -11.297 1 96.44 358 PHE B C 1
ATOM 11174 O O . PHE B 1 358 ? 4.902 -4.664 -10.258 1 96.44 358 PHE B O 1
ATOM 11181 N N . ASN B 1 359 ? 6.816 -4.75 -11.383 1 96.88 359 ASN B N 1
ATOM 11182 C CA . ASN B 1 359 ? 7.664 -5.051 -10.234 1 96.88 359 ASN B CA 1
ATOM 11183 C C . ASN B 1 359 ? 8.719 -3.965 -10.016 1 96.88 359 ASN B C 1
ATOM 11185 O O . ASN B 1 359 ? 9.32 -3.482 -10.977 1 96.88 359 ASN B O 1
ATOM 11189 N N . PHE B 1 360 ? 8.875 -3.564 -8.852 1 96.38 360 PHE B N 1
ATOM 11190 C CA . PHE B 1 360 ? 9.945 -2.664 -8.438 1 96.38 360 PHE B CA 1
ATOM 11191 C C . PHE B 1 360 ? 10.656 -3.195 -7.203 1 96.38 360 PHE B C 1
ATOM 11193 O O . PHE B 1 360 ? 10.016 -3.67 -6.266 1 96.38 360 PHE B O 1
ATOM 11200 N N . ARG B 1 361 ? 12.008 -3.176 -7.199 1 96.62 361 ARG B N 1
ATOM 11201 C CA . ARG B 1 361 ? 12.766 -3.639 -6.047 1 96.62 361 ARG B CA 1
ATOM 11202 C C . ARG B 1 361 ? 14.039 -2.811 -5.863 1 96.62 361 ARG B C 1
ATOM 11204 O O . ARG B 1 361 ? 14.711 -2.477 -6.836 1 96.62 361 ARG B O 1
ATOM 11211 N N . THR B 1 362 ? 14.367 -2.533 -4.684 1 95.88 362 THR B N 1
ATOM 11212 C CA . THR B 1 362 ? 15.641 -1.941 -4.305 1 95.88 362 THR B CA 1
ATOM 11213 C C . THR B 1 362 ? 16.203 -2.619 -3.059 1 95.88 362 THR B C 1
ATOM 11215 O O . THR B 1 362 ? 15.484 -2.82 -2.078 1 95.88 362 THR B O 1
ATOM 11218 N N . ASN B 1 363 ? 17.406 -3.051 -3.129 1 96.12 363 ASN B N 1
ATOM 11219 C CA . ASN B 1 363 ? 18.156 -3.611 -2.014 1 96.12 363 ASN B CA 1
ATOM 11220 C C . ASN B 1 363 ? 19.422 -2.812 -1.737 1 96.12 363 ASN B C 1
ATOM 11222 O O . ASN B 1 363 ? 20.172 -2.49 -2.662 1 96.12 363 ASN B O 1
ATOM 11226 N N . LEU B 1 364 ? 19.625 -2.461 -0.527 1 94.38 364 LEU B N 1
ATOM 11227 C CA . LEU B 1 364 ? 20.766 -1.652 -0.106 1 94.38 364 LEU B CA 1
ATOM 11228 C C . LEU B 1 364 ? 21.453 -2.275 1.102 1 94.38 364 LEU B C 1
ATOM 11230 O O . LEU B 1 364 ? 20.797 -2.615 2.09 1 94.38 364 LEU B O 1
ATOM 11234 N N . THR B 1 365 ? 22.734 -2.527 1.001 1 93.62 365 THR B N 1
ATOM 11235 C CA . THR B 1 365 ? 23.578 -2.941 2.107 1 93.62 365 THR B CA 1
ATOM 11236 C C . THR B 1 365 ? 24.656 -1.89 2.387 1 93.62 365 THR B C 1
ATOM 11238 O O . THR B 1 365 ? 25.406 -1.51 1.488 1 93.62 365 THR B O 1
ATOM 11241 N N . ALA B 1 366 ? 24.766 -1.459 3.6 1 91.44 366 ALA B N 1
ATOM 11242 C CA . ALA B 1 366 ? 25.734 -0.441 3.98 1 91.44 366 ALA B CA 1
ATOM 11243 C C . ALA B 1 366 ? 26.516 -0.865 5.223 1 91.44 366 ALA B C 1
ATOM 11245 O O . ALA B 1 366 ? 25.922 -1.182 6.258 1 91.44 366 ALA B O 1
ATOM 11246 N N . LYS B 1 367 ? 27.781 -0.874 5.102 1 90 367 LYS B N 1
ATOM 11247 C CA . LYS B 1 367 ? 28.625 -1.073 6.273 1 90 367 LYS B CA 1
ATOM 11248 C C . LYS B 1 367 ? 28.812 0.228 7.047 1 90 367 LYS B C 1
ATOM 11250 O O . LYS B 1 367 ? 29.359 1.195 6.527 1 90 367 LYS B O 1
ATOM 11255 N N . LEU B 1 368 ? 28.406 0.241 8.273 1 88.19 368 LEU B N 1
ATOM 11256 C CA . LEU B 1 368 ? 28.312 1.479 9.039 1 88.19 368 LEU B CA 1
ATOM 11257 C C . LEU B 1 368 ? 29.531 1.67 9.93 1 88.19 368 LEU B C 1
ATOM 11259 O O . LEU B 1 368 ? 29.703 2.723 10.547 1 88.19 368 LEU B O 1
ATOM 11263 N N . GLY B 1 369 ? 30.391 0.717 10.039 1 81.44 369 GLY B N 1
ATOM 11264 C CA . GLY B 1 369 ? 31.531 0.769 10.93 1 81.44 369 GLY B CA 1
ATOM 11265 C C . GLY B 1 369 ? 31.328 -0.028 12.203 1 81.44 369 GLY B C 1
ATOM 11266 O O . GLY B 1 369 ? 30.219 -0.42 12.531 1 81.44 369 GLY B O 1
ATOM 11267 N N . TYR B 1 370 ? 32.375 -0.337 12.859 1 81.69 370 TYR B N 1
ATOM 11268 C CA . TYR B 1 370 ? 32.375 -1.049 14.133 1 81.69 370 TYR B CA 1
ATOM 11269 C C . TYR B 1 370 ? 31.703 -2.406 14.008 1 81.69 370 TYR B C 1
ATOM 11271 O O . TYR B 1 370 ? 31 -2.84 14.93 1 81.69 370 TYR B O 1
ATOM 11279 N N . GLY B 1 371 ? 31.781 -2.879 12.828 1 88.06 371 GLY B N 1
ATOM 11280 C CA . GLY B 1 371 ? 31.234 -4.203 12.594 1 88.06 371 GLY B CA 1
ATOM 11281 C C . GLY B 1 371 ? 29.734 -4.188 12.312 1 88.06 371 GLY B C 1
ATOM 11282 O O . GLY B 1 371 ? 29.125 -5.242 12.164 1 88.06 371 GLY B O 1
ATOM 11283 N N . LEU B 1 372 ? 29.125 -3.012 12.195 1 91.88 372 LEU B N 1
ATOM 11284 C CA . LEU B 1 372 ? 27.688 -2.906 11.969 1 91.88 372 LEU B CA 1
ATOM 11285 C C . LEU B 1 372 ? 27.375 -2.824 10.477 1 91.88 372 LEU B C 1
ATOM 11287 O O . LEU B 1 372 ? 27.984 -2.039 9.758 1 91.88 372 LEU B O 1
ATOM 11291 N N . THR B 1 373 ? 26.453 -3.686 10.039 1 93.38 373 THR B N 1
ATOM 11292 C CA . THR B 1 373 ? 25.984 -3.668 8.656 1 93.38 373 THR B CA 1
ATOM 11293 C C . THR B 1 373 ? 24.469 -3.531 8.602 1 93.38 373 THR B C 1
ATOM 11295 O O . THR B 1 373 ? 23.75 -4.324 9.211 1 93.38 373 THR B O 1
ATOM 11298 N N . ALA B 1 374 ? 24 -2.535 7.859 1 93.94 374 ALA B N 1
ATOM 11299 C CA . ALA B 1 374 ? 22.562 -2.338 7.672 1 93.94 374 ALA B CA 1
ATOM 11300 C C . ALA B 1 374 ? 22.109 -2.852 6.309 1 93.94 374 ALA B C 1
ATOM 11302 O O . ALA B 1 374 ? 22.812 -2.672 5.309 1 93.94 374 ALA B O 1
ATOM 11303 N N . ASN B 1 375 ? 21.031 -3.531 6.301 1 94.94 375 ASN B N 1
ATOM 11304 C CA . ASN B 1 375 ? 20.406 -3.992 5.066 1 94.94 375 ASN B CA 1
ATOM 11305 C C . ASN B 1 375 ? 18.969 -3.506 4.961 1 94.94 375 ASN B C 1
ATOM 11307 O O . ASN B 1 375 ? 18.203 -3.572 5.93 1 94.94 375 ASN B O 1
ATOM 11311 N N . VAL B 1 376 ? 18.609 -2.971 3.824 1 95.81 376 VAL B N 1
ATOM 11312 C CA . VAL B 1 376 ? 17.234 -2.564 3.525 1 95.81 376 VAL B CA 1
ATOM 11313 C C . VAL B 1 376 ? 16.797 -3.166 2.193 1 95.81 376 VAL B C 1
ATOM 11315 O O . VAL B 1 376 ? 17.391 -2.877 1.149 1 95.81 376 VAL B O 1
ATOM 11318 N N . ASN B 1 377 ? 15.773 -3.984 2.209 1 96.69 377 ASN B N 1
ATOM 11319 C CA . ASN B 1 377 ? 15.172 -4.574 1.021 1 96.69 377 ASN B CA 1
ATOM 11320 C C . ASN B 1 377 ? 13.719 -4.152 0.86 1 96.69 377 ASN B C 1
ATOM 11322 O O . ASN B 1 377 ? 12.883 -4.426 1.729 1 96.69 377 ASN B O 1
ATOM 11326 N N . ILE B 1 378 ? 13.422 -3.531 -0.214 1 96.31 378 ILE B N 1
ATOM 11327 C CA . ILE B 1 378 ? 12.055 -3.08 -0.473 1 96.31 378 ILE B CA 1
ATOM 11328 C C . ILE B 1 378 ? 11.562 -3.672 -1.79 1 96.31 378 ILE B C 1
ATOM 11330 O O . ILE B 1 378 ? 12.258 -3.615 -2.807 1 96.31 378 ILE B O 1
ATOM 11334 N N . GLY B 1 379 ? 10.391 -4.246 -1.768 1 96.5 379 GLY B N 1
ATOM 11335 C CA . GLY B 1 379 ? 9.719 -4.754 -2.955 1 96.5 379 GLY B CA 1
ATOM 11336 C C . GLY B 1 379 ? 8.297 -4.238 -3.107 1 96.5 379 GLY B C 1
ATOM 11337 O O . GLY B 1 379 ? 7.574 -4.102 -2.119 1 96.5 379 GLY B O 1
ATOM 11338 N N . TYR B 1 380 ? 7.926 -3.902 -4.32 1 96.12 380 TYR B N 1
ATOM 11339 C CA . TYR B 1 380 ? 6.566 -3.49 -4.652 1 96.12 380 TYR B CA 1
ATOM 11340 C C . TYR B 1 380 ? 6.086 -4.176 -5.926 1 96.12 380 TYR B C 1
ATOM 11342 O O . TYR B 1 380 ? 6.75 -4.109 -6.961 1 96.12 380 TYR B O 1
ATOM 11350 N N . ILE B 1 381 ? 4.965 -4.84 -5.891 1 97.44 381 ILE B N 1
ATOM 11351 C CA . ILE B 1 381 ? 4.348 -5.504 -7.035 1 97.44 381 ILE B CA 1
ATOM 11352 C C . ILE B 1 381 ? 2.928 -4.98 -7.23 1 97.44 381 ILE B C 1
ATOM 11354 O O . ILE B 1 381 ? 2.131 -4.957 -6.285 1 97.44 381 ILE B O 1
ATOM 11358 N N . LYS B 1 382 ? 2.596 -4.547 -8.359 1 96.62 382 LYS B N 1
ATOM 11359 C CA . LYS B 1 382 ? 1.246 -4.148 -8.75 1 96.62 382 LYS B CA 1
ATOM 11360 C C . LYS B 1 382 ? 0.784 -4.914 -9.984 1 96.62 382 LYS B C 1
ATOM 11362 O O . LYS B 1 382 ? 1.498 -4.973 -10.984 1 96.62 382 LYS B O 1
ATOM 11367 N N . ASP B 1 383 ? -0.365 -5.5 -9.914 1 96.75 383 ASP B N 1
ATOM 11368 C CA . ASP B 1 383 ? -0.84 -6.211 -11.094 1 96.75 383 ASP B CA 1
ATOM 11369 C C . ASP B 1 383 ? -2.348 -6.039 -11.273 1 96.75 383 ASP B C 1
ATOM 11371 O O . ASP B 1 383 ? -3.047 -5.656 -10.336 1 96.75 383 ASP B O 1
ATOM 11375 N N . GLU B 1 384 ? -2.82 -6.273 -12.453 1 97.06 384 GLU B N 1
ATOM 11376 C CA . GLU B 1 384 ? -4.223 -6.172 -12.844 1 97.06 384 GLU B CA 1
ATOM 11377 C C . GLU B 1 384 ? -4.594 -7.262 -13.852 1 97.06 384 GLU B C 1
ATOM 11379 O O . GLU B 1 384 ? -3.898 -7.453 -14.852 1 97.06 384 GLU B O 1
ATOM 11384 N N . LYS B 1 385 ? -5.598 -7.977 -13.555 1 97.5 385 LYS B N 1
ATOM 11385 C CA . LYS B 1 385 ? -6.18 -8.969 -14.453 1 97.5 385 LYS B CA 1
ATOM 11386 C C . LYS B 1 385 ? -7.578 -8.547 -14.906 1 97.5 385 LYS B C 1
ATOM 11388 O O . LYS B 1 385 ? -8.438 -8.242 -14.07 1 97.5 385 LYS B O 1
ATOM 11393 N N . ASN B 1 386 ? -7.754 -8.484 -16.156 1 97.19 386 ASN B N 1
ATOM 11394 C CA . ASN B 1 386 ? -9.062 -8.25 -16.766 1 97.19 386 ASN B CA 1
ATOM 11395 C C . ASN B 1 386 ? -9.586 -9.492 -17.469 1 97.19 386 ASN B C 1
ATOM 11397 O O . ASN B 1 386 ? -8.82 -10.219 -18.109 1 97.19 386 ASN B O 1
ATOM 11401 N N . ALA B 1 387 ? -10.836 -9.758 -17.266 1 96.38 387 ALA B N 1
ATOM 11402 C CA . ALA B 1 387 ? -11.492 -10.898 -17.906 1 96.38 387 ALA B CA 1
ATOM 11403 C C . ALA B 1 387 ? -12.984 -10.633 -18.094 1 96.38 387 ALA B C 1
ATOM 11405 O O . ALA B 1 387 ? -13.555 -9.742 -17.453 1 96.38 387 ALA B O 1
ATOM 11406 N N . PRO B 1 388 ? -13.594 -11.328 -19.031 1 94.94 388 PRO B N 1
ATOM 11407 C CA . PRO B 1 388 ? -15.055 -11.289 -19.062 1 94.94 388 PRO B CA 1
ATOM 11408 C C . PRO B 1 388 ? -15.688 -11.789 -17.766 1 94.94 388 PRO B C 1
ATOM 11410 O O . PRO B 1 388 ? -15.031 -12.461 -16.984 1 94.94 388 PRO B O 1
ATOM 11413 N N . PHE B 1 389 ? -16.906 -11.438 -17.625 1 94.81 389 PHE B N 1
ATOM 11414 C CA . PHE B 1 389 ? -17.562 -11.812 -16.375 1 94.81 389 PHE B CA 1
ATOM 11415 C C . PHE B 1 389 ? -17.672 -13.336 -16.266 1 94.81 389 PHE B C 1
ATOM 11417 O O . PHE B 1 389 ? -17.438 -13.891 -15.188 1 94.81 389 PHE B O 1
ATOM 11424 N N . GLN B 1 390 ? -18.016 -13.953 -17.391 1 91.44 390 GLN B N 1
ATOM 11425 C CA . GLN B 1 390 ? -18.062 -15.414 -17.391 1 91.44 390 GLN B CA 1
ATOM 11426 C C . GLN B 1 390 ? -16.656 -16 -17.453 1 91.44 390 GLN B C 1
ATOM 11428 O O . GLN B 1 390 ? -15.859 -15.609 -18.312 1 91.44 390 GLN B O 1
ATOM 11433 N N . ASP B 1 391 ? -16.438 -16.969 -16.672 1 90.69 391 ASP B N 1
ATOM 11434 C CA . ASP B 1 391 ? -15.117 -17.594 -16.625 1 90.69 391 ASP B CA 1
ATOM 11435 C C . ASP B 1 391 ? -14.797 -18.312 -17.938 1 90.69 391 ASP B C 1
ATOM 11437 O O . ASP B 1 391 ? -15.703 -18.703 -18.672 1 90.69 391 ASP B O 1
ATOM 11441 N N . ALA B 1 392 ? -13.531 -18.516 -18.172 1 88.38 392 ALA B N 1
ATOM 11442 C CA . ALA B 1 392 ? -13.078 -19.141 -19.406 1 88.38 392 ALA B CA 1
ATOM 11443 C C . ALA B 1 392 ? -13.648 -20.562 -19.547 1 88.38 392 ALA B C 1
ATOM 11445 O O . ALA B 1 392 ? -13.969 -21 -20.641 1 88.38 392 ALA B O 1
ATOM 11446 N N . TRP B 1 393 ? -13.688 -21.25 -18.422 1 86.44 393 TRP B N 1
ATOM 11447 C CA . TRP B 1 393 ? -14.211 -22.609 -18.516 1 86.44 393 TRP B CA 1
ATOM 11448 C C . TRP B 1 393 ? -15.656 -22.609 -19 1 86.44 393 TRP B C 1
ATOM 11450 O O . TRP B 1 393 ? -16.062 -23.484 -19.766 1 86.44 393 TRP B O 1
ATOM 11460 N N . ASN B 1 394 ? -16.422 -21.656 -18.562 1 87.44 394 ASN B N 1
ATOM 11461 C CA . ASN B 1 394 ? -17.812 -21.547 -18.984 1 87.44 394 ASN B CA 1
ATOM 11462 C C . ASN B 1 394 ? -17.906 -21.203 -20.469 1 87.44 394 ASN B C 1
ATOM 11464 O O . ASN B 1 394 ? -18.797 -21.688 -21.172 1 87.44 394 ASN B O 1
ATOM 11468 N N . GLN B 1 395 ? -17.109 -20.453 -20.891 1 87.62 395 GLN B N 1
ATOM 11469 C CA . GLN B 1 395 ? -17.094 -20.078 -22.297 1 87.62 395 GLN B CA 1
ATOM 11470 C C . GLN B 1 395 ? -16.734 -21.266 -23.188 1 87.62 395 GLN B C 1
ATOM 11472 O O . GLN B 1 395 ? -17.344 -21.469 -24.234 1 87.62 395 GLN B O 1
ATOM 11477 N N . ILE B 1 396 ? -15.773 -21.984 -22.797 1 86.88 396 ILE B N 1
ATOM 11478 C CA . ILE B 1 396 ? -15.383 -23.172 -23.562 1 86.88 396 ILE B CA 1
ATOM 11479 C C . ILE B 1 396 ? -16.516 -24.188 -23.531 1 86.88 396 ILE B C 1
ATOM 11481 O O . ILE B 1 396 ? -16.828 -24.812 -24.562 1 86.88 396 ILE B O 1
ATOM 11485 N N . LYS B 1 397 ? -17.047 -24.328 -22.391 1 88.38 397 LYS B N 1
ATOM 11486 C CA . LYS B 1 397 ? -18.188 -25.234 -22.281 1 88.38 397 LYS B CA 1
ATOM 11487 C C . LYS B 1 397 ? -19.297 -24.812 -23.25 1 88.38 397 LYS B C 1
ATOM 11489 O O . LYS B 1 397 ? -19.875 -25.656 -23.938 1 88.38 397 LYS B O 1
ATOM 11494 N N . TRP B 1 398 ? -19.609 -23.594 -23.312 1 87.62 398 TRP B N 1
ATOM 11495 C CA . TRP B 1 398 ? -20.703 -23.125 -24.141 1 87.62 398 TRP B CA 1
ATOM 11496 C C . TRP B 1 398 ? -20.359 -23.219 -25.625 1 87.62 398 TRP B C 1
ATOM 11498 O O . TRP B 1 398 ? -21.234 -23.453 -26.469 1 87.62 398 TRP B O 1
ATOM 11508 N N . MET B 1 399 ? -19.156 -23.078 -25.922 1 87.81 399 MET B N 1
ATOM 11509 C CA . MET B 1 399 ? -18.734 -23.328 -27.297 1 87.81 399 MET B CA 1
ATOM 11510 C C . MET B 1 399 ? -19 -24.781 -27.703 1 87.81 399 MET B C 1
ATOM 11512 O O . MET B 1 399 ? -19.562 -25.031 -28.766 1 87.81 399 MET B O 1
ATOM 11516 N N . TRP B 1 400 ? -18.672 -25.656 -26.812 1 89.12 400 TRP B N 1
ATOM 11517 C CA . TRP B 1 400 ? -18.891 -27.078 -27.094 1 89.12 400 TRP B CA 1
ATOM 11518 C C . TRP B 1 400 ? -20.375 -27.422 -27.047 1 89.12 400 TRP B C 1
ATOM 11520 O O . TRP B 1 400 ? -20.828 -28.344 -27.719 1 89.12 400 TRP B O 1
ATOM 11530 N N . PHE B 1 401 ? -21.016 -26.688 -26.297 1 89.62 401 PHE B N 1
ATOM 11531 C CA . PHE B 1 401 ? -22.438 -26.938 -26.094 1 89.62 401 PHE B CA 1
ATOM 11532 C C . PHE B 1 401 ? -23.234 -26.516 -27.328 1 89.62 401 PHE B C 1
ATOM 11534 O O . PHE B 1 401 ? -24.359 -26.969 -27.531 1 89.62 401 PHE B O 1
ATOM 11541 N N . THR B 1 402 ? -22.734 -25.703 -28.109 1 88.88 402 THR B N 1
ATOM 11542 C CA . THR B 1 402 ? -23.438 -25.172 -29.266 1 88.88 402 THR B CA 1
ATOM 11543 C C . THR B 1 402 ? -23.531 -26.234 -30.375 1 88.88 402 THR B C 1
ATOM 11545 O O . THR B 1 402 ? -22.516 -26.578 -30.969 1 88.88 402 THR B O 1
ATOM 11548 N N . PRO B 1 403 ? -24.734 -26.625 -30.656 1 89.12 403 PRO B N 1
ATOM 11549 C CA . PRO B 1 403 ? -24.859 -27.609 -31.734 1 89.12 403 PRO B CA 1
ATOM 11550 C C . PRO B 1 403 ? -24.703 -26.984 -33.125 1 89.12 403 PRO B C 1
ATOM 11552 O O . PRO B 1 403 ? -25.078 -25.828 -33.344 1 89.12 403 PRO B O 1
ATOM 11555 N N . PRO B 1 404 ? -24.156 -27.766 -34.031 1 90 404 PRO B N 1
ATOM 11556 C CA . PRO B 1 404 ? -23.984 -27.25 -35.406 1 90 404 PRO B CA 1
ATOM 11557 C C . PRO B 1 404 ? -25.312 -27.156 -36.156 1 90 404 PRO B C 1
ATOM 11559 O O . PRO B 1 404 ? -25.375 -26.531 -37.219 1 90 404 PRO B O 1
ATOM 11562 N N . VAL B 1 405 ? -26.359 -27.797 -35.594 1 88.44 405 VAL B N 1
ATOM 11563 C CA . VAL B 1 405 ? -27.703 -27.719 -36.156 1 88.44 405 VAL B CA 1
ATOM 11564 C C . VAL B 1 405 ? -28.672 -27.156 -35.094 1 88.44 405 VAL B C 1
ATOM 11566 O O . VAL B 1 405 ? -28.719 -27.641 -33.969 1 88.44 405 VAL B O 1
ATOM 11569 N N . ASN B 1 406 ? -29.391 -26.141 -35.562 1 81.31 406 ASN B N 1
ATOM 11570 C CA . ASN B 1 406 ? -30.422 -25.594 -34.656 1 81.31 406 ASN B CA 1
ATOM 11571 C C . ASN B 1 406 ? -31.547 -26.594 -34.469 1 81.31 406 ASN B C 1
ATOM 11573 O O . ASN B 1 406 ? -32.219 -26.969 -35.406 1 81.31 406 ASN B O 1
ATOM 11577 N N . ARG B 1 407 ? -31.797 -26.922 -33.344 1 77.44 407 ARG B N 1
ATOM 11578 C CA . ARG B 1 407 ? -32.75 -27.984 -33.031 1 77.44 407 ARG B CA 1
ATOM 11579 C C . ARG B 1 407 ? -34.188 -27.5 -33.219 1 77.44 407 ARG B C 1
ATOM 11581 O O . ARG B 1 407 ? -35.094 -28.297 -33.438 1 77.44 407 ARG B O 1
ATOM 11588 N N . GLU B 1 408 ? -34.344 -26.234 -33.062 1 74.44 408 GLU B N 1
ATOM 11589 C CA . GLU B 1 408 ? -35.688 -25.688 -33.188 1 74.44 408 GLU B CA 1
ATOM 11590 C C . GLU B 1 408 ? -36.094 -25.562 -34.656 1 74.44 408 GLU B C 1
ATOM 11592 O O . GLU B 1 408 ? -37.25 -25.812 -35.031 1 74.44 408 GLU B O 1
ATOM 11597 N N . THR B 1 409 ? -35.156 -25.219 -35.5 1 77.5 409 THR B N 1
ATOM 11598 C CA . THR B 1 409 ? -35.469 -24.969 -36.906 1 77.5 409 THR B CA 1
ATOM 11599 C C . THR B 1 409 ? -34.969 -26.125 -37.781 1 77.5 409 THR B C 1
ATOM 11601 O O . THR B 1 409 ? -35.375 -26.234 -38.938 1 77.5 409 THR B O 1
ATOM 11604 N N . ASN B 1 410 ? -34.062 -26.938 -37.25 1 83.31 410 ASN B N 1
ATOM 11605 C CA . ASN B 1 410 ? -33.406 -28.031 -37.969 1 83.31 410 ASN B CA 1
ATOM 11606 C C . ASN B 1 410 ? -32.594 -27.5 -39.125 1 83.31 410 ASN B C 1
ATOM 11608 O O . ASN B 1 410 ? -32.594 -28.109 -40.219 1 83.31 410 ASN B O 1
ATOM 11612 N N . GLU B 1 411 ? -32.062 -26.266 -38.938 1 83.38 411 GLU B N 1
ATOM 11613 C CA . GLU B 1 411 ? -31.172 -25.656 -39.906 1 83.38 411 GLU B CA 1
ATOM 11614 C C . GLU B 1 411 ? -29.734 -25.594 -39.375 1 83.38 411 GLU B C 1
ATOM 11616 O O . GLU B 1 411 ? -29.531 -25.453 -38.156 1 83.38 411 GLU B O 1
ATOM 11621 N N . PRO B 1 412 ? -28.844 -25.734 -40.25 1 87.31 412 PRO B N 1
ATOM 11622 C CA . PRO B 1 412 ? -27.453 -25.625 -39.781 1 87.31 412 PRO B CA 1
ATOM 11623 C C . PRO B 1 412 ? -27.125 -24.234 -39.25 1 87.31 412 PRO B C 1
ATOM 11625 O O . PRO B 1 412 ? -27.656 -23.234 -39.75 1 87.31 412 PRO B O 1
ATOM 11628 N N . LEU B 1 413 ? -26.312 -24.188 -38.25 1 85.69 413 LEU B N 1
ATOM 11629 C CA . LEU B 1 413 ? -25.797 -22.922 -37.75 1 85.69 413 LEU B CA 1
ATOM 11630 C C . LEU B 1 413 ? -24.891 -22.234 -38.75 1 85.69 413 LEU B C 1
ATOM 11632 O O . LEU B 1 413 ? -23.953 -22.859 -39.281 1 85.69 413 LEU B O 1
ATOM 11636 N N . THR B 1 414 ? -25.156 -20.953 -39.062 1 82.81 414 THR B N 1
ATOM 11637 C CA . THR B 1 414 ? -24.375 -20.281 -40.062 1 82.81 414 THR B CA 1
ATOM 11638 C C . THR B 1 414 ? -23.75 -19 -39.531 1 82.81 414 THR B C 1
ATOM 11640 O O . THR B 1 414 ? -22.844 -18.422 -40.125 1 82.81 414 THR B O 1
ATOM 11643 N N . SER B 1 415 ? -24.266 -18.609 -38.375 1 86.31 415 SER B N 1
ATOM 11644 C CA . SER B 1 415 ? -23.797 -17.328 -37.844 1 86.31 415 SER B CA 1
ATOM 11645 C C . SER B 1 415 ? -24.016 -17.281 -36.312 1 86.31 415 SER B C 1
ATOM 11647 O O . SER B 1 415 ? -24.859 -18 -35.781 1 86.31 415 SER B O 1
ATOM 11649 N N . ILE B 1 416 ? -23.281 -16.375 -35.75 1 88.38 416 ILE B N 1
ATOM 11650 C CA . ILE B 1 416 ? -23.453 -16.156 -3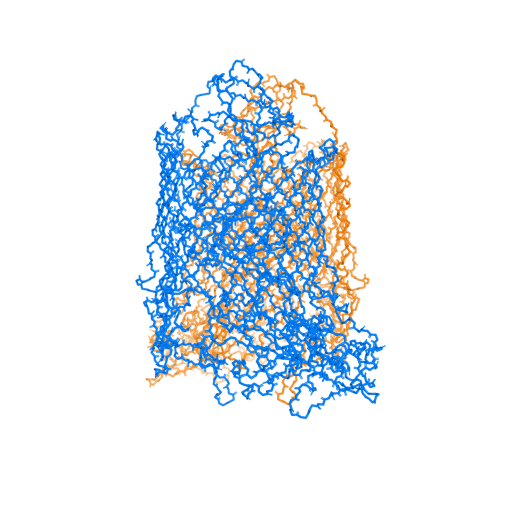4.312 1 88.38 416 ILE B CA 1
ATOM 11651 C C . ILE B 1 416 ? -24.578 -15.133 -34.094 1 88.38 416 ILE B C 1
ATOM 11653 O O . ILE B 1 416 ? -24.922 -14.82 -32.969 1 88.38 416 ILE B O 1
ATOM 11657 N N . TYR B 1 417 ? -25.125 -14.648 -35.219 1 90.69 417 TYR B N 1
ATOM 11658 C CA . TYR B 1 417 ? -26.234 -13.703 -35.188 1 90.69 417 TYR B CA 1
ATOM 11659 C C . TYR B 1 417 ? -27.5 -14.312 -35.812 1 90.69 417 TYR B C 1
ATOM 11661 O O . TYR B 1 417 ? -27.422 -15.141 -36.719 1 90.69 417 TYR B O 1
ATOM 11669 N N . ALA B 1 418 ? -28.578 -13.867 -35.25 1 89.44 418 ALA B N 1
ATOM 11670 C CA . ALA B 1 418 ? -29.844 -14.336 -35.781 1 89.44 418 ALA B CA 1
ATOM 11671 C C . ALA B 1 418 ? -30.031 -13.867 -37.219 1 89.44 418 ALA B C 1
ATOM 11673 O O . ALA B 1 418 ? -29.984 -12.664 -37.5 1 89.44 418 ALA B O 1
ATOM 11674 N N . ASN B 1 419 ? -30.172 -14.734 -38.094 1 87.81 419 ASN B N 1
ATOM 11675 C CA . ASN B 1 419 ? -30.359 -14.477 -39.531 1 87.81 419 ASN B CA 1
ATOM 11676 C C . ASN B 1 419 ? -29.203 -13.656 -40.094 1 87.81 419 ASN B C 1
ATOM 11678 O O . ASN B 1 419 ? -29.406 -12.859 -41.031 1 87.81 419 ASN B O 1
ATOM 11682 N N . GLY B 1 420 ? -28 -13.75 -39.344 1 87.94 420 GLY B N 1
ATOM 11683 C CA . GLY B 1 420 ? -26.781 -13.094 -39.844 1 87.94 420 GLY B CA 1
ATOM 11684 C C . GLY B 1 420 ? -26.766 -11.609 -39.562 1 87.94 420 GLY B C 1
ATOM 11685 O O . GLY B 1 420 ? -25.844 -10.906 -39.969 1 87.94 420 GLY B O 1
ATOM 11686 N N . ASN B 1 421 ? -27.766 -11.086 -38.844 1 92.19 421 ASN B N 1
ATOM 11687 C CA . ASN B 1 421 ? -27.844 -9.664 -38.531 1 92.19 421 ASN B CA 1
ATOM 11688 C C . ASN B 1 421 ? -27.062 -9.328 -37.281 1 92.19 421 ASN B C 1
ATOM 11690 O O . ASN B 1 421 ? -27.438 -9.727 -36.156 1 92.19 421 ASN B O 1
ATOM 11694 N N . PRO B 1 422 ? -26.031 -8.547 -37.375 1 88.62 422 PRO B N 1
ATOM 11695 C CA . PRO B 1 422 ? -25.141 -8.273 -36.25 1 88.62 422 PRO B CA 1
ATOM 11696 C C . PRO B 1 422 ? -25.844 -7.555 -35.094 1 88.62 422 PRO B C 1
ATOM 11698 O O . PRO B 1 422 ? -25.344 -7.527 -33.969 1 88.62 422 PRO B O 1
ATOM 11701 N N . ASP B 1 423 ? -26.953 -6.961 -35.281 1 89.62 423 ASP B N 1
ATOM 11702 C CA . ASP B 1 423 ? -27.672 -6.262 -34.219 1 89.62 423 ASP B CA 1
ATOM 11703 C C . ASP B 1 423 ? -28.391 -7.246 -33.312 1 89.62 423 ASP B C 1
ATOM 11705 O O . ASP B 1 423 ? -28.812 -6.875 -32.219 1 89.62 423 ASP B O 1
ATOM 11709 N N . TYR B 1 424 ? -28.484 -8.406 -33.844 1 92.44 424 TYR B N 1
ATOM 11710 C CA . TYR B 1 424 ? -29.234 -9.406 -33.094 1 92.44 424 TYR B CA 1
ATOM 11711 C C . TYR B 1 424 ? -28.391 -10.641 -32.812 1 92.44 424 TYR B C 1
ATOM 11713 O O . TYR B 1 424 ? -28.438 -11.617 -33.562 1 92.44 424 TYR B O 1
ATOM 11721 N N . PRO B 1 425 ? -27.703 -10.625 -31.656 1 90.5 425 PRO B N 1
ATOM 11722 C CA . PRO B 1 425 ? -26.969 -11.844 -31.312 1 90.5 425 PRO B CA 1
ATOM 11723 C C . PRO B 1 425 ? -27.875 -13.062 -31.188 1 90.5 425 PRO B C 1
ATOM 11725 O O . PRO B 1 425 ? -28.984 -12.977 -30.625 1 90.5 425 PRO B O 1
ATOM 11728 N N . ALA B 1 426 ? -27.469 -14.148 -31.672 1 88.31 426 ALA B N 1
ATOM 11729 C CA . ALA B 1 426 ? -28.344 -15.312 -31.797 1 88.31 426 ALA B CA 1
ATOM 11730 C C . ALA B 1 426 ? -28.391 -16.125 -30.516 1 88.31 426 ALA B C 1
ATOM 11732 O O . ALA B 1 426 ? -27.391 -16.188 -29.781 1 88.31 426 ALA B O 1
ATOM 11733 N N . TYR B 1 427 ? -29.547 -16.641 -30.25 1 86.44 427 TYR B N 1
ATOM 11734 C CA . TYR B 1 427 ? -29.641 -17.75 -29.312 1 86.44 427 TYR B CA 1
ATOM 11735 C C . TYR B 1 427 ? -29.031 -19.016 -29.922 1 86.44 427 TYR B C 1
ATOM 11737 O O . TYR B 1 427 ? -29.469 -19.484 -30.969 1 86.44 427 TYR B O 1
ATOM 11745 N N . MET B 1 428 ? -28.094 -19.609 -29.344 1 79.56 428 MET B N 1
ATOM 11746 C CA . MET B 1 428 ? -27.359 -20.703 -29.953 1 79.56 428 MET B CA 1
ATOM 11747 C C . MET B 1 428 ? -27.562 -22 -29.172 1 79.56 428 MET B C 1
ATOM 11749 O O . MET B 1 428 ? -26.734 -22.906 -29.25 1 79.56 428 MET B O 1
ATOM 11753 N N . GLY B 1 429 ? -28.641 -22.141 -28.469 1 67.94 429 GLY B N 1
ATOM 11754 C CA . GLY B 1 429 ? -28.969 -23.406 -27.812 1 67.94 429 GLY B CA 1
ATOM 11755 C C . GLY B 1 429 ? -28.812 -23.344 -26.297 1 67.94 429 GLY B C 1
ATOM 11756 O O . GLY B 1 429 ? -29.281 -24.25 -25.594 1 67.94 429 GLY B O 1
ATOM 11757 N N . ALA B 1 430 ? -28.078 -22.375 -25.844 1 65.12 430 ALA B N 1
ATOM 11758 C CA . ALA B 1 430 ? -27.953 -22.281 -24.391 1 65.12 430 ALA B CA 1
ATOM 11759 C C . ALA B 1 430 ? -28.094 -20.828 -23.938 1 65.12 430 ALA B C 1
ATOM 11761 O O . ALA B 1 430 ? -28.453 -19.953 -24.719 1 65.12 430 ALA B O 1
ATOM 11762 N N . GLU B 1 431 ? -28.031 -20.688 -22.641 1 63.09 431 GLU B N 1
ATOM 11763 C CA . GLU B 1 431 ? -28.25 -19.391 -21.984 1 63.09 431 GLU B CA 1
ATOM 11764 C C . GLU B 1 431 ? -27.078 -18.453 -22.219 1 63.09 431 GLU B C 1
ATOM 11766 O O . GLU B 1 431 ? -27.016 -17.359 -21.641 1 63.09 431 GLU B O 1
ATOM 11771 N N . LEU B 1 432 ? -26.188 -18.953 -23.109 1 75.94 432 LEU B N 1
ATOM 11772 C CA . LEU B 1 432 ? -25.031 -18.094 -23.328 1 75.94 432 LEU B CA 1
ATOM 11773 C C . LEU B 1 432 ? -24.625 -18.109 -24.797 1 75.94 432 LEU B C 1
ATOM 11775 O O . LEU B 1 432 ? -24.719 -19.141 -25.469 1 75.94 432 LEU B O 1
ATOM 11779 N N . ASN B 1 433 ? -24.438 -16.938 -25.359 1 82.5 433 ASN B N 1
ATOM 11780 C CA . ASN B 1 433 ? -23.672 -16.766 -26.594 1 82.5 433 ASN B CA 1
ATOM 11781 C C . ASN B 1 433 ? -22.188 -16.531 -26.297 1 82.5 433 ASN B C 1
ATOM 11783 O O . ASN B 1 433 ? -21.812 -15.453 -25.828 1 82.5 433 ASN B O 1
ATOM 11787 N N . PRO B 1 434 ? -21.406 -17.531 -26.578 1 83.06 434 PRO B N 1
ATOM 11788 C CA . PRO B 1 434 ? -20.016 -17.438 -26.141 1 83.06 434 PRO B CA 1
ATOM 11789 C C . PRO B 1 434 ? -19.297 -16.219 -26.719 1 83.06 434 PRO B C 1
ATOM 11791 O O . PRO B 1 434 ? -18.422 -15.648 -26.062 1 83.06 434 PRO B O 1
ATOM 11794 N N . VAL B 1 435 ? -19.625 -15.781 -27.859 1 83.81 435 VAL B N 1
ATOM 11795 C CA . VAL B 1 435 ? -18.938 -14.648 -28.484 1 83.81 435 VAL B CA 1
ATOM 11796 C C . VAL B 1 435 ? -19.328 -13.352 -27.766 1 83.81 435 VAL B C 1
ATOM 11798 O O . VAL B 1 435 ? -18.453 -12.539 -27.438 1 83.81 435 VAL B O 1
ATOM 11801 N N . ILE B 1 436 ? -20.547 -13.227 -27.453 1 82.75 436 ILE B N 1
ATOM 11802 C CA . ILE B 1 436 ? -21.016 -12.023 -26.781 1 82.75 436 ILE B CA 1
ATOM 11803 C C . ILE B 1 436 ? -20.531 -12.023 -25.328 1 82.75 436 ILE B C 1
ATOM 11805 O O . ILE B 1 436 ? -20.078 -10.992 -24.828 1 82.75 436 ILE B O 1
ATOM 11809 N N . ASN B 1 437 ? -20.562 -13.125 -24.734 1 88.25 437 ASN B N 1
ATOM 11810 C CA . ASN B 1 437 ? -20.219 -13.227 -23.312 1 88.25 437 ASN B CA 1
ATOM 11811 C C . ASN B 1 437 ? -18.719 -13.078 -23.094 1 88.25 437 ASN B C 1
ATOM 11813 O O . ASN B 1 437 ? -18.281 -12.812 -21.969 1 88.25 437 ASN B O 1
ATOM 11817 N N . SER B 1 438 ? -17.969 -13.266 -24.188 1 91.19 438 SER B N 1
ATOM 11818 C CA . SER B 1 438 ? -16.531 -13.117 -24.062 1 91.19 438 SER B CA 1
ATOM 11819 C C . SER B 1 438 ? -16.094 -11.672 -24.312 1 91.19 438 SER B C 1
ATOM 11821 O O . SER B 1 438 ? -14.914 -11.344 -24.203 1 91.19 438 SER B O 1
ATOM 11823 N N . ASP B 1 439 ? -17.031 -10.844 -24.594 1 90.94 439 ASP B N 1
ATOM 11824 C CA . ASP B 1 439 ? -16.766 -9.43 -24.875 1 90.94 439 ASP B CA 1
ATOM 11825 C C . ASP B 1 439 ? -17.25 -8.539 -23.734 1 90.94 439 ASP B C 1
ATOM 11827 O O . ASP B 1 439 ? -18.453 -8.273 -23.625 1 90.94 439 ASP B O 1
ATOM 11831 N N . SER B 1 440 ? -16.375 -7.98 -23.047 1 91.12 440 SER B N 1
ATOM 11832 C CA . SER B 1 440 ? -16.703 -7.184 -21.875 1 91.12 440 SER B CA 1
ATOM 11833 C C . SER B 1 440 ? -17.391 -5.879 -22.266 1 91.12 440 SER B C 1
ATOM 11835 O O . SER B 1 440 ? -18.109 -5.285 -21.469 1 91.12 440 SER B O 1
ATOM 11837 N N . GLU B 1 441 ? -17.188 -5.391 -23.453 1 83.38 441 GLU B N 1
ATOM 11838 C CA . GLU B 1 441 ? -17.688 -4.09 -23.891 1 83.38 441 GLU B CA 1
ATOM 11839 C C . GLU B 1 441 ? -19.078 -4.219 -24.5 1 83.38 441 GLU B C 1
ATOM 11841 O O . GLU B 1 441 ? -19.844 -3.25 -24.531 1 83.38 441 GLU B O 1
ATOM 11846 N N . ASN B 1 442 ? -19.359 -5.41 -24.984 1 81.88 442 ASN B N 1
ATOM 11847 C CA . ASN B 1 442 ? -20.625 -5.574 -25.703 1 81.88 442 ASN B CA 1
ATOM 11848 C C . ASN B 1 442 ? -21.5 -6.637 -25.062 1 81.88 442 ASN B C 1
ATOM 11850 O O . ASN B 1 442 ? -21.938 -7.586 -25.719 1 81.88 442 ASN B O 1
ATOM 11854 N N . GLY B 1 443 ? -21.719 -6.426 -23.781 1 79.75 443 GLY B N 1
ATOM 11855 C CA . GLY B 1 443 ? -22.766 -7.234 -23.156 1 79.75 443 GLY B CA 1
ATOM 11856 C C . GLY B 1 443 ? -22.203 -8.32 -22.25 1 79.75 443 GLY B C 1
ATOM 11857 O O . GLY B 1 443 ? -22.906 -8.82 -21.375 1 79.75 443 GLY B O 1
ATOM 11858 N N . GLY B 1 444 ? -20.984 -8.742 -22.344 1 88.19 444 GLY B N 1
ATOM 11859 C CA . GLY B 1 444 ? -20.453 -9.859 -21.578 1 88.19 444 GLY B CA 1
ATOM 11860 C C . GLY B 1 444 ? -20.062 -9.469 -20.156 1 88.19 444 GLY B C 1
ATOM 11861 O O . GLY B 1 444 ? -19.875 -10.336 -19.297 1 88.19 444 GLY B O 1
ATOM 11862 N N . GLY B 1 445 ? -19.984 -8.156 -19.922 1 94.69 445 GLY B N 1
ATOM 11863 C CA . GLY B 1 445 ? -19.516 -7.734 -18.609 1 94.69 445 GLY B CA 1
ATOM 11864 C C . GLY B 1 445 ? -18.047 -8.016 -18.375 1 94.69 445 GLY B C 1
ATOM 11865 O O . GLY B 1 445 ? -17.328 -8.414 -19.281 1 94.69 445 GLY B O 1
ATOM 11866 N N . TYR B 1 446 ? -17.594 -7.762 -17.156 1 96.62 446 TYR B N 1
ATOM 11867 C CA . TYR B 1 446 ? -16.172 -7.957 -16.906 1 96.62 446 TYR B CA 1
ATOM 11868 C C . TYR B 1 446 ? -15.922 -8.312 -15.445 1 96.62 446 TYR B C 1
ATOM 11870 O O . TYR B 1 446 ? -16.797 -8.141 -14.602 1 96.62 446 TYR B O 1
ATOM 11878 N N . LYS B 1 447 ? -14.789 -8.891 -15.211 1 96.62 447 LYS B N 1
ATOM 11879 C CA . LYS B 1 447 ? -14.141 -9.039 -13.906 1 96.62 447 LYS B CA 1
ATOM 11880 C C . LYS B 1 447 ? -12.773 -8.359 -13.906 1 96.62 447 LYS B C 1
ATOM 11882 O O . LYS B 1 447 ? -11.906 -8.703 -14.711 1 96.62 447 LYS B O 1
ATOM 11887 N N . LYS B 1 448 ? -12.617 -7.469 -13.078 1 96.25 448 LYS B N 1
ATOM 11888 C CA . LYS B 1 448 ? -11.336 -6.785 -12.914 1 96.25 448 LYS B CA 1
ATOM 11889 C C . LYS B 1 448 ? -10.742 -7.059 -11.531 1 96.25 448 LYS B C 1
ATOM 11891 O O . LYS B 1 448 ? -11.406 -6.84 -10.516 1 96.25 448 LYS B O 1
ATOM 11896 N N . ASN B 1 449 ? -9.523 -7.586 -11.516 1 96.5 449 ASN B N 1
ATOM 11897 C CA . ASN B 1 449 ? -8.781 -7.816 -10.273 1 96.5 449 ASN B CA 1
ATOM 11898 C C . ASN B 1 449 ? -7.512 -6.977 -10.219 1 96.5 449 ASN B C 1
ATOM 11900 O O . ASN B 1 449 ? -6.609 -7.148 -11.039 1 96.5 449 ASN B O 1
ATOM 11904 N N . LYS B 1 450 ? -7.477 -6.09 -9.297 1 95.94 450 LYS B N 1
ATOM 11905 C CA . LYS B 1 450 ? -6.293 -5.27 -9.062 1 95.94 450 LYS B CA 1
ATOM 11906 C C . LYS B 1 450 ? -5.68 -5.566 -7.695 1 95.94 450 LYS B C 1
ATOM 11908 O O . LYS B 1 450 ? -6.402 -5.742 -6.711 1 95.94 450 LYS B O 1
ATOM 11913 N N . SER B 1 451 ? -4.387 -5.691 -7.648 1 95.88 451 SER B N 1
ATOM 11914 C CA . SER B 1 451 ? -3.744 -5.926 -6.359 1 95.88 451 SER B CA 1
ATOM 11915 C C . SER B 1 451 ? -2.377 -5.254 -6.289 1 95.88 451 SER B C 1
ATOM 11917 O O . SER B 1 451 ? -1.779 -4.945 -7.324 1 95.88 451 SER B O 1
ATOM 11919 N N . ASP B 1 452 ? -1.948 -4.945 -5.164 1 95.38 452 ASP B N 1
ATOM 11920 C CA . ASP B 1 452 ? -0.583 -4.488 -4.922 1 95.38 452 ASP B CA 1
ATOM 11921 C C . ASP B 1 452 ? -0.013 -5.105 -3.648 1 95.38 452 ASP B C 1
ATOM 11923 O O . ASP B 1 452 ? -0.756 -5.402 -2.709 1 95.38 452 ASP B O 1
ATOM 11927 N N . ARG B 1 453 ? 1.28 -5.336 -3.623 1 96.06 453 ARG B N 1
ATOM 11928 C CA . ARG B 1 453 ? 2.018 -5.945 -2.521 1 96.06 453 ARG B CA 1
ATOM 11929 C C . ARG B 1 453 ? 3.273 -5.141 -2.193 1 96.06 453 ARG B C 1
ATOM 11931 O O . ARG B 1 453 ? 4.098 -4.883 -3.074 1 96.06 453 ARG B O 1
ATOM 11938 N N . THR B 1 454 ? 3.334 -4.742 -0.946 1 94.75 454 THR B N 1
ATOM 11939 C CA . THR B 1 454 ? 4.508 -4.039 -0.444 1 94.75 454 THR B CA 1
ATOM 11940 C C . THR B 1 454 ? 5.27 -4.898 0.558 1 94.75 454 THR B C 1
ATOM 11942 O O . THR B 1 454 ? 4.664 -5.531 1.426 1 94.75 454 THR B O 1
ATOM 11945 N N . SER B 1 455 ? 6.578 -4.941 0.393 1 96 455 SER B N 1
ATOM 11946 C CA . SER B 1 455 ? 7.445 -5.617 1.353 1 96 455 SER B CA 1
ATOM 11947 C C . SER B 1 455 ? 8.609 -4.727 1.768 1 96 455 SER B C 1
ATOM 11949 O O . SER B 1 455 ? 9.375 -4.262 0.92 1 96 455 SER B O 1
ATOM 11951 N N . ILE B 1 456 ? 8.75 -4.477 3.016 1 95.62 456 ILE B N 1
ATOM 11952 C CA . ILE B 1 456 ? 9.859 -3.715 3.588 1 95.62 456 ILE B CA 1
ATOM 11953 C C . ILE B 1 456 ? 10.586 -4.566 4.621 1 95.62 456 ILE B C 1
ATOM 11955 O O . ILE B 1 456 ? 10 -4.969 5.629 1 95.62 456 ILE B O 1
ATOM 11959 N N . GLN B 1 457 ? 11.805 -4.836 4.348 1 96.62 457 GLN B N 1
ATOM 11960 C CA . GLN B 1 457 ? 12.648 -5.605 5.258 1 96.62 457 GLN B CA 1
ATOM 11961 C C . GLN B 1 457 ? 13.891 -4.816 5.66 1 96.62 457 GLN B C 1
ATOM 11963 O O . GLN B 1 457 ? 14.648 -4.363 4.801 1 96.62 457 GLN B O 1
ATOM 11968 N N . THR B 1 458 ? 14.133 -4.668 6.898 1 95.06 458 THR B N 1
ATOM 11969 C CA . THR B 1 458 ? 15.312 -3.992 7.43 1 95.06 458 THR B CA 1
ATOM 11970 C C . THR B 1 458 ? 16.047 -4.891 8.422 1 95.06 458 THR B C 1
ATOM 11972 O O . THR B 1 458 ? 15.414 -5.594 9.211 1 95.06 458 THR B O 1
ATOM 11975 N N . SER B 1 459 ? 17.312 -4.898 8.32 1 95.44 459 SER B N 1
ATOM 11976 C CA . SER B 1 459 ? 18.094 -5.68 9.273 1 95.44 459 SER B CA 1
ATOM 11977 C C . SER B 1 459 ? 19.375 -4.949 9.672 1 95.44 459 SER B C 1
ATOM 11979 O O . SER B 1 459 ? 19.875 -4.105 8.922 1 95.44 459 SER B O 1
ATOM 11981 N N . LEU B 1 460 ? 19.797 -5.207 10.828 1 95.12 460 LEU B N 1
ATOM 11982 C CA . LEU B 1 460 ? 21.062 -4.746 11.398 1 95.12 460 LEU B CA 1
ATOM 11983 C C . LEU B 1 460 ? 21.891 -5.922 11.906 1 95.12 460 LEU B C 1
ATOM 11985 O O . LEU B 1 460 ? 21.453 -6.656 12.797 1 95.12 460 LEU B O 1
ATOM 11989 N N . ASN B 1 461 ? 23.016 -6.094 11.273 1 95.12 461 ASN B N 1
ATOM 11990 C CA . ASN B 1 461 ? 23.969 -7.117 11.688 1 95.12 461 ASN B CA 1
ATOM 11991 C C . ASN B 1 461 ? 25.156 -6.516 12.422 1 95.12 461 ASN B C 1
ATOM 11993 O O . ASN B 1 461 ? 25.766 -5.555 11.945 1 95.12 461 ASN B O 1
ATOM 11997 N N . TRP B 1 462 ? 25.5 -7.113 13.531 1 96.25 462 TRP B N 1
ATOM 11998 C CA . TRP B 1 462 ? 26.609 -6.625 14.344 1 96.25 462 TRP B CA 1
ATOM 11999 C C . TRP B 1 462 ? 27.656 -7.715 14.555 1 96.25 462 TRP B C 1
ATOM 12001 O O . TRP B 1 462 ? 27.453 -8.641 15.336 1 96.25 462 TRP B O 1
ATOM 12011 N N . ASP B 1 463 ? 28.688 -7.574 13.812 1 94.81 463 ASP B N 1
ATOM 12012 C CA . ASP B 1 463 ? 29.859 -8.383 14.141 1 94.81 463 ASP B CA 1
ATOM 12013 C C . ASP B 1 463 ? 30.578 -7.836 15.367 1 94.81 463 ASP B C 1
ATOM 12015 O O . ASP B 1 463 ? 31.375 -6.895 15.258 1 94.81 463 ASP B O 1
ATOM 12019 N N . ILE B 1 464 ? 30.344 -8.484 16.453 1 93.81 464 ILE B N 1
ATOM 12020 C CA . ILE B 1 464 ? 30.844 -7.965 17.719 1 93.81 464 ILE B CA 1
ATOM 12021 C C . ILE B 1 464 ? 32.375 -8.023 17.75 1 93.81 464 ILE B C 1
ATOM 12023 O O . ILE B 1 464 ? 32.938 -9.109 17.734 1 93.81 464 ILE B O 1
ATOM 12027 N N . PRO B 1 465 ? 33.094 -6.902 17.766 1 87.94 465 PRO B N 1
ATOM 12028 C CA . PRO B 1 465 ? 34.531 -6.859 17.547 1 87.94 465 PRO B CA 1
ATOM 12029 C C . PRO B 1 465 ? 35.312 -7.422 18.734 1 87.94 465 PRO B C 1
ATOM 12031 O O . PRO B 1 465 ? 36.438 -7.875 18.578 1 87.94 465 PRO B O 1
ATOM 12034 N N . PHE B 1 466 ? 34.781 -7.461 19.922 1 88.25 466 PHE B N 1
ATOM 12035 C CA . PHE B 1 466 ? 35.562 -7.836 21.094 1 88.25 466 PHE B CA 1
ATOM 12036 C C . PHE B 1 466 ? 35.5 -9.344 21.312 1 88.25 466 PHE B C 1
ATOM 12038 O O . PHE B 1 466 ? 36.219 -9.875 22.172 1 88.25 466 PHE B O 1
ATOM 12045 N N . VAL B 1 467 ? 34.688 -9.992 20.656 1 93.19 467 VAL B N 1
ATOM 12046 C CA . VAL B 1 467 ? 34.625 -11.445 20.719 1 93.19 467 VAL B CA 1
ATOM 12047 C C . VAL B 1 467 ? 34.688 -12.016 19.297 1 93.19 467 VAL B C 1
ATOM 12049 O O . VAL B 1 467 ? 33.719 -11.945 18.547 1 93.19 467 VAL B O 1
ATOM 12052 N N . LYS B 1 468 ? 35.719 -12.625 19 1 92.25 468 LYS B N 1
ATOM 12053 C CA . LYS B 1 468 ? 35.906 -13.164 17.656 1 92.25 468 LYS B CA 1
ATOM 12054 C C . LYS B 1 468 ? 34.844 -14.211 17.328 1 92.25 468 LYS B C 1
ATOM 12056 O O . LYS B 1 468 ? 34.625 -15.141 18.109 1 92.25 468 LYS B O 1
ATOM 12061 N N . GLY B 1 469 ? 34.156 -14.008 16.234 1 94.25 469 GLY B N 1
ATOM 12062 C CA . GLY B 1 469 ? 33.219 -14.977 15.727 1 94.25 469 GLY B CA 1
ATOM 12063 C C . GLY B 1 469 ? 31.797 -14.734 16.219 1 94.25 469 GLY B C 1
ATOM 12064 O O . GLY B 1 469 ? 30.859 -15.398 15.758 1 94.25 469 GLY B O 1
ATOM 12065 N N . LEU B 1 470 ? 31.609 -13.867 17.141 1 96.25 470 LEU B N 1
ATOM 12066 C CA . LEU B 1 470 ? 30.281 -13.586 17.688 1 96.25 470 LEU B CA 1
ATOM 12067 C C . LEU B 1 470 ? 29.594 -12.477 16.891 1 96.25 470 LEU B C 1
ATOM 12069 O O . LEU B 1 470 ? 30.203 -11.438 16.609 1 96.25 470 LEU B O 1
ATOM 12073 N N . SER B 1 471 ? 28.406 -12.719 16.484 1 96.25 471 SER B N 1
ATOM 12074 C CA . SER B 1 471 ? 27.625 -11.695 15.805 1 96.25 471 SER B CA 1
ATOM 12075 C C . SER B 1 471 ? 26.172 -11.719 16.25 1 96.25 471 SER B C 1
ATOM 12077 O O . SER B 1 471 ? 25.688 -12.727 16.766 1 96.25 471 SER B O 1
ATOM 12079 N N . ALA B 1 472 ? 25.469 -10.625 16.172 1 97.06 472 ALA B N 1
ATOM 12080 C CA . ALA B 1 472 ? 24.047 -10.461 16.484 1 97.06 472 ALA B CA 1
ATOM 12081 C C . ALA B 1 472 ? 23.312 -9.828 15.312 1 97.06 472 ALA B C 1
ATOM 12083 O O . ALA B 1 472 ? 23.875 -9.016 14.57 1 97.06 472 ALA B O 1
ATOM 12084 N N . LYS B 1 473 ? 22.062 -10.211 15.117 1 96.12 473 LYS B N 1
ATOM 12085 C CA . LYS B 1 473 ? 21.266 -9.672 14.008 1 96.12 473 LYS B CA 1
ATOM 12086 C C . LYS B 1 473 ? 19.859 -9.328 14.453 1 96.12 473 LYS B C 1
ATOM 12088 O O . LYS B 1 473 ? 19.219 -10.094 15.172 1 96.12 473 LYS B O 1
ATOM 12093 N N . PHE B 1 474 ? 19.469 -8.156 14.156 1 96.25 474 PHE B N 1
ATOM 12094 C CA . PHE B 1 474 ? 18.078 -7.703 14.273 1 96.25 474 PHE B CA 1
ATOM 12095 C C . PHE B 1 474 ? 17.438 -7.586 12.898 1 96.25 474 PHE B C 1
ATOM 12097 O O . PHE B 1 474 ? 18.016 -7.008 11.977 1 96.25 474 PHE B O 1
ATOM 12104 N N . MET B 1 475 ? 16.219 -8.172 12.742 1 96.31 475 MET B N 1
ATOM 12105 C CA . MET B 1 475 ? 15.523 -8.047 11.469 1 96.31 475 MET B CA 1
ATOM 12106 C C . MET B 1 475 ? 14.039 -7.785 11.695 1 96.31 475 MET B C 1
ATOM 12108 O O . MET B 1 475 ? 13.406 -8.422 12.539 1 96.31 475 MET B O 1
ATOM 12112 N N . TYR B 1 476 ? 13.469 -6.801 11.047 1 96.06 476 TYR B N 1
ATOM 12113 C CA . TYR B 1 476 ? 12.039 -6.488 11.039 1 96.06 476 TYR B CA 1
ATOM 12114 C C . TYR B 1 476 ? 11.484 -6.492 9.617 1 96.06 476 TYR B C 1
ATOM 12116 O O . TYR B 1 476 ? 12.125 -5.984 8.695 1 96.06 476 TYR B O 1
ATOM 12124 N N . ASN B 1 477 ? 10.375 -7.156 9.492 1 96.44 477 ASN B N 1
ATOM 12125 C CA . ASN B 1 477 ? 9.719 -7.215 8.188 1 96.44 477 ASN B CA 1
ATOM 12126 C C . ASN B 1 477 ? 8.266 -6.766 8.266 1 96.44 477 ASN B C 1
ATOM 12128 O O . ASN B 1 477 ? 7.547 -7.133 9.195 1 96.44 477 ASN B O 1
ATOM 12132 N N . TYR B 1 478 ? 7.844 -5.914 7.359 1 95.62 478 TYR B N 1
ATOM 12133 C CA . TYR B 1 478 ? 6.469 -5.457 7.203 1 95.62 478 TYR B CA 1
ATOM 12134 C C . TYR B 1 478 ? 5.969 -5.703 5.781 1 95.62 478 TYR B C 1
ATOM 12136 O O . TYR B 1 478 ? 6.629 -5.316 4.812 1 95.62 478 TYR B O 1
ATOM 12144 N N . SER B 1 479 ? 4.852 -6.355 5.66 1 95.69 479 SER B N 1
ATOM 12145 C CA . SER B 1 479 ? 4.23 -6.562 4.359 1 95.69 479 SER B CA 1
ATOM 12146 C C . SER B 1 479 ? 2.781 -6.082 4.355 1 95.69 479 SER B C 1
ATOM 12148 O O . SER B 1 479 ? 2.068 -6.238 5.348 1 95.69 479 SER B O 1
ATOM 12150 N N . ARG B 1 480 ? 2.377 -5.48 3.264 1 95.5 480 ARG B N 1
ATOM 12151 C CA . ARG B 1 480 ? 1.021 -4.977 3.07 1 95.5 480 ARG B CA 1
ATOM 12152 C C . ARG B 1 480 ? 0.448 -5.441 1.736 1 95.5 480 ARG B C 1
ATOM 12154 O O . ARG B 1 480 ? 1.115 -5.352 0.704 1 95.5 480 ARG B O 1
ATOM 12161 N N . TYR B 1 481 ? -0.779 -6.016 1.801 1 95.12 481 TYR B N 1
ATOM 12162 C CA . TYR B 1 481 ? -1.507 -6.48 0.626 1 95.12 481 TYR B CA 1
ATOM 12163 C C . TYR B 1 481 ? -2.844 -5.762 0.492 1 95.12 481 TYR B C 1
ATOM 12165 O O . TYR B 1 481 ? -3.566 -5.594 1.479 1 95.12 481 TYR B O 1
ATOM 12173 N N . ASN B 1 482 ? -3.084 -5.266 -0.67 1 95.19 482 ASN B N 1
ATOM 12174 C CA . ASN B 1 482 ? -4.383 -4.699 -1.02 1 95.19 482 ASN B CA 1
ATOM 12175 C C . ASN B 1 482 ? -4.922 -5.293 -2.318 1 95.19 482 ASN B C 1
ATOM 12177 O O . ASN B 1 482 ? -4.16 -5.527 -3.26 1 95.19 482 ASN B O 1
ATOM 12181 N N . ALA B 1 483 ? -6.184 -5.527 -2.336 1 95.62 483 ALA B N 1
ATOM 12182 C CA . ALA B 1 483 ? -6.797 -6.035 -3.561 1 95.62 483 ALA B CA 1
ATOM 12183 C C . ALA B 1 483 ? -8.203 -5.465 -3.748 1 95.62 483 ALA B C 1
ATOM 12185 O O . ALA B 1 483 ? -8.922 -5.238 -2.773 1 95.62 483 ALA B O 1
ATOM 12186 N N . LEU B 1 484 ? -8.562 -5.172 -4.98 1 94.38 484 LEU B N 1
ATOM 12187 C CA . LEU B 1 484 ? -9.891 -4.727 -5.402 1 94.38 484 LEU B CA 1
ATOM 12188 C C . LEU B 1 484 ? -10.445 -5.637 -6.492 1 94.38 484 LEU B C 1
ATOM 12190 O O . LEU B 1 484 ? -9.789 -5.875 -7.508 1 94.38 484 LEU B O 1
ATOM 12194 N N . TYR B 1 485 ? -11.594 -6.215 -6.254 1 94.56 485 TYR B N 1
ATOM 12195 C CA . TYR B 1 485 ? -12.344 -6.98 -7.246 1 94.56 485 TYR B CA 1
ATOM 12196 C C . TYR B 1 485 ? -13.586 -6.223 -7.688 1 94.56 485 TYR B C 1
ATOM 12198 O O . TYR B 1 485 ? -14.375 -5.766 -6.848 1 94.56 485 TYR B O 1
ATOM 12206 N N . LYS B 1 486 ? -13.75 -6.039 -8.938 1 93.81 486 LYS B N 1
ATOM 12207 C CA . LYS B 1 486 ? -14.945 -5.445 -9.523 1 93.81 486 LYS B CA 1
ATOM 12208 C C . LYS B 1 486 ? -15.547 -6.359 -10.594 1 93.81 486 LYS B C 1
ATOM 12210 O O . LYS B 1 486 ? -14.906 -6.641 -11.602 1 93.81 486 LYS B O 1
ATOM 12215 N N . GLY B 1 487 ? -16.719 -6.848 -10.344 1 95.19 487 GLY B N 1
ATOM 12216 C CA . GLY B 1 487 ? -17.438 -7.707 -11.273 1 95.19 487 GLY B CA 1
ATOM 12217 C C . GLY B 1 487 ? -18.734 -7.102 -11.773 1 95.19 487 GLY B C 1
ATOM 12218 O O . GLY B 1 487 ? -19.656 -6.883 -10.992 1 95.19 487 GLY B O 1
ATOM 12219 N N . TRP B 1 488 ? -18.766 -6.812 -13.047 1 95.44 488 TRP B N 1
ATOM 12220 C CA . TRP B 1 488 ? -19.922 -6.242 -13.719 1 95.44 488 TRP B CA 1
ATOM 12221 C C . TRP B 1 488 ? -20.625 -7.293 -14.578 1 95.44 488 TRP B C 1
ATOM 12223 O O . TRP B 1 488 ? -20.031 -7.863 -15.492 1 95.44 488 TRP B O 1
ATOM 12233 N N . ASN B 1 489 ? -21.812 -7.586 -14.234 1 93.81 489 ASN B N 1
ATOM 12234 C CA . ASN B 1 489 ? -22.656 -8.539 -14.945 1 93.81 489 ASN B CA 1
ATOM 12235 C C . ASN B 1 489 ? -23.906 -7.871 -15.516 1 93.81 489 ASN B C 1
ATOM 12237 O O . ASN B 1 489 ? -24.984 -7.938 -14.914 1 93.81 489 ASN B O 1
ATOM 12241 N N . PRO B 1 490 ? -23.797 -7.367 -16.734 1 93.69 490 PRO B N 1
ATOM 12242 C CA . PRO B 1 490 ? -24.938 -6.672 -17.328 1 93.69 490 PRO B CA 1
ATOM 12243 C C . PRO B 1 490 ? -25.984 -7.633 -17.906 1 93.69 490 PRO B C 1
ATOM 12245 O O . PRO B 1 490 ? -25.625 -8.719 -18.375 1 93.69 490 PRO B O 1
ATOM 12248 N N . ALA B 1 491 ? -27.234 -7.172 -17.891 1 91.25 491 ALA B N 1
ATOM 12249 C CA . ALA B 1 491 ? -28.266 -7.883 -18.625 1 91.25 491 ALA B CA 1
ATOM 12250 C C . ALA B 1 491 ? -28.031 -7.793 -20.125 1 91.25 491 ALA B C 1
ATOM 12252 O O . ALA B 1 491 ? -27.562 -6.773 -20.625 1 91.25 491 ALA B O 1
ATOM 12253 N N . TYR B 1 492 ? -28.297 -8.961 -20.875 1 88.69 492 TYR B N 1
ATOM 12254 C CA . TYR B 1 492 ? -28.188 -8.945 -22.328 1 88.69 492 TYR B CA 1
ATOM 12255 C C . TYR B 1 492 ? -29.312 -9.742 -22.969 1 88.69 492 TYR B C 1
ATOM 12257 O O . TYR B 1 492 ? -29.938 -10.578 -22.312 1 88.69 492 TYR B O 1
ATOM 12265 N N . THR B 1 493 ? -29.562 -9.492 -24.188 1 90.12 493 THR B N 1
ATOM 12266 C CA . THR B 1 493 ? -30.672 -10.125 -24.891 1 90.12 493 THR B CA 1
ATOM 12267 C C . THR B 1 493 ? -30.172 -10.898 -26.109 1 90.12 493 THR B C 1
ATOM 12269 O O . THR B 1 493 ? -29.344 -10.406 -26.859 1 90.12 493 THR B O 1
ATOM 12272 N N . LEU B 1 494 ? -30.641 -12.164 -26.266 1 90 494 LEU B N 1
ATOM 12273 C CA . LEU B 1 494 ? -30.406 -13 -27.438 1 90 494 LEU B CA 1
ATOM 12274 C C . LEU B 1 494 ? -31.688 -13.148 -28.25 1 90 494 LEU B C 1
ATOM 12276 O O . LEU B 1 494 ? -32.781 -13 -27.719 1 90 494 LEU B O 1
ATOM 12280 N N . TYR B 1 495 ? -31.453 -13.531 -29.578 1 90.88 495 TYR B N 1
ATOM 12281 C CA . TYR B 1 495 ? -32.594 -13.539 -30.484 1 90.88 495 TYR B CA 1
ATOM 12282 C C . TYR B 1 495 ? -32.656 -14.836 -31.281 1 90.88 495 TYR B C 1
ATOM 12284 O O . TYR B 1 495 ? -31.625 -15.375 -31.688 1 90.88 495 TYR B O 1
ATOM 12292 N N . THR B 1 496 ? -33.844 -15.367 -31.406 1 88.12 496 THR B N 1
ATOM 12293 C CA . THR B 1 496 ? -34.125 -16.406 -32.375 1 88.12 496 THR B CA 1
ATOM 12294 C C . THR B 1 496 ? -34.938 -15.836 -33.562 1 88.12 496 THR B C 1
ATOM 12296 O O . THR B 1 496 ? -35.844 -15.031 -33.375 1 88.12 496 THR B O 1
ATOM 12299 N N . TYR B 1 497 ? -34.438 -16.141 -34.781 1 89.38 497 TYR B N 1
ATOM 12300 C CA . TYR B 1 497 ? -35.125 -15.695 -35.969 1 89.38 497 TYR B CA 1
ATOM 12301 C C . TYR B 1 497 ? -36.062 -16.781 -36.469 1 89.38 497 TYR B C 1
ATOM 12303 O O . TYR B 1 497 ? -35.625 -17.844 -36.906 1 89.38 497 TYR B O 1
ATOM 12311 N N . LYS B 1 498 ? -37.344 -16.562 -36.375 1 86.56 498 LYS B N 1
ATOM 12312 C CA . LYS B 1 498 ? -38.344 -17.5 -36.812 1 86.56 498 LYS B CA 1
ATOM 12313 C C . LYS B 1 498 ? -39.562 -16.766 -37.375 1 86.56 498 LYS B C 1
ATOM 12315 O O . LYS B 1 498 ? -40 -15.758 -36.812 1 86.56 498 LYS B O 1
ATOM 12320 N N . ASP B 1 499 ? -40.125 -17.172 -38.531 1 87.69 499 ASP B N 1
ATOM 12321 C CA . ASP B 1 499 ? -41.312 -16.625 -39.188 1 87.69 499 ASP B CA 1
ATOM 12322 C C . ASP B 1 499 ? -41.156 -15.125 -39.438 1 87.69 499 ASP B C 1
ATOM 12324 O O . ASP B 1 499 ? -42.094 -14.352 -39.125 1 87.69 499 ASP B O 1
ATOM 12328 N N . GLU B 1 500 ? -39.969 -14.703 -39.75 1 89.75 500 GLU B N 1
ATOM 12329 C CA . GLU B 1 500 ? -39.625 -13.328 -40.125 1 89.75 500 GLU B CA 1
ATOM 12330 C C . GLU B 1 500 ? -39.719 -12.398 -38.906 1 89.75 500 GLU B C 1
ATOM 12332 O O . GLU B 1 500 ? -40 -11.211 -39.062 1 89.75 500 GLU B O 1
ATOM 12337 N N . GLN B 1 501 ? -39.531 -13.039 -37.781 1 93.06 501 GLN B N 1
ATOM 12338 C CA . GLN B 1 501 ? -39.562 -12.258 -36.562 1 93.06 501 GLN B CA 1
ATOM 12339 C C . GLN B 1 501 ? -38.344 -12.57 -35.688 1 93.06 501 GLN B C 1
ATOM 12341 O O . GLN B 1 501 ? -37.875 -13.711 -35.656 1 93.06 501 GLN B O 1
ATOM 12346 N N . TYR B 1 502 ? -37.781 -11.523 -35 1 94.38 502 TYR B N 1
ATOM 12347 C CA . TYR B 1 502 ? -36.75 -11.703 -33.969 1 94.38 502 TYR B CA 1
ATOM 12348 C C . TYR B 1 502 ? -37.375 -11.898 -32.594 1 94.38 502 TYR B C 1
ATOM 12350 O O . TYR B 1 502 ? -38.031 -10.984 -32.062 1 94.38 502 TYR B O 1
ATOM 12358 N N . ILE B 1 503 ? -37.312 -12.969 -32.062 1 91.88 503 ILE B N 1
ATOM 12359 C CA . ILE B 1 503 ? -37.875 -13.273 -30.75 1 91.88 503 ILE B CA 1
ATOM 12360 C C . ILE B 1 503 ? -36.781 -13.094 -29.672 1 91.88 503 ILE B C 1
ATOM 12362 O O . ILE B 1 503 ? -35.812 -13.844 -29.625 1 91.88 503 ILE B O 1
ATOM 12366 N N . PRO B 1 504 ? -36.938 -12.062 -28.781 1 92.25 504 PRO B N 1
ATOM 12367 C CA . PRO B 1 504 ? -35.906 -11.781 -27.781 1 92.25 504 PRO B CA 1
ATOM 12368 C C . PRO B 1 504 ? -36.031 -12.648 -26.531 1 92.25 504 PRO B C 1
ATOM 12370 O O . PRO B 1 504 ? -37.156 -12.984 -26.141 1 92.25 504 PRO B O 1
ATOM 12373 N N . LYS B 1 505 ? -34.938 -12.969 -25.906 1 89.06 505 LYS B N 1
ATOM 12374 C CA . LYS B 1 505 ? -34.812 -13.547 -24.562 1 89.06 505 LYS B CA 1
ATOM 12375 C C . LYS B 1 505 ? -33.719 -12.875 -23.766 1 89.06 505 LYS B C 1
ATOM 12377 O O . LYS B 1 505 ? -32.531 -12.898 -24.172 1 89.06 505 LYS B O 1
ATOM 12382 N N . THR B 1 506 ? -34.125 -12.328 -22.594 1 90.38 506 THR B N 1
ATOM 12383 C CA . THR B 1 506 ? -33.156 -11.586 -21.781 1 90.38 506 THR B CA 1
ATOM 12384 C C . THR B 1 506 ? -32.562 -12.469 -20.703 1 90.38 506 THR B C 1
ATOM 12386 O O . THR B 1 506 ? -33.281 -13.25 -20.062 1 90.38 506 THR B O 1
ATOM 12389 N N . TYR B 1 507 ? -31.312 -12.336 -20.594 1 86.31 507 TYR B N 1
ATOM 12390 C CA . TYR B 1 507 ? -30.578 -13.117 -19.594 1 86.31 507 TYR B CA 1
ATOM 12391 C C . TYR B 1 507 ? -29.891 -12.211 -18.594 1 86.31 507 TYR B C 1
ATOM 12393 O O . TYR B 1 507 ? -29.641 -11.031 -18.875 1 86.31 507 TYR B O 1
ATOM 12401 N N . MET B 1 508 ? -29.547 -12.672 -17.328 1 86.75 508 MET B N 1
ATOM 12402 C CA . MET B 1 508 ? -28.797 -12.016 -16.266 1 86.75 508 MET B CA 1
ATOM 12403 C C . MET B 1 508 ? -29.469 -10.703 -15.852 1 86.75 508 MET B C 1
ATOM 12405 O O . MET B 1 508 ? -28.797 -9.672 -15.727 1 86.75 508 MET B O 1
ATOM 12409 N N . SER B 1 509 ? -30.656 -10.562 -15.844 1 88 509 SER B N 1
ATOM 12410 C CA . SER B 1 509 ? -31.438 -9.391 -15.445 1 88 509 SER B CA 1
ATOM 12411 C C . SER B 1 509 ? -31.938 -9.531 -14.008 1 88 509 SER B C 1
ATOM 12413 O O . SER B 1 509 ? -32.469 -10.586 -13.625 1 88 509 SER B O 1
ATOM 12415 N N . PRO B 1 510 ? -31.75 -8.508 -13.234 1 87.94 510 PRO B N 1
ATOM 12416 C CA . PRO B 1 510 ? -31.156 -7.203 -13.523 1 87.94 510 PRO B CA 1
ATOM 12417 C C . PRO B 1 510 ? -29.641 -7.238 -13.523 1 87.94 510 PRO B C 1
ATOM 12419 O O . PRO B 1 510 ? -29.031 -8.164 -12.977 1 87.94 510 PRO B O 1
ATOM 12422 N N . SER B 1 511 ? -29.047 -6.254 -14.172 1 91.44 511 SER B N 1
ATOM 12423 C CA . SER B 1 511 ? -27.594 -6.102 -14.125 1 91.44 511 SER B CA 1
ATOM 12424 C C . SER B 1 511 ? -27.094 -5.984 -12.695 1 91.44 511 SER B C 1
ATOM 12426 O O . SER B 1 511 ? -27.766 -5.402 -11.844 1 91.44 511 SER B O 1
ATOM 12428 N N . THR B 1 512 ? -26 -6.504 -12.453 1 90.06 512 THR B N 1
ATOM 12429 C CA . THR B 1 512 ? -25.438 -6.492 -11.109 1 90.06 512 THR B CA 1
ATOM 12430 C C . THR B 1 512 ? -23.969 -6.086 -11.133 1 90.06 512 THR B C 1
ATOM 12432 O O . THR B 1 512 ? -23.266 -6.348 -12.109 1 90.06 512 THR B O 1
ATOM 12435 N N . LEU B 1 513 ? -23.5 -5.41 -10.086 1 90.38 513 LEU B N 1
ATOM 12436 C CA . LEU B 1 513 ? -22.094 -5.102 -9.867 1 90.38 513 LEU B CA 1
ATOM 12437 C C . LEU B 1 513 ? -21.656 -5.527 -8.469 1 90.38 513 LEU B C 1
ATOM 12439 O O . LEU B 1 513 ? -22.328 -5.227 -7.484 1 90.38 513 LEU B O 1
ATOM 12443 N N . VAL B 1 514 ? -20.641 -6.32 -8.422 1 90.12 514 VAL B N 1
ATOM 12444 C CA . VAL B 1 514 ? -20.031 -6.711 -7.164 1 90.12 514 VAL B CA 1
ATOM 12445 C C . VAL B 1 514 ? -18.656 -6.047 -7.035 1 90.12 514 VAL B C 1
ATOM 12447 O O . VAL B 1 514 ? -17.859 -6.062 -7.977 1 90.12 514 VAL B O 1
ATOM 12450 N N . GLN B 1 515 ? -18.359 -5.418 -5.922 1 89.81 515 GLN B N 1
ATOM 12451 C CA . GLN B 1 515 ? -17.062 -4.836 -5.637 1 89.81 515 GLN B CA 1
ATOM 12452 C C . GLN B 1 515 ? -16.562 -5.258 -4.262 1 89.81 515 GLN B C 1
ATOM 12454 O O . GLN B 1 515 ? -17.219 -5.012 -3.25 1 89.81 515 GLN B O 1
ATOM 12459 N N . ASP B 1 516 ? -15.375 -5.949 -4.23 1 91 516 ASP B N 1
ATOM 12460 C CA . ASP B 1 516 ? -14.75 -6.426 -3 1 91 516 ASP B CA 1
ATOM 12461 C C . ASP B 1 516 ? -13.398 -5.754 -2.777 1 91 516 ASP B C 1
ATOM 12463 O O . ASP B 1 516 ? -12.617 -5.586 -3.719 1 91 516 ASP B O 1
ATOM 12467 N N . VAL B 1 517 ? -13.227 -5.344 -1.533 1 91.12 517 VAL B N 1
ATOM 12468 C CA . VAL B 1 517 ? -11.922 -4.82 -1.14 1 91.12 517 VAL B CA 1
ATOM 12469 C C . VAL B 1 517 ? -11.297 -5.73 -0.083 1 91.12 517 VAL B C 1
ATOM 12471 O O . VAL B 1 517 ? -11.938 -6.066 0.914 1 91.12 517 VAL B O 1
ATOM 12474 N N . HIS B 1 518 ? -10.039 -6.156 -0.293 1 93.31 518 HIS B N 1
ATOM 12475 C CA . HIS B 1 518 ? -9.281 -7.004 0.622 1 93.31 518 HIS B CA 1
ATOM 12476 C C . HIS B 1 518 ? -8 -6.312 1.08 1 93.31 518 HIS B C 1
ATOM 12478 O O . HIS B 1 518 ? -7.34 -5.637 0.29 1 93.31 518 HIS B O 1
ATOM 12484 N N . TRP B 1 519 ? -7.676 -6.445 2.311 1 92.62 519 TRP B N 1
ATOM 12485 C CA . TRP B 1 519 ? -6.379 -5.961 2.771 1 92.62 519 TRP B CA 1
ATOM 12486 C C . TRP B 1 519 ? -5.816 -6.863 3.863 1 92.62 519 TRP B C 1
ATOM 12488 O O . TRP B 1 519 ? -6.57 -7.484 4.613 1 92.62 519 TRP B O 1
ATOM 12498 N N . ALA B 1 520 ? -4.516 -6.977 3.92 1 95.19 520 ALA B N 1
ATOM 12499 C CA . ALA B 1 520 ? -3.805 -7.797 4.895 1 95.19 520 ALA B CA 1
ATOM 12500 C C . ALA B 1 520 ? -2.465 -7.172 5.27 1 95.19 520 ALA B C 1
ATOM 12502 O O . ALA B 1 520 ? -1.847 -6.48 4.457 1 95.19 520 ALA B O 1
ATOM 12503 N N . THR B 1 521 ? -2.076 -7.34 6.5 1 94.38 521 THR B N 1
ATOM 12504 C CA . THR B 1 521 ? -0.776 -6.898 6.988 1 94.38 521 THR B CA 1
ATOM 1250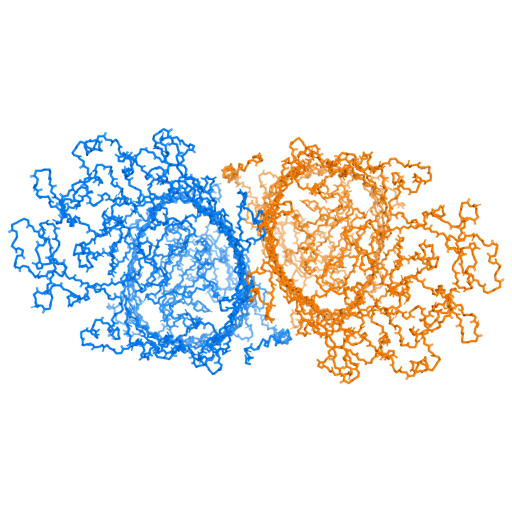5 C C . THR B 1 521 ? -0.043 -8.039 7.688 1 94.38 521 THR B C 1
ATOM 12507 O O . THR B 1 521 ? -0.664 -8.852 8.375 1 94.38 521 THR B O 1
ATOM 12510 N N . THR B 1 522 ? 1.241 -8.102 7.508 1 95.75 522 THR B N 1
ATOM 12511 C CA . THR B 1 522 ? 2.104 -9.047 8.219 1 95.75 522 THR B CA 1
ATOM 12512 C C . THR B 1 522 ? 3.264 -8.312 8.883 1 95.75 522 THR B C 1
ATOM 12514 O O . THR B 1 522 ? 3.98 -7.547 8.234 1 95.75 522 THR B O 1
ATOM 12517 N N . ASN B 1 523 ? 3.43 -8.5 10.133 1 95.5 523 ASN B N 1
ATOM 12518 C CA . ASN B 1 523 ? 4.57 -8.023 10.906 1 95.5 523 ASN B CA 1
ATOM 12519 C C . ASN B 1 523 ? 5.441 -9.18 11.391 1 95.5 523 ASN B C 1
ATOM 12521 O O . ASN B 1 523 ? 4.93 -10.188 11.867 1 95.5 523 ASN B O 1
ATOM 12525 N N . GLY B 1 524 ? 6.746 -9.047 11.18 1 95.69 524 GLY B N 1
ATOM 12526 C CA . GLY B 1 524 ? 7.688 -10.055 11.633 1 95.69 524 GLY B CA 1
ATOM 12527 C C . GLY B 1 524 ? 8.914 -9.469 12.305 1 95.69 524 GLY B C 1
ATOM 12528 O O . GLY B 1 524 ? 9.43 -8.43 11.883 1 95.69 524 GLY B O 1
ATOM 12529 N N . LEU B 1 525 ? 9.352 -10.133 13.383 1 96.5 525 LEU B N 1
ATOM 12530 C CA . LEU B 1 525 ? 10.539 -9.75 14.133 1 96.5 525 LEU B CA 1
ATOM 12531 C C . LEU B 1 525 ? 11.461 -10.945 14.352 1 96.5 525 LEU B C 1
ATOM 12533 O O . LEU B 1 525 ? 10.992 -12.047 14.656 1 96.5 525 LEU B O 1
ATOM 12537 N N . GLN B 1 526 ? 12.75 -10.766 14.141 1 96.19 526 GLN B N 1
ATOM 12538 C CA . GLN B 1 526 ? 13.766 -11.773 14.422 1 96.19 526 GLN B CA 1
ATOM 12539 C C . GLN B 1 526 ? 14.945 -11.164 15.188 1 96.19 526 GLN B C 1
ATOM 12541 O O . GLN B 1 526 ? 15.461 -10.109 14.812 1 96.19 526 GLN B O 1
ATOM 12546 N N . LEU B 1 527 ? 15.336 -11.797 16.234 1 97.12 527 LEU B N 1
ATOM 12547 C CA . LEU B 1 527 ? 16.547 -11.516 17 1 97.12 527 LEU B CA 1
ATOM 12548 C C . LEU B 1 527 ? 17.453 -12.742 17.047 1 97.12 527 LEU B C 1
ATOM 12550 O O . LEU B 1 527 ? 17.016 -13.812 17.484 1 97.12 527 LEU B O 1
ATOM 12554 N N . SER B 1 528 ? 18.656 -12.57 16.625 1 96 528 SER B N 1
ATOM 12555 C CA . SER B 1 528 ? 19.5 -13.758 16.625 1 96 528 SER B CA 1
ATOM 12556 C C . SER B 1 528 ? 20.906 -13.43 17.109 1 96 528 SER B C 1
ATOM 12558 O O . SER B 1 528 ? 21.344 -12.273 17.031 1 96 528 SER B O 1
ATOM 12560 N N . VAL B 1 529 ? 21.547 -14.422 17.641 1 96.94 529 VAL B N 1
ATOM 12561 C CA . VAL B 1 529 ? 22.969 -14.422 18.016 1 96.94 529 VAL B CA 1
ATOM 12562 C C . VAL B 1 529 ? 23.656 -15.625 17.391 1 96.94 529 VAL B C 1
ATOM 12564 O O . VAL B 1 529 ? 23.109 -16.734 17.359 1 96.94 529 VAL B O 1
ATOM 12567 N N . ASN B 1 530 ? 24.766 -15.367 16.797 1 95.88 530 ASN B N 1
ATOM 12568 C CA . ASN B 1 530 ? 25.531 -16.406 16.109 1 95.88 530 ASN B CA 1
ATOM 12569 C C . ASN B 1 530 ? 26.984 -16.438 16.562 1 95.88 530 ASN B C 1
ATOM 12571 O O . ASN B 1 530 ? 27.594 -15.383 16.781 1 95.88 530 ASN B O 1
ATOM 12575 N N . TYR B 1 531 ? 27.484 -17.562 16.812 1 96.44 531 TYR B N 1
ATOM 12576 C CA . TYR B 1 531 ? 28.891 -17.781 17.156 1 96.44 531 TYR B CA 1
ATOM 12577 C C . TYR B 1 531 ? 29.531 -18.75 16.188 1 96.44 531 TYR B C 1
ATOM 12579 O O . TYR B 1 531 ? 29.188 -19.938 16.156 1 96.44 531 TYR B O 1
ATOM 12587 N N . LYS B 1 532 ? 30.406 -18.281 15.383 1 94.75 532 LYS B N 1
ATOM 12588 C CA . LYS B 1 532 ? 31.109 -19.078 14.383 1 94.75 532 LYS B CA 1
ATOM 12589 C C . LYS B 1 532 ? 32.625 -18.969 14.562 1 94.75 532 LYS B C 1
ATOM 12591 O O . LYS B 1 532 ? 33.188 -17.875 14.461 1 94.75 532 LYS B O 1
ATOM 12596 N N . ARG B 1 533 ? 33.281 -20.078 14.773 1 94.5 533 ARG B N 1
ATOM 12597 C CA . ARG B 1 533 ? 34.719 -20.047 15.008 1 94.5 533 ARG B CA 1
ATOM 12598 C C . ARG B 1 533 ? 35.375 -21.375 14.625 1 94.5 533 ARG B C 1
ATOM 12600 O O . ARG B 1 533 ? 34.75 -22.422 14.703 1 94.5 533 ARG B O 1
ATOM 12607 N N . GLN B 1 534 ? 36.531 -21.281 14.203 1 93.44 534 GLN B N 1
ATOM 12608 C CA . GLN B 1 534 ? 37.344 -22.453 13.914 1 93.44 534 GLN B CA 1
ATOM 12609 C C . GLN B 1 534 ? 38.469 -22.625 14.945 1 93.44 534 GLN B C 1
ATOM 12611 O O . GLN B 1 534 ? 39.188 -21.688 15.227 1 93.44 534 GLN B O 1
ATOM 12616 N N . PHE B 1 535 ? 38.531 -23.797 15.578 1 94.19 535 PHE B N 1
ATOM 12617 C CA . PHE B 1 535 ? 39.594 -24.203 16.516 1 94.19 535 PHE B CA 1
ATOM 12618 C C . PHE B 1 535 ? 40.375 -25.375 15.953 1 94.19 535 PHE B C 1
ATOM 12620 O O . PHE B 1 535 ? 39.969 -26.531 16.125 1 94.19 535 PHE B O 1
ATOM 12627 N N . GLY B 1 536 ? 41.531 -25.141 15.43 1 93.31 536 GLY B N 1
ATOM 12628 C CA . GLY B 1 536 ? 42.25 -26.219 14.75 1 93.31 536 GLY B CA 1
ATOM 12629 C C . GLY B 1 536 ? 41.438 -26.828 13.609 1 93.31 536 GLY B C 1
ATOM 12630 O O . GLY B 1 536 ? 41.062 -26.125 12.68 1 93.31 536 GLY B O 1
ATOM 12631 N N . GLN B 1 537 ? 41.125 -28.125 13.867 1 93.88 537 GLN B N 1
ATOM 12632 C CA . GLN B 1 537 ? 40.375 -28.797 12.82 1 93.88 537 GLN B CA 1
ATOM 12633 C C . GLN B 1 537 ? 38.875 -28.75 13.117 1 93.88 537 GLN B C 1
ATOM 12635 O O . GLN B 1 537 ? 38.062 -29.281 12.352 1 93.88 537 GLN B O 1
ATOM 12640 N N . HIS B 1 538 ? 38.531 -28.141 14.242 1 95.88 538 HIS B N 1
ATOM 12641 C CA . HIS B 1 538 ? 37.125 -28.031 14.648 1 95.88 538 HIS B CA 1
ATOM 12642 C C . HIS B 1 538 ? 36.531 -26.719 14.188 1 95.88 538 HIS B C 1
ATOM 12644 O O . HIS B 1 538 ? 37.094 -25.656 14.383 1 95.88 538 HIS B O 1
ATOM 12650 N N . THR B 1 539 ? 35.469 -26.781 13.484 1 95 539 THR B N 1
ATOM 12651 C CA . THR B 1 539 ? 34.688 -25.609 13.156 1 95 539 THR B CA 1
ATOM 12652 C C . THR B 1 539 ? 33.312 -25.672 13.82 1 95 539 THR B C 1
ATOM 12654 O O . THR B 1 539 ? 32.594 -26.688 13.727 1 95 539 THR B O 1
ATOM 12657 N N . ILE B 1 540 ? 32.969 -24.562 14.508 1 95.5 540 ILE B N 1
ATOM 12658 C CA . ILE B 1 540 ? 31.672 -24.5 15.211 1 95.5 540 ILE B CA 1
ATOM 12659 C C . ILE B 1 540 ? 30.875 -23.297 14.734 1 95.5 540 ILE B C 1
ATOM 12661 O O . ILE B 1 540 ? 31.422 -22.219 14.516 1 95.5 540 ILE B O 1
ATOM 12665 N N . ASP B 1 541 ? 29.594 -23.5 14.461 1 94.62 541 ASP B N 1
ATOM 12666 C CA . ASP B 1 541 ? 28.625 -22.469 14.125 1 94.62 541 ASP B CA 1
ATOM 12667 C C . ASP B 1 541 ? 27.328 -22.641 14.93 1 94.62 541 ASP B C 1
ATOM 12669 O O . ASP B 1 541 ? 26.562 -23.578 14.672 1 94.62 541 ASP B O 1
ATOM 12673 N N . VAL B 1 542 ? 27.094 -21.797 15.906 1 95.38 542 VAL B N 1
ATOM 12674 C CA . VAL B 1 542 ? 25.953 -21.891 16.812 1 95.38 542 VAL B CA 1
ATOM 12675 C C . VAL B 1 542 ? 25.016 -20.703 16.609 1 95.38 542 VAL B C 1
ATOM 12677 O O . VAL B 1 542 ? 25.469 -19.547 16.594 1 95.38 542 VAL B O 1
ATOM 12680 N N . LEU B 1 543 ? 23.75 -20.969 16.484 1 95.5 543 LEU B N 1
ATOM 12681 C CA . LEU B 1 543 ? 22.766 -19.906 16.281 1 95.5 543 LEU B CA 1
ATOM 12682 C C . LEU B 1 543 ? 21.672 -19.984 17.328 1 95.5 543 LEU B C 1
ATOM 12684 O O . LEU B 1 543 ? 21.141 -21.062 17.625 1 95.5 543 LEU B O 1
ATOM 12688 N N . GLY B 1 544 ? 21.328 -18.844 17.984 1 96.19 544 GLY B N 1
ATOM 12689 C CA . GLY B 1 544 ? 20.109 -18.594 18.75 1 96.19 544 GLY B CA 1
ATOM 12690 C C . GLY B 1 544 ? 19.203 -17.562 18.109 1 96.19 544 GLY B C 1
ATOM 12691 O O . GLY B 1 544 ? 19.656 -16.469 17.766 1 96.19 544 GLY B O 1
ATOM 12692 N N . LEU B 1 545 ? 17.953 -17.969 17.875 1 95.81 545 LEU B N 1
ATOM 12693 C CA . LEU B 1 545 ? 17.047 -17.078 17.156 1 95.81 545 LEU B CA 1
ATOM 12694 C C . LEU B 1 545 ? 15.688 -17.016 17.844 1 95.81 545 LEU B C 1
ATOM 12696 O O . LEU B 1 545 ? 15.141 -18.047 18.25 1 95.81 545 LEU B O 1
ATOM 12700 N N . PHE B 1 546 ? 15.211 -15.859 18.141 1 96.38 546 PHE B N 1
ATOM 12701 C CA . PHE B 1 546 ? 13.836 -15.57 18.531 1 96.38 546 PHE B CA 1
ATOM 12702 C C . PHE B 1 546 ? 13.055 -14.977 17.359 1 96.38 546 PHE B C 1
ATOM 12704 O O . PHE B 1 546 ? 13.523 -14.047 16.703 1 96.38 546 PHE B O 1
ATOM 12711 N N . GLU B 1 547 ? 11.891 -15.508 17.125 1 94.62 547 GLU B N 1
ATOM 12712 C CA . GLU B 1 547 ? 11.078 -14.992 16.031 1 94.62 547 GLU B CA 1
ATOM 12713 C C . GLU B 1 547 ? 9.617 -14.836 16.453 1 94.62 547 GLU B C 1
ATOM 12715 O O . GLU B 1 547 ? 9.094 -15.656 17.203 1 94.62 547 GLU B O 1
ATOM 12720 N N . GLN B 1 548 ? 8.953 -13.836 15.953 1 95.62 548 GLN B N 1
ATOM 12721 C CA . GLN B 1 548 ? 7.539 -13.562 16.172 1 95.62 548 GLN B CA 1
ATOM 12722 C C . GLN B 1 548 ? 6.891 -12.992 14.914 1 95.62 548 GLN B C 1
ATOM 12724 O O . GLN B 1 548 ? 7.512 -12.211 14.188 1 95.62 548 GLN B O 1
ATOM 12729 N N . SER B 1 549 ? 5.641 -13.406 14.625 1 94.38 549 SER B N 1
ATOM 12730 C CA . SER B 1 549 ? 4.934 -12.883 13.461 1 94.38 549 SER B CA 1
ATOM 12731 C C . SER B 1 549 ? 3.441 -12.75 13.734 1 94.38 549 SER B C 1
ATOM 12733 O O . SER B 1 549 ? 2.887 -13.477 14.562 1 94.38 549 SER B O 1
ATOM 12735 N N . GLN B 1 550 ? 2.795 -11.828 13.102 1 95.62 550 GLN B N 1
ATOM 12736 C CA . GLN B 1 550 ? 1.351 -11.625 13.133 1 95.62 550 GLN B CA 1
ATOM 12737 C C . GLN B 1 550 ? 0.809 -11.328 11.734 1 95.62 550 GLN B C 1
ATOM 12739 O O . GLN B 1 550 ? 1.337 -10.469 11.031 1 95.62 550 GLN B O 1
ATOM 12744 N N . ASN B 1 551 ? -0.194 -12.047 11.391 1 93.56 551 ASN B N 1
ATOM 12745 C CA . ASN B 1 551 ? -0.917 -11.805 10.141 1 93.56 551 ASN B CA 1
ATOM 12746 C C . ASN B 1 551 ? -2.367 -11.406 10.406 1 93.56 551 ASN B C 1
ATOM 12748 O O . ASN B 1 551 ? -3.059 -12.055 11.195 1 93.56 551 ASN B O 1
ATOM 12752 N N . ARG B 1 552 ? -2.77 -10.328 9.82 1 93.56 552 ARG B N 1
ATOM 12753 C CA . ARG B 1 552 ? -4.145 -9.859 9.922 1 93.56 552 ARG B CA 1
ATOM 12754 C C . ARG B 1 552 ? -4.766 -9.68 8.539 1 93.56 552 ARG B C 1
ATOM 12756 O O . ARG B 1 552 ? -4.207 -8.984 7.688 1 93.56 552 ARG B O 1
ATOM 12763 N N . THR B 1 553 ? -5.883 -10.32 8.273 1 92.31 553 THR B N 1
ATOM 12764 C CA . THR B 1 553 ? -6.582 -10.234 6.992 1 92.31 553 THR B CA 1
ATOM 12765 C C . THR B 1 553 ? -8.039 -9.836 7.195 1 92.31 553 THR B C 1
ATOM 12767 O O . THR B 1 553 ? -8.695 -10.305 8.133 1 92.31 553 THR B O 1
ATOM 12770 N N . GLU B 1 554 ? -8.539 -8.969 6.344 1 89.94 554 GLU B N 1
ATOM 12771 C CA . GLU B 1 554 ? -9.922 -8.508 6.379 1 89.94 554 GLU B CA 1
ATOM 12772 C C . GLU B 1 554 ? -10.453 -8.25 4.969 1 89.94 554 GLU B C 1
ATOM 12774 O O . GLU B 1 554 ? -9.68 -8.062 4.031 1 89.94 554 GLU B O 1
ATOM 12779 N N . TYR B 1 555 ? -11.727 -8.281 4.746 1 86.94 555 TYR B N 1
ATOM 12780 C CA . TYR B 1 555 ? -12.336 -7.906 3.477 1 86.94 555 TYR B CA 1
ATOM 12781 C C . TYR B 1 555 ? -13.719 -7.301 3.691 1 86.94 555 TYR B C 1
ATOM 12783 O O . TYR B 1 555 ? -14.344 -7.512 4.734 1 86.94 555 TYR B O 1
ATOM 12791 N N . GLN B 1 556 ? -14.156 -6.504 2.785 1 85.56 556 GLN B N 1
ATOM 12792 C CA . GLN B 1 556 ? -15.469 -5.879 2.699 1 85.56 556 GLN B CA 1
ATOM 12793 C C . GLN B 1 556 ? -16 -5.906 1.268 1 85.56 556 GLN B C 1
ATOM 12795 O O . GLN B 1 556 ? -15.273 -5.586 0.325 1 85.56 556 GLN B O 1
ATOM 12800 N N . GLY B 1 557 ? -17.156 -6.43 1.133 1 84.62 557 GLY B N 1
ATOM 12801 C CA . GLY B 1 557 ? -17.766 -6.492 -0.186 1 84.62 557 GLY B CA 1
ATOM 12802 C C . GLY B 1 557 ? -19.094 -5.762 -0.265 1 84.62 557 GLY B C 1
ATOM 12803 O O . GLY B 1 557 ? -19.766 -5.582 0.75 1 84.62 557 GLY B O 1
ATOM 12804 N N . ALA B 1 558 ? -19.422 -5.273 -1.515 1 81.69 558 ALA B N 1
ATOM 12805 C CA . ALA B 1 558 ? -20.688 -4.617 -1.806 1 81.69 558 ALA B CA 1
ATOM 12806 C C . ALA B 1 558 ? -21.25 -5.086 -3.143 1 81.69 558 ALA B C 1
ATOM 12808 O O . ALA B 1 558 ? -20.5 -5.375 -4.078 1 81.69 558 ALA B O 1
ATOM 12809 N N . GLN B 1 559 ? -22.516 -5.266 -3.221 1 83.44 559 GLN B N 1
ATOM 12810 C CA . GLN B 1 559 ? -23.219 -5.594 -4.453 1 83.44 559 GLN B CA 1
ATOM 12811 C C . GLN B 1 559 ? -24.469 -4.723 -4.629 1 83.44 559 GLN B C 1
ATOM 12813 O O . GLN B 1 559 ? -25.172 -4.441 -3.66 1 83.44 559 GLN B O 1
ATOM 12818 N N . ARG B 1 560 ? -24.641 -4.27 -5.812 1 81.94 560 ARG B N 1
ATOM 12819 C CA . ARG B 1 560 ? -25.844 -3.51 -6.125 1 81.94 560 ARG B CA 1
ATOM 12820 C C . ARG B 1 560 ? -26.484 -3.99 -7.426 1 81.94 560 ARG B C 1
ATOM 12822 O O . ARG B 1 560 ? -25.828 -4.68 -8.219 1 81.94 560 ARG B O 1
ATOM 12829 N N . TYR B 1 561 ? -27.734 -3.666 -7.594 1 83.44 561 TYR B N 1
ATOM 12830 C CA . TYR B 1 561 ? -28.5 -3.947 -8.805 1 83.44 561 TYR B CA 1
ATOM 12831 C C . TYR B 1 561 ? -28.797 -2.666 -9.57 1 83.44 561 TYR B C 1
ATOM 12833 O O . TYR B 1 561 ? -28.797 -1.575 -9 1 83.44 561 TYR B O 1
ATOM 12841 N N . TYR B 1 562 ? -29.031 -2.834 -10.859 1 83.69 562 TYR B N 1
ATOM 12842 C CA . TYR B 1 562 ? -29.047 -1.618 -11.664 1 83.69 562 TYR B CA 1
ATOM 12843 C C . TYR B 1 562 ? -30.297 -1.557 -12.539 1 83.69 562 TYR B C 1
ATOM 12845 O O . TYR B 1 562 ? -30.703 -2.566 -13.109 1 83.69 562 TYR B O 1
ATOM 12853 N N . THR B 1 563 ? -30.781 -0.381 -12.602 1 76.81 563 THR B N 1
ATOM 12854 C CA . THR B 1 563 ? -31.828 -0.055 -13.57 1 76.81 563 THR B CA 1
ATOM 12855 C C . THR B 1 563 ? -31.219 0.434 -14.883 1 76.81 563 THR B C 1
ATOM 12857 O O . THR B 1 563 ? -31.719 0.13 -15.961 1 76.81 563 THR B O 1
ATOM 12860 N N . PHE B 1 564 ? -30.125 1.229 -14.703 1 81.06 564 PHE B N 1
ATOM 12861 C CA . PHE B 1 564 ? -29.312 1.671 -15.828 1 81.06 564 PHE B CA 1
ATOM 12862 C C . PHE B 1 564 ? -27.922 1.039 -15.766 1 81.06 564 PHE B C 1
ATOM 12864 O O . PHE B 1 564 ? -27.297 0.992 -14.711 1 81.06 564 PHE B O 1
ATOM 12871 N N . ASP B 1 565 ? -27.562 0.661 -16.891 1 82.5 565 ASP B N 1
ATOM 12872 C CA . ASP B 1 565 ? -26.297 -0.073 -16.922 1 82.5 565 ASP B CA 1
ATOM 12873 C C . ASP B 1 565 ? -25.109 0.88 -16.859 1 82.5 565 ASP B C 1
ATOM 12875 O O . ASP B 1 565 ? -24.516 1.217 -17.891 1 82.5 565 ASP B O 1
ATOM 12879 N N . LEU B 1 566 ? -24.781 1.304 -15.719 1 85 566 LEU B N 1
ATOM 12880 C CA . LEU B 1 566 ? -23.547 2.031 -15.414 1 85 566 LEU B CA 1
ATOM 12881 C C . LEU B 1 566 ? -22.672 1.241 -14.453 1 85 566 LEU B C 1
ATOM 12883 O O . LEU B 1 566 ? -23.047 1.028 -13.297 1 85 566 LEU B O 1
ATOM 12887 N N . ASP B 1 567 ? -21.562 0.847 -14.812 1 88.06 567 ASP B N 1
ATOM 12888 C CA . ASP B 1 567 ? -20.75 -0.114 -14.07 1 88.06 567 ASP B CA 1
ATOM 12889 C C . ASP B 1 567 ? -20 0.568 -12.93 1 88.06 567 ASP B C 1
ATOM 12891 O O . ASP B 1 567 ? -18.797 0.379 -12.773 1 88.06 567 ASP B O 1
ATOM 12895 N N . GLU B 1 568 ? -20.75 1.35 -12.125 1 87.62 568 GLU B N 1
ATOM 12896 C CA . GLU B 1 568 ? -20.219 1.97 -10.914 1 87.62 568 GLU B CA 1
ATOM 12897 C C . GLU B 1 568 ? -21.125 1.71 -9.719 1 87.62 568 GLU B C 1
ATOM 12899 O O . GLU B 1 568 ? -22.344 1.823 -9.82 1 87.62 568 GLU B O 1
ATOM 12904 N N . LEU B 1 569 ? -20.531 1.417 -8.641 1 83.94 569 LEU B N 1
ATOM 12905 C CA . LEU B 1 569 ? -21.281 1.074 -7.438 1 83.94 569 LEU B CA 1
ATOM 12906 C C . LEU B 1 569 ? -22.219 2.209 -7.047 1 83.94 569 LEU B C 1
ATOM 12908 O O . LEU B 1 569 ? -23.328 1.963 -6.547 1 83.94 569 LEU B O 1
ATOM 12912 N N . ALA B 1 570 ? -21.766 3.438 -7.199 1 79.06 570 ALA B N 1
ATOM 12913 C CA . ALA B 1 570 ? -22.531 4.617 -6.805 1 79.06 570 ALA B CA 1
ATOM 12914 C C . ALA B 1 570 ? -23.828 4.727 -7.613 1 79.06 570 ALA B C 1
ATOM 12916 O O . ALA B 1 570 ? -24.781 5.383 -7.184 1 79.06 570 ALA B O 1
ATOM 12917 N N . ALA B 1 571 ? -23.812 4.07 -8.695 1 80.94 571 ALA B N 1
ATOM 12918 C CA . ALA B 1 571 ? -24.969 4.18 -9.594 1 80.94 571 ALA B CA 1
ATOM 12919 C C . ALA B 1 571 ? -26.016 3.127 -9.266 1 80.94 571 ALA B C 1
ATOM 12921 O O . ALA B 1 571 ? -27.109 3.143 -9.828 1 80.94 571 ALA B O 1
ATOM 12922 N N . GLY B 1 572 ? -25.719 2.215 -8.398 1 78.75 572 GLY B N 1
ATOM 12923 C CA . GLY B 1 572 ? -26.625 1.127 -8.094 1 78.75 572 GLY B CA 1
ATOM 12924 C C . GLY B 1 572 ? -27.828 1.569 -7.281 1 78.75 572 GLY B C 1
ATOM 12925 O O . GLY B 1 572 ? -27.781 2.604 -6.613 1 78.75 572 GLY B O 1
ATOM 12926 N N . ASN B 1 573 ? -28.859 0.773 -7.387 1 74.44 573 ASN B N 1
ATOM 12927 C CA . ASN B 1 573 ? -30.094 1.054 -6.641 1 74.44 573 ASN B CA 1
ATOM 12928 C C . ASN B 1 573 ? -29.875 0.882 -5.141 1 74.44 573 ASN B C 1
ATOM 12930 O O . ASN B 1 573 ? -29.078 0.051 -4.711 1 74.44 573 ASN B O 1
ATOM 12934 N N . ASN B 1 574 ? -30.438 1.782 -4.242 1 63.19 574 ASN B N 1
ATOM 12935 C CA . ASN B 1 574 ? -30.25 1.798 -2.797 1 63.19 574 ASN B CA 1
ATOM 12936 C C . ASN B 1 574 ? -31.031 0.687 -2.113 1 63.19 574 ASN B C 1
ATOM 12938 O O . ASN B 1 574 ? -30.703 0.279 -0.998 1 63.19 574 ASN B O 1
ATOM 12942 N N . ASP B 1 575 ? -32.281 0.376 -2.471 1 54.44 575 ASP B N 1
ATOM 12943 C CA . ASP B 1 575 ? -33.156 -0.547 -1.731 1 54.44 575 ASP B CA 1
ATOM 12944 C C . ASP B 1 575 ? -32.594 -1.972 -1.793 1 54.44 575 ASP B C 1
ATOM 12946 O O . ASP B 1 575 ? -32.844 -2.771 -0.883 1 54.44 575 ASP B O 1
ATOM 12950 N N . LYS B 1 576 ? -32.219 -2.385 -2.83 1 52.53 576 LYS B N 1
ATOM 12951 C CA . LYS B 1 576 ? -31.875 -3.801 -2.979 1 52.53 576 LYS B CA 1
ATOM 12952 C C . LYS B 1 576 ? -30.375 -4.043 -2.785 1 52.53 576 LYS B C 1
ATOM 12954 O O . LYS B 1 576 ? -29.781 -4.863 -3.486 1 52.53 576 LYS B O 1
ATOM 12959 N N . THR B 1 577 ? -29.891 -3.184 -1.899 1 52.59 577 THR B N 1
ATOM 12960 C CA . THR B 1 577 ? -28.453 -3.32 -1.678 1 52.59 577 THR B CA 1
ATOM 12961 C C . THR B 1 577 ? -28.156 -4.512 -0.77 1 52.59 577 THR B C 1
ATOM 12963 O O . THR B 1 577 ? -28.766 -4.648 0.297 1 52.59 577 THR B O 1
ATOM 12966 N N . GLN B 1 578 ? -28.156 -5.707 -1.275 1 50 578 GLN B N 1
ATOM 12967 C CA . GLN B 1 578 ? -27.719 -6.832 -0.447 1 50 578 GLN B CA 1
ATOM 12968 C C . GLN B 1 578 ? -26.328 -6.602 0.115 1 50 578 GLN B C 1
ATOM 12970 O O . GLN B 1 578 ? -25.469 -6.043 -0.563 1 50 578 GLN B O 1
ATOM 12975 N N . VAL B 1 579 ? -26.391 -6.52 1.472 1 49.81 579 VAL B N 1
ATOM 12976 C CA . VAL B 1 579 ? -25.141 -6.512 2.221 1 49.81 579 VAL B CA 1
ATOM 12977 C C . VAL B 1 579 ? -24.156 -7.488 1.582 1 49.81 579 VAL B C 1
ATOM 12979 O O . VAL B 1 579 ? -24.375 -8.703 1.575 1 49.81 579 VAL B O 1
ATOM 12982 N N . ILE B 1 580 ? -23.453 -7.129 0.812 1 55.41 580 ILE B N 1
ATOM 12983 C CA . ILE B 1 580 ? -22.25 -7.848 0.374 1 55.41 580 ILE B CA 1
ATOM 12984 C C . ILE B 1 580 ? -21.359 -8.141 1.573 1 55.41 580 ILE B C 1
ATOM 12986 O O . ILE B 1 580 ? -21.391 -7.414 2.57 1 55.41 580 ILE B O 1
ATOM 12990 N N . GLY B 1 581 ? -20.859 -9.227 1.962 1 63.88 581 GLY B N 1
ATOM 12991 C CA . GLY B 1 581 ? -20.062 -9.969 2.932 1 63.88 581 GLY B CA 1
ATOM 12992 C C . GLY B 1 581 ? -18.922 -9.156 3.506 1 63.88 581 GLY B C 1
ATOM 12993 O O . GLY B 1 581 ? -18.359 -8.289 2.832 1 63.88 581 GLY B O 1
ATOM 12994 N N . ALA B 1 582 ? -18.922 -8.992 4.805 1 70.56 582 ALA B N 1
ATOM 12995 C CA . ALA B 1 582 ? -17.719 -8.57 5.531 1 70.56 582 ALA B CA 1
ATOM 12996 C C . ALA B 1 582 ? -17.203 -9.688 6.418 1 70.56 582 ALA B C 1
ATOM 12998 O O . ALA B 1 582 ? -17.969 -10.555 6.859 1 70.56 582 ALA B O 1
ATOM 12999 N N . SER B 1 583 ? -15.883 -9.695 6.477 1 68.06 583 SER B N 1
ATOM 13000 C CA . SER B 1 583 ? -15.281 -10.719 7.332 1 68.06 583 SER B CA 1
ATOM 13001 C C . SER B 1 583 ? -14.961 -10.164 8.719 1 68.06 583 SER B C 1
ATOM 13003 O O . SER B 1 583 ? -14.805 -8.953 8.883 1 68.06 583 SER B O 1
ATOM 13005 N N . PHE B 1 584 ? -15.016 -11.055 9.68 1 76.19 584 PHE B N 1
ATOM 13006 C CA . PHE B 1 584 ? -14.242 -10.789 10.891 1 76.19 584 PHE B CA 1
ATOM 13007 C C . PHE B 1 584 ? -12.75 -10.766 10.586 1 76.19 584 PHE B C 1
ATOM 13009 O O . PHE B 1 584 ? -12.281 -11.461 9.688 1 76.19 584 PHE B O 1
ATOM 13016 N N . PRO B 1 585 ? -12.07 -9.938 11.336 1 79.19 585 PRO B N 1
ATOM 13017 C CA . PRO B 1 585 ? -10.617 -10.008 11.141 1 79.19 585 PRO B CA 1
ATOM 13018 C C . PRO B 1 585 ? -10.039 -11.375 11.492 1 79.19 585 PRO B C 1
ATOM 13020 O O . PRO B 1 585 ? -10.383 -11.953 12.523 1 79.19 585 PRO B O 1
ATOM 13023 N N . ASP B 1 586 ? -9.281 -11.875 10.57 1 84.94 586 ASP B N 1
ATOM 13024 C CA . ASP B 1 586 ? -8.508 -13.086 10.82 1 84.94 586 ASP B CA 1
ATOM 13025 C C . ASP B 1 586 ? -7.09 -12.75 11.281 1 84.94 586 ASP B C 1
ATOM 13027 O O . ASP B 1 586 ? -6.277 -12.25 10.5 1 84.94 586 ASP B O 1
ATOM 13031 N N . ILE B 1 587 ? -6.832 -13.008 12.562 1 90.19 587 ILE B N 1
ATOM 13032 C CA . ILE B 1 587 ? -5.531 -12.68 13.141 1 90.19 587 ILE B CA 1
ATOM 13033 C C . ILE B 1 587 ? -4.812 -13.961 13.562 1 90.19 587 ILE B C 1
ATOM 13035 O O . ILE B 1 587 ? -5.332 -14.727 14.375 1 90.19 587 ILE B O 1
ATOM 13039 N N . ILE B 1 588 ? -3.67 -14.211 13.07 1 91.88 588 ILE B N 1
ATOM 13040 C CA . ILE B 1 588 ? -2.84 -15.352 13.438 1 91.88 588 ILE B CA 1
ATOM 13041 C C . ILE B 1 588 ? -1.504 -14.859 13.992 1 91.88 588 ILE B C 1
ATOM 13043 O O . ILE B 1 588 ? -0.815 -14.062 13.352 1 91.88 588 ILE B O 1
ATOM 13047 N N . ARG B 1 589 ? -1.163 -15.344 15.141 1 93.75 589 ARG B N 1
ATOM 13048 C CA . ARG B 1 589 ? 0.088 -14.984 15.805 1 93.75 589 ARG B CA 1
ATOM 13049 C C . ARG B 1 589 ? 0.953 -16.219 16.047 1 93.75 589 ARG B C 1
ATOM 13051 O O . ARG B 1 589 ? 0.439 -17.297 16.375 1 93.75 589 ARG B O 1
ATOM 13058 N N . ARG B 1 590 ? 2.205 -16.094 15.828 1 94.31 590 ARG B N 1
ATOM 13059 C CA . ARG B 1 590 ? 3.172 -17.172 16.016 1 94.31 590 ARG B CA 1
ATOM 13060 C C . ARG B 1 590 ? 4.426 -16.656 16.719 1 94.31 590 ARG B C 1
ATOM 13062 O O . ARG B 1 590 ? 4.82 -15.508 16.531 1 94.31 590 ARG B O 1
ATOM 13069 N N . GLN B 1 591 ? 5.004 -17.484 17.547 1 94.62 591 GLN B N 1
ATOM 13070 C CA . GLN B 1 591 ? 6.25 -17.203 18.25 1 94.62 591 GLN B CA 1
ATOM 13071 C C . GLN B 1 591 ? 7.152 -18.438 18.281 1 94.62 591 GLN B C 1
ATOM 13073 O O . GLN B 1 591 ? 6.668 -19.562 18.359 1 94.62 591 GLN B O 1
ATOM 13078 N N . GLY B 1 592 ? 8.5 -18.25 18.141 1 93.62 592 GLY B N 1
ATOM 13079 C CA . GLY B 1 592 ? 9.398 -19.391 18.141 1 93.62 592 GLY B CA 1
ATOM 13080 C C . GLY B 1 592 ? 10.773 -19.078 18.703 1 93.62 592 GLY B C 1
ATOM 13081 O O . GLY B 1 592 ? 11.266 -17.953 18.562 1 93.62 592 GLY B O 1
ATOM 13082 N N . TYR B 1 593 ? 11.336 -20.047 19.359 1 95.69 593 TYR B N 1
ATOM 13083 C CA . TYR B 1 593 ? 12.727 -20.078 19.797 1 95.69 593 TYR B CA 1
ATOM 13084 C C . TYR B 1 593 ? 13.5 -21.156 19.047 1 95.69 593 TYR B C 1
ATOM 13086 O O . TYR B 1 593 ? 13.109 -22.328 19.062 1 95.69 593 TYR B O 1
ATOM 13094 N N . VAL B 1 594 ? 14.562 -20.781 18.438 1 94.56 594 VAL B N 1
ATOM 13095 C CA . VAL B 1 594 ? 15.297 -21.719 17.578 1 94.56 594 VAL B CA 1
ATOM 13096 C C . VAL B 1 594 ? 16.75 -21.812 18.047 1 94.56 594 VAL B C 1
ATOM 13098 O O . VAL B 1 594 ? 17.359 -20.812 18.406 1 94.56 594 VAL B O 1
ATOM 13101 N N . GLY B 1 595 ? 17.266 -22.969 18.109 1 94.31 595 GLY B N 1
ATOM 13102 C CA . GLY B 1 595 ? 18.672 -23.266 18.328 1 94.31 595 GLY B CA 1
ATOM 13103 C C . GLY B 1 595 ? 19.25 -24.172 17.266 1 94.31 595 GLY B C 1
ATOM 13104 O O . GLY B 1 595 ? 18.578 -25.109 16.797 1 94.31 595 GLY B O 1
ATOM 13105 N N . ARG B 1 596 ? 20.469 -23.891 16.797 1 93.88 596 ARG B N 1
ATOM 13106 C CA . ARG B 1 596 ? 21.125 -24.719 15.789 1 93.88 596 ARG B CA 1
ATOM 13107 C C . ARG B 1 596 ? 22.625 -24.812 16.047 1 93.88 596 ARG B C 1
ATOM 13109 O O . ARG B 1 596 ? 23.25 -23.812 16.406 1 93.88 596 ARG B O 1
ATOM 13116 N N . LEU B 1 597 ? 23.172 -25.953 15.969 1 94.69 597 LEU B N 1
ATOM 13117 C CA . LEU B 1 597 ? 24.609 -26.203 16.094 1 94.69 597 LEU B CA 1
ATOM 13118 C C . LEU B 1 597 ? 25.125 -26.938 14.859 1 94.69 597 LEU B C 1
ATOM 13120 O O . LEU B 1 597 ? 24.641 -28 14.508 1 94.69 597 LEU B O 1
ATOM 13124 N N . ASN B 1 598 ? 26 -26.375 14.172 1 93.81 598 ASN B N 1
ATOM 13125 C CA . ASN B 1 598 ? 26.75 -27 13.102 1 93.81 598 ASN B CA 1
ATOM 13126 C C . ASN B 1 598 ? 28.203 -27.297 13.516 1 93.81 598 ASN B C 1
ATOM 13128 O O . ASN B 1 598 ? 28.938 -26.375 13.883 1 93.81 598 ASN B O 1
ATOM 13132 N N . TYR B 1 599 ? 28.562 -28.484 13.477 1 95.5 599 TYR B N 1
ATOM 13133 C CA . TYR B 1 599 ? 29.906 -28.922 13.859 1 95.5 599 TYR B CA 1
ATOM 13134 C C . TYR B 1 599 ? 30.578 -29.672 12.719 1 95.5 599 TYR B C 1
ATOM 13136 O O . TYR B 1 599 ? 29.969 -30.562 12.109 1 95.5 599 TYR B O 1
ATOM 13144 N N . ASN B 1 600 ? 31.734 -29.234 12.398 1 94.69 600 ASN B N 1
ATOM 13145 C CA . ASN B 1 600 ? 32.562 -29.828 11.352 1 94.69 600 ASN B CA 1
ATOM 13146 C C . ASN B 1 600 ? 33.969 -30.156 11.875 1 94.69 600 ASN B C 1
ATOM 13148 O O . ASN B 1 600 ? 34.656 -29.297 12.43 1 94.69 600 ASN B O 1
ATOM 13152 N N . PHE B 1 601 ? 34.375 -31.438 11.742 1 96.31 601 PHE B N 1
ATOM 13153 C CA . PHE B 1 601 ? 35.719 -31.828 12.086 1 96.31 601 PHE B CA 1
ATOM 13154 C C . PHE B 1 601 ? 36.531 -32.188 10.828 1 96.31 601 PHE B C 1
ATOM 13156 O O . PHE B 1 601 ? 36.281 -33.188 10.188 1 96.31 601 PHE B O 1
ATOM 13163 N N . ALA B 1 602 ? 37.469 -31.312 10.453 1 94.06 602 ALA B N 1
ATOM 13164 C CA . ALA B 1 602 ? 38.406 -31.484 9.352 1 94.06 602 ALA B CA 1
ATOM 13165 C C . ALA B 1 602 ? 37.688 -31.625 8.016 1 94.06 602 ALA B C 1
ATOM 13167 O O . ALA B 1 602 ? 38.188 -32.281 7.102 1 94.06 602 ALA B O 1
ATOM 13168 N N . GLU B 1 603 ? 36.406 -31.172 7.949 1 92.12 603 GLU B N 1
ATOM 13169 C CA . GLU B 1 603 ? 35.562 -31.297 6.777 1 92.12 603 GLU B CA 1
ATOM 13170 C C . GLU B 1 603 ? 35.312 -32.75 6.414 1 92.12 603 GLU B C 1
ATOM 13172 O O . GLU B 1 603 ? 35.219 -33.094 5.234 1 92.12 603 GLU B O 1
ATOM 13177 N N . ARG B 1 604 ? 35.438 -33.594 7.406 1 95 604 ARG B N 1
ATOM 13178 C CA . ARG B 1 604 ? 35.281 -35.031 7.242 1 95 604 ARG B CA 1
ATOM 13179 C C . ARG B 1 604 ? 34.031 -35.562 7.973 1 95 604 ARG B C 1
ATOM 13181 O O . ARG B 1 604 ? 33.25 -36.312 7.406 1 95 604 ARG B O 1
ATOM 13188 N N . TYR B 1 605 ? 33.906 -35.188 9.195 1 97.5 605 TYR B N 1
ATOM 13189 C CA . TYR B 1 605 ? 32.75 -35.531 10.008 1 97.5 605 TYR B CA 1
ATOM 13190 C C . TYR B 1 605 ? 31.859 -34.312 10.266 1 97.5 605 TYR B C 1
ATOM 13192 O O . TYR B 1 605 ? 32.312 -33.312 10.828 1 97.5 605 TYR B O 1
ATOM 13200 N N . LEU B 1 606 ? 30.688 -34.438 9.859 1 97.19 606 LEU B N 1
ATOM 13201 C CA . LEU B 1 606 ? 29.766 -33.312 9.914 1 97.19 606 LEU B CA 1
ATOM 13202 C C . LEU B 1 606 ? 28.578 -33.625 10.805 1 97.19 606 LEU B C 1
ATOM 13204 O O . LEU B 1 606 ? 28.047 -34.75 10.773 1 97.19 606 LEU B O 1
ATOM 13208 N N . LEU B 1 607 ? 28.172 -32.656 11.641 1 96.06 607 LEU B N 1
ATOM 13209 C CA . LEU B 1 607 ? 27.031 -32.812 12.539 1 96.06 607 LEU B CA 1
ATOM 13210 C C . LEU B 1 607 ? 26.219 -31.516 12.594 1 96.06 607 LEU B C 1
ATOM 13212 O O . LEU B 1 607 ? 26.781 -30.422 12.695 1 96.06 607 LEU B O 1
ATOM 13216 N N . GLU B 1 608 ? 24.969 -31.625 12.414 1 94.06 608 GLU B N 1
ATOM 13217 C CA . GLU B 1 608 ? 24.047 -30.516 12.633 1 94.06 608 GLU B CA 1
ATOM 13218 C C . GLU B 1 608 ? 22.922 -30.891 13.594 1 94.06 608 GLU B C 1
ATOM 13220 O O . GLU B 1 608 ? 22.266 -31.922 13.406 1 94.06 608 GLU B O 1
ATOM 13225 N N . LEU B 1 609 ? 22.75 -30.125 14.641 1 94.38 609 LEU B N 1
ATOM 13226 C CA . LEU B 1 609 ? 21.656 -30.266 15.578 1 94.38 609 LEU B CA 1
ATOM 13227 C C . LEU B 1 609 ? 20.812 -28.984 15.633 1 94.38 609 LEU B C 1
ATOM 13229 O O . LEU B 1 609 ? 21.359 -27.891 15.57 1 94.38 609 LEU B O 1
ATOM 13233 N N . ALA B 1 610 ? 19.516 -29.203 15.609 1 92.31 610 ALA B N 1
ATOM 13234 C CA . ALA B 1 610 ? 18.641 -28.031 15.695 1 92.31 610 ALA B CA 1
ATOM 13235 C C . ALA B 1 610 ? 17.359 -28.359 16.469 1 92.31 610 ALA B C 1
ATOM 13237 O O . ALA B 1 610 ? 16.984 -29.531 16.578 1 92.31 610 ALA B O 1
ATOM 13238 N N . PHE B 1 611 ? 16.719 -27.391 17.031 1 93.81 611 PHE B N 1
ATOM 13239 C CA . PHE B 1 611 ? 15.414 -27.531 17.656 1 93.81 611 PHE B CA 1
ATOM 13240 C C . PHE B 1 611 ? 14.617 -26.234 17.531 1 93.81 611 PHE B C 1
ATOM 13242 O O . PHE B 1 611 ? 15.195 -25.156 17.375 1 93.81 611 PHE B O 1
ATOM 13249 N N . ARG B 1 612 ? 13.359 -26.328 17.625 1 94.12 612 ARG B N 1
ATOM 13250 C CA . ARG B 1 612 ? 12.453 -25.188 17.688 1 94.12 612 ARG B CA 1
ATOM 13251 C C . ARG B 1 612 ? 11.398 -25.375 18.766 1 94.12 612 ARG B C 1
ATOM 13253 O O . ARG B 1 612 ? 10.906 -26.5 18.969 1 94.12 612 ARG B O 1
ATOM 13260 N N . TYR B 1 613 ? 11.18 -24.406 19.5 1 95.19 613 TYR B N 1
ATOM 13261 C CA . TYR B 1 613 ? 10.055 -24.297 20.422 1 95.19 613 TYR B CA 1
ATOM 13262 C C . TYR B 1 613 ? 9.062 -23.25 19.938 1 95.19 613 TYR B C 1
ATOM 13264 O O . TYR B 1 613 ? 9.234 -22.047 20.203 1 95.19 613 TYR B O 1
ATOM 13272 N N . ASP B 1 614 ? 7.914 -23.781 19.359 1 94.75 614 ASP B N 1
ATOM 13273 C CA . ASP B 1 614 ? 7.012 -22.891 18.641 1 94.75 614 ASP B CA 1
ATOM 13274 C C . ASP B 1 614 ? 5.668 -22.766 19.359 1 94.75 614 ASP B C 1
ATOM 13276 O O . ASP B 1 614 ? 5.184 -23.734 19.938 1 94.75 614 ASP B O 1
ATOM 13280 N N . GLY B 1 615 ? 5.105 -21.578 19.281 1 93.56 615 GLY B N 1
ATOM 13281 C CA . GLY B 1 615 ? 3.752 -21.312 19.734 1 93.56 615 GLY B CA 1
ATOM 13282 C C . GLY B 1 615 ? 2.854 -20.75 18.656 1 93.56 615 GLY B C 1
ATOM 13283 O O . GLY B 1 615 ? 3.316 -20.016 17.781 1 93.56 615 GLY B O 1
ATOM 13284 N N . SER B 1 616 ? 1.505 -21.141 18.688 1 92.5 616 SER B N 1
ATOM 13285 C CA . SER B 1 616 ? 0.513 -20.672 17.734 1 92.5 616 SER B CA 1
ATOM 13286 C C . SER B 1 616 ? -0.771 -20.234 18.438 1 92.5 616 SER B C 1
ATOM 13288 O O . SER B 1 616 ? -1.201 -20.875 19.406 1 92.5 616 SER B O 1
ATOM 13290 N N . SER B 1 617 ? -1.374 -19.188 17.938 1 90 617 SER B N 1
ATOM 13291 C CA . SER B 1 617 ? -2.639 -18.703 18.5 1 90 617 SER B CA 1
ATOM 13292 C C . SER B 1 617 ? -3.787 -19.641 18.125 1 90 617 SER B C 1
ATOM 13294 O O . SER B 1 617 ? -4.895 -19.516 18.656 1 90 617 SER B O 1
ATOM 13296 N N . MET B 1 618 ? -3.596 -20.609 17.312 1 87.75 618 MET B N 1
ATOM 13297 C CA . MET B 1 618 ? -4.629 -21.562 16.891 1 87.75 618 MET B CA 1
ATOM 13298 C C . MET B 1 618 ? -4.977 -22.516 18.031 1 87.75 618 MET B C 1
ATOM 13300 O O . MET B 1 618 ? -6.043 -23.125 18.031 1 87.75 618 MET B O 1
ATOM 13304 N N . TYR B 1 619 ? -4.027 -22.594 18.875 1 88.19 619 TYR B N 1
ATOM 13305 C CA . TYR B 1 619 ? -4.203 -23.531 19.984 1 88.19 619 TYR B CA 1
ATOM 13306 C C . TYR B 1 619 ? -4.223 -22.812 21.312 1 88.19 619 TYR B C 1
ATOM 13308 O O . TYR B 1 619 ? -3.939 -21.609 21.391 1 88.19 619 TYR B O 1
ATOM 13316 N N . THR B 1 620 ? -4.73 -23.516 22.344 1 85.88 620 THR B N 1
ATOM 13317 C CA . THR B 1 620 ? -4.781 -22.922 23.688 1 85.88 620 THR B CA 1
ATOM 13318 C C . THR B 1 620 ? -4.203 -23.891 24.719 1 85.88 620 THR B C 1
ATOM 13320 O O . THR B 1 620 ? -3.869 -25.031 24.391 1 85.88 620 THR B O 1
ATOM 13323 N N . GLY B 1 621 ? -3.924 -23.25 25.844 1 81.62 621 GLY B N 1
ATOM 13324 C CA . GLY B 1 621 ? -3.508 -24.062 26.984 1 81.62 621 GLY B CA 1
ATOM 13325 C C . GLY B 1 621 ? -2.139 -24.688 26.812 1 81.62 621 GLY B C 1
ATOM 13326 O O . GLY B 1 621 ? -1.219 -24.047 26.297 1 81.62 621 GLY B O 1
ATOM 13327 N N . SER B 1 622 ? -2.041 -25.906 27.188 1 78.94 622 SER B N 1
ATOM 13328 C CA . SER B 1 622 ? -0.762 -26.609 27.188 1 78.94 622 SER B CA 1
ATOM 13329 C C . SER B 1 622 ? -0.368 -27.031 25.766 1 78.94 622 SER B C 1
ATOM 13331 O O . SER B 1 622 ? 0.807 -27.281 25.5 1 78.94 622 SER B O 1
ATOM 13333 N N . GLY B 1 623 ? -1.302 -27.125 24.891 1 84.25 623 GLY B N 1
ATOM 13334 C CA . GLY B 1 623 ? -1.011 -27.516 23.516 1 84.25 623 GLY B CA 1
ATOM 13335 C C . GLY B 1 623 ? -0.613 -26.359 22.641 1 84.25 623 GLY B C 1
ATOM 13336 O O . GLY B 1 623 ? -0.26 -26.547 21.469 1 84.25 623 GLY B O 1
ATOM 13337 N N . GLN B 1 624 ? -0.533 -25.234 23.25 1 89.12 624 GLN B N 1
ATOM 13338 C CA . GLN B 1 624 ? -0.25 -24.047 22.453 1 89.12 624 GLN B CA 1
ATOM 13339 C C . GLN B 1 624 ? 1.202 -24.031 21.984 1 89.12 624 GLN B C 1
ATOM 13341 O O . GLN B 1 624 ? 1.503 -23.531 20.906 1 89.12 624 GLN B O 1
ATOM 13346 N N . PHE B 1 625 ? 2.117 -24.531 22.844 1 93.06 625 PHE B N 1
ATOM 13347 C CA . PHE B 1 625 ? 3.531 -24.578 22.5 1 93.06 625 PHE B CA 1
ATOM 13348 C C . PHE B 1 625 ? 3.996 -26.016 22.297 1 93.06 625 PHE B C 1
ATOM 13350 O O . PHE B 1 625 ? 3.479 -26.922 22.938 1 93.06 625 PHE B O 1
ATOM 13357 N N . GLY B 1 626 ? 4.957 -26.281 21.359 1 92.75 626 GLY B N 1
ATOM 13358 C CA . GLY B 1 626 ? 5.543 -27.594 21.094 1 92.75 626 GLY B CA 1
ATOM 13359 C C . GLY B 1 626 ? 7.035 -27.531 20.828 1 92.75 626 GLY B C 1
ATOM 13360 O O . GLY B 1 626 ? 7.543 -26.516 20.328 1 92.75 626 GLY B O 1
ATOM 13361 N N . LEU B 1 627 ? 7.73 -28.562 21.188 1 94.31 627 LEU B N 1
ATOM 13362 C CA . LEU B 1 627 ? 9.156 -28.719 20.922 1 94.31 627 LEU B CA 1
ATOM 13363 C C . LEU B 1 627 ? 9.391 -29.641 19.734 1 94.31 627 LEU B C 1
ATOM 13365 O O . LEU B 1 627 ? 8.883 -30.766 19.719 1 94.31 627 LEU B O 1
ATOM 13369 N N . PHE B 1 628 ? 10.188 -29.297 18.844 1 94.12 628 PHE B N 1
ATOM 13370 C CA . PHE B 1 628 ? 10.422 -30.031 17.609 1 94.12 628 PHE B CA 1
ATOM 13371 C C . PHE B 1 628 ? 11.914 -30.109 17.281 1 94.12 628 PHE B C 1
ATOM 13373 O O . PHE B 1 628 ? 12.461 -29.203 16.656 1 94.12 628 PHE B O 1
ATOM 13380 N N . PRO B 1 629 ? 12.562 -31.109 17.547 1 94.06 629 PRO B N 1
ATOM 13381 C CA . PRO B 1 629 ? 14.008 -31.281 17.344 1 94.06 629 PRO B CA 1
ATOM 13382 C C . PRO B 1 629 ? 14.352 -31.922 16 1 94.06 629 PRO B C 1
ATOM 13384 O O . PRO B 1 629 ? 13.477 -32.5 15.352 1 94.06 629 PRO B O 1
ATOM 13387 N N . GLY B 1 630 ? 15.531 -31.797 15.57 1 92.44 630 GLY B N 1
ATOM 13388 C CA . GLY B 1 630 ? 16.062 -32.438 14.383 1 92.44 630 GLY B CA 1
ATOM 13389 C C . GLY B 1 630 ? 17.578 -32.438 14.336 1 92.44 630 GLY B C 1
ATOM 13390 O O . GLY B 1 630 ? 18.234 -31.719 15.086 1 92.44 630 GLY B O 1
ATOM 13391 N N . GLY B 1 631 ? 18.125 -33.281 13.477 1 93.44 631 GLY B N 1
ATOM 13392 C CA . GLY B 1 631 ? 19.562 -33.375 13.312 1 93.44 631 GLY B CA 1
ATOM 13393 C C . GLY B 1 631 ? 19.969 -34.094 12.039 1 93.44 631 GLY B C 1
ATOM 13394 O O . GLY B 1 631 ? 19.141 -34.75 11.406 1 93.44 631 GLY B O 1
ATOM 13395 N N . SER B 1 632 ? 21.203 -33.938 11.688 1 95.31 632 SER B N 1
ATOM 13396 C CA . SER B 1 632 ? 21.781 -34.625 10.531 1 95.31 632 SER B CA 1
ATOM 13397 C C . SER B 1 632 ? 23.266 -34.906 10.734 1 95.31 632 SER B C 1
ATOM 13399 O O . SER B 1 632 ? 23.938 -34.219 11.516 1 95.31 632 SER B O 1
ATOM 13401 N N . VAL B 1 633 ? 23.766 -35.938 10.109 1 96.75 633 VAL B N 1
ATOM 13402 C CA . VAL B 1 633 ? 25.156 -36.344 10.141 1 96.75 633 VAL B CA 1
ATOM 13403 C C . VAL B 1 633 ? 25.688 -36.531 8.719 1 96.75 633 VAL B C 1
ATOM 13405 O O . VAL B 1 633 ? 24.906 -36.844 7.812 1 96.75 633 VAL B O 1
ATOM 13408 N N . GLY B 1 634 ? 26.859 -36.25 8.531 1 97.19 634 GLY B N 1
ATOM 13409 C CA . GLY B 1 634 ? 27.547 -36.469 7.266 1 97.19 634 GLY B CA 1
ATOM 13410 C C . GLY B 1 634 ? 28.953 -37 7.434 1 97.19 634 GLY B C 1
ATOM 13411 O O . GLY B 1 634 ? 29.656 -36.656 8.391 1 97.19 634 GLY B O 1
ATOM 13412 N N . TRP B 1 635 ? 29.344 -37.906 6.547 1 97.94 635 TRP B N 1
ATOM 13413 C CA . TRP B 1 635 ? 30.672 -38.5 6.512 1 97.94 635 TRP B CA 1
ATOM 13414 C C . TRP B 1 635 ? 31.266 -38.438 5.105 1 97.94 635 TRP B C 1
ATOM 13416 O O . TRP B 1 635 ? 30.75 -39.094 4.188 1 97.94 635 TRP B O 1
ATOM 13426 N N . ARG B 1 636 ? 32.25 -37.625 4.992 1 97.31 636 ARG B N 1
ATOM 13427 C CA . ARG B 1 636 ? 32.969 -37.562 3.717 1 97.31 636 ARG B CA 1
ATOM 13428 C C . ARG B 1 636 ? 34.062 -38.594 3.639 1 97.31 636 ARG B C 1
ATOM 13430 O O . ARG B 1 636 ? 35.219 -38.344 3.967 1 97.31 636 ARG B O 1
ATOM 13437 N N . LEU B 1 637 ? 33.812 -39.688 3.049 1 96.5 637 LEU B N 1
ATOM 13438 C CA . LEU B 1 637 ? 34.688 -40.844 2.947 1 96.5 637 LEU B CA 1
ATOM 13439 C C . LEU B 1 637 ? 35.938 -40.5 2.131 1 96.5 637 LEU B C 1
ATOM 13441 O O . LEU B 1 637 ? 37.031 -41 2.408 1 96.5 637 LEU B O 1
ATOM 13445 N N . SER B 1 638 ? 35.781 -39.688 1.187 1 94.44 638 SER B N 1
ATOM 13446 C CA . SER B 1 638 ? 36.875 -39.344 0.293 1 94.44 638 SER B CA 1
ATOM 13447 C C . SER B 1 638 ? 37.969 -38.594 1.042 1 94.44 638 SER B C 1
ATOM 13449 O O . SER B 1 638 ? 39.094 -38.5 0.564 1 94.44 638 SER B O 1
ATOM 13451 N N . GLU B 1 639 ? 37.625 -38 2.168 1 93.56 639 GLU B N 1
ATOM 13452 C CA . GLU B 1 639 ? 38.594 -37.219 2.926 1 93.56 639 GLU B CA 1
ATOM 13453 C C . GLU B 1 639 ? 39.344 -38.094 3.932 1 93.56 639 GLU B C 1
ATOM 13455 O O . GLU B 1 639 ? 40.281 -37.625 4.586 1 93.56 639 GLU B O 1
ATOM 13460 N N . GLU B 1 640 ? 39.031 -39.375 4.027 1 95.44 640 GLU B N 1
ATOM 13461 C CA . GLU B 1 640 ? 39.75 -40.312 4.91 1 95.44 640 GLU B CA 1
ATOM 13462 C C . GLU B 1 640 ? 41.125 -40.656 4.359 1 95.44 640 GLU B C 1
ATOM 13464 O O . GLU B 1 640 ? 41.281 -40.812 3.148 1 95.44 640 GLU B O 1
ATOM 13469 N N . SER B 1 641 ? 42.031 -40.938 5.285 1 93.12 641 SER B N 1
ATOM 13470 C CA . SER B 1 641 ? 43.375 -41.281 4.879 1 93.12 641 SER B CA 1
ATOM 13471 C C . SER B 1 641 ? 43.438 -42.625 4.137 1 93.12 641 SER B C 1
ATOM 13473 O O . SER B 1 641 ? 44.156 -42.781 3.168 1 93.12 641 SER B O 1
ATOM 13475 N N . PHE B 1 642 ? 42.719 -43.5 4.586 1 94.75 642 PHE B N 1
ATOM 13476 C CA . PHE B 1 642 ? 42.719 -44.781 3.932 1 94.75 642 PHE B CA 1
ATOM 13477 C C . PHE B 1 642 ? 42.125 -44.688 2.521 1 94.75 642 PHE B C 1
ATOM 13479 O O . PHE B 1 642 ? 42.594 -45.406 1.613 1 94.75 642 PHE B O 1
ATOM 13486 N N . PHE B 1 643 ? 41.188 -43.875 2.322 1 94.62 643 PHE B N 1
ATOM 13487 C CA . PHE B 1 643 ? 40.562 -43.688 1.011 1 94.62 643 PHE B CA 1
ATOM 13488 C C . PHE B 1 643 ? 41.531 -43 0.056 1 94.62 643 PHE B C 1
ATOM 13490 O O . PHE B 1 643 ? 41.688 -43.406 -1.099 1 94.62 643 PHE B O 1
ATOM 13497 N N . LYS B 1 644 ? 42.188 -42.031 0.54 1 92.06 644 LYS B N 1
ATOM 13498 C CA . LYS B 1 644 ? 43.125 -41.25 -0.271 1 92.06 644 LYS B CA 1
ATOM 13499 C C . LYS B 1 644 ? 44.375 -42.094 -0.622 1 92.06 644 LYS B C 1
ATOM 13501 O O . LYS B 1 644 ? 45.031 -41.812 -1.62 1 92.06 644 LYS B O 1
ATOM 13506 N N . SER B 1 645 ? 44.688 -43.156 0.192 1 92.25 645 SER B N 1
ATOM 13507 C CA . SER B 1 645 ? 45.844 -43.969 -0.026 1 92.25 645 SER B CA 1
ATOM 13508 C C . SER B 1 645 ? 45.594 -45 -1.127 1 92.25 645 SER B C 1
ATOM 13510 O O . SER B 1 645 ? 46.562 -45.531 -1.706 1 92.25 645 SER B O 1
ATOM 13512 N N . ILE B 1 646 ? 44.375 -45.219 -1.421 1 95.06 646 ILE B N 1
ATOM 13513 C CA . ILE B 1 646 ? 44.031 -46.188 -2.455 1 95.06 646 ILE B CA 1
ATOM 13514 C C . ILE B 1 646 ? 44.062 -45.531 -3.826 1 95.06 646 ILE B C 1
ATOM 13516 O O . ILE B 1 646 ? 43.094 -44.844 -4.203 1 95.06 646 ILE B O 1
ATOM 13520 N N . LYS B 1 647 ? 45.031 -45.781 -4.605 1 90.56 647 LYS B N 1
ATOM 13521 C CA . LYS B 1 647 ? 45.219 -45.125 -5.902 1 90.56 647 LYS B CA 1
ATOM 13522 C C . LYS B 1 647 ? 44.094 -45.469 -6.863 1 90.56 647 LYS B C 1
ATOM 13524 O O . LYS B 1 647 ? 43.719 -44.656 -7.719 1 90.56 647 LYS B O 1
ATOM 13529 N N . ALA B 1 648 ? 43.531 -46.625 -6.723 1 91.69 648 ALA B N 1
ATOM 13530 C CA . ALA B 1 648 ? 42.469 -47.094 -7.613 1 91.69 648 ALA B CA 1
ATOM 13531 C C . ALA B 1 648 ? 41.219 -46.219 -7.453 1 91.69 648 ALA B C 1
ATOM 13533 O O . ALA B 1 648 ? 40.344 -46.188 -8.344 1 91.69 648 ALA B O 1
ATOM 13534 N N . LEU B 1 649 ? 41.094 -45.469 -6.375 1 94.44 649 LEU B N 1
ATOM 13535 C CA . LEU B 1 649 ? 39.906 -44.688 -6.105 1 94.44 649 LEU B CA 1
ATOM 13536 C C . LEU B 1 649 ? 40.188 -43.188 -6.34 1 94.44 649 LEU B C 1
ATOM 13538 O O . LEU B 1 649 ? 39.344 -42.344 -6.016 1 94.44 649 LEU B O 1
ATOM 13542 N N . SER B 1 650 ? 41.219 -42.875 -6.996 1 92.06 650 SER B N 1
ATOM 13543 C CA . SER B 1 650 ? 41.656 -41.5 -7.188 1 92.06 650 SER B CA 1
ATOM 13544 C C . SER B 1 650 ? 40.719 -40.781 -8.148 1 92.06 650 SER B C 1
ATOM 13546 O O . SER B 1 650 ? 40.688 -39.531 -8.188 1 92.06 650 SER B O 1
ATOM 13548 N N . PHE B 1 651 ? 39.875 -41.531 -8.938 1 92.19 651 PHE B N 1
ATOM 13549 C CA . PHE B 1 651 ? 38.969 -40.906 -9.867 1 92.19 651 PHE B CA 1
ATOM 13550 C C . PHE B 1 651 ? 37.75 -40.312 -9.133 1 92.19 651 PHE B C 1
ATOM 13552 O O . PHE B 1 651 ? 37 -39.531 -9.703 1 92.19 651 PHE B O 1
ATOM 13559 N N . ILE B 1 652 ? 37.656 -40.625 -7.812 1 95.19 652 ILE B N 1
ATOM 13560 C CA . ILE B 1 652 ? 36.562 -40.094 -7 1 95.19 652 ILE B CA 1
ATOM 13561 C C . ILE B 1 652 ? 37.031 -38.875 -6.223 1 95.19 652 ILE B C 1
ATOM 13563 O O . ILE B 1 652 ? 37.875 -38.969 -5.324 1 95.19 652 ILE B O 1
ATOM 13567 N N . ASP B 1 653 ? 36.5 -37.719 -6.559 1 90.81 653 ASP B N 1
ATOM 13568 C CA . ASP B 1 653 ? 36.875 -36.469 -5.918 1 90.81 653 ASP B CA 1
ATOM 13569 C C . ASP B 1 653 ? 36.156 -36.281 -4.602 1 90.81 653 ASP B C 1
ATOM 13571 O O . ASP B 1 653 ? 36.656 -35.656 -3.674 1 90.81 653 ASP B O 1
ATOM 13575 N N . ASN B 1 654 ? 34.969 -36.719 -4.598 1 94.06 654 ASN B N 1
ATOM 13576 C CA . ASN B 1 654 ? 34.156 -36.562 -3.412 1 94.06 654 ASN B CA 1
ATOM 13577 C C . ASN B 1 654 ? 33.188 -37.719 -3.26 1 94.06 654 ASN B C 1
ATOM 13579 O O . ASN B 1 654 ? 32.562 -38.156 -4.238 1 94.06 654 ASN B O 1
ATOM 13583 N N . LEU B 1 655 ? 33.125 -38.281 -2.162 1 96.56 655 LEU B N 1
ATOM 13584 C CA . LEU B 1 655 ? 32.156 -39.281 -1.771 1 96.56 655 LEU B CA 1
ATOM 13585 C C . LEU B 1 655 ? 31.641 -39.031 -0.355 1 96.56 655 LEU B C 1
ATOM 13587 O O . LEU B 1 655 ? 32.406 -39.156 0.612 1 96.56 655 LEU B O 1
ATOM 13591 N N . LYS B 1 656 ? 30.391 -38.719 -0.247 1 97.06 656 LYS B N 1
ATOM 13592 C CA . LYS B 1 656 ? 29.828 -38.312 1.038 1 97.06 656 LYS B CA 1
ATOM 13593 C C . LYS B 1 656 ? 28.531 -39.062 1.331 1 97.06 656 LYS B C 1
ATOM 13595 O O . LYS B 1 656 ? 27.656 -39.156 0.465 1 97.06 656 LYS B O 1
ATOM 13600 N N . LEU B 1 657 ? 28.438 -39.625 2.521 1 97.69 657 LEU B N 1
ATOM 13601 C CA . LEU B 1 657 ? 27.203 -40.188 3.045 1 97.69 657 LEU B CA 1
ATOM 13602 C C . LEU B 1 657 ? 26.562 -39.25 4.055 1 97.69 657 LEU B C 1
ATOM 13604 O O . LEU B 1 657 ? 27.25 -38.625 4.863 1 97.69 657 LEU B O 1
ATOM 13608 N N . ARG B 1 658 ? 25.312 -39.094 3.936 1 96.5 658 ARG B N 1
ATOM 13609 C CA . ARG B 1 658 ? 24.641 -38.25 4.91 1 96.5 658 ARG B CA 1
ATOM 13610 C C . ARG B 1 658 ? 23.281 -38.844 5.305 1 96.5 658 ARG B C 1
ATOM 13612 O O . ARG B 1 658 ? 22.672 -39.594 4.531 1 96.5 658 ARG B O 1
ATOM 13619 N N . ALA B 1 659 ? 22.797 -38.5 6.465 1 97.12 659 ALA B N 1
ATOM 13620 C CA . ALA B 1 659 ? 21.5 -38.906 7.016 1 97.12 659 ALA B CA 1
ATOM 13621 C C . ALA B 1 659 ? 20.922 -37.812 7.895 1 97.12 659 ALA B C 1
ATOM 13623 O O . ALA B 1 659 ? 21.656 -37.094 8.57 1 97.12 659 ALA B O 1
ATOM 13624 N N . SER B 1 660 ? 19.641 -37.688 7.828 1 96.06 660 SER B N 1
ATOM 13625 C CA . SER B 1 660 ? 18.984 -36.656 8.648 1 96.06 660 SER B CA 1
ATOM 13626 C C . SER B 1 660 ? 17.672 -37.188 9.211 1 96.06 660 SER B C 1
ATOM 13628 O O . SER B 1 660 ? 17.031 -38.062 8.617 1 96.06 660 SER B O 1
ATOM 13630 N N . TYR B 1 661 ? 17.281 -36.656 10.367 1 95.31 661 TYR B N 1
ATOM 13631 C CA . TYR B 1 661 ? 16 -36.906 11.031 1 95.31 661 TYR B CA 1
ATOM 13632 C C . TYR B 1 661 ? 15.516 -35.656 11.75 1 95.31 661 TYR B C 1
ATOM 13634 O O . TYR B 1 661 ? 16.312 -34.938 12.367 1 95.31 661 TYR B O 1
ATOM 13642 N N . GLY B 1 662 ? 14.266 -35.375 11.57 1 93.62 662 GLY B N 1
ATOM 13643 C CA . GLY B 1 662 ? 13.734 -34.219 12.266 1 93.62 662 GLY B CA 1
ATOM 13644 C C . GLY B 1 662 ? 12.219 -34.219 12.359 1 93.62 662 GLY B C 1
ATOM 13645 O O . GLY B 1 662 ? 11.547 -34.938 11.602 1 93.62 662 GLY B O 1
ATOM 13646 N N . VAL B 1 663 ? 11.68 -33.406 13.328 1 93.81 663 VAL B N 1
ATOM 13647 C CA . VAL B 1 663 ? 10.25 -33.25 13.547 1 93.81 663 VAL B CA 1
ATOM 13648 C C . VAL B 1 663 ? 9.836 -31.812 13.289 1 93.81 663 VAL B C 1
ATOM 13650 O O . VAL B 1 663 ? 10.508 -30.875 13.742 1 93.81 663 VAL B O 1
ATOM 13653 N N . THR B 1 664 ? 8.859 -31.641 12.508 1 91.75 664 THR B N 1
ATOM 13654 C CA . THR B 1 664 ? 8.273 -30.328 12.281 1 91.75 664 THR B CA 1
ATOM 13655 C C . THR B 1 664 ? 6.785 -30.328 12.609 1 91.75 664 THR B C 1
ATOM 13657 O O . THR B 1 664 ? 6.18 -31.391 12.758 1 91.75 664 THR B O 1
ATOM 13660 N N . ALA B 1 665 ? 6.27 -29.078 12.75 1 89.38 665 ALA B N 1
ATOM 13661 C CA . ALA B 1 665 ? 4.859 -28.984 13.117 1 89.38 665 ALA B CA 1
ATOM 13662 C C . ALA B 1 665 ? 4.086 -28.141 12.102 1 89.38 665 ALA B C 1
ATOM 13664 O O . ALA B 1 665 ? 4.676 -27.375 11.344 1 89.38 665 ALA B O 1
ATOM 13665 N N . ASP B 1 666 ? 2.781 -28.375 12.078 1 89.69 666 ASP B N 1
ATOM 13666 C CA . ASP B 1 666 ? 1.836 -27.609 11.266 1 89.69 666 ASP B CA 1
ATOM 13667 C C . ASP B 1 666 ? 0.626 -27.172 12.094 1 89.69 666 ASP B C 1
ATOM 13669 O O . ASP B 1 666 ? 0.046 -27.984 12.828 1 89.69 666 ASP B O 1
ATOM 13673 N N . ASP B 1 667 ? 0.281 -25.906 11.961 1 85.12 667 ASP B N 1
ATOM 13674 C CA . ASP B 1 667 ? -0.878 -25.406 12.688 1 85.12 667 ASP B CA 1
ATOM 13675 C C . ASP B 1 667 ? -2.051 -25.141 11.742 1 85.12 667 ASP B C 1
ATOM 13677 O O . ASP B 1 667 ? -2.879 -24.266 12 1 85.12 667 ASP B O 1
ATOM 13681 N N . GLY B 1 668 ? -2.018 -25.719 10.594 1 77.62 668 GLY B N 1
ATOM 13682 C CA . GLY B 1 668 ? -3.039 -25.5 9.578 1 77.62 668 GLY B CA 1
ATOM 13683 C C . GLY B 1 668 ? -4.398 -26.047 9.977 1 77.62 668 GLY B C 1
ATOM 13684 O O . GLY B 1 668 ? -4.969 -26.875 9.273 1 77.62 668 GLY B O 1
ATOM 13685 N N . VAL B 1 669 ? -5.02 -25.688 11.055 1 73.88 669 VAL B N 1
ATOM 13686 C CA . VAL B 1 669 ? -6.363 -26.047 11.5 1 73.88 669 VAL B CA 1
ATOM 13687 C C . VAL B 1 669 ? -7.242 -24.812 11.562 1 73.88 669 VAL B C 1
ATOM 13689 O O . VAL B 1 669 ? -6.75 -23.688 11.453 1 73.88 669 VAL B O 1
ATOM 13692 N N . ALA B 1 670 ? -8.523 -25.125 11.562 1 70.38 670 ALA B N 1
ATOM 13693 C CA . ALA B 1 670 ? -9.438 -23.984 11.695 1 70.38 670 ALA B CA 1
ATOM 13694 C C . ALA B 1 670 ? -9.219 -23.25 13.008 1 70.38 670 ALA B C 1
ATOM 13696 O O . ALA B 1 670 ? -8.945 -23.875 14.039 1 70.38 670 ALA B O 1
ATOM 13697 N N . ALA B 1 671 ? -9.367 -22.062 12.969 1 66.94 671 ALA B N 1
ATOM 13698 C CA . ALA B 1 671 ? -9.078 -21.203 14.133 1 66.94 671 ALA B CA 1
ATOM 13699 C C . ALA B 1 671 ? -10.156 -21.359 15.195 1 66.94 671 ALA B C 1
ATOM 13701 O O . ALA B 1 671 ? -11.328 -21.594 14.875 1 66.94 671 ALA B O 1
ATOM 13702 N N . TYR B 1 672 ? -9.844 -21.281 16.406 1 70.81 672 TYR B N 1
ATOM 13703 C CA . TYR B 1 672 ? -10.68 -21.062 17.594 1 70.81 672 TYR B CA 1
ATOM 13704 C C . TYR B 1 672 ? -11.586 -22.266 17.844 1 70.81 672 TYR B C 1
ATOM 13706 O O . TYR B 1 672 ? -12.734 -22.109 18.25 1 70.81 672 TYR B O 1
ATOM 13714 N N . GLN B 1 673 ? -11.148 -23.406 17.438 1 72.25 673 GLN B N 1
ATOM 13715 C CA . GLN B 1 673 ? -11.922 -24.625 17.688 1 72.25 673 GLN B CA 1
ATOM 13716 C C . GLN B 1 673 ? -12.086 -24.875 19.188 1 72.25 673 GLN B C 1
ATOM 13718 O O . GLN B 1 673 ? -12.945 -25.656 19.594 1 72.25 673 GLN B O 1
ATOM 13723 N N . TRP B 1 674 ? -11.398 -24.172 19.984 1 74.44 674 TRP B N 1
ATOM 13724 C CA . TRP B 1 674 ? -11.414 -24.375 21.422 1 74.44 674 TRP B CA 1
ATOM 13725 C C . TRP B 1 674 ? -12.352 -23.391 22.109 1 74.44 674 TRP B C 1
ATOM 13727 O O . TRP B 1 674 ? -12.594 -23.484 23.312 1 74.44 674 TRP B O 1
ATOM 13737 N N . VAL B 1 675 ? -12.719 -22.406 21.391 1 74.12 675 VAL B N 1
ATOM 13738 C CA . VAL B 1 675 ? -13.594 -21.406 21.984 1 74.12 675 VAL B CA 1
ATOM 13739 C C . VAL B 1 675 ? -15.047 -21.891 21.938 1 74.12 675 VAL B C 1
ATOM 13741 O O . VAL B 1 675 ? -15.562 -22.234 20.875 1 74.12 675 VAL B O 1
ATOM 13744 N N . SER B 1 676 ? -15.492 -22.094 23.172 1 68 676 SER B N 1
ATOM 13745 C CA . SER B 1 676 ? -16.922 -22.406 23.266 1 68 676 SER B CA 1
ATOM 13746 C C . SER B 1 676 ? -17.766 -21.156 23.031 1 68 676 SER B C 1
ATOM 13748 O O . SER B 1 676 ? -17.297 -20.031 23.219 1 68 676 SER B O 1
ATOM 13750 N N . GLY B 1 677 ? -18.672 -21.25 22.297 1 69.88 677 GLY B N 1
ATOM 13751 C CA . GLY B 1 677 ? -19.562 -20.109 22.141 1 69.88 677 GLY B CA 1
ATOM 13752 C C . GLY B 1 677 ? -20.531 -20.266 21 1 69.88 677 GLY B C 1
ATOM 13753 O O . GLY B 1 677 ? -21.016 -21.359 20.734 1 69.88 677 GLY B O 1
ATOM 13754 N N . TYR B 1 678 ? -20.938 -19.125 20.609 1 72 678 TYR B N 1
ATOM 13755 C CA . TYR B 1 678 ? -21.969 -19.062 19.578 1 72 678 TYR B CA 1
ATOM 13756 C C . TYR B 1 678 ? -21.406 -18.516 18.281 1 72 678 TYR B C 1
ATOM 13758 O O . TYR B 1 678 ? -20.453 -17.734 18.281 1 72 678 TYR B O 1
ATOM 13766 N N . THR B 1 679 ? -21.75 -19.203 17.188 1 72.06 679 THR B N 1
ATOM 13767 C CA . THR B 1 679 ? -21.484 -18.641 15.875 1 72.06 679 THR B CA 1
ATOM 13768 C C . THR B 1 679 ? -22.516 -17.562 15.539 1 72.06 679 THR B C 1
ATOM 13770 O O . THR B 1 679 ? -23.719 -17.781 15.641 1 72.06 679 THR B O 1
ATOM 13773 N N . TYR B 1 680 ? -22.031 -16.469 15.43 1 74.25 680 TYR B N 1
ATOM 13774 C CA . TYR B 1 680 ? -22.875 -15.336 15.023 1 74.25 680 TYR B CA 1
ATOM 13775 C C . TYR B 1 680 ? -22.188 -14.539 13.914 1 74.25 680 TYR B C 1
ATOM 13777 O O . TYR B 1 680 ? -21.016 -14.188 14.016 1 74.25 680 TYR B O 1
ATOM 13785 N N . PRO B 1 681 ? -22.922 -14.195 12.922 1 72.5 681 PRO B N 1
ATOM 13786 C CA . PRO B 1 681 ? -24.266 -14.648 12.578 1 72.5 681 PRO B CA 1
ATOM 13787 C C . PRO B 1 681 ? -24.281 -16.078 12.047 1 72.5 681 PRO B C 1
ATOM 13789 O O . PRO B 1 681 ? -23.328 -16.516 11.406 1 72.5 681 PRO B O 1
ATOM 13792 N N . SER B 1 682 ? -25.094 -16.812 12.461 1 72.88 682 SER B N 1
ATOM 13793 C CA . SER B 1 682 ? -25.328 -18.156 11.945 1 72.88 682 SER B CA 1
ATOM 13794 C C . SER B 1 682 ? -26.656 -18.219 11.18 1 72.88 682 SER B C 1
ATOM 13796 O O . SER B 1 682 ? -27.672 -18.625 11.734 1 72.88 682 SER B O 1
ATOM 13798 N N . GLY B 1 683 ? -26.656 -17.859 9.984 1 66.94 683 GLY B N 1
ATOM 13799 C CA . GLY B 1 683 ? -27.891 -17.812 9.219 1 66.94 683 GLY B CA 1
ATOM 13800 C C . GLY B 1 683 ? -28.828 -16.703 9.664 1 66.94 683 GLY B C 1
ATOM 13801 O O . GLY B 1 683 ? -28.391 -15.688 10.211 1 66.94 683 GLY B O 1
ATOM 13802 N N . TYR B 1 684 ? -30.109 -16.625 9.148 1 71.25 684 TYR B N 1
ATOM 13803 C CA . TYR B 1 684 ? -31.062 -15.586 9.516 1 71.25 684 TYR B CA 1
ATOM 13804 C C . TYR B 1 684 ? -32.469 -16.172 9.734 1 71.25 684 TYR B C 1
ATOM 13806 O O . TYR B 1 684 ? -32.75 -17.281 9.266 1 71.25 684 TYR B O 1
ATOM 13814 N N . TYR B 1 685 ? -33.156 -15.633 10.672 1 69.88 685 TYR B N 1
ATOM 13815 C CA . TYR B 1 685 ? -34.562 -15.961 10.844 1 69.88 685 TYR B CA 1
ATOM 13816 C C . TYR B 1 685 ? -35.438 -14.727 10.641 1 69.88 685 TYR B C 1
ATOM 13818 O O . TYR B 1 685 ? -35 -13.602 10.883 1 69.88 685 TYR B O 1
ATOM 13826 N N . TYR B 1 686 ? -36.531 -14.867 10.023 1 69 686 TYR B N 1
ATOM 13827 C CA . TYR B 1 686 ? -37.5 -13.781 9.844 1 69 686 TYR B CA 1
ATOM 13828 C C . TYR B 1 686 ? -38.406 -13.656 11.055 1 69 686 TYR B C 1
ATOM 13830 O O . TYR B 1 686 ? -39.062 -14.633 11.461 1 69 686 TYR B O 1
ATOM 13838 N N . PHE B 1 687 ? -38.25 -12.672 11.734 1 69.38 687 PHE B N 1
ATOM 13839 C CA . PHE B 1 687 ? -39.25 -12.352 12.758 1 69.38 687 PHE B CA 1
ATOM 13840 C C . PHE B 1 687 ? -40.188 -11.266 12.266 1 69.38 687 PHE B C 1
ATOM 13842 O O . PHE B 1 687 ? -39.844 -10.078 12.273 1 69.38 687 PHE B O 1
ATOM 13849 N N . GLY B 1 688 ? -41.312 -11.672 11.906 1 66.69 688 GLY B N 1
ATOM 13850 C CA . GLY B 1 688 ? -42.156 -10.766 11.133 1 66.69 688 GLY B CA 1
ATOM 13851 C C . GLY B 1 688 ? -41.531 -10.383 9.797 1 66.69 688 GLY B C 1
ATOM 13852 O O . GLY B 1 688 ? -41.219 -11.258 8.992 1 66.69 688 GLY B O 1
ATOM 13853 N N . ASN B 1 689 ? -41.438 -9.156 9.648 1 64.06 689 ASN B N 1
ATOM 13854 C CA . ASN B 1 689 ? -40.875 -8.672 8.391 1 64.06 689 ASN B CA 1
ATOM 13855 C C . ASN B 1 689 ? -39.406 -8.32 8.539 1 64.06 689 ASN B C 1
ATOM 13857 O O . ASN B 1 689 ? -38.75 -7.887 7.574 1 64.06 689 ASN B O 1
ATOM 13861 N N . ASP B 1 690 ? -38.969 -8.641 9.797 1 62.41 690 ASP B N 1
ATOM 13862 C CA . ASP B 1 690 ? -37.562 -8.25 10.008 1 62.41 690 ASP B CA 1
ATOM 13863 C C . ASP B 1 690 ? -36.625 -9.453 9.922 1 62.41 690 ASP B C 1
ATOM 13865 O O . ASP B 1 690 ? -36.875 -10.477 10.57 1 62.41 690 ASP B O 1
ATOM 13869 N N . LYS B 1 691 ? -35.688 -9.422 9.047 1 69.81 691 LYS B N 1
ATOM 13870 C CA . LYS B 1 691 ? -34.625 -10.438 8.93 1 69.81 691 LYS B CA 1
ATOM 13871 C C . LYS B 1 691 ? -33.562 -10.242 9.992 1 69.81 691 LYS B C 1
ATOM 13873 O O . LYS B 1 691 ? -32.875 -9.211 10.016 1 69.81 691 LYS B O 1
ATOM 13878 N N . MET B 1 692 ? -33.531 -11.141 10.977 1 69.31 692 MET B N 1
ATOM 13879 C CA . MET B 1 692 ? -32.562 -11.023 12.055 1 69.31 692 MET B CA 1
ATOM 13880 C C . MET B 1 692 ? -31.531 -12.148 11.984 1 69.31 692 MET B C 1
ATOM 13882 O O . MET B 1 692 ? -31.875 -13.281 11.633 1 69.31 692 MET B O 1
ATOM 13886 N N . ASN B 1 693 ? -30.234 -11.781 12.305 1 73.88 693 ASN B N 1
ATOM 13887 C CA . ASN B 1 693 ? -29.188 -12.805 12.359 1 73.88 693 ASN B CA 1
ATOM 13888 C C . ASN B 1 693 ? -29.469 -13.836 13.438 1 73.88 693 ASN B C 1
ATOM 13890 O O . ASN B 1 693 ? -30.016 -13.508 14.492 1 73.88 693 ASN B O 1
ATOM 13894 N N . ALA B 1 694 ? -29.234 -14.984 13.109 1 76.38 694 ALA B N 1
ATOM 13895 C CA . ALA B 1 694 ? -29.422 -16.062 14.07 1 76.38 694 ALA B CA 1
ATOM 13896 C C . ALA B 1 694 ? -28.125 -16.391 14.797 1 76.38 694 ALA B C 1
ATOM 13898 O O . ALA B 1 694 ? -27.047 -16 14.352 1 76.38 694 ALA B O 1
ATOM 13899 N N . ILE B 1 695 ? -28.203 -16.844 15.984 1 78.44 695 ILE B N 1
ATOM 13900 C CA . ILE B 1 695 ? -27.094 -17.359 16.781 1 78.44 695 ILE B CA 1
ATOM 13901 C C . ILE B 1 695 ? -27.203 -18.875 16.922 1 78.44 695 ILE B C 1
ATOM 13903 O O . ILE B 1 695 ? -28.312 -19.391 17.109 1 78.44 695 ILE B O 1
ATOM 13907 N N . SER B 1 696 ? -26.219 -19.531 16.547 1 76.38 696 SER B N 1
ATOM 13908 C CA . SER B 1 696 ? -26.219 -20.984 16.75 1 76.38 696 SER B CA 1
ATOM 13909 C C . SER B 1 696 ? -25.078 -21.422 17.656 1 76.38 696 SER B C 1
ATOM 13911 O O . SER B 1 696 ? -24.062 -20.734 17.766 1 76.38 696 SER B O 1
ATOM 13913 N N . ASP B 1 697 ? -25.359 -22.5 18.375 1 74.31 697 ASP B N 1
ATOM 13914 C CA . ASP B 1 697 ? -24.312 -23.078 19.203 1 74.31 697 ASP B CA 1
ATOM 13915 C C . ASP B 1 697 ? -23.203 -23.688 18.359 1 74.31 697 ASP B C 1
ATOM 13917 O O . ASP B 1 697 ? -23.469 -24.297 17.328 1 74.31 697 ASP B O 1
ATOM 13921 N N . ARG B 1 698 ? -21.938 -23.344 18.578 1 73.06 698 ARG B N 1
ATOM 13922 C CA . ARG B 1 698 ? -20.812 -23.859 17.812 1 73.06 698 ARG B CA 1
ATOM 13923 C C . ARG B 1 698 ? -20.594 -25.344 18.094 1 73.06 698 ARG B C 1
ATOM 13925 O O . ARG B 1 698 ? -19.875 -26.016 17.344 1 73.06 698 ARG B O 1
ATOM 13932 N N . GLY B 1 699 ? -21.391 -25.953 18.984 1 70.62 699 GLY B N 1
ATOM 13933 C CA . GLY B 1 699 ? -21.219 -27.359 19.297 1 70.62 699 GLY B CA 1
ATOM 13934 C C . GLY B 1 699 ? -20.125 -27.625 20.312 1 70.62 699 GLY B C 1
ATOM 13935 O O . GLY B 1 699 ? -19.734 -26.719 21.062 1 70.62 699 GLY B O 1
ATOM 13936 N N . ALA B 1 700 ? -19.609 -28.891 20.297 1 74.94 700 ALA B N 1
ATOM 13937 C CA . ALA B 1 700 ? -18.578 -29.281 21.266 1 74.94 700 ALA B CA 1
ATOM 13938 C C . ALA B 1 700 ? -17.203 -28.75 20.859 1 74.94 700 ALA B C 1
ATOM 13940 O O . ALA B 1 700 ? -16.859 -28.719 19.672 1 74.94 700 ALA B O 1
ATOM 13941 N N . THR B 1 701 ? -16.578 -28.172 21.766 1 80.56 701 THR B N 1
ATOM 13942 C CA . THR B 1 701 ? -15.227 -27.656 21.562 1 80.56 701 THR B CA 1
ATOM 13943 C C . THR B 1 701 ? -14.18 -28.656 22.031 1 80.56 701 THR B C 1
ATOM 13945 O O . THR B 1 701 ? -14.477 -29.547 22.844 1 80.56 701 THR B O 1
ATOM 13948 N N . ASN B 1 702 ? -13.023 -28.719 21.406 1 83.19 702 ASN B N 1
ATOM 13949 C CA . ASN B 1 702 ? -11.898 -29.562 21.797 1 83.19 702 ASN B CA 1
ATOM 13950 C C . ASN B 1 702 ? -10.672 -28.734 22.172 1 83.19 702 ASN B C 1
ATOM 13952 O O . ASN B 1 702 ? -9.82 -28.469 21.312 1 83.19 702 ASN B O 1
ATOM 13956 N N . PRO B 1 703 ? -10.492 -28.375 23.344 1 83.69 703 PRO B N 1
ATOM 13957 C CA . PRO B 1 703 ? -9.328 -27.609 23.766 1 83.69 703 PRO B CA 1
ATOM 13958 C C . PRO B 1 703 ? -8.031 -28.406 23.719 1 83.69 703 PRO B C 1
ATOM 13960 O O . PRO B 1 703 ? -6.945 -27.859 23.906 1 83.69 703 PRO B O 1
ATOM 13963 N N . LYS B 1 704 ? -8.133 -29.688 23.328 1 85.12 704 LYS B N 1
ATOM 13964 C CA . LYS B 1 704 ? -6.945 -30.531 23.312 1 85.12 704 LYS B CA 1
ATOM 13965 C C . LYS B 1 704 ? -6.371 -30.656 21.906 1 85.12 704 LYS B C 1
ATOM 13967 O O . LYS B 1 704 ? -5.328 -31.281 21.703 1 85.12 704 LYS B O 1
ATOM 13972 N N . LEU B 1 705 ? -7.062 -30.094 21.016 1 87.5 705 LEU B N 1
ATOM 13973 C CA . LEU B 1 705 ? -6.523 -30.078 19.672 1 87.5 705 LEU B CA 1
ATOM 13974 C C . LEU B 1 705 ? -5.148 -29.422 19.641 1 87.5 705 LEU B C 1
ATOM 13976 O O . LEU B 1 705 ? -4.934 -28.391 20.281 1 87.5 705 LEU B O 1
ATOM 13980 N N . THR B 1 706 ? -4.234 -30.078 18.984 1 88.44 706 THR B N 1
ATOM 13981 C CA . THR B 1 706 ? -2.863 -29.578 18.984 1 88.44 706 THR B CA 1
ATOM 13982 C C . THR B 1 706 ? -2.203 -29.812 17.625 1 88.44 706 THR B C 1
ATOM 13984 O O . THR B 1 706 ? -2.891 -29.953 16.609 1 88.44 706 THR B O 1
ATOM 13987 N N . TRP B 1 707 ? -0.917 -29.906 17.594 1 90.75 707 TRP B N 1
ATOM 13988 C CA . TRP B 1 707 ? -0.095 -29.812 16.391 1 90.75 707 TRP B CA 1
ATOM 13989 C C . TRP B 1 707 ? -0.23 -31.078 15.547 1 90.75 707 TRP B C 1
ATOM 13991 O O . TRP B 1 707 ? -0.324 -32.188 16.078 1 90.75 707 TRP B O 1
ATOM 14001 N N . ILE B 1 708 ? -0.262 -30.859 14.227 1 93.12 708 ILE B N 1
ATOM 14002 C CA . ILE B 1 708 ? 0.078 -31.922 13.281 1 93.12 708 ILE B CA 1
ATOM 14003 C C . ILE B 1 708 ? 1.593 -32.094 13.234 1 93.12 708 ILE B C 1
ATOM 14005 O O . ILE B 1 708 ? 2.334 -31.141 12.992 1 93.12 708 ILE B O 1
ATOM 14009 N N . GLU B 1 709 ? 2.07 -33.25 13.367 1 93.56 709 GLU B N 1
ATOM 14010 C CA . GLU B 1 709 ? 3.512 -33.469 13.43 1 93.56 709 GLU B CA 1
ATOM 14011 C C . GLU B 1 709 ? 4.008 -34.219 12.195 1 93.56 709 GLU B C 1
ATOM 14013 O O . GLU B 1 709 ? 3.367 -35.188 11.734 1 93.56 709 GLU B O 1
ATOM 14018 N N . ASN B 1 710 ? 5.082 -33.781 11.68 1 94.56 710 ASN B N 1
ATOM 14019 C CA . ASN B 1 710 ? 5.781 -34.438 10.57 1 94.56 710 ASN B CA 1
ATOM 14020 C C . ASN B 1 710 ? 7.152 -34.969 11 1 94.56 710 ASN B C 1
ATOM 14022 O O . ASN B 1 710 ? 8.016 -34.188 11.406 1 94.56 710 ASN B O 1
ATOM 14026 N N . LYS B 1 711 ? 7.332 -36.156 10.945 1 95.25 711 LYS B N 1
ATOM 14027 C CA . LYS B 1 711 ? 8.633 -36.781 11.172 1 95.25 711 LYS B CA 1
ATOM 14028 C C . LYS B 1 711 ? 9.32 -37.125 9.859 1 95.25 711 LYS B C 1
ATOM 14030 O O . LYS B 1 711 ? 8.859 -38.031 9.125 1 95.25 711 LYS B O 1
ATOM 14035 N N . LEU B 1 712 ? 10.398 -36.531 9.617 1 95.56 712 LEU B N 1
ATOM 14036 C CA . LEU B 1 712 ? 11.086 -36.656 8.336 1 95.56 712 LEU B CA 1
ATOM 14037 C C . LEU B 1 712 ? 12.406 -37.375 8.5 1 95.56 712 LEU B C 1
ATOM 14039 O O . LEU B 1 712 ? 13.203 -37.062 9.375 1 95.56 712 LEU B O 1
ATOM 14043 N N . MET B 1 713 ? 12.633 -38.312 7.699 1 96.06 713 MET B N 1
ATOM 14044 C CA . MET B 1 713 ? 13.898 -39.062 7.617 1 96.06 713 MET B CA 1
ATOM 14045 C C . MET B 1 713 ? 14.438 -39.031 6.191 1 96.06 713 MET B C 1
ATOM 14047 O O . MET B 1 713 ? 13.68 -39.188 5.23 1 96.06 713 MET B O 1
ATOM 14051 N N . ASN B 1 714 ? 15.742 -38.875 6.059 1 97.44 714 ASN B N 1
ATOM 14052 C CA . ASN B 1 714 ? 16.391 -38.812 4.746 1 97.44 714 ASN B CA 1
ATOM 14053 C C . ASN B 1 714 ? 17.766 -39.469 4.773 1 97.44 714 ASN B C 1
ATOM 14055 O O . ASN B 1 714 ? 18.516 -39.312 5.738 1 97.44 714 ASN B O 1
ATOM 14059 N N . PHE B 1 715 ? 18.125 -40.25 3.758 1 98 715 PHE B N 1
ATOM 14060 C CA . PHE B 1 715 ? 19.453 -40.812 3.516 1 98 715 PHE B CA 1
ATOM 14061 C C . PHE B 1 715 ? 19.953 -40.406 2.135 1 98 715 PHE B C 1
ATOM 14063 O O . PHE B 1 715 ? 19.203 -40.438 1.159 1 98 715 PHE B O 1
ATOM 14070 N N . GLY B 1 716 ? 21.188 -40 2.104 1 97.44 716 GLY B N 1
ATOM 14071 C CA . GLY B 1 716 ? 21.703 -39.531 0.829 1 97.44 716 GLY B CA 1
ATOM 14072 C C . GLY B 1 716 ? 23.141 -39.938 0.577 1 97.44 716 GLY B C 1
ATOM 14073 O O . GLY B 1 716 ? 23.922 -40.125 1.518 1 97.44 716 GLY B O 1
ATOM 14074 N N . LEU B 1 717 ? 23.484 -40.094 -0.668 1 97.69 717 LEU B N 1
ATOM 14075 C CA . LEU B 1 717 ? 24.828 -40.344 -1.186 1 97.69 717 LEU B CA 1
ATOM 14076 C C . LEU B 1 717 ? 25.203 -39.344 -2.262 1 97.69 717 LEU B C 1
ATOM 14078 O O . LEU B 1 717 ? 24.469 -39.156 -3.242 1 97.69 717 LEU B O 1
ATOM 14082 N N . ASP B 1 718 ? 26.266 -38.656 -2.01 1 96.94 718 ASP B N 1
ATOM 14083 C CA . ASP B 1 718 ? 26.781 -37.688 -2.977 1 96.94 718 ASP B CA 1
ATOM 14084 C C . ASP B 1 718 ? 28.125 -38.156 -3.529 1 96.94 718 ASP B C 1
ATOM 14086 O O . ASP B 1 718 ? 28.969 -38.656 -2.785 1 96.94 718 ASP B O 1
ATOM 14090 N N . TRP B 1 719 ? 28.328 -37.969 -4.836 1 95.75 719 TRP B N 1
ATOM 14091 C CA . TRP B 1 719 ? 29.625 -38.312 -5.395 1 95.75 719 TRP B CA 1
ATOM 14092 C C . TRP B 1 719 ? 30.016 -37.344 -6.516 1 95.75 719 TRP B C 1
ATOM 14094 O O . TRP B 1 719 ? 29.141 -36.719 -7.137 1 95.75 719 TRP B O 1
ATOM 14104 N N . ASP B 1 720 ? 31.188 -37.094 -6.664 1 94.75 720 ASP B N 1
ATOM 14105 C CA . ASP B 1 720 ? 31.844 -36.406 -7.777 1 94.75 720 ASP B CA 1
ATOM 14106 C C . ASP B 1 720 ? 33.031 -37.188 -8.289 1 94.75 720 ASP B C 1
ATOM 14108 O O . ASP B 1 720 ? 33.875 -37.625 -7.508 1 94.75 720 ASP B O 1
ATOM 14112 N N . MET B 1 721 ? 33.094 -37.312 -9.648 1 95.31 721 MET B N 1
ATOM 14113 C CA . MET B 1 721 ? 34.156 -38.188 -10.219 1 95.31 721 MET B CA 1
ATOM 14114 C C . MET B 1 721 ? 34.844 -37.469 -11.383 1 95.31 721 MET B C 1
ATOM 14116 O O . MET B 1 721 ? 34.219 -36.656 -12.086 1 95.31 721 MET B O 1
ATOM 14120 N N . TRP B 1 722 ? 36.125 -37.812 -11.594 1 92.81 722 TRP B N 1
ATOM 14121 C CA . TRP B 1 722 ? 36.969 -37.344 -12.695 1 92.81 722 TRP B CA 1
ATOM 14122 C C . TRP B 1 722 ? 36.969 -35.812 -12.766 1 92.81 722 TRP B C 1
ATOM 14124 O O . TRP B 1 722 ? 36.75 -35.219 -13.828 1 92.81 722 TRP B O 1
ATOM 14134 N N . ASN B 1 723 ? 37.125 -35.219 -11.602 1 84.12 723 ASN B N 1
ATOM 14135 C CA . ASN B 1 723 ? 37.25 -33.781 -11.445 1 84.12 723 ASN B CA 1
ATOM 14136 C C . ASN B 1 723 ? 36.031 -33.031 -11.961 1 84.12 723 ASN B C 1
ATOM 14138 O O . ASN B 1 723 ? 36.125 -32.094 -12.758 1 84.12 723 ASN B O 1
ATOM 14142 N N . GLY B 1 724 ? 34.906 -33.594 -11.586 1 80.06 724 GLY B N 1
ATOM 14143 C CA . GLY B 1 724 ? 33.656 -32.906 -11.898 1 80.06 724 GLY B CA 1
ATOM 14144 C C . GLY B 1 724 ? 33.031 -33.344 -13.195 1 80.06 724 GLY B C 1
ATOM 14145 O O . GLY B 1 724 ? 31.953 -32.875 -13.57 1 80.06 724 GLY B O 1
ATOM 14146 N N . LEU B 1 725 ? 33.625 -34.281 -13.961 1 89.81 725 LEU B N 1
ATOM 14147 C CA . LEU B 1 725 ? 33.062 -34.781 -15.211 1 89.81 725 LEU B CA 1
ATOM 14148 C C . LEU B 1 725 ? 31.719 -35.438 -14.984 1 89.81 725 LEU B C 1
ATOM 14150 O O . LEU B 1 725 ? 30.781 -35.25 -15.766 1 89.81 725 LEU B O 1
ATOM 14154 N N . PHE B 1 726 ? 31.672 -36.156 -13.922 1 94.5 726 PHE B N 1
ATOM 14155 C CA . PHE B 1 726 ? 30.453 -36.906 -13.617 1 94.5 726 PHE B CA 1
ATOM 14156 C C . PHE B 1 726 ? 30.141 -36.844 -12.125 1 94.5 726 PHE B C 1
ATOM 14158 O O . PHE B 1 726 ? 31 -37.156 -11.297 1 94.5 726 PHE B O 1
ATOM 14165 N N . GLY B 1 727 ? 28.984 -36.344 -11.789 1 94.69 727 GLY B N 1
ATOM 14166 C CA . GLY B 1 727 ? 28.547 -36.281 -10.406 1 94.69 727 GLY B CA 1
ATOM 14167 C C . GLY B 1 727 ? 27.078 -36.594 -10.227 1 94.69 727 GLY B C 1
ATOM 14168 O O . GLY B 1 727 ? 26.344 -36.75 -11.211 1 94.69 727 GLY B O 1
ATOM 14169 N N . GLY B 1 728 ? 26.688 -36.75 -8.953 1 94.69 728 GLY B N 1
ATOM 14170 C CA . GLY B 1 728 ? 25.281 -37 -8.719 1 94.69 728 GLY B CA 1
ATOM 14171 C C . GLY B 1 728 ? 24.953 -37.188 -7.25 1 94.69 728 GLY B C 1
ATOM 14172 O O . GLY B 1 728 ? 25.828 -37.094 -6.391 1 94.69 728 GLY B O 1
ATOM 14173 N N . THR B 1 729 ? 23.688 -37.188 -7 1 96.19 729 THR B N 1
ATOM 14174 C CA . THR B 1 729 ? 23.125 -37.438 -5.676 1 96.19 729 THR B CA 1
ATOM 14175 C C . THR B 1 729 ? 21.953 -38.406 -5.746 1 96.19 729 THR B C 1
ATOM 14177 O O . THR B 1 729 ? 21.125 -38.344 -6.652 1 96.19 729 THR B O 1
ATOM 14180 N N . VAL B 1 730 ? 21.984 -39.406 -4.883 1 97.19 730 VAL B N 1
ATOM 14181 C CA . VAL B 1 730 ? 20.828 -40.281 -4.703 1 97.19 730 VAL B CA 1
ATOM 14182 C C . VAL B 1 730 ? 20.328 -40.188 -3.27 1 97.19 730 VAL B C 1
ATOM 14184 O O . VAL B 1 730 ? 21.109 -40.156 -2.324 1 97.19 730 VAL B O 1
ATOM 14187 N N . GLU B 1 731 ? 19.047 -40.062 -3.168 1 97.62 731 GLU B N 1
ATOM 14188 C CA . GLU B 1 731 ? 18.453 -39.938 -1.841 1 97.62 731 GLU B CA 1
ATOM 14189 C C . GLU B 1 731 ? 17.188 -40.781 -1.724 1 97.62 731 GLU B C 1
ATOM 14191 O O . GLU B 1 731 ? 16.484 -41 -2.711 1 97.62 731 GLU B O 1
ATOM 14196 N N . THR B 1 732 ? 16.969 -41.25 -0.544 1 97.69 732 THR B N 1
ATOM 14197 C CA . THR B 1 732 ? 15.688 -41.844 -0.169 1 97.69 732 THR B CA 1
ATOM 14198 C C . THR B 1 732 ? 15.102 -41.156 1.06 1 97.69 732 THR B C 1
ATOM 14200 O O . THR B 1 732 ? 15.852 -40.688 1.926 1 97.69 732 THR B O 1
ATOM 14203 N N . PHE B 1 733 ? 13.812 -41.031 1.105 1 97.31 733 PHE B N 1
ATOM 14204 C CA . PHE B 1 733 ? 13.188 -40.25 2.162 1 97.31 733 PHE B CA 1
ATOM 14205 C C . PHE B 1 733 ? 11.891 -40.875 2.633 1 97.31 733 PHE B C 1
ATOM 14207 O O . PHE B 1 733 ? 11.281 -41.656 1.896 1 97.31 733 PHE B O 1
ATOM 14214 N N . VAL B 1 734 ? 11.461 -40.531 3.867 1 97.38 734 VAL B N 1
ATOM 14215 C CA . VAL B 1 734 ? 10.188 -40.938 4.465 1 97.38 734 VAL B CA 1
ATOM 14216 C C . VAL B 1 734 ? 9.664 -39.844 5.367 1 97.38 734 VAL B C 1
ATOM 14218 O O . VAL B 1 734 ? 10.414 -39.25 6.148 1 97.38 734 VAL B O 1
ATOM 14221 N N . ARG B 1 735 ? 8.422 -39.469 5.199 1 96.31 735 ARG B N 1
ATOM 14222 C CA . ARG B 1 735 ? 7.727 -38.562 6.113 1 96.31 735 ARG B CA 1
ATOM 14223 C C . ARG B 1 735 ? 6.531 -39.25 6.758 1 96.31 735 ARG B C 1
ATOM 14225 O O . ARG B 1 735 ? 5.633 -39.719 6.062 1 96.31 735 ARG B O 1
ATOM 14232 N N . ASN B 1 736 ? 6.535 -39.312 8 1 96.81 736 ASN B N 1
ATOM 14233 C CA . ASN B 1 736 ? 5.359 -39.719 8.766 1 96.81 736 ASN B CA 1
ATOM 14234 C C . ASN B 1 736 ? 4.613 -38.5 9.328 1 96.81 736 ASN B C 1
ATOM 14236 O O . ASN B 1 736 ? 5.133 -37.812 10.188 1 96.81 736 ASN B O 1
ATOM 14240 N N . ARG B 1 737 ? 3.48 -38.219 8.828 1 94.31 737 ARG B N 1
ATOM 14241 C CA . ARG B 1 737 ? 2.625 -37.125 9.281 1 94.31 737 ARG B CA 1
ATOM 14242 C C . ARG B 1 737 ? 1.533 -37.625 10.219 1 94.31 737 ARG B C 1
ATOM 14244 O O . ARG B 1 737 ? 0.709 -38.469 9.82 1 94.31 737 ARG B O 1
ATOM 14251 N N . THR B 1 738 ? 1.466 -37.219 11.406 1 95.69 738 THR B N 1
ATOM 14252 C CA . THR B 1 738 ? 0.507 -37.688 12.406 1 95.69 738 THR B CA 1
ATOM 14253 C C . THR B 1 738 ? -0.289 -36.5 12.984 1 95.69 738 THR B C 1
ATOM 14255 O O . THR B 1 738 ? 0.16 -35.375 12.938 1 95.69 738 THR B O 1
ATOM 14258 N N . GLY B 1 739 ? -1.458 -36.844 13.492 1 93.88 739 GLY B N 1
ATOM 14259 C CA . GLY B 1 739 ? -2.305 -35.875 14.148 1 93.88 739 GLY B CA 1
ATOM 14260 C C . GLY B 1 739 ? -3.105 -35.031 13.172 1 93.88 739 GLY B C 1
ATOM 14261 O O . GLY B 1 739 ? -3.416 -33.875 13.453 1 93.88 739 GLY B O 1
ATOM 14262 N N . ILE B 1 740 ? -3.385 -35.5 12.008 1 93.12 740 ILE B N 1
ATOM 14263 C CA . ILE B 1 740 ? -4.242 -34.781 11.062 1 93.12 740 ILE B CA 1
ATOM 14264 C C . ILE B 1 740 ? -5.664 -34.719 11.617 1 93.12 740 ILE B C 1
ATOM 14266 O O . ILE B 1 740 ? -6.266 -35.719 11.945 1 93.12 740 ILE B O 1
ATOM 14270 N N . PRO B 1 741 ? -6.172 -33.531 11.695 1 90.38 741 PRO B N 1
ATOM 14271 C CA . PRO B 1 741 ? -7.473 -33.375 12.352 1 90.38 741 PRO B CA 1
ATOM 14272 C C . PRO B 1 741 ? -8.586 -34.125 11.633 1 90.38 741 PRO B C 1
ATOM 14274 O O . PRO B 1 741 ? -8.633 -34.156 10.406 1 90.38 741 PRO B O 1
ATOM 14277 N N . ALA B 1 742 ? -9.344 -34.781 12.32 1 89.56 742 ALA B N 1
ATOM 14278 C CA . ALA B 1 742 ? -10.531 -35.5 11.844 1 89.56 742 ALA B CA 1
ATOM 14279 C C . ALA B 1 742 ? -11.594 -35.594 12.945 1 89.56 742 ALA B C 1
ATOM 14281 O O . ALA B 1 742 ? -11.312 -35.281 14.109 1 89.56 742 ALA B O 1
ATOM 14282 N N . ARG B 1 743 ? -12.867 -35.875 12.594 1 85.44 743 ARG B N 1
ATOM 14283 C CA . ARG B 1 743 ? -13.977 -36.031 13.523 1 85.44 743 ARG B CA 1
ATOM 14284 C C . ARG B 1 743 ? -14.305 -37.5 13.734 1 85.44 743 ARG B C 1
ATOM 14286 O O . ARG B 1 743 ? -14.25 -38.281 12.797 1 85.44 743 ARG B O 1
ATOM 14293 N N . ARG B 1 744 ? -14.672 -37.812 14.898 1 80.38 744 ARG B N 1
ATOM 14294 C CA . ARG B 1 744 ? -15.008 -39.188 15.227 1 80.38 744 ARG B CA 1
ATOM 14295 C C . ARG B 1 744 ? -16.391 -39.562 14.695 1 80.38 744 ARG B C 1
ATOM 14297 O O . ARG B 1 744 ? -16.797 -40.719 14.773 1 80.38 744 ARG B O 1
ATOM 14304 N N . ASN B 1 745 ? -17.109 -38.5 14.203 1 65.75 745 ASN B N 1
ATOM 14305 C CA . ASN B 1 745 ? -18.438 -38.781 13.688 1 65.75 745 ASN B CA 1
ATOM 14306 C C . ASN B 1 745 ? -18.422 -39.906 12.648 1 65.75 745 ASN B C 1
ATOM 14308 O O . ASN B 1 745 ? -19.438 -40.562 12.422 1 65.75 745 ASN B O 1
ATOM 14312 N N . ALA B 1 746 ? -17.359 -40.094 12.055 1 59.84 746 ALA B N 1
ATOM 14313 C CA . ALA B 1 746 ? -17.297 -41.156 11.055 1 59.84 746 ALA B CA 1
ATOM 14314 C C . ALA B 1 746 ? -17.5 -42.531 11.695 1 59.84 746 ALA B C 1
ATOM 14316 O O . ALA B 1 746 ? -18.047 -43.438 11.062 1 59.84 746 ALA B O 1
ATOM 14317 N N . SER B 1 747 ? -17.047 -42.688 13.008 1 58.84 747 SER B N 1
ATOM 14318 C CA . SER B 1 747 ? -17.109 -44 13.688 1 58.84 747 SER B CA 1
ATOM 14319 C C . SER B 1 747 ? -18.344 -44.062 14.594 1 58.84 747 SER B C 1
ATOM 14321 O O . SER B 1 747 ? -18.75 -45.156 14.984 1 58.84 747 SER B O 1
ATOM 14323 N N . ILE B 1 748 ? -18.797 -42.75 15.031 1 60.97 748 ILE B N 1
ATOM 14324 C CA . ILE B 1 748 ? -19.938 -42.781 15.945 1 60.97 748 ILE B CA 1
ATOM 14325 C C . ILE B 1 748 ? -21.219 -42.438 15.188 1 60.97 748 ILE B C 1
ATOM 14327 O O . ILE B 1 748 ? -21.328 -41.344 14.602 1 60.97 748 ILE B O 1
ATOM 14331 N N . PRO B 1 749 ? -22 -43.344 14.828 1 53.5 749 PRO B N 1
ATOM 14332 C CA . PRO B 1 749 ? -23.25 -43.125 14.109 1 53.5 749 PRO B CA 1
ATOM 14333 C C . PRO B 1 749 ? -23.953 -41.812 14.555 1 53.5 749 PRO B C 1
ATOM 14335 O O . PRO B 1 749 ? -23.734 -41.375 15.68 1 53.5 749 PRO B O 1
ATOM 14338 N N . GLY B 1 750 ? -24.484 -40.938 13.633 1 52.94 750 GLY B N 1
ATOM 14339 C CA . GLY B 1 750 ? -25.203 -39.688 13.602 1 52.94 750 GLY B CA 1
ATOM 14340 C C . GLY B 1 750 ? -26.141 -39.5 14.789 1 52.94 750 GLY B C 1
ATOM 14341 O O . GLY B 1 750 ? -27.047 -38.688 14.75 1 52.94 750 GLY B O 1
ATOM 14342 N N . VAL B 1 751 ? -26.047 -40.312 15.75 1 51.44 751 VAL B N 1
ATOM 14343 C CA . VAL B 1 751 ? -27.094 -40.188 16.75 1 51.44 751 VAL B CA 1
ATOM 14344 C C . VAL B 1 751 ? -26.922 -38.875 17.531 1 51.44 751 VAL B C 1
ATOM 14346 O O . VAL B 1 751 ? -27.859 -38.406 18.172 1 51.44 751 VAL B O 1
ATOM 14349 N N . THR B 1 752 ? -25.797 -38.438 17.562 1 51.97 752 THR B N 1
ATOM 14350 C CA . THR B 1 752 ? -25.703 -37.375 18.547 1 51.97 752 THR B CA 1
ATOM 14351 C C . THR B 1 752 ? -26.125 -36.031 17.922 1 51.97 752 THR B C 1
ATOM 14353 O O . THR B 1 752 ? -26.266 -35.031 18.625 1 51.97 752 THR B O 1
ATOM 14356 N N . GLY B 1 753 ? -26.859 -36.031 16.844 1 59.19 753 GLY B N 1
ATOM 14357 C CA . GLY B 1 753 ? -27.406 -34.844 16.25 1 59.19 753 GLY B CA 1
ATOM 14358 C C . GLY B 1 753 ? -26.406 -33.688 16.203 1 59.19 753 GLY B C 1
ATOM 14359 O O . GLY B 1 753 ? -26.734 -32.594 15.758 1 59.19 753 GLY B O 1
ATOM 14360 N N . MET B 1 754 ? -25.219 -33.812 16.953 1 62.59 754 MET B N 1
ATOM 14361 C CA . MET B 1 754 ? -24.266 -32.719 16.953 1 62.59 754 MET B CA 1
ATOM 14362 C C . MET B 1 754 ? -22.953 -33.125 16.281 1 62.59 754 MET B C 1
ATOM 14364 O O . MET B 1 754 ? -22.547 -34.281 16.375 1 62.59 754 MET B O 1
ATOM 14368 N N . ASP B 1 755 ? -22.375 -32.281 15.516 1 68.56 755 ASP B N 1
ATOM 14369 C CA . ASP B 1 755 ? -21.047 -32.531 14.953 1 68.56 755 ASP B CA 1
ATOM 14370 C C . ASP B 1 755 ? -19.984 -32.562 16.047 1 68.56 755 ASP B C 1
ATOM 14372 O O . ASP B 1 755 ? -19.953 -31.688 16.906 1 68.56 755 ASP B O 1
ATOM 14376 N N . LEU B 1 756 ? -19.266 -33.719 16.219 1 77.19 756 LEU B N 1
ATOM 14377 C CA . LEU B 1 756 ? -18.172 -33.812 17.188 1 77.19 756 LEU B CA 1
ATOM 14378 C C . LEU B 1 756 ? -16.984 -32.938 16.766 1 77.19 756 LEU B C 1
ATOM 14380 O O . LEU B 1 756 ? -16.797 -32.656 15.57 1 77.19 756 LEU B O 1
ATOM 14384 N N . PRO B 1 757 ? -16.266 -32.469 17.719 1 81.38 757 PRO B N 1
ATOM 14385 C CA . PRO B 1 757 ? -15.125 -31.625 17.375 1 81.38 757 PRO B CA 1
ATOM 14386 C C . PRO B 1 757 ? -13.992 -32.406 16.703 1 81.38 757 PRO B C 1
ATOM 14388 O O . PRO B 1 757 ? -13.938 -33.625 16.812 1 81.38 757 PRO B O 1
ATOM 14391 N N . GLN B 1 758 ? -13.117 -31.734 16.016 1 86.12 758 GLN B N 1
ATOM 14392 C CA . GLN B 1 758 ? -11.938 -32.344 15.406 1 86.12 758 GLN B CA 1
ATOM 14393 C C . GLN B 1 758 ? -10.938 -32.781 16.469 1 86.12 758 GLN B C 1
ATOM 14395 O O . GLN B 1 758 ? -10.805 -32.156 17.5 1 86.12 758 GLN B O 1
ATOM 14400 N N . GLU B 1 759 ? -10.305 -33.938 16.234 1 89 759 GLU B N 1
ATOM 14401 C CA . GLU B 1 759 ? -9.227 -34.469 17.047 1 89 759 GLU B CA 1
ATOM 14402 C C . GLU B 1 759 ? -8.023 -34.844 16.172 1 89 759 GLU B C 1
ATOM 14404 O O . GLU B 1 759 ? -8.156 -35 14.961 1 89 759 GLU B O 1
ATOM 14409 N N . ASN B 1 760 ? -6.902 -34.938 16.859 1 91.88 760 ASN B N 1
ATOM 14410 C CA . ASN B 1 760 ? -5.707 -35.406 16.141 1 91.88 760 ASN B CA 1
ATOM 14411 C C . ASN B 1 760 ? -5.734 -36.906 15.898 1 91.88 760 ASN B C 1
ATOM 14413 O O . ASN B 1 760 ? -5.113 -37.656 16.641 1 91.88 760 ASN B O 1
ATOM 14417 N N . LEU B 1 761 ? -6.281 -37.281 14.797 1 92.75 761 LEU B N 1
ATOM 14418 C CA . LEU B 1 761 ? -6.559 -38.719 14.672 1 92.75 761 LEU B CA 1
ATOM 14419 C C . LEU B 1 761 ? -5.805 -39.312 13.492 1 92.75 761 LEU B C 1
ATOM 14421 O O . LEU B 1 761 ? -5.082 -40.281 13.648 1 92.75 761 LEU B O 1
ATOM 14425 N N . ASN B 1 762 ? -5.836 -38.75 12.344 1 94.69 762 ASN B N 1
ATOM 14426 C CA . ASN B 1 762 ? -5.379 -39.406 11.109 1 94.69 762 ASN B CA 1
ATOM 14427 C C . ASN B 1 762 ? -3.861 -39.312 10.969 1 94.69 762 ASN B C 1
ATOM 14429 O O . ASN B 1 762 ? -3.213 -38.5 11.617 1 94.69 762 ASN B O 1
ATOM 14433 N N . SER B 1 763 ? -3.369 -40.188 10.164 1 96.81 763 SER B N 1
ATOM 14434 C CA . SER B 1 763 ? -1.935 -40.219 9.898 1 96.81 763 SER B CA 1
ATOM 14435 C C . SER B 1 763 ? -1.643 -40.75 8.5 1 96.81 763 SER B C 1
ATOM 14437 O O . SER B 1 763 ? -2.395 -41.562 7.969 1 96.81 763 SER B O 1
ATOM 14439 N N . THR B 1 764 ? -0.597 -40.281 7.879 1 96.56 764 THR B N 1
ATOM 14440 C CA . THR B 1 764 ? -0.147 -40.688 6.555 1 96.56 764 THR B CA 1
ATOM 14441 C C . THR B 1 764 ? 1.37 -40.844 6.527 1 96.56 764 THR B C 1
ATOM 14443 O O . THR B 1 764 ? 2.072 -40.344 7.402 1 96.56 764 THR B O 1
ATOM 14446 N N . ARG B 1 765 ? 1.838 -41.625 5.586 1 97.62 765 ARG B N 1
ATOM 14447 C CA . ARG B 1 765 ? 3.262 -41.812 5.328 1 97.62 765 ARG B CA 1
ATOM 14448 C C . ARG B 1 765 ? 3.59 -41.562 3.859 1 97.62 765 ARG B C 1
ATOM 14450 O O . ARG B 1 765 ? 2.969 -42.156 2.971 1 97.62 765 ARG B O 1
ATOM 14457 N N . THR B 1 766 ? 4.457 -40.688 3.553 1 96.69 766 THR B N 1
ATOM 14458 C CA . THR B 1 766 ? 4.969 -40.438 2.209 1 96.69 766 THR B CA 1
ATOM 14459 C C . THR B 1 766 ? 6.422 -40.875 2.092 1 96.69 766 THR B C 1
ATOM 14461 O O . THR B 1 766 ? 7.258 -40.5 2.916 1 96.69 766 THR B O 1
ATOM 14464 N N . SER B 1 767 ? 6.73 -41.688 1.106 1 97.31 767 SER B N 1
ATOM 14465 C CA . SER B 1 767 ? 8.094 -42.188 0.918 1 97.31 767 SER B CA 1
ATOM 14466 C C . SER B 1 767 ? 8.453 -42.25 -0.562 1 97.31 767 SER B C 1
ATOM 14468 O O . SER B 1 767 ? 7.574 -42.25 -1.424 1 97.31 767 SER B O 1
ATOM 14470 N N . GLY B 1 768 ? 9.758 -42.219 -0.829 1 97.31 768 GLY B N 1
ATOM 14471 C CA . GLY B 1 768 ? 10.234 -42.25 -2.203 1 97.31 768 GLY B CA 1
ATOM 14472 C C . GLY B 1 768 ? 11.742 -42.156 -2.318 1 97.31 768 GLY B C 1
ATOM 14473 O O . GLY B 1 768 ? 12.469 -42.406 -1.352 1 97.31 768 GLY B O 1
ATOM 14474 N N . TRP B 1 769 ? 12.227 -42 -3.504 1 96.56 769 TRP B N 1
ATOM 14475 C CA . TRP B 1 769 ? 13.648 -41.781 -3.764 1 96.56 769 TRP B CA 1
ATOM 14476 C C . TRP B 1 769 ? 13.844 -40.781 -4.906 1 96.56 769 TRP B C 1
ATOM 14478 O O . TRP B 1 769 ? 12.922 -40.531 -5.688 1 96.56 769 TRP B O 1
ATOM 14488 N N . GLU B 1 770 ? 14.969 -40.188 -4.973 1 97.38 770 GLU B N 1
ATOM 14489 C CA . GLU B 1 770 ? 15.297 -39.219 -6.008 1 97.38 770 GLU B CA 1
ATOM 14490 C C . GLU B 1 770 ? 16.766 -39.344 -6.43 1 97.38 770 GLU B C 1
ATOM 14492 O O . GLU B 1 770 ? 17.609 -39.781 -5.641 1 97.38 770 GLU B O 1
ATOM 14497 N N . ILE B 1 771 ? 17.047 -38.969 -7.645 1 97.19 771 ILE B N 1
ATOM 14498 C CA . ILE B 1 771 ? 18.391 -39.031 -8.211 1 97.19 771 ILE B CA 1
ATOM 14499 C C . ILE B 1 771 ? 18.656 -37.781 -9.031 1 97.19 771 ILE B C 1
ATOM 14501 O O . ILE B 1 771 ? 17.766 -37.281 -9.719 1 97.19 771 ILE B O 1
ATOM 14505 N N . THR B 1 772 ? 19.75 -37.219 -8.883 1 97.5 772 THR B N 1
ATOM 14506 C CA . THR B 1 772 ? 20.266 -36.156 -9.734 1 97.5 772 THR B CA 1
ATOM 14507 C C . THR B 1 772 ? 21.609 -36.531 -10.328 1 97.5 772 THR B C 1
ATOM 14509 O O . THR B 1 772 ? 22.516 -36.969 -9.602 1 97.5 772 THR B O 1
ATOM 14512 N N . LEU B 1 773 ? 21.766 -36.375 -11.578 1 97 773 LEU B N 1
ATOM 14513 C CA . LEU B 1 773 ? 23.016 -36.656 -12.281 1 97 773 LEU B CA 1
ATOM 14514 C C . LEU B 1 773 ? 23.516 -35.438 -13.023 1 97 773 LEU B C 1
ATOM 14516 O O . LEU B 1 773 ? 22.719 -34.688 -13.594 1 97 773 LEU B O 1
ATOM 14520 N N . THR B 1 774 ? 24.75 -35.25 -12.977 1 95 774 THR B N 1
ATOM 14521 C CA . THR B 1 774 ? 25.359 -34.125 -13.688 1 95 774 THR B CA 1
ATOM 14522 C C . THR B 1 774 ? 26.562 -34.594 -14.5 1 95 774 THR B C 1
ATOM 14524 O O . THR B 1 774 ? 27.297 -35.5 -14.07 1 95 774 THR B O 1
ATOM 14527 N N . HIS B 1 775 ? 26.734 -34.094 -15.656 1 95.5 775 HIS B N 1
ATOM 14528 C CA . HIS B 1 775 ? 27.875 -34.344 -16.547 1 95.5 775 HIS B CA 1
ATOM 14529 C C . HIS B 1 775 ? 28.297 -33.094 -17.266 1 95.5 775 HIS B C 1
ATOM 14531 O O . HIS B 1 775 ? 27.469 -32.438 -17.922 1 95.5 775 HIS B O 1
ATOM 14537 N N . SER B 1 776 ? 29.422 -32.719 -17.109 1 92.75 776 SER B N 1
ATOM 14538 C CA . SER B 1 776 ? 29.953 -31.531 -17.781 1 92.75 776 SER B CA 1
ATOM 14539 C C . SER B 1 776 ? 31.281 -31.828 -18.469 1 92.75 776 SER B C 1
ATOM 14541 O O . SER B 1 776 ? 32.125 -32.5 -17.891 1 92.75 776 SER B O 1
ATOM 14543 N N . ASN B 1 777 ? 31.406 -31.375 -19.703 1 91.38 777 ASN B N 1
ATOM 14544 C CA . ASN B 1 777 ? 32.625 -31.625 -20.438 1 91.38 777 ASN B CA 1
ATOM 14545 C C . ASN B 1 777 ? 32.812 -30.625 -21.578 1 91.38 777 ASN B C 1
ATOM 14547 O O . ASN B 1 777 ? 31.938 -29.812 -21.844 1 91.38 777 ASN B O 1
ATOM 14551 N N . LYS B 1 778 ? 33.969 -30.547 -22.062 1 90.62 778 LYS B N 1
ATOM 14552 C CA . LYS B 1 778 ? 34.344 -29.719 -23.219 1 90.62 778 LYS B CA 1
ATOM 14553 C C . LYS B 1 778 ? 35 -30.562 -24.297 1 90.62 778 LYS B C 1
ATOM 14555 O O . LYS B 1 778 ? 35.938 -31.297 -24.016 1 90.62 778 LYS B O 1
ATOM 14560 N N . ILE B 1 779 ? 34.562 -30.547 -25.5 1 92.38 779 ILE B N 1
ATOM 14561 C CA . ILE B 1 779 ? 35.156 -31.203 -26.656 1 92.38 779 ILE B CA 1
ATOM 14562 C C . ILE B 1 779 ? 35.5 -30.156 -27.703 1 92.38 779 ILE B C 1
ATOM 14564 O O . ILE B 1 779 ? 34.625 -29.594 -28.375 1 92.38 779 ILE B O 1
ATOM 14568 N N . GLY B 1 780 ? 36.656 -29.953 -27.984 1 89.44 780 GLY B N 1
ATOM 14569 C CA . GLY B 1 780 ? 37.094 -28.844 -28.844 1 89.44 780 GLY B CA 1
ATOM 14570 C C . GLY B 1 780 ? 36.625 -27.5 -28.344 1 89.44 780 GLY B C 1
ATOM 14571 O O . GLY B 1 780 ? 36.906 -27.125 -27.203 1 89.44 780 GLY B O 1
ATOM 14572 N N . SER B 1 781 ? 35.844 -26.906 -29.25 1 89 781 SER B N 1
ATOM 14573 C CA . SER B 1 781 ? 35.344 -25.578 -28.875 1 89 781 SER B CA 1
ATOM 14574 C C . SER B 1 781 ? 33.938 -25.656 -28.312 1 89 781 SER B C 1
ATOM 14576 O O . SER B 1 781 ? 33.344 -24.641 -27.969 1 89 781 SER B O 1
ATOM 14578 N N . VAL B 1 782 ? 33.469 -26.875 -28.188 1 92.88 782 VAL B N 1
ATOM 14579 C CA . VAL B 1 782 ? 32.094 -27.047 -27.734 1 92.88 782 VAL B CA 1
ATOM 14580 C C . VAL B 1 782 ? 32.094 -27.422 -26.25 1 92.88 782 VAL B C 1
ATOM 14582 O O . VAL B 1 782 ? 32.656 -28.453 -25.859 1 92.88 782 VAL B O 1
ATOM 14585 N N . LYS B 1 783 ? 31.609 -26.594 -25.469 1 92.81 783 LYS B N 1
ATOM 14586 C CA . LYS B 1 783 ? 31.328 -26.906 -24.078 1 92.81 783 LYS B CA 1
ATOM 14587 C C . LYS B 1 783 ? 29.891 -27.391 -23.906 1 92.81 783 LYS B C 1
ATOM 14589 O O . LYS B 1 783 ? 28.953 -26.828 -24.469 1 92.81 783 LYS B O 1
ATOM 14594 N N . TYR B 1 784 ? 29.672 -28.469 -23.219 1 92.56 784 TYR B N 1
ATOM 14595 C CA . TYR B 1 784 ? 28.312 -28.938 -23 1 92.56 784 TYR B CA 1
ATOM 14596 C C . TYR B 1 784 ? 28.125 -29.391 -21.562 1 92.56 784 TYR B C 1
ATOM 14598 O O . TYR B 1 784 ? 29.078 -29.828 -20.906 1 92.56 784 TYR B O 1
ATOM 14606 N N . ASP B 1 785 ? 27.016 -29.188 -21.047 1 93.88 785 ASP B N 1
ATOM 14607 C CA . ASP B 1 785 ? 26.594 -29.594 -19.703 1 93.88 785 ASP B CA 1
ATOM 14608 C C . ASP B 1 785 ? 25.25 -30.328 -19.75 1 93.88 785 ASP B C 1
ATOM 14610 O O . ASP B 1 785 ? 24.359 -29.938 -20.5 1 93.88 785 ASP B O 1
ATOM 14614 N N . PHE B 1 786 ? 25.219 -31.438 -19.016 1 95.06 786 PHE B N 1
ATOM 14615 C CA . PHE B 1 786 ? 23.984 -32.219 -18.875 1 95.06 786 PHE B CA 1
ATOM 14616 C C . PHE B 1 786 ? 23.609 -32.344 -17.406 1 95.06 786 PHE B C 1
ATOM 14618 O O . PHE B 1 786 ? 24.453 -32.719 -16.562 1 95.06 786 PHE B O 1
ATOM 14625 N N . THR B 1 787 ? 22.406 -32 -17.062 1 96.06 787 THR B N 1
ATOM 14626 C CA . THR B 1 787 ? 21.844 -32.25 -15.734 1 96.06 787 THR B CA 1
ATOM 14627 C C . THR B 1 787 ? 20.516 -33 -15.836 1 96.06 787 THR B C 1
ATOM 14629 O O . THR B 1 787 ? 19.609 -32.562 -16.547 1 96.06 787 THR B O 1
ATOM 14632 N N . GLY B 1 788 ? 20.391 -34.125 -15.164 1 96.25 788 GLY B N 1
ATOM 14633 C CA . GLY B 1 788 ? 19.156 -34.875 -15.125 1 96.25 788 GLY B CA 1
ATOM 14634 C C . GLY B 1 788 ? 18.688 -35.188 -13.711 1 96.25 788 GLY B C 1
ATOM 14635 O O . GLY B 1 788 ? 19.516 -35.406 -12.82 1 96.25 788 GLY B O 1
ATOM 14636 N N . ASN B 1 789 ? 17.406 -35.156 -13.547 1 97 789 ASN B N 1
ATOM 14637 C CA . ASN B 1 789 ? 16.844 -35.531 -12.25 1 97 789 ASN B CA 1
ATOM 14638 C C . ASN B 1 789 ? 15.625 -36.406 -12.406 1 97 789 ASN B C 1
ATOM 14640 O O . ASN B 1 789 ? 14.953 -36.375 -13.438 1 97 789 ASN B O 1
ATOM 14644 N N . PHE B 1 790 ? 15.406 -37.219 -11.422 1 97.25 790 PHE B N 1
ATOM 14645 C CA . PHE B 1 790 ? 14.305 -38.156 -11.359 1 97.25 790 PHE B CA 1
ATOM 14646 C C . PHE B 1 790 ? 13.812 -38.344 -9.93 1 97.25 790 PHE B C 1
ATOM 14648 O O . PHE B 1 790 ? 14.617 -38.375 -8.992 1 97.25 790 PHE B O 1
ATOM 14655 N N . MET B 1 791 ? 12.477 -38.438 -9.797 1 97.31 791 MET B N 1
ATOM 14656 C CA . MET B 1 791 ? 11.914 -38.656 -8.461 1 97.31 791 MET B CA 1
ATOM 14657 C C . MET B 1 791 ? 10.695 -39.562 -8.523 1 97.31 791 MET B C 1
ATOM 14659 O O . MET B 1 791 ? 9.867 -39.438 -9.43 1 97.31 791 MET B O 1
ATOM 14663 N N . TYR B 1 792 ? 10.602 -40.406 -7.594 1 97.06 792 TYR B N 1
ATOM 14664 C CA . TYR B 1 792 ? 9.406 -41.188 -7.32 1 97.06 792 TYR B CA 1
ATOM 14665 C C . TYR B 1 792 ? 8.938 -41 -5.887 1 97.06 792 TYR B C 1
ATOM 14667 O O . TYR B 1 792 ? 9.742 -41 -4.949 1 97.06 792 TYR B O 1
ATOM 14675 N N . SER B 1 793 ? 7.695 -40.75 -5.711 1 96.12 793 SER B N 1
ATOM 14676 C CA . SER B 1 793 ? 7.125 -40.594 -4.379 1 96.12 793 SER B CA 1
ATOM 14677 C C . SER B 1 793 ? 5.711 -41.156 -4.309 1 96.12 793 SER B C 1
ATOM 14679 O O . SER B 1 793 ? 4.945 -41.062 -5.27 1 96.12 793 SER B O 1
ATOM 14681 N N . ASN B 1 794 ? 5.395 -41.719 -3.221 1 94.88 794 ASN B N 1
ATOM 14682 C CA . ASN B 1 794 ? 4.066 -42.281 -2.971 1 94.88 794 ASN B CA 1
ATOM 14683 C C . ASN B 1 794 ? 3.617 -42.031 -1.533 1 94.88 794 ASN B C 1
ATOM 14685 O O . ASN B 1 794 ? 4.445 -41.906 -0.627 1 94.88 794 ASN B O 1
ATOM 14689 N N . THR B 1 795 ? 2.336 -41.875 -1.368 1 95.5 795 THR B N 1
ATOM 14690 C CA . THR B 1 795 ? 1.765 -41.656 -0.046 1 95.5 795 THR B CA 1
ATOM 14691 C C . THR B 1 795 ? 0.829 -42.781 0.351 1 95.5 795 THR B C 1
ATOM 14693 O O . THR B 1 795 ? -0.001 -43.219 -0.45 1 95.5 795 THR B O 1
ATOM 14696 N N . LYS B 1 796 ? 0.946 -43.25 1.522 1 96.19 796 LYS B N 1
ATOM 14697 C CA . LYS B 1 796 ? 0.112 -44.281 2.123 1 96.19 796 LYS B CA 1
ATOM 14698 C C . LYS B 1 796 ? -0.675 -43.719 3.311 1 96.19 796 LYS B C 1
ATOM 14700 O O . LYS B 1 796 ? -0.141 -42.969 4.117 1 96.19 796 LYS B O 1
ATOM 14705 N N . ASN B 1 797 ? -1.947 -44.125 3.35 1 95.75 797 ASN B N 1
ATOM 14706 C CA . ASN B 1 797 ? -2.709 -43.875 4.566 1 95.75 797 ASN B CA 1
ATOM 14707 C C . ASN B 1 797 ? -2.367 -44.875 5.664 1 95.75 797 ASN B C 1
ATOM 14709 O O . ASN B 1 797 ? -2.41 -46.094 5.438 1 95.75 797 ASN B O 1
ATOM 14713 N N . ILE B 1 798 ? -2.029 -44.375 6.77 1 97.31 798 ILE B N 1
ATOM 14714 C CA . ILE B 1 798 ? -1.705 -45.281 7.879 1 97.31 798 ILE B CA 1
ATOM 14715 C C . ILE B 1 798 ? -2.938 -45.469 8.758 1 97.31 798 ILE B C 1
ATOM 14717 O O . ILE B 1 798 ? -3.33 -46.594 9.047 1 97.31 798 ILE B O 1
ATOM 14721 N N . TYR B 1 799 ? -3.529 -44.344 9.156 1 95.56 799 TYR B N 1
ATOM 14722 C CA . TYR B 1 799 ? -4.777 -44.406 9.914 1 95.56 799 TYR B CA 1
ATOM 14723 C C . TYR B 1 799 ? -5.734 -43.312 9.453 1 95.56 799 TYR B C 1
ATOM 14725 O O . TYR B 1 799 ? -5.371 -42.125 9.406 1 95.56 799 TYR B O 1
ATOM 14733 N N . THR B 1 800 ? -6.863 -43.719 9.125 1 93.19 800 THR B N 1
ATOM 14734 C CA . THR B 1 800 ? -7.977 -42.812 8.812 1 93.19 800 THR B CA 1
ATOM 14735 C C . THR B 1 800 ? -9.211 -43.188 9.633 1 93.19 800 THR B C 1
ATOM 14737 O O . THR B 1 800 ? -9.664 -44.344 9.594 1 93.19 800 THR B O 1
ATOM 14740 N N . GLU B 1 801 ? -9.695 -42.188 10.352 1 91.19 801 GLU B N 1
ATOM 14741 C CA . GLU B 1 801 ? -10.898 -42.438 11.141 1 91.19 801 GLU B CA 1
ATOM 14742 C C . GLU B 1 801 ? -12.086 -42.781 10.25 1 91.19 801 GLU B C 1
ATOM 14744 O O . GLU B 1 801 ? -12.422 -42.031 9.328 1 91.19 801 GLU B O 1
ATOM 14749 N N . ARG B 1 802 ? -12.641 -43.969 10.469 1 88.38 802 ARG B N 1
ATOM 14750 C CA . ARG B 1 802 ? -13.766 -44.438 9.648 1 88.38 802 ARG B CA 1
ATOM 14751 C C . ARG B 1 802 ? -14.648 -45.406 10.43 1 88.38 802 ARG B C 1
ATOM 14753 O O . ARG B 1 802 ? -14.195 -46.031 11.398 1 88.38 802 ARG B O 1
ATOM 14760 N N . ALA B 1 803 ? -15.867 -45.656 10 1 84.31 803 ALA B N 1
ATOM 14761 C CA . ALA B 1 803 ? -16.781 -46.656 10.555 1 84.31 803 ALA B CA 1
ATOM 14762 C C . ALA B 1 803 ? -16.422 -48.062 10.086 1 84.31 803 ALA B C 1
ATOM 14764 O O . ALA B 1 803 ? -15.844 -48.219 9 1 84.31 803 ALA B O 1
ATOM 14765 N N . PRO B 1 804 ? -16.719 -49 10.922 1 83.38 804 PRO B N 1
ATOM 14766 C CA . PRO B 1 804 ? -16.484 -50.344 10.453 1 83.38 804 PRO B CA 1
ATOM 14767 C C . PRO B 1 804 ? -17.344 -50.719 9.242 1 83.38 804 PRO B C 1
ATOM 14769 O O . PRO B 1 804 ? -18.484 -50.281 9.133 1 83.38 804 PRO B O 1
ATOM 14772 N N . SER B 1 805 ? -16.641 -51.438 8.383 1 86.69 805 SER B N 1
ATOM 14773 C CA . SER B 1 805 ? -17.359 -51.875 7.18 1 86.69 805 SER B CA 1
ATOM 14774 C C . SER B 1 805 ? -18.406 -52.938 7.5 1 86.69 805 SER B C 1
ATOM 14776 O O . SER B 1 805 ? -18.234 -53.719 8.438 1 86.69 805 SER B O 1
ATOM 14778 N N . SER B 1 806 ? -19.438 -53.062 6.715 1 86.12 806 SER B N 1
ATOM 14779 C CA . SER B 1 806 ? -20.562 -53.969 6.938 1 86.12 806 SER B CA 1
ATOM 14780 C C . SER B 1 806 ? -20.25 -55.375 6.438 1 86.12 806 SER B C 1
ATOM 14782 O O . SER B 1 806 ? -20.922 -56.344 6.809 1 86.12 806 SER B O 1
ATOM 14784 N N . SER B 1 807 ? -19.328 -55.5 5.527 1 87.81 807 SER B N 1
ATOM 14785 C CA . SER B 1 807 ? -18.938 -56.812 4.973 1 87.81 807 SER B CA 1
ATOM 14786 C C . SER B 1 807 ? -17.453 -56.844 4.672 1 87.81 807 SER B C 1
ATOM 14788 O O . SER B 1 807 ? -16.766 -55.812 4.68 1 87.81 807 SER B O 1
ATOM 14790 N N . SER B 1 808 ? -17.047 -58.094 4.48 1 88 808 SER B N 1
ATOM 14791 C CA . SER B 1 808 ? -15.633 -58.281 4.148 1 88 808 SER B CA 1
ATOM 14792 C C . SER B 1 808 ? -15.297 -57.656 2.799 1 88 808 SER B C 1
ATOM 14794 O O . SER B 1 808 ? -14.211 -57.094 2.617 1 88 808 SER B O 1
ATOM 14796 N N . TYR B 1 809 ? -16.172 -57.75 1.936 1 85 809 TYR B N 1
ATOM 14797 C CA . TYR B 1 809 ? -15.945 -57.156 0.623 1 85 809 TYR B CA 1
ATOM 14798 C C . TYR B 1 809 ? -15.883 -55.625 0.716 1 85 809 TYR B C 1
ATOM 14800 O O . TYR B 1 809 ? -15 -55 0.122 1 85 809 TYR B O 1
ATOM 14808 N N . ARG B 1 810 ? -16.766 -55.094 1.404 1 87.12 810 ARG B N 1
ATOM 14809 C CA . ARG B 1 810 ? -16.766 -53.656 1.565 1 87.12 810 ARG B CA 1
ATOM 14810 C C . ARG B 1 810 ? -15.508 -53.188 2.301 1 87.12 810 ARG B C 1
ATOM 14812 O O . ARG B 1 810 ? -14.992 -52.094 2.023 1 87.12 810 ARG B O 1
ATOM 14819 N N . ASN B 1 811 ? -15.148 -53.969 3.264 1 90.81 811 ASN B N 1
ATOM 14820 C CA . ASN B 1 811 ? -13.914 -53.625 3.957 1 90.81 811 ASN B CA 1
ATOM 14821 C C . ASN B 1 811 ? -12.719 -53.625 3.008 1 90.81 811 ASN B C 1
ATOM 14823 O O . ASN B 1 811 ? -11.844 -52.75 3.1 1 90.81 811 ASN B O 1
ATOM 14827 N N . TRP B 1 812 ? -12.75 -54.594 2.225 1 90.31 812 TRP B N 1
ATOM 14828 C CA . TRP B 1 812 ? -11.672 -54.656 1.25 1 90.31 812 TRP B CA 1
ATOM 14829 C C . TRP B 1 812 ? -11.703 -53.469 0.298 1 90.31 812 TRP B C 1
ATOM 14831 O O . TRP B 1 812 ? -10.664 -52.906 -0.031 1 90.31 812 TRP B O 1
ATOM 14841 N N . ARG B 1 813 ? -12.781 -53 -0.116 1 88.56 813 ARG B N 1
ATOM 14842 C CA . ARG B 1 813 ? -12.938 -51.969 -1.113 1 88.56 813 ARG B CA 1
ATOM 14843 C C . ARG B 1 813 ? -12.797 -50.562 -0.48 1 88.56 813 ARG B C 1
ATOM 14845 O O . ARG B 1 813 ? -12.148 -49.688 -1.044 1 88.56 813 ARG B O 1
ATOM 14852 N N . GLU B 1 814 ? -13.312 -50.438 0.673 1 87.69 814 GLU B N 1
ATOM 14853 C CA . GLU B 1 814 ? -13.5 -49.094 1.207 1 87.69 814 GLU B CA 1
ATOM 14854 C C . GLU B 1 814 ? -12.469 -48.781 2.293 1 87.69 814 GLU B C 1
ATOM 14856 O O . GLU B 1 814 ? -12.266 -47.625 2.648 1 87.69 814 GLU B O 1
ATOM 14861 N N . ASN B 1 815 ? -11.906 -49.844 2.854 1 90.75 815 ASN B N 1
ATOM 14862 C CA . ASN B 1 815 ? -10.914 -49.625 3.902 1 90.75 815 ASN B CA 1
ATOM 14863 C C . ASN B 1 815 ? -9.625 -49.031 3.336 1 90.75 815 ASN B C 1
ATOM 14865 O O . ASN B 1 815 ? -8.891 -49.688 2.613 1 90.75 815 ASN B O 1
ATOM 14869 N N . VAL B 1 816 ? -9.344 -47.781 3.723 1 91.44 816 VAL B N 1
ATOM 14870 C CA . VAL B 1 816 ? -8.195 -47.094 3.168 1 91.44 816 VAL B CA 1
ATOM 14871 C C . VAL B 1 816 ? -7.016 -47.156 4.133 1 91.44 816 VAL B C 1
ATOM 14873 O O . VAL B 1 816 ? -5.914 -46.719 3.816 1 91.44 816 VAL B O 1
ATOM 14876 N N . ASN B 1 817 ? -7.195 -47.719 5.328 1 93.94 817 ASN B N 1
ATOM 14877 C CA . ASN B 1 817 ? -6.141 -47.781 6.332 1 93.94 817 ASN B CA 1
ATOM 14878 C C . ASN B 1 817 ? -5.02 -48.719 5.902 1 93.94 817 ASN B C 1
ATOM 14880 O O . ASN B 1 817 ? -5.285 -49.844 5.441 1 93.94 817 ASN B O 1
ATOM 14884 N N . ASN B 1 818 ? -3.852 -48.25 6.062 1 95.19 818 ASN B N 1
ATOM 14885 C CA . ASN B 1 818 ? -2.635 -48.969 5.699 1 95.19 818 ASN B CA 1
ATOM 14886 C C . ASN B 1 818 ? -2.625 -49.344 4.223 1 95.19 818 ASN B C 1
ATOM 14888 O O . ASN B 1 818 ? -2.318 -50.5 3.869 1 95.19 818 ASN B O 1
ATOM 14892 N N . ARG B 1 819 ? -3.053 -48.438 3.451 1 94.19 819 ARG B N 1
ATOM 14893 C CA . ARG B 1 819 ? -3.117 -48.594 2.004 1 94.19 819 ARG B CA 1
ATOM 14894 C C . ARG B 1 819 ? -2.637 -47.344 1.281 1 94.19 819 ARG B C 1
ATOM 14896 O O . ARG B 1 819 ? -2.748 -46.25 1.81 1 94.19 819 ARG B O 1
ATOM 14903 N N . ASN B 1 820 ? -2.141 -47.688 0.063 1 92.75 820 ASN B N 1
ATOM 14904 C CA . ASN B 1 820 ? -1.71 -46.531 -0.746 1 92.75 820 ASN B CA 1
ATOM 14905 C C . ASN B 1 820 ? -2.871 -45.594 -1.055 1 92.75 820 ASN B C 1
ATOM 14907 O O . ASN B 1 820 ? -3.994 -46.062 -1.289 1 92.75 820 ASN B O 1
ATOM 14911 N N . SER B 1 821 ? -2.602 -44.344 -1.008 1 88.81 821 SER B N 1
ATOM 14912 C CA . SER B 1 821 ? -3.613 -43.344 -1.36 1 88.81 821 SER B CA 1
ATOM 14913 C C . SER B 1 821 ? -3.764 -43.219 -2.873 1 88.81 821 SER B C 1
ATOM 14915 O O . SER B 1 821 ? -2.855 -43.562 -3.625 1 88.81 821 SER B O 1
ATOM 14917 N N . GLY B 1 822 ? -4.906 -42.812 -3.301 1 85.31 822 GLY B N 1
ATOM 14918 C CA . GLY B 1 822 ? -5.152 -42.469 -4.691 1 85.31 822 GLY B CA 1
ATOM 14919 C C . GLY B 1 822 ? -5.379 -43.688 -5.574 1 85.31 822 GLY B C 1
ATOM 14920 O O . GLY B 1 822 ? -4.988 -43.688 -6.746 1 85.31 822 GLY B O 1
ATOM 14921 N N . LEU B 1 823 ? -5.848 -44.75 -5.055 1 88.38 823 LEU B N 1
ATOM 14922 C CA . LEU B 1 823 ? -6.188 -45.906 -5.875 1 88.38 823 LEU B CA 1
ATOM 14923 C C . LEU B 1 823 ? -7.441 -45.625 -6.703 1 88.38 823 LEU B C 1
ATOM 14925 O O . LEU B 1 823 ? -8.406 -45.062 -6.203 1 88.38 823 LEU B O 1
ATOM 14929 N N . TRP B 1 824 ? -7.371 -46.031 -7.953 1 89.06 824 TRP B N 1
ATOM 14930 C CA . TRP B 1 824 ? -8.516 -45.906 -8.844 1 89.06 824 TRP B CA 1
ATOM 14931 C C . TRP B 1 824 ? -9.172 -47.281 -9.078 1 89.06 824 TRP B C 1
ATOM 14933 O O . TRP B 1 824 ? -8.586 -48.156 -9.703 1 89.06 824 TRP B O 1
ATOM 14943 N N . TRP B 1 825 ? -10.367 -47.406 -8.547 1 90.81 825 TRP B N 1
ATOM 14944 C CA . TRP B 1 825 ? -11.148 -48.625 -8.68 1 90.81 825 TRP B CA 1
ATOM 14945 C C . TRP B 1 825 ? -11.969 -48.625 -9.961 1 90.81 825 TRP B C 1
ATOM 14947 O O . TRP B 1 825 ? -12.711 -47.656 -10.219 1 90.81 825 TRP B O 1
ATOM 14957 N N . ALA B 1 826 ? -11.773 -49.719 -10.766 1 92.38 826 ALA B N 1
ATOM 14958 C CA . ALA B 1 826 ? -12.453 -49.781 -12.055 1 92.38 826 ALA B CA 1
ATOM 14959 C C . ALA B 1 826 ? -12.766 -51.219 -12.445 1 92.38 826 ALA B C 1
ATOM 14961 O O . ALA B 1 826 ? -12.266 -52.156 -11.82 1 92.38 826 ALA B O 1
ATOM 14962 N N . MET B 1 827 ? -13.688 -51.281 -13.43 1 93.62 827 MET B N 1
ATOM 14963 C CA . MET B 1 827 ? -13.93 -52.594 -14.055 1 93.62 827 MET B CA 1
ATOM 14964 C C . MET B 1 827 ? -12.883 -52.906 -15.117 1 93.62 827 MET B C 1
ATOM 14966 O O . MET B 1 827 ? -12.25 -51.969 -15.648 1 93.62 827 MET B O 1
ATOM 14970 N N . GLU B 1 828 ? -12.703 -54.125 -15.289 1 95.19 828 GLU B N 1
ATOM 14971 C CA . GLU B 1 828 ? -11.742 -54.5 -16.328 1 95.19 828 GLU B CA 1
ATOM 14972 C C . GLU B 1 828 ? -12.414 -54.625 -17.688 1 95.19 828 GLU B C 1
ATOM 14974 O O . GLU B 1 828 ? -13.352 -55.406 -17.844 1 95.19 828 GLU B O 1
ATOM 14979 N N . TRP B 1 829 ? -11.953 -53.875 -18.594 1 95.19 829 TRP B N 1
ATOM 14980 C CA . TRP B 1 829 ? -12.461 -53.906 -19.969 1 95.19 829 TRP B CA 1
ATOM 14981 C C . TRP B 1 829 ? -12.109 -55.219 -20.641 1 95.19 829 TRP B C 1
ATOM 14983 O O . TRP B 1 829 ? -10.945 -55.625 -20.656 1 95.19 829 TRP B O 1
ATOM 14993 N N . GLY B 1 830 ? -13.062 -55.875 -21.078 1 93.44 830 GLY B N 1
ATOM 14994 C CA . GLY B 1 830 ? -12.859 -57.188 -21.734 1 93.44 830 GLY B CA 1
ATOM 14995 C C . GLY B 1 830 ? -12.719 -57.062 -23.25 1 93.44 830 GLY B C 1
ATOM 14996 O O . GLY B 1 830 ? -12.172 -57.969 -23.891 1 93.44 830 GLY B O 1
ATOM 14997 N N . GLY B 1 831 ? -13.273 -56.031 -23.766 1 93.19 831 GLY B N 1
ATOM 14998 C CA . GLY B 1 831 ? -13.188 -55.844 -25.203 1 93.19 831 GLY B CA 1
ATOM 14999 C C . GLY B 1 831 ? -14.461 -55.281 -25.797 1 93.19 831 GLY B C 1
ATOM 15000 O O . GLY B 1 831 ? -15.336 -54.781 -25.078 1 93.19 831 GLY B O 1
ATOM 15001 N N . VAL B 1 832 ? -14.539 -55.188 -27.125 1 94.38 832 VAL B N 1
ATOM 15002 C CA . VAL B 1 832 ? -15.68 -54.719 -27.891 1 94.38 832 VAL B CA 1
ATOM 15003 C C . VAL B 1 832 ? -16.375 -55.906 -28.594 1 94.38 832 VAL B C 1
ATOM 15005 O O . VAL B 1 832 ? -15.703 -56.781 -29.125 1 94.38 832 VAL B O 1
ATOM 15008 N N . ILE B 1 833 ? -17.672 -55.906 -28.547 1 95.06 833 ILE B N 1
ATOM 15009 C CA . ILE B 1 833 ? -18.438 -56.906 -29.25 1 95.06 833 ILE B CA 1
ATOM 15010 C C . ILE B 1 833 ? -18.312 -56.719 -30.766 1 95.06 833 ILE B C 1
ATOM 15012 O O . ILE B 1 833 ? -18.609 -55.625 -31.266 1 95.06 833 ILE B O 1
ATOM 15016 N N . THR B 1 834 ? -17.828 -57.719 -31.453 1 94.56 834 THR B N 1
ATOM 15017 C CA . THR B 1 834 ? -17.672 -57.656 -32.906 1 94.56 834 THR B CA 1
ATOM 15018 C C . THR B 1 834 ? -18.75 -58.469 -33.594 1 94.56 834 THR B C 1
ATOM 15020 O O . THR B 1 834 ? -19.375 -59.344 -33 1 94.56 834 THR B O 1
ATOM 15023 N N . PRO B 1 835 ? -18.984 -58.094 -34.875 1 92.94 835 PRO B N 1
ATOM 15024 C CA . PRO B 1 835 ? -19.953 -58.906 -35.594 1 92.94 835 PRO B CA 1
ATOM 15025 C C . PRO B 1 835 ? -19.609 -60.406 -35.625 1 92.94 835 PRO B C 1
ATOM 15027 O O . PRO B 1 835 ? -18.453 -60.75 -35.875 1 92.94 835 PRO B O 1
ATOM 15030 N N . GLY B 1 836 ? -20.531 -61.344 -35.344 1 90.94 836 GLY B N 1
ATOM 15031 C CA . GLY B 1 836 ? -20.328 -62.781 -35.344 1 90.94 836 GLY B CA 1
ATOM 15032 C C . GLY B 1 836 ? -19.938 -63.344 -34 1 90.94 836 GLY B C 1
ATOM 15033 O O . GLY B 1 836 ? -19.938 -64.562 -33.781 1 90.94 836 GLY B O 1
ATOM 15034 N N . MET B 1 837 ? -19.641 -62.406 -33.125 1 93.88 837 MET B N 1
ATOM 15035 C CA . MET B 1 837 ? -19.281 -62.844 -31.781 1 93.88 837 MET B CA 1
ATOM 15036 C C . MET B 1 837 ? -20.5 -63.438 -31.062 1 93.88 837 MET B C 1
ATOM 15038 O O . MET B 1 837 ? -21.609 -62.906 -31.188 1 93.88 837 MET B O 1
ATOM 15042 N N . ASP B 1 838 ? -20.297 -64.625 -30.328 1 92.88 838 ASP B N 1
ATOM 15043 C CA . ASP B 1 838 ? -21.375 -65.188 -29.562 1 92.88 838 ASP B CA 1
ATOM 15044 C C . ASP B 1 838 ? -21.531 -64.5 -28.203 1 92.88 838 ASP B C 1
ATOM 15046 O O . ASP B 1 838 ? -20.844 -64.812 -27.25 1 92.88 838 ASP B O 1
ATOM 15050 N N . ILE B 1 839 ? -22.469 -63.656 -28.078 1 93.06 839 ILE B N 1
ATOM 15051 C CA . ILE B 1 839 ? -22.734 -62.781 -26.938 1 93.06 839 ILE B CA 1
ATOM 15052 C C . ILE B 1 839 ? -23.203 -63.625 -25.75 1 93.06 839 ILE B C 1
ATOM 15054 O O . ILE B 1 839 ? -23.016 -63.25 -24.594 1 93.06 839 ILE B O 1
ATOM 15058 N N . SER B 1 840 ? -23.75 -64.875 -26.031 1 88.56 840 SER B N 1
ATOM 15059 C CA . SER B 1 840 ? -24.312 -65.688 -24.984 1 88.56 840 SER B CA 1
ATOM 15060 C C . SER B 1 840 ? -23.203 -66.25 -24.109 1 88.56 840 SER B C 1
ATOM 15062 O O . SER B 1 840 ? -23.453 -66.688 -22.984 1 88.56 840 SER B O 1
ATOM 15064 N N . THR B 1 841 ? -22 -66.25 -24.641 1 89.94 841 THR B N 1
ATOM 15065 C CA . THR B 1 841 ? -20.875 -66.812 -23.891 1 89.94 841 THR B CA 1
ATOM 15066 C C . THR B 1 841 ? -20.234 -65.812 -22.984 1 89.94 841 THR B C 1
ATOM 15068 O O . THR B 1 841 ? -19.406 -66.125 -22.141 1 89.94 841 THR B O 1
ATOM 15071 N N . LEU B 1 842 ? -20.641 -64.562 -23.141 1 93.5 842 LEU B N 1
ATOM 15072 C CA . LEU B 1 842 ? -20.094 -63.469 -22.344 1 93.5 842 LEU B CA 1
ATOM 15073 C C . LEU B 1 842 ? -20.797 -63.375 -20.984 1 93.5 842 LEU B C 1
ATOM 15075 O O . LEU B 1 842 ? -21.969 -63.719 -20.875 1 93.5 842 LEU B O 1
ATOM 15079 N N . PRO B 1 843 ? -20.031 -62.938 -19.969 1 93.31 843 PRO B N 1
ATOM 15080 C CA . PRO B 1 843 ? -20.719 -62.688 -18.703 1 93.31 843 PRO B CA 1
ATOM 15081 C C . PRO B 1 843 ? -21.844 -61.656 -18.828 1 93.31 843 PRO B C 1
ATOM 15083 O O . PRO B 1 843 ? -21.766 -60.75 -19.656 1 93.31 843 PRO B O 1
ATOM 15086 N N . ASN B 1 844 ? -22.875 -61.906 -17.953 1 92.38 844 ASN B N 1
ATOM 15087 C CA . ASN B 1 844 ? -24.016 -61 -17.984 1 92.38 844 ASN B CA 1
ATOM 15088 C C . ASN B 1 844 ? -23.656 -59.594 -17.453 1 92.38 844 ASN B C 1
ATOM 15090 O O . ASN B 1 844 ? -23.312 -59.469 -16.266 1 92.38 844 ASN B O 1
ATOM 15094 N N . GLU B 1 845 ? -23.75 -58.625 -18.359 1 90.25 845 GLU B N 1
ATOM 15095 C CA . GLU B 1 845 ? -23.5 -57.25 -17.953 1 90.25 845 GLU B CA 1
ATOM 15096 C C . GLU B 1 845 ? -24.703 -56.656 -17.219 1 90.25 845 GLU B C 1
ATOM 15098 O O . GLU B 1 845 ? -25.828 -56.719 -17.703 1 90.25 845 GLU B O 1
ATOM 15103 N N . GLU B 1 846 ? -24.422 -56.125 -16.078 1 85.12 846 GLU B N 1
ATOM 15104 C CA . GLU B 1 846 ? -25.5 -55.5 -15.328 1 85.12 846 GLU B CA 1
ATOM 15105 C C . GLU B 1 846 ? -26.203 -54.438 -16.156 1 85.12 846 GLU B C 1
ATOM 15107 O O . GLU B 1 846 ? -25.547 -53.594 -16.797 1 85.12 846 GLU B O 1
ATOM 15112 N N . GLY B 1 847 ? -27.422 -54.406 -16.156 1 78.38 847 GLY B N 1
ATOM 15113 C CA . GLY B 1 847 ? -28.234 -53.406 -16.844 1 78.38 847 GLY B CA 1
ATOM 15114 C C . GLY B 1 847 ? -28.516 -53.75 -18.297 1 78.38 847 GLY B C 1
ATOM 15115 O O . GLY B 1 847 ? -29.125 -52.969 -19.016 1 78.38 847 GLY B O 1
ATOM 15116 N N . THR B 1 848 ? -28.125 -55.031 -18.844 1 81.75 848 THR B N 1
ATOM 15117 C CA . THR B 1 848 ? -28.281 -55.344 -20.25 1 81.75 848 THR B CA 1
ATOM 15118 C C . THR B 1 848 ? -29.312 -56.438 -20.469 1 81.75 848 THR B C 1
ATOM 15120 O O . THR B 1 848 ? -29.438 -57 -21.562 1 81.75 848 THR B O 1
ATOM 15123 N N . PHE B 1 849 ? -30.125 -56.812 -19.469 1 79.44 849 PHE B N 1
ATOM 15124 C CA . PHE B 1 849 ? -31.125 -57.875 -19.547 1 79.44 849 PHE B CA 1
ATOM 15125 C C . PHE B 1 849 ? -30.516 -59.156 -20.094 1 79.44 849 PHE B C 1
ATOM 15127 O O . PHE B 1 849 ? -30.969 -59.688 -21.109 1 79.44 849 PHE B O 1
ATOM 15134 N N . GLN B 1 850 ? -29.578 -59.656 -19.344 1 83.75 850 GLN B N 1
ATOM 15135 C CA . GLN B 1 850 ? -28.859 -60.875 -19.688 1 83.75 850 GLN B CA 1
ATOM 15136 C C . GLN B 1 850 ? -28.219 -60.781 -21.062 1 83.75 850 GLN B C 1
ATOM 15138 O O . GLN B 1 850 ? -28.391 -61.656 -21.906 1 83.75 850 GLN B O 1
ATOM 15143 N N . ASN B 1 851 ? -27.703 -59.594 -21.438 1 90.31 851 ASN B N 1
ATOM 15144 C CA . ASN B 1 851 ? -26.938 -59.281 -22.641 1 90.31 851 ASN B CA 1
ATOM 15145 C C . ASN B 1 851 ? -27.828 -59.219 -23.875 1 90.31 851 ASN B C 1
ATOM 15147 O O . ASN B 1 851 ? -27.328 -59.219 -25 1 90.31 851 ASN B O 1
ATOM 15151 N N . SER B 1 852 ? -29.125 -59.156 -23.641 1 85.19 852 SER B N 1
ATOM 15152 C CA . SER B 1 852 ? -30.047 -59.219 -24.766 1 85.19 852 SER B CA 1
ATOM 15153 C C . SER B 1 852 ? -30 -57.969 -25.609 1 85.19 852 SER B C 1
ATOM 15155 O O . SER B 1 852 ? -30.344 -57.969 -26.781 1 85.19 852 SER B O 1
ATOM 15157 N N . ILE B 1 853 ? -29.547 -56.906 -25.031 1 85.88 853 ILE B N 1
ATOM 15158 C CA . ILE B 1 853 ? -29.609 -55.656 -25.766 1 85.88 853 ILE B CA 1
ATOM 15159 C C . ILE B 1 853 ? -28.234 -55.344 -26.344 1 85.88 853 ILE B C 1
ATOM 15161 O O . ILE B 1 853 ? -28.047 -54.312 -27 1 85.88 853 ILE B O 1
ATOM 15165 N N . LEU B 1 854 ? -27.219 -56.062 -26.109 1 90.44 854 LEU B N 1
ATOM 15166 C CA . LEU B 1 854 ? -25.875 -55.812 -26.609 1 90.44 854 LEU B CA 1
ATOM 15167 C C . LEU B 1 854 ? -25.781 -56.094 -28.094 1 90.44 854 LEU B C 1
ATOM 15169 O O . LEU B 1 854 ? -26.375 -57.031 -28.609 1 90.44 854 LEU B O 1
ATOM 15173 N N . THR B 1 855 ? -25.141 -55.188 -28.812 1 88.25 855 THR B N 1
ATOM 15174 C CA . THR B 1 855 ? -24.891 -55.312 -30.234 1 88.25 855 THR B CA 1
ATOM 15175 C C . THR B 1 855 ? -23.422 -55.062 -30.547 1 88.25 855 THR B C 1
ATOM 15177 O O . THR B 1 855 ? -22.656 -54.594 -29.688 1 88.25 855 THR B O 1
ATOM 15180 N N . PRO B 1 856 ? -23.016 -55.438 -31.797 1 91.25 856 PRO B N 1
ATOM 15181 C CA . PRO B 1 856 ? -21.641 -55.062 -32.156 1 91.25 856 PRO B CA 1
ATOM 15182 C C . PRO B 1 856 ? -21.328 -53.594 -31.891 1 91.25 856 PRO B C 1
ATOM 15184 O O . PRO B 1 856 ? -22.156 -52.719 -32.156 1 91.25 856 PRO B O 1
ATOM 15187 N N . GLY B 1 857 ? -20.109 -53.375 -31.359 1 92.44 857 GLY B N 1
ATOM 15188 C CA . GLY B 1 857 ? -19.688 -52.031 -31 1 92.44 857 GLY B CA 1
ATOM 15189 C C . GLY B 1 857 ? -19.828 -51.719 -29.531 1 92.44 857 GLY B C 1
ATOM 15190 O O . GLY B 1 857 ? -19.266 -50.75 -29.031 1 92.44 857 GLY B O 1
ATOM 15191 N N . ASP B 1 858 ? -20.625 -52.5 -28.812 1 92.06 858 ASP B N 1
ATOM 15192 C CA . ASP B 1 858 ? -20.766 -52.344 -27.375 1 92.06 858 ASP B CA 1
ATOM 15193 C C . ASP B 1 858 ? -19.578 -52.969 -26.641 1 92.06 858 ASP B C 1
ATOM 15195 O O . ASP B 1 858 ? -18.969 -53.906 -27.141 1 92.06 858 ASP B O 1
ATOM 15199 N N . PHE B 1 859 ? -19.344 -52.438 -25.453 1 92.25 859 PHE B N 1
ATOM 15200 C CA . PHE B 1 859 ? -18.266 -52.969 -24.625 1 92.25 859 PHE B CA 1
ATOM 15201 C C . PHE B 1 859 ? -18.766 -54.094 -23.734 1 92.25 859 PHE B C 1
ATOM 15203 O O . PHE B 1 859 ? -19.953 -54.156 -23.406 1 92.25 859 PHE B O 1
ATOM 15210 N N . TYR B 1 860 ? -17.953 -55.031 -23.5 1 92.56 860 TYR B N 1
ATOM 15211 C CA . TYR B 1 860 ? -18.188 -56 -22.438 1 92.56 860 TYR B CA 1
ATOM 15212 C C . TYR B 1 860 ? -17.016 -56 -21.453 1 92.56 860 TYR B C 1
ATOM 15214 O O . TYR B 1 860 ? -15.945 -55.469 -21.75 1 92.56 860 TYR B O 1
ATOM 15222 N N . HIS B 1 861 ? -17.281 -56.5 -20.25 1 94.69 861 HIS B N 1
ATOM 15223 C CA . HIS B 1 861 ? -16.297 -56.438 -19.172 1 94.69 861 HIS B CA 1
ATOM 15224 C C . HIS B 1 861 ? -16 -57.844 -18.625 1 94.69 861 HIS B C 1
ATOM 15226 O O . HIS B 1 861 ? -16.75 -58.781 -18.875 1 94.69 861 HIS B O 1
ATOM 15232 N N . THR B 1 862 ? -14.859 -57.875 -17.922 1 94.88 862 THR B N 1
ATOM 15233 C CA . THR B 1 862 ? -14.406 -59.125 -17.375 1 94.88 862 THR B CA 1
ATOM 15234 C C . THR B 1 862 ? -15.086 -59.438 -16.031 1 94.88 862 THR B C 1
ATOM 15236 O O . THR B 1 862 ? -15.195 -58.531 -15.18 1 94.88 862 THR B O 1
ATOM 15239 N N . ASP B 1 863 ? -15.602 -60.531 -15.945 1 95.12 863 ASP B N 1
ATOM 15240 C CA . ASP B 1 863 ? -16.109 -61.031 -14.664 1 95.12 863 ASP B CA 1
ATOM 15241 C C . ASP B 1 863 ? -14.953 -61.438 -13.742 1 95.12 863 ASP B C 1
ATOM 15243 O O . ASP B 1 863 ? -14.445 -62.562 -13.836 1 95.12 863 ASP B O 1
ATOM 15247 N N . LEU B 1 864 ? -14.633 -60.688 -12.875 1 93 864 LEU B N 1
ATOM 15248 C CA . LEU B 1 864 ? -13.414 -60.844 -12.086 1 93 864 LEU B CA 1
ATOM 15249 C C . LEU B 1 864 ? -13.656 -61.812 -10.93 1 93 864 LEU B C 1
ATOM 15251 O O . LEU B 1 864 ? -12.734 -62.5 -10.5 1 93 864 LEU B O 1
ATOM 15255 N N . ASN B 1 865 ? -14.883 -61.875 -10.43 1 90.25 865 ASN B N 1
ATOM 15256 C CA . ASN B 1 865 ? -15.133 -62.75 -9.289 1 90.25 865 ASN B CA 1
ATOM 15257 C C . ASN B 1 865 ? -15.625 -64.125 -9.742 1 90.25 865 ASN B C 1
ATOM 15259 O O . ASN B 1 865 ? -15.781 -65.062 -8.922 1 90.25 865 ASN B O 1
ATOM 15263 N N . GLY B 1 866 ? -16.031 -64.375 -10.977 1 91.19 866 GLY B N 1
ATOM 15264 C CA . GLY B 1 866 ? -16.328 -65.688 -11.562 1 91.19 866 GLY B CA 1
ATOM 15265 C C . GLY B 1 866 ? -17.781 -66.062 -11.359 1 91.19 866 GLY B C 1
ATOM 15266 O O . GLY B 1 866 ? -18.109 -67.25 -11.508 1 91.19 866 GLY B O 1
ATOM 15267 N N . ASP B 1 867 ? -18.656 -65.188 -11.031 1 91.38 867 ASP B N 1
ATOM 15268 C CA . ASP B 1 867 ? -20.031 -65.562 -10.719 1 91.38 867 ASP B CA 1
ATOM 15269 C C . ASP B 1 867 ? -20.906 -65.5 -11.961 1 91.38 867 ASP B C 1
ATOM 15271 O O . ASP B 1 867 ? -22.125 -65.688 -11.883 1 91.38 867 ASP B O 1
ATOM 15275 N N . GLY B 1 868 ? -20.312 -65.062 -13.055 1 92.06 868 GLY B N 1
ATOM 15276 C CA . GLY B 1 868 ? -21.047 -65 -14.305 1 92.06 868 GLY B CA 1
ATOM 15277 C C . GLY B 1 868 ? -21.688 -63.656 -14.57 1 92.06 868 GLY B C 1
ATOM 15278 O O . GLY B 1 868 ? -22.234 -63.438 -15.648 1 92.06 868 GLY B O 1
ATOM 15279 N N . TYR B 1 869 ? -21.609 -62.75 -13.539 1 92 869 TYR B N 1
ATOM 15280 C CA . TYR B 1 869 ? -22.172 -61.406 -13.68 1 92 869 TYR B CA 1
ATOM 15281 C C . TYR B 1 869 ? -21.078 -60.344 -13.562 1 92 869 TYR B C 1
ATOM 15283 O O . TYR B 1 869 ? -20.125 -60.5 -12.812 1 92 869 TYR B O 1
ATOM 15291 N N . VAL B 1 870 ? -21.203 -59.344 -14.422 1 93.38 870 VAL B N 1
ATOM 15292 C CA . VAL B 1 870 ? -20.375 -58.156 -14.266 1 93.38 870 VAL B CA 1
ATOM 15293 C C . VAL B 1 870 ? -21.172 -57.062 -13.57 1 93.38 870 VAL B C 1
ATOM 15295 O O . VAL B 1 870 ? -22.062 -56.438 -14.172 1 93.38 870 VAL B O 1
ATOM 15298 N N . ASP B 1 871 ? -20.859 -56.75 -12.32 1 89.25 871 ASP B N 1
ATOM 15299 C CA . ASP B 1 871 ? -21.562 -55.781 -11.508 1 89.25 871 ASP B CA 1
ATOM 15300 C C . ASP B 1 871 ? -20.625 -55.094 -10.516 1 89.25 871 ASP B C 1
ATOM 15302 O O . ASP B 1 871 ? -19.422 -54.969 -10.773 1 89.25 871 ASP B O 1
ATOM 15306 N N . GLY B 1 872 ? -21.109 -54.469 -9.508 1 87.62 872 GLY B N 1
ATOM 15307 C CA . GLY B 1 872 ? -20.328 -53.719 -8.539 1 87.62 872 GLY B CA 1
ATOM 15308 C C . GLY B 1 872 ? -19.297 -54.562 -7.801 1 87.62 872 GLY B C 1
ATOM 15309 O O . GLY B 1 872 ? -18.391 -54 -7.176 1 87.62 872 GLY B O 1
ATOM 15310 N N . GLU B 1 873 ? -19.453 -55.781 -7.875 1 88.31 873 GLU B N 1
ATOM 15311 C CA . GLU B 1 873 ? -18.516 -56.656 -7.18 1 88.31 873 GLU B CA 1
ATOM 15312 C C . GLU B 1 873 ? -17.328 -57 -8.07 1 88.31 873 GLU B C 1
ATOM 15314 O O . GLU B 1 873 ? -16.406 -57.688 -7.637 1 88.31 873 GLU B O 1
ATOM 15319 N N . ASP B 1 874 ? -17.328 -56.531 -9.312 1 92 874 ASP B N 1
ATOM 15320 C CA . ASP B 1 874 ? -16.219 -56.75 -10.25 1 92 874 ASP B CA 1
ATOM 15321 C C . ASP B 1 874 ? -15.352 -55.531 -10.383 1 92 874 ASP B C 1
ATOM 15323 O O . ASP B 1 874 ? -14.867 -55.219 -11.469 1 92 874 ASP B O 1
ATOM 15327 N N . ILE B 1 875 ? -15.211 -54.75 -9.375 1 92.25 875 ILE B N 1
ATOM 15328 C CA . ILE B 1 875 ? -14.406 -53.531 -9.359 1 92.25 875 ILE B CA 1
ATOM 15329 C C . ILE B 1 875 ? -13.109 -53.75 -8.586 1 92.25 875 ILE B C 1
ATOM 15331 O O . ILE B 1 875 ? -13.141 -54.188 -7.434 1 92.25 875 ILE B O 1
ATOM 15335 N N . TYR B 1 876 ? -11.93 -53.531 -9.234 1 92.5 876 TYR B N 1
ATOM 15336 C CA . TYR B 1 876 ? -10.609 -53.719 -8.648 1 92.5 876 TYR B CA 1
ATOM 15337 C C . TYR B 1 876 ? -9.75 -52.469 -8.797 1 92.5 876 TYR B C 1
ATOM 15339 O O . TYR B 1 876 ? -10.039 -51.625 -9.641 1 92.5 876 TYR B O 1
ATOM 15347 N N . PRO B 1 877 ? -8.727 -52.312 -7.953 1 91.94 877 PRO B N 1
ATOM 15348 C CA . PRO B 1 877 ? -7.832 -51.156 -8.094 1 91.94 877 PRO B CA 1
ATOM 15349 C C . PRO B 1 877 ? -6.766 -51.375 -9.172 1 91.94 877 PRO B C 1
ATOM 15351 O O . PRO B 1 877 ? -5.867 -52.219 -8.992 1 91.94 877 PRO B O 1
ATOM 15354 N N . PHE B 1 878 ? -6.855 -50.688 -10.344 1 89.62 878 PHE B N 1
ATOM 15355 C CA . PHE B 1 878 ? -5.953 -50.906 -11.469 1 89.62 878 PHE B CA 1
ATOM 15356 C C . PHE B 1 878 ? -4.973 -49.75 -11.617 1 89.62 878 PHE B C 1
ATOM 15358 O O . PHE B 1 878 ? -3.879 -49.938 -12.164 1 89.62 878 PHE B O 1
ATOM 15365 N N . PHE B 1 879 ? -5.375 -48.625 -11.258 1 89.38 879 PHE B N 1
ATOM 15366 C CA . PHE B 1 879 ? -4.605 -47.438 -11.594 1 89.38 879 PHE B CA 1
ATOM 15367 C C . PHE B 1 879 ? -4.465 -46.5 -10.391 1 89.38 879 PHE B C 1
ATOM 15369 O O . PHE B 1 879 ? -4.887 -46.844 -9.289 1 89.38 879 PHE B O 1
ATOM 15376 N N . HIS B 1 880 ? -3.76 -45.406 -10.688 1 84.69 880 HIS B N 1
ATOM 15377 C CA . HIS B 1 880 ? -3.553 -44.375 -9.672 1 84.69 880 HIS B CA 1
ATOM 15378 C C . HIS B 1 880 ? -4.266 -43.094 -10.031 1 84.69 880 HIS B C 1
ATOM 15380 O O . HIS B 1 880 ? -4.27 -42.688 -11.203 1 84.69 880 HIS B O 1
ATOM 15386 N N . LYS B 1 881 ? -4.852 -42.469 -8.992 1 81.94 881 LYS B N 1
ATOM 15387 C CA . LYS B 1 881 ? -5.523 -41.156 -9.156 1 81.94 881 LYS B CA 1
ATOM 15388 C C . LYS B 1 881 ? -4.711 -40.031 -8.516 1 81.94 881 LYS B C 1
ATOM 15390 O O . LYS B 1 881 ? -3.955 -40.281 -7.574 1 81.94 881 LYS B O 1
ATOM 15395 N N . GLY B 1 882 ? -4.832 -38.812 -9.086 1 79.69 882 GLY B N 1
ATOM 15396 C CA . GLY B 1 882 ? -4.195 -37.656 -8.477 1 79.69 882 GLY B CA 1
ATOM 15397 C C . GLY B 1 882 ? -2.947 -37.188 -9.219 1 79.69 882 GLY B C 1
ATOM 15398 O O . GLY B 1 882 ? -2.857 -37.344 -10.438 1 79.69 882 GLY B O 1
ATOM 15399 N N . TYR B 1 883 ? -2.027 -36.688 -8.477 1 84.19 883 TYR B N 1
ATOM 15400 C CA . TYR B 1 883 ? -0.801 -36.156 -9.062 1 84.19 883 TYR B CA 1
ATOM 15401 C C . TYR B 1 883 ? 0.142 -37.281 -9.469 1 84.19 883 TYR B C 1
ATOM 15403 O O . TYR B 1 883 ? 0.082 -38.375 -8.922 1 84.19 883 TYR B O 1
ATOM 15411 N N . PRO B 1 884 ? 0.999 -36.906 -10.438 1 90.19 884 PRO B N 1
ATOM 15412 C CA . PRO B 1 884 ? 1.942 -37.938 -10.867 1 90.19 884 PRO B CA 1
ATOM 15413 C C . PRO B 1 884 ? 2.855 -38.438 -9.734 1 90.19 884 PRO B C 1
ATOM 15415 O O . PRO B 1 884 ? 3.289 -37.625 -8.914 1 90.19 884 PRO B O 1
ATOM 15418 N N . LYS B 1 885 ? 3.172 -39.656 -9.727 1 93.75 885 LYS B N 1
ATOM 15419 C CA . LYS B 1 885 ? 4.066 -40.219 -8.711 1 93.75 885 LYS B CA 1
ATOM 15420 C C . LYS B 1 885 ? 5.523 -40.125 -9.156 1 93.75 885 LYS B C 1
ATOM 15422 O O . LYS B 1 885 ? 6.434 -40.25 -8.336 1 93.75 885 LYS B O 1
ATOM 15427 N N . ILE B 1 886 ? 5.68 -40.031 -10.477 1 95.25 886 ILE B N 1
ATOM 15428 C CA . ILE B 1 886 ? 7.023 -39.906 -11.039 1 95.25 886 ILE B CA 1
ATOM 15429 C C . ILE B 1 886 ? 7.164 -38.531 -11.711 1 95.25 886 ILE B C 1
ATOM 15431 O O . ILE B 1 886 ? 6.266 -38.094 -12.43 1 95.25 886 ILE B O 1
ATOM 15435 N N . GLN B 1 887 ? 8.195 -37.906 -11.477 1 94.69 887 GLN B N 1
ATOM 15436 C CA . GLN B 1 887 ? 8.578 -36.688 -12.172 1 94.69 887 GLN B CA 1
ATOM 15437 C C . GLN B 1 887 ? 10.062 -36.719 -12.555 1 94.69 887 GLN B C 1
ATOM 15439 O O . GLN B 1 887 ? 10.898 -37.188 -11.781 1 94.69 887 GLN B O 1
ATOM 15444 N N . TYR B 1 888 ? 10.398 -36.219 -13.688 1 95.62 888 TYR B N 1
ATOM 15445 C CA . TYR B 1 888 ? 11.789 -36.188 -14.125 1 95.62 888 TYR B CA 1
ATOM 15446 C C . TYR B 1 888 ? 12.023 -35.031 -15.086 1 95.62 888 TYR B C 1
ATOM 15448 O O . TYR B 1 888 ? 11.078 -34.438 -15.602 1 95.62 888 TYR B O 1
ATOM 15456 N N . GLY B 1 889 ? 13.172 -34.656 -15.211 1 96.38 889 GLY B N 1
ATOM 15457 C CA . GLY B 1 889 ? 13.586 -33.594 -16.125 1 96.38 889 GLY B CA 1
ATOM 15458 C C . GLY B 1 889 ? 15.07 -33.656 -16.453 1 96.38 889 GLY B C 1
ATOM 15459 O O . GLY B 1 889 ? 15.852 -34.25 -15.711 1 96.38 889 GLY B O 1
ATOM 15460 N N . PHE B 1 890 ? 15.445 -33.125 -17.531 1 96.44 890 PHE B N 1
ATOM 15461 C CA . PHE B 1 890 ? 16.859 -32.969 -17.828 1 96.44 890 PHE B CA 1
ATOM 15462 C C . PHE B 1 890 ? 17.125 -31.75 -18.688 1 96.44 890 PHE B C 1
ATOM 15464 O O . PHE B 1 890 ? 16.25 -31.328 -19.453 1 96.44 890 PHE B O 1
ATOM 15471 N N . THR B 1 891 ? 18.203 -31.141 -18.516 1 97.06 891 THR B N 1
ATOM 15472 C CA . THR B 1 891 ? 18.625 -29.922 -19.188 1 97.06 891 THR B CA 1
ATOM 15473 C C . THR B 1 891 ? 19.953 -30.141 -19.891 1 97.06 891 THR B C 1
ATOM 15475 O O . THR B 1 891 ? 20.875 -30.75 -19.344 1 97.06 891 THR B O 1
ATOM 15478 N N . ILE B 1 892 ? 20.062 -29.703 -21.109 1 96.88 892 ILE B N 1
ATOM 15479 C CA . ILE B 1 892 ? 21.281 -29.734 -21.906 1 96.88 892 ILE B CA 1
ATOM 15480 C C . ILE B 1 892 ? 21.688 -28.312 -22.281 1 96.88 892 ILE B C 1
ATOM 15482 O O . ILE B 1 892 ? 20.906 -27.562 -22.828 1 96.88 892 ILE B O 1
ATOM 15486 N N . ASN B 1 893 ? 22.828 -27.984 -21.953 1 96 893 ASN B N 1
ATOM 15487 C CA . ASN B 1 893 ? 23.422 -26.703 -22.359 1 96 893 ASN B CA 1
ATOM 15488 C C . ASN B 1 893 ? 24.594 -26.922 -23.312 1 96 893 ASN B C 1
ATOM 15490 O O . ASN B 1 893 ? 25.469 -27.75 -23.047 1 96 893 ASN B O 1
ATOM 15494 N N . LEU B 1 894 ? 24.594 -26.219 -24.375 1 96.12 894 LEU B N 1
ATOM 15495 C CA . LEU B 1 894 ? 25.688 -26.25 -25.359 1 96.12 894 LEU B CA 1
ATOM 15496 C C . LEU B 1 894 ? 26.188 -24.844 -25.656 1 96.12 894 LEU B C 1
ATOM 15498 O O . LEU B 1 894 ? 25.391 -23.906 -25.812 1 96.12 894 LEU B O 1
ATOM 15502 N N . GLU B 1 895 ? 27.422 -24.734 -25.578 1 94.06 895 GLU B N 1
ATOM 15503 C CA . GLU B 1 895 ? 28.062 -23.484 -25.969 1 94.06 895 GLU B CA 1
ATOM 15504 C C . GLU B 1 895 ? 29.109 -23.703 -27.047 1 94.06 895 GLU B C 1
ATOM 15506 O O . GLU B 1 895 ? 29.969 -24.578 -26.906 1 94.06 895 GLU B O 1
ATOM 15511 N N . TRP B 1 896 ? 29.062 -23.016 -28.109 1 93.62 896 TRP B N 1
ATOM 15512 C CA . TRP B 1 896 ? 30 -23.094 -29.203 1 93.62 896 TRP B CA 1
ATOM 15513 C C . TRP B 1 896 ? 30.312 -21.719 -29.781 1 93.62 896 TRP B C 1
ATOM 15515 O O . TRP B 1 896 ? 29.5 -21.125 -30.484 1 93.62 896 TRP B O 1
ATOM 15525 N N . ASN B 1 897 ? 31.531 -21.25 -29.422 1 86.5 897 ASN B N 1
ATOM 15526 C CA . ASN B 1 897 ? 31.906 -19.875 -29.766 1 86.5 897 ASN B CA 1
ATOM 15527 C C . ASN B 1 897 ? 30.922 -18.859 -29.203 1 86.5 897 ASN B C 1
ATOM 15529 O O . ASN B 1 897 ? 30.766 -18.734 -28 1 86.5 897 ASN B O 1
ATOM 15533 N N . ASN B 1 898 ? 30.141 -18.062 -30 1 90.69 898 ASN B N 1
ATOM 15534 C CA . ASN B 1 898 ? 29.219 -17.031 -29.531 1 90.69 898 ASN B CA 1
ATOM 15535 C C . ASN B 1 898 ? 27.781 -17.5 -29.578 1 90.69 898 ASN B C 1
ATOM 15537 O O . ASN B 1 898 ? 26.859 -16.734 -29.266 1 90.69 898 ASN B O 1
ATOM 15541 N N . PHE B 1 899 ? 27.672 -18.859 -29.797 1 95.75 899 PHE B N 1
ATOM 15542 C CA . PHE B 1 899 ? 26.328 -19.438 -29.797 1 95.75 899 PHE B CA 1
ATOM 15543 C C . PHE B 1 899 ? 26.094 -20.25 -28.531 1 95.75 899 PHE B C 1
ATOM 15545 O O . PHE B 1 899 ? 27 -20.953 -28.047 1 95.75 899 PHE B O 1
ATOM 15552 N N . ASP B 1 900 ? 24.969 -20.125 -28 1 95.12 900 ASP B N 1
ATOM 15553 C CA . ASP B 1 900 ? 24.578 -20.969 -26.891 1 95.12 900 ASP B CA 1
ATOM 15554 C C . ASP B 1 900 ? 23.188 -21.578 -27.109 1 95.12 900 ASP B C 1
ATOM 15556 O O . ASP B 1 900 ? 22.328 -20.938 -27.703 1 95.12 900 ASP B O 1
ATOM 15560 N N . ILE B 1 901 ? 23.016 -22.828 -26.703 1 96.81 901 ILE B N 1
ATOM 15561 C CA . ILE B 1 901 ? 21.75 -23.547 -26.812 1 96.81 901 ILE B CA 1
ATOM 15562 C C . ILE B 1 901 ? 21.375 -24.172 -25.469 1 96.81 901 ILE B C 1
ATOM 15564 O O . ILE B 1 901 ? 22.219 -24.781 -24.812 1 96.81 901 ILE B O 1
ATOM 15568 N N . ASN B 1 902 ? 20.188 -23.891 -25.047 1 96.81 902 ASN B N 1
ATOM 15569 C CA . ASN B 1 902 ? 19.641 -24.516 -23.844 1 96.81 902 ASN B CA 1
ATOM 15570 C C . ASN B 1 902 ? 18.391 -25.328 -24.172 1 96.81 902 ASN B C 1
ATOM 15572 O O . ASN B 1 902 ? 17.422 -24.797 -24.734 1 96.81 902 ASN B O 1
ATOM 15576 N N . LEU B 1 903 ? 18.438 -26.609 -23.906 1 97.38 903 LEU B N 1
ATOM 15577 C CA . LEU B 1 903 ? 17.297 -27.516 -24.062 1 97.38 903 LEU B CA 1
ATOM 15578 C C . LEU B 1 903 ? 16.844 -28.062 -22.703 1 97.38 903 LEU B C 1
ATOM 15580 O O . LEU B 1 903 ? 17.641 -28.688 -21.984 1 97.38 903 LEU B O 1
ATOM 15584 N N . HIS B 1 904 ? 15.617 -27.828 -22.391 1 96.94 904 HIS B N 1
ATOM 15585 C CA . HIS B 1 904 ? 15.086 -28.328 -21.141 1 96.94 904 HIS B CA 1
ATOM 15586 C C . HIS B 1 904 ? 13.867 -29.219 -21.375 1 96.94 904 HIS B C 1
ATOM 15588 O O . HIS B 1 904 ? 12.883 -28.781 -21.984 1 96.94 904 HIS B O 1
ATOM 15594 N N . PHE B 1 905 ? 13.945 -30.453 -20.891 1 96.94 905 PHE B N 1
ATOM 15595 C CA . PHE B 1 905 ? 12.852 -31.406 -20.969 1 96.94 905 PHE B CA 1
ATOM 15596 C C . PHE B 1 905 ? 12.273 -31.688 -19.578 1 96.94 905 PHE B C 1
ATOM 15598 O O . PHE B 1 905 ? 13.008 -31.703 -18.594 1 96.94 905 PHE B O 1
ATOM 15605 N N . MET B 1 906 ? 11 -31.906 -19.516 1 95.5 906 MET B N 1
ATOM 15606 C CA . MET B 1 906 ? 10.312 -32.281 -18.281 1 95.5 906 MET B CA 1
ATOM 15607 C C . MET B 1 906 ? 9.266 -33.375 -18.562 1 95.5 906 MET B C 1
ATOM 15609 O O . MET B 1 906 ? 8.609 -33.344 -19.609 1 95.5 906 MET B O 1
ATOM 15613 N N . GLY B 1 907 ? 9.133 -34.281 -17.656 1 94.88 907 GLY B N 1
ATOM 15614 C CA . GLY B 1 907 ? 8.141 -35.312 -17.828 1 94.88 907 GLY B CA 1
ATOM 15615 C C . GLY B 1 907 ? 7.543 -35.812 -16.516 1 94.88 907 GLY B C 1
ATOM 15616 O O . GLY B 1 907 ? 8.008 -35.406 -15.438 1 94.88 907 GLY B O 1
ATOM 15617 N N . ALA B 1 908 ? 6.461 -36.5 -16.609 1 93.88 908 ALA B N 1
ATOM 15618 C CA . ALA B 1 908 ? 5.766 -37.125 -15.484 1 93.88 908 ALA B CA 1
ATOM 15619 C C . ALA B 1 908 ? 5.289 -38.531 -15.844 1 93.88 908 ALA B C 1
ATOM 15621 O O . ALA B 1 908 ? 5.012 -38.812 -17.016 1 93.88 908 ALA B O 1
ATOM 15622 N N . GLY B 1 909 ? 5.309 -39.406 -14.859 1 93.44 909 GLY B N 1
ATOM 15623 C CA . GLY B 1 909 ? 4.848 -40.781 -15.039 1 93.44 909 GLY B CA 1
ATOM 15624 C C . GLY B 1 909 ? 3.938 -41.25 -13.922 1 93.44 909 GLY B C 1
ATOM 15625 O O . GLY B 1 909 ? 3.863 -40.594 -12.867 1 93.44 909 GLY B O 1
ATOM 15626 N N . LYS B 1 910 ? 3.168 -42.344 -14.242 1 92.06 910 LYS B N 1
ATOM 15627 C CA . LYS B 1 910 ? 2.203 -42.938 -13.328 1 92.06 910 LYS B CA 1
ATOM 15628 C C . LYS B 1 910 ? 1.091 -41.938 -12.984 1 92.06 910 LYS B C 1
ATOM 15630 O O . LYS B 1 910 ? 0.821 -41.688 -11.805 1 92.06 910 LYS B O 1
ATOM 15635 N N . LYS B 1 911 ? 0.612 -41.406 -13.969 1 89.62 911 LYS B N 1
ATOM 15636 C CA . LYS B 1 911 ? -0.528 -40.5 -13.922 1 89.62 911 LYS B CA 1
ATOM 15637 C C . LYS B 1 911 ? -1.643 -40.969 -14.859 1 89.62 911 LYS B C 1
ATOM 15639 O O . LYS B 1 911 ? -1.381 -41.375 -15.992 1 89.62 911 LYS B O 1
ATOM 15644 N N . ASN B 1 912 ? -2.801 -40.969 -14.344 1 89.38 912 ASN B N 1
ATOM 15645 C CA . ASN B 1 912 ? -3.951 -41.375 -15.141 1 89.38 912 ASN B CA 1
ATOM 15646 C C . ASN B 1 912 ? -5.055 -40.312 -15.117 1 89.38 912 ASN B C 1
ATOM 15648 O O . ASN B 1 912 ? -5.117 -39.5 -14.195 1 89.38 912 ASN B O 1
ATOM 15652 N N . VAL B 1 913 ? -5.836 -40.312 -16.188 1 85.75 913 VAL B N 1
ATOM 15653 C CA . VAL B 1 913 ? -6.941 -39.375 -16.297 1 85.75 913 VAL B CA 1
ATOM 15654 C C . VAL B 1 913 ? -8.156 -40.062 -16.922 1 85.75 913 VAL B C 1
ATOM 15656 O O . VAL B 1 913 ? -8.023 -41.125 -17.547 1 85.75 913 VAL B O 1
ATOM 15659 N N . VAL B 1 914 ? -9.328 -39.531 -16.641 1 84.56 914 VAL B N 1
ATOM 15660 C CA . VAL B 1 914 ? -10.562 -39.938 -17.297 1 84.56 914 VAL B CA 1
ATOM 15661 C C . VAL B 1 914 ? -11.266 -38.75 -17.891 1 84.56 914 VAL B C 1
ATOM 15663 O O . VAL B 1 914 ? -11.266 -37.656 -17.312 1 84.56 914 VAL B O 1
ATOM 15666 N N . TYR B 1 915 ? -11.805 -38.938 -19.109 1 82.81 915 TYR B N 1
ATOM 15667 C CA . TYR B 1 915 ? -12.562 -37.906 -19.766 1 82.81 915 TYR B CA 1
ATOM 15668 C C . TYR B 1 915 ? -13.984 -37.812 -19.234 1 82.81 915 TYR B C 1
ATOM 15670 O O . TYR B 1 915 ? -14.547 -38.844 -18.812 1 82.81 915 TYR B O 1
ATOM 15678 N N . SER B 1 916 ? -14.523 -36.594 -19.219 1 82.38 916 SER B N 1
ATOM 15679 C CA . SER B 1 916 ? -15.891 -36.406 -18.766 1 82.38 916 SER B CA 1
ATOM 15680 C C . SER B 1 916 ? -16.688 -35.562 -19.766 1 82.38 916 SER B C 1
ATOM 15682 O O . SER B 1 916 ? -16.109 -34.875 -20.625 1 82.38 916 SER B O 1
ATOM 15684 N N . GLU B 1 917 ? -17.984 -35.75 -19.703 1 85.19 917 GLU B N 1
ATOM 15685 C CA . GLU B 1 917 ? -18.969 -34.969 -20.453 1 85.19 917 GLU B CA 1
ATOM 15686 C C . GLU B 1 917 ? -18.672 -35.031 -21.953 1 85.19 917 GLU B C 1
ATOM 15688 O O . GLU B 1 917 ? -18.562 -36.094 -22.531 1 85.19 917 GLU B O 1
ATOM 15693 N N . PHE B 1 918 ? -18.266 -33.875 -22.547 1 88.06 918 PHE B N 1
ATOM 15694 C CA . PHE B 1 918 ? -18.109 -33.844 -24 1 88.06 918 PHE B CA 1
ATOM 15695 C C . PHE B 1 918 ? -16.953 -34.719 -24.438 1 88.06 918 PHE B C 1
ATOM 15697 O O . PHE B 1 918 ? -16.969 -35.25 -25.547 1 88.06 918 PHE B O 1
ATOM 15704 N N . LEU B 1 919 ? -16.047 -34.844 -23.594 1 87.75 919 LEU B N 1
ATOM 15705 C CA . LEU B 1 919 ? -14.898 -35.688 -23.938 1 87.75 919 LEU B CA 1
ATOM 15706 C C . LEU B 1 919 ? -15.227 -37.156 -23.812 1 87.75 919 LEU B C 1
ATOM 15708 O O . LEU B 1 919 ? -14.602 -38 -24.453 1 87.75 919 LEU B O 1
ATOM 15712 N N . LYS B 1 920 ? -16.156 -37.406 -23.047 1 86.38 920 LYS B N 1
ATOM 15713 C CA . LYS B 1 920 ? -16.562 -38.781 -22.766 1 86.38 920 LYS B CA 1
ATOM 15714 C C . LYS B 1 920 ? -17.516 -39.312 -23.828 1 86.38 920 LYS B C 1
ATOM 15716 O O . LYS B 1 920 ? -17.391 -40.438 -24.266 1 86.38 920 LYS B O 1
ATOM 15721 N N . THR B 1 921 ? -18.453 -38.438 -24.219 1 86.81 921 THR B N 1
ATOM 15722 C CA . THR B 1 921 ? -19.484 -38.875 -25.141 1 86.81 921 THR B CA 1
ATOM 15723 C C . THR B 1 921 ? -19.891 -37.75 -26.078 1 86.81 921 THR B C 1
ATOM 15725 O O . THR B 1 921 ? -19.938 -36.594 -25.656 1 86.81 921 THR B O 1
ATOM 15728 N N . PRO B 1 922 ? -20.156 -38.125 -27.297 1 82.88 922 PRO B N 1
ATOM 15729 C CA . PRO B 1 922 ? -20.672 -37.094 -28.188 1 82.88 922 PRO B CA 1
ATOM 15730 C C . PRO B 1 922 ? -22.156 -36.781 -27.969 1 82.88 922 PRO B C 1
ATOM 15732 O O . PRO B 1 922 ? -22.672 -35.781 -28.469 1 82.88 922 PRO B O 1
ATOM 15735 N N . TYR B 1 923 ? -22.844 -37.625 -27.312 1 84 923 TYR B N 1
ATOM 15736 C CA . TYR B 1 923 ? -24.266 -37.406 -27.016 1 84 923 TYR B CA 1
ATOM 15737 C C . TYR B 1 923 ? -24.453 -36.781 -25.641 1 84 923 TYR B C 1
ATOM 15739 O O . TYR B 1 923 ? -25.25 -37.281 -24.828 1 84 923 TYR B O 1
ATOM 15747 N N . ALA B 1 924 ? -23.609 -35.844 -25.406 1 83.06 924 ALA B N 1
ATOM 15748 C CA . ALA B 1 924 ? -23.656 -35.156 -24.125 1 83.06 924 ALA B CA 1
ATOM 15749 C C . ALA B 1 924 ? -24.984 -34.406 -23.953 1 83.06 924 ALA B C 1
ATOM 15751 O O . ALA B 1 924 ? -25.5 -33.844 -24.922 1 83.06 924 ALA B O 1
ATOM 15752 N N . PHE B 1 925 ? -25.547 -34.375 -22.812 1 84.06 925 PHE B N 1
ATOM 15753 C CA . PHE B 1 925 ? -26.766 -33.656 -22.438 1 84.06 925 PHE B CA 1
ATOM 15754 C C . PHE B 1 925 ? -27.938 -34.094 -23.312 1 84.06 925 PHE B C 1
ATOM 15756 O O . PHE B 1 925 ? -28.672 -33.25 -23.844 1 84.06 925 PHE B O 1
ATOM 15763 N N . ASP B 1 926 ? -28.031 -35.281 -23.578 1 79.44 926 ASP B N 1
ATOM 15764 C CA . ASP B 1 926 ? -29.109 -36 -24.281 1 79.44 926 ASP B CA 1
ATOM 15765 C C . ASP B 1 926 ? -29.219 -35.5 -25.734 1 79.44 926 ASP B C 1
ATOM 15767 O O . ASP B 1 926 ? -30.328 -35.312 -26.234 1 79.44 926 ASP B O 1
ATOM 15771 N N . GLY B 1 927 ? -28.094 -35.156 -26.25 1 79 927 GLY B N 1
ATOM 15772 C CA . GLY B 1 927 ? -28.047 -34.812 -27.672 1 79 927 GLY B CA 1
ATOM 15773 C C . GLY B 1 927 ? -28.438 -33.344 -27.938 1 79 927 GLY B C 1
ATOM 15774 O O . GLY B 1 927 ? -28.578 -32.969 -29.094 1 79 927 GLY B O 1
ATOM 15775 N N . SER B 1 928 ? -28.609 -32.625 -26.891 1 82.69 928 SER B N 1
ATOM 15776 C CA . SER B 1 928 ? -29 -31.25 -27.062 1 82.69 928 SER B CA 1
ATOM 15777 C C . SER B 1 928 ? -27.781 -30.359 -27.328 1 82.69 928 SER B C 1
ATOM 15779 O O . SER B 1 928 ? -27.922 -29.203 -27.75 1 82.69 928 SER B O 1
ATOM 15781 N N . ALA B 1 929 ? -26.641 -30.906 -27.156 1 90.31 929 ALA B N 1
ATOM 15782 C CA . ALA B 1 929 ? -25.422 -30.125 -27.25 1 90.31 929 ALA B CA 1
ATOM 15783 C C . ALA B 1 929 ? -24.625 -30.531 -28.5 1 90.31 929 ALA B C 1
ATOM 15785 O O . ALA B 1 929 ? -25.031 -31.391 -29.266 1 90.31 929 ALA B O 1
ATOM 15786 N N . GLY B 1 930 ? -23.562 -29.781 -28.688 1 90.81 930 GLY B N 1
ATOM 15787 C CA . GLY B 1 930 ? -22.625 -30.141 -29.734 1 90.81 930 GLY B CA 1
ATOM 15788 C C . GLY B 1 930 ? -21.812 -31.391 -29.406 1 90.81 930 GLY B C 1
ATOM 15789 O O . GLY B 1 930 ? -22.125 -32.094 -28.453 1 90.81 930 GLY B O 1
ATOM 15790 N N . ALA B 1 931 ? -20.953 -31.719 -30.266 1 92.5 931 ALA B N 1
ATOM 15791 C CA . ALA B 1 931 ? -20.094 -32.875 -30.078 1 92.5 931 ALA B CA 1
ATOM 15792 C C . ALA B 1 931 ? -18.703 -32.625 -30.672 1 92.5 931 ALA B C 1
ATOM 15794 O O . ALA B 1 931 ? -18.531 -31.812 -31.578 1 92.5 931 ALA B O 1
ATOM 15795 N N . LEU B 1 932 ? -17.812 -33.375 -30.172 1 93.69 932 LEU B N 1
ATOM 15796 C CA . LEU B 1 932 ? -16.438 -33.219 -30.594 1 93.69 932 LEU B CA 1
ATOM 15797 C C . LEU B 1 932 ? -16.078 -34.156 -31.734 1 93.69 932 LEU B C 1
ATOM 15799 O O . LEU B 1 932 ? -16.531 -35.312 -31.75 1 93.69 932 LEU B O 1
ATOM 15803 N N . LYS B 1 933 ? -15.258 -33.719 -32.594 1 93.38 933 LYS B N 1
ATOM 15804 C CA . LYS B 1 933 ? -14.984 -34.375 -33.875 1 93.38 933 LYS B CA 1
ATOM 15805 C C . LYS B 1 933 ? -14.305 -35.719 -33.656 1 93.38 933 LYS B C 1
ATOM 15807 O O . LYS B 1 933 ? -14.516 -36.656 -34.438 1 93.38 933 LYS B O 1
ATOM 15812 N N . PHE B 1 934 ? -13.516 -35.875 -32.656 1 92.88 934 PHE B N 1
ATOM 15813 C CA . PHE B 1 934 ? -12.758 -37.125 -32.5 1 92.88 934 PHE B CA 1
ATOM 15814 C C . PHE B 1 934 ? -13.672 -38.281 -32.188 1 92.88 934 PHE B C 1
ATOM 15816 O O . PHE B 1 934 ? -13.289 -39.438 -32.375 1 92.88 934 PHE B O 1
ATOM 15823 N N . HIS B 1 935 ? -14.906 -38.031 -31.859 1 94 935 HIS B N 1
ATOM 15824 C CA . HIS B 1 935 ? -15.883 -39.094 -31.625 1 94 935 HIS B CA 1
ATOM 15825 C C . HIS B 1 935 ? -16.359 -39.688 -32.938 1 94 935 HIS B C 1
ATOM 15827 O O . HIS B 1 935 ? -17.062 -40.719 -32.938 1 94 935 HIS B O 1
ATOM 15833 N N . THR B 1 936 ? -16.047 -39.094 -34 1 94.38 936 THR B N 1
ATOM 15834 C CA . THR B 1 936 ? -16.406 -39.688 -35.281 1 94.38 936 THR B CA 1
ATOM 15835 C C . THR B 1 936 ? -15.727 -41.062 -35.469 1 94.38 936 THR B C 1
ATOM 15837 O O . THR B 1 936 ? -16.156 -41.875 -36.281 1 94.38 936 THR B O 1
ATOM 15840 N N . ASP B 1 937 ? -14.695 -41.25 -34.688 1 94.56 937 ASP B N 1
ATOM 15841 C CA . ASP B 1 937 ? -14 -42.562 -34.688 1 94.56 937 ASP B CA 1
ATOM 15842 C C . ASP B 1 937 ? -14.688 -43.562 -33.781 1 94.56 937 ASP B C 1
ATOM 15844 O O . ASP B 1 937 ? -14.039 -44.156 -32.906 1 94.56 937 ASP B O 1
ATOM 15848 N N . ARG B 1 938 ? -15.984 -43.719 -34 1 93.38 938 ARG B N 1
ATOM 15849 C CA . ARG B 1 938 ? -16.812 -44.656 -33.219 1 93.38 938 ARG B CA 1
ATOM 15850 C C . ARG B 1 938 ? -17.234 -45.844 -34.031 1 93.38 938 ARG B C 1
ATOM 15852 O O . ARG B 1 938 ? -17.219 -45.781 -35.281 1 93.38 938 ARG B O 1
ATOM 15859 N N . TRP B 1 939 ? -17.562 -46.875 -33.219 1 93.5 939 TRP B N 1
ATOM 15860 C CA . TRP B 1 939 ? -18.25 -48 -33.875 1 93.5 939 TRP B CA 1
ATOM 15861 C C . TRP B 1 939 ? -19.594 -47.531 -34.438 1 93.5 939 TRP B C 1
ATOM 15863 O O . TRP B 1 939 ? -20.375 -46.875 -33.75 1 93.5 939 TRP B O 1
ATOM 15873 N N . ARG B 1 940 ? -19.797 -47.844 -35.719 1 91.62 940 ARG B N 1
ATOM 15874 C CA . ARG B 1 940 ? -21.016 -47.406 -36.375 1 91.62 940 ARG B CA 1
ATOM 15875 C C . ARG B 1 940 ? -21.359 -48.312 -37.562 1 91.62 940 ARG B C 1
ATOM 15877 O O . ARG B 1 940 ? -20.562 -49.156 -37.938 1 91.62 940 ARG B O 1
ATOM 15884 N N . GLN B 1 941 ? -22.578 -48.094 -38 1 87.88 941 GLN B N 1
ATOM 15885 C CA . GLN B 1 941 ? -22.984 -48.781 -39.219 1 87.88 941 GLN B CA 1
ATOM 15886 C C . GLN B 1 941 ? -23.031 -47.812 -40.406 1 87.88 941 GLN B C 1
ATOM 15888 O O . GLN B 1 941 ? -23.406 -46.656 -40.25 1 87.88 941 GLN B O 1
ATOM 15893 N N . ASP B 1 942 ? -22.578 -48.281 -41.469 1 83.31 942 ASP B N 1
ATOM 15894 C CA . ASP B 1 942 ? -22.703 -47.438 -42.688 1 83.31 942 ASP B CA 1
ATOM 15895 C C . ASP B 1 942 ? -24.141 -47.438 -43.188 1 83.31 942 ASP B C 1
ATOM 15897 O O . ASP B 1 942 ? -25.047 -47.969 -42.562 1 83.31 942 ASP B O 1
ATOM 15901 N N . GLU B 1 943 ? -24.391 -46.75 -44.25 1 73.62 943 GLU B N 1
ATOM 15902 C CA . GLU B 1 943 ? -25.719 -46.562 -44.781 1 73.62 943 GLU B CA 1
ATOM 15903 C C . GLU B 1 943 ? -26.312 -47.875 -45.25 1 73.62 943 GLU B C 1
ATOM 15905 O O . GLU B 1 943 ? -27.531 -48.031 -45.312 1 73.62 943 GLU B O 1
ATOM 15910 N N . SER B 1 944 ? -25.422 -48.938 -45.531 1 80.94 944 SER B N 1
ATOM 15911 C CA . SER B 1 944 ? -25.875 -50.25 -46 1 80.94 944 SER B CA 1
ATOM 15912 C C . SER B 1 944 ? -26.062 -51.219 -44.844 1 80.94 944 SER B C 1
ATOM 15914 O O . SER B 1 944 ? -26.469 -52.375 -45.031 1 80.94 944 SER B O 1
ATOM 15916 N N . GLY B 1 945 ? -25.812 -50.75 -43.625 1 80.38 945 GLY B N 1
ATOM 15917 C CA . GLY B 1 945 ? -26.016 -51.562 -42.438 1 80.38 945 GLY B CA 1
ATOM 15918 C C . GLY B 1 945 ? -24.781 -52.344 -42.031 1 80.38 945 GLY B C 1
ATOM 15919 O O . GLY B 1 945 ? -24.812 -53.125 -41.094 1 80.38 945 GLY B O 1
ATOM 15920 N N . ASN B 1 946 ? -23.672 -52.094 -42.719 1 89.69 946 ASN B N 1
ATOM 15921 C CA . ASN B 1 946 ? -22.438 -52.781 -42.375 1 89.69 946 ASN B CA 1
ATOM 15922 C C . ASN B 1 946 ? -21.734 -52.094 -41.219 1 89.69 946 ASN B C 1
ATOM 15924 O O . ASN B 1 946 ? -21.719 -50.844 -41.125 1 89.69 946 ASN B O 1
ATOM 15928 N N . TRP B 1 947 ? -21.219 -52.875 -40.406 1 92.88 947 TRP B N 1
ATOM 15929 C CA . TRP B 1 947 ? -20.547 -52.312 -39.219 1 92.88 947 TRP B CA 1
ATOM 15930 C C . TRP B 1 947 ? -19.156 -51.781 -39.594 1 92.88 947 TRP B C 1
ATOM 15932 O O . TRP B 1 947 ? -18.422 -52.406 -40.344 1 92.88 947 TRP B O 1
ATOM 15942 N N . ILE B 1 948 ? -18.844 -50.656 -39.125 1 93.81 948 ILE B N 1
ATOM 15943 C CA . ILE B 1 948 ? -17.531 -50.031 -39.219 1 93.81 948 ILE B CA 1
ATOM 15944 C C . ILE B 1 948 ? -16.906 -49.906 -37.844 1 93.81 948 ILE B C 1
ATOM 15946 O O . ILE B 1 948 ? -17.484 -49.312 -36.938 1 93.81 948 ILE B O 1
ATOM 15950 N N . ALA B 1 949 ? -15.734 -50.5 -37.719 1 94 949 ALA B N 1
ATOM 15951 C CA . ALA B 1 949 ? -15.047 -50.5 -36.406 1 94 949 ALA B CA 1
ATOM 15952 C C . ALA B 1 949 ? -14.492 -49.094 -36.125 1 94 949 ALA B C 1
ATOM 15954 O O . ALA B 1 949 ? -14.078 -48.375 -37.031 1 94 949 ALA B O 1
ATOM 15955 N N . GLY B 1 950 ? -14.5 -48.688 -34.844 1 93.81 950 GLY B N 1
ATOM 15956 C CA . GLY B 1 950 ? -13.906 -47.469 -34.375 1 93.81 950 GLY B CA 1
ATOM 15957 C C . GLY B 1 950 ? -13.203 -47.625 -33.031 1 93.81 950 GLY B C 1
ATOM 15958 O O . GLY B 1 950 ? -13.258 -48.688 -32.406 1 93.81 950 GLY B O 1
ATOM 15959 N N . THR B 1 951 ? -12.445 -46.562 -32.688 1 92.19 951 THR B N 1
ATOM 15960 C CA . THR B 1 951 ? -11.758 -46.531 -31.391 1 92.19 951 THR B CA 1
ATOM 15961 C C . THR B 1 951 ? -12.758 -46.469 -30.25 1 92.19 951 THR B C 1
ATOM 15963 O O . THR B 1 951 ? -12.547 -47.094 -29.188 1 92.19 951 THR B O 1
ATOM 15966 N N . TYR B 1 952 ? -13.82 -45.719 -30.469 1 92.31 952 TYR B N 1
ATOM 15967 C CA . TYR B 1 952 ? -14.836 -45.531 -29.438 1 92.31 952 TYR B CA 1
ATOM 15968 C C . TYR B 1 952 ? -16.016 -46.469 -29.656 1 92.31 952 TYR B C 1
ATOM 15970 O O . TYR B 1 952 ? -16.266 -46.906 -30.781 1 92.31 952 TYR B O 1
ATOM 15978 N N . PRO B 1 953 ? -16.703 -46.812 -28.531 1 91.5 953 PRO B N 1
ATOM 15979 C CA . PRO B 1 953 ? -17.859 -47.688 -28.688 1 91.5 953 PRO B CA 1
ATOM 15980 C C . PRO B 1 953 ? -19.016 -47.031 -29.453 1 91.5 953 PRO B C 1
ATOM 15982 O O . PRO B 1 953 ? -18.984 -45.844 -29.703 1 91.5 953 PRO B O 1
ATOM 15985 N N . ARG B 1 954 ? -19.922 -47.938 -29.812 1 90.19 954 ARG B N 1
ATOM 15986 C CA . ARG B 1 954 ? -21.156 -47.406 -30.391 1 90.19 954 ARG B CA 1
ATOM 15987 C C . ARG B 1 954 ? -21.891 -46.531 -29.391 1 90.19 954 ARG B C 1
ATOM 15989 O O . ARG B 1 954 ? -21.969 -46.844 -28.203 1 90.19 954 ARG B O 1
ATOM 15996 N N . TYR B 1 955 ? -22.359 -45.406 -29.906 1 85.94 955 TYR B N 1
ATOM 15997 C CA . TYR B 1 955 ? -23.031 -44.469 -28.984 1 85.94 955 TYR B CA 1
ATOM 15998 C C . TYR B 1 955 ? -24.516 -44.812 -28.875 1 85.94 955 TYR B C 1
ATOM 16000 O O . TYR B 1 955 ? -25.156 -45.188 -29.859 1 85.94 955 TYR B O 1
ATOM 16008 N N . ARG B 1 956 ? -24.906 -44.75 -27.641 1 82.94 956 ARG B N 1
ATOM 16009 C CA . ARG B 1 956 ? -26.297 -45 -27.266 1 82.94 956 ARG B CA 1
ATOM 16010 C C . ARG B 1 956 ? -26.828 -43.875 -26.375 1 82.94 956 ARG B C 1
ATOM 16012 O O . ARG B 1 956 ? -26.062 -43.031 -25.938 1 82.94 956 ARG B O 1
ATOM 16019 N N . ASP B 1 957 ? -28.156 -43.938 -26.281 1 78.31 957 ASP B N 1
ATOM 16020 C CA . ASP B 1 957 ? -28.734 -43 -25.328 1 78.31 957 ASP B CA 1
ATOM 16021 C C . ASP B 1 957 ? -28.172 -43.188 -23.938 1 78.31 957 ASP B C 1
ATOM 16023 O O . ASP B 1 957 ? -27.688 -44.281 -23.609 1 78.31 957 ASP B O 1
ATOM 16027 N N . ASN B 1 958 ? -27.969 -42.156 -23.172 1 68.06 958 ASN B N 1
ATOM 16028 C CA . ASN B 1 958 ? -27.297 -42.156 -21.891 1 68.06 958 ASN B CA 1
ATOM 16029 C C . ASN B 1 958 ? -27.922 -43.156 -20.906 1 68.06 958 ASN B C 1
ATOM 16031 O O . ASN B 1 958 ? -27.344 -43.469 -19.875 1 68.06 958 ASN B O 1
ATOM 16035 N N . SER B 1 959 ? -29.047 -43.625 -21.281 1 65 959 SER B N 1
ATOM 16036 C CA . SER B 1 959 ? -29.719 -44.625 -20.438 1 65 959 SER B CA 1
ATOM 16037 C C . SER B 1 959 ? -29 -45.969 -20.484 1 65 959 SER B C 1
ATOM 16039 O O . SER B 1 959 ? -29.172 -46.781 -19.578 1 65 959 SER B O 1
ATOM 16041 N N . TYR B 1 960 ? -28.188 -46.125 -21.5 1 72.81 960 TYR B N 1
ATOM 16042 C CA . TYR B 1 960 ? -27.406 -47.344 -21.609 1 72.81 960 TYR B CA 1
ATOM 16043 C C . TYR B 1 960 ? -26 -47.125 -21.062 1 72.81 960 TYR B C 1
ATOM 16045 O O . TYR B 1 960 ? -25.078 -46.75 -21.797 1 72.81 960 TYR B O 1
ATOM 16053 N N . SER B 1 961 ? -25.719 -47.344 -19.844 1 71 961 SER B N 1
ATOM 16054 C CA . SER B 1 961 ? -24.547 -46.875 -19.094 1 71 961 SER B CA 1
ATOM 16055 C C . SER B 1 961 ? -23.375 -47.844 -19.281 1 71 961 SER B C 1
ATOM 16057 O O . SER B 1 961 ? -22.234 -47.5 -18.984 1 71 961 SER B O 1
ATOM 16059 N N . PHE B 1 962 ? -23.594 -49.062 -19.891 1 78.62 962 PHE B N 1
ATOM 16060 C CA . PHE B 1 962 ? -22.562 -50.094 -19.891 1 78.62 962 PHE B CA 1
ATOM 16061 C C . PHE B 1 962 ? -21.391 -49.688 -20.781 1 78.62 962 PHE B C 1
ATOM 16063 O O . PHE B 1 962 ? -20.25 -50.094 -20.562 1 78.62 962 PHE B O 1
ATOM 16070 N N . ASN B 1 963 ? -21.641 -48.781 -21.797 1 85.94 963 ASN B N 1
ATOM 16071 C CA . ASN B 1 963 ? -20.562 -48.312 -22.641 1 85.94 963 ASN B CA 1
ATOM 16072 C C . ASN B 1 963 ? -19.812 -47.125 -22 1 85.94 963 ASN B C 1
ATOM 16074 O O . ASN B 1 963 ? -18.781 -46.688 -22.5 1 85.94 963 ASN B O 1
ATOM 16078 N N . TYR B 1 964 ? -20.312 -46.656 -20.859 1 82.31 964 TYR B N 1
ATOM 16079 C CA . TYR B 1 964 ? -19.734 -45.469 -20.281 1 82.31 964 TYR B CA 1
ATOM 16080 C C . TYR B 1 964 ? -19.25 -45.688 -18.859 1 82.31 964 TYR B C 1
ATOM 16082 O O . TYR B 1 964 ? -19 -44.75 -18.109 1 82.31 964 TYR B O 1
ATOM 16090 N N . ARG B 1 965 ? -19.078 -46.875 -18.5 1 82.75 965 ARG B N 1
ATOM 16091 C CA . ARG B 1 965 ? -18.578 -47.219 -17.172 1 82.75 965 ARG B CA 1
ATOM 16092 C C . ARG B 1 965 ? -17.094 -46.906 -17.031 1 82.75 965 ARG B C 1
ATOM 16094 O O . ARG B 1 965 ? -16.375 -46.844 -18.031 1 82.75 965 ARG B O 1
ATOM 16101 N N . ASP B 1 966 ? -16.703 -46.656 -15.789 1 83.5 966 ASP B N 1
ATOM 16102 C CA . ASP B 1 966 ? -15.273 -46.531 -15.531 1 83.5 966 ASP B CA 1
ATOM 16103 C C . ASP B 1 966 ? -14.562 -47.875 -15.625 1 83.5 966 ASP B C 1
ATOM 16105 O O . ASP B 1 966 ? -14.758 -48.75 -14.773 1 83.5 966 ASP B O 1
ATOM 16109 N N . ASP B 1 967 ? -13.898 -48.062 -16.656 1 91.44 967 ASP B N 1
ATOM 16110 C CA . ASP B 1 967 ? -13.18 -49.312 -16.875 1 91.44 967 ASP B CA 1
ATOM 16111 C C . ASP B 1 967 ? -11.742 -49.062 -17.312 1 91.44 967 ASP B C 1
ATOM 16113 O O . ASP B 1 967 ? -11.305 -47.906 -17.375 1 91.44 967 ASP B O 1
ATOM 16117 N N . THR B 1 968 ? -10.977 -50.062 -17.484 1 94.06 968 THR B N 1
ATOM 16118 C CA . THR B 1 968 ? -9.547 -49.938 -17.734 1 94.06 968 THR B CA 1
ATOM 16119 C C . THR B 1 968 ? -9.297 -49.312 -19.109 1 94.06 968 THR B C 1
ATOM 16121 O O . THR B 1 968 ? -8.18 -48.875 -19.406 1 94.06 968 THR B O 1
ATOM 16124 N N . TRP B 1 969 ? -10.359 -49.281 -19.953 1 92.5 969 TRP B N 1
ATOM 16125 C CA . TRP B 1 969 ? -10.211 -48.625 -21.234 1 92.5 969 TRP B CA 1
ATOM 16126 C C . TRP B 1 969 ? -10.43 -47.094 -21.094 1 92.5 969 TRP B C 1
ATOM 16128 O O . TRP B 1 969 ? -9.742 -46.312 -21.75 1 92.5 969 TRP B O 1
ATOM 16138 N N . ARG B 1 970 ? -11.305 -46.688 -20.297 1 89.12 970 ARG B N 1
ATOM 16139 C CA . ARG B 1 970 ? -11.664 -45.312 -20.125 1 89.12 970 ARG B CA 1
ATOM 16140 C C . ARG B 1 970 ? -10.594 -44.562 -19.344 1 89.12 970 ARG B C 1
ATOM 16142 O O . ARG B 1 970 ? -10.391 -43.344 -19.547 1 89.12 970 ARG B O 1
ATOM 16149 N N . ILE B 1 971 ? -9.992 -45.219 -18.406 1 89.94 971 ILE B N 1
ATOM 16150 C CA . ILE B 1 971 ? -8.898 -44.594 -17.641 1 89.94 971 ILE B CA 1
ATOM 16151 C C . ILE B 1 971 ? -7.621 -44.625 -18.484 1 89.94 971 ILE B C 1
ATOM 16153 O O . ILE B 1 971 ? -7.109 -45.688 -18.828 1 89.94 971 ILE B O 1
ATOM 16157 N N . MET B 1 972 ? -7.133 -43.469 -18.828 1 89.44 972 MET B N 1
ATOM 16158 C CA . MET B 1 972 ? -6.051 -43.344 -19.797 1 89.44 972 MET B CA 1
ATOM 16159 C C . MET B 1 972 ? -4.742 -42.969 -19.109 1 89.44 972 MET B C 1
ATOM 16161 O O . MET B 1 972 ? -4.746 -42.25 -18.094 1 89.44 972 MET B O 1
ATOM 16165 N N . ASP B 1 973 ? -3.709 -43.406 -19.672 1 91.88 973 ASP B N 1
ATOM 16166 C CA . ASP B 1 973 ? -2.373 -43.031 -19.219 1 91.88 973 ASP B CA 1
ATOM 16167 C C . ASP B 1 973 ? -2.023 -41.594 -19.641 1 91.88 973 ASP B C 1
ATOM 16169 O O . ASP B 1 973 ? -2.053 -41.281 -20.828 1 91.88 973 ASP B O 1
ATOM 16173 N N . ALA B 1 974 ? -1.7 -40.781 -18.734 1 91.12 974 ALA B N 1
ATOM 16174 C CA . ALA B 1 974 ? -1.372 -39.406 -19 1 91.12 974 ALA B CA 1
ATOM 16175 C C . ALA B 1 974 ? 0.108 -39.125 -18.766 1 91.12 974 ALA B C 1
ATOM 16177 O O . ALA B 1 974 ? 0.498 -37.969 -18.484 1 91.12 974 ALA B O 1
ATOM 16178 N N . SER B 1 975 ? 0.967 -40.094 -18.781 1 94.38 975 SER B N 1
ATOM 16179 C CA . SER B 1 975 ? 2.41 -39.875 -18.734 1 94.38 975 SER B CA 1
ATOM 16180 C C . SER B 1 975 ? 2.893 -39.094 -19.953 1 94.38 975 SER B C 1
ATOM 16182 O O . SER B 1 975 ? 2.322 -39.219 -21.031 1 94.38 975 SER B O 1
ATOM 16184 N N . TYR B 1 976 ? 3.914 -38.281 -19.75 1 94.56 976 TYR B N 1
ATOM 16185 C CA . TYR B 1 976 ? 4.375 -37.5 -20.891 1 94.56 976 TYR B CA 1
ATOM 16186 C C . TYR B 1 976 ? 5.828 -37.094 -20.719 1 94.56 976 TYR B C 1
ATOM 16188 O O . TYR B 1 976 ? 6.387 -37.219 -19.625 1 94.56 976 TYR B O 1
ATOM 16196 N N . LEU B 1 977 ? 6.457 -36.75 -21.719 1 96.94 977 LEU B N 1
ATOM 16197 C CA . LEU B 1 977 ? 7.715 -36 -21.828 1 96.94 977 LEU B CA 1
ATOM 16198 C C . LEU B 1 977 ? 7.551 -34.781 -22.703 1 96.94 977 LEU B C 1
ATOM 16200 O O . LEU B 1 977 ? 7.043 -34.875 -23.828 1 96.94 977 LEU B O 1
ATOM 16204 N N . ARG B 1 978 ? 7.906 -33.656 -22.219 1 95.62 978 ARG B N 1
ATOM 16205 C CA . ARG B 1 978 ? 7.699 -32.406 -22.938 1 95.62 978 ARG B CA 1
ATOM 16206 C C . ARG B 1 978 ? 9.008 -31.625 -23.078 1 95.62 978 ARG B C 1
ATOM 16208 O O . ARG B 1 978 ? 9.797 -31.547 -22.125 1 95.62 978 ARG B O 1
ATOM 16215 N N . LEU B 1 979 ? 9.273 -31.188 -24.281 1 96.44 979 LEU B N 1
ATOM 16216 C CA . LEU B 1 979 ? 10.273 -30.125 -24.438 1 96.44 979 LEU B CA 1
ATOM 16217 C C . LEU B 1 979 ? 9.75 -28.797 -23.922 1 96.44 979 LEU B C 1
ATOM 16219 O O . LEU B 1 979 ? 9.156 -28.031 -24.672 1 96.44 979 LEU B O 1
ATOM 16223 N N . LYS B 1 980 ? 10.031 -28.578 -22.719 1 94.44 980 LYS B N 1
ATOM 16224 C CA . LYS B 1 980 ? 9.438 -27.469 -21.984 1 94.44 980 LYS B CA 1
ATOM 16225 C C . LYS B 1 980 ? 10 -26.125 -22.438 1 94.44 980 LYS B C 1
ATOM 16227 O O . LYS B 1 980 ? 9.289 -25.125 -22.438 1 94.44 980 LYS B O 1
ATOM 16232 N N . SER B 1 981 ? 11.297 -26.109 -22.688 1 95.12 981 SER B N 1
ATOM 16233 C CA . SER B 1 981 ? 11.891 -24.859 -23.125 1 95.12 981 SER B CA 1
ATOM 16234 C C . SER B 1 981 ? 13.094 -25.094 -24.031 1 95.12 981 SER B C 1
ATOM 16236 O O . SER B 1 981 ? 13.828 -26.062 -23.844 1 95.12 981 SER B O 1
ATOM 16238 N N . VAL B 1 982 ? 13.219 -24.281 -24.969 1 96.19 982 VAL B N 1
ATOM 16239 C CA . VAL B 1 982 ? 14.383 -24.203 -25.844 1 96.19 982 VAL B CA 1
ATOM 16240 C C . VAL B 1 982 ? 14.828 -22.766 -26 1 96.19 982 VAL B C 1
ATOM 16242 O O . VAL B 1 982 ? 14 -21.859 -26.172 1 96.19 982 VAL B O 1
ATOM 16245 N N . GLU B 1 983 ? 16.062 -22.531 -25.812 1 96.56 983 GLU B N 1
ATOM 16246 C CA . GLU B 1 983 ? 16.609 -21.203 -26.047 1 96.56 983 GLU B CA 1
ATOM 16247 C C . GLU B 1 983 ? 17.875 -21.266 -26.891 1 96.56 983 GLU B C 1
ATOM 16249 O O . GLU B 1 983 ? 18.781 -22.062 -26.609 1 96.56 983 GLU B O 1
ATOM 16254 N N . ILE B 1 984 ? 17.938 -20.5 -27.953 1 97.12 984 ILE B N 1
ATOM 16255 C CA . ILE B 1 984 ? 19.125 -20.328 -28.797 1 97.12 984 ILE B CA 1
ATOM 16256 C C . ILE B 1 984 ? 19.562 -18.875 -28.766 1 97.12 984 ILE B C 1
ATOM 16258 O O . ILE B 1 984 ? 18.781 -17.969 -29.047 1 97.12 984 ILE B O 1
ATOM 16262 N N . GLY B 1 985 ? 20.797 -18.75 -28.406 1 96.81 985 GLY B N 1
ATOM 16263 C CA . GLY B 1 985 ? 21.281 -17.375 -28.281 1 96.81 985 GLY B CA 1
ATOM 16264 C C . GLY B 1 985 ? 22.609 -17.156 -29 1 96.81 985 GLY B C 1
ATOM 16265 O O . GLY B 1 985 ? 23.344 -18.109 -29.266 1 96.81 985 GLY B O 1
ATOM 16266 N N . TYR B 1 986 ? 22.812 -15.922 -29.359 1 97.12 986 TYR B N 1
ATOM 16267 C CA . TYR B 1 986 ? 24.062 -15.461 -29.938 1 97.12 986 TYR B CA 1
ATOM 16268 C C . TYR B 1 986 ? 24.578 -14.211 -29.219 1 97.12 986 TYR B C 1
ATOM 16270 O O . TYR B 1 986 ? 23.875 -13.195 -29.156 1 97.12 986 TYR B O 1
ATOM 16278 N N . THR B 1 987 ? 25.734 -14.359 -28.734 1 95.38 987 THR B N 1
ATOM 16279 C CA . THR B 1 987 ? 26.375 -13.211 -28.094 1 95.38 987 THR B CA 1
ATOM 16280 C C . THR B 1 987 ? 27.219 -12.422 -29.078 1 95.38 987 THR B C 1
ATOM 16282 O O . THR B 1 987 ? 28.203 -12.938 -29.609 1 95.38 987 THR B O 1
ATOM 16285 N N . ILE B 1 988 ? 26.891 -11.219 -29.266 1 95 988 ILE B N 1
ATOM 16286 C CA . ILE B 1 988 ? 27.625 -10.359 -30.188 1 95 988 ILE B CA 1
ATOM 16287 C C . ILE B 1 988 ? 29.016 -10.078 -29.625 1 95 988 ILE B C 1
ATOM 16289 O O . ILE B 1 988 ? 29.156 -9.688 -28.469 1 95 988 ILE B O 1
ATOM 16293 N N . PRO B 1 989 ? 30.047 -10.32 -30.406 1 91.31 989 PRO B N 1
ATOM 16294 C CA . PRO B 1 989 ? 31.406 -10.078 -29.938 1 91.31 989 PRO B CA 1
ATOM 16295 C C . PRO B 1 989 ? 31.609 -8.656 -29.422 1 91.31 989 PRO B C 1
ATOM 16297 O O . PRO B 1 989 ? 31.094 -7.703 -30.016 1 91.31 989 PRO B O 1
ATOM 16300 N N . GLN B 1 990 ? 32.312 -8.609 -28.391 1 86.44 990 GLN B N 1
ATOM 16301 C CA . GLN B 1 990 ? 32.5 -7.34 -27.703 1 86.44 990 GLN B CA 1
ATOM 16302 C C . GLN B 1 990 ? 33.156 -6.309 -28.641 1 86.44 990 GLN B C 1
ATOM 16304 O O . GLN B 1 990 ? 32.938 -5.105 -28.469 1 86.44 990 GLN B O 1
ATOM 16309 N N . ARG B 1 991 ? 34 -6.734 -29.578 1 83.88 991 ARG B N 1
ATOM 16310 C CA . ARG B 1 991 ? 34.656 -5.828 -30.516 1 83.88 991 ARG B CA 1
ATOM 16311 C C . ARG B 1 991 ? 33.656 -4.977 -31.266 1 83.88 991 ARG B C 1
ATOM 16313 O O . ARG B 1 991 ? 33.938 -3.83 -31.625 1 83.88 991 ARG B O 1
ATOM 16320 N N . LEU B 1 992 ? 32.5 -5.473 -31.359 1 87.44 992 LEU B N 1
ATOM 16321 C CA . LEU B 1 992 ? 31.453 -4.789 -32.156 1 87.44 992 LEU B CA 1
ATOM 16322 C C . LEU B 1 992 ? 30.594 -3.912 -31.234 1 87.44 992 LEU B C 1
ATOM 16324 O O . LEU B 1 992 ? 29.969 -2.957 -31.703 1 87.44 992 LEU B O 1
ATOM 16328 N N . THR B 1 993 ? 30.594 -4.297 -29.953 1 87.19 993 THR B N 1
ATOM 16329 C CA . THR B 1 993 ? 29.625 -3.623 -29.094 1 87.19 993 THR B CA 1
ATOM 16330 C C . THR B 1 993 ? 30.312 -2.627 -28.172 1 87.19 993 THR B C 1
ATOM 16332 O O . THR B 1 993 ? 29.656 -1.73 -27.625 1 87.19 993 THR B O 1
ATOM 16335 N N . ARG B 1 994 ? 31.531 -2.721 -28.031 1 81.31 994 ARG B N 1
ATOM 16336 C CA . ARG B 1 994 ? 32.281 -1.902 -27.094 1 81.31 994 ARG B CA 1
ATOM 16337 C C . ARG B 1 994 ? 32.188 -0.421 -27.438 1 81.31 994 ARG B C 1
ATOM 16339 O O . ARG B 1 994 ? 32.125 0.427 -26.547 1 81.31 994 ARG B O 1
ATOM 16346 N N . LYS B 1 995 ? 32.188 -0.183 -28.75 1 80 995 LYS B N 1
ATOM 16347 C CA . LYS B 1 995 ? 32.094 1.214 -29.172 1 80 995 LYS B CA 1
ATOM 16348 C C . LYS B 1 995 ? 30.797 1.854 -28.703 1 80 995 LYS B C 1
ATOM 16350 O O . LYS B 1 995 ? 30.734 3.068 -28.5 1 80 995 LYS B O 1
ATOM 16355 N N . ALA B 1 996 ? 29.875 0.979 -28.531 1 81.69 996 ALA B N 1
ATOM 16356 C CA . ALA B 1 996 ? 28.578 1.489 -28.109 1 81.69 996 ALA B CA 1
ATOM 16357 C C . ALA B 1 996 ? 28.422 1.449 -26.594 1 81.69 996 ALA B C 1
ATOM 16359 O O . ALA B 1 996 ? 27.359 1.741 -26.062 1 81.69 996 ALA B O 1
ATOM 16360 N N . GLY B 1 997 ? 29.469 1.127 -25.875 1 80.5 997 GLY B N 1
ATOM 16361 C CA . GLY B 1 997 ? 29.422 1.066 -24.422 1 80.5 997 GLY B CA 1
ATOM 16362 C C . GLY B 1 997 ? 28.719 -0.167 -23.906 1 80.5 997 GLY B C 1
ATOM 16363 O O . GLY B 1 997 ? 28.375 -0.237 -22.719 1 80.5 997 GLY B O 1
ATOM 16364 N N . VAL B 1 998 ? 28.469 -1.096 -24.812 1 88.94 998 VAL B N 1
ATOM 16365 C CA . VAL B 1 998 ? 27.781 -2.332 -24.438 1 88.94 998 VAL B CA 1
ATOM 16366 C C . VAL B 1 998 ? 28.828 -3.426 -24.172 1 88.94 998 VAL B C 1
ATOM 16368 O O . VAL B 1 998 ? 29.562 -3.811 -25.078 1 88.94 998 VAL B O 1
ATOM 16371 N N . SER B 1 999 ? 28.844 -3.834 -22.953 1 84.69 999 SER B N 1
ATOM 16372 C CA . SER B 1 999 ? 29.828 -4.855 -22.578 1 84.69 999 SER B CA 1
ATOM 16373 C C . SER B 1 999 ? 29.359 -6.242 -23 1 84.69 999 SER B C 1
ATOM 16375 O O . SER B 1 999 ? 30.188 -7.137 -23.234 1 84.69 999 SER B O 1
ATOM 16377 N N . HIS B 1 1000 ? 28.062 -6.418 -22.922 1 90.31 1000 HIS B N 1
ATOM 16378 C CA . HIS B 1 1000 ? 27.5 -7.711 -23.281 1 90.31 1000 HIS B CA 1
ATOM 16379 C C . HIS B 1 1000 ? 26.172 -7.543 -24.031 1 90.31 1000 HIS B C 1
ATOM 16381 O O . HIS B 1 1000 ? 25.297 -6.809 -23.578 1 90.31 1000 HIS B O 1
ATOM 16387 N N . ALA B 1 1001 ? 26.109 -8.039 -25.156 1 94.44 1001 ALA B N 1
ATOM 16388 C CA . ALA B 1 1001 ? 24.891 -8.031 -25.953 1 94.44 1001 ALA B CA 1
ATOM 16389 C C . ALA B 1 1001 ? 24.562 -9.43 -26.469 1 94.44 1001 ALA B C 1
ATOM 16391 O O . ALA B 1 1001 ? 25.375 -10.039 -27.172 1 94.44 1001 ALA B O 1
ATOM 16392 N N . ARG B 1 1002 ? 23.422 -9.898 -26.172 1 95.88 1002 ARG B N 1
ATOM 16393 C CA . ARG B 1 1002 ? 22.984 -11.234 -26.562 1 95.88 1002 ARG B CA 1
ATOM 16394 C C . ARG B 1 1002 ? 21.594 -11.195 -27.172 1 95.88 1002 ARG B C 1
ATOM 16396 O O . ARG B 1 1002 ? 20.672 -10.633 -26.562 1 95.88 1002 ARG B O 1
ATOM 16403 N N . ILE B 1 1003 ? 21.438 -11.648 -28.391 1 96.62 1003 ILE B N 1
ATOM 16404 C CA . ILE B 1 1003 ? 20.141 -11.859 -29 1 96.62 1003 ILE B CA 1
ATOM 16405 C C . ILE B 1 1003 ? 19.75 -13.328 -28.906 1 96.62 1003 ILE B C 1
ATOM 16407 O O . ILE B 1 1003 ? 20.594 -14.211 -29.062 1 96.62 1003 ILE B O 1
ATOM 16411 N N . PHE B 1 1004 ? 18.484 -13.523 -28.594 1 96.44 1004 PHE B N 1
ATOM 16412 C CA . PHE B 1 1004 ? 18.125 -14.93 -28.453 1 96.44 1004 PHE B CA 1
ATOM 16413 C C . PHE B 1 1004 ? 16.688 -15.164 -28.875 1 96.44 1004 PHE B C 1
ATOM 16415 O O . PHE B 1 1004 ? 15.906 -14.219 -29.016 1 96.44 1004 PHE B O 1
ATOM 16422 N N . ALA B 1 1005 ? 16.375 -16.391 -29.188 1 96.81 1005 ALA B N 1
ATOM 16423 C CA . ALA B 1 1005 ? 15.031 -16.906 -29.422 1 96.81 1005 ALA B CA 1
ATOM 16424 C C . ALA B 1 1005 ? 14.695 -18.016 -28.406 1 96.81 1005 ALA B C 1
ATOM 16426 O O . ALA B 1 1005 ? 15.555 -18.828 -28.062 1 96.81 1005 ALA B O 1
ATOM 16427 N N . ASN B 1 1006 ? 13.523 -17.969 -27.953 1 95.62 1006 ASN B N 1
ATOM 16428 C CA . ASN B 1 1006 ? 13.102 -18.922 -26.922 1 95.62 1006 ASN B CA 1
ATOM 16429 C C . ASN B 1 1006 ? 11.742 -19.531 -27.25 1 95.62 1006 ASN B C 1
ATOM 16431 O O . ASN B 1 1006 ? 10.844 -18.828 -27.75 1 95.62 1006 ASN B O 1
ATOM 16435 N N . GLY B 1 1007 ? 11.562 -20.797 -27.062 1 94.88 1007 GLY B N 1
ATOM 16436 C CA . GLY B 1 1007 ? 10.305 -21.516 -27.156 1 94.88 1007 GLY B CA 1
ATOM 16437 C C . GLY B 1 1007 ? 9.922 -22.234 -25.891 1 94.88 1007 GLY B C 1
ATOM 16438 O O . GLY B 1 1007 ? 10.781 -22.781 -25.188 1 94.88 1007 GLY B O 1
ATOM 16439 N N . PHE B 1 1008 ? 8.656 -22.219 -25.562 1 93.25 1008 PHE B N 1
ATOM 16440 C CA . PHE B 1 1008 ? 8.141 -22.859 -24.344 1 93.25 1008 PHE B CA 1
ATOM 16441 C C . PHE B 1 1008 ? 6.988 -23.797 -24.672 1 93.25 1008 PHE B C 1
ATOM 16443 O O . PHE B 1 1008 ? 6.066 -23.422 -25.406 1 93.25 1008 PHE B O 1
ATOM 16450 N N . ASN B 1 1009 ? 6.984 -25 -24.141 1 91.94 1009 ASN B N 1
ATOM 16451 C CA . ASN B 1 1009 ? 5.98 -26.031 -24.359 1 91.94 1009 ASN B CA 1
ATOM 16452 C C . ASN B 1 1009 ? 5.871 -26.375 -25.844 1 91.94 1009 ASN B C 1
ATOM 16454 O O . ASN B 1 1009 ? 4.777 -26.359 -26.422 1 91.94 1009 ASN B O 1
ATOM 16458 N N . LEU B 1 1010 ? 6.93 -26.812 -26.453 1 92.31 1010 LEU B N 1
ATOM 16459 C CA . LEU B 1 1010 ? 6.988 -26.891 -27.906 1 92.31 1010 LEU B CA 1
ATOM 16460 C C . LEU B 1 1010 ? 6.527 -28.266 -28.391 1 92.31 1010 LEU B C 1
ATOM 16462 O O . LEU B 1 1010 ? 5.855 -28.375 -29.406 1 92.31 1010 LEU B O 1
ATOM 16466 N N . LEU B 1 1011 ? 7.051 -29.297 -27.672 1 93.12 1011 LEU B N 1
ATOM 16467 C CA . LEU B 1 1011 ? 6.77 -30.656 -28.094 1 93.12 1011 LEU B CA 1
ATOM 16468 C C . LEU B 1 1011 ? 6.387 -31.531 -26.891 1 93.12 1011 LEU B C 1
ATOM 16470 O O . LEU B 1 1011 ? 7.074 -31.516 -25.875 1 93.12 1011 LEU B O 1
ATOM 16474 N N . THR B 1 1012 ? 5.297 -32.188 -27 1 93.38 1012 THR B N 1
ATOM 16475 C CA . THR B 1 1012 ? 4.855 -33.094 -25.938 1 93.38 1012 THR B CA 1
ATOM 16476 C C . THR B 1 1012 ? 4.691 -34.531 -26.453 1 93.38 1012 THR B C 1
ATOM 16478 O O . THR B 1 1012 ? 3.943 -34.75 -27.406 1 93.38 1012 THR B O 1
ATOM 16481 N N . PHE B 1 1013 ? 5.418 -35.438 -25.891 1 96.12 1013 PHE B N 1
ATOM 16482 C CA . PHE B 1 1013 ? 5.273 -36.875 -26.172 1 96.12 1013 PHE B CA 1
ATOM 16483 C C . PHE B 1 1013 ? 4.398 -37.531 -25.125 1 96.12 1013 PHE B C 1
ATOM 16485 O O . PHE B 1 1013 ? 4.777 -37.625 -23.953 1 96.12 1013 PHE B O 1
ATOM 16492 N N . SER B 1 1014 ? 3.221 -37.938 -25.484 1 94.69 1014 SER B N 1
ATOM 16493 C CA . SER B 1 1014 ? 2.266 -38.562 -24.578 1 94.69 1014 SER B CA 1
ATOM 16494 C C . SER B 1 1014 ? 1.327 -39.5 -25.328 1 94.69 1014 SER B C 1
ATOM 16496 O O . SER B 1 1014 ? 1.103 -39.344 -26.531 1 94.69 1014 SER B O 1
ATOM 16498 N N . LYS B 1 1015 ? 0.822 -40.5 -24.641 1 92.31 1015 LYS B N 1
ATOM 16499 C CA . LYS B 1 1015 ? -0.194 -41.375 -25.203 1 92.31 1015 LYS B CA 1
ATOM 16500 C C . LYS B 1 1015 ? -1.58 -40.75 -25.125 1 92.31 1015 LYS B C 1
ATOM 16502 O O . LYS B 1 1015 ? -2.516 -41.188 -25.797 1 92.31 1015 LYS B O 1
ATOM 16507 N N . LEU B 1 1016 ? -1.702 -39.781 -24.344 1 89.69 1016 LEU B N 1
ATOM 16508 C CA . LEU B 1 1016 ? -2.984 -39.125 -24.188 1 89.69 1016 LEU B CA 1
ATOM 16509 C C . LEU B 1 1016 ? -3.27 -38.219 -25.406 1 89.69 1016 LEU B C 1
ATOM 16511 O O . LEU B 1 1016 ? -2.445 -37.406 -25.781 1 89.69 1016 LEU B O 1
ATOM 16515 N N . LYS B 1 1017 ? -4.449 -38.406 -25.922 1 86.81 1017 LYS B N 1
ATOM 16516 C CA . LYS B 1 1017 ? -4.828 -37.625 -27.125 1 86.81 1017 LYS B CA 1
ATOM 16517 C C . LYS B 1 1017 ? -5.91 -36.625 -26.797 1 86.81 1017 LYS B C 1
ATOM 16519 O O . LYS B 1 1017 ? -6.656 -36.781 -25.828 1 86.81 1017 LYS B O 1
ATOM 16524 N N . ASN B 1 1018 ? -5.945 -35.5 -27.531 1 85.81 1018 ASN B N 1
ATOM 16525 C CA . ASN B 1 1018 ? -7.008 -34.5 -27.578 1 85.81 1018 ASN B CA 1
ATOM 16526 C C . ASN B 1 1018 ? -6.938 -33.562 -26.359 1 85.81 1018 ASN B C 1
ATOM 16528 O O . ASN B 1 1018 ? -7.652 -32.562 -26.312 1 85.81 1018 ASN B O 1
ATOM 16532 N N . MET B 1 1019 ? -6.195 -33.906 -25.375 1 84.69 1019 MET B N 1
ATOM 16533 C CA . MET B 1 1019 ? -6.016 -33.031 -24.219 1 84.69 1019 MET B CA 1
ATOM 16534 C C . MET B 1 1019 ? -4.547 -32.969 -23.812 1 84.69 1019 MET B C 1
ATOM 16536 O O . MET B 1 1019 ? -3.777 -33.906 -24.109 1 84.69 1019 MET B O 1
ATOM 16540 N N . ASP B 1 1020 ? -4.238 -31.969 -23.109 1 88 1020 ASP B N 1
ATOM 16541 C CA . ASP B 1 1020 ? -2.887 -31.844 -22.562 1 88 1020 ASP B CA 1
ATOM 16542 C C . ASP B 1 1020 ? -2.709 -32.75 -21.344 1 88 1020 ASP B C 1
ATOM 16544 O O . ASP B 1 1020 ? -3.52 -32.688 -20.406 1 88 1020 ASP B O 1
ATOM 16548 N N . PRO B 1 1021 ? -1.707 -33.5 -21.312 1 87.81 1021 PRO B N 1
ATOM 16549 C CA . PRO B 1 1021 ? -1.532 -34.438 -20.203 1 87.81 1021 PRO B CA 1
ATOM 16550 C C . PRO B 1 1021 ? -1.204 -33.75 -18.875 1 87.81 1021 PRO B C 1
ATOM 16552 O O . PRO B 1 1021 ? -1.352 -34.375 -17.812 1 87.81 1021 PRO B O 1
ATOM 16555 N N . GLU B 1 1022 ? -0.66 -32.531 -18.781 1 79.62 1022 GLU B N 1
ATOM 16556 C CA . GLU B 1 1022 ? -0.373 -31.828 -17.531 1 79.62 1022 GLU B CA 1
ATOM 16557 C C . GLU B 1 1022 ? -1.659 -31.375 -16.844 1 79.62 1022 GLU B C 1
ATOM 16559 O O . GLU B 1 1022 ? -1.678 -31.172 -15.633 1 79.62 1022 GLU B O 1
ATOM 16564 N N . TYR B 1 1023 ? -2.754 -30.969 -17.656 1 61.81 1023 TYR B N 1
ATOM 16565 C CA . TYR B 1 1023 ? -3.986 -30.281 -17.281 1 61.81 1023 TYR B CA 1
ATOM 16566 C C . TYR B 1 1023 ? -4.957 -31.25 -16.609 1 61.81 1023 TYR B C 1
ATOM 16568 O O . TYR B 1 1023 ? -6.066 -31.469 -17.094 1 61.81 1023 TYR B O 1
ATOM 16576 N N . PRO B 1 1024 ? -4.57 -31.938 -15.664 1 51.72 1024 PRO B N 1
ATOM 16577 C CA . PRO B 1 1024 ? -5.746 -32.812 -15.555 1 51.72 1024 PRO B CA 1
ATOM 16578 C C . PRO B 1 1024 ? -6.93 -32.094 -14.883 1 51.72 1024 PRO B C 1
ATOM 16580 O O . PRO B 1 1024 ? -6.746 -31.359 -13.914 1 51.72 1024 PRO B O 1
ATOM 16583 N N . GLY B 1 1025 ? -7.758 -31.359 -15.492 1 49.19 1025 GLY B N 1
ATOM 16584 C CA . GLY B 1 1025 ? -9.086 -30.938 -15.062 1 49.19 1025 GLY B CA 1
ATOM 16585 C C . GLY B 1 1025 ? -9.336 -31.172 -13.586 1 49.19 1025 GLY B C 1
ATOM 16586 O O . GLY B 1 1025 ? -10.484 -31.297 -13.156 1 49.19 1025 GLY B O 1
ATOM 16587 N N . TRP B 1 1026 ? -8.227 -31.234 -12.812 1 48.38 1026 TRP B N 1
ATOM 16588 C CA . TRP B 1 1026 ? -8.43 -31.625 -11.422 1 48.38 1026 TRP B CA 1
ATOM 16589 C C . TRP B 1 1026 ? -8.805 -30.422 -10.57 1 48.38 1026 TRP B C 1
ATOM 16591 O O . TRP B 1 1026 ? -8.359 -29.297 -10.836 1 48.38 1026 TRP B O 1
ATOM 16601 N N . ASP B 1 1027 ? -9.711 -30.422 -9.781 1 45.91 1027 ASP B N 1
ATOM 16602 C CA . ASP B 1 1027 ? -9.969 -29.406 -8.758 1 45.91 1027 ASP B CA 1
ATOM 16603 C C . ASP B 1 1027 ? -8.734 -29.172 -7.895 1 45.91 1027 ASP B C 1
ATOM 16605 O O . ASP B 1 1027 ? -8.305 -30.062 -7.16 1 45.91 1027 ASP B O 1
ATOM 16609 N N . VAL B 1 1028 ? -7.938 -28.328 -8.18 1 40.88 1028 VAL B N 1
ATOM 16610 C CA . VAL B 1 1028 ? -6.734 -28.016 -7.414 1 40.88 1028 VAL B CA 1
ATOM 16611 C C . VAL B 1 1028 ? -7.062 -28 -5.922 1 40.88 1028 VAL B C 1
ATOM 16613 O O . VAL B 1 1028 ? -6.168 -28.125 -5.082 1 40.88 1028 VAL B O 1
ATOM 16616 N N . ASP B 1 1029 ? -8.18 -27.516 -5.496 1 41.56 1029 ASP B N 1
ATOM 16617 C CA . ASP B 1 1029 ? -8.43 -27.266 -4.082 1 41.56 1029 ASP B CA 1
ATOM 16618 C C . ASP B 1 1029 ? -8.68 -28.562 -3.322 1 41.56 1029 ASP B C 1
ATOM 16620 O O . ASP B 1 1029 ? -8.562 -28.609 -2.096 1 41.56 1029 ASP B O 1
ATOM 16624 N N . ASN B 1 1030 ? -9.25 -29.641 -3.98 1 43.03 1030 ASN B N 1
ATOM 16625 C CA . ASN B 1 1030 ? -9.43 -30.938 -3.316 1 43.03 1030 ASN B CA 1
ATOM 16626 C C . ASN B 1 1030 ? -8.812 -32.062 -4.129 1 43.03 1030 ASN B C 1
ATOM 16628 O O . ASN B 1 1030 ? -9.539 -32.875 -4.73 1 43.03 1030 ASN B O 1
ATOM 16632 N N . PRO B 1 1031 ? -7.523 -32.094 -4.27 1 43.72 1031 PRO B N 1
ATOM 16633 C CA . PRO B 1 1031 ? -6.855 -33.031 -5.172 1 43.72 1031 PRO B CA 1
ATOM 16634 C C . PRO B 1 1031 ? -7.285 -34.469 -4.934 1 43.72 1031 PRO B C 1
ATOM 16636 O O . PRO B 1 1031 ? -7.148 -35.312 -5.824 1 43.72 1031 PRO B O 1
ATOM 16639 N N . GLU B 1 1032 ? -7.539 -34.781 -3.715 1 42.44 1032 GLU B N 1
ATOM 16640 C CA . GLU B 1 1032 ? -7.867 -36.156 -3.416 1 42.44 1032 GLU B CA 1
ATOM 16641 C C . GLU B 1 1032 ? -9.148 -36.594 -4.129 1 42.44 1032 GLU B C 1
ATOM 16643 O O . GLU B 1 1032 ? -9.43 -37.781 -4.242 1 42.44 1032 GLU B O 1
ATOM 16648 N N . THR B 1 1033 ? -9.922 -35.625 -4.148 1 41.75 1033 THR B N 1
ATOM 16649 C CA . THR B 1 1033 ? -11.18 -36.156 -4.66 1 41.75 1033 THR B CA 1
ATOM 16650 C C . THR B 1 1033 ? -11.133 -36.281 -6.184 1 41.75 1033 THR B C 1
ATOM 16652 O O . THR B 1 1033 ? -12.031 -36.875 -6.789 1 41.75 1033 THR B O 1
ATOM 16655 N N . GLY B 1 1034 ? -10.078 -36.406 -6.801 1 40.31 1034 GLY B N 1
ATOM 16656 C CA . GLY B 1 1034 ? -10.141 -36.594 -8.242 1 40.31 1034 GLY B CA 1
ATOM 16657 C C . GLY B 1 1034 ? -11.258 -35.812 -8.898 1 40.31 1034 GLY B C 1
ATOM 16658 O O . GLY B 1 1034 ? -11.633 -36.062 -10.039 1 40.31 1034 GLY B O 1
ATOM 16659 N N . SER B 1 1035 ? -12.125 -35.281 -8.055 1 41.03 1035 SER B N 1
ATOM 16660 C CA . SER B 1 1035 ? -13.328 -34.75 -8.711 1 41.03 1035 SER B CA 1
ATOM 16661 C C . SER B 1 1035 ? -12.984 -33.688 -9.742 1 41.03 1035 SER B C 1
ATOM 16663 O O . SER B 1 1035 ? -11.938 -33.062 -9.656 1 41.03 1035 SER B O 1
ATOM 16665 N N . ASP B 1 1036 ? -13.781 -33.781 -10.805 1 45.88 1036 ASP B N 1
ATOM 16666 C CA . ASP B 1 1036 ? -13.75 -33.156 -12.125 1 45.88 1036 ASP B CA 1
ATOM 16667 C C . ASP B 1 1036 ? -13.742 -31.625 -12 1 45.88 1036 ASP B C 1
ATOM 16669 O O . ASP B 1 1036 ? -14.68 -31.047 -11.461 1 45.88 1036 ASP B O 1
ATOM 16673 N N . THR B 1 1037 ? -12.398 -31 -11.945 1 51.06 1037 THR B N 1
ATOM 16674 C CA . THR B 1 1037 ? -11.867 -29.672 -12.266 1 51.06 1037 THR B CA 1
ATOM 16675 C C . THR B 1 1037 ? -12.391 -29.188 -13.609 1 51.06 1037 THR B C 1
ATOM 16677 O O . THR B 1 1037 ? -11.711 -29.312 -14.633 1 51.06 1037 THR B O 1
ATOM 16680 N N . ASN B 1 1038 ? -13.172 -28.656 -13.867 1 62.91 1038 ASN B N 1
ATOM 16681 C CA . ASN B 1 1038 ? -14.023 -28 -14.852 1 62.91 1038 ASN B CA 1
ATOM 16682 C C . ASN B 1 1038 ? -14.258 -28.891 -16.062 1 62.91 1038 ASN B C 1
ATOM 16684 O O . ASN B 1 1038 ? -14.258 -28.422 -17.203 1 62.91 1038 ASN B O 1
ATOM 16688 N N . TRP B 1 1039 ? -14.289 -30.344 -15.875 1 69.19 1039 TRP B N 1
ATOM 16689 C CA . TRP B 1 1039 ? -14.727 -31.359 -16.844 1 69.19 1039 TRP B CA 1
ATOM 16690 C C . TRP B 1 1039 ? -14.031 -31.156 -18.188 1 69.19 1039 TRP B C 1
ATOM 16692 O O . TRP B 1 1039 ? -14.641 -31.328 -19.234 1 69.19 1039 TRP B O 1
ATOM 16702 N N . GLY B 1 1040 ? -12.812 -30.531 -18.109 1 74.75 1040 GLY B N 1
ATOM 16703 C CA . GLY B 1 1040 ? -12.055 -30.391 -19.328 1 74.75 1040 GLY B CA 1
ATOM 16704 C C . GLY B 1 1040 ? -12.203 -29.016 -19.969 1 74.75 1040 GLY B C 1
ATOM 16705 O O . GLY B 1 1040 ? -11.484 -28.688 -20.906 1 74.75 1040 GLY B O 1
ATOM 16706 N N . TYR B 1 1041 ? -13.141 -28.203 -19.359 1 82.06 1041 TYR B N 1
ATOM 16707 C CA . TYR B 1 1041 ? -13.375 -26.875 -19.906 1 82.06 1041 TYR B CA 1
ATOM 16708 C C . TYR B 1 1041 ? -12.336 -25.891 -19.406 1 82.06 1041 TYR B C 1
ATOM 16710 O O . TYR B 1 1041 ? -12.68 -24.75 -19.047 1 82.06 1041 TYR B O 1
ATOM 16718 N N . VAL B 1 1042 ? -11.133 -26.203 -19.422 1 80.81 1042 VAL B N 1
ATOM 16719 C CA . VAL B 1 1042 ? -10.164 -25.297 -18.797 1 80.81 1042 VAL B CA 1
ATOM 16720 C C . VAL B 1 1042 ? -9.445 -24.5 -19.891 1 80.81 1042 VAL B C 1
ATOM 16722 O O . VAL B 1 1042 ? -9.305 -24.969 -21.016 1 80.81 1042 VAL B O 1
ATOM 16725 N N . TYR B 1 1043 ? -9.078 -23.25 -19.562 1 88.75 1043 TYR B N 1
ATOM 16726 C CA . TYR B 1 1043 ? -8.211 -22.484 -20.453 1 88.75 1043 TYR B CA 1
ATOM 16727 C C . TYR B 1 1043 ? -6.973 -23.281 -20.828 1 88.75 1043 TYR B C 1
ATOM 16729 O O . TYR B 1 1043 ? -6.234 -23.75 -19.953 1 88.75 1043 TYR B O 1
ATOM 16737 N N . PRO B 1 1044 ? -6.715 -23.516 -22 1 87.25 1044 PRO B N 1
ATOM 16738 C CA . PRO B 1 1044 ? -5.68 -24.469 -22.422 1 87.25 1044 PRO B CA 1
ATOM 16739 C C . PRO B 1 1044 ? -4.27 -23.969 -22.109 1 87.25 1044 PRO B C 1
ATOM 16741 O O . PRO B 1 1044 ? -4.059 -22.766 -21.922 1 87.25 1044 PRO B O 1
ATOM 16744 N N . THR B 1 1045 ? -3.377 -24.984 -22.078 1 86.81 1045 THR B N 1
ATOM 16745 C CA . THR B 1 1045 ? -1.958 -24.656 -22.016 1 86.81 1045 THR B CA 1
ATOM 16746 C C . THR B 1 1045 ? -1.491 -24 -23.312 1 86.81 1045 THR B C 1
ATOM 16748 O O . THR B 1 1045 ? -2.012 -24.297 -24.391 1 86.81 1045 THR B O 1
ATOM 16751 N N . SER B 1 1046 ? -0.523 -23.141 -23.156 1 88.62 1046 SER B N 1
ATOM 16752 C CA . SER B 1 1046 ? -0.101 -22.391 -24.328 1 88.62 1046 SER B CA 1
ATOM 16753 C C . SER B 1 1046 ? 1.345 -22.703 -24.703 1 88.62 1046 SER B C 1
ATOM 16755 O O . SER B 1 1046 ? 2.168 -22.984 -23.828 1 88.62 1046 SER B O 1
ATOM 16757 N N . GLN B 1 1047 ? 1.541 -22.75 -26.016 1 91.88 1047 GLN B N 1
ATOM 16758 C CA . GLN B 1 1047 ? 2.889 -22.672 -26.562 1 91.88 1047 GLN B CA 1
ATOM 16759 C C . GLN B 1 1047 ? 3.328 -21.234 -26.75 1 91.88 1047 GLN B C 1
ATOM 16761 O O . GLN B 1 1047 ? 2.531 -20.375 -27.156 1 91.88 1047 GLN B O 1
ATOM 16766 N N . ASN B 1 1048 ? 4.559 -21.031 -26.359 1 93.19 1048 ASN B N 1
ATOM 16767 C CA . ASN B 1 1048 ? 5.062 -19.656 -26.484 1 93.19 1048 ASN B CA 1
ATOM 16768 C C . ASN B 1 1048 ? 6.312 -19.609 -27.359 1 93.19 1048 ASN B C 1
ATOM 16770 O O . ASN B 1 1048 ? 7.164 -20.5 -27.281 1 93.19 1048 ASN B O 1
ATOM 16774 N N . PHE B 1 1049 ? 6.398 -18.531 -28.188 1 95.25 1049 PHE B N 1
ATOM 16775 C CA . PHE B 1 1049 ? 7.566 -18.188 -28.984 1 95.25 1049 PHE B CA 1
ATOM 16776 C C . PHE B 1 1049 ? 8.023 -16.766 -28.688 1 95.25 1049 PHE B C 1
ATOM 16778 O O . PHE B 1 1049 ? 7.266 -15.812 -28.875 1 95.25 1049 PHE B O 1
ATOM 16785 N N . ASN B 1 1050 ? 9.211 -16.703 -28.297 1 95.94 1050 ASN B N 1
ATOM 16786 C CA . ASN B 1 1050 ? 9.711 -15.398 -27.891 1 95.94 1050 ASN B CA 1
ATOM 16787 C C . ASN B 1 1050 ? 11.016 -15.039 -28.594 1 95.94 1050 ASN B C 1
ATOM 16789 O O . ASN B 1 1050 ? 11.82 -15.922 -28.906 1 95.94 1050 ASN B O 1
ATOM 16793 N N . ILE B 1 1051 ? 11.211 -13.734 -28.859 1 97 1051 ILE B N 1
ATOM 16794 C CA . ILE B 1 1051 ? 12.484 -13.133 -29.25 1 97 1051 ILE B CA 1
ATOM 16795 C C . ILE B 1 1051 ? 12.922 -12.125 -28.188 1 97 1051 ILE B C 1
ATOM 16797 O O . ILE B 1 1051 ? 12.094 -11.406 -27.625 1 97 1051 ILE B O 1
ATOM 16801 N N . GLY B 1 1052 ? 14.195 -12.25 -27.938 1 96.38 1052 GLY B N 1
ATOM 16802 C CA . GLY B 1 1052 ? 14.609 -11.391 -26.828 1 96.38 1052 GLY B CA 1
ATOM 16803 C C . GLY B 1 1052 ? 15.977 -10.773 -27.047 1 96.38 1052 GLY B C 1
ATOM 16804 O O . GLY B 1 1052 ? 16.688 -11.141 -27.969 1 96.38 1052 GLY B O 1
ATOM 16805 N N . LEU B 1 1053 ? 16.25 -9.805 -26.234 1 96.12 1053 LEU B N 1
ATOM 16806 C CA . LEU B 1 1053 ? 17.5 -9.031 -26.219 1 96.12 1053 LEU B CA 1
ATOM 16807 C C . LEU B 1 1053 ? 17.984 -8.805 -24.797 1 96.12 1053 LEU B C 1
ATOM 16809 O O . LEU B 1 1053 ? 17.203 -8.422 -23.922 1 96.12 1053 LEU B O 1
ATOM 16813 N N . ASN B 1 1054 ? 19.281 -9.195 -24.562 1 95.31 1054 ASN B N 1
ATOM 16814 C CA . ASN B 1 1054 ? 19.969 -8.867 -23.328 1 95.31 1054 ASN B CA 1
ATOM 16815 C C . ASN B 1 1054 ? 21.094 -7.867 -23.547 1 95.31 1054 ASN B C 1
ATOM 16817 O O . ASN B 1 1054 ? 21.969 -8.086 -24.391 1 95.31 1054 ASN B O 1
ATOM 16821 N N . LEU B 1 1055 ? 21.078 -6.836 -22.797 1 95.19 1055 LEU B N 1
ATOM 16822 C CA . LEU B 1 1055 ? 22.125 -5.824 -22.875 1 95.19 1055 LEU B CA 1
ATOM 16823 C C . LEU B 1 1055 ? 22.703 -5.543 -21.5 1 95.19 1055 LEU B C 1
ATOM 16825 O O . LEU B 1 1055 ? 21.984 -5.504 -20.5 1 95.19 1055 LEU B O 1
ATOM 16829 N N . THR B 1 1056 ? 23.953 -5.488 -21.438 1 91.19 1056 THR B N 1
ATOM 16830 C CA . THR B 1 1056 ? 24.672 -5.043 -20.25 1 91.19 1056 THR B CA 1
ATOM 16831 C C . THR B 1 1056 ? 25.578 -3.863 -20.562 1 91.19 1056 THR B C 1
ATOM 16833 O O . THR B 1 1056 ? 26.312 -3.893 -21.562 1 91.19 1056 THR B O 1
ATOM 16836 N N . PHE B 1 1057 ? 25.562 -2.984 -19.812 1 89.94 1057 PHE B N 1
ATOM 16837 C CA . PHE B 1 1057 ? 26.406 -1.802 -19.969 1 89.94 1057 PHE B CA 1
ATOM 16838 C C . PHE B 1 1057 ? 27.359 -1.638 -18.797 1 89.94 1057 PHE B C 1
ATOM 16840 O O . PHE B 1 1057 ? 27.016 -2.008 -17.672 1 89.94 1057 PHE B O 1
#

Nearest PDB structures (foldseek):
  2w78-assembly2_B  TM=6.934E-01  e=8.073E-24  Pseudomonas aeruginosa PAO1
  5odw-assembly2_B  TM=6.774E-01  e=1.464E-22  Pseudomonas aeruginosa PAO1
  1xkh-assembly3_C  TM=6.939E-01  e=4.231E-21  Pseudomonas aeruginosa
  6i97-assembly1_B  TM=6.678E-01  e=9.194E-21  Pseudomonas aeruginosa
  3qlb-assembly2_B  TM=6.996E-01  e=2.870E-20  Pseudomonas fluorescens

Radius of gyration: 42.12 Å; Cα contacts (8 Å, |Δi|>4): 5610; chains: 2; bounding box: 105×128×100 Å

Foldseek 3Di:
DDAPPCVVPVDDPVVVVVVVVQPPDDDDDDDDQDAKAKAKEFEAEPVRHTDFQWWKAFVPGRLFIDTQHPRRMDITIGRDQQTWIWTHDPQWDIDIDRNHPDRYDYHYTHGCPPPLQDWDDFAPGIDRNLQDFFDKWKDFLVQQVQDDDQFSLLSCDQVTFQKHKFAFFPAAPPSPIFIFGQPLGHAFEAEPNHTDDNSVNRRDDSQFWGMKMWGCFQSQCSVFARCLRIYIYTYTDWFPREDDKKKKKWKWKWKWFFDFFFFFDAQLLLLVLQLQQQQLDPPPRGRPDDPVLSVVSVPDDGAGPCVLWFAGIWIKMKMKMKIWYADDSNSQKTKIWMKMKIKTFAGTPLRQWIKIKIKIKMWMWHHPDQQKIKIKIKIKMKMKTKFFLDDLLVLLVVVQFFAQADPVVRHGDHDQAAVNDPVAGADRLDLDSSRQLRHCVRQVNMKMKIKMKIKIKMKMKGDNVVDPQKIKMKMKMKMKMKMKIKTKHPKDWHFHQDPNDTDIDIDPPFIKMKMKIKMKMKIKIKIKMWGWDDDVQKTKIKMKMKMKMKMKIWMWMWMFTAPDRDRDPVRGDDVPTPHTDIDDIDMKMKIKIKIKMWMGGNSFKTKIKMKMWMAISQADDPQRIDIKIKMKIKGWPCPDPVNVPDPVNVQWPTKMKMKMKIKHWYSPDDGPLQDWDWDPQDAWDDDDPDTHRHIDGPFDGDNPQHIWMKIKIKIKIWTAGNNRQKIKMKMKMKIKTWQDWDFLCQAVPCPVVTTGGTTGWWIKMKIWMKMKMKGWDDDVQKTKIKIKMKIFMWMATADDNHHDDPDPLCCVVPVRHRHTAFFDKAFAWPDFDAPPDDQQVAQQEPPCVSVVSDDGQATGTDDPVPPSYDDPSRIDGDAGAFDFRMKMKMWMWMDGDQKIKIWIKIKGFRYKAAFDAQRQDQCGPNSSGIHGDLCSQGWGADPVRHTDHGPAGRDYGVSRCRSRGGHPSRIDTLIKMFRAKMKMKGWDDCVVCVVVVWRTKMKMKMKGRDDMGGPDPSAHSSNRCAPPVCRSVSPGNSSRSHNGDMIMIMIMMMTMD/DQPPDPPVPPPPPVVVVVVVVAPPDDDDDDDDQPAKAKAKEFEAEPVRHTDFQWWKAFVPGRLFIDTQHPRRMDITIGRDQQTWIWTDDQQWDIDIDRNHPDRYDYHYTHGCPPPLQDWDDFQPGIDRNLQDFFDKWKDFLVQQVQDDDQFSLLSCDQPTFQKHKFAFFPAAPPNPIFIFGLPLGHAFEAEPNHTDDNSVNRRDDSQFWGMKMWGCFQRQCSVFARCLRIYIYTYTDWFPREDDKKKKKWKWKWKWFFDFFFFFDAQLLLLVLQLLQQQLDPPNRGRPDDPVLSVVSVPDDGAGPCVLWFAGIWIKMKMKMKIWYFDDSNSQKTKIWMKMKIKTFAGTPLSQWIKIKIKIKMWMWHHPDQQKIKIKIKIKMKMKTKFFLDDLLVLLVVSQFFAQADPVVRHGDHDQAAVNDPVAGADRQDLDSSRQLRHCVRQVNMKMKIKMKIKIKMKMKGDNVVDPQKIKMKMKMKMKMKMKIKTKHPKDWHFHQDPNDTDIDIDPPFIKMKMKIKMKMKIKIKIKMWGWDDDVQKTKIKMKMKMKMKMKIWMAMWMFTAPDRDRDPVRGDDPPTPRDDIDDIDMKMKIKIKIKMWMGGNSFKTKIKMKMWMAIQQADDPQRIDIKIKMKIKGWPCPDPVNVPDPVNVQWPTKMKMKMKIKHWYSPDDGPLQDWDWDPQDAWDDDDPDTHRHIDGPFDGDNPQHIWMKIKIKIKIWTAGNNRQKIKMKMKMKIKTWQDWDFLCQAVPCVVVTTGGTTGWWIKMKIWMKMKMKGWDDDVQKTKIKIKMKIFMWMATADDNHHDDPDPLCCVVPVRHRHTAFFDKFFAWPDFAAPPDDQQPAQQEPPCVSVVSDDGQATGTDDCVPPSYDDPSRIDGDAGAFDFRMKMKMWMWMDGPQKIKIWIKIKGFRYKAAADAQRQDQCGPNSSGIHGDLCSQGWGADPVRHTDHGPAGSDYGVSRCRSRGGYPSRIDTLIKMFRAKMKMKGWDDCVVCVVVVWRTKMKMKMKGRDDMGGPDPSAHSSNRQAPPVCRSVSPGNSSRSHNGDMIMIMIMMMTMD